Protein 6PBZ (pdb70)

Structure (mmCIF, N/CA/C/O backbone):
data_6PBZ
#
_entry.id   6PBZ
#
_cell.length_a   83.829
_cell.length_b   162.510
_cell.length_c   165.669
_cell.angle_alpha   90.00
_cell.angle_beta   90.00
_cell.angle_gamma   90.00
#
_symmetry.space_group_name_H-M   'P 21 21 21'
#
loop_
_entity.id
_entity.type
_entity.pdbx_description
1 polymer "Guanosine-5'-triphosphate,3'-diphosphate pyrophosphatase"
2 non-polymer 'CHLORIDE ION'
3 water water
#
loop_
_atom_site.group_PDB
_atom_site.id
_atom_site.type_symbol
_atom_site.label_atom_id
_atom_site.label_alt_id
_atom_site.label_comp_id
_atom_site.label_asym_id
_atom_site.label_entity_id
_atom_site.label_seq_id
_atom_site.pdbx_PDB_ins_code
_atom_site.Cartn_x
_atom_site.Cartn_y
_atom_site.Cartn_z
_atom_site.occupancy
_atom_site.B_iso_or_equiv
_atom_site.auth_seq_id
_atom_site.auth_comp_id
_atom_site.auth_asym_id
_atom_site.auth_atom_id
_atom_site.pdbx_PDB_model_num
ATOM 1 N N . SER A 1 6 ? 56.926 114.876 89.524 1.00 82.17 6 SER A N 1
ATOM 2 C CA . SER A 1 6 ? 58.316 114.791 89.991 1.00 82.64 6 SER A CA 1
ATOM 3 C C . SER A 1 6 ? 58.560 113.560 90.896 1.00 80.06 6 SER A C 1
ATOM 4 O O . SER A 1 6 ? 57.613 112.976 91.459 1.00 79.20 6 SER A O 1
ATOM 7 N N . LEU A 1 7 ? 59.840 113.204 91.046 1.00 77.30 7 LEU A N 1
ATOM 8 C CA . LEU A 1 7 ? 60.253 111.921 91.612 1.00 74.79 7 LEU A CA 1
ATOM 9 C C . LEU A 1 7 ? 60.463 111.954 93.120 1.00 76.55 7 LEU A C 1
ATOM 10 O O . LEU A 1 7 ? 60.888 112.969 93.678 1.00 77.97 7 LEU A O 1
ATOM 15 N N . TYR A 1 8 ? 60.147 110.827 93.774 1.00 76.58 8 TYR A N 1
ATOM 16 C CA . TYR A 1 8 ? 60.414 110.594 95.189 1.00 75.96 8 TYR A CA 1
ATOM 17 C C . TYR A 1 8 ? 60.999 109.190 95.347 1.00 75.63 8 TYR A C 1
ATOM 18 O O . TYR A 1 8 ? 60.652 108.261 94.599 1.00 75.65 8 TYR A O 1
ATOM 27 N N . ALA A 1 9 ? 61.889 109.037 96.337 1.00 73.23 9 ALA A N 1
ATOM 28 C CA . ALA A 1 9 ? 62.708 107.845 96.475 1.00 71.26 9 ALA A CA 1
ATOM 29 C C . ALA A 1 9 ? 62.849 107.461 97.939 1.00 70.36 9 ALA A C 1
ATOM 30 O O . ALA A 1 9 ? 62.913 108.325 98.818 1.00 72.68 9 ALA A O 1
ATOM 32 N N . ALA A 1 10 ? 62.914 106.152 98.192 1.00 66.63 10 ALA A N 1
ATOM 33 C CA . ALA A 1 10 ? 63.001 105.633 99.550 1.00 63.51 10 ALA A CA 1
ATOM 34 C C . ALA A 1 10 ? 64.000 104.486 99.611 1.00 65.65 10 ALA A C 1
ATOM 35 O O . ALA A 1 10 ? 63.851 103.504 98.874 1.00 68.14 10 ALA A O 1
ATOM 37 N N . ILE A 1 11 ? 65.000 104.590 100.498 1.00 63.73 11 ILE A N 1
ATOM 38 C CA . ILE A 1 11 ? 66.004 103.546 100.705 1.00 61.87 11 ILE A CA 1
ATOM 39 C C . ILE A 1 11 ? 65.792 102.904 102.073 1.00 60.16 11 ILE A C 1
ATOM 40 O O . ILE A 1 11 ? 65.746 103.598 103.095 1.00 58.47 11 ILE A O 1
ATOM 45 N N . ASP A 1 12 ? 65.699 101.576 102.089 1.00 60.15 12 ASP A N 1
ATOM 46 C CA . ASP A 1 12 ? 65.600 100.793 103.311 1.00 63.18 12 ASP A CA 1
ATOM 47 C C . ASP A 1 12 ? 66.870 99.954 103.453 1.00 63.39 12 ASP A C 1
ATOM 48 O O . ASP A 1 12 ? 67.053 98.952 102.744 1.00 64.12 12 ASP A O 1
ATOM 53 N N . LEU A 1 13 ? 67.746 100.354 104.369 1.00 62.09 13 LEU A N 1
ATOM 54 C CA . LEU A 1 13 ? 68.964 99.605 104.636 1.00 60.59 13 LEU A CA 1
ATOM 55 C C . LEU A 1 13 ? 68.611 98.567 105.689 1.00 58.64 13 LEU A C 1
ATOM 56 O O . LEU A 1 13 ? 68.443 98.903 106.864 1.00 58.21 13 LEU A O 1
ATOM 61 N N . GLY A 1 14 ? 68.437 97.318 105.258 1.00 58.24 14 GLY A N 1
ATOM 62 C CA . GLY A 1 14 ? 67.930 96.263 106.103 1.00 59.39 14 GLY A CA 1
ATOM 63 C C . GLY A 1 14 ? 69.010 95.242 106.420 1.00 62.09 14 GLY A C 1
ATOM 64 O O . GLY A 1 14 ? 70.147 95.311 105.953 1.00 63.18 14 GLY A O 1
ATOM 65 N N . SER A 1 15 ? 68.618 94.271 107.235 1.00 63.15 15 SER A N 1
ATOM 66 C CA . SER A 1 15 ? 69.573 93.266 107.675 1.00 67.71 15 SER A CA 1
ATOM 67 C C . SER A 1 15 ? 70.095 92.440 106.497 1.00 72.20 15 SER A C 1
ATOM 68 O O . SER A 1 15 ? 71.310 92.353 106.269 1.00 72.36 15 SER A O 1
ATOM 71 N N . ASN A 1 16 ? 69.188 91.863 105.701 1.00 74.66 16 ASN A N 1
ATOM 72 C CA . ASN A 1 16 ? 69.592 91.017 104.578 1.00 75.83 16 ASN A CA 1
ATOM 73 C C . ASN A 1 16 ? 69.691 91.748 103.250 1.00 72.15 16 ASN A C 1
ATOM 74 O O . ASN A 1 16 ? 70.427 91.297 102.365 1.00 70.91 16 ASN A O 1
ATOM 79 N N . SER A 1 17 ? 68.966 92.844 103.087 1.00 71.01 17 SER A N 1
ATOM 80 C CA . SER A 1 17 ? 68.809 93.449 101.780 1.00 70.14 17 SER A CA 1
ATOM 81 C C . SER A 1 17 ? 68.721 94.963 101.909 1.00 64.00 17 SER A C 1
ATOM 82 O O . SER A 1 17 ? 68.175 95.489 102.890 1.00 61.20 17 SER A O 1
ATOM 85 N N . PHE A 1 18 ? 69.270 95.652 100.893 1.00 60.81 18 PHE A N 1
ATOM 86 C CA . PHE A 1 18 ? 69.060 97.082 100.670 1.00 61.98 18 PHE A CA 1
ATOM 87 C C . PHE A 1 18 ? 67.955 97.263 99.625 1.00 63.70 18 PHE A C 1
ATOM 88 O O . PHE A 1 18 ? 68.072 96.781 98.491 1.00 62.97 18 PHE A O 1
ATOM 96 N N . HIS A 1 19 ? 66.891 97.965 99.998 1.00 65.76 19 HIS A N 1
ATOM 97 C CA . HIS A 1 19 ? 65.728 98.149 99.138 1.00 65.40 19 HIS A CA 1
ATOM 98 C C . HIS A 1 19 ? 65.679 99.590 98.666 1.00 64.56 19 HIS A C 1
ATOM 99 O O . HIS A 1 19 ? 66.012 100.508 99.419 1.00 64.76 19 HIS A O 1
ATOM 106 N N . MET A 1 20 ? 65.293 99.772 97.408 1.00 64.54 20 MET A N 1
ATOM 107 C CA . MET A 1 20 ? 65.033 101.080 96.840 1.00 64.59 20 MET A CA 1
ATOM 108 C C . MET A 1 20 ? 63.635 101.087 96.245 1.00 66.32 20 MET A C 1
ATOM 109 O O . MET A 1 20 ? 63.131 100.072 95.745 1.00 68.45 20 MET A O 1
ATOM 114 N N . LEU A 1 21 ? 63.001 102.242 96.337 1.00 64.84 21 LEU A N 1
ATOM 115 C CA . LEU A 1 21 ? 61.710 102.470 95.719 1.00 64.01 21 LEU A CA 1
ATOM 116 C C . LEU A 1 21 ? 61.820 103.841 95.095 1.00 64.67 21 LEU A C 1
ATOM 117 O O . LEU A 1 21 ? 62.216 104.788 95.775 1.00 65.28 21 LEU A O 1
ATOM 122 N N . VAL A 1 22 ? 61.545 103.942 93.810 1.00 65.31 22 VAL A N 1
ATOM 123 C CA . VAL A 1 22 ? 61.463 105.243 93.170 1.00 66.83 22 VAL A CA 1
ATOM 124 C C . VAL A 1 22 ? 60.051 105.381 92.654 1.00 67.08 22 VAL A C 1
ATOM 125 O O . VAL A 1 22 ? 59.411 104.404 92.251 1.00 65.80 22 VAL A O 1
ATOM 129 N N . VAL A 1 23 ? 59.549 106.605 92.709 1.00 69.00 23 VAL A N 1
ATOM 130 C CA . VAL A 1 23 ? 58.112 106.813 92.624 1.00 69.93 23 VAL A CA 1
ATOM 131 C C . VAL A 1 23 ? 57.831 108.189 92.037 1.00 71.74 23 VAL A C 1
ATOM 132 O O . VAL A 1 23 ? 58.636 109.118 92.159 1.00 71.04 23 VAL A O 1
ATOM 136 N N . ARG A 1 24 ? 56.662 108.306 91.396 1.00 74.08 24 ARG A N 1
ATOM 137 C CA . ARG A 1 24 ? 56.243 109.482 90.644 1.00 75.09 24 ARG A CA 1
ATOM 138 C C . ARG A 1 24 ? 54.805 109.858 90.995 1.00 76.19 24 ARG A C 1
ATOM 139 O O . ARG A 1 24 ? 53.940 108.985 91.097 1.00 73.09 24 ARG A O 1
ATOM 147 N N . GLU A 1 25 ? 54.566 111.159 91.168 1.00 81.69 25 GLU A N 1
ATOM 148 C CA . GLU A 1 25 ? 53.210 111.682 91.471 1.00 87.28 25 GLU A CA 1
ATOM 149 C C . GLU A 1 25 ? 52.469 111.912 90.155 1.00 91.16 25 GLU A C 1
ATOM 150 O O . GLU A 1 25 ? 52.753 112.912 89.497 1.00 93.17 25 GLU A O 1
ATOM 156 N N . VAL A 1 26 ? 51.578 110.991 89.789 1.00 92.10 26 VAL A N 1
ATOM 157 C CA . VAL A 1 26 ? 50.772 111.108 88.540 1.00 92.37 26 VAL A CA 1
ATOM 158 C C . VAL A 1 26 ? 49.314 111.299 88.938 1.00 93.90 26 VAL A C 1
ATOM 159 O O . VAL A 1 26 ? 48.875 110.591 89.849 1.00 97.14 26 VAL A O 1
ATOM 163 N N . ALA A 1 27 ? 48.608 112.185 88.236 1.00 92.01 27 ALA A N 1
ATOM 164 C CA . ALA A 1 27 ? 47.225 112.550 88.601 1.00 89.69 27 ALA A CA 1
ATOM 165 C C . ALA A 1 27 ? 47.237 112.956 90.077 1.00 90.26 27 ALA A C 1
ATOM 166 O O . ALA A 1 27 ? 47.998 113.875 90.418 1.00 92.51 27 ALA A O 1
ATOM 168 N N . GLY A 1 28 ? 46.476 112.274 90.928 1.00 87.43 28 GLY A N 1
ATOM 169 C CA . GLY A 1 28 ? 46.457 112.681 92.343 1.00 86.69 28 GLY A CA 1
ATOM 170 C C . GLY A 1 28 ? 46.981 111.591 93.249 1.00 85.98 28 GLY A C 1
ATOM 171 O O . GLY A 1 28 ? 46.703 111.639 94.457 1.00 86.59 28 GLY A O 1
ATOM 172 N N . SER A 1 29 ? 47.687 110.621 92.677 1.00 83.46 29 SER A N 1
ATOM 173 C CA . SER A 1 29 ? 48.220 109.508 93.494 1.00 81.28 29 SER A CA 1
ATOM 174 C C . SER A 1 29 ? 49.679 109.247 93.138 1.00 78.62 29 SER A C 1
ATOM 175 O O . SER A 1 29 ? 50.321 110.118 92.564 1.00 77.74 29 SER A O 1
ATOM 178 N N . ILE A 1 30 ? 50.142 108.048 93.454 1.00 77.93 30 ILE A N 1
ATOM 179 C CA . ILE A 1 30 ? 51.519 107.646 93.236 1.00 78.79 30 ILE A CA 1
ATOM 180 C C . ILE A 1 30 ? 51.568 106.624 92.118 1.00 78.27 30 ILE A C 1
ATOM 181 O O . ILE A 1 30 ? 50.663 105.788 91.984 1.00 80.93 30 ILE A O 1
ATOM 186 N N . GLN A 1 31 ? 52.650 106.649 91.349 1.00 75.61 31 GLN A N 1
ATOM 187 C CA . GLN A 1 31 ? 52.983 105.578 90.423 1.00 73.27 31 GLN A CA 1
ATOM 188 C C . GLN A 1 31 ? 54.415 105.104 90.652 1.00 70.83 31 GLN A C 1
ATOM 189 O O . GLN A 1 31 ? 55.351 105.910 90.645 1.00 68.56 31 GLN A O 1
ATOM 195 N N . THR A 1 32 ? 54.583 103.796 90.811 1.00 70.16 32 THR A N 1
ATOM 196 C CA . THR A 1 32 ? 55.897 103.215 91.014 1.00 71.91 32 THR A CA 1
ATOM 197 C C . THR A 1 32 ? 56.681 103.090 89.699 1.00 73.23 32 THR A C 1
ATOM 198 O O . THR A 1 32 ? 56.178 102.532 88.714 1.00 74.22 32 THR A O 1
ATOM 202 N N . LEU A 1 33 ? 57.922 103.604 89.691 1.00 72.32 33 LEU A N 1
ATOM 203 C CA . LEU A 1 33 ? 58.854 103.498 88.562 1.00 71.60 33 LEU A CA 1
ATOM 204 C C . LEU A 1 33 ? 59.842 102.342 88.690 1.00 70.69 33 LEU A C 1
ATOM 205 O O . LEU A 1 33 ? 59.953 101.514 87.777 1.00 70.37 33 LEU A O 1
ATOM 210 N N . THR A 1 34 ? 60.633 102.330 89.768 1.00 70.35 34 THR A N 1
ATOM 211 C CA . THR A 1 34 ? 61.599 101.274 90.038 1.00 70.09 34 THR A CA 1
ATOM 212 C C . THR A 1 34 ? 61.358 100.734 91.443 1.00 68.12 34 THR A C 1
ATOM 213 O O . THR A 1 34 ? 60.973 101.479 92.346 1.00 66.01 34 THR A O 1
ATOM 217 N N . ARG A 1 35 ? 61.539 99.420 91.612 1.00 70.36 35 ARG A N 1
ATOM 218 C CA . ARG A 1 35 ? 61.452 98.692 92.910 1.00 74.13 35 ARG A CA 1
ATOM 219 C C . ARG A 1 35 ? 62.647 97.740 92.915 1.00 76.71 35 ARG A C 1
ATOM 220 O O . ARG A 1 35 ? 62.652 96.813 92.107 1.00 78.01 35 ARG A O 1
ATOM 228 N N . ILE A 1 36 ? 63.644 97.999 93.769 1.00 76.81 36 ILE A N 1
ATOM 229 C CA . ILE A 1 36 ? 64.928 97.320 93.682 1.00 75.22 36 ILE A CA 1
ATOM 230 C C . ILE A 1 36 ? 65.285 96.739 95.045 1.00 74.14 36 ILE A C 1
ATOM 231 O O . ILE A 1 36 ? 65.185 97.426 96.069 1.00 73.93 36 ILE A O 1
ATOM 236 N N . LYS A 1 37 ? 65.650 95.456 95.058 1.00 72.58 37 LYS A N 1
ATOM 237 C CA . LYS A 1 37 ? 66.245 94.789 96.209 1.00 70.85 37 LYS A CA 1
ATOM 238 C C . LYS A 1 37 ? 67.586 94.189 95.811 1.00 70.40 37 LYS A C 1
ATOM 239 O O . LYS A 1 37 ? 67.668 93.423 94.846 1.00 69.97 37 LYS A O 1
ATOM 245 N N . ARG A 1 38 ? 68.634 94.539 96.549 1.00 71.57 38 ARG A N 1
ATOM 246 C CA . ARG A 1 38 ? 69.939 93.908 96.413 1.00 73.00 38 ARG A CA 1
ATOM 247 C C . ARG A 1 38 ? 70.369 93.339 97.759 1.00 76.69 38 ARG A C 1
ATOM 248 O O . ARG A 1 38 ? 70.382 94.050 98.777 1.00 75.21 38 ARG A O 1
ATOM 256 N N . LYS A 1 39 ? 70.709 92.050 97.759 1.00 81.16 39 LYS A N 1
ATOM 257 C CA . LYS A 1 39 ? 71.207 91.387 98.956 1.00 84.75 39 LYS A CA 1
ATOM 258 C C . LYS A 1 39 ? 72.648 91.811 99.179 1.00 82.33 39 LYS A C 1
ATOM 259 O O . LYS A 1 39 ? 73.530 91.452 98.393 1.00 81.93 39 LYS A O 1
ATOM 265 N N . VAL A 1 40 ? 72.873 92.620 100.214 1.00 80.06 40 VAL A N 1
ATOM 266 C CA . VAL A 1 40 ? 74.212 92.830 100.737 1.00 79.59 40 VAL A CA 1
ATOM 267 C C . VAL A 1 40 ? 74.469 91.919 101.919 1.00 80.78 40 VAL A C 1
ATOM 268 O O . VAL A 1 40 ? 75.638 91.635 102.227 1.00 80.60 40 VAL A O 1
ATOM 272 N N . ARG A 1 41 ? 73.419 91.372 102.528 1.00 82.62 41 ARG A N 1
ATOM 273 C CA . ARG A 1 41 ? 73.559 90.571 103.729 1.00 84.99 41 ARG A CA 1
ATOM 274 C C . ARG A 1 41 ? 74.474 91.279 104.714 1.00 85.97 41 ARG A C 1
ATOM 275 O O . ARG A 1 41 ? 75.540 90.770 105.069 1.00 86.81 41 ARG A O 1
ATOM 283 N N . LEU A 1 42 ? 74.073 92.475 105.138 1.00 86.18 42 LEU A N 1
ATOM 284 C CA . LEU A 1 42 ? 74.907 93.228 106.067 1.00 85.80 42 LEU A CA 1
ATOM 285 C C . LEU A 1 42 ? 75.020 92.512 107.405 1.00 83.96 42 LEU A C 1
ATOM 286 O O . LEU A 1 42 ? 76.116 92.411 107.963 1.00 83.43 42 LEU A O 1
ATOM 291 N N . ALA A 1 43 ? 73.906 91.991 107.931 1.00 82.95 43 ALA A N 1
ATOM 292 C CA . ALA A 1 43 ? 73.978 91.248 109.184 1.00 83.43 43 ALA A CA 1
ATOM 293 C C . ALA A 1 43 ? 74.931 90.061 109.083 1.00 87.65 43 ALA A C 1
ATOM 294 O O . ALA A 1 43 ? 75.538 89.668 110.084 1.00 88.75 43 ALA A O 1
ATOM 296 N N . ALA A 1 44 ? 75.090 89.485 107.889 1.00 89.80 44 ALA A N 1
ATOM 297 C CA . ALA A 1 44 ? 76.038 88.392 107.719 1.00 91.92 44 ALA A CA 1
ATOM 298 C C . ALA A 1 44 ? 77.476 88.805 108.023 1.00 93.53 44 ALA A C 1
ATOM 299 O O . ALA A 1 44 ? 78.296 87.945 108.348 1.00 94.40 44 ALA A O 1
ATOM 301 N N . GLY A 1 45 ? 77.809 90.086 107.920 1.00 94.04 45 GLY A N 1
ATOM 302 C CA . GLY A 1 45 ? 79.136 90.545 108.269 1.00 94.75 45 GLY A CA 1
ATOM 303 C C . GLY A 1 45 ? 79.291 91.025 109.699 1.00 96.77 45 GLY A C 1
ATOM 304 O O . GLY A 1 45 ? 80.374 91.496 110.073 1.00 96.70 45 GLY A O 1
ATOM 305 N N . LEU A 1 46 ? 78.232 90.932 110.504 1.00 98.35 46 LEU A N 1
ATOM 306 C CA . LEU A 1 46 ? 78.322 91.166 111.939 1.00 99.47 46 LEU A CA 1
ATOM 307 C C . LEU A 1 46 ? 79.139 90.050 112.580 1.00 102.66 46 LEU A C 1
ATOM 308 O O . LEU A 1 46 ? 79.296 88.970 112.005 1.00 104.02 46 LEU A O 1
ATOM 313 N N . ASN A 1 47 ? 79.669 90.312 113.778 1.00 103.77 47 ASN A N 1
ATOM 314 C CA . ASN A 1 47 ? 80.473 89.312 114.484 1.00 105.17 47 ASN A CA 1
ATOM 315 C C . ASN A 1 47 ? 79.921 89.117 115.897 1.00 107.84 47 ASN A C 1
ATOM 316 O O . ASN A 1 47 ? 78.914 89.728 116.283 1.00 109.37 47 ASN A O 1
ATOM 321 N N . SER A 1 48 ? 80.581 88.231 116.663 1.00 108.06 48 SER A N 1
ATOM 322 C CA . SER A 1 48 ? 80.174 87.980 118.046 1.00 107.03 48 SER A CA 1
ATOM 323 C C . SER A 1 48 ? 80.228 89.254 118.871 1.00 107.01 48 SER A C 1
ATOM 324 O O . SER A 1 48 ? 79.379 89.467 119.742 1.00 107.92 48 SER A O 1
ATOM 327 N N . GLU A 1 49 ? 81.194 90.124 118.587 1.00 106.71 49 GLU A N 1
ATOM 328 C CA . GLU A 1 49 ? 81.275 91.425 119.231 1.00 107.21 49 GLU A CA 1
ATOM 329 C C . GLU A 1 49 ? 80.344 92.467 118.610 1.00 106.91 49 GLU A C 1
ATOM 330 O O . GLU A 1 49 ? 80.311 93.600 119.102 1.00 108.90 49 GLU A O 1
ATOM 336 N N . ASN A 1 50 ? 79.589 92.115 117.564 1.00 103.62 50 ASN A N 1
ATOM 337 C CA . ASN A 1 50 ? 78.672 93.039 116.881 1.00 101.09 50 ASN A CA 1
ATOM 338 C C . ASN A 1 50 ? 79.415 94.176 116.180 1.00 98.69 50 ASN A C 1
ATOM 339 O O . ASN A 1 50 ? 79.086 95.351 116.339 1.00 99.62 50 ASN A O 1
ATOM 344 N N . ALA A 1 51 ? 80.416 93.822 115.387 1.00 95.81 51 ALA A N 1
ATOM 345 C CA . ALA A 1 51 ? 81.067 94.765 114.496 1.00 94.06 51 ALA A CA 1
ATOM 346 C C . ALA A 1 51 ? 81.004 94.240 113.067 1.00 93.15 51 ALA A C 1
ATOM 347 O O . ALA A 1 51 ? 81.082 93.028 112.820 1.00 93.50 51 ALA A O 1
ATOM 349 N N . LEU A 1 52 ? 80.854 95.163 112.122 1.00 90.59 52 LEU A N 1
ATOM 350 C CA . LEU A 1 52 ? 80.608 94.797 110.736 1.00 88.31 52 LEU A CA 1
ATOM 351 C C . LEU A 1 52 ? 81.916 94.479 110.034 1.00 87.17 52 LEU A C 1
ATOM 352 O O . LEU A 1 52 ? 82.800 95.336 109.946 1.00 87.57 52 LEU A O 1
ATOM 357 N N . SER A 1 53 ? 82.024 93.265 109.507 1.00 86.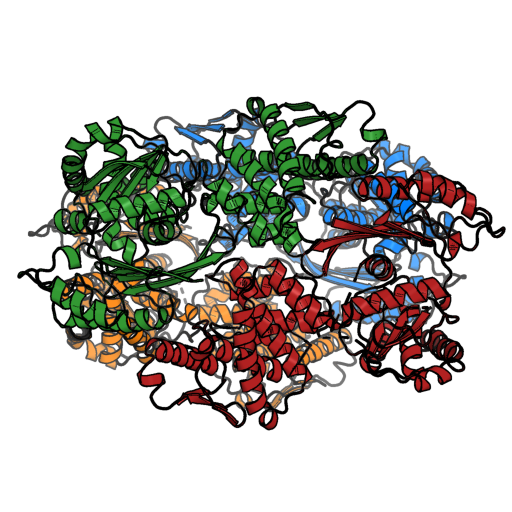14 53 SER A N 1
ATOM 358 C CA . SER A 1 53 ? 83.158 92.941 108.664 1.00 86.30 53 SER A CA 1
ATOM 359 C C . SER A 1 53 ? 83.324 94.013 107.597 1.00 89.57 53 SER A C 1
ATOM 360 O O . SER A 1 53 ? 82.347 94.523 107.051 1.00 90.20 53 SER A O 1
ATOM 363 N N . ASN A 1 54 ? 84.570 94.386 107.323 1.00 92.50 54 ASN A N 1
ATOM 364 C CA . ASN A 1 54 ? 84.791 95.253 106.177 1.00 95.88 54 ASN A CA 1
ATOM 365 C C . ASN A 1 54 ? 84.426 94.554 104.874 1.00 98.10 54 ASN A C 1
ATOM 366 O O . ASN A 1 54 ? 84.281 95.226 103.848 1.00 98.46 54 ASN A O 1
ATOM 371 N N . GLU A 1 55 ? 84.268 93.224 104.899 1.00 100.24 55 GLU A N 1
ATOM 372 C CA . GLU A 1 55 ? 83.652 92.503 103.787 1.00 102.19 55 GLU A CA 1
ATOM 373 C C . GLU A 1 55 ? 82.211 92.949 103.592 1.00 99.98 55 GLU A C 1
ATOM 374 O O . GLU A 1 55 ? 81.830 93.404 102.507 1.00 99.47 55 GLU A O 1
ATOM 380 N N . ALA A 1 56 ? 81.387 92.794 104.642 1.00 97.78 56 ALA A N 1
ATOM 381 C CA . ALA A 1 56 ? 79.998 93.250 104.605 1.00 95.55 56 ALA A CA 1
ATOM 382 C C . ALA A 1 56 ? 79.914 94.733 104.273 1.00 94.77 56 ALA A C 1
ATOM 383 O O . ALA A 1 56 ? 79.252 95.136 103.312 1.00 93.28 56 ALA A O 1
ATOM 385 N N . MET A 1 57 ? 80.584 95.560 105.062 1.00 96.82 57 MET A N 1
ATOM 386 C CA . MET A 1 57 ? 80.560 96.995 104.840 1.00 98.83 57 MET A CA 1
ATOM 387 C C . MET A 1 57 ? 80.943 97.374 103.413 1.00 94.82 57 MET A C 1
ATOM 388 O O . MET A 1 57 ? 80.441 98.367 102.868 1.00 93.68 57 MET A O 1
ATOM 393 N N . GLU A 1 58 ? 81.822 96.598 102.791 1.00 92.01 58 GLU A N 1
ATOM 394 C CA . GLU A 1 58 ? 82.176 96.839 101.398 1.00 90.27 58 GLU A CA 1
ATOM 395 C C . GLU A 1 58 ? 81.002 96.549 100.469 1.00 85.48 58 GLU A C 1
ATOM 396 O O . GLU A 1 58 ? 80.710 97.336 99.557 1.00 85.04 58 GLU A O 1
ATOM 402 N N . ARG A 1 59 ? 80.340 95.404 100.666 1.00 81.73 59 ARG A N 1
ATOM 403 C CA . ARG A 1 59 ? 79.168 95.075 99.863 1.00 80.84 59 ARG A CA 1
ATOM 404 C C . ARG A 1 59 ? 78.116 96.178 99.965 1.00 79.86 59 ARG A C 1
ATOM 405 O O . ARG A 1 59 ? 77.549 96.610 98.949 1.00 79.54 59 ARG A O 1
ATOM 413 N N . GLY A 1 60 ? 77.882 96.683 101.174 1.00 77.77 60 GLY A N 1
ATOM 414 C CA . GLY A 1 60 ? 76.930 97.749 101.406 1.00 77.42 60 GLY A CA 1
ATOM 415 C C . GLY A 1 60 ? 77.233 99.018 100.646 1.00 78.63 60 GLY A C 1
ATOM 416 O O . GLY A 1 60 ? 76.385 99.506 99.897 1.00 79.44 60 GLY A O 1
ATOM 417 N N . TRP A 1 61 ? 78.436 99.563 100.815 1.00 80.07 61 TRP A N 1
ATOM 418 C CA . TRP A 1 61 ? 78.800 100.768 100.074 1.00 81.17 61 TRP A CA 1
ATOM 419 C C . TRP A 1 61 ? 78.662 100.569 98.578 1.00 81.75 61 TRP A C 1
ATOM 420 O O . TRP A 1 61 ? 78.169 101.454 97.866 1.00 82.27 61 TRP A O 1
ATOM 431 N N . GLN A 1 62 ? 79.123 99.428 98.075 1.00 82.24 62 GLN A N 1
ATOM 432 C CA . GLN A 1 62 ? 79.096 99.205 96.637 1.00 81.71 62 GLN A CA 1
ATOM 433 C C . GLN A 1 62 ? 77.665 99.273 96.099 1.00 81.49 62 GLN A C 1
ATOM 434 O O . GLN A 1 62 ? 77.412 99.860 95.033 1.00 80.97 62 GLN A O 1
ATOM 440 N N . CYS A 1 63 ? 76.712 98.712 96.852 1.00 80.06 63 CYS A N 1
ATOM 441 C CA . CYS A 1 63 ? 75.301 98.827 96.508 1.00 77.07 63 CYS A CA 1
ATOM 442 C C . CYS A 1 63 ? 74.862 100.278 96.531 1.00 75.32 63 CYS A C 1
ATOM 443 O O . CYS A 1 63 ? 74.276 100.778 95.563 1.00 75.73 63 CYS A O 1
ATOM 446 N N . LEU A 1 64 ? 75.159 100.981 97.624 1.00 73.03 64 LEU A N 1
ATOM 447 C CA . LEU A 1 64 ? 74.767 102.381 97.717 1.00 71.93 64 LEU A CA 1
ATOM 448 C C . LEU A 1 64 ? 75.409 103.210 96.619 1.00 74.73 64 LEU A C 1
ATOM 449 O O . LEU A 1 64 ? 74.856 104.238 96.216 1.00 75.29 64 LEU A O 1
ATOM 454 N N . ARG A 1 65 ? 76.553 102.773 96.100 1.00 77.64 65 ARG A N 1
ATOM 455 C CA . ARG A 1 65 ? 77.135 103.470 94.961 1.00 82.20 65 ARG A CA 1
ATOM 456 C C . ARG A 1 65 ? 76.231 103.375 93.744 1.00 81.83 65 ARG A C 1
ATOM 457 O O . ARG A 1 65 ? 76.166 104.310 92.940 1.00 81.84 65 ARG A O 1
ATOM 465 N N . LEU A 1 66 ? 75.534 102.243 93.579 1.00 81.78 66 LEU A N 1
ATOM 466 C CA . LEU A 1 66 ? 74.567 102.097 92.489 1.00 79.27 66 LEU A CA 1
ATOM 467 C C . LEU A 1 66 ? 73.297 102.887 92.775 1.00 75.74 66 LEU A C 1
ATOM 468 O O . LEU A 1 66 ? 72.858 103.699 91.953 1.00 73.19 66 LEU A O 1
ATOM 473 N N . PHE A 1 67 ? 72.698 102.663 93.952 1.00 75.54 67 PHE A N 1
ATOM 474 C CA . PHE A 1 67 ? 71.554 103.463 94.372 1.00 74.92 67 PHE A CA 1
ATOM 475 C C . PHE A 1 67 ? 71.829 104.939 94.141 1.00 76.96 67 PHE A C 1
ATOM 476 O O . PHE A 1 67 ? 70.943 105.687 93.701 1.00 78.67 67 PHE A O 1
ATOM 484 N N . ALA A 1 68 ? 73.076 105.359 94.379 1.00 75.33 68 ALA A N 1
ATOM 485 C CA . ALA A 1 68 ? 73.465 106.743 94.168 1.00 73.53 68 ALA A CA 1
ATOM 486 C C . ALA A 1 68 ? 73.236 107.167 92.727 1.00 76.62 68 ALA A C 1
ATOM 487 O O . ALA A 1 68 ? 72.492 108.116 92.463 1.00 77.91 68 ALA A O 1
ATOM 489 N N . GLU A 1 69 ? 73.857 106.466 91.769 1.00 78.83 69 GLU A N 1
ATOM 490 C CA . GLU A 1 69 ? 73.727 106.845 90.357 1.00 81.18 69 GLU A CA 1
ATOM 491 C C . GLU A 1 69 ? 72.263 106.893 89.925 1.00 84.14 69 GLU A C 1
ATOM 492 O O . GLU A 1 69 ? 71.864 107.759 89.134 1.00 85.62 69 GLU A O 1
ATOM 498 N N . ARG A 1 70 ? 71.447 105.971 90.445 1.00 84.40 70 ARG A N 1
ATOM 499 C CA . ARG A 1 70 ? 70.004 106.001 90.230 1.00 83.02 70 ARG A CA 1
ATOM 500 C C . ARG A 1 70 ? 69.380 107.255 90.823 1.00 81.03 70 ARG A C 1
ATOM 501 O O . ARG A 1 70 ? 68.379 107.764 90.315 1.00 79.83 70 ARG A O 1
ATOM 509 N N . LEU A 1 71 ? 69.979 107.776 91.875 1.00 82.09 71 LEU A N 1
ATOM 510 C CA . LEU A 1 71 ? 69.415 108.844 92.675 1.00 84.28 71 LEU A CA 1
ATOM 511 C C . LEU A 1 71 ? 69.712 110.229 92.132 1.00 88.89 71 LEU A C 1
ATOM 512 O O . LEU A 1 71 ? 69.073 111.199 92.557 1.00 90.68 71 LEU A O 1
ATOM 517 N N . GLN A 1 72 ? 70.687 110.354 91.240 1.00 91.59 72 GLN A N 1
ATOM 518 C CA . GLN A 1 72 ? 71.144 111.670 90.835 1.00 93.43 72 GLN A CA 1
ATOM 519 C C . GLN A 1 72 ? 70.038 112.401 90.097 1.00 94.61 72 GLN A C 1
ATOM 520 O O . GLN A 1 72 ? 69.212 111.793 89.412 1.00 95.00 72 GLN A O 1
ATOM 526 N N . ASP A 1 73 ? 70.038 113.726 90.246 1.00 96.64 73 ASP A N 1
ATOM 527 C CA . ASP A 1 73 ? 69.012 114.616 89.692 1.00 99.00 73 ASP A CA 1
ATOM 528 C C . ASP A 1 73 ? 67.648 114.388 90.345 1.00 97.81 73 ASP A C 1
ATOM 529 O O . ASP A 1 73 ? 66.611 114.705 89.757 1.00 98.94 73 ASP A O 1
ATOM 534 N N . ILE A 1 74 ? 67.615 113.840 91.553 1.00 95.18 74 ILE A N 1
ATOM 535 C CA . ILE A 1 74 ? 66.423 113.881 92.396 1.00 91.32 74 ILE A CA 1
ATOM 536 C C . ILE A 1 74 ? 66.758 114.713 93.627 1.00 89.18 74 ILE A C 1
ATOM 537 O O . ILE A 1 74 ? 67.747 114.417 94.313 1.00 88.56 74 ILE A O 1
ATOM 542 N N . PRO A 1 75 ? 65.975 115.740 93.945 1.00 88.87 75 PRO A N 1
ATOM 543 C CA . PRO A 1 75 ? 66.277 116.608 95.103 1.00 89.09 75 PRO A CA 1
ATOM 544 C C . PRO A 1 75 ? 66.297 115.840 96.416 1.00 91.11 75 PRO A C 1
ATOM 545 O O . PRO A 1 75 ? 65.395 115.035 96.695 1.00 93.15 75 PRO A O 1
ATOM 549 N N . PRO A 1 76 ? 67.280 116.105 97.284 1.00 89.92 76 PRO A N 1
ATOM 550 C CA . PRO A 1 76 ? 67.268 115.479 98.622 1.00 87.88 76 PRO A CA 1
ATOM 551 C C . PRO A 1 76 ? 66.008 115.778 99.437 1.00 84.29 76 PRO A C 1
ATOM 552 O O . PRO A 1 76 ? 65.760 115.094 100.439 1.00 83.63 76 PRO A O 1
ATOM 556 N N . SER A 1 77 ? 65.212 116.774 99.055 1.00 82.67 77 SER A N 1
ATOM 557 C CA . SER A 1 77 ? 63.950 116.998 99.749 1.00 82.20 77 SER A CA 1
ATOM 558 C C . SER A 1 77 ? 63.017 115.823 99.552 1.00 81.68 77 SER A C 1
ATOM 559 O O . SER A 1 77 ? 62.241 115.471 100.450 1.00 81.62 77 SER A O 1
ATOM 562 N N . GLN A 1 78 ? 63.084 115.202 98.386 1.00 81.25 78 GLN A N 1
ATOM 563 C CA . GLN A 1 78 ? 62.155 114.148 98.018 1.00 81.13 78 GLN A CA 1
ATOM 564 C C . GLN A 1 78 ? 62.740 112.747 98.210 1.00 77.76 78 GLN A C 1
ATOM 565 O O . GLN A 1 78 ? 62.246 111.790 97.599 1.00 78.40 78 GLN A O 1
ATOM 571 N N . ILE A 1 79 ? 63.794 112.611 99.019 1.00 73.27 79 ILE A N 1
ATOM 572 C CA . ILE A 1 79 ? 64.400 111.319 99.321 1.00 70.53 79 ILE A CA 1
ATOM 573 C C . ILE A 1 79 ? 64.405 111.078 100.829 1.00 67.94 79 ILE A C 1
ATOM 574 O O . ILE A 1 79 ? 64.549 112.021 101.619 1.00 67.22 79 ILE A O 1
ATOM 579 N N . ARG A 1 80 ? 64.235 109.808 101.226 1.00 66.33 80 ARG A N 1
ATOM 580 C CA . ARG A 1 80 ? 64.440 109.358 102.604 1.00 66.38 80 ARG A CA 1
ATOM 581 C C . ARG A 1 80 ? 65.168 108.017 102.603 1.00 67.73 80 ARG A C 1
ATOM 582 O O . ARG A 1 80 ? 64.681 107.040 102.020 1.00 69.11 80 ARG A O 1
ATOM 590 N N . VAL A 1 81 ? 66.327 107.975 103.261 1.00 65.82 81 VAL A N 1
ATOM 591 C CA . VAL A 1 81 ? 67.120 106.764 103.463 1.00 62.35 81 VAL A CA 1
ATOM 592 C C . VAL A 1 81 ? 67.043 106.405 104.945 1.00 63.39 81 VAL A C 1
ATOM 593 O O . VAL A 1 81 ? 67.210 107.280 105.804 1.00 65.04 81 VAL A O 1
ATOM 597 N N . VAL A 1 82 ? 66.767 105.135 105.259 1.00 61.52 82 VAL A N 1
ATOM 598 C CA . VAL A 1 82 ? 66.614 104.716 106.651 1.00 62.09 82 VAL A CA 1
ATOM 599 C C . VAL A 1 82 ? 67.379 103.417 106.869 1.00 64.08 82 VAL A C 1
ATOM 600 O O . VAL A 1 82 ? 67.505 102.588 105.965 1.00 63.99 82 VAL A O 1
ATOM 604 N N . ALA A 1 83 ? 67.900 103.254 108.084 1.00 65.81 83 ALA A N 1
ATOM 605 C CA . ALA A 1 83 ? 68.572 102.046 108.528 1.00 65.12 83 ALA A CA 1
ATOM 606 C C . ALA A 1 83 ? 67.854 101.505 109.745 1.00 65.83 83 ALA A C 1
ATOM 607 O O . ALA A 1 83 ? 67.352 102.272 110.570 1.00 67.28 83 ALA A O 1
ATOM 609 N N . THR A 1 84 ? 67.834 100.184 109.868 1.00 65.59 84 THR A N 1
ATOM 610 C CA . THR A 1 84 ? 66.970 99.507 110.834 1.00 66.34 84 THR A CA 1
ATOM 611 C C . THR A 1 84 ? 67.834 98.619 111.730 1.00 66.99 84 THR A C 1
ATOM 612 O O . THR A 1 84 ? 69.023 98.882 111.951 1.00 67.79 84 THR A O 1
ATOM 616 N N . ALA A 1 85 ? 67.193 97.638 112.362 1.00 66.31 85 ALA A N 1
ATOM 617 C CA . ALA A 1 85 ? 67.749 96.777 113.398 1.00 65.57 85 ALA A CA 1
ATOM 618 C C . ALA A 1 85 ? 69.237 96.434 113.295 1.00 69.09 85 ALA A C 1
ATOM 619 O O . ALA A 1 85 ? 69.949 96.560 114.297 1.00 70.58 85 ALA A O 1
ATOM 621 N N . THR A 1 86 ? 69.746 96.000 112.135 1.00 70.17 86 THR A N 1
ATOM 622 C CA . THR A 1 86 ? 71.161 95.611 112.108 1.00 70.15 86 THR A CA 1
ATOM 623 C C . THR A 1 86 ? 72.069 96.807 112.343 1.00 74.48 86 THR A C 1
ATOM 624 O O . THR A 1 86 ? 73.042 96.713 113.105 1.00 76.40 86 THR A O 1
ATOM 628 N N . LEU A 1 87 ? 71.759 97.950 111.721 1.00 75.56 87 LEU A N 1
ATOM 629 C CA . LEU A 1 87 ? 72.613 99.121 111.876 1.00 74.25 87 LEU A CA 1
ATOM 630 C C . LEU A 1 87 ? 72.372 99.847 113.188 1.00 77.03 87 LEU A C 1
ATOM 631 O O . LEU A 1 87 ? 73.225 100.640 113.585 1.00 79.82 87 LEU A O 1
ATOM 636 N N . ARG A 1 88 ? 71.265 99.599 113.882 1.00 76.80 88 ARG A N 1
ATOM 637 C CA . ARG A 1 88 ? 71.166 100.078 115.248 1.00 77.77 88 ARG A CA 1
ATOM 638 C C . ARG A 1 88 ? 71.722 99.062 116.225 1.00 84.14 88 ARG A C 1
ATOM 639 O O . ARG A 1 88 ? 71.542 99.214 117.429 1.00 87.18 88 ARG A O 1
ATOM 647 N N . LEU A 1 89 ? 72.373 98.010 115.732 1.00 87.43 89 LEU A N 1
ATOM 648 C CA . LEU A 1 89 ? 73.056 97.051 116.594 1.00 89.20 89 LEU A CA 1
ATOM 649 C C . LEU A 1 89 ? 74.558 97.273 116.575 1.00 90.52 89 LEU A C 1
ATOM 650 O O . LEU A 1 89 ? 75.162 97.556 117.612 1.00 92.74 89 LEU A O 1
ATOM 655 N N . ALA A 1 90 ? 75.159 97.178 115.395 1.00 90.19 90 ALA A N 1
ATOM 656 C CA . ALA A 1 90 ? 76.606 97.211 115.260 1.00 89.97 90 ALA A CA 1
ATOM 657 C C . ALA A 1 90 ? 77.211 98.408 115.989 1.00 92.30 90 ALA A C 1
ATOM 658 O O . ALA A 1 90 ? 76.828 99.561 115.759 1.00 94.02 90 ALA A O 1
ATOM 660 N N . VAL A 1 91 ? 78.144 98.112 116.901 1.00 91.34 91 VAL A N 1
ATOM 661 C CA . VAL A 1 91 ? 79.017 99.145 117.453 1.00 89.09 91 VAL A CA 1
ATOM 662 C C . VAL A 1 91 ? 79.718 99.862 116.325 1.00 87.51 91 VAL A C 1
ATOM 663 O O . VAL A 1 91 ? 79.859 101.090 116.320 1.00 87.69 91 VAL A O 1
ATOM 667 N N . ASN A 1 92 ? 80.173 99.089 115.355 1.00 86.95 92 ASN A N 1
ATOM 668 C CA . ASN A 1 92 ? 80.808 99.584 114.153 1.00 88.76 92 ASN A CA 1
ATOM 669 C C . ASN A 1 92 ? 79.963 100.613 113.404 1.00 90.73 92 ASN A C 1
ATOM 670 O O . ASN A 1 92 ? 80.522 101.415 112.638 1.00 92.15 92 ASN A O 1
ATOM 675 N N . ALA A 1 93 ? 78.638 100.609 113.618 1.00 89.84 93 ALA A N 1
ATOM 676 C CA . ALA A 1 93 ? 77.688 101.153 112.644 1.00 87.76 93 ALA A CA 1
ATOM 677 C C . ALA A 1 93 ? 78.016 102.572 112.203 1.00 85.78 93 ALA A C 1
ATOM 678 O O . ALA A 1 93 ? 77.890 102.896 111.016 1.00 85.39 93 ALA A O 1
ATOM 680 N N . GLY A 1 94 ? 78.423 103.437 113.141 1.00 84.07 94 GLY A N 1
ATOM 681 C CA . GLY A 1 94 ? 78.692 104.822 112.793 1.00 82.74 94 GLY A CA 1
ATOM 682 C C . GLY A 1 94 ? 79.652 104.971 111.630 1.00 83.59 94 GLY A C 1
ATOM 683 O O . GLY A 1 94 ? 79.621 105.979 110.920 1.00 82.60 94 GLY A O 1
ATOM 684 N N . ASP A 1 95 ? 80.512 103.968 111.405 1.00 87.11 95 ASP A N 1
ATOM 685 C CA . ASP A 1 95 ? 81.506 104.041 110.329 1.00 91.40 95 ASP A CA 1
ATOM 686 C C . ASP A 1 95 ? 80.892 103.766 108.959 1.00 90.56 95 ASP A C 1
ATOM 687 O O . ASP A 1 95 ? 81.216 104.455 107.985 1.00 92.11 95 ASP A O 1
ATOM 692 N N . PHE A 1 96 ? 80.031 102.746 108.855 1.00 87.06 96 PHE A N 1
ATOM 693 C CA . PHE A 1 96 ? 79.352 102.485 107.588 1.00 81.91 96 PHE A CA 1
ATOM 694 C C . PHE A 1 96 ? 78.505 103.675 107.164 1.00 75.03 96 PHE A C 1
ATOM 695 O O . PHE A 1 96 ? 78.507 104.057 105.983 1.00 72.78 96 PHE A O 1
ATOM 703 N N . ILE A 1 97 ? 77.791 104.286 108.118 1.00 71.13 97 ILE A N 1
ATOM 704 C CA . ILE A 1 97 ? 76.877 105.371 107.779 1.00 70.92 97 ILE A CA 1
ATOM 705 C C . ILE A 1 97 ? 77.625 106.507 107.112 1.00 74.35 97 ILE A C 1
ATOM 706 O O . ILE A 1 97 ? 77.255 106.964 106.024 1.00 74.43 97 ILE A O 1
ATOM 711 N N . ALA A 1 98 ? 78.693 106.976 107.755 1.00 76.77 98 ALA A N 1
ATOM 712 C CA . ALA A 1 98 ? 79.352 108.197 107.315 1.00 78.99 98 ALA A CA 1
ATOM 713 C C . ALA A 1 98 ? 79.794 108.106 105.857 1.00 78.19 98 ALA A C 1
ATOM 714 O O . ALA A 1 98 ? 79.531 109.016 105.059 1.00 78.56 98 ALA A O 1
ATOM 716 N N . LYS A 1 99 ? 80.451 107.005 105.480 1.00 76.93 99 LYS A N 1
ATOM 717 C CA . LYS A 1 99 ? 80.827 106.834 104.080 1.00 77.74 99 LYS A CA 1
ATOM 718 C C . LYS A 1 99 ? 79.588 106.685 103.208 1.00 78.54 99 LYS A C 1
ATOM 719 O O . LYS A 1 99 ? 79.416 107.425 102.235 1.00 79.36 99 LYS A O 1
ATOM 725 N N . ALA A 1 100 ? 78.686 105.761 103.570 1.00 79.44 100 ALA A N 1
ATOM 726 C CA . ALA A 1 100 ? 77.398 105.651 102.879 1.00 79.83 100 ALA A CA 1
ATOM 727 C C . ALA A 1 100 ? 76.711 107.000 102.753 1.00 79.57 100 ALA A C 1
ATOM 728 O O . ALA A 1 100 ? 76.178 107.339 101.690 1.00 79.99 100 ALA A O 1
ATOM 730 N N . GLN A 1 101 ? 76.737 107.797 103.817 1.00 79.75 101 GLN A N 1
ATOM 731 C CA . GLN A 1 101 ? 76.074 109.094 103.791 1.00 81.11 101 GLN A CA 1
ATOM 732 C C . GLN A 1 101 ? 76.683 110.013 102.757 1.00 83.00 101 GLN A C 1
ATOM 733 O O . GLN A 1 101 ? 76.026 110.962 102.313 1.00 83.50 101 GLN A O 1
ATOM 739 N N . GLU A 1 102 ? 77.948 109.793 102.406 1.00 85.45 102 GLU A N 1
ATOM 740 C CA . GLU A 1 102 ? 78.570 110.591 101.362 1.00 88.41 102 GLU A CA 1
ATOM 741 C C . GLU A 1 102 ? 78.733 109.840 100.040 1.00 87.35 102 GLU A C 1
ATOM 742 O O . GLU A 1 102 ? 78.960 110.482 99.008 1.00 87.80 102 GLU A O 1
ATOM 748 N N . ILE A 1 103 ? 78.535 108.518 100.024 1.00 85.85 103 ILE A N 1
ATOM 749 C CA . ILE A 1 103 ? 78.360 107.816 98.754 1.00 83.33 103 ILE A CA 1
ATOM 750 C C . ILE A 1 103 ? 77.021 108.184 98.124 1.00 84.03 103 ILE A C 1
ATOM 751 O O . ILE A 1 103 ? 76.942 108.445 96.925 1.00 83.03 103 ILE A O 1
ATOM 756 N N . LEU A 1 104 ? 75.950 108.229 98.925 1.00 87.15 104 LEU A N 1
ATOM 757 C CA . LEU A 1 104 ? 74.709 108.891 98.532 1.00 88.72 104 LEU A CA 1
ATOM 758 C C . LEU A 1 104 ? 74.886 110.395 98.710 1.00 92.84 104 LEU A C 1
ATOM 759 O O . LEU A 1 104 ? 75.918 110.866 99.201 1.00 94.78 104 LEU A O 1
ATOM 764 N N . GLY A 1 105 ? 73.871 111.173 98.357 1.00 93.99 105 GLY A N 1
ATOM 765 C CA . GLY A 1 105 ? 74.036 112.607 98.529 1.00 95.04 105 GLY A CA 1
ATOM 766 C C . GLY A 1 105 ? 73.319 113.186 99.727 1.00 94.58 105 GLY A C 1
ATOM 767 O O . GLY A 1 105 ? 73.052 114.393 99.768 1.00 94.26 105 GLY A O 1
ATOM 768 N N . CYS A 1 106 ? 73.008 112.338 100.714 1.00 93.26 106 CYS A N 1
ATOM 769 C CA . CYS A 1 106 ? 71.955 112.691 101.661 1.00 89.28 106 CYS A CA 1
ATOM 770 C C . CYS A 1 106 ? 72.104 111.926 102.964 1.00 81.56 106 CYS A C 1
ATOM 771 O O . CYS A 1 106 ? 73.016 111.096 103.087 1.00 81.54 106 CYS A O 1
ATOM 774 N N . PRO A 1 107 ? 71.255 112.199 103.959 1.00 73.91 107 PRO A N 1
ATOM 775 C CA . PRO A 1 107 ? 71.411 111.549 105.266 1.00 71.00 107 PRO A CA 1
ATOM 776 C C . PRO A 1 107 ? 70.827 110.148 105.339 1.00 71.38 107 PRO A C 1
ATOM 777 O O . PRO A 1 107 ? 69.767 109.870 104.786 1.00 73.45 107 PRO A O 1
ATOM 781 N N . VAL A 1 108 ? 71.511 109.288 106.083 1.00 71.71 108 VAL A N 1
ATOM 782 C CA . VAL A 1 108 ? 71.038 107.958 106.457 1.00 71.87 108 VAL A CA 1
ATOM 783 C C . VAL A 1 108 ? 70.574 107.990 107.915 1.00 71.35 108 VAL A C 1
ATOM 784 O O . VAL A 1 108 ? 71.396 108.119 108.821 1.00 72.28 108 VAL A O 1
ATOM 788 N N . GLN A 1 109 ? 69.280 107.815 108.173 1.00 70.77 109 GLN A N 1
ATOM 789 C CA . GLN A 1 109 ? 68.714 107.961 109.511 1.00 71.73 109 GLN A CA 1
ATOM 790 C C . GLN A 1 109 ? 68.417 106.591 110.129 1.00 72.40 109 GLN A C 1
ATOM 791 O O . GLN A 1 109 ? 67.489 105.892 109.700 1.00 73.02 109 GLN A O 1
ATOM 797 N N . VAL A 1 110 ? 69.161 106.232 111.176 1.00 70.84 110 VAL A N 1
ATOM 798 C CA . VAL A 1 110 ? 68.797 105.061 111.967 1.00 70.72 110 VAL A CA 1
ATOM 799 C C . VAL A 1 110 ? 67.449 105.331 112.620 1.00 70.38 110 VAL A C 1
ATOM 800 O O . VAL A 1 110 ? 67.214 106.422 113.158 1.00 72.38 110 VAL A O 1
ATOM 804 N N . ILE A 1 111 ? 66.534 104.370 112.533 1.00 67.68 111 ILE A N 1
ATOM 805 C CA . ILE A 1 111 ? 65.242 104.557 113.177 1.00 65.34 111 ILE A CA 1
ATOM 806 C C . ILE A 1 111 ? 65.074 103.517 114.269 1.00 61.71 111 ILE A C 1
ATOM 807 O O . ILE A 1 111 ? 65.604 102.407 114.193 1.00 60.88 111 ILE A O 1
ATOM 812 N N . SER A 1 112 ? 64.321 103.886 115.290 1.00 62.15 112 SER A N 1
ATOM 813 C CA . SER A 1 112 ? 63.938 102.926 116.308 1.00 64.44 112 SER A CA 1
ATOM 814 C C . SER A 1 112 ? 62.954 101.914 115.732 1.00 65.12 112 SER A C 1
ATOM 815 O O . SER A 1 112 ? 62.366 102.121 114.672 1.00 65.58 112 SER A O 1
ATOM 818 N N . GLY A 1 113 ? 62.787 100.800 116.450 1.00 65.44 113 GLY A N 1
ATOM 819 C CA . GLY A 1 113 ? 61.685 99.902 116.163 1.00 65.10 113 GLY A CA 1
ATOM 820 C C . GLY A 1 113 ? 60.331 100.585 116.215 1.00 65.96 113 GLY A C 1
ATOM 821 O O . GLY A 1 113 ? 59.397 100.175 115.527 1.00 65.21 113 GLY A O 1
ATOM 822 N N . GLU A 1 114 ? 60.202 101.637 117.024 1.00 68.72 114 GLU A N 1
ATOM 823 C CA . GLU A 1 114 ? 58.942 102.367 117.108 1.00 72.23 114 GLU A CA 1
ATOM 824 C C . GLU A 1 114 ? 58.708 103.229 115.874 1.00 74.06 114 GLU A C 1
ATOM 825 O O . GLU A 1 114 ? 57.603 103.226 115.306 1.00 75.43 114 GLU A O 1
ATOM 831 N N . GLU A 1 115 ? 59.726 103.993 115.454 1.00 73.08 115 GLU A N 1
ATOM 832 C CA . GLU A 1 115 ? 59.618 104.744 114.206 1.00 72.10 115 GLU A CA 1
ATOM 833 C C . GLU A 1 115 ? 59.479 103.809 113.006 1.00 70.36 115 GLU A C 1
ATOM 834 O O . GLU A 1 115 ? 58.791 104.138 112.031 1.00 68.86 115 GLU A O 1
ATOM 840 N N . GLU A 1 116 ? 60.127 102.647 113.065 1.00 68.45 116 GLU A N 1
ATOM 841 C CA . GLU A 1 116 ? 59.863 101.598 112.098 1.00 67.30 116 GLU A CA 1
ATOM 842 C C . GLU A 1 116 ? 58.388 101.202 112.120 1.00 64.17 116 GLU A C 1
ATOM 843 O O . GLU A 1 116 ? 57.761 101.080 111.065 1.00 64.33 116 GLU A O 1
ATOM 849 N N . ALA A 1 117 ? 57.799 101.043 113.309 1.00 60.97 117 ALA A N 1
ATOM 850 C CA . ALA A 1 117 ? 56.380 100.696 113.383 1.00 60.12 117 ALA A CA 1
ATOM 851 C C . ALA A 1 117 ? 55.507 101.784 112.772 1.00 61.07 117 ALA A C 1
ATOM 852 O O . ALA A 1 117 ? 54.515 101.490 112.105 1.00 60.54 117 ALA A O 1
ATOM 854 N N . ARG A 1 118 ? 55.845 103.045 113.008 1.00 62.90 118 ARG A N 1
ATOM 855 C CA . ARG A 1 118 ? 54.966 104.126 112.607 1.00 64.24 118 ARG A CA 1
ATOM 856 C C . ARG A 1 118 ? 54.904 104.233 111.098 1.00 66.37 118 ARG A C 1
ATOM 857 O O . ARG A 1 118 ? 53.817 104.419 110.529 1.00 69.14 118 ARG A O 1
ATOM 865 N N . LEU A 1 119 ? 56.055 104.075 110.430 1.00 63.71 119 LEU A N 1
ATOM 866 C CA . LEU A 1 119 ? 56.089 104.082 108.971 1.00 60.21 119 LEU A CA 1
ATOM 867 C C . LEU A 1 119 ? 55.386 102.862 108.376 1.00 58.15 119 LEU A C 1
ATOM 868 O O . LEU A 1 119 ? 54.758 102.960 107.310 1.00 53.46 119 LEU A O 1
ATOM 873 N N . ILE A 1 120 ? 55.454 101.714 109.050 1.00 58.23 120 ILE A N 1
ATOM 874 C CA . ILE A 1 120 ? 54.727 100.553 108.554 1.00 57.82 120 ILE A CA 1
ATOM 875 C C . ILE A 1 120 ? 53.236 100.841 108.540 1.00 59.53 120 ILE A C 1
ATOM 876 O O . ILE A 1 120 ? 52.575 100.672 107.516 1.00 58.50 120 ILE A O 1
ATOM 881 N N . TYR A 1 121 ? 52.695 101.332 109.664 1.00 61.40 121 TYR A N 1
ATOM 882 C CA . TYR A 1 121 ? 51.275 101.654 109.716 1.00 62.35 121 TYR A CA 1
ATOM 883 C C . TYR A 1 121 ? 50.903 102.691 108.655 1.00 65.48 121 TYR A C 1
ATOM 884 O O . TYR A 1 121 ? 49.880 102.546 107.970 1.00 66.20 121 TYR A O 1
ATOM 893 N N . GLN A 1 122 ? 51.719 103.740 108.495 1.00 66.23 122 GLN A N 1
ATOM 894 C CA . GLN A 1 122 ? 51.469 104.691 107.413 1.00 66.62 122 GLN A CA 1
ATOM 895 C C . GLN A 1 122 ? 51.459 103.995 106.049 1.00 62.51 122 GLN A C 1
ATOM 896 O O . GLN A 1 122 ? 50.618 104.293 105.199 1.00 59.78 122 GLN A O 1
ATOM 902 N N . GLY A 1 123 ? 52.373 103.054 105.825 1.00 59.83 123 GLY A N 1
ATOM 903 C CA . GLY A 1 123 ? 52.362 102.314 104.577 1.00 56.18 123 GLY A CA 1
ATOM 904 C C . GLY A 1 123 ? 51.068 101.553 104.376 1.00 56.99 123 GLY A C 1
ATOM 905 O O . GLY A 1 123 ? 50.461 101.600 103.295 1.00 55.68 123 GLY A O 1
ATOM 906 N N . VAL A 1 124 ? 50.605 100.855 105.417 1.00 56.86 124 VAL A N 1
ATOM 907 C CA . VAL A 1 124 ? 49.415 100.066 105.167 1.00 59.34 124 VAL A CA 1
ATOM 908 C C . VAL A 1 124 ? 48.195 100.964 105.050 1.00 62.16 124 VAL A C 1
ATOM 909 O O . VAL A 1 124 ? 47.291 100.681 104.253 1.00 61.84 124 VAL A O 1
ATOM 913 N N . ALA A 1 125 ? 48.168 102.097 105.761 1.00 64.85 125 ALA A N 1
ATOM 914 C CA . ALA A 1 125 ? 46.925 102.874 105.810 1.00 67.61 125 ALA A CA 1
ATOM 915 C C . ALA A 1 125 ? 46.640 103.604 104.499 1.00 68.38 125 ALA A C 1
ATOM 916 O O . ALA A 1 125 ? 45.517 104.076 104.281 1.00 70.13 125 ALA A O 1
ATOM 918 N N . HIS A 1 126 ? 47.648 103.779 103.665 1.00 66.24 126 HIS A N 1
ATOM 919 C CA . HIS A 1 126 ? 47.439 104.458 102.397 1.00 66.74 126 HIS A CA 1
ATOM 920 C C . HIS A 1 126 ? 47.160 103.465 101.273 1.00 65.07 126 HIS A C 1
ATOM 921 O O . HIS A 1 126 ? 46.754 103.867 100.183 1.00 64.49 126 HIS A O 1
ATOM 928 N N . THR A 1 127 ? 47.401 102.183 101.515 1.00 63.43 127 THR A N 1
ATOM 929 C CA . THR A 1 127 ? 47.306 101.154 100.497 1.00 61.52 127 THR A CA 1
ATOM 930 C C . THR A 1 127 ? 46.261 100.076 100.795 1.00 58.73 127 THR A C 1
ATOM 931 O O . THR A 1 127 ? 46.157 99.111 100.037 1.00 56.48 127 THR A O 1
ATOM 935 N N . THR A 1 128 ? 45.578 100.119 101.917 1.00 58.86 128 THR A N 1
ATOM 936 C CA . THR A 1 128 ? 44.808 98.968 102.358 1.00 60.69 128 THR A CA 1
ATOM 937 C C . THR A 1 128 ? 43.347 99.344 102.503 1.00 64.32 128 THR A C 1
ATOM 938 O O . THR A 1 128 ? 43.006 100.227 103.304 1.00 65.90 128 THR A O 1
ATOM 942 N N . GLY A 1 129 ? 42.483 98.637 101.765 1.00 63.97 129 GLY A N 1
ATOM 943 C CA . GLY A 1 129 ? 41.055 98.828 101.860 1.00 63.36 129 GLY A CA 1
ATOM 944 C C . GLY A 1 129 ? 40.473 97.997 102.984 1.00 62.59 129 GLY A C 1
ATOM 945 O O . GLY A 1 129 ? 41.177 97.255 103.675 1.00 63.67 129 GLY A O 1
ATOM 946 N N . GLY A 1 130 ? 39.163 98.135 103.162 1.00 59.66 130 GLY A N 1
ATOM 947 C CA . GLY A 1 130 ? 38.459 97.537 104.281 1.00 57.38 130 GLY A CA 1
ATOM 948 C C . GLY A 1 130 ? 38.185 98.545 105.380 1.00 56.24 130 GLY A C 1
ATOM 949 O O . GLY A 1 130 ? 38.388 99.759 105.233 1.00 56.92 130 GLY A O 1
ATOM 950 N N . ALA A 1 131 ? 37.701 98.010 106.503 1.00 53.51 131 ALA A N 1
ATOM 951 C CA . ALA A 1 131 ? 37.463 98.815 107.688 1.00 52.64 131 ALA A CA 1
ATOM 952 C C . ALA A 1 131 ? 38.729 99.582 108.014 1.00 52.71 131 ALA A C 1
ATOM 953 O O . ALA A 1 131 ? 39.826 99.005 108.007 1.00 57.78 131 ALA A O 1
ATOM 955 N N . ASP A 1 132 ? 38.608 100.884 108.229 1.00 100.51 132 ASP A N 1
ATOM 956 C CA . ASP A 1 132 ? 39.828 101.633 108.445 1.00 92.11 132 ASP A CA 1
ATOM 957 C C . ASP A 1 132 ? 40.291 101.584 109.895 1.00 83.98 132 ASP A C 1
ATOM 958 O O . ASP A 1 132 ? 41.295 102.217 110.221 1.00 82.42 132 ASP A O 1
ATOM 963 N N . GLN A 1 133 ? 39.614 100.816 110.754 1.00 77.99 133 GLN A N 1
ATOM 964 C CA . GLN A 1 133 ? 39.988 100.634 112.154 1.00 71.52 133 GLN A CA 1
ATOM 965 C C . GLN A 1 133 ? 40.629 99.254 112.282 1.00 66.67 133 GLN A C 1
ATOM 966 O O . GLN A 1 133 ? 39.938 98.225 112.319 1.00 65.87 133 GLN A O 1
ATOM 972 N N . ARG A 1 134 ? 41.948 99.228 112.349 1.00 63.91 134 ARG A N 1
ATOM 973 C CA . ARG A 1 134 ? 42.666 98.017 111.999 1.00 64.47 134 ARG A CA 1
ATOM 974 C C . ARG A 1 134 ? 43.747 97.693 113.024 1.00 63.93 134 ARG A C 1
ATOM 975 O O . ARG A 1 134 ? 44.178 98.555 113.793 1.00 65.56 134 ARG A O 1
ATOM 983 N N . LEU A 1 135 ? 44.138 96.413 113.050 1.00 61.94 135 LEU A N 1
ATOM 984 C CA . LEU A 1 135 ? 45.322 95.920 113.751 1.00 58.34 135 LEU A CA 1
ATOM 985 C C . LEU A 1 135 ? 46.336 95.455 112.707 1.00 55.25 135 LEU A C 1
ATOM 986 O O . LEU A 1 135 ? 45.988 94.691 111.790 1.00 55.60 135 LEU A O 1
ATOM 991 N N . VAL A 1 136 ? 47.578 95.923 112.840 1.00 53.29 136 VAL A N 1
ATOM 992 C CA . VAL A 1 136 ? 48.667 95.663 111.897 1.00 53.04 136 VAL A CA 1
ATOM 993 C C . VAL A 1 136 ? 49.758 94.865 112.605 1.00 56.16 136 VAL A C 1
ATOM 994 O O . VAL A 1 136 ? 50.259 95.281 113.662 1.00 57.48 136 VAL A O 1
ATOM 998 N N . VAL A 1 137 ? 50.153 93.737 112.025 1.00 56.18 137 VAL A N 1
ATOM 999 C CA . VAL A 1 137 ? 51.180 92.900 112.625 1.00 55.26 137 VAL A CA 1
ATOM 1000 C C . VAL A 1 137 ? 52.297 92.760 111.620 1.00 59.25 137 VAL A C 1
ATOM 1001 O O . VAL A 1 137 ? 52.045 92.437 110.454 1.00 61.16 137 VAL A O 1
ATOM 1005 N N . ASP A 1 138 ? 53.523 93.025 112.064 1.00 60.41 138 ASP A N 1
ATOM 1006 C CA . ASP A 1 138 ? 54.691 92.862 111.219 1.00 61.94 138 ASP A CA 1
ATOM 1007 C C . ASP A 1 138 ? 55.750 92.106 111.996 1.00 58.03 138 ASP A C 1
ATOM 1008 O O . ASP A 1 138 ? 56.417 92.675 112.866 1.00 56.98 138 ASP A O 1
ATOM 1013 N N . ILE A 1 139 ? 55.938 90.851 111.644 1.00 57.09 139 ILE A N 1
ATOM 1014 C CA . ILE A 1 139 ? 56.915 89.998 112.289 1.00 60.19 139 ILE A CA 1
ATOM 1015 C C . ILE A 1 139 ? 58.193 90.104 111.477 1.00 64.41 139 ILE A C 1
ATOM 1016 O O . ILE A 1 139 ? 58.244 89.646 110.326 1.00 65.92 139 ILE A O 1
ATOM 1021 N N . GLY A 1 140 ? 59.217 90.717 112.085 1.00 65.51 140 GLY A N 1
ATOM 1022 C CA . GLY A 1 140 ? 60.507 90.902 111.458 1.00 66.00 140 GLY A CA 1
ATOM 1023 C C . GLY A 1 140 ? 61.527 89.907 111.973 1.00 65.17 140 GLY A C 1
ATOM 1024 O O . GLY A 1 140 ? 61.203 88.932 112.653 1.00 64.40 140 GLY A O 1
ATOM 1025 N N . GLY A 1 141 ? 62.782 90.147 111.608 1.00 65.19 141 GLY A N 1
ATOM 1026 C CA . GLY A 1 141 ? 63.817 89.221 111.999 1.00 66.68 141 GLY A CA 1
ATOM 1027 C C . GLY A 1 141 ? 63.996 89.205 113.501 1.00 68.52 141 GLY A C 1
ATOM 1028 O O . GLY A 1 141 ? 64.035 88.132 114.118 1.00 68.62 141 GLY A O 1
ATOM 1029 N N . ALA A 1 142 ? 64.160 90.397 114.085 1.00 69.57 142 ALA A N 1
ATOM 1030 C CA . ALA A 1 142 ? 64.446 90.550 115.500 1.00 71.27 142 ALA A CA 1
ATOM 1031 C C . ALA A 1 142 ? 63.291 91.113 116.305 1.00 70.19 142 ALA A C 1
ATOM 1032 O O . ALA A 1 142 ? 63.300 90.968 117.534 1.00 70.55 142 ALA A O 1
ATOM 1034 N N . SER A 1 143 ? 62.301 91.724 115.651 1.00 68.41 143 SER A N 1
ATOM 1035 C CA . SER A 1 143 ? 61.248 92.430 116.357 1.00 66.31 143 SER A CA 1
ATOM 1036 C C . SER A 1 143 ? 59.921 92.237 115.639 1.00 67.70 143 SER A C 1
ATOM 1037 O O . SER A 1 143 ? 59.866 91.904 114.455 1.00 70.09 143 SER A O 1
ATOM 1040 N N . THR A 1 144 ? 58.849 92.425 116.396 1.00 67.16 144 THR A N 1
ATOM 1041 C CA . THR A 1 144 ? 57.478 92.276 115.929 1.00 64.73 144 THR A CA 1
ATOM 1042 C C . THR A 1 144 ? 56.750 93.570 116.263 1.00 67.53 144 THR A C 1
ATOM 1043 O O . THR A 1 144 ? 56.531 93.877 117.447 1.00 68.56 144 THR A O 1
ATOM 1047 N N . GLU A 1 145 ? 56.365 94.323 115.231 1.00 66.82 145 GLU A N 1
ATOM 1048 C CA . GLU A 1 145 ? 55.525 95.496 115.448 1.00 68.02 145 GLU A CA 1
ATOM 1049 C C . GLU A 1 145 ? 54.047 95.101 115.502 1.00 63.78 145 GLU A C 1
ATOM 1050 O O . GLU A 1 145 ? 53.576 94.299 114.688 1.00 61.17 145 GLU A O 1
ATOM 1056 N N . LEU A 1 146 ? 53.339 95.625 116.506 1.00 61.85 146 LEU A N 1
ATOM 1057 C CA . LEU A 1 146 ? 51.885 95.587 116.575 1.00 60.01 146 LEU A CA 1
ATOM 1058 C C . LEU A 1 146 ? 51.380 97.012 116.727 1.00 60.55 146 LEU A C 1
ATOM 1059 O O . LEU A 1 146 ? 51.685 97.682 117.722 1.00 59.42 146 LEU A O 1
ATOM 1064 N N . VAL A 1 147 ? 50.627 97.483 115.737 1.00 59.68 147 VAL A N 1
ATOM 1065 C CA . VAL A 1 147 ? 50.078 98.825 115.776 1.00 58.09 147 VAL A CA 1
ATOM 1066 C C . VAL A 1 147 ? 48.577 98.719 115.610 1.00 58.00 147 VAL A C 1
ATOM 1067 O O . VAL A 1 147 ? 48.061 97.867 114.887 1.00 58.79 147 VAL A O 1
ATOM 1071 N N . THR A 1 148 ? 47.884 99.596 116.284 1.00 57.57 148 THR A N 1
ATOM 1072 C CA . THR A 1 148 ? 46.446 99.637 116.297 1.00 56.86 148 THR A CA 1
ATOM 1073 C C . THR A 1 148 ? 46.098 101.026 115.810 1.00 57.92 148 THR A C 1
ATOM 1074 O O . THR A 1 148 ? 46.793 101.993 116.137 1.00 60.08 148 THR A O 1
ATOM 1078 N N . GLY A 1 149 ? 45.112 101.132 114.944 1.00 58.60 149 GLY A N 1
ATOM 1079 C CA . GLY A 1 149 ? 44.947 102.437 114.337 1.00 60.24 149 GLY A CA 1
ATOM 1080 C C . GLY A 1 149 ? 43.644 102.551 113.594 1.00 64.78 149 GLY A C 1
ATOM 1081 O O . GLY A 1 149 ? 42.962 101.557 113.323 1.00 67.13 149 GLY A O 1
ATOM 1082 N N . THR A 1 150 ? 43.304 103.801 113.286 1.00 65.45 150 THR A N 1
ATOM 1083 C CA . THR A 1 150 ? 42.125 104.125 112.501 1.00 67.06 150 THR A CA 1
ATOM 1084 C C . THR A 1 150 ? 42.547 105.122 111.436 1.00 68.01 150 THR A C 1
ATOM 1085 O O . THR A 1 150 ? 42.962 106.241 111.758 1.00 68.15 150 THR A O 1
ATOM 1089 N N . GLY A 1 151 ? 42.497 104.687 110.181 1.00 69.67 151 GLY A N 1
ATOM 1090 C CA . GLY A 1 151 ? 42.590 105.541 109.021 1.00 74.30 151 GLY A CA 1
ATOM 1091 C C . GLY A 1 151 ? 43.673 106.590 109.080 1.00 78.93 151 GLY A C 1
ATOM 1092 O O . GLY A 1 151 ? 43.380 107.794 108.995 1.00 84.18 151 GLY A O 1
ATOM 1093 N N . ALA A 1 152 ? 44.916 106.149 109.256 1.00 78.62 152 ALA A N 1
ATOM 1094 C CA . ALA A 1 152 ? 46.128 106.957 109.377 1.00 79.57 152 ALA A CA 1
ATOM 1095 C C . ALA A 1 152 ? 46.368 107.548 110.775 1.00 79.18 152 ALA A C 1
ATOM 1096 O O . ALA A 1 152 ? 47.404 108.181 110.975 1.00 80.87 152 ALA A O 1
ATOM 1098 N N . GLN A 1 153 ? 45.469 107.373 111.745 1.00 77.87 153 GLN A N 1
ATOM 1099 C CA . GLN A 1 153 ? 45.691 107.824 113.120 1.00 77.80 153 GLN A CA 1
ATOM 1100 C C . GLN A 1 153 ? 45.957 106.609 114.001 1.00 75.25 153 GLN A C 1
ATOM 1101 O O . GLN A 1 153 ? 45.043 105.822 114.251 1.00 76.74 153 GLN A O 1
ATOM 1107 N N . THR A 1 154 ? 47.189 106.452 114.481 1.00 72.74 154 THR A N 1
ATOM 1108 C CA .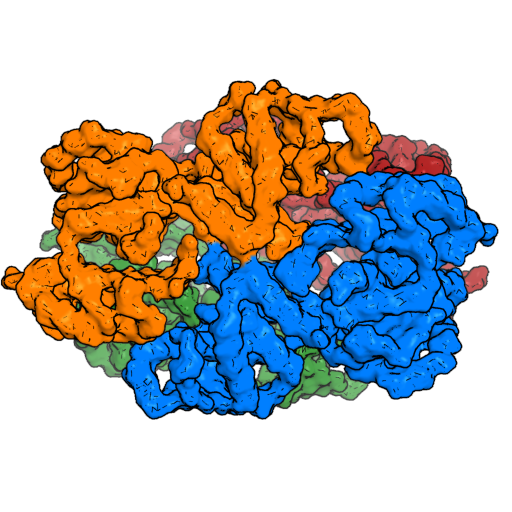 THR A 1 154 ? 47.518 105.318 115.341 1.00 71.89 154 THR A CA 1
ATOM 1109 C C . THR A 1 154 ? 46.948 105.551 116.728 1.00 72.21 154 THR A C 1
ATOM 1110 O O . THR A 1 154 ? 47.200 106.598 117.331 1.00 74.55 154 THR A O 1
ATOM 1114 N N . THR A 1 155 ? 46.227 104.564 117.263 1.00 69.75 155 THR A N 1
ATOM 1115 C CA . THR A 1 155 ? 45.801 104.645 118.655 1.00 68.46 155 THR A CA 1
ATOM 1116 C C . THR A 1 155 ? 46.688 103.851 119.627 1.00 68.62 155 THR A C 1
ATOM 1117 O O . THR A 1 155 ? 46.585 104.067 120.844 1.00 70.58 155 THR A O 1
ATOM 1121 N N . SER A 1 156 ? 47.546 102.949 119.148 1.00 66.35 156 SER A N 1
ATOM 1122 C CA . SER A 1 156 ? 48.500 102.292 120.034 1.00 66.08 156 SER A CA 1
ATOM 1123 C C . SER A 1 156 ? 49.588 101.659 119.182 1.00 65.83 156 SER A C 1
ATOM 1124 O O . SER A 1 156 ? 49.352 101.332 118.017 1.00 66.74 156 SER A O 1
ATOM 1127 N N . LEU A 1 157 ? 50.789 101.513 119.750 1.00 64.55 157 LEU A N 1
ATOM 1128 C CA . LEU A 1 157 ? 51.954 101.168 118.932 1.00 64.86 157 LEU A CA 1
ATOM 1129 C C . LEU A 1 157 ? 53.060 100.549 119.776 1.00 66.94 157 LEU A C 1
ATOM 1130 O O . LEU A 1 157 ? 53.475 101.129 120.775 1.00 70.14 157 LEU A O 1
ATOM 1135 N N . PHE A 1 158 ? 53.591 99.418 119.321 1.00 66.06 158 PHE A N 1
ATOM 1136 C CA . PHE A 1 158 ? 54.491 98.593 120.113 1.00 66.81 158 PHE A CA 1
ATOM 1137 C C . PHE A 1 158 ? 55.510 97.923 119.204 1.00 66.38 158 PHE A C 1
ATOM 1138 O O . PHE A 1 158 ? 55.154 97.409 118.135 1.00 66.42 158 PHE A O 1
ATOM 1146 N N . SER A 1 159 ? 56.768 97.892 119.659 1.00 66.38 159 SER A N 1
ATOM 1147 C CA . SER A 1 159 ? 57.852 97.167 118.999 1.00 64.97 159 SER A CA 1
ATOM 1148 C C . SER A 1 159 ? 58.471 96.242 120.039 1.00 65.46 159 SER A C 1
ATOM 1149 O O . SER A 1 159 ? 59.187 96.705 120.935 1.00 67.12 159 SER A O 1
ATOM 1152 N N . LEU A 1 160 ? 58.219 94.943 119.883 1.00 63.29 160 LEU A N 1
ATOM 1153 C CA . LEU A 1 160 ? 58.518 93.904 120.861 1.00 61.60 160 LEU A CA 1
ATOM 1154 C C . LEU A 1 160 ? 59.661 93.010 120.377 1.00 59.83 160 LEU A C 1
ATOM 1155 O O . LEU A 1 160 ? 59.712 92.653 119.191 1.00 59.56 160 LEU A O 1
ATOM 1160 N N . SER A 1 161 ? 60.533 92.592 121.302 1.00 59.53 161 SER A N 1
ATOM 1161 C CA . SER A 1 161 ? 61.682 91.737 120.982 1.00 62.72 161 SER A CA 1
ATOM 1162 C C . SER A 1 161 ? 61.244 90.278 120.849 1.00 65.56 161 SER A C 1
ATOM 1163 O O . SER A 1 161 ? 61.431 89.474 121.774 1.00 67.84 161 SER A O 1
ATOM 1166 N N . MET A 1 162 ? 60.693 89.937 119.680 1.00 65.10 162 MET A N 1
ATOM 1167 C CA . MET A 1 162 ? 60.644 88.578 119.159 1.00 65.51 162 MET A CA 1
ATOM 1168 C C . MET A 1 162 ? 60.623 88.675 117.640 1.00 64.31 162 MET A C 1
ATOM 1169 O O . MET A 1 162 ? 60.079 89.625 117.064 1.00 64.30 162 MET A O 1
ATOM 1174 N N . GLY A 1 163 ? 61.198 87.685 116.995 1.00 63.68 163 GLY A N 1
ATOM 1175 C CA . GLY A 1 163 ? 61.242 87.692 115.551 1.00 64.36 163 GLY A CA 1
ATOM 1176 C C . GLY A 1 163 ? 61.687 86.327 115.084 1.00 67.79 163 GLY A C 1
ATOM 1177 O O . GLY A 1 163 ? 62.189 85.507 115.868 1.00 69.04 163 GLY A O 1
ATOM 1178 N N . CYS A 1 164 ? 61.478 86.086 113.794 1.00 69.27 164 CYS A N 1
ATOM 1179 C CA . CYS A 1 164 ? 61.755 84.757 113.271 1.00 70.61 164 CYS A CA 1
ATOM 1180 C C . CYS A 1 164 ? 63.208 84.390 113.499 1.00 69.07 164 CYS A C 1
ATOM 1181 O O . CYS A 1 164 ? 63.508 83.267 113.909 1.00 70.76 164 CYS A O 1
ATOM 1184 N N . VAL A 1 165 ? 64.130 85.329 113.304 1.00 65.39 165 VAL A N 1
ATOM 1185 C CA . VAL A 1 165 ? 65.525 84.925 113.381 1.00 64.03 165 VAL A CA 1
ATOM 1186 C C . VAL A 1 165 ? 65.892 84.580 114.824 1.00 67.00 165 VAL A C 1
ATOM 1187 O O . VAL A 1 165 ? 66.371 83.476 115.101 1.00 70.44 165 VAL A O 1
ATOM 1191 N N . THR A 1 166 ? 65.618 85.488 115.773 1.00 65.77 166 THR A N 1
ATOM 1192 C CA . THR A 1 166 ? 65.871 85.198 117.186 1.00 66.87 166 THR A CA 1
ATOM 1193 C C . THR A 1 166 ? 65.093 83.971 117.679 1.00 65.00 166 THR A C 1
ATOM 1194 O O . THR A 1 166 ? 65.647 83.126 118.405 1.00 63.76 166 THR A O 1
ATOM 1198 N N . TRP A 1 167 ? 63.800 83.861 117.324 1.00 64.41 167 TRP A N 1
ATOM 1199 C CA . TRP A 1 167 ? 63.020 82.718 117.798 1.00 63.81 167 TRP A CA 1
ATOM 1200 C C . TRP A 1 167 ? 63.531 81.402 117.220 1.00 65.69 167 TRP A C 1
ATOM 1201 O O . TRP A 1 167 ? 63.504 80.373 117.907 1.00 69.79 167 TRP A O 1
ATOM 1212 N N . LEU A 1 168 ? 64.035 81.399 115.992 1.00 63.80 168 LEU A N 1
ATOM 1213 C CA . LEU A 1 168 ? 64.595 80.154 115.477 1.00 66.29 168 LEU A CA 1
ATOM 1214 C C . LEU A 1 168 ? 65.773 79.700 116.337 1.00 70.20 168 LEU A C 1
ATOM 1215 O O . LEU A 1 168 ? 65.962 78.499 116.594 1.00 70.99 168 LEU A O 1
ATOM 1220 N N . GLU A 1 169 ? 66.555 80.659 116.823 1.00 71.89 169 GLU A N 1
ATOM 1221 C CA . GLU A 1 169 ? 67.733 80.333 117.604 1.00 76.35 169 GLU A CA 1
ATOM 1222 C C . GLU A 1 169 ? 67.378 79.787 118.982 1.00 75.34 169 GLU A C 1
ATOM 1223 O O . GLU A 1 169 ? 67.899 78.746 119.385 1.00 77.45 169 GLU A O 1
ATOM 1229 N N . ARG A 1 170 ? 66.511 80.464 119.732 1.00 73.74 170 ARG A N 1
ATOM 1230 C CA . ARG A 1 170 ? 66.239 79.986 121.089 1.00 76.08 170 ARG A CA 1
ATOM 1231 C C . ARG A 1 170 ? 65.419 78.694 121.081 1.00 76.87 170 ARG A C 1
ATOM 1232 O O . ARG A 1 170 ? 65.788 77.701 121.723 1.00 80.88 170 ARG A O 1
ATOM 1240 N N . TYR A 1 171 ? 64.286 78.686 120.393 1.00 74.00 171 TYR A N 1
ATOM 1241 C CA . TYR A 1 171 ? 63.333 77.608 120.585 1.00 72.78 171 TYR A CA 1
ATOM 1242 C C . TYR A 1 171 ? 63.461 76.497 119.566 1.00 73.25 171 TYR A C 1
ATOM 1243 O O . TYR A 1 171 ? 62.979 75.391 119.811 1.00 73.78 171 TYR A O 1
ATOM 1252 N N . PHE A 1 172 ? 64.162 76.727 118.478 1.00 73.85 172 PHE A N 1
ATOM 1253 C CA . PHE A 1 172 ? 64.459 75.673 117.521 1.00 75.08 172 PHE A CA 1
ATOM 1254 C C . PHE A 1 172 ? 65.948 75.402 117.537 1.00 78.85 172 PHE A C 1
ATOM 1255 O O . PHE A 1 172 ? 66.612 75.228 116.511 1.00 77.69 172 PHE A O 1
ATOM 1263 N N . ALA A 1 173 ? 66.442 75.373 118.778 1.00 83.65 173 ALA A N 1
ATOM 1264 C CA . ALA A 1 173 ? 67.820 75.105 119.131 1.00 89.68 173 ALA A CA 1
ATOM 1265 C C . ALA A 1 173 ? 68.414 73.957 118.326 1.00 94.36 173 ALA A C 1
ATOM 1266 O O . ALA A 1 173 ? 69.289 74.155 117.469 1.00 95.70 173 ALA A O 1
ATOM 1268 N N . ASP A 1 174 ? 67.874 72.753 118.532 1.00 96.17 174 ASP A N 1
ATOM 1269 C CA . ASP A 1 174 ? 68.434 71.538 117.970 1.00 97.95 174 ASP A CA 1
ATOM 1270 C C . ASP A 1 174 ? 67.898 71.225 116.566 1.00 97.43 174 ASP A C 1
ATOM 1271 O O . ASP A 1 174 ? 67.962 70.069 116.140 1.00 100.01 174 ASP A O 1
ATOM 1276 N N . ARG A 1 175 ? 67.331 72.213 115.864 1.00 94.49 175 ARG A N 1
ATOM 1277 C CA . ARG A 1 175 ? 66.868 72.071 114.475 1.00 93.91 175 ARG A CA 1
ATOM 1278 C C . ARG A 1 175 ? 65.663 71.139 114.319 1.00 91.91 175 ARG A C 1
ATOM 1279 O O . ARG A 1 175 ? 65.342 70.740 113.197 1.00 92.90 175 ARG A O 1
ATOM 1287 N N . ASN A 1 176 ? 64.963 70.782 115.392 1.00 89.32 176 ASN A N 1
ATOM 1288 C CA . ASN A 1 176 ? 63.797 69.905 115.282 1.00 86.49 176 ASN A CA 1
ATOM 1289 C C . ASN A 1 176 ? 62.507 70.707 115.186 1.00 80.30 176 ASN A C 1
ATOM 1290 O O . ASN A 1 176 ? 62.326 71.715 115.881 1.00 74.85 176 ASN A O 1
ATOM 1295 N N . LEU A 1 177 ? 61.609 70.233 114.315 1.00 81.03 177 LEU A N 1
ATOM 1296 C CA . LEU A 1 177 ? 60.318 70.849 114.039 1.00 80.45 177 LEU A CA 1
ATOM 1297 C C . LEU A 1 177 ? 59.195 70.187 114.820 1.00 81.44 177 LEU A C 1
ATOM 1298 O O . LEU A 1 177 ? 58.048 70.173 114.359 1.00 82.76 177 LEU A O 1
ATOM 1303 N N . GLY A 1 178 ? 59.521 69.574 115.950 1.00 79.41 178 GLY A N 1
ATOM 1304 C CA . GLY A 1 178 ? 58.540 68.817 116.685 1.00 78.50 178 GLY A CA 1
ATOM 1305 C C . GLY A 1 178 ? 57.637 69.697 117.520 1.00 76.34 178 GLY A C 1
ATOM 1306 O O . GLY A 1 178 ? 57.821 70.911 117.652 1.00 74.31 178 GLY A O 1
ATOM 1307 N N . GLN A 1 179 ? 56.633 69.040 118.108 1.00 78.97 179 GLN A N 1
ATOM 1308 C CA . GLN A 1 179 ? 55.695 69.716 119.002 1.00 81.56 179 GLN A CA 1
ATOM 1309 C C . GLN A 1 179 ? 56.395 70.293 120.221 1.00 81.65 179 GLN A C 1
ATOM 1310 O O . GLN A 1 179 ? 55.917 71.276 120.795 1.00 80.10 179 GLN A O 1
ATOM 1316 N N . GLU A 1 180 ? 57.512 69.697 120.639 1.00 84.61 180 GLU A N 1
ATOM 1317 C CA . GLU A 1 180 ? 58.259 70.235 121.773 1.00 88.82 180 GLU A CA 1
ATOM 1318 C C . GLU A 1 180 ? 58.679 71.682 121.515 1.00 86.56 180 GLU A C 1
ATOM 1319 O O . GLU A 1 180 ? 58.343 72.596 122.282 1.00 86.51 180 GLU A O 1
ATOM 1325 N N . ASN A 1 181 ? 59.396 71.913 120.412 1.00 83.39 181 ASN A N 1
ATOM 1326 C CA . ASN A 1 181 ? 59.982 73.227 120.172 1.00 78.88 181 ASN A CA 1
ATOM 1327 C C . ASN A 1 181 ? 58.915 74.252 119.827 1.00 73.14 181 ASN A C 1
ATOM 1328 O O . ASN A 1 181 ? 58.993 75.412 120.256 1.00 70.68 181 ASN A O 1
ATOM 1333 N N . PHE A 1 182 ? 57.905 73.833 119.067 1.00 71.93 182 PHE A N 1
ATOM 1334 C CA . PHE A 1 182 ? 56.791 74.716 118.751 1.00 71.06 182 PHE A CA 1
ATOM 1335 C C . PHE A 1 182 ? 56.114 75.227 120.014 1.00 72.87 182 PHE A C 1
ATOM 1336 O O . PHE A 1 182 ? 55.926 76.439 120.186 1.00 73.87 182 PHE A O 1
ATOM 1344 N N . ASP A 1 183 ? 55.737 74.313 120.908 1.00 73.92 183 ASP A N 1
ATOM 1345 C CA . ASP A 1 183 ? 55.163 74.702 122.191 1.00 73.69 183 ASP A CA 1
ATOM 1346 C C . ASP A 1 183 ? 56.018 75.760 122.909 1.00 70.97 183 ASP A C 1
ATOM 1347 O O . ASP A 1 183 ? 55.495 76.776 123.389 1.00 69.91 183 ASP A O 1
ATOM 1352 N N . ALA A 1 184 ? 57.340 75.554 122.982 1.00 70.37 184 ALA A N 1
ATOM 1353 C CA . ALA A 1 184 ? 58.203 76.552 123.622 1.00 70.26 184 ALA A CA 1
ATOM 1354 C C . ALA A 1 184 ? 58.138 77.890 122.891 1.00 70.41 184 ALA A C 1
ATOM 1355 O O . ALA A 1 184 ? 57.891 78.937 123.508 1.00 69.60 184 ALA A O 1
ATOM 1357 N N . ALA A 1 185 ? 58.343 77.867 121.563 1.00 69.25 185 ALA A N 1
ATOM 1358 C CA . ALA A 1 185 ? 58.354 79.093 120.765 1.00 67.61 185 ALA A CA 1
ATOM 1359 C C . ALA A 1 185 ? 57.071 79.899 120.942 1.00 68.08 185 ALA A C 1
ATOM 1360 O O . ALA A 1 185 ? 57.108 81.108 121.208 1.00 67.68 185 ALA A O 1
ATOM 1362 N N . GLU A 1 186 ? 55.923 79.236 120.787 1.00 69.31 186 GLU A N 1
ATOM 1363 C CA . GLU A 1 186 ? 54.642 79.896 120.986 1.00 68.41 186 GLU A CA 1
ATOM 1364 C C . GLU A 1 186 ? 54.498 80.401 122.416 1.00 69.22 186 GLU A C 1
ATOM 1365 O O . GLU A 1 186 ? 54.009 81.518 122.635 1.00 69.36 186 GLU A O 1
ATOM 1371 N N . LYS A 1 187 ? 54.929 79.604 123.404 1.00 69.32 187 LYS A N 1
ATOM 1372 C CA . LYS A 1 187 ? 54.778 80.028 124.796 1.00 72.05 187 LYS A CA 1
ATOM 1373 C C . LYS A 1 187 ? 55.548 81.315 125.076 1.00 71.26 187 LYS A C 1
ATOM 1374 O O . LYS A 1 187 ? 55.046 82.213 125.769 1.00 72.21 187 LYS A O 1
ATOM 1380 N N . ALA A 1 188 ? 56.769 81.430 124.546 1.00 69.39 188 ALA A N 1
ATOM 1381 C CA . ALA A 1 188 ? 57.549 82.640 124.772 1.00 68.11 188 ALA A CA 1
ATOM 1382 C C . ALA A 1 188 ? 56.912 83.843 124.086 1.00 66.57 188 ALA A C 1
ATOM 1383 O O . ALA A 1 188 ? 56.873 84.938 124.657 1.00 67.87 188 ALA A O 1
ATOM 1385 N N . ALA A 1 189 ? 56.375 83.662 122.883 1.00 65.35 189 ALA A N 1
ATOM 1386 C CA . ALA A 1 189 ? 55.800 84.796 122.166 1.00 64.78 189 ALA A CA 1
ATOM 1387 C C . ALA A 1 189 ? 54.550 85.310 122.866 1.00 63.63 189 ALA A C 1
ATOM 1388 O O . ALA A 1 189 ? 54.336 86.530 122.973 1.00 61.37 189 ALA A O 1
ATOM 1390 N N . ARG A 1 190 ? 53.719 84.398 123.367 1.00 65.48 190 ARG A N 1
ATOM 1391 C CA . ARG A 1 190 ? 52.581 84.844 124.155 1.00 66.45 190 ARG A CA 1
ATOM 1392 C C . ARG A 1 190 ? 53.063 85.634 125.353 1.00 66.45 190 ARG A C 1
ATOM 1393 O O . ARG A 1 190 ? 52.450 86.640 125.722 1.00 66.09 190 ARG A O 1
ATOM 1401 N N . GLU A 1 191 ? 54.214 85.247 125.919 1.00 67.25 191 GLU A N 1
ATOM 1402 C CA . GLU A 1 191 ? 54.725 85.952 127.093 1.00 69.68 191 GLU A CA 1
ATOM 1403 C C . GLU A 1 191 ? 55.359 87.294 126.728 1.00 67.49 191 GLU A C 1
ATOM 1404 O O . GLU A 1 191 ? 55.315 88.226 127.541 1.00 67.07 191 GLU A O 1
ATOM 1410 N N . VAL A 1 192 ? 55.941 87.418 125.522 1.00 65.57 192 VAL A N 1
ATOM 1411 C CA . VAL A 1 192 ? 56.349 88.735 125.036 1.00 64.82 192 VAL A CA 1
ATOM 1412 C C . VAL A 1 192 ? 55.127 89.607 124.860 1.00 64.23 192 VAL A C 1
ATOM 1413 O O . VAL A 1 192 ? 55.049 90.712 125.396 1.00 62.99 192 VAL A O 1
ATOM 1417 N N . LEU A 1 193 ? 54.130 89.084 124.141 1.00 66.59 193 LEU A N 1
ATOM 1418 C CA . LEU A 1 193 ? 52.972 89.862 123.720 1.00 66.30 193 LEU A CA 1
ATOM 1419 C C . LEU A 1 193 ? 52.041 90.192 124.885 1.00 65.27 193 LEU A C 1
ATOM 1420 O O . LEU A 1 193 ? 51.545 91.321 124.977 1.00 64.06 193 LEU A O 1
ATOM 1425 N N . ARG A 1 194 ? 51.796 89.228 125.786 1.00 65.87 194 ARG A N 1
ATOM 1426 C CA . ARG A 1 194 ? 50.788 89.317 126.839 1.00 67.58 194 ARG A CA 1
ATOM 1427 C C . ARG A 1 194 ? 50.661 90.690 127.509 1.00 67.13 194 ARG A C 1
ATOM 1428 O O . ARG A 1 194 ? 49.531 91.185 127.647 1.00 67.88 194 ARG A O 1
ATOM 1436 N N . PRO A 1 195 ? 51.750 91.354 127.934 1.00 66.06 195 PRO A N 1
ATOM 1437 C CA . PRO A 1 195 ? 51.572 92.611 128.690 1.00 67.02 195 PRO A CA 1
ATOM 1438 C C . PRO A 1 195 ? 50.891 93.719 127.915 1.00 68.40 195 PRO A C 1
ATOM 1439 O O . PRO A 1 195 ? 50.166 94.526 128.519 1.00 71.38 195 PRO A O 1
ATOM 1443 N N . VAL A 1 196 ? 51.098 93.781 126.593 1.00 65.71 196 VAL A N 1
ATOM 1444 C CA . VAL A 1 196 ? 50.501 94.823 125.765 1.00 63.35 196 VAL A CA 1
ATOM 1445 C C . VAL A 1 196 ? 49.147 94.411 125.236 1.00 61.28 196 VAL A C 1
ATOM 1446 O O . VAL A 1 196 ? 48.467 95.224 124.595 1.00 59.76 196 VAL A O 1
ATOM 1450 N N . ALA A 1 197 ? 48.722 93.176 125.501 1.00 62.52 197 ALA A N 1
ATOM 1451 C CA . ALA A 1 197 ? 47.473 92.690 124.936 1.00 65.09 197 ALA A CA 1
ATOM 1452 C C . ALA A 1 197 ? 46.298 93.577 125.338 1.00 70.22 197 ALA A C 1
ATOM 1453 O O . ALA A 1 197 ? 45.486 93.960 124.490 1.00 70.87 197 ALA A O 1
ATOM 1455 N N . ASP A 1 198 ? 46.199 93.937 126.627 1.00 73.59 198 ASP A N 1
ATOM 1456 C CA . ASP A 1 198 ? 45.067 94.746 127.087 1.00 76.25 198 ASP A CA 1
ATOM 1457 C C . ASP A 1 198 ? 44.967 96.081 126.344 1.00 78.46 198 ASP A C 1
ATOM 1458 O O . ASP A 1 198 ? 43.861 96.517 125.995 1.00 81.12 198 ASP A O 1
ATOM 1463 N N . GLU A 1 199 ? 46.098 96.760 126.099 1.00 77.38 199 GLU A N 1
ATOM 1464 C CA . GLU A 1 199 ? 46.026 98.026 125.365 1.00 75.89 199 GLU A CA 1
ATOM 1465 C C . GLU A 1 199 ? 45.573 97.793 123.933 1.00 73.71 199 GLU A C 1
ATOM 1466 O O . GLU A 1 199 ? 44.799 98.589 123.388 1.00 74.40 199 GLU A O 1
ATOM 1472 N N . LEU A 1 200 ? 46.012 96.684 123.321 1.00 71.03 200 LEU A N 1
ATOM 1473 C CA . LEU A 1 200 ? 45.615 96.390 121.946 1.00 68.72 200 LEU A CA 1
ATOM 1474 C C . LEU A 1 200 ? 44.116 96.122 121.845 1.00 70.74 200 LEU A C 1
ATOM 1475 O O . LEU A 1 200 ? 43.448 96.640 120.940 1.00 70.94 200 LEU A O 1
ATOM 1480 N N . ARG A 1 201 ? 43.571 95.320 122.768 1.00 71.90 201 ARG A N 1
ATOM 1481 C CA . ARG A 1 201 ? 42.148 94.995 122.742 1.00 71.85 201 ARG A CA 1
ATOM 1482 C C . ARG A 1 201 ? 41.296 96.198 123.130 1.00 72.78 201 ARG A C 1
ATOM 1483 O O . ARG A 1 201 ? 40.184 96.361 122.601 1.00 73.69 201 ARG A O 1
ATOM 1491 N N . TYR A 1 202 ? 41.811 97.048 124.029 1.00 72.42 202 TYR A N 1
ATOM 1492 C CA . TYR A 1 202 ? 41.102 98.254 124.434 1.00 75.31 202 TYR A CA 1
ATOM 1493 C C . TYR A 1 202 ? 40.701 99.081 123.228 1.00 76.36 202 TYR A C 1
ATOM 1494 O O . TYR A 1 202 ? 39.518 99.371 123.012 1.00 79.10 202 TYR A O 1
ATOM 1503 N N . HIS A 1 203 ? 41.689 99.451 122.411 1.00 74.42 203 HIS A N 1
ATOM 1504 C CA . HIS A 1 203 ? 41.402 100.190 121.192 1.00 73.63 203 HIS A CA 1
ATOM 1505 C C . HIS A 1 203 ? 40.712 99.331 120.146 1.00 72.61 203 HIS A C 1
ATOM 1506 O O . HIS A 1 203 ? 40.060 99.878 119.253 1.00 71.93 203 HIS A O 1
ATOM 1513 N N . GLY A 1 204 ? 40.870 98.012 120.214 1.00 74.26 204 GLY A N 1
ATOM 1514 C CA . GLY A 1 204 ? 40.170 97.104 119.320 1.00 76.86 204 GLY A CA 1
ATOM 1515 C C . GLY A 1 204 ? 40.577 97.237 117.858 1.00 76.96 204 GLY A C 1
ATOM 1516 O O . GLY A 1 204 ? 41.488 97.967 117.477 1.00 75.69 204 GLY A O 1
ATOM 1517 N N . TRP A 1 205 ? 39.882 96.468 117.028 1.00 77.71 205 TRP A N 1
ATOM 1518 C CA . TRP A 1 205 ? 40.060 96.557 115.591 1.00 75.70 205 TRP A CA 1
ATOM 1519 C C . TRP A 1 205 ? 38.858 95.895 114.937 1.00 75.10 205 TRP A C 1
ATOM 1520 O O . TRP A 1 205 ? 38.273 94.954 115.481 1.00 73.35 205 TRP A O 1
ATOM 1531 N N . LYS A 1 206 ? 38.465 96.438 113.792 1.00 77.04 206 LYS A N 1
ATOM 1532 C CA . LYS A 1 206 ? 37.509 95.738 112.948 1.00 78.27 206 LYS A CA 1
ATOM 1533 C C . LYS A 1 206 ? 38.224 94.804 111.975 1.00 76.49 206 LYS A C 1
ATOM 1534 O O . LYS A 1 206 ? 37.639 93.796 111.563 1.00 77.90 206 LYS A O 1
ATOM 1540 N N . VAL A 1 207 ? 39.471 95.098 111.586 1.00 71.84 207 VAL A N 1
ATOM 1541 C CA . VAL A 1 207 ? 40.159 94.252 110.615 1.00 68.35 207 VAL A CA 1
ATOM 1542 C C . VAL A 1 207 ? 41.638 94.122 110.964 1.00 67.82 207 VAL A C 1
ATOM 1543 O O . VAL A 1 207 ? 42.317 95.105 111.292 1.00 67.96 207 VAL A O 1
ATOM 1547 N N . CYS A 1 208 ? 42.147 92.893 110.873 1.00 66.67 208 CYS A N 1
ATOM 1548 C CA . CYS A 1 208 ? 43.546 92.606 111.153 1.00 63.62 208 CYS A CA 1
ATOM 1549 C C . CYS A 1 208 ? 44.279 92.318 109.855 1.00 64.07 208 CYS A C 1
ATOM 1550 O O . CYS A 1 208 ? 43.913 91.409 109.104 1.00 63.37 208 CYS A O 1
ATOM 1553 N N . VAL A 1 209 ? 45.341 93.064 109.618 1.00 67.21 209 VAL A N 1
ATOM 1554 C CA . VAL A 1 209 ? 46.098 92.989 108.381 1.00 68.46 209 VAL A CA 1
ATOM 1555 C C . VAL A 1 209 ? 47.580 92.914 108.744 1.00 69.32 209 VAL A C 1
ATOM 1556 O O . VAL A 1 209 ? 48.008 93.496 109.750 1.00 69.28 209 VAL A O 1
ATOM 1560 N N . GLY A 1 210 ? 48.349 92.143 107.968 1.00 69.75 210 GLY A N 1
ATOM 1561 C CA . GLY A 1 210 ? 49.713 91.794 108.312 1.00 69.06 210 GLY A CA 1
ATOM 1562 C C . GLY A 1 210 ? 50.705 92.167 107.225 1.00 68.60 210 GLY A C 1
ATOM 1563 O O . GLY A 1 210 ? 50.326 92.517 106.100 1.00 68.67 210 GLY A O 1
ATOM 1564 N N . ALA A 1 211 ? 51.992 92.059 107.569 1.00 68.51 211 ALA A N 1
ATOM 1565 C CA . ALA A 1 211 ? 52.890 92.752 106.659 1.00 71.10 211 ALA A CA 1
ATOM 1566 C C . ALA A 1 211 ? 54.185 92.072 106.203 1.00 75.21 211 ALA A C 1
ATOM 1567 O O . ALA A 1 211 ? 54.596 92.310 105.058 1.00 78.61 211 ALA A O 1
ATOM 1569 N N . SER A 1 212 ? 54.852 91.238 107.002 1.00 74.52 212 SER A N 1
ATOM 1570 C CA . SER A 1 212 ? 56.225 90.951 106.518 1.00 75.63 212 SER A CA 1
ATOM 1571 C C . SER A 1 212 ? 56.377 89.526 105.937 1.00 69.57 212 SER A C 1
ATOM 1572 O O . SER A 1 212 ? 55.423 88.962 105.399 1.00 70.40 212 SER A O 1
ATOM 1575 N N . GLY A 1 213 ? 57.616 89.017 105.897 1.00 62.16 213 GLY A N 1
ATOM 1576 C CA . GLY A 1 213 ? 57.903 87.725 105.280 1.00 59.85 213 GLY A CA 1
ATOM 1577 C C . GLY A 1 213 ? 56.958 86.593 105.637 1.00 58.74 213 GLY A C 1
ATOM 1578 O O . GLY A 1 213 ? 56.553 85.808 104.775 1.00 59.49 213 GLY A O 1
ATOM 1579 N N . THR A 1 214 ? 56.655 86.439 106.922 1.00 58.56 214 THR A N 1
ATOM 1580 C CA . THR A 1 214 ? 55.826 85.323 107.369 1.00 59.65 214 THR A CA 1
ATOM 1581 C C . THR A 1 214 ? 54.441 85.398 106.762 1.00 64.53 214 THR A C 1
ATOM 1582 O O . THR A 1 214 ? 53.894 84.388 106.293 1.00 68.59 214 THR A O 1
ATOM 1586 N N . VAL A 1 215 ? 53.858 86.602 106.751 1.00 62.06 215 VAL A N 1
ATOM 1587 C CA . VAL A 1 215 ? 52.568 86.815 106.114 1.00 60.57 215 VAL A CA 1
ATOM 1588 C C . VAL A 1 215 ? 52.683 86.572 104.610 1.00 62.00 215 VAL A C 1
ATOM 1589 O O . VAL A 1 215 ? 51.795 85.970 103.990 1.00 62.33 215 VAL A O 1
ATOM 1593 N N . GLN A 1 216 ? 53.795 86.988 104.002 1.00 62.97 216 GLN A N 1
ATOM 1594 C CA . GLN A 1 216 ? 53.953 86.768 102.573 1.00 68.95 216 GLN A CA 1
ATOM 1595 C C . GLN A 1 216 ? 54.128 85.288 102.274 1.00 70.94 216 GLN A C 1
ATOM 1596 O O . GLN A 1 216 ? 53.613 84.777 101.264 1.00 73.99 216 GLN A O 1
ATOM 1602 N N . ALA A 1 217 ? 54.866 84.583 103.129 1.00 67.88 217 ALA A N 1
ATOM 1603 C CA . ALA A 1 217 ? 54.986 83.153 102.935 1.00 65.80 217 ALA A CA 1
ATOM 1604 C C . ALA A 1 217 ? 53.607 82.517 102.944 1.00 63.43 217 ALA A C 1
ATOM 1605 O O . ALA A 1 217 ? 53.313 81.619 102.140 1.00 63.45 217 ALA A O 1
ATOM 1607 N N . LEU A 1 218 ? 52.725 83.026 103.807 1.00 59.24 218 LEU A N 1
ATOM 1608 C CA . LEU A 1 218 ? 51.393 82.466 103.923 1.00 58.52 218 LEU A CA 1
ATOM 1609 C C . LEU A 1 218 ? 50.564 82.727 102.681 1.00 59.63 218 LEU A C 1
ATOM 1610 O O . LEU A 1 218 ? 49.851 81.833 102.207 1.00 57.86 218 LEU A O 1
ATOM 1615 N N . GLN A 1 219 ? 50.613 83.950 102.161 1.00 62.00 219 GLN A N 1
ATOM 1616 C CA . GLN A 1 219 ? 49.893 84.247 100.931 1.00 65.66 219 GLN A CA 1
ATOM 1617 C C . GLN A 1 219 ? 50.361 83.328 99.821 1.00 65.55 219 GLN A C 1
ATOM 1618 O O . GLN A 1 219 ? 49.548 82.729 99.109 1.00 66.31 219 GLN A O 1
ATOM 1624 N N . GLU A 1 220 ? 51.682 83.148 99.710 1.00 65.78 220 GLU A N 1
ATOM 1625 C CA . GLU A 1 220 ? 52.236 82.325 98.637 1.00 67.50 220 GLU A CA 1
ATOM 1626 C C . GLU A 1 220 ? 51.938 80.844 98.850 1.00 67.21 220 GLU A C 1
ATOM 1627 O O . GLU A 1 220 ? 51.743 80.103 97.883 1.00 68.61 220 GLU A O 1
ATOM 1633 N N . ILE A 1 221 ? 51.918 80.387 100.095 1.00 64.75 221 ILE A N 1
ATOM 1634 C CA . ILE A 1 221 ? 51.557 79.001 100.354 1.00 64.36 221 ILE A CA 1
ATOM 1635 C C . ILE A 1 221 ? 50.089 78.756 100.019 1.00 63.12 221 ILE A C 1
ATOM 1636 O O . ILE A 1 221 ? 49.746 77.796 99.312 1.00 61.23 221 ILE A O 1
ATOM 1641 N N . MET A 1 222 ? 49.208 79.591 100.573 1.00 63.82 222 MET A N 1
ATOM 1642 C CA . MET A 1 222 ? 47.740 79.445 100.380 1.00 67.02 222 MET A CA 1
ATOM 1643 C C . MET A 1 222 ? 47.409 79.531 98.892 1.00 70.88 222 MET A C 1
ATOM 1644 O O . MET A 1 222 ? 46.701 78.656 98.393 1.00 70.80 222 MET A O 1
ATOM 1649 N N . MET A 1 223 ? 47.855 80.594 98.237 1.00 72.74 223 MET A N 1
ATOM 1650 C CA . MET A 1 223 ? 47.713 80.691 96.793 1.00 75.36 223 MET A CA 1
ATOM 1651 C C . MET A 1 223 ? 48.031 79.349 96.146 1.00 70.30 223 MET A C 1
ATOM 1652 O O . MET A 1 223 ? 47.180 78.748 95.479 1.00 68.62 223 MET A O 1
ATOM 1657 N N . ALA A 1 224 ? 49.241 78.826 96.408 1.00 65.24 224 ALA A N 1
ATOM 1658 C CA . ALA A 1 224 ? 49.687 77.586 95.764 1.00 62.77 224 ALA A CA 1
ATOM 1659 C C . ALA A 1 224 ? 48.752 76.420 96.035 1.00 63.19 224 ALA A C 1
ATOM 1660 O O . ALA A 1 224 ? 48.464 75.633 95.134 1.00 64.80 224 ALA A O 1
ATOM 1662 N N . GLN A 1 225 ? 48.281 76.277 97.268 1.00 64.51 225 GLN A N 1
ATOM 1663 C CA . GLN A 1 225 ? 47.477 75.122 97.630 1.00 65.80 225 GLN A CA 1
ATOM 1664 C C . GLN A 1 225 ? 46.008 75.293 97.257 1.00 67.38 225 GLN A C 1
ATOM 1665 O O . GLN A 1 225 ? 45.233 74.339 97.373 1.00 70.16 225 GLN A O 1
ATOM 1671 N N . GLY A 1 226 ? 45.610 76.452 96.753 1.00 65.43 226 GLY A N 1
ATOM 1672 C CA . GLY A 1 226 ? 44.261 76.599 96.254 1.00 64.48 226 GLY A CA 1
ATOM 1673 C C . GLY A 1 226 ? 43.265 77.139 97.245 1.00 63.23 226 GLY A C 1
ATOM 1674 O O . GLY A 1 226 ? 42.057 77.023 97.021 1.00 66.28 226 GLY A O 1
ATOM 1675 N N . MET A 1 227 ? 43.725 77.730 98.329 1.00 61.72 227 MET A N 1
ATOM 1676 C CA . MET A 1 227 ? 42.859 78.311 99.340 1.00 61.49 227 MET A CA 1
ATOM 1677 C C . MET A 1 227 ? 42.577 79.768 98.993 1.00 60.67 227 MET A C 1
ATOM 1678 O O . MET A 1 227 ? 43.219 80.361 98.118 1.00 59.86 227 MET A O 1
ATOM 1683 N N . ASP A 1 228 ? 41.640 80.377 99.710 1.00 61.59 228 ASP A N 1
ATOM 1684 C CA . ASP A 1 228 ? 41.536 81.816 99.521 1.00 64.53 228 ASP A CA 1
ATOM 1685 C C . ASP A 1 228 ? 42.689 82.510 100.263 1.00 63.39 228 ASP A C 1
ATOM 1686 O O . ASP A 1 228 ? 43.525 81.868 100.910 1.00 59.11 228 ASP A O 1
ATOM 1691 N N . GLU A 1 229 ? 42.730 83.840 100.186 1.00 66.05 229 GLU A N 1
ATOM 1692 C CA . GLU A 1 229 ? 43.835 84.621 100.725 1.00 65.36 229 GLU A CA 1
ATOM 1693 C C . GLU A 1 229 ? 43.611 85.007 102.183 1.00 65.46 229 GLU A C 1
ATOM 1694 O O . GLU A 1 229 ? 44.294 85.899 102.687 1.00 66.98 229 GLU A O 1
ATOM 1700 N N . ARG A 1 230 ? 42.651 84.395 102.860 1.00 65.91 230 ARG A N 1
ATOM 1701 C CA . ARG A 1 230 ? 42.356 84.726 104.251 1.00 66.42 230 ARG A CA 1
ATOM 1702 C C . ARG A 1 230 ? 43.141 83.819 105.196 1.00 61.93 230 ARG A C 1
ATOM 1703 O O . ARG A 1 230 ? 42.895 82.611 105.242 1.00 60.67 230 ARG A O 1
ATOM 1711 N N . ILE A 1 231 ? 44.056 84.402 105.964 1.00 59.04 231 ILE A N 1
ATOM 1712 C CA . ILE A 1 231 ? 44.816 83.646 106.954 1.00 60.19 231 ILE A CA 1
ATOM 1713 C C . ILE A 1 231 ? 43.942 83.416 108.181 1.00 63.68 231 ILE A C 1
ATOM 1714 O O . ILE A 1 231 ? 43.402 84.367 108.768 1.00 64.93 231 ILE A O 1
ATOM 1719 N N . THR A 1 232 ? 43.807 82.153 108.581 1.00 65.03 232 THR A N 1
ATOM 1720 C CA . THR A 1 232 ? 42.997 81.767 109.726 1.00 65.92 232 THR A CA 1
ATOM 1721 C C . THR A 1 232 ? 43.840 80.911 110.655 1.00 65.06 232 THR A C 1
ATOM 1722 O O . THR A 1 232 ? 44.842 80.325 110.244 1.00 63.17 232 THR A O 1
ATOM 1726 N N . LEU A 1 233 ? 43.419 80.854 111.923 1.00 66.37 233 LEU A N 1
ATOM 1727 C CA . LEU A 1 233 ? 44.094 79.995 112.891 1.00 67.83 233 LEU A CA 1
ATOM 1728 C C . LEU A 1 233 ? 44.142 78.549 112.404 1.00 71.40 233 LEU A C 1
ATOM 1729 O O . LEU A 1 233 ? 45.201 77.906 112.438 1.00 70.41 233 LEU A O 1
ATOM 1734 N N . GLU A 1 234 ? 43.008 78.043 111.895 1.00 75.03 234 GLU A N 1
ATOM 1735 C CA . GLU A 1 234 ? 42.921 76.673 111.383 1.00 77.74 234 GLU A CA 1
ATOM 1736 C C . GLU A 1 234 ? 44.010 76.390 110.358 1.00 73.52 234 GLU A C 1
ATOM 1737 O O . GLU A 1 234 ? 44.704 75.367 110.437 1.00 74.24 234 GLU A O 1
ATOM 1743 N N . LYS A 1 235 ? 44.172 77.292 109.385 1.00 68.50 235 LYS A N 1
ATOM 1744 C CA . LYS A 1 235 ? 45.166 77.084 108.341 1.00 64.60 235 LYS A CA 1
ATOM 1745 C C . LYS A 1 235 ? 46.580 77.122 108.906 1.00 62.47 235 LYS A C 1
ATOM 1746 O O . LYS A 1 235 ? 47.446 76.354 108.470 1.00 61.98 235 LYS A O 1
ATOM 1752 N N . LEU A 1 236 ? 46.822 77.975 109.907 1.00 62.46 236 LEU A N 1
ATOM 1753 C CA . LEU A 1 236 ? 48.128 78.008 110.567 1.00 59.95 236 LEU A CA 1
ATOM 1754 C C . LEU A 1 236 ? 48.404 76.721 111.329 1.00 59.06 236 LEU A C 1
ATOM 1755 O O . LEU A 1 236 ? 49.526 76.203 111.288 1.00 56.35 236 LEU A O 1
ATOM 1760 N N . GLN A 1 237 ? 47.388 76.194 112.026 1.00 62.07 237 GLN A N 1
ATOM 1761 C CA . GLN A 1 237 ? 47.539 74.919 112.723 1.00 64.04 237 GLN A CA 1
ATOM 1762 C C . GLN A 1 237 ? 47.834 73.791 111.744 1.00 67.14 237 GLN A C 1
ATOM 1763 O O . GLN A 1 237 ? 48.686 72.936 112.021 1.00 69.23 237 GLN A O 1
ATOM 1769 N N . GLN A 1 238 ? 47.178 73.796 110.570 1.00 66.43 238 GLN A N 1
ATOM 1770 C CA . GLN A 1 238 ? 47.443 72.754 109.583 1.00 67.03 238 GLN A CA 1
ATOM 1771 C C . GLN A 1 238 ? 48.882 72.847 109.096 1.00 61.39 238 GLN A C 1
ATOM 1772 O O . GLN A 1 238 ? 49.599 71.839 109.047 1.00 60.04 238 GLN A O 1
ATOM 1778 N N . LEU A 1 239 ? 49.345 74.060 108.802 1.00 58.66 239 LEU A N 1
ATOM 1779 C CA . LEU A 1 239 ? 50.747 74.223 108.435 1.00 60.14 239 LEU A CA 1
ATOM 1780 C C . LEU A 1 239 ? 51.666 73.713 109.543 1.00 63.20 239 LEU A C 1
ATOM 1781 O O . LEU A 1 239 ? 52.668 73.043 109.260 1.00 62.75 239 LEU A O 1
ATOM 1786 N N . LYS A 1 240 ? 51.297 73.955 110.814 1.00 65.56 240 LYS A N 1
ATOM 1787 C CA . LYS A 1 240 ? 52.137 73.555 111.941 1.00 67.36 240 LYS A CA 1
ATOM 1788 C C . LYS A 1 240 ? 52.273 72.047 112.007 1.00 71.54 240 LYS A C 1
ATOM 1789 O O . LYS A 1 240 ? 53.386 71.512 112.081 1.00 73.27 240 LYS A O 1
ATOM 1795 N N . GLN A 1 241 ? 51.138 71.344 111.995 1.00 73.35 241 GLN A N 1
ATOM 1796 C CA . GLN A 1 241 ? 51.158 69.887 111.929 1.00 73.29 241 GLN A CA 1
ATOM 1797 C C . GLN A 1 241 ? 51.970 69.408 110.728 1.00 71.16 241 GLN A C 1
ATOM 1798 O O . GLN A 1 241 ? 52.688 68.399 110.816 1.00 71.33 241 GLN A O 1
ATOM 1804 N N . ARG A 1 242 ? 51.885 70.127 109.598 1.00 66.76 242 ARG A N 1
ATOM 1805 C CA . ARG A 1 242 ? 52.722 69.774 108.463 1.00 65.92 242 ARG A CA 1
ATOM 1806 C C . ARG A 1 242 ? 54.199 69.948 108.803 1.00 66.37 242 ARG A C 1
ATOM 1807 O O . ARG A 1 242 ? 55.012 69.047 108.563 1.00 67.79 242 ARG A O 1
ATOM 1815 N N . ALA A 1 243 ? 54.569 71.095 109.383 1.00 63.92 243 ALA A N 1
ATOM 1816 C CA . ALA A 1 243 ? 55.964 71.303 109.764 1.00 63.88 243 ALA A CA 1
ATOM 1817 C C . ALA A 1 243 ? 56.447 70.227 110.738 1.00 65.58 243 ALA A C 1
ATOM 1818 O O . ALA A 1 243 ? 57.562 69.707 110.604 1.00 66.23 243 ALA A O 1
ATOM 1820 N N . ILE A 1 244 ? 55.611 69.868 111.715 1.00 66.29 244 ILE A N 1
ATOM 1821 C CA . ILE A 1 244 ? 55.980 68.854 112.690 1.00 69.11 244 ILE A CA 1
ATOM 1822 C C . ILE A 1 244 ? 56.169 67.512 112.012 1.00 73.11 244 ILE A C 1
ATOM 1823 O O . ILE A 1 244 ? 56.979 66.677 112.450 1.00 76.56 244 ILE A O 1
ATOM 1828 N N . HIS A 1 245 ? 55.410 67.271 110.950 1.00 74.19 245 HIS A N 1
ATOM 1829 C CA . HIS A 1 245 ? 55.521 66.013 110.231 1.00 76.05 245 HIS A CA 1
ATOM 1830 C C . HIS A 1 245 ? 56.889 65.883 109.560 1.00 78.33 245 HIS A C 1
ATOM 1831 O O . HIS A 1 245 ? 57.499 64.802 109.581 1.00 80.16 245 HIS A O 1
ATOM 1838 N N . CYS A 1 246 ? 57.399 66.982 108.971 1.00 77.39 246 CYS A N 1
ATOM 1839 C CA . CYS A 1 246 ? 58.724 66.952 108.342 1.00 79.15 246 CYS A CA 1
ATOM 1840 C C . CYS A 1 246 ? 59.849 66.764 109.381 1.00 81.83 246 CYS A C 1
ATOM 1841 O O . CYS A 1 246 ? 60.850 66.086 109.107 1.00 85.23 246 CYS A O 1
ATOM 1844 N N . GLY A 1 247 ? 59.722 67.372 110.569 1.00 79.64 247 GLY A N 1
ATOM 1845 C CA . GLY A 1 247 ? 60.453 66.952 111.752 1.00 80.48 247 GLY A CA 1
ATOM 1846 C C . GLY A 1 247 ? 61.844 67.528 111.916 1.00 80.65 247 GLY A C 1
ATOM 1847 O O . GLY A 1 247 ? 62.321 67.645 113.045 1.00 81.08 247 GLY A O 1
ATOM 1848 N N . ARG A 1 248 ? 62.506 67.887 110.830 1.00 81.26 248 ARG A N 1
ATOM 1849 C CA . ARG A 1 248 ? 63.825 68.494 110.871 1.00 82.52 248 ARG A CA 1
ATOM 1850 C C . ARG A 1 248 ? 63.770 69.697 109.957 1.00 81.57 248 ARG A C 1
ATOM 1851 O O . ARG A 1 248 ? 63.271 69.577 108.833 1.00 81.74 248 ARG A O 1
ATOM 1859 N N . LEU A 1 249 ? 64.254 70.853 110.428 1.00 80.86 249 LEU A N 1
ATOM 1860 C CA . LEU A 1 249 ? 64.197 72.080 109.624 1.00 78.53 249 LEU A CA 1
ATOM 1861 C C . LEU A 1 249 ? 64.717 71.874 108.204 1.00 80.58 249 LEU A C 1
ATOM 1862 O O . LEU A 1 249 ? 64.113 72.354 107.243 1.00 78.18 249 LEU A O 1
ATOM 1867 N N . GLU A 1 250 ? 65.804 71.129 108.055 1.00 85.26 250 GLU A N 1
ATOM 1868 C CA . GLU A 1 250 ? 66.349 70.873 106.729 1.00 89.35 250 GLU A CA 1
ATOM 1869 C C . GLU A 1 250 ? 65.439 70.009 105.840 1.00 87.81 250 GLU A C 1
ATOM 1870 O O . GLU A 1 250 ? 65.658 69.969 104.622 1.00 90.16 250 GLU A O 1
ATOM 1876 N N . GLU A 1 251 ? 64.423 69.341 106.393 1.00 83.65 251 GLU A N 1
ATOM 1877 C CA . GLU A 1 251 ? 63.495 68.539 105.591 1.00 80.81 251 GLU A CA 1
ATOM 1878 C C . GLU A 1 251 ? 62.114 69.194 105.410 1.00 76.86 251 GLU A C 1
ATOM 1879 O O . GLU A 1 251 ? 61.182 68.548 104.910 1.00 76.55 251 GLU A O 1
ATOM 1885 N N . LEU A 1 252 ? 61.973 70.463 105.778 1.00 73.15 252 LEU A N 1
ATOM 1886 C CA . LEU A 1 252 ? 60.718 71.181 105.616 1.00 70.90 252 LEU A CA 1
ATOM 1887 C C . LEU A 1 252 ? 60.328 71.287 104.142 1.00 73.25 252 LEU A C 1
ATOM 1888 O O . LEU A 1 252 ? 61.069 71.865 103.340 1.00 74.97 252 LEU A O 1
ATOM 1893 N N . GLU A 1 253 ? 59.163 70.736 103.779 1.00 73.00 253 GLU A N 1
ATOM 1894 C CA . GLU A 1 253 ? 58.604 70.934 102.443 1.00 73.92 253 GLU A CA 1
ATOM 1895 C C . GLU A 1 253 ? 57.110 71.180 102.569 1.00 71.45 253 GLU A C 1
ATOM 1896 O O . GLU A 1 253 ? 56.362 70.295 102.998 1.00 72.37 253 GLU A O 1
ATOM 1902 N N . ILE A 1 254 ? 56.687 72.396 102.222 1.00 68.12 254 ILE A N 1
ATOM 1903 C CA . ILE A 1 254 ? 55.283 72.777 102.189 1.00 64.66 254 ILE A CA 1
ATOM 1904 C C . ILE A 1 254 ? 54.996 73.350 100.812 1.00 65.29 254 ILE A C 1
ATOM 1905 O O . ILE A 1 254 ? 55.666 74.293 100.379 1.00 63.55 254 ILE A O 1
ATOM 1910 N N . ASP A 1 255 ? 54.015 72.775 100.123 1.00 69.60 255 ASP A N 1
ATOM 1911 C CA . ASP A 1 255 ? 53.614 73.302 98.826 1.00 74.64 255 ASP A CA 1
ATOM 1912 C C . ASP A 1 255 ? 53.296 74.796 98.949 1.00 73.47 255 ASP A C 1
ATOM 1913 O O . ASP A 1 255 ? 52.446 75.206 99.754 1.00 72.92 255 ASP A O 1
ATOM 1918 N N . GLY A 1 256 ? 54.005 75.613 98.172 1.00 71.91 256 GLY A N 1
ATOM 1919 C CA . GLY A 1 256 ? 53.882 77.046 98.245 1.00 70.86 256 GLY A CA 1
ATOM 1920 C C . GLY A 1 256 ? 55.006 77.732 98.989 1.00 71.20 256 GLY A C 1
ATOM 1921 O O . GLY A 1 256 ? 55.148 78.958 98.890 1.00 72.06 256 GLY A O 1
ATOM 1922 N N . LEU A 1 257 ? 55.815 76.975 99.722 1.00 71.47 257 LEU A N 1
ATOM 1923 C CA . LEU A 1 257 ? 56.850 77.545 100.583 1.00 70.28 257 LEU A CA 1
ATOM 1924 C C . LEU A 1 257 ? 58.177 77.532 99.822 1.00 75.04 257 LEU A C 1
ATOM 1925 O O . LEU A 1 257 ? 58.723 76.463 99.512 1.00 78.30 257 LEU A O 1
ATOM 1930 N N . THR A 1 258 ? 58.682 78.718 99.491 1.00 75.29 258 THR A N 1
ATOM 1931 C CA . THR A 1 258 ? 59.935 78.829 98.762 1.00 76.49 258 THR A CA 1
ATOM 1932 C C . THR A 1 258 ? 61.121 78.493 99.663 1.00 76.19 258 THR A C 1
ATOM 1933 O O . THR A 1 258 ? 60.996 78.318 100.883 1.00 73.25 258 THR A O 1
ATOM 1937 N N . LEU A 1 259 ? 62.300 78.467 99.031 1.00 78.81 259 LEU A N 1
ATOM 1938 C CA . LEU A 1 259 ? 63.533 78.094 99.716 1.00 81.45 259 LEU A CA 1
ATOM 1939 C C . LEU A 1 259 ? 63.877 79.077 100.824 1.00 81.88 259 LEU A C 1
ATOM 1940 O O . LEU A 1 259 ? 64.075 78.681 101.979 1.00 80.58 259 LEU A O 1
ATOM 1945 N N . GLU A 1 260 ? 63.960 80.363 100.492 1.00 84.69 260 GLU A N 1
ATOM 1946 C CA . GLU A 1 260 ? 64.449 81.336 101.456 1.00 86.42 260 GLU A CA 1
ATOM 1947 C C . GLU A 1 260 ? 63.398 81.759 102.473 1.00 80.94 260 GLU A C 1
ATOM 1948 O O . GLU A 1 260 ? 63.772 82.278 103.533 1.00 81.44 260 GLU A O 1
ATOM 1954 N N . ARG A 1 261 ? 62.105 81.569 102.187 1.00 75.94 261 ARG A N 1
ATOM 1955 C CA . ARG A 1 261 ? 61.124 81.713 103.259 1.00 71.54 261 ARG A CA 1
ATOM 1956 C C . ARG A 1 261 ? 61.180 80.536 104.218 1.00 71.33 261 ARG A C 1
ATOM 1957 O O . ARG A 1 261 ? 60.847 80.687 105.397 1.00 70.32 261 ARG A O 1
ATOM 1965 N N . ALA A 1 262 ? 61.582 79.362 103.728 1.00 72.34 262 ALA A N 1
ATOM 1966 C CA . ALA A 1 262 ? 61.476 78.156 104.538 1.00 72.20 262 ALA A CA 1
ATOM 1967 C C . ALA A 1 262 ? 62.434 78.183 105.720 1.00 73.67 262 ALA A C 1
ATOM 1968 O O . ALA A 1 262 ? 62.137 77.618 106.779 1.00 72.99 262 ALA A O 1
ATOM 1970 N N . LEU A 1 263 ? 63.570 78.852 105.566 1.00 76.51 263 LEU A N 1
ATOM 1971 C CA . LEU A 1 263 ? 64.562 78.884 106.634 1.00 79.84 263 LEU A CA 1
ATOM 1972 C C . LEU A 1 263 ? 63.998 79.542 107.889 1.00 79.45 263 LEU A C 1
ATOM 1973 O O . LEU A 1 263 ? 64.205 79.049 109.005 1.00 81.99 263 LEU A O 1
ATOM 1978 N N . VAL A 1 264 ? 63.273 80.650 107.732 1.00 75.46 264 VAL A N 1
ATOM 1979 C CA . VAL A 1 264 ? 62.700 81.363 108.872 1.00 71.17 264 VAL A CA 1
ATOM 1980 C C . VAL A 1 264 ? 61.209 81.063 109.055 1.00 69.29 264 VAL A C 1
ATOM 1981 O O . VAL A 1 264 ? 60.522 81.787 109.780 1.00 68.45 264 VAL A O 1
ATOM 1985 N N . PHE A 1 265 ? 60.680 80.039 108.392 1.00 68.84 265 PHE A N 1
ATOM 1986 C CA . PHE A 1 265 ? 59.229 79.859 108.437 1.00 66.29 265 PHE A CA 1
ATOM 1987 C C . PHE A 1 265 ? 58.724 79.265 109.752 1.00 61.62 265 PHE A C 1
ATOM 1988 O O . PHE A 1 265 ? 57.724 79.772 110.297 1.00 56.74 265 PHE A O 1
ATOM 1996 N N . PRO A 1 266 ? 59.304 78.192 110.290 1.00 64.14 266 PRO A N 1
ATOM 1997 C CA . PRO A 1 266 ? 58.719 77.635 111.521 1.00 63.72 266 PRO A CA 1
ATOM 1998 C C . PRO A 1 266 ? 58.639 78.646 112.657 1.00 62.13 266 PRO A C 1
ATOM 1999 O O . PRO A 1 266 ? 57.584 78.756 113.307 1.00 60.86 266 PRO A O 1
ATOM 2003 N N . SER A 1 267 ? 59.710 79.413 112.905 1.00 62.07 267 SER A N 1
ATOM 2004 C CA . SER A 1 267 ? 59.675 80.335 114.040 1.00 60.94 267 SER A CA 1
ATOM 2005 C C . SER A 1 267 ? 58.628 81.427 113.820 1.00 59.83 267 SER A C 1
ATOM 2006 O O . SER A 1 267 ? 57.791 81.679 114.695 1.00 61.98 267 SER A O 1
ATOM 2009 N N . GLY A 1 268 ? 58.631 82.058 112.646 1.00 56.88 268 GLY A N 1
ATOM 2010 C CA . GLY A 1 268 ? 57.552 82.978 112.324 1.00 55.02 268 GLY A CA 1
ATOM 2011 C C . GLY A 1 268 ? 56.185 82.341 112.470 1.00 53.75 268 GLY A C 1
ATOM 2012 O O . GLY A 1 268 ? 55.275 82.923 113.068 1.00 51.74 268 GLY A O 1
ATOM 2013 N N . LEU A 1 269 ? 56.018 81.129 111.926 1.00 54.53 269 LEU A N 1
ATOM 2014 C CA . LEU A 1 269 ? 54.715 80.484 112.035 1.00 57.07 269 LEU A CA 1
ATOM 2015 C C . LEU A 1 269 ? 54.321 80.377 113.492 1.00 55.68 269 LEU A C 1
ATOM 2016 O O . LEU A 1 269 ? 53.170 80.641 113.855 1.00 55.63 269 LEU A O 1
ATOM 2021 N N . ALA A 1 270 ? 55.291 80.090 114.350 1.00 55.64 270 ALA A N 1
ATOM 2022 C CA . ALA A 1 270 ? 54.996 79.929 115.766 1.00 58.31 270 ALA A CA 1
ATOM 2023 C C . ALA A 1 270 ? 54.577 81.253 116.397 1.00 58.95 270 ALA A C 1
ATOM 2024 O O . ALA A 1 270 ? 53.580 81.317 117.126 1.00 60.68 270 ALA A O 1
ATOM 2026 N N . ILE A 1 271 ? 55.342 82.316 116.151 1.00 56.70 271 ILE A N 1
ATOM 2027 C CA . ILE A 1 271 ? 54.992 83.640 116.664 1.00 54.32 271 ILE A CA 1
ATOM 2028 C C . ILE A 1 271 ? 53.594 84.072 116.222 1.00 53.95 271 ILE A C 1
ATOM 2029 O O . ILE A 1 271 ? 52.809 84.612 117.019 1.00 54.11 271 ILE A O 1
ATOM 2034 N N . LEU A 1 272 ? 53.253 83.827 114.949 1.00 52.21 272 LEU A N 1
ATOM 2035 C CA . LEU A 1 272 ? 51.998 84.308 114.399 1.00 50.94 272 LEU A CA 1
ATOM 2036 C C . LEU A 1 272 ? 50.804 83.543 114.961 1.00 53.59 272 LEU A C 1
ATOM 2037 O O . LEU A 1 272 ? 49.723 84.122 115.162 1.00 53.59 272 LEU A O 1
ATOM 2042 N N . ILE A 1 273 ? 50.984 82.249 115.224 1.00 54.59 273 ILE A N 1
ATOM 2043 C CA . ILE A 1 273 ? 49.963 81.471 115.909 1.00 54.47 273 ILE A CA 1
ATOM 2044 C C . ILE A 1 273 ? 49.793 81.978 117.326 1.00 56.57 273 ILE A C 1
ATOM 2045 O O . ILE A 1 273 ? 48.670 82.054 117.855 1.00 57.30 273 ILE A O 1
ATOM 2050 N N . ALA A 1 274 ? 50.921 82.317 117.974 1.00 56.75 274 ALA A N 1
ATOM 2051 C CA . ALA A 1 274 ? 50.887 82.856 119.325 1.00 57.06 274 ALA A CA 1
ATOM 2052 C C . ALA A 1 274 ? 50.182 84.194 119.343 1.00 55.74 274 ALA A C 1
ATOM 2053 O O . ALA A 1 274 ? 49.384 84.469 120.253 1.00 57.10 274 ALA A O 1
ATOM 2055 N N . ILE A 1 275 ? 50.451 85.029 118.333 1.00 53.89 275 ILE A N 1
ATOM 2056 C CA . ILE A 1 275 ? 49.730 86.289 118.209 1.00 54.40 275 ILE A CA 1
ATOM 2057 C C . ILE A 1 275 ? 48.265 86.029 117.917 1.00 55.80 275 ILE A C 1
ATOM 2058 O O . ILE A 1 275 ? 47.381 86.665 118.508 1.00 57.47 275 ILE A O 1
ATOM 2063 N N . PHE A 1 276 ? 47.982 85.072 117.024 1.00 54.55 276 PHE A N 1
ATOM 2064 C CA . PHE A 1 276 ? 46.599 84.783 116.657 1.00 55.38 276 PHE A CA 1
ATOM 2065 C C . PHE A 1 276 ? 45.795 84.338 117.859 1.00 59.72 276 PHE A C 1
ATOM 2066 O O . PHE A 1 276 ? 44.596 84.640 117.961 1.00 61.42 276 PHE A O 1
ATOM 2074 N N . THR A 1 277 ? 46.432 83.597 118.769 1.00 61.62 277 THR A N 1
ATOM 2075 C CA . THR A 1 277 ? 45.727 83.048 119.916 1.00 64.33 277 THR A CA 1
ATOM 2076 C C . THR A 1 277 ? 45.527 84.093 121.003 1.00 68.51 277 THR A C 1
ATOM 2077 O O . THR A 1 277 ? 44.421 84.233 121.544 1.00 72.16 277 THR A O 1
ATOM 2081 N N . GLU A 1 278 ? 46.584 84.836 121.334 1.00 67.33 278 GLU A N 1
ATOM 2082 C CA . GLU A 1 278 ? 46.512 85.774 122.450 1.00 68.70 278 GLU A CA 1
ATOM 2083 C C . GLU A 1 278 ? 45.513 86.897 122.198 1.00 67.42 278 GLU A C 1
ATOM 2084 O O . GLU A 1 278 ? 44.866 87.374 123.140 1.00 70.00 278 GLU A O 1
ATOM 2090 N N . LEU A 1 279 ? 45.406 87.371 120.960 1.00 62.79 279 LEU A N 1
ATOM 2091 C CA . LEU A 1 279 ? 44.501 88.465 120.646 1.00 62.90 279 LEU A CA 1
ATOM 2092 C C . LEU A 1 279 ? 43.198 87.997 119.992 1.00 65.07 279 LEU A C 1
ATOM 2093 O O . LEU A 1 279 ? 42.333 88.827 119.670 1.00 65.96 279 LEU A O 1
ATOM 2098 N N . ASN A 1 280 ? 43.047 86.694 119.784 1.00 65.16 280 ASN A N 1
ATOM 2099 C CA . ASN A 1 280 ? 41.856 86.101 119.167 1.00 67.40 280 ASN A CA 1
ATOM 2100 C C . ASN A 1 280 ? 41.563 86.663 117.777 1.00 67.13 280 ASN A C 1
ATOM 2101 O O . ASN A 1 280 ? 40.433 87.035 117.450 1.00 69.43 280 ASN A O 1
ATOM 2106 N N . ILE A 1 281 ? 42.591 86.714 116.935 1.00 65.09 281 ILE A N 1
ATOM 2107 C CA . ILE A 1 281 ? 42.373 87.203 115.586 1.00 63.06 281 ILE A CA 1
ATOM 2108 C C . ILE A 1 281 ? 41.565 86.168 114.827 1.00 64.84 281 ILE A C 1
ATOM 2109 O O . ILE A 1 281 ? 41.922 84.986 114.786 1.00 63.23 281 ILE A O 1
ATOM 2114 N N . GLN A 1 282 ? 40.441 86.596 114.270 1.00 69.03 282 GLN A N 1
ATOM 2115 C CA . GLN A 1 282 ? 39.639 85.693 113.452 1.00 73.63 282 GLN A CA 1
ATOM 2116 C C . GLN A 1 282 ? 40.241 85.518 112.066 1.00 75.50 282 GLN A C 1
ATOM 2117 O O . GLN A 1 282 ? 40.285 84.406 111.528 1.00 76.81 282 GLN A O 1
ATOM 2123 N N . CYS A 1 283 ? 40.732 86.600 111.486 1.00 75.94 283 CYS A N 1
ATOM 2124 C CA . CYS A 1 283 ? 41.169 86.580 110.106 1.00 73.86 283 CYS A CA 1
ATOM 2125 C C . CYS A 1 283 ? 42.227 87.646 109.904 1.00 65.56 283 CYS A C 1
ATOM 2126 O O . CYS A 1 283 ? 42.097 88.761 110.409 1.00 63.92 283 CYS A O 1
ATOM 2129 N N . MET A 1 284 ? 43.275 87.288 109.178 1.00 61.94 284 MET A N 1
ATOM 2130 C CA . MET A 1 284 ? 44.327 88.223 108.811 1.00 60.90 284 MET A CA 1
ATOM 2131 C C . MET A 1 284 ? 44.518 88.180 107.301 1.00 63.40 284 MET A C 1
ATOM 2132 O O . MET A 1 284 ? 44.640 87.096 106.719 1.00 61.38 284 MET A O 1
ATOM 2137 N N . THR A 1 285 ? 44.526 89.351 106.669 1.00 68.56 285 THR A N 1
ATOM 2138 C CA . THR A 1 285 ? 44.871 89.474 105.263 1.00 74.27 285 THR A CA 1
ATOM 2139 C C . THR A 1 285 ? 46.171 90.266 105.116 1.00 82.02 285 THR A C 1
ATOM 2140 O O . THR A 1 285 ? 46.748 90.762 106.081 1.00 77.43 285 THR A O 1
ATOM 2144 N N . LEU A 1 286 ? 46.633 90.365 103.877 1.00 50.59 286 LEU A N 1
ATOM 2145 C CA . LEU A 1 286 ? 47.933 90.936 103.561 1.00 61.31 286 LEU A CA 1
ATOM 2146 C C . LEU A 1 286 ? 47.765 92.419 103.278 1.00 67.32 286 LEU A C 1
ATOM 2147 O O . LEU A 1 286 ? 46.949 92.813 102.434 1.00 69.18 286 LEU A O 1
ATOM 2152 N N . ALA A 1 287 ? 48.532 93.237 103.987 1.00 68.33 287 ALA A N 1
ATOM 2153 C CA . ALA A 1 287 ? 48.409 94.672 103.786 1.00 68.12 287 ALA A CA 1
ATOM 2154 C C . ALA A 1 287 ? 48.908 95.056 102.396 1.00 63.81 287 ALA A C 1
ATOM 2155 O O . ALA A 1 287 ? 49.689 94.336 101.771 1.00 62.13 287 ALA A O 1
ATOM 2157 N N . GLY A 1 288 ? 48.461 96.228 101.931 1.00 62.83 288 GLY A N 1
ATOM 2158 C CA . GLY A 1 288 ? 48.902 96.791 100.664 1.00 61.38 288 GLY A CA 1
ATOM 2159 C C . GLY A 1 288 ? 50.273 97.433 100.661 1.00 60.36 288 GLY A C 1
ATOM 2160 O O . GLY A 1 288 ? 50.758 97.787 99.584 1.00 60.96 288 GLY A O 1
ATOM 2161 N N . GLY A 1 289 ? 50.920 97.577 101.818 1.00 58.97 289 GLY A N 1
ATOM 2162 C CA . GLY A 1 289 ? 52.128 98.383 101.909 1.00 57.08 289 GLY A CA 1
ATOM 2163 C C . GLY A 1 289 ? 52.762 98.269 103.278 1.00 58.30 289 GLY A C 1
ATOM 2164 O O . GLY A 1 289 ? 52.245 97.621 104.188 1.00 55.99 289 GLY A O 1
ATOM 2165 N N . ALA A 1 290 ? 53.902 98.922 103.414 1.00 63.26 290 ALA A N 1
ATOM 2166 C CA . ALA A 1 290 ? 54.819 98.634 104.504 1.00 66.21 290 ALA A CA 1
ATOM 2167 C C . ALA A 1 290 ? 55.740 99.845 104.682 1.00 65.96 290 ALA A C 1
ATOM 2168 O O . ALA A 1 290 ? 55.377 100.973 104.323 1.00 66.22 290 ALA A O 1
ATOM 2170 N N . LEU A 1 291 ? 56.912 99.605 105.272 1.00 64.76 291 LEU A N 1
ATOM 2171 C CA . LEU A 1 291 ? 57.820 100.676 105.645 1.00 63.43 291 LEU A CA 1
ATOM 2172 C C . LEU A 1 291 ? 58.110 101.596 104.468 1.00 62.46 291 LEU A C 1
ATOM 2173 O O . LEU A 1 291 ? 58.097 102.823 104.605 1.00 62.97 291 LEU A O 1
ATOM 2178 N N . ARG A 1 292 ? 58.399 101.027 103.306 1.00 61.42 292 ARG A N 1
ATOM 2179 C CA . ARG A 1 292 ? 58.860 101.874 102.216 1.00 63.01 292 ARG A CA 1
ATOM 2180 C C . ARG A 1 292 ? 57.714 102.699 101.640 1.00 64.97 292 ARG A C 1
ATOM 2181 O O . ARG A 1 292 ? 57.902 103.871 101.297 1.00 65.07 292 ARG A O 1
ATOM 2189 N N . GLU A 1 293 ? 56.505 102.120 101.555 1.00 65.02 293 GLU A N 1
ATOM 2190 C CA . GLU A 1 293 ? 55.333 102.941 101.261 1.00 65.40 293 GLU A CA 1
ATOM 2191 C C . GLU A 1 293 ? 55.180 104.053 102.301 1.00 66.79 293 GLU A C 1
ATOM 2192 O O . GLU A 1 293 ? 54.902 105.211 101.951 1.00 66.02 293 GLU A O 1
ATOM 2198 N N . GLY A 1 294 ? 55.340 103.710 103.592 1.00 65.24 294 GLY A N 1
ATOM 2199 C CA . GLY A 1 294 ? 55.300 104.722 104.632 1.00 64.64 294 GLY A CA 1
ATOM 2200 C C . GLY A 1 294 ? 56.231 105.885 104.367 1.00 64.81 294 GLY A C 1
ATOM 2201 O O . GLY A 1 294 ? 55.825 107.044 104.433 1.00 65.69 294 GLY A O 1
ATOM 2202 N N . LEU A 1 295 ? 57.502 105.593 104.058 1.00 63.83 295 LEU A N 1
ATOM 2203 C CA . LEU A 1 295 ? 58.450 106.666 103.761 1.00 64.63 295 LEU A CA 1
ATOM 2204 C C . LEU A 1 295 ? 57.957 107.558 102.626 1.00 67.32 295 LEU A C 1
ATOM 2205 O O . LEU A 1 295 ? 58.110 108.784 102.675 1.00 68.09 295 LEU A O 1
ATOM 2210 N N . VAL A 1 296 ? 57.370 106.963 101.589 1.00 69.13 296 VAL A N 1
ATOM 2211 C CA . VAL A 1 296 ? 57.039 107.730 100.396 1.00 70.08 296 VAL A CA 1
ATOM 2212 C C . VAL A 1 296 ? 55.799 108.581 100.626 1.00 71.63 296 VAL A C 1
ATOM 2213 O O . VAL A 1 296 ? 55.744 109.751 100.218 1.00 72.55 296 VAL A O 1
ATOM 2217 N N . TYR A 1 297 ? 54.779 108.021 101.270 1.00 71.60 297 TYR A N 1
ATOM 2218 C CA . TYR A 1 297 ? 53.548 108.786 101.409 1.00 72.22 297 TYR A CA 1
ATOM 2219 C C . TYR A 1 297 ? 53.731 109.972 102.349 1.00 71.59 297 TYR A C 1
ATOM 2220 O O . TYR A 1 297 ? 52.941 110.908 102.301 1.00 71.90 297 TYR A O 1
ATOM 2229 N N . GLY A 1 298 ? 54.773 109.973 103.177 1.00 72.41 298 GLY A N 1
ATOM 2230 C CA . GLY A 1 298 ? 55.020 111.109 104.043 1.00 75.14 298 GLY A CA 1
ATOM 2231 C C . GLY A 1 298 ? 55.671 112.279 103.345 1.00 78.75 298 GLY A C 1
ATOM 2232 O O . GLY A 1 298 ? 55.523 113.423 103.782 1.00 79.82 298 GLY A O 1
ATOM 2233 N N . MET A 1 299 ? 56.421 112.028 102.278 1.00 81.79 299 MET A N 1
ATOM 2234 C CA . MET A 1 299 ? 56.997 113.133 101.526 1.00 84.49 299 MET A CA 1
ATOM 2235 C C . MET A 1 299 ? 55.984 113.797 100.603 1.00 88.03 299 MET A C 1
ATOM 2236 O O . MET A 1 299 ? 56.268 114.873 100.071 1.00 89.82 299 MET A O 1
ATOM 2241 N N . LEU A 1 300 ? 54.816 113.186 100.409 1.00 90.09 300 LEU A N 1
ATOM 2242 C CA . LEU A 1 300 ? 53.771 113.732 99.549 1.00 91.11 300 LEU A CA 1
ATOM 2243 C C . LEU A 1 300 ? 52.876 114.744 100.251 1.00 95.62 300 LEU A C 1
ATOM 2244 O O . LEU A 1 300 ? 52.358 115.662 99.602 1.00 96.55 300 LEU A O 1
ATOM 2249 N N . HIS A 1 301 ? 52.649 114.560 101.550 1.00 102.13 301 HIS A N 1
ATOM 2250 C CA . HIS A 1 301 ? 51.941 115.516 102.404 1.00 110.36 301 HIS A CA 1
ATOM 2251 C C . HIS A 1 301 ? 50.411 115.485 102.220 1.00 115.30 301 HIS A C 1
ATOM 2252 O O . HIS A 1 301 ? 49.740 116.498 102.441 1.00 116.06 301 HIS A O 1
ATOM 2259 N N . GLN A 1 306 ? 40.345 109.247 102.798 1.00 107.80 306 GLN A N 1
ATOM 2260 C CA . GLN A 1 306 ? 39.801 108.371 103.870 1.00 106.52 306 GLN A CA 1
ATOM 2261 C C . GLN A 1 306 ? 39.520 106.991 103.277 1.00 104.67 306 GLN A C 1
ATOM 2262 O O . GLN A 1 306 ? 39.973 105.995 103.873 1.00 107.53 306 GLN A O 1
ATOM 2268 N N . ASP A 1 307 ? 38.794 106.952 102.157 1.00 97.67 307 ASP A N 1
ATOM 2269 C CA . ASP A 1 307 ? 38.454 105.674 101.483 1.00 90.15 307 ASP A CA 1
ATOM 2270 C C . ASP A 1 307 ? 39.539 105.383 100.450 1.00 82.31 307 ASP A C 1
ATOM 2271 O O . ASP A 1 307 ? 39.536 106.029 99.411 1.00 82.05 307 ASP A O 1
ATOM 2276 N N . ILE A 1 308 ? 40.431 104.444 100.748 1.00 75.63 308 ILE A N 1
ATOM 2277 C CA . ILE A 1 308 ? 41.548 104.103 99.825 1.00 69.92 308 ILE A CA 1
ATOM 2278 C C . ILE A 1 308 ? 40.974 103.682 98.475 1.00 65.77 308 ILE A C 1
ATOM 2279 O O . ILE A 1 308 ? 41.432 104.183 97.466 1.00 65.03 308 ILE A O 1
ATOM 2284 N N . ARG A 1 309 ? 39.996 102.789 98.470 1.00 63.79 309 ARG A N 1
ATOM 2285 C CA . ARG A 1 309 ? 39.412 102.345 97.203 1.00 63.27 309 ARG A CA 1
ATOM 2286 C C . ARG A 1 309 ? 38.972 103.513 96.330 1.00 63.94 309 ARG A C 1
ATOM 2287 O O . ARG A 1 309 ? 39.281 103.567 95.135 1.00 64.59 309 ARG A O 1
ATOM 2295 N N . SER A 1 310 ? 38.247 104.460 96.911 1.00 63.42 310 SER A N 1
ATOM 2296 C CA . SER A 1 310 ? 37.704 105.535 96.097 1.00 64.00 310 SER A CA 1
ATOM 2297 C C . SER A 1 310 ? 38.800 106.423 95.529 1.00 60.39 310 SER A C 1
ATOM 2298 O O . SER A 1 310 ? 38.717 106.832 94.366 1.00 58.53 310 SER A O 1
ATOM 2301 N N . ARG A 1 311 ? 39.831 106.736 96.317 1.00 60.18 311 ARG A N 1
ATOM 2302 C CA . ARG A 1 311 ? 40.971 107.448 95.745 1.00 61.82 311 ARG A CA 1
ATOM 2303 C C . ARG A 1 311 ? 41.537 106.705 94.548 1.00 59.99 311 ARG A C 1
ATOM 2304 O O . ARG A 1 311 ? 41.869 107.318 93.527 1.00 60.11 311 ARG A O 1
ATOM 2312 N N . THR A 1 312 ? 41.649 105.383 94.655 1.00 58.53 312 THR A N 1
ATOM 2313 C CA . THR A 1 312 ? 42.196 104.590 93.566 1.00 59.34 312 THR A CA 1
ATOM 2314 C C . THR A 1 312 ? 41.286 104.636 92.340 1.00 60.36 312 THR A C 1
ATOM 2315 O O . THR A 1 312 ? 41.737 104.921 91.221 1.00 58.79 312 THR A O 1
ATOM 2319 N N . LEU A 1 313 ? 39.995 104.357 92.537 1.00 61.23 313 LEU A N 1
ATOM 2320 C CA . LEU A 1 313 ? 39.036 104.374 91.436 1.00 63.15 313 LEU A CA 1
ATOM 2321 C C . LEU A 1 313 ? 39.049 105.707 90.696 1.00 66.14 313 LEU A C 1
ATOM 2322 O O . LEU A 1 313 ? 39.182 105.748 89.462 1.00 68.56 313 LEU A O 1
ATOM 2327 N N . ARG A 1 314 ? 38.938 106.808 91.436 1.00 64.14 314 ARG A N 1
ATOM 2328 C CA . ARG A 1 314 ? 38.986 108.121 90.813 1.00 65.57 314 ARG A CA 1
ATOM 2329 C C . ARG A 1 314 ? 40.301 108.340 90.068 1.00 63.92 314 ARG A C 1
ATOM 2330 O O . ARG A 1 314 ? 40.307 108.800 88.917 1.00 63.28 314 ARG A O 1
ATOM 2338 N N . ASN A 1 315 ? 41.431 108.016 90.695 1.00 62.95 315 ASN A N 1
ATOM 2339 C CA . ASN A 1 315 ? 42.708 108.276 90.033 1.00 64.10 315 ASN A CA 1
ATOM 2340 C C . ASN A 1 315 ? 42.844 107.488 88.723 1.00 62.83 315 ASN A C 1
ATOM 2341 O O . ASN A 1 315 ? 43.345 108.011 87.714 1.00 60.18 315 ASN A O 1
ATOM 2346 N N . ILE A 1 316 ? 42.402 106.229 88.722 1.00 62.81 316 ILE A N 1
ATOM 2347 C CA . ILE A 1 316 ? 42.381 105.448 87.491 1.00 60.31 316 ILE A CA 1
ATOM 2348 C C . ILE A 1 316 ? 41.472 106.099 86.446 1.00 60.86 316 ILE A C 1
ATOM 2349 O O . ILE A 1 316 ? 41.819 106.169 85.256 1.00 61.00 316 ILE A O 1
ATOM 2354 N N . GLN A 1 317 ? 40.290 106.576 86.866 1.00 59.86 317 GLN A N 1
ATOM 2355 C CA . GLN A 1 317 ? 39.380 107.224 85.927 1.00 57.93 317 GLN A CA 1
ATOM 2356 C C . GLN A 1 317 ? 40.049 108.419 85.281 1.00 58.64 317 GLN A C 1
ATOM 2357 O O . GLN A 1 317 ? 39.936 108.624 84.066 1.00 58.13 317 GLN A O 1
ATOM 2363 N N . ARG A 1 318 ? 40.784 109.197 86.077 1.00 60.20 318 ARG A N 1
ATOM 2364 C CA . ARG A 1 318 ? 41.520 110.331 85.543 1.00 64.95 318 ARG A CA 1
ATOM 2365 C C . ARG A 1 318 ? 42.571 109.890 84.543 1.00 67.12 318 ARG A C 1
ATOM 2366 O O . ARG A 1 318 ? 42.656 110.431 83.436 1.00 68.46 318 ARG A O 1
ATOM 2374 N N . ARG A 1 319 ? 43.399 108.926 84.937 1.00 67.73 319 ARG A N 1
ATOM 2375 C CA . ARG A 1 319 ? 44.504 108.459 84.109 1.00 65.68 319 ARG A CA 1
ATOM 2376 C C . ARG A 1 319 ? 44.031 107.952 82.760 1.00 62.74 319 ARG A C 1
ATOM 2377 O O . ARG A 1 319 ? 44.710 108.133 81.742 1.00 62.65 319 ARG A O 1
ATOM 2385 N N . PHE A 1 320 ? 42.901 107.267 82.730 1.00 58.26 320 PHE A N 1
ATOM 2386 C CA . PHE A 1 320 ? 42.435 106.673 81.491 1.00 55.15 320 PHE A CA 1
ATOM 2387 C C . PHE A 1 320 ? 41.285 107.449 80.858 1.00 57.14 320 PHE A C 1
ATOM 2388 O O . PHE A 1 320 ? 40.618 106.937 79.948 1.00 52.02 320 PHE A O 1
ATOM 2396 N N . MET A 1 321 ? 41.037 108.668 81.331 1.00 65.91 321 MET A N 1
ATOM 2397 C CA . MET A 1 321 ? 40.019 109.536 80.770 1.00 73.24 321 MET A CA 1
ATOM 2398 C C . MET A 1 321 ? 38.634 108.881 80.771 1.00 68.52 321 MET A C 1
ATOM 2399 O O . MET A 1 321 ? 37.826 109.077 79.850 1.00 65.15 321 MET A O 1
ATOM 2404 N N . ILE A 1 322 ? 38.349 108.081 81.796 1.00 65.75 322 ILE A N 1
ATOM 2405 C CA . ILE A 1 322 ? 37.044 107.457 81.851 1.00 66.17 322 ILE A CA 1
ATOM 2406 C C . ILE A 1 322 ? 36.026 108.547 82.114 1.00 66.00 322 ILE A C 1
ATOM 2407 O O . ILE A 1 322 ? 36.292 109.499 82.858 1.00 65.69 322 ILE A O 1
ATOM 2412 N N . ASP A 1 323 ? 34.852 108.410 81.491 1.00 66.43 323 ASP A N 1
ATOM 2413 C CA . ASP A 1 323 ? 33.727 109.308 81.723 1.00 66.08 323 ASP A CA 1
ATOM 2414 C C . ASP A 1 323 ? 33.161 109.055 83.116 1.00 66.27 323 ASP A C 1
ATOM 2415 O O . ASP A 1 323 ? 32.508 108.026 83.356 1.00 65.55 323 ASP A O 1
ATOM 2420 N N . ILE A 1 324 ? 33.366 110.006 84.028 1.00 66.39 324 ILE A N 1
ATOM 2421 C CA . ILE A 1 324 ? 33.007 109.733 85.419 1.00 66.10 324 ILE A CA 1
ATOM 2422 C C . ILE A 1 324 ? 31.498 109.825 85.660 1.00 67.03 324 ILE A C 1
ATOM 2423 O O . ILE A 1 324 ? 30.977 109.148 86.565 1.00 67.18 324 ILE A O 1
ATOM 2428 N N . ASP A 1 325 ? 30.773 110.625 84.852 1.00 66.80 325 ASP A N 1
ATOM 2429 C CA . ASP A 1 325 ? 29.319 110.720 85.006 1.00 67.46 325 ASP A CA 1
ATOM 2430 C C . ASP A 1 325 ? 28.635 109.453 84.537 1.00 64.66 325 ASP A C 1
ATOM 2431 O O . ASP A 1 325 ? 27.707 108.959 85.191 1.00 64.58 325 ASP A O 1
ATOM 2436 N N . GLN A 1 326 ? 29.078 108.911 83.408 1.00 62.71 326 GLN A N 1
ATOM 2437 C CA . GLN A 1 326 ? 28.593 107.602 83.006 1.00 61.52 326 GLN A CA 1
ATOM 2438 C C . GLN A 1 326 ? 28.902 106.546 84.066 1.00 63.06 326 GLN A C 1
ATOM 2439 O O . GLN A 1 326 ? 28.034 105.730 84.406 1.00 62.82 326 GLN A O 1
ATOM 2445 N N . ALA A 1 327 ? 30.123 106.559 84.620 1.00 65.43 327 ALA A N 1
ATOM 2446 C CA . ALA A 1 327 ? 30.484 105.599 85.663 1.00 69.10 327 ALA A CA 1
ATOM 2447 C C . ALA A 1 327 ? 29.521 105.660 86.841 1.00 72.32 327 ALA A C 1
ATOM 2448 O O . ALA A 1 327 ? 28.961 104.635 87.250 1.00 73.48 327 ALA A O 1
ATOM 2450 N N . GLN A 1 328 ? 29.318 106.854 87.401 1.00 74.77 328 GLN A N 1
ATOM 2451 C CA . GLN A 1 328 ? 28.373 107.006 88.508 1.00 77.21 328 GLN A CA 1
ATOM 2452 C C . GLN A 1 328 ? 26.945 106.598 88.118 1.00 73.35 328 GLN A C 1
ATOM 2453 O O . GLN A 1 328 ? 26.265 105.882 88.867 1.00 73.63 328 GLN A O 1
ATOM 2459 N N . ARG A 1 329 ? 26.481 107.033 86.951 1.00 68.59 329 ARG A N 1
ATOM 2460 C CA . ARG A 1 329 ? 25.183 106.620 86.437 1.00 65.46 329 ARG A CA 1
ATOM 2461 C C . ARG A 1 329 ? 25.005 105.102 86.529 1.00 65.87 329 ARG A C 1
ATOM 2462 O O . ARG A 1 329 ? 24.073 104.610 87.184 1.00 65.20 329 ARG A O 1
ATOM 2470 N N . VAL A 1 330 ? 25.935 104.344 85.915 1.00 65.89 330 VAL A N 1
ATOM 2471 C CA . VAL A 1 330 ? 25.875 102.881 85.913 1.00 64.10 330 VAL A CA 1
ATOM 2472 C C . VAL A 1 330 ? 25.985 102.330 87.328 1.00 63.24 330 VAL A C 1
ATOM 2473 O O . VAL A 1 330 ? 25.313 101.352 87.681 1.00 63.26 330 VAL A O 1
ATOM 2477 N N . ALA A 1 331 ? 26.832 102.934 88.158 1.00 62.71 331 ALA A N 1
ATOM 2478 C CA . ALA A 1 331 ? 26.965 102.456 89.529 1.00 65.23 331 ALA A CA 1
ATOM 2479 C C . ALA A 1 331 ? 25.674 102.651 90.313 1.00 68.21 331 ALA A C 1
ATOM 2480 O O . ALA A 1 331 ? 25.321 101.825 91.163 1.00 68.29 331 ALA A O 1
ATOM 2482 N N . LYS A 1 332 ? 24.957 103.740 90.040 1.00 70.59 332 LYS A N 1
ATOM 2483 C CA . LYS A 1 332 ? 23.694 103.983 90.719 1.00 73.27 332 LYS A CA 1
ATOM 2484 C C . LYS A 1 332 ? 22.671 102.922 90.338 1.00 68.21 332 LYS A C 1
ATOM 2485 O O . LYS A 1 332 ? 22.024 102.317 91.205 1.00 69.25 332 LYS A O 1
ATOM 2491 N N . VAL A 1 333 ? 22.539 102.655 89.043 1.00 61.64 333 VAL A N 1
ATOM 2492 C CA . VAL A 1 333 ? 21.624 101.607 88.621 1.00 61.52 333 VAL A CA 1
ATOM 2493 C C . VAL A 1 333 ? 22.045 100.264 89.204 1.00 66.52 333 VAL A C 1
ATOM 2494 O O . VAL A 1 333 ? 21.210 99.501 89.709 1.00 69.13 333 VAL A O 1
ATOM 2498 N N . ALA A 1 334 ? 23.347 99.956 89.173 1.00 67.39 334 ALA A N 1
ATOM 2499 C CA . ALA A 1 334 ? 23.802 98.691 89.733 1.00 66.80 334 ALA A CA 1
ATOM 2500 C C . ALA A 1 334 ? 23.492 98.610 91.215 1.00 68.48 334 ALA A C 1
ATOM 2501 O O . ALA A 1 334 ? 22.900 97.625 91.686 1.00 67.75 334 ALA A O 1
ATOM 2503 N N . ALA A 1 335 ? 23.863 99.653 91.966 1.00 69.26 335 ALA A N 1
ATOM 2504 C CA . ALA A 1 335 ? 23.688 99.610 93.412 1.00 71.08 335 ALA A CA 1
ATOM 2505 C C . ALA A 1 335 ? 22.221 99.425 93.796 1.00 75.50 335 ALA A C 1
ATOM 2506 O O . ALA A 1 335 ? 21.914 98.812 94.833 1.00 76.84 335 ALA A O 1
ATOM 2508 N N . ASN A 1 336 ? 21.300 99.916 92.968 1.00 76.85 336 ASN A N 1
ATOM 2509 C CA . ASN A 1 336 ? 19.901 99.814 93.339 1.00 78.54 336 ASN A CA 1
ATOM 2510 C C . ASN A 1 336 ? 19.319 98.452 92.972 1.00 77.67 336 ASN A C 1
ATOM 2511 O O . ASN A 1 336 ? 18.446 97.945 93.683 1.00 77.98 336 ASN A O 1
ATOM 2516 N N . PHE A 1 337 ? 19.791 97.854 91.875 1.00 76.38 337 PHE A N 1
ATOM 2517 C CA . PHE A 1 337 ? 19.484 96.460 91.565 1.00 73.77 337 PHE A CA 1
ATOM 2518 C C . PHE A 1 337 ? 19.891 95.544 92.707 1.00 72.08 337 PHE A C 1
ATOM 2519 O O . PHE A 1 337 ? 19.140 94.649 93.116 1.00 70.97 337 PHE A O 1
ATOM 2527 N N . PHE A 1 338 ? 21.096 95.759 93.228 1.00 71.29 338 PHE A N 1
ATOM 2528 C CA . PHE A 1 338 ? 21.613 94.960 94.327 1.00 71.29 338 PHE A CA 1
ATOM 2529 C C . PHE A 1 338 ? 20.639 94.966 95.497 1.00 72.86 338 PHE A C 1
ATOM 2530 O O . PHE A 1 338 ? 20.275 93.908 96.023 1.00 72.83 338 PHE A O 1
ATOM 2538 N N . ASP A 1 339 ? 20.163 96.154 95.885 1.00 73.58 339 ASP A N 1
ATOM 2539 C CA . ASP A 1 339 ? 19.300 96.264 97.058 1.00 73.37 339 ASP A CA 1
ATOM 2540 C C . ASP A 1 339 ? 17.984 95.520 96.859 1.00 71.38 339 ASP A C 1
ATOM 2541 O O . ASP A 1 339 ? 17.532 94.791 97.745 1.00 71.81 339 ASP A O 1
ATOM 2546 N N . GLN A 1 340 ? 17.355 95.675 95.705 1.00 69.66 340 GLN A N 1
ATOM 2547 C CA . GLN A 1 340 ? 16.105 94.959 95.496 1.00 70.39 340 GLN A CA 1
ATOM 2548 C C . GLN A 1 340 ? 16.291 93.441 95.583 1.00 72.87 340 GLN A C 1
ATOM 2549 O O . GLN A 1 340 ? 15.338 92.712 95.903 1.00 75.42 340 GLN A O 1
ATOM 2555 N N . VAL A 1 341 ? 17.492 92.937 95.277 1.00 72.19 341 VAL A N 1
ATOM 2556 C CA . VAL A 1 341 ? 17.732 91.497 95.266 1.00 70.97 341 VAL A CA 1
ATOM 2557 C C . VAL A 1 341 ? 18.601 91.033 96.414 1.00 69.87 341 VAL A C 1
ATOM 2558 O O . VAL A 1 341 ? 18.691 89.817 96.646 1.00 68.96 341 VAL A O 1
ATOM 2562 N N . GLU A 1 342 ? 19.247 91.946 97.135 1.00 71.78 342 GLU A N 1
ATOM 2563 C CA . GLU A 1 342 ? 20.151 91.546 98.214 1.00 76.45 342 GLU A CA 1
ATOM 2564 C C . GLU A 1 342 ? 19.469 90.615 99.204 1.00 82.15 342 GLU A C 1
ATOM 2565 O O . GLU A 1 342 ? 20.127 89.750 99.797 1.00 83.76 342 GLU A O 1
ATOM 2571 N N . ASN A 1 343 ? 18.157 90.784 99.398 1.00 84.91 343 ASN A N 1
ATOM 2572 C CA . ASN A 1 343 ? 17.354 89.904 100.227 1.00 86.99 343 ASN A CA 1
ATOM 2573 C C . ASN A 1 343 ? 17.410 88.452 99.780 1.00 83.79 343 ASN A C 1
ATOM 2574 O O . ASN A 1 343 ? 17.981 87.593 100.461 1.00 81.27 343 ASN A O 1
ATOM 2579 N N . GLU A 1 344 ? 16.826 88.200 98.607 1.00 83.79 344 GLU A N 1
ATOM 2580 C CA . GLU A 1 344 ? 16.620 86.838 98.133 1.00 84.06 344 GLU A CA 1
ATOM 2581 C C . GLU A 1 344 ? 17.937 86.129 97.886 1.00 82.66 344 GLU A C 1
ATOM 2582 O O . GLU A 1 344 ? 18.012 84.899 98.013 1.00 83.54 344 GLU A O 1
ATOM 2588 N N . TRP A 1 345 ? 18.978 86.883 97.535 1.00 80.58 345 TRP A N 1
ATOM 2589 C CA . TRP A 1 345 ? 20.278 86.331 97.188 1.00 77.67 345 TRP A CA 1
ATOM 2590 C C . TRP A 1 345 ? 21.283 86.412 98.334 1.00 78.41 345 TRP A C 1
ATOM 2591 O O . TRP A 1 345 ? 22.436 86.008 98.156 1.00 80.14 345 TRP A O 1
ATOM 2602 N N . HIS A 1 346 ? 20.880 86.924 99.492 1.00 77.97 346 HIS A N 1
ATOM 2603 C CA . HIS A 1 346 ? 21.696 86.902 100.709 1.00 79.66 346 HIS A CA 1
ATOM 2604 C C . HIS A 1 346 ? 23.104 87.442 100.468 1.00 79.77 346 HIS A C 1
ATOM 2605 O O . HIS A 1 346 ? 24.094 86.756 100.710 1.00 80.28 346 HIS A O 1
ATOM 2612 N N . LEU A 1 347 ? 23.192 88.689 100.005 1.00 79.46 347 LEU A N 1
ATOM 2613 C CA . LEU A 1 347 ? 24.459 89.262 99.561 1.00 79.33 347 LEU A CA 1
ATOM 2614 C C . LEU A 1 347 ? 25.034 90.205 100.609 1.00 78.94 347 LEU A C 1
ATOM 2615 O O . LEU A 1 347 ? 24.303 90.969 101.239 1.00 79.47 347 LEU A O 1
ATOM 2620 N N . GLU A 1 348 ? 26.348 90.164 100.773 1.00 78.62 348 GLU A N 1
ATOM 2621 C CA . GLU A 1 348 ? 27.017 90.924 101.810 1.00 78.90 348 GLU A CA 1
ATOM 2622 C C . GLU A 1 348 ? 27.529 92.272 101.299 1.00 78.84 348 GLU A C 1
ATOM 2623 O O . GLU A 1 348 ? 27.550 92.553 100.098 1.00 77.93 348 GLU A O 1
ATOM 2629 N N . ALA A 1 349 ? 28.002 93.100 102.243 1.00 80.00 349 ALA A N 1
ATOM 2630 C CA . ALA A 1 349 ? 28.490 94.437 101.918 1.00 81.16 349 ALA A CA 1
ATOM 2631 C C . ALA A 1 349 ? 29.739 94.381 101.060 1.00 83.30 349 ALA A C 1
ATOM 2632 O O . ALA A 1 349 ? 29.999 95.302 100.271 1.00 82.57 349 ALA A O 1
ATOM 2634 N N . ILE A 1 350 ? 30.515 93.314 101.203 1.00 85.03 350 ILE A N 1
ATOM 2635 C CA . ILE A 1 350 ? 31.697 93.145 100.371 1.00 87.34 350 ILE A CA 1
ATOM 2636 C C . ILE A 1 350 ? 31.304 93.109 98.901 1.00 77.00 350 ILE A C 1
ATOM 2637 O O . ILE A 1 350 ? 31.905 93.797 98.067 1.00 73.00 350 ILE A O 1
ATOM 2642 N N . SER A 1 351 ? 30.262 92.326 98.567 1.00 72.69 351 SER A N 1
ATOM 2643 C CA . SER A 1 351 ? 29.820 92.205 97.176 1.00 69.49 351 SER A CA 1
ATOM 2644 C C . SER A 1 351 ? 29.411 93.559 96.609 1.00 66.99 351 SER A C 1
ATOM 2645 O O . SER A 1 351 ? 29.806 93.924 95.493 1.00 65.36 351 SER A O 1
ATOM 2648 N N . ARG A 1 352 ? 28.635 94.328 97.387 1.00 65.68 352 ARG A N 1
ATOM 2649 C CA . ARG A 1 352 ? 28.130 95.619 96.934 1.00 65.53 352 ARG A CA 1
ATOM 2650 C C . ARG A 1 352 ? 29.269 96.521 96.508 1.00 65.27 352 ARG A C 1
ATOM 2651 O O . ARG A 1 352 ? 29.233 97.100 95.416 1.00 65.25 352 ARG A O 1
ATOM 2659 N N . ASP A 1 353 ? 30.288 96.648 97.366 1.00 65.59 353 ASP A N 1
ATOM 2660 C CA . ASP A 1 353 ? 31.510 97.369 97.023 1.00 66.39 353 ASP A CA 1
ATOM 2661 C C . ASP A 1 353 ? 32.185 96.841 95.765 1.00 61.38 353 ASP A C 1
ATOM 2662 O O . ASP A 1 353 ? 32.685 97.623 94.939 1.00 58.98 353 ASP A O 1
ATOM 2667 N N . LEU A 1 354 ? 32.255 95.522 95.615 1.00 57.71 354 LEU A N 1
ATOM 2668 C CA . LEU A 1 354 ? 32.940 95.013 94.448 1.00 57.18 354 LEU A CA 1
ATOM 2669 C C . LEU A 1 354 ? 32.127 95.296 93.195 1.00 58.94 354 LEU A C 1
ATOM 2670 O O . LEU A 1 354 ? 32.683 95.695 92.163 1.00 61.86 354 LEU A O 1
ATOM 2675 N N . LEU A 1 355 ? 30.803 95.153 93.283 1.00 57.64 355 LEU A N 1
ATOM 2676 C CA . LEU A 1 355 ? 29.919 95.477 92.166 1.00 55.61 355 LEU A CA 1
ATOM 2677 C C . LEU A 1 355 ? 30.082 96.925 91.745 1.00 56.62 355 LEU A C 1
ATOM 2678 O O . LEU A 1 355 ? 30.266 97.226 90.563 1.00 57.85 355 LEU A O 1
ATOM 2683 N N . ILE A 1 356 ? 30.020 97.837 92.702 1.00 57.65 356 ILE A N 1
ATOM 2684 C CA . ILE A 1 356 ? 30.120 99.258 92.388 1.00 59.99 356 ILE A CA 1
ATOM 2685 C C . ILE A 1 356 ? 31.478 99.578 91.774 1.00 61.40 356 ILE A C 1
ATOM 2686 O O . ILE A 1 356 ? 31.571 100.340 90.795 1.00 63.38 356 ILE A O 1
ATOM 2691 N N . SER A 1 357 ? 32.551 99.013 92.346 1.00 59.02 357 SER A N 1
ATOM 2692 C CA . SER A 1 357 ? 33.897 99.259 91.828 1.00 57.37 357 SER A CA 1
ATOM 2693 C C . SER A 1 357 ? 34.010 98.818 90.382 1.00 53.18 357 SER A C 1
ATOM 2694 O O . SER A 1 357 ? 34.482 99.575 89.524 1.00 51.08 357 SER A O 1
ATOM 2697 N N . ALA A 1 358 ? 33.546 97.605 90.082 1.00 53.21 358 ALA A N 1
ATOM 2698 C CA . ALA A 1 358 ? 33.415 97.198 88.682 1.00 53.71 358 ALA A CA 1
ATOM 2699 C C . ALA A 1 358 ? 32.739 98.281 87.846 1.00 55.17 358 ALA A C 1
ATOM 2700 O O . ALA A 1 358 ? 33.225 98.640 86.759 1.00 55.50 358 ALA A O 1
ATOM 2702 N N . CYS A 1 359 ? 31.614 98.824 88.351 1.00 54.16 359 CYS A N 1
ATOM 2703 C CA . CYS A 1 359 ? 30.858 99.822 87.594 1.00 54.67 359 CYS A CA 1
ATOM 2704 C C . CYS A 1 359 ? 31.674 101.072 87.338 1.00 54.36 359 CYS A C 1
ATOM 2705 O O . CYS A 1 359 ? 31.513 101.708 86.295 1.00 54.47 359 CYS A O 1
ATOM 2708 N N . GLN A 1 360 ? 32.526 101.450 88.280 1.00 53.52 360 GLN A N 1
ATOM 2709 C CA . GLN A 1 360 ? 33.306 102.664 88.124 1.00 56.07 360 GLN A CA 1
ATOM 2710 C C . GLN A 1 360 ? 34.365 102.521 87.037 1.00 56.34 360 GLN A C 1
ATOM 2711 O O . GLN A 1 360 ? 34.811 103.522 86.451 1.00 55.12 360 GLN A O 1
ATOM 2717 N N . LEU A 1 361 ? 34.828 101.300 86.805 1.00 56.17 361 LEU A N 1
ATOM 2718 C CA . LEU A 1 361 ? 35.919 101.049 85.885 1.00 55.02 361 LEU A CA 1
ATOM 2719 C C . LEU A 1 361 ? 35.430 100.421 84.583 1.00 54.92 361 LEU A C 1
ATOM 2720 O O . LEU A 1 361 ? 36.210 100.305 83.623 1.00 54.48 361 LEU A O 1
ATOM 2725 N N . HIS A 1 362 ? 34.143 100.067 84.517 1.00 53.86 362 HIS A N 1
ATOM 2726 C CA . HIS A 1 362 ? 33.680 99.166 83.472 1.00 56.49 362 HIS A CA 1
ATOM 2727 C C . HIS A 1 362 ? 33.975 99.706 82.086 1.00 57.66 362 HIS A C 1
ATOM 2728 O O . HIS A 1 362 ? 34.181 98.932 81.148 1.00 59.54 362 HIS A O 1
ATOM 2735 N N . GLU A 1 363 ? 34.066 101.008 81.933 1.00 57.87 363 GLU A N 1
ATOM 2736 C CA . GLU A 1 363 ? 34.291 101.535 80.606 1.00 58.39 363 GLU A CA 1
ATOM 2737 C C . GLU A 1 363 ? 35.752 101.748 80.278 1.00 58.91 363 GLU A C 1
ATOM 2738 O O . GLU A 1 363 ? 36.046 102.351 79.238 1.00 61.13 363 GLU A O 1
ATOM 2744 N N . ILE A 1 364 ? 36.672 101.312 81.139 1.00 55.44 364 ILE A N 1
ATOM 2745 C CA . ILE A 1 364 ? 38.076 101.629 80.921 1.00 52.63 364 ILE A CA 1
ATOM 2746 C C . ILE A 1 364 ? 38.645 100.991 79.646 1.00 51.61 364 ILE A C 1
ATOM 2747 O O . ILE A 1 364 ? 39.651 101.474 79.102 1.00 50.41 364 ILE A O 1
ATOM 2752 N N . GLY A 1 365 ? 38.036 99.919 79.146 1.00 50.60 365 GLY A N 1
ATOM 2753 C CA . GLY A 1 365 ? 38.537 99.327 77.923 1.00 52.43 365 GLY A CA 1
ATOM 2754 C C . GLY A 1 365 ? 38.352 100.249 76.742 1.00 54.82 365 GLY A C 1
ATOM 2755 O O . GLY A 1 365 ? 39.119 100.185 75.763 1.00 54.32 365 GLY A O 1
ATOM 2756 N N . LEU A 1 366 ? 37.342 101.126 76.811 1.00 54.85 366 LEU A N 1
ATOM 2757 C CA . LEU A 1 366 ? 37.151 102.087 75.737 1.00 56.79 366 LEU A CA 1
ATOM 2758 C C . LEU A 1 366 ? 38.363 102.970 75.537 1.00 58.33 366 LEU A C 1
ATOM 2759 O O . LEU A 1 366 ? 38.558 103.483 74.437 1.00 59.23 366 LEU A O 1
ATOM 2764 N N . SER A 1 367 ? 39.176 103.165 76.566 1.00 59.23 367 SER A N 1
ATOM 2765 C CA . SER A 1 367 ? 40.360 103.988 76.383 1.00 62.92 367 SER A CA 1
ATOM 2766 C C . SER A 1 367 ? 41.379 103.373 75.433 1.00 61.00 367 SER A C 1
ATOM 2767 O O . SER A 1 367 ? 42.347 104.056 75.079 1.00 60.04 367 SER A O 1
ATOM 2770 N N . VAL A 1 368 ? 41.225 102.098 75.074 1.00 60.22 368 VAL A N 1
ATOM 2771 C CA . VAL A 1 368 ? 42.093 101.449 74.098 1.00 60.44 368 VAL A CA 1
ATOM 2772 C C . VAL A 1 368 ? 41.402 101.468 72.748 1.00 61.34 368 VAL A C 1
ATOM 2773 O O . VAL A 1 368 ? 41.964 101.960 71.777 1.00 64.13 368 VAL A O 1
ATOM 2777 N N . ASP A 1 369 ? 40.206 100.891 72.663 1.00 60.61 369 ASP A N 1
ATOM 2778 C CA . ASP A 1 369 ? 39.434 100.872 71.429 1.00 60.95 369 ASP A CA 1
ATOM 2779 C C . ASP A 1 369 ? 38.105 100.194 71.710 1.00 59.57 369 ASP A C 1
ATOM 2780 O O . ASP A 1 369 ? 38.032 99.295 72.546 1.00 60.18 369 ASP A O 1
ATOM 2785 N N . PHE A 1 370 ? 37.077 100.567 70.928 1.00 58.04 370 PHE A N 1
ATOM 2786 C CA . PHE A 1 370 ? 35.698 100.158 71.194 1.00 56.60 370 PHE A CA 1
ATOM 2787 C C . PHE A 1 370 ? 35.399 98.708 70.812 1.00 57.52 370 PHE A C 1
ATOM 2788 O O . PHE A 1 370 ? 34.533 98.085 71.445 1.00 57.76 370 PHE A O 1
ATOM 2796 N N . LYS A 1 371 ? 36.064 98.158 69.783 1.00 58.02 371 LYS A N 1
ATOM 2797 C CA . LYS A 1 371 ? 35.678 96.848 69.253 1.00 60.23 371 LYS A CA 1
ATOM 2798 C C . LYS A 1 371 ? 35.694 95.777 70.336 1.00 64.22 371 LYS A C 1
ATOM 2799 O O . LYS A 1 371 ? 34.677 95.115 70.599 1.00 64.57 371 LYS A O 1
ATOM 2805 N N . GLN A 1 372 ? 36.862 95.582 70.956 1.00 64.58 372 GLN A N 1
ATOM 2806 C CA . GLN A 1 372 ? 37.139 94.546 71.934 1.00 64.42 372 GLN A CA 1
ATOM 2807 C C . GLN A 1 372 ? 37.168 95.062 73.383 1.00 61.77 372 GLN A C 1
ATOM 2808 O O . GLN A 1 372 ? 37.934 94.537 74.214 1.00 59.07 372 GLN A O 1
ATOM 2814 N N . ALA A 1 373 ? 36.455 96.146 73.663 1.00 59.41 373 ALA A N 1
ATOM 2815 C CA . ALA A 1 373 ? 36.630 96.903 74.889 1.00 56.97 373 ALA A CA 1
ATOM 2816 C C . ALA A 1 373 ? 36.515 96.034 76.148 1.00 54.67 373 ALA A C 1
ATOM 2817 O O . ALA A 1 373 ? 37.249 96.270 77.116 1.00 55.85 373 ALA A O 1
ATOM 2819 N N . PRO A 1 374 ? 35.646 95.023 76.206 1.00 52.85 374 PRO A N 1
ATOM 2820 C CA . PRO A 1 374 ? 35.683 94.143 77.387 1.00 53.62 374 PRO A CA 1
ATOM 2821 C C . PRO A 1 374 ? 37.027 93.445 77.571 1.00 55.75 374 PRO A C 1
ATOM 2822 O O . PRO A 1 374 ? 37.604 93.463 78.676 1.00 54.28 374 PRO A O 1
ATOM 2826 N N A GLN A 1 375 ? 37.547 92.863 76.484 0.50 56.91 375 GLN A N 1
ATOM 2827 N N B GLN A 1 375 ? 37.540 92.788 76.530 0.50 56.90 375 GLN A N 1
ATOM 2828 C CA A GLN A 1 375 ? 38.848 92.202 76.473 0.50 56.71 375 GLN A CA 1
ATOM 2829 C CA B GLN A 1 375 ? 38.871 92.203 76.628 0.50 57.44 375 GLN A CA 1
ATOM 2830 C C A GLN A 1 375 ? 39.972 93.140 76.932 0.50 57.88 375 GLN A C 1
ATOM 2831 C C B GLN A 1 375 ? 39.877 93.223 77.149 0.50 57.45 375 GLN A C 1
ATOM 2832 O O A GLN A 1 375 ? 40.894 92.714 77.637 0.50 58.39 375 GLN A O 1
ATOM 2833 O O B GLN A 1 375 ? 40.595 92.957 78.121 0.50 58.30 375 GLN A O 1
ATOM 2844 N N . HIS A 1 376 ? 39.906 94.422 76.549 1.00 56.35 376 HIS A N 1
ATOM 2845 C CA . HIS A 1 376 ? 40.883 95.427 76.983 1.00 55.47 376 HIS A CA 1
ATOM 2846 C C . HIS A 1 376 ? 40.699 95.824 78.441 1.00 54.71 376 HIS A C 1
ATOM 2847 O O . HIS A 1 376 ? 41.687 96.081 79.151 1.00 52.19 376 HIS A O 1
ATOM 2854 N N . ALA A 1 377 ? 39.440 95.973 78.877 1.00 53.58 377 ALA A N 1
ATOM 2855 C CA . ALA A 1 377 ? 39.164 96.333 80.264 1.00 52.24 377 ALA A CA 1
ATOM 2856 C C . ALA A 1 377 ? 39.776 95.320 81.237 1.00 49.50 377 ALA A C 1
ATOM 2857 O O . ALA A 1 377 ? 40.515 95.683 82.162 1.00 50.73 377 ALA A O 1
ATOM 2859 N N . ALA A 1 378 ? 39.475 94.042 81.043 1.00 46.82 378 ALA A N 1
ATOM 2860 C CA . ALA A 1 378 ? 40.124 92.990 81.811 1.00 46.07 378 ALA A CA 1
ATOM 2861 C C . ALA A 1 378 ? 41.651 93.096 81.766 1.00 46.24 378 ALA A C 1
ATOM 2862 O O . ALA A 1 378 ? 42.300 92.980 82.812 1.00 45.17 378 ALA A O 1
ATOM 2864 N N . TYR A 1 379 ? 42.255 93.338 80.584 1.00 46.20 379 TYR A N 1
ATOM 2865 C CA . TYR A 1 379 ? 43.723 93.409 80.531 1.00 47.36 379 TYR A CA 1
ATOM 2866 C C . TYR A 1 379 ? 44.245 94.547 81.406 1.00 49.95 379 TYR A C 1
ATOM 2867 O O . TYR A 1 379 ? 45.197 94.379 82.191 1.00 48.98 379 TYR A O 1
ATOM 2876 N N . LEU A 1 380 ? 43.619 95.721 81.289 1.00 50.80 380 LEU A N 1
ATOM 2877 C CA . LEU A 1 380 ? 44.051 96.867 82.072 1.00 51.27 380 LEU A CA 1
ATOM 2878 C C . LEU A 1 380 ? 43.864 96.615 83.565 1.00 52.79 380 LEU A C 1
ATOM 2879 O O . LEU A 1 380 ? 44.815 96.763 84.350 1.00 52.28 380 LEU A O 1
ATOM 2884 N N . VAL A 1 381 ? 42.644 96.210 83.974 1.00 51.70 381 VAL A N 1
ATOM 2885 C CA . VAL A 1 381 ? 42.400 95.961 85.392 1.00 54.57 381 VAL A CA 1
ATOM 2886 C C . VAL A 1 381 ? 43.305 94.850 85.920 1.00 57.01 381 VAL A C 1
ATOM 2887 O O . VAL A 1 381 ? 43.799 94.922 87.054 1.00 56.42 381 VAL A O 1
ATOM 2891 N N . ARG A 1 382 ? 43.506 93.784 85.140 1.00 57.60 382 ARG A N 1
ATOM 2892 C CA . ARG A 1 382 ? 44.326 92.684 85.638 1.00 58.18 382 ARG A CA 1
ATOM 2893 C C . ARG A 1 382 ? 45.712 93.161 85.995 1.00 57.64 382 ARG A C 1
ATOM 2894 O O . ARG A 1 382 ? 46.270 92.732 87.009 1.00 56.71 382 ARG A O 1
ATOM 2902 N N . ASN A 1 383 ? 46.277 94.072 85.187 1.00 57.38 383 ASN A N 1
ATOM 2903 C CA . ASN A 1 383 ? 47.680 94.445 85.288 1.00 55.30 383 ASN A CA 1
ATOM 2904 C C . ASN A 1 383 ? 47.943 95.752 86.033 1.00 54.71 383 ASN A C 1
ATOM 2905 O O . ASN A 1 383 ? 49.108 96.013 86.384 1.00 54.22 383 ASN A O 1
ATOM 2910 N N . LEU A 1 384 ? 46.913 96.578 86.260 1.00 54.06 384 LEU A N 1
ATOM 2911 C CA . LEU A 1 384 ? 47.076 97.852 86.953 1.00 53.54 384 LEU A CA 1
ATOM 2912 C C . LEU A 1 384 ? 47.331 97.580 88.426 1.00 53.64 384 LEU A C 1
ATOM 2913 O O . LEU A 1 384 ? 46.874 96.573 88.961 1.00 53.71 384 LEU A O 1
ATOM 2918 N N . ASP A 1 385 ? 48.082 98.466 89.078 1.00 52.35 385 ASP A N 1
ATOM 2919 C CA . ASP A 1 385 ? 48.130 98.438 90.531 1.00 54.93 385 ASP A CA 1
ATOM 2920 C C . ASP A 1 385 ? 46.910 99.178 91.047 1.00 53.95 385 ASP A C 1
ATOM 2921 O O . ASP A 1 385 ? 46.593 100.273 90.571 1.00 54.42 385 ASP A O 1
ATOM 2926 N N . LEU A 1 386 ? 46.209 98.567 91.994 1.00 53.12 386 LEU A N 1
ATOM 2927 C CA . LEU A 1 386 ? 44.965 99.104 92.527 1.00 53.38 386 LEU A CA 1
ATOM 2928 C C . LEU A 1 386 ? 44.995 99.111 94.041 1.00 52.88 386 LEU A C 1
ATOM 2929 O O . LEU A 1 386 ? 44.452 98.194 94.675 1.00 54.49 386 LEU A O 1
ATOM 2934 N N . PRO A 1 387 ? 45.578 100.135 94.655 1.00 51.59 387 PRO A N 1
ATOM 2935 C CA . PRO A 1 387 ? 45.649 100.153 96.121 1.00 51.10 387 PRO A CA 1
ATOM 2936 C C . PRO A 1 387 ? 44.253 100.176 96.703 1.00 52.37 387 PRO A C 1
ATOM 2937 O O . PRO A 1 387 ? 43.391 100.940 96.262 1.00 54.30 387 PRO A O 1
ATOM 2941 N N . GLY A 1 388 ? 44.031 99.310 97.679 1.00 51.75 388 GLY A N 1
ATOM 2942 C CA . GLY A 1 388 ? 42.733 99.140 98.289 1.00 52.47 388 GLY A CA 1
ATOM 2943 C C . GLY A 1 388 ? 42.060 97.864 97.861 1.00 54.19 388 GLY A C 1
ATOM 2944 O O . GLY A 1 388 ? 41.015 97.515 98.418 1.00 55.14 388 GLY A O 1
ATOM 2945 N N . PHE A 1 389 ? 42.626 97.162 96.888 1.00 54.97 389 PHE A N 1
ATOM 2946 C CA . PHE A 1 389 ? 42.057 95.943 96.340 1.00 56.13 389 PHE A CA 1
ATOM 2947 C C . PHE A 1 389 ? 43.088 94.831 96.459 1.00 57.67 389 PHE A C 1
ATOM 2948 O O . PHE A 1 389 ? 44.280 95.054 96.224 1.00 59.06 389 PHE A O 1
ATOM 2956 N N . THR A 1 390 ? 42.654 93.656 96.869 1.00 57.19 390 THR A N 1
ATOM 2957 C CA . THR A 1 390 ? 43.590 92.549 96.914 1.00 58.79 390 THR A CA 1
ATOM 2958 C C . THR A 1 390 ? 43.722 91.910 95.533 1.00 60.03 390 THR A C 1
ATOM 2959 O O . THR A 1 390 ? 42.866 92.114 94.660 1.00 62.41 390 THR A O 1
ATOM 2963 N N . PRO A 1 391 ? 44.778 91.111 95.312 1.00 56.36 391 PRO A N 1
ATOM 2964 C CA . PRO A 1 391 ? 44.910 90.439 94.008 1.00 53.05 391 PRO A CA 1
ATOM 2965 C C . PRO A 1 391 ? 43.707 89.582 93.681 1.00 55.91 391 PRO A C 1
ATOM 2966 O O . PRO A 1 391 ? 43.259 89.545 92.522 1.00 55.95 391 PRO A O 1
ATOM 2970 N N . ALA A 1 392 ? 43.139 88.905 94.678 1.00 59.08 392 ALA A N 1
ATOM 2971 C CA . ALA A 1 392 ? 41.934 88.136 94.404 1.00 61.18 392 ALA A CA 1
ATOM 2972 C C . ALA A 1 392 ? 40.791 89.049 93.986 1.00 61.92 392 ALA A C 1
ATOM 2973 O O . ALA A 1 392 ? 40.048 88.726 93.049 1.00 62.76 392 ALA A O 1
ATOM 2975 N N . GLN A 1 393 ? 40.641 90.209 94.648 1.00 60.77 393 GLN A N 1
ATOM 2976 C CA . GLN A 1 393 ? 39.563 91.123 94.257 1.00 58.71 393 GLN A CA 1
ATOM 2977 C C . GLN A 1 393 ? 39.854 91.731 92.895 1.00 56.95 393 GLN A C 1
ATOM 2978 O O . GLN A 1 393 ? 38.955 91.844 92.047 1.00 56.97 393 GLN A O 1
ATOM 2984 N N . LYS A 1 394 ? 41.123 92.060 92.654 1.00 52.02 394 LYS A N 1
ATOM 2985 C CA . LYS A 1 394 ? 41.494 92.641 91.382 1.00 51.18 394 LYS A CA 1
ATOM 2986 C C . LYS A 1 394 ? 41.090 91.729 90.240 1.00 52.30 394 LYS A C 1
ATOM 2987 O O . LYS A 1 394 ? 40.643 92.184 89.176 1.00 50.66 394 LYS A O 1
ATOM 2993 N N . LYS A 1 395 ? 41.248 90.435 90.449 1.00 52.99 395 LYS A N 1
ATOM 2994 C CA . LYS A 1 395 ? 41.041 89.485 89.383 1.00 54.61 395 LYS A CA 1
ATOM 2995 C C . LYS A 1 395 ? 39.550 89.310 89.120 1.00 53.91 395 LYS A C 1
ATOM 2996 O O . LYS A 1 395 ? 39.119 89.318 87.963 1.00 52.71 395 LYS A O 1
ATOM 3002 N N . LEU A 1 396 ? 38.752 89.228 90.193 1.00 53.21 396 LEU A N 1
ATOM 3003 C CA . LEU A 1 396 ? 37.297 89.314 90.077 1.00 51.10 396 LEU A CA 1
ATOM 3004 C C . LEU A 1 396 ? 36.862 90.516 89.232 1.00 46.57 396 LEU A C 1
ATOM 3005 O O . LEU A 1 396 ? 36.182 90.358 88.215 1.00 44.17 396 LEU A O 1
ATOM 3010 N N . LEU A 1 397 ? 37.224 91.731 89.651 1.00 44.98 397 LEU A N 1
ATOM 3011 C CA . LEU A 1 397 ? 36.795 92.912 88.909 1.00 47.65 397 LEU A CA 1
ATOM 3012 C C . LEU A 1 397 ? 37.088 92.728 87.446 1.00 52.05 397 LEU A C 1
ATOM 3013 O O . LEU A 1 397 ? 36.198 92.870 86.596 1.00 55.83 397 LEU A O 1
ATOM 3018 N N . ALA A 1 398 ? 38.328 92.351 87.140 1.00 52.05 398 ALA A N 1
ATOM 3019 C CA . ALA A 1 398 ? 38.710 92.164 85.752 1.00 51.89 398 ALA A CA 1
ATOM 3020 C C . ALA A 1 398 ? 37.761 91.225 85.025 1.00 50.33 398 ALA A C 1
ATOM 3021 O O . ALA A 1 398 ? 37.427 91.456 83.854 1.00 49.38 398 ALA A O 1
ATOM 3023 N N . THR A 1 399 ? 37.333 90.150 85.683 1.00 49.81 399 THR A N 1
ATOM 3024 C CA . THR A 1 399 ? 36.518 89.171 84.973 1.00 52.79 399 THR A CA 1
ATOM 3025 C C . THR A 1 399 ? 35.055 89.569 84.894 1.00 55.08 399 THR A C 1
ATOM 3026 O O . THR A 1 399 ? 34.359 89.128 83.964 1.00 56.40 399 THR A O 1
ATOM 3030 N N . LEU A 1 400 ? 34.559 90.368 85.847 1.00 54.72 400 LEU A N 1
ATOM 3031 C CA . LEU A 1 400 ? 33.242 90.955 85.654 1.00 52.39 400 LEU A CA 1
ATOM 3032 C C . LEU A 1 400 ? 33.266 91.860 84.432 1.00 52.15 400 LEU A C 1
ATOM 3033 O O . LEU A 1 400 ? 32.319 91.873 83.636 1.00 51.01 400 LEU A O 1
ATOM 3038 N N . LEU A 1 401 ? 34.373 92.573 84.234 1.00 51.49 401 LEU A N 1
ATOM 3039 C CA . LEU A 1 401 ? 34.448 93.480 83.100 1.00 53.27 401 LEU A CA 1
ATOM 3040 C C . LEU A 1 401 ? 34.557 92.705 81.810 1.00 57.19 401 LEU A C 1
ATOM 3041 O O . LEU A 1 401 ? 33.912 93.068 80.806 1.00 58.88 401 LEU A O 1
ATOM 3046 N N . LEU A 1 402 ? 35.352 91.621 81.813 1.00 56.09 402 LEU A N 1
ATOM 3047 C CA . LEU A 1 402 ? 35.439 90.801 80.609 1.00 55.11 402 LEU A CA 1
ATOM 3048 C C . LEU A 1 402 ? 34.053 90.320 80.182 1.00 56.32 402 LEU A C 1
ATOM 3049 O O . LEU A 1 402 ? 33.779 90.183 78.980 1.00 56.85 402 LEU A O 1
ATOM 3054 N N . ASN A 1 403 ? 33.146 90.113 81.136 1.00 55.22 403 ASN A N 1
ATOM 3055 C CA . ASN A 1 403 ? 31.832 89.584 80.807 1.00 54.64 403 ASN A CA 1
ATOM 3056 C C . ASN A 1 403 ? 30.741 90.647 80.816 1.00 52.95 403 ASN A C 1
ATOM 3057 O O . ASN A 1 403 ? 29.561 90.302 80.858 1.00 52.33 403 ASN A O 1
ATOM 3062 N N . GLN A 1 404 ? 31.103 91.928 80.772 1.00 53.80 404 GLN A N 1
ATOM 3063 C CA . GLN A 1 404 ? 30.091 92.978 80.889 1.00 56.01 404 GLN A CA 1
ATOM 3064 C C . GLN A 1 404 ? 29.056 93.000 79.738 1.00 55.72 404 GLN A C 1
ATOM 3065 O O . GLN A 1 404 ? 28.021 93.647 79.898 1.00 55.68 404 GLN A O 1
ATOM 3071 N N . THR A 1 405 ? 29.380 92.351 78.638 1.00 55.46 405 THR A N 1
ATOM 3072 C CA . THR A 1 405 ? 28.460 92.256 77.486 1.00 56.22 405 THR A CA 1
ATOM 3073 C C . THR A 1 405 ? 28.839 91.038 76.651 1.00 57.61 405 THR A C 1
ATOM 3074 O O . THR A 1 405 ? 29.776 90.331 77.029 1.00 57.94 405 THR A O 1
ATOM 3078 N N . ASN A 1 406 ? 28.036 90.753 75.626 1.00 59.50 406 ASN A N 1
ATOM 3079 C CA . ASN A 1 406 ? 28.183 89.604 74.690 1.00 60.22 406 ASN A CA 1
ATOM 3080 C C . ASN A 1 406 ? 27.824 88.275 75.366 1.00 58.24 406 ASN A C 1
ATOM 3081 O O . ASN A 1 406 ? 27.316 88.257 76.488 1.00 58.29 406 ASN A O 1
ATOM 3086 N N . PRO A 1 407 ? 28.002 87.130 74.695 1.00 55.94 407 PRO A N 1
ATOM 3087 C CA . PRO A 1 407 ? 27.652 85.865 75.301 1.00 55.96 407 PRO A CA 1
ATOM 3088 C C . PRO A 1 407 ? 28.446 85.657 76.594 1.00 57.88 407 PRO A C 1
ATOM 3089 O O . PRO A 1 407 ? 29.617 85.903 76.602 1.00 57.97 407 PRO A O 1
ATOM 3093 N N . VAL A 1 408 ? 27.760 85.267 77.664 1.00 58.15 408 VAL A N 1
ATOM 3094 C CA . VAL A 1 408 ? 28.454 84.977 78.903 1.00 58.91 408 VAL A CA 1
ATOM 3095 C C . VAL A 1 408 ? 29.470 83.862 78.687 1.00 59.25 408 VAL A C 1
ATOM 3096 O O . VAL A 1 408 ? 29.210 82.865 77.991 1.00 59.69 408 VAL A O 1
ATOM 3100 N N . ASP A 1 409 ? 30.635 84.036 79.286 1.00 57.17 409 ASP A N 1
ATOM 3101 C CA . ASP A 1 409 ? 31.704 83.057 79.303 1.00 56.81 409 ASP A CA 1
ATOM 3102 C C . ASP A 1 409 ? 31.886 82.654 80.769 1.00 56.79 409 ASP A C 1
ATOM 3103 O O . ASP A 1 409 ? 32.596 83.329 81.528 1.00 56.94 409 ASP A O 1
ATOM 3108 N N . LEU A 1 410 ? 31.249 81.557 81.183 1.00 56.00 410 LEU A N 1
ATOM 3109 C CA . LEU A 1 410 ? 31.378 81.157 82.587 1.00 56.49 410 LEU A CA 1
ATOM 3110 C C . LEU A 1 410 ? 32.796 80.737 82.895 1.00 55.44 410 LEU A C 1
ATOM 3111 O O . LEU A 1 410 ? 33.296 80.981 83.999 1.00 54.29 410 LEU A O 1
ATOM 3116 N N . SER A 1 411 ? 33.444 80.083 81.928 1.00 55.36 411 SER A N 1
ATOM 3117 C CA . SER A 1 411 ? 34.815 79.633 82.098 1.00 54.21 411 SER A CA 1
ATOM 3118 C C . SER A 1 411 ? 35.700 80.786 82.508 1.00 51.68 411 SER A C 1
ATOM 3119 O O . SER A 1 411 ? 36.494 80.663 83.442 1.00 53.10 411 SER A O 1
ATOM 3122 N N . SER A 1 412 ? 35.580 81.929 81.840 1.00 49.22 412 SER A N 1
ATOM 3123 C CA . SER A 1 412 ? 36.442 83.010 82.292 1.00 49.40 412 SER A CA 1
ATOM 3124 C C . SER A 1 412 ? 35.888 83.664 83.544 1.00 53.14 412 SER A C 1
ATOM 3125 O O . SER A 1 412 ? 36.667 84.098 84.397 1.00 54.50 412 SER A O 1
ATOM 3128 N N . LEU A 1 413 ? 34.562 83.713 83.703 1.00 55.92 413 LEU A N 1
ATOM 3129 C CA . LEU A 1 413 ? 33.997 84.320 84.910 1.00 58.60 413 LEU A CA 1
ATOM 3130 C C . LEU A 1 413 ? 34.549 83.668 86.180 1.00 55.70 413 LEU A C 1
ATOM 3131 O O . LEU A 1 413 ? 34.864 84.356 87.158 1.00 52.48 413 LEU A O 1
ATOM 3136 N N . HIS A 1 414 ? 34.738 82.349 86.154 1.00 55.48 414 HIS A N 1
ATOM 3137 C CA . HIS A 1 414 ? 35.005 81.578 87.352 1.00 54.80 414 HIS A CA 1
ATOM 3138 C C . HIS A 1 414 ? 36.483 81.372 87.664 1.00 56.98 414 HIS A C 1
ATOM 3139 O O . HIS A 1 414 ? 36.798 80.542 88.522 1.00 57.59 414 HIS A O 1
ATOM 3146 N N . GLN A 1 415 ? 37.406 82.067 86.999 1.00 59.36 415 GLN A N 1
ATOM 3147 C CA . GLN A 1 415 ? 38.799 82.015 87.425 1.00 60.19 415 GLN A CA 1
ATOM 3148 C C . GLN A 1 415 ? 38.940 83.205 88.345 1.00 57.72 415 GLN A C 1
ATOM 3149 O O . GLN A 1 415 ? 39.511 84.233 88.012 1.00 57.22 415 GLN A O 1
ATOM 3155 N N . GLN A 1 416 ? 38.460 83.009 89.541 1.00 56.60 416 GLN A N 1
ATOM 3156 C CA . GLN A 1 416 ? 38.214 84.104 90.437 1.00 55.68 416 GLN A CA 1
ATOM 3157 C C . GLN A 1 416 ? 38.091 83.438 91.794 1.00 56.74 416 GLN A C 1
ATOM 3158 O O . GLN A 1 416 ? 37.530 82.343 91.907 1.00 54.32 416 GLN A O 1
ATOM 3164 N N . ASN A 1 417 ? 38.660 84.084 92.799 1.00 60.23 417 ASN A N 1
ATOM 3165 C CA . ASN A 1 417 ? 38.747 83.527 94.137 1.00 62.70 417 ASN A CA 1
ATOM 3166 C C . ASN A 1 417 ? 38.056 84.374 95.181 1.00 59.77 417 ASN A C 1
ATOM 3167 O O . ASN A 1 417 ? 37.959 83.937 96.334 1.00 60.32 417 ASN A O 1
ATOM 3172 N N . ALA A 1 418 ? 37.590 85.568 94.805 1.00 56.24 418 ALA A N 1
ATOM 3173 C CA . ALA A 1 418 ? 37.303 86.629 95.756 1.00 51.28 418 ALA A CA 1
ATOM 3174 C C . ALA A 1 418 ? 35.914 86.506 96.356 1.00 53.00 418 ALA A C 1
ATOM 3175 O O . ALA A 1 418 ? 35.753 86.658 97.575 1.00 57.23 418 ALA A O 1
ATOM 3177 N N . VAL A 1 419 ? 34.912 86.200 95.547 1.00 48.68 419 VAL A N 1
ATOM 3178 C CA . VAL A 1 419 ? 33.571 85.952 96.067 1.00 49.07 419 VAL A CA 1
ATOM 3179 C C . VAL A 1 419 ? 33.265 84.466 95.895 1.00 51.37 419 VAL A C 1
ATOM 3180 O O . VAL A 1 419 ? 34.064 83.747 95.280 1.00 51.91 419 VAL A O 1
ATOM 3184 N N . PRO A 1 420 ? 32.179 83.926 96.459 1.00 53.11 420 PRO A N 1
ATOM 3185 C CA . PRO A 1 420 ? 31.831 82.546 96.144 1.00 53.46 420 PRO A CA 1
ATOM 3186 C C . PRO A 1 420 ? 31.359 82.454 94.709 1.00 54.06 420 PRO A C 1
ATOM 3187 O O . PRO A 1 420 ? 30.822 83.435 94.155 1.00 55.94 420 PRO A O 1
ATOM 3191 N N . PRO A 1 421 ? 31.513 81.293 94.055 1.00 51.22 421 PRO A N 1
ATOM 3192 C CA . PRO A 1 421 ? 31.145 81.215 92.626 1.00 52.32 421 PRO A CA 1
ATOM 3193 C C . PRO A 1 421 ? 29.744 81.733 92.277 1.00 53.68 421 PRO A C 1
ATOM 3194 O O . PRO A 1 421 ? 29.624 82.521 91.325 1.00 55.04 421 PRO A O 1
ATOM 3198 N N . ARG A 1 422 ? 28.689 81.355 93.019 1.00 53.10 422 ARG A N 1
ATOM 3199 C CA . ARG A 1 422 ? 27.342 81.833 92.692 1.00 50.78 422 ARG A CA 1
ATOM 3200 C C . ARG A 1 422 ? 27.260 83.355 92.766 1.00 51.32 422 ARG A C 1
ATOM 3201 O O . ARG A 1 422 ? 26.634 83.998 91.915 1.00 52.70 422 ARG A O 1
ATOM 3209 N N . VAL A 1 423 ? 27.919 83.953 93.753 1.00 51.83 423 VAL A N 1
ATOM 3210 C CA . VAL A 1 423 ? 27.913 85.405 93.903 1.00 51.80 423 VAL A CA 1
ATOM 3211 C C . VAL A 1 423 ? 28.640 86.100 92.759 1.00 54.44 423 VAL A C 1
ATOM 3212 O O . VAL A 1 423 ? 28.277 87.222 92.379 1.00 57.87 423 VAL A O 1
ATOM 3216 N N . ALA A 1 424 ? 29.705 85.488 92.218 1.00 51.11 424 ALA A N 1
ATOM 3217 C CA . ALA A 1 424 ? 30.342 86.062 91.035 1.00 48.50 424 ALA A CA 1
ATOM 3218 C C . ALA A 1 424 ? 29.356 86.175 89.870 1.00 48.13 424 ALA A C 1
ATOM 3219 O O . ALA A 1 424 ? 29.353 87.174 89.147 1.00 48.00 424 ALA A O 1
ATOM 3221 N N . GLU A 1 425 ? 28.522 85.157 89.663 1.00 50.04 425 GLU A N 1
ATOM 3222 C CA . GLU A 1 425 ? 27.514 85.205 88.606 1.00 55.83 425 GLU A CA 1
ATOM 3223 C C . GLU A 1 425 ? 26.477 86.298 88.848 1.00 57.60 425 GLU A C 1
ATOM 3224 O O . GLU A 1 425 ? 26.211 87.131 87.963 1.00 56.42 425 GLU A O 1
ATOM 3230 N N . GLN A 1 426 ? 25.841 86.261 90.029 1.00 56.57 426 GLN A N 1
ATOM 3231 C CA . GLN A 1 426 ? 24.840 87.244 90.406 1.00 56.95 426 GLN A CA 1
ATOM 3232 C C . GLN A 1 426 ? 25.335 88.664 90.160 1.00 58.89 426 GLN A C 1
ATOM 3233 O O . GLN A 1 426 ? 24.649 89.476 89.526 1.00 60.29 426 GLN A O 1
ATOM 3239 N N . LEU A 1 427 ? 26.547 88.970 90.628 1.00 59.04 427 LEU A N 1
ATOM 3240 C CA . LEU A 1 427 ? 27.102 90.309 90.484 1.00 56.40 427 LEU A CA 1
ATOM 3241 C C . LEU A 1 427 ? 27.305 90.633 89.028 1.00 54.31 427 LEU A C 1
ATOM 3242 O O . LEU A 1 427 ? 27.043 91.759 88.573 1.00 51.21 427 LEU A O 1
ATOM 3247 N N . CYS A 1 428 ? 27.788 89.647 88.287 1.00 53.58 428 CYS A N 1
ATOM 3248 C CA . CYS A 1 428 ? 27.925 89.811 86.860 1.00 52.37 428 CYS A CA 1
ATOM 3249 C C . CYS A 1 428 ? 26.582 90.181 86.236 1.00 53.30 428 CYS A C 1
ATOM 3250 O O . CYS A 1 428 ? 26.481 91.181 85.519 1.00 54.78 428 CYS A O 1
ATOM 3253 N N . ARG A 1 429 ? 25.518 89.430 86.554 1.00 54.35 429 ARG A N 1
ATOM 3254 C CA . ARG A 1 429 ? 24.201 89.751 86.002 1.00 55.77 429 ARG A CA 1
ATOM 3255 C C . ARG A 1 429 ? 23.791 91.174 86.327 1.00 57.43 429 ARG A C 1
ATOM 3256 O O . ARG A 1 429 ? 23.228 91.864 85.474 1.00 59.05 429 ARG A O 1
ATOM 3264 N N . LEU A 1 430 ? 24.042 91.636 87.549 1.00 55.99 430 LEU A N 1
ATOM 3265 C CA . LEU A 1 430 ? 23.637 92.999 87.847 1.00 55.04 430 LEU A CA 1
ATOM 3266 C C . LEU A 1 430 ? 24.454 93.986 87.050 1.00 56.10 430 LEU A C 1
ATOM 3267 O O . LEU A 1 430 ? 23.930 95.029 86.636 1.00 57.50 430 LEU A O 1
ATOM 3272 N N . LEU A 1 431 ? 25.726 93.663 86.793 1.00 54.03 431 LEU A N 1
ATOM 3273 C CA . LEU A 1 431 ? 26.575 94.613 86.089 1.00 50.39 431 LEU A CA 1
ATOM 3274 C C . LEU A 1 431 ? 26.115 94.745 84.651 1.00 49.67 431 LEU A C 1
ATOM 3275 O O . LEU A 1 431 ? 26.045 95.861 84.124 1.00 48.43 431 LEU A O 1
ATOM 3280 N N . ARG A 1 432 ? 25.722 93.621 84.037 1.00 50.09 432 ARG A N 1
ATOM 3281 C CA . ARG A 1 432 ? 25.239 93.625 82.655 1.00 51.53 432 ARG A CA 1
ATOM 3282 C C . ARG A 1 432 ? 23.960 94.458 82.508 1.00 54.30 432 ARG A C 1
ATOM 3283 O O . ARG A 1 432 ? 23.899 95.380 81.694 1.00 54.44 432 ARG A O 1
ATOM 3291 N N . LEU A 1 433 ? 22.938 94.174 83.320 1.00 57.19 433 LEU A N 1
ATOM 3292 C CA . LEU A 1 433 ? 21.717 94.982 83.312 1.00 60.16 433 LEU A CA 1
ATOM 3293 C C . LEU A 1 433 ? 22.015 96.455 83.601 1.00 61.50 433 LEU A C 1
ATOM 3294 O O . LEU A 1 433 ? 21.604 97.343 82.843 1.00 63.15 433 LEU A O 1
ATOM 3299 N N . ALA A 1 434 ? 22.743 96.739 84.686 1.00 59.74 434 ALA A N 1
ATOM 3300 C CA . ALA A 1 434 ? 22.983 98.127 85.071 1.00 57.51 434 ALA A CA 1
ATOM 3301 C C . ALA A 1 434 ? 23.544 98.929 83.907 1.00 58.75 434 ALA A C 1
ATOM 3302 O O . ALA A 1 434 ? 23.102 100.056 83.640 1.00 58.23 434 ALA A O 1
ATOM 3304 N N . ILE A 1 435 ? 24.518 98.338 83.196 1.00 59.96 435 ILE A N 1
ATOM 3305 C CA . ILE A 1 435 ? 25.115 98.935 82.000 1.00 58.96 435 ILE A CA 1
ATOM 3306 C C . ILE A 1 435 ? 24.056 99.185 80.931 1.00 60.89 435 ILE A C 1
ATOM 3307 O O . ILE A 1 435 ? 24.047 100.234 80.267 1.00 59.89 435 ILE A O 1
ATOM 3312 N N . ILE A 1 436 ? 23.161 98.209 80.725 1.00 62.85 436 ILE A N 1
ATOM 3313 C CA . ILE A 1 436 ? 22.167 98.304 79.657 1.00 60.76 436 ILE A CA 1
ATOM 3314 C C . ILE A 1 436 ? 21.251 99.505 79.871 1.00 60.79 436 ILE A C 1
ATOM 3315 O O . ILE A 1 436 ? 20.893 100.214 78.922 1.00 58.65 436 ILE A O 1
ATOM 3320 N N . PHE A 1 437 ? 20.872 99.769 81.106 1.00 63.04 437 PHE A N 1
ATOM 3321 C CA . PHE A 1 437 ? 19.893 100.818 81.341 1.00 66.63 437 PHE A CA 1
ATOM 3322 C C . PHE A 1 437 ? 20.516 102.186 81.557 1.00 69.24 437 PHE A C 1
ATOM 3323 O O . PHE A 1 437 ? 19.790 103.158 81.795 1.00 69.44 437 PHE A O 1
ATOM 3331 N N . ALA A 1 438 ? 21.838 102.284 81.493 1.00 69.66 438 ALA A N 1
ATOM 3332 C CA . ALA A 1 438 ? 22.502 103.566 81.434 1.00 68.82 438 ALA A CA 1
ATOM 3333 C C . ALA A 1 438 ? 22.939 103.872 80.021 1.00 71.84 438 ALA A C 1
ATOM 3334 O O . ALA A 1 438 ? 23.647 104.854 79.799 1.00 72.86 438 ALA A O 1
ATOM 3336 N N . SER A 1 439 ? 22.523 103.045 79.062 1.00 75.35 439 SER A N 1
ATOM 3337 C CA . SER A 1 439 ? 23.137 103.038 77.741 1.00 80.85 439 SER A CA 1
ATOM 3338 C C . SER A 1 439 ? 23.024 104.370 77.008 1.00 84.80 439 SER A C 1
ATOM 3339 O O . SER A 1 439 ? 23.780 104.603 76.053 1.00 84.68 439 SER A O 1
ATOM 3342 N N . ARG A 1 440 ? 22.084 105.232 77.392 1.00 87.45 440 ARG A N 1
ATOM 3343 C CA . ARG A 1 440 ? 21.894 106.473 76.656 1.00 89.40 440 ARG A CA 1
ATOM 3344 C C . ARG A 1 440 ? 22.601 107.678 77.292 1.00 90.07 440 ARG A C 1
ATOM 3345 O O . ARG A 1 440 ? 22.651 108.745 76.666 1.00 92.03 440 ARG A O 1
ATOM 3353 N N . ARG A 1 441 ? 23.183 107.521 78.488 1.00 88.20 441 ARG A N 1
ATOM 3354 C CA . ARG A 1 441 ? 24.155 108.473 79.056 1.00 86.94 441 ARG A CA 1
ATOM 3355 C C . ARG A 1 441 ? 23.508 109.763 79.544 1.00 87.61 441 ARG A C 1
ATOM 3356 O O . ARG A 1 441 ? 24.080 110.849 79.410 1.00 87.35 441 ARG A O 1
ATOM 3364 N N . ARG A 1 442 ? 22.319 109.639 80.120 1.00 88.70 442 ARG A N 1
ATOM 3365 C CA . ARG A 1 442 ? 21.604 110.772 80.678 1.00 90.07 442 ARG A CA 1
ATOM 3366 C C . ARG A 1 442 ? 20.830 110.274 81.885 1.00 90.09 442 ARG A C 1
ATOM 3367 O O . ARG A 1 442 ? 20.115 109.270 81.793 1.00 88.65 442 ARG A O 1
ATOM 3375 N N . ASP A 1 443 ? 20.984 110.967 83.017 1.00 92.82 443 ASP A N 1
ATOM 3376 C CA . ASP A 1 443 ? 20.359 110.500 84.255 1.00 96.41 443 ASP A CA 1
ATOM 3377 C C . ASP A 1 443 ? 18.840 110.492 84.153 1.00 100.02 443 ASP A C 1
ATOM 3378 O O . ASP A 1 443 ? 18.173 109.705 84.832 1.00 101.40 443 ASP A O 1
ATOM 3383 N N . ASP A 1 444 ? 18.277 111.364 83.325 1.00 102.47 444 ASP A N 1
ATOM 3384 C CA . ASP A 1 444 ? 16.832 111.485 83.185 1.00 104.21 444 ASP A CA 1
ATOM 3385 C C . ASP A 1 444 ? 16.246 110.351 82.369 1.00 103.95 444 ASP A C 1
ATOM 3386 O O . ASP A 1 444 ? 15.069 110.010 82.542 1.00 104.99 444 ASP A O 1
ATOM 3391 N N . LEU A 1 445 ? 17.059 109.749 81.510 1.00 102.48 445 LEU A N 1
ATOM 3392 C CA . LEU A 1 445 ? 16.645 108.716 80.574 1.00 100.19 445 LEU A CA 1
ATOM 3393 C C . LEU A 1 445 ? 16.621 107.322 81.185 1.00 96.45 445 LEU A C 1
ATOM 3394 O O . LEU A 1 445 ? 16.258 106.367 80.487 1.00 94.36 445 LEU A O 1
ATOM 3399 N N . VAL A 1 446 ? 16.998 107.153 82.452 1.00 95.33 446 VAL A N 1
ATOM 3400 C CA . VAL A 1 446 ? 17.042 105.833 83.076 1.00 95.26 446 VAL A CA 1
ATOM 3401 C C . VAL A 1 446 ? 15.658 105.538 83.647 1.00 92.95 446 VAL A C 1
ATOM 3402 O O . VAL A 1 446 ? 15.172 106.304 84.490 1.00 93.09 446 VAL A O 1
ATOM 3406 N N . PRO A 1 447 ? 14.991 104.479 83.199 1.00 91.18 447 PRO A N 1
ATOM 3407 C CA . PRO A 1 447 ? 13.619 104.218 83.642 1.00 92.15 447 PRO A CA 1
ATOM 3408 C C . PRO A 1 447 ? 13.516 103.913 85.131 1.00 94.46 447 PRO A C 1
ATOM 3409 O O . PRO A 1 447 ? 14.498 103.583 85.805 1.00 96.43 447 PRO A O 1
ATOM 3413 N N . GLU A 1 448 ? 12.290 104.064 85.647 1.00 93.11 448 GLU A N 1
ATOM 3414 C CA . GLU A 1 448 ? 11.934 103.502 86.940 1.00 90.27 448 GLU A CA 1
ATOM 3415 C C . GLU A 1 448 ? 11.797 101.998 86.795 1.00 87.65 448 GLU A C 1
ATOM 3416 O O . GLU A 1 448 ? 11.083 101.511 85.912 1.00 88.00 448 GLU A O 1
ATOM 3422 N N . MET A 1 449 ? 12.486 101.250 87.647 1.00 85.06 449 MET A N 1
ATOM 3423 C CA . MET A 1 449 ? 12.465 99.802 87.517 1.00 82.84 449 MET A CA 1
ATOM 3424 C C . MET A 1 449 ? 12.342 99.140 88.878 1.00 82.44 449 MET A C 1
ATOM 3425 O O . MET A 1 449 ? 12.749 99.681 89.909 1.00 83.08 449 MET A O 1
ATOM 3430 N N . THR A 1 450 ? 11.788 97.946 88.851 1.00 81.93 450 THR A N 1
ATOM 3431 C CA . THR A 1 450 ? 11.806 97.060 89.992 1.00 81.11 450 THR A CA 1
ATOM 3432 C C . THR A 1 450 ? 12.346 95.722 89.521 1.00 79.26 450 THR A C 1
ATOM 3433 O O . THR A 1 450 ? 11.979 95.224 88.450 1.00 78.87 450 THR A O 1
ATOM 3437 N N . LEU A 1 451 ? 13.236 95.161 90.323 1.00 76.45 451 LEU A N 1
ATOM 3438 C CA . LEU A 1 451 ? 13.831 93.868 90.057 1.00 73.41 451 LEU A CA 1
ATOM 3439 C C . LEU A 1 451 ? 13.580 92.986 91.266 1.00 74.03 451 LEU A C 1
ATOM 3440 O O . LEU A 1 451 ? 14.048 93.297 92.366 1.00 74.03 451 LEU A O 1
ATOM 3445 N N . GLN A 1 452 ? 12.830 91.909 91.082 1.00 75.41 452 GLN A N 1
ATOM 3446 C CA . GLN A 1 452 ? 12.696 90.902 92.124 1.00 79.40 452 GLN A CA 1
ATOM 3447 C C . GLN A 1 452 ? 13.454 89.653 91.704 1.00 80.40 452 GLN A C 1
ATOM 3448 O O . GLN A 1 452 ? 13.334 89.196 90.560 1.00 80.41 452 GLN A O 1
ATOM 3454 N N . ALA A 1 453 ? 14.136 89.056 92.672 1.00 80.35 453 ALA A N 1
ATOM 3455 C CA . ALA A 1 453 ? 14.872 87.807 92.413 1.00 78.65 453 ALA A CA 1
ATOM 3456 C C . ALA A 1 453 ? 14.094 86.664 93.050 1.00 78.12 453 ALA A C 1
ATOM 3457 O O . ALA A 1 453 ? 13.717 86.796 94.210 1.00 76.96 453 ALA A O 1
ATOM 3459 N N . ASN A 1 454 ? 13.819 85.623 92.275 1.00 80.56 454 ASN A N 1
ATOM 3460 C CA . ASN A 1 454 ? 13.159 84.404 92.798 1.00 84.87 454 ASN A CA 1
ATOM 3461 C C . ASN A 1 454 ? 14.116 83.267 92.483 1.00 86.00 454 ASN A C 1
ATOM 3462 O O . ASN A 1 454 ? 14.053 82.759 91.369 1.00 87.65 454 ASN A O 1
ATOM 3467 N N . HIS A 1 455 ? 14.987 82.946 93.434 1.00 86.47 455 HIS A N 1
ATOM 3468 C CA . HIS A 1 455 ? 16.052 81.931 93.250 1.00 87.22 455 HIS A CA 1
ATOM 3469 C C . HIS A 1 455 ? 16.924 82.392 92.083 1.00 86.44 455 HIS A C 1
ATOM 3470 O O . HIS A 1 455 ? 17.454 83.494 92.168 1.00 88.47 455 HIS A O 1
ATOM 3477 N N . GLU A 1 456 ? 17.017 81.609 91.017 1.00 84.13 456 GLU A N 1
ATOM 3478 C CA . GLU A 1 456 ? 17.929 81.976 89.909 1.00 84.19 456 GLU A CA 1
ATOM 3479 C C . GLU A 1 456 ? 17.242 82.937 88.943 1.00 80.83 456 GLU A C 1
ATOM 3480 O O . GLU A 1 456 ? 17.930 83.462 88.069 1.00 81.20 456 GLU A O 1
ATOM 3486 N N . LEU A 1 457 ? 15.950 83.194 89.121 1.00 76.95 457 LEU A N 1
ATOM 3487 C CA . LEU A 1 457 ? 15.242 84.041 88.131 1.00 72.93 457 LEU A CA 1
ATOM 3488 C C . LEU A 1 457 ? 15.151 85.505 88.553 1.00 69.86 457 LEU A C 1
ATOM 3489 O O . LEU A 1 457 ? 14.771 85.775 89.689 1.00 69.59 457 LEU A O 1
ATOM 3494 N N . LEU A 1 458 ? 15.522 86.399 87.642 1.00 68.56 458 LEU A N 1
ATOM 3495 C CA . LEU A 1 458 ? 15.310 87.818 87.834 1.00 69.60 458 LEU A CA 1
ATOM 3496 C C . LEU A 1 458 ? 14.045 88.190 87.071 1.00 73.47 458 LEU A C 1
ATOM 3497 O O . LEU A 1 458 ? 13.867 87.785 85.911 1.00 73.53 458 LEU A O 1
ATOM 3502 N N . THR A 1 459 ? 13.143 88.899 87.745 1.00 74.67 459 THR A N 1
ATOM 3503 C CA . THR A 1 459 ? 12.030 89.562 87.088 1.00 74.72 459 THR A CA 1
ATOM 3504 C C . THR A 1 459 ? 12.267 91.057 87.190 1.00 73.51 459 THR A C 1
ATOM 3505 O O . THR A 1 459 ? 12.537 91.578 88.280 1.00 73.53 459 THR A O 1
ATOM 3509 N N . LEU A 1 460 ? 12.227 91.717 86.040 1.00 73.06 460 LEU A N 1
ATOM 3510 C CA . LEU A 1 460 ? 12.411 93.153 85.908 1.00 73.93 460 LEU A CA 1
ATOM 3511 C C . LEU A 1 460 ? 11.151 93.711 85.271 1.00 73.42 460 LEU A C 1
ATOM 3512 O O . LEU A 1 460 ? 10.754 93.262 84.189 1.00 74.03 460 LEU A O 1
ATOM 3517 N N . THR A 1 461 ? 10.505 94.653 85.950 1.00 72.08 461 THR A N 1
ATOM 3518 C CA . THR A 1 461 ? 9.322 95.316 85.425 1.00 71.08 461 THR A CA 1
ATOM 3519 C C . THR A 1 461 ? 9.712 96.744 85.106 1.00 72.09 461 THR A C 1
ATOM 3520 O O . THR A 1 461 ? 10.284 97.452 85.954 1.00 69.95 461 THR A O 1
ATOM 3524 N N . LEU A 1 462 ? 9.461 97.127 83.837 1.00 75.93 462 LEU A N 1
ATOM 3525 C CA . LEU A 1 462 ? 9.676 98.415 83.198 1.00 80.00 462 LEU A CA 1
ATOM 3526 C C . LEU A 1 462 ? 8.413 99.279 83.248 1.00 81.72 462 LEU A C 1
ATOM 3527 O O . LEU A 1 462 ? 7.287 98.767 83.356 1.00 80.93 462 LEU A O 1
ATOM 3532 N N . PRO A 1 463 ? 8.568 100.603 83.151 1.00 82.76 463 PRO A N 1
ATOM 3533 C CA . PRO A 1 463 ? 7.392 101.478 83.052 1.00 84.47 463 PRO A CA 1
ATOM 3534 C C . PRO A 1 463 ? 6.520 101.075 81.871 1.00 88.98 463 PRO A C 1
ATOM 3535 O O . PRO A 1 463 ? 7.005 100.537 80.869 1.00 90.66 463 PRO A O 1
ATOM 3539 N N . GLN A 1 464 ? 5.215 101.343 82.013 1.00 90.29 464 GLN A N 1
ATOM 3540 C CA . GLN A 1 464 ? 4.209 100.829 81.091 1.00 90.63 464 GLN A CA 1
ATOM 3541 C C . GLN A 1 464 ? 4.553 101.159 79.646 1.00 89.95 464 GLN A C 1
ATOM 3542 O O . GLN A 1 464 ? 4.813 102.313 79.299 1.00 90.78 464 GLN A O 1
ATOM 3548 N N . GLY A 1 465 ? 4.579 100.128 78.808 1.00 88.23 465 GLY A N 1
ATOM 3549 C CA . GLY A 1 465 ? 4.886 100.342 77.409 1.00 87.70 465 GLY A CA 1
ATOM 3550 C C . GLY A 1 465 ? 6.224 100.989 77.130 1.00 87.13 465 GLY A C 1
ATOM 3551 O O . GLY A 1 465 ? 6.431 101.492 76.021 1.00 87.19 465 GLY A O 1
ATOM 3552 N N . TRP A 1 466 ? 7.147 100.993 78.100 1.00 86.22 466 TRP A N 1
ATOM 3553 C CA . TRP A 1 466 ? 8.497 101.481 77.827 1.00 86.39 466 TRP A CA 1
ATOM 3554 C C . TRP A 1 466 ? 9.159 100.670 76.723 1.00 84.61 466 TRP A C 1
ATOM 3555 O O . TRP A 1 466 ? 9.834 101.226 75.844 1.00 83.34 466 TRP A O 1
ATOM 3566 N N . LEU A 1 467 ? 8.963 99.348 76.747 1.00 84.62 467 LEU A N 1
ATOM 3567 C CA . LEU A 1 467 ? 9.446 98.495 75.668 1.00 85.18 467 LEU A CA 1
ATOM 3568 C C . LEU A 1 467 ? 8.901 98.926 74.312 1.00 87.16 467 LEU A C 1
ATOM 3569 O O . LEU A 1 467 ? 9.651 98.978 73.327 1.00 87.30 467 LEU A O 1
ATOM 3574 N N . THR A 1 468 ? 7.596 99.215 74.228 1.00 88.60 468 THR A N 1
ATOM 3575 C CA . THR A 1 468 ? 7.012 99.556 72.932 1.00 90.83 468 THR A CA 1
ATOM 3576 C C . THR A 1 468 ? 7.546 100.891 72.424 1.00 92.25 468 THR A C 1
ATOM 3577 O O . THR A 1 468 ? 7.709 101.078 71.211 1.00 93.97 468 THR A O 1
ATOM 3581 N N . GLN A 1 469 ? 7.881 101.799 73.337 1.00 91.03 469 GLN A N 1
ATOM 3582 C CA . GLN A 1 469 ? 8.375 103.120 72.972 1.00 90.91 469 GLN A CA 1
ATOM 3583 C C . GLN A 1 469 ? 9.836 103.142 72.526 1.00 89.31 469 GLN A C 1
ATOM 3584 O O . GLN A 1 469 ? 10.228 104.056 71.787 1.00 88.76 469 GLN A O 1
ATOM 3590 N N . HIS A 1 470 ? 10.659 102.185 72.962 1.00 87.08 470 HIS A N 1
ATOM 3591 C CA . HIS A 1 470 ? 12.093 102.194 72.673 1.00 83.54 470 HIS A CA 1
ATOM 3592 C C . HIS A 1 470 ? 12.482 100.951 71.888 1.00 84.40 470 HIS A C 1
ATOM 3593 O O . HIS A 1 470 ? 12.905 99.945 72.471 1.00 85.12 470 HIS A O 1
ATOM 3600 N N . PRO A 1 471 ? 12.390 100.980 70.563 1.00 84.05 471 PRO A N 1
ATOM 3601 C CA . PRO A 1 471 ? 12.660 99.752 69.803 1.00 82.90 471 PRO A CA 1
ATOM 3602 C C . PRO A 1 471 ? 14.125 99.311 69.890 1.00 79.80 471 PRO A C 1
ATOM 3603 O O . PRO A 1 471 ? 14.429 98.152 69.561 1.00 77.94 471 PRO A O 1
ATOM 3607 N N . LEU A 1 472 ? 15.036 100.206 70.310 1.00 77.58 472 LEU A N 1
ATOM 3608 C CA . LEU A 1 472 ? 16.435 99.844 70.549 1.00 75.72 472 LEU A CA 1
ATOM 3609 C C . LEU A 1 472 ? 16.607 99.180 71.910 1.00 75.53 472 LEU A C 1
ATOM 3610 O O . LEU A 1 472 ? 17.004 98.015 71.993 1.00 74.64 472 LEU A O 1
ATOM 3615 N N . GLY A 1 473 ? 16.308 99.919 72.986 1.00 75.95 473 GLY A N 1
ATOM 3616 C CA . GLY A 1 473 ? 16.282 99.319 74.315 1.00 77.43 473 GLY A CA 1
ATOM 3617 C C . GLY A 1 473 ? 15.602 97.961 74.334 1.00 77.87 473 GLY A C 1
ATOM 3618 O O . GLY A 1 473 ? 16.112 97.001 74.913 1.00 78.20 473 GLY A O 1
ATOM 3619 N N . LYS A 1 474 ? 14.460 97.851 73.667 1.00 77.28 474 LYS A N 1
ATOM 3620 C CA . LYS A 1 474 ? 13.804 96.560 73.563 1.00 76.89 474 LYS A CA 1
ATOM 3621 C C . LYS A 1 474 ? 14.706 95.556 72.868 1.00 74.58 474 LYS A C 1
ATOM 3622 O O . LYS A 1 474 ? 14.879 94.434 73.344 1.00 75.20 474 LYS A O 1
ATOM 3628 N N . GLU A 1 475 ? 15.302 95.943 71.741 1.00 73.32 475 GLU A N 1
ATOM 3629 C CA . GLU A 1 475 ? 16.129 95.011 70.969 1.00 72.59 475 GLU A CA 1
ATOM 3630 C C . GLU A 1 475 ? 17.294 94.473 71.800 1.00 70.08 475 GLU A C 1
ATOM 3631 O O . GLU A 1 475 ? 17.542 93.260 71.840 1.00 68.44 475 GLU A O 1
ATOM 3637 N N . ILE A 1 476 ? 18.014 95.371 72.468 1.00 69.16 476 ILE A N 1
ATOM 3638 C CA . ILE A 1 476 ? 19.158 94.994 73.291 1.00 69.77 476 ILE A CA 1
ATOM 3639 C C . ILE A 1 476 ? 18.717 94.113 74.453 1.00 72.52 476 ILE A C 1
ATOM 3640 O O . ILE A 1 476 ? 19.305 93.048 74.709 1.00 75.05 476 ILE A O 1
ATOM 3645 N N . ILE A 1 477 ? 17.696 94.565 75.199 1.00 69.51 477 ILE A N 1
ATOM 3646 C CA . ILE A 1 477 ? 17.186 93.783 76.316 1.00 66.64 477 ILE A CA 1
ATOM 3647 C C . ILE A 1 477 ? 16.861 92.375 75.862 1.00 64.79 477 ILE A C 1
ATOM 3648 O O . ILE A 1 477 ? 17.190 91.394 76.536 1.00 65.08 477 ILE A O 1
ATOM 3653 N N . ALA A 1 478 ? 16.238 92.245 74.699 1.00 64.27 478 ALA A N 1
ATOM 3654 C CA . ALA A 1 478 ? 15.877 90.916 74.229 1.00 65.53 478 ALA A CA 1
ATOM 3655 C C . ALA A 1 478 ? 17.124 90.066 74.045 1.00 66.47 478 ALA A C 1
ATOM 3656 O O . ALA A 1 478 ? 17.160 88.891 74.442 1.00 66.08 478 ALA A O 1
ATOM 3658 N N . GLN A 1 479 ? 18.170 90.666 73.457 1.00 66.44 479 GLN A N 1
ATOM 3659 C CA . GLN A 1 479 ? 19.446 89.981 73.282 1.00 65.69 479 GLN A CA 1
ATOM 3660 C C . GLN A 1 479 ? 20.056 89.583 74.628 1.00 62.13 479 GLN A C 1
ATOM 3661 O O . GLN A 1 479 ? 20.536 88.452 74.785 1.00 61.31 479 GLN A O 1
ATOM 3667 N N . GLU A 1 480 ? 20.019 90.484 75.616 1.00 57.77 480 GLU A N 1
ATOM 3668 C CA . GLU A 1 480 ? 20.577 90.176 76.925 1.00 58.39 480 GLU A CA 1
ATOM 3669 C C . GLU A 1 480 ? 19.821 89.056 77.626 1.00 62.99 480 GLU A C 1
ATOM 3670 O O . GLU A 1 480 ? 20.423 88.285 78.382 1.00 65.48 480 GLU A O 1
ATOM 3676 N N . SER A 1 481 ? 18.518 88.923 77.380 1.00 64.67 481 SER A N 1
ATOM 3677 C CA . SER A 1 481 ? 17.783 87.813 77.985 1.00 66.43 481 SER A CA 1
ATOM 3678 C C . SER A 1 481 ? 18.140 86.494 77.322 1.00 63.51 481 SER A C 1
ATOM 3679 O O . SER A 1 481 ? 18.104 85.429 77.967 1.00 59.17 481 SER A O 1
ATOM 3682 N N . GLN A 1 482 ? 18.481 86.557 76.035 1.00 63.71 482 GLN A N 1
ATOM 3683 C CA . GLN A 1 482 ? 18.940 85.376 75.322 1.00 67.06 482 GLN A CA 1
ATOM 3684 C C . GLN A 1 482 ? 20.300 84.951 75.825 1.00 64.45 482 GLN A C 1
ATOM 3685 O O . GLN A 1 482 ? 20.507 83.781 76.180 1.00 63.77 482 GLN A O 1
ATOM 3691 N N . TRP A 1 483 ? 21.242 85.904 75.855 1.00 62.06 483 TRP A N 1
ATOM 3692 C CA . TRP A 1 483 ? 22.576 85.650 76.384 1.00 57.53 483 TRP A CA 1
ATOM 3693 C C . TRP A 1 483 ? 22.480 85.011 77.755 1.00 57.93 483 TRP A C 1
ATOM 3694 O O . TRP A 1 483 ? 23.073 83.957 77.989 1.00 59.59 483 TRP A O 1
ATOM 3705 N N . GLN A 1 484 ? 21.664 85.592 78.656 1.00 56.21 484 GLN A N 1
ATOM 3706 C CA . GLN A 1 484 ? 21.533 85.018 79.992 1.00 55.19 484 GLN A CA 1
ATOM 3707 C C . GLN A 1 484 ? 20.954 83.617 79.941 1.00 59.66 484 GLN A C 1
ATOM 3708 O O . GLN A 1 484 ? 21.289 82.771 80.791 1.00 61.53 484 GLN A O 1
ATOM 3714 N N . SER A 1 485 ? 20.117 83.340 78.939 1.00 60.40 485 SER A N 1
ATOM 3715 C CA . SER A 1 485 ? 19.420 82.060 78.877 1.00 61.78 485 SER A CA 1
ATOM 3716 C C . SER A 1 485 ? 20.328 80.935 78.398 1.00 64.38 485 SER A C 1
ATOM 3717 O O . SER A 1 485 ? 20.073 79.768 78.720 1.00 66.63 485 SER A O 1
ATOM 3720 N N . TYR A 1 486 ? 21.354 81.258 77.601 1.00 65.60 486 TYR A N 1
ATOM 3721 C CA . TYR A 1 486 ? 22.327 80.261 77.138 1.00 67.03 486 TYR A CA 1
ATOM 3722 C C . TYR A 1 486 ? 23.169 79.712 78.288 1.00 63.10 486 TYR A C 1
ATOM 3723 O O . TYR A 1 486 ? 23.763 78.631 78.177 1.00 61.78 486 TYR A O 1
ATOM 3732 N N . VAL A 1 487 ? 23.278 80.491 79.361 1.00 61.78 487 VAL A N 1
ATOM 3733 C CA . VAL A 1 487 ? 23.947 80.128 80.604 1.00 59.85 487 VAL A CA 1
ATOM 3734 C C . VAL A 1 487 ? 22.941 79.682 81.665 1.00 57.70 487 VAL A C 1
ATOM 3735 O O . VAL A 1 487 ? 23.323 79.287 82.778 1.00 57.07 487 VAL A O 1
ATOM 3739 N N . HIS A 1 488 ? 21.649 79.661 81.312 1.00 56.96 488 HIS A N 1
ATOM 3740 C CA . HIS A 1 488 ? 20.555 79.244 82.194 1.00 54.03 488 HIS A CA 1
ATOM 3741 C C . HIS A 1 488 ? 20.329 80.249 83.306 1.00 53.17 488 HIS A C 1
ATOM 3742 O O . HIS A 1 488 ? 20.035 79.882 84.432 1.00 54.29 488 HIS A O 1
ATOM 3749 N N . TRP A 1 489 ? 20.455 81.520 82.976 1.00 53.91 489 TRP A N 1
ATOM 3750 C CA . TRP A 1 489 ? 20.024 82.578 83.867 1.00 57.45 489 TRP A CA 1
ATOM 3751 C C . TRP A 1 489 ? 18.664 83.072 83.401 1.00 59.82 489 TRP A C 1
ATOM 3752 O O . TRP A 1 489 ? 18.582 83.752 82.363 1.00 60.73 489 TRP A O 1
ATOM 3763 N N . PRO A 1 490 ? 17.578 82.713 84.071 1.00 61.52 490 PRO A N 1
ATOM 3764 C CA . PRO A 1 490 ? 16.257 83.162 83.622 1.00 64.23 490 PRO A CA 1
ATOM 3765 C C . PRO A 1 490 ? 16.035 84.627 83.970 1.00 66.76 490 PRO A C 1
ATOM 3766 O O . PRO A 1 490 ? 16.215 85.057 85.118 1.00 67.45 490 PRO A O 1
ATOM 3770 N N . LEU A 1 491 ? 15.630 85.388 82.960 1.00 68.02 491 LEU A N 1
ATOM 3771 C CA . LEU A 1 491 ? 15.426 86.825 83.081 1.00 71.00 491 LEU A CA 1
ATOM 3772 C C . LEU A 1 491 ? 14.105 87.176 82.401 1.00 76.67 491 LEU A C 1
ATOM 3773 O O . LEU A 1 491 ? 13.921 86.865 81.214 1.00 77.35 491 LEU A O 1
ATOM 3778 N N . GLU A 1 492 ? 13.186 87.799 83.161 1.00 79.69 492 GLU A N 1
ATOM 3779 C CA . GLU A 1 492 ? 11.874 88.236 82.682 1.00 82.22 492 GLU A CA 1
ATOM 3780 C C . GLU A 1 492 ? 11.800 89.754 82.702 1.00 80.15 492 GLU A C 1
ATOM 3781 O O . GLU A 1 492 ? 12.040 90.379 83.738 1.00 78.41 492 GLU A O 1
ATOM 3787 N N . VAL A 1 493 ? 11.450 90.341 81.570 1.00 81.94 493 VAL A N 1
ATOM 3788 C CA . VAL A 1 493 ? 11.316 91.788 81.480 1.00 84.54 493 VAL A CA 1
ATOM 3789 C C . VAL A 1 493 ? 10.114 92.121 80.605 1.00 85.33 493 VAL A C 1
ATOM 3790 O O . VAL A 1 493 ? 9.938 91.550 79.519 1.00 83.47 493 VAL A O 1
ATOM 3794 N N . HIS A 1 494 ? 9.261 93.008 81.111 1.00 88.19 494 HIS A N 1
ATOM 3795 C CA . HIS A 1 494 ? 8.109 93.498 80.377 1.00 90.69 494 HIS A CA 1
ATOM 3796 C C . HIS A 1 494 ? 7.942 94.969 80.696 1.00 90.21 494 HIS A C 1
ATOM 3797 O O . HIS A 1 494 ? 8.424 95.447 81.729 1.00 89.51 494 HIS A O 1
ATOM 3805 N N . SER B 1 6 ? 32.028 117.333 72.039 1.00 93.22 6 SER B N 1
ATOM 3806 C CA . SER B 1 6 ? 31.053 116.353 72.522 1.00 92.88 6 SER B CA 1
ATOM 3807 C C . SER B 1 6 ? 31.045 115.143 71.553 1.00 91.09 6 SER B C 1
ATOM 3808 O O . SER B 1 6 ? 32.050 114.883 70.873 1.00 92.19 6 SER B O 1
ATOM 3811 N N . LEU B 1 7 ? 29.934 114.402 71.509 1.00 86.85 7 LEU B N 1
ATOM 3812 C CA . LEU B 1 7 ? 29.775 113.305 70.559 1.00 83.26 7 LEU B CA 1
ATOM 3813 C C . LEU B 1 7 ? 29.311 113.811 69.201 1.00 82.78 7 LEU B C 1
ATOM 3814 O O . LEU B 1 7 ? 28.544 114.768 69.114 1.00 85.94 7 LEU B O 1
ATOM 3819 N N . TYR B 1 8 ? 29.763 113.155 68.141 1.00 79.45 8 TYR B N 1
ATOM 3820 C CA . TYR B 1 8 ? 29.345 113.467 66.782 1.00 77.86 8 TYR B CA 1
ATOM 3821 C C . TYR B 1 8 ? 28.817 112.212 66.111 1.00 75.36 8 TYR B C 1
ATOM 3822 O O . TYR B 1 8 ? 29.273 111.109 66.396 1.00 75.11 8 TYR B O 1
ATOM 3831 N N . ALA B 1 9 ? 27.862 112.385 65.214 1.00 74.17 9 ALA B N 1
ATOM 3832 C CA . ALA B 1 9 ? 27.284 111.276 64.475 1.00 73.47 9 ALA B CA 1
ATOM 3833 C C . ALA B 1 9 ? 27.368 111.530 62.969 1.00 72.34 9 ALA B C 1
ATOM 3834 O O . ALA B 1 9 ? 27.499 112.672 62.523 1.00 71.70 9 ALA B O 1
ATOM 3836 N N . ALA B 1 10 ? 27.313 110.444 62.186 1.00 72.91 10 ALA B N 1
ATOM 3837 C CA . ALA B 1 10 ? 27.241 110.519 60.724 1.00 75.45 10 ALA B CA 1
ATOM 3838 C C . ALA B 1 10 ? 26.455 109.339 60.167 1.00 77.25 10 ALA B C 1
ATOM 3839 O O . ALA B 1 10 ? 26.770 108.181 60.467 1.00 76.11 10 ALA B O 1
ATOM 3841 N N . ILE B 1 11 ? 25.439 109.649 59.349 1.00 78.89 11 ILE B N 1
ATOM 3842 C CA . ILE B 1 11 ? 24.476 108.683 58.836 1.00 81.04 11 ILE B CA 1
ATOM 3843 C C . ILE B 1 11 ? 24.516 108.690 57.319 1.00 84.34 11 ILE B C 1
ATOM 3844 O O . ILE B 1 11 ? 24.414 109.751 56.696 1.00 85.89 11 ILE B O 1
ATOM 3849 N N . ASP B 1 12 ? 24.570 107.504 56.731 1.00 86.03 12 ASP B N 1
ATOM 3850 C CA . ASP B 1 12 ? 24.705 107.321 55.291 1.00 88.50 12 ASP B CA 1
ATOM 3851 C C . ASP B 1 12 ? 23.557 106.454 54.795 1.00 87.61 12 ASP B C 1
ATOM 3852 O O . ASP B 1 12 ? 23.517 105.251 55.066 1.00 87.31 12 ASP B O 1
ATOM 3857 N N . LEU B 1 13 ? 22.637 107.049 54.049 1.00 87.78 13 LEU B N 1
ATOM 3858 C CA . LEU B 1 13 ? 21.473 106.326 53.559 1.00 89.18 13 LEU B CA 1
ATOM 3859 C C . LEU B 1 13 ? 21.803 105.754 52.185 1.00 90.24 13 LEU B C 1
ATOM 3860 O O . LEU B 1 13 ? 21.805 106.482 51.187 1.00 90.82 13 LEU B O 1
ATOM 3865 N N . GLY B 1 14 ? 22.086 104.446 52.134 1.00 89.97 14 GLY B N 1
ATOM 3866 C CA . GLY B 1 14 ? 22.423 103.778 50.898 1.00 90.35 14 GLY B CA 1
ATOM 3867 C C . GLY B 1 14 ? 21.248 103.008 50.321 1.00 91.34 14 GLY B C 1
ATOM 3868 O O . GLY B 1 14 ? 20.210 102.823 50.944 1.00 91.19 14 GLY B O 1
ATOM 3869 N N . SER B 1 15 ? 21.427 102.552 49.087 1.00 93.71 15 SER B N 1
ATOM 3870 C CA . SER B 1 15 ? 20.386 101.729 48.484 1.00 96.64 15 SER B CA 1
ATOM 3871 C C . SER B 1 15 ? 20.252 100.404 49.221 1.00 97.83 15 SER B C 1
ATOM 3872 O O . SER B 1 15 ? 19.147 99.869 49.353 1.00 98.81 15 SER B O 1
ATOM 3875 N N . ASN B 1 16 ? 21.363 99.886 49.734 1.00 98.27 16 ASN B N 1
ATOM 3876 C CA . ASN B 1 16 ? 21.418 98.611 50.436 1.00 98.57 16 ASN B CA 1
ATOM 3877 C C . ASN B 1 16 ? 21.224 98.796 51.941 1.00 95.80 16 ASN B C 1
ATOM 3878 O O . ASN B 1 16 ? 20.303 98.221 52.533 1.00 95.35 16 ASN B O 1
ATOM 3883 N N . SER B 1 17 ? 22.074 99.606 52.570 1.00 93.47 17 SER B N 1
ATOM 3884 C CA . SER B 1 17 ? 22.084 99.733 54.018 1.00 91.33 17 SER B CA 1
ATOM 3885 C C . SER B 1 17 ? 22.194 101.186 54.462 1.00 89.97 17 SER B C 1
ATOM 3886 O O . SER B 1 17 ? 22.619 102.072 53.709 1.00 88.06 17 SER B O 1
ATOM 3889 N N . PHE B 1 18 ? 21.776 101.411 55.712 1.00 89.97 18 PHE B N 1
ATOM 3890 C CA . PHE B 1 18 ? 21.976 102.674 56.411 1.00 89.25 18 PHE B CA 1
ATOM 3891 C C . PHE B 1 18 ? 23.137 102.497 57.379 1.00 86.24 18 PHE B C 1
ATOM 3892 O O . PHE B 1 18 ? 23.259 101.461 58.037 1.00 85.44 18 PHE B O 1
ATOM 3900 N N . HIS B 1 19 ? 24.000 103.497 57.445 1.00 85.10 19 HIS B N 1
ATOM 3901 C CA . HIS B 1 19 ? 25.268 103.369 58.139 1.00 86.13 19 HIS B CA 1
ATOM 3902 C C . HIS B 1 19 ? 25.404 104.514 59.118 1.00 85.41 19 HIS B C 1
ATOM 3903 O O . HIS B 1 19 ? 25.291 105.681 58.734 1.00 85.73 19 HIS B O 1
ATOM 3910 N N . MET B 1 20 ? 25.651 104.176 60.372 1.00 84.44 20 MET B N 1
ATOM 3911 C CA . MET B 1 20 ? 25.923 105.159 61.396 1.00 82.19 20 MET B CA 1
ATOM 3912 C C . MET B 1 20 ? 27.370 105.036 61.842 1.00 79.30 20 MET B C 1
ATOM 3913 O O . MET B 1 20 ? 27.966 103.957 61.792 1.00 78.80 20 MET B O 1
ATOM 3918 N N . LEU B 1 21 ? 27.929 106.171 62.242 1.00 76.43 21 LEU B N 1
ATOM 3919 C CA . LEU B 1 21 ? 29.249 106.246 62.840 1.00 73.68 21 LEU B CA 1
ATOM 3920 C C . LEU B 1 21 ? 29.152 107.245 63.977 1.00 74.33 21 LEU B C 1
ATOM 3921 O O . LEU B 1 21 ? 28.807 108.405 63.749 1.00 74.87 21 LEU B O 1
ATOM 3926 N N . VAL B 1 22 ? 29.427 106.807 65.197 1.00 74.93 22 VAL B N 1
ATOM 3927 C CA . VAL B 1 22 ? 29.399 107.702 66.341 1.00 75.14 22 VAL B CA 1
ATOM 3928 C C . VAL B 1 22 ? 30.766 107.726 66.998 1.00 76.30 22 VAL B C 1
ATOM 3929 O O . VAL B 1 22 ? 31.435 106.694 67.107 1.00 75.54 22 VAL B O 1
ATOM 3933 N N . VAL B 1 23 ? 31.143 108.907 67.481 1.00 78.79 23 VAL B N 1
ATOM 3934 C CA . VAL B 1 23 ? 32.525 109.274 67.754 1.00 81.54 23 VAL B CA 1
ATOM 3935 C C . VAL B 1 23 ? 32.541 110.236 68.932 1.00 84.92 23 VAL B C 1
ATOM 3936 O O . VAL B 1 23 ? 31.628 111.047 69.096 1.00 85.38 23 VAL B O 1
ATOM 3940 N N . ARG B 1 24 ? 33.569 110.121 69.769 1.00 87.95 24 ARG B N 1
ATOM 3941 C CA . ARG B 1 24 ? 33.805 111.032 70.877 1.00 91.55 24 ARG B CA 1
ATOM 3942 C C . ARG B 1 24 ? 35.057 111.837 70.572 1.00 94.31 24 ARG B C 1
ATOM 3943 O O . ARG B 1 24 ? 36.071 111.290 70.124 1.00 92.04 24 ARG B O 1
ATOM 3951 N N . GLU B 1 25 ? 34.972 113.139 70.791 1.00 99.66 25 GLU B N 1
ATOM 3952 C CA . GLU B 1 25 ? 36.119 114.027 70.698 1.00 104.58 25 GLU B CA 1
ATOM 3953 C C . GLU B 1 25 ? 36.660 114.209 72.113 1.00 107.69 25 GLU B C 1
ATOM 3954 O O . GLU B 1 25 ? 36.111 114.987 72.907 1.00 107.40 25 GLU B O 1
ATOM 3960 N N . SER B 1 29 ? 41.284 115.449 69.117 1.00 106.02 29 SER B N 1
ATOM 3961 C CA . SER B 1 29 ? 41.218 114.286 68.235 1.00 103.58 29 SER B CA 1
ATOM 3962 C C . SER B 1 29 ? 40.136 113.319 68.727 1.00 99.64 29 SER B C 1
ATOM 3963 O O . SER B 1 29 ? 39.673 113.403 69.872 1.00 100.23 29 SER B O 1
ATOM 3966 N N . ILE B 1 30 ? 39.716 112.396 67.849 1.00 94.77 30 ILE B N 1
ATOM 3967 C CA . ILE B 1 30 ? 38.457 111.675 68.034 1.00 90.87 30 ILE B CA 1
ATOM 3968 C C . ILE B 1 30 ? 38.664 110.168 68.031 1.00 88.63 30 ILE B C 1
ATOM 3969 O O . ILE B 1 30 ? 39.650 109.653 67.509 1.00 88.52 30 ILE B O 1
ATOM 3974 N N . GLN B 1 31 ? 37.683 109.457 68.592 1.00 86.82 31 GLN B N 1
ATOM 3975 C CA . GLN B 1 31 ? 37.731 108.004 68.686 1.00 85.86 31 GLN B CA 1
ATOM 3976 C C . GLN B 1 31 ? 36.345 107.395 68.527 1.00 83.22 31 GLN B C 1
ATOM 3977 O O . GLN B 1 31 ? 35.361 107.927 69.047 1.00 84.86 31 GLN B O 1
ATOM 3983 N N . THR B 1 32 ? 36.282 106.265 67.825 1.00 79.53 32 THR B N 1
ATOM 3984 C CA . THR B 1 32 ? 35.009 105.607 67.548 1.00 77.21 32 THR B CA 1
ATOM 3985 C C . THR B 1 32 ? 34.403 105.007 68.808 1.00 77.96 32 THR B C 1
ATOM 3986 O O . THR B 1 32 ? 35.096 104.378 69.610 1.00 78.60 32 THR B O 1
ATOM 3990 N N . LEU B 1 33 ? 33.089 105.164 68.953 1.00 77.86 33 LEU B N 1
ATOM 3991 C CA . LEU B 1 33 ? 32.351 104.499 70.014 1.00 78.51 33 LEU B CA 1
ATOM 3992 C C . LEU B 1 33 ? 31.465 103.388 69.464 1.00 79.71 33 LEU B C 1
ATOM 3993 O O . LEU B 1 33 ? 31.559 102.244 69.924 1.00 82.10 33 LEU B O 1
ATOM 3998 N N . THR B 1 34 ? 30.614 103.676 68.480 1.00 78.27 34 THR B N 1
ATOM 3999 C CA . THR B 1 34 ? 29.817 102.636 67.847 1.00 77.78 34 THR B CA 1
ATOM 4000 C C . THR B 1 34 ? 29.920 102.772 66.333 1.00 74.79 34 THR B C 1
ATOM 4001 O O . THR B 1 34 ? 30.190 103.851 65.803 1.00 73.30 34 THR B O 1
ATOM 4005 N N . ARG B 1 35 ? 29.803 101.639 65.647 1.00 75.60 35 ARG B N 1
ATOM 4006 C CA . ARG B 1 35 ? 29.922 101.574 64.193 1.00 78.31 35 ARG B CA 1
ATOM 4007 C C . ARG B 1 35 ? 28.879 100.578 63.709 1.00 82.96 35 ARG B C 1
ATOM 4008 O O . ARG B 1 35 ? 29.062 99.363 63.848 1.00 85.43 35 ARG B O 1
ATOM 4016 N N . ILE B 1 36 ? 27.794 101.091 63.132 1.00 84.37 36 ILE B N 1
ATOM 4017 C CA . ILE B 1 36 ? 26.554 100.346 62.961 1.00 84.27 36 ILE B CA 1
ATOM 4018 C C . ILE B 1 36 ? 26.221 100.264 61.482 1.00 84.26 36 ILE B C 1
ATOM 4019 O O . ILE B 1 36 ? 26.431 101.218 60.725 1.00 83.02 36 ILE B O 1
ATOM 4024 N N . LYS B 1 37 ? 25.668 99.126 61.088 1.00 85.68 37 LYS B N 1
ATOM 4025 C CA . LYS B 1 37 ? 25.156 98.914 59.745 1.00 87.44 37 LYS B CA 1
ATOM 4026 C C . LYS B 1 37 ? 23.874 98.118 59.891 1.00 90.74 37 LYS B C 1
ATOM 4027 O O . LYS B 1 37 ? 23.877 97.056 60.524 1.00 91.62 37 LYS B O 1
ATOM 4033 N N . ARG B 1 38 ? 22.798 98.673 59.339 1.00 93.30 38 ARG B N 1
ATOM 4034 C CA . ARG B 1 38 ? 21.473 98.014 59.357 1.00 95.74 38 ARG B CA 1
ATOM 4035 C C . ARG B 1 38 ? 21.082 97.736 57.906 1.00 101.39 38 ARG B C 1
ATOM 4036 O O . ARG B 1 38 ? 21.499 98.493 57.021 1.00 101.07 38 ARG B O 1
ATOM 4044 N N . LYS B 1 39 ? 20.310 96.677 57.694 1.00 106.65 39 LYS B N 1
ATOM 4045 C CA . LYS B 1 39 ? 19.975 96.213 56.348 1.00 109.54 39 LYS B CA 1
ATOM 4046 C C . LYS B 1 39 ? 18.557 96.666 55.984 1.00 109.14 39 LYS B C 1
ATOM 4047 O O . LYS B 1 39 ? 17.592 96.330 56.684 1.00 106.97 39 LYS B O 1
ATOM 4053 N N . VAL B 1 40 ? 18.425 97.430 54.892 1.00 111.30 40 VAL B N 1
ATOM 4054 C CA . VAL B 1 40 ? 17.197 98.171 54.584 1.00 112.46 40 VAL B CA 1
ATOM 4055 C C . VAL B 1 40 ? 16.528 97.685 53.292 1.00 115.22 40 VAL B C 1
ATOM 4056 O O . VAL B 1 40 ? 15.308 97.489 53.257 1.00 116.06 40 VAL B O 1
ATOM 4060 N N . ARG B 1 41 ? 17.306 97.525 52.206 1.00 116.58 41 ARG B N 1
ATOM 4061 C CA . ARG B 1 41 ? 16.800 97.112 50.884 1.00 117.65 41 ARG B CA 1
ATOM 4062 C C . ARG B 1 41 ? 15.927 98.200 50.244 1.00 117.04 41 ARG B C 1
ATOM 4063 O O . ARG B 1 41 ? 14.826 97.934 49.760 1.00 116.62 41 ARG B O 1
ATOM 4071 N N . LEU B 1 42 ? 16.425 99.438 50.251 1.00 117.08 42 LEU B N 1
ATOM 4072 C CA . LEU B 1 42 ? 15.726 100.501 49.540 1.00 117.25 42 LEU B CA 1
ATOM 4073 C C . LEU B 1 42 ? 15.837 100.365 48.020 1.00 120.21 42 LEU B C 1
ATOM 4074 O O . LEU B 1 42 ? 15.117 101.068 47.302 1.00 121.67 42 LEU B O 1
ATOM 4079 N N . ALA B 1 43 ? 16.714 99.489 47.512 1.00 120.74 43 ALA B N 1
ATOM 4080 C CA . ALA B 1 43 ? 16.793 99.237 46.076 1.00 120.51 43 ALA B CA 1
ATOM 4081 C C . ALA B 1 43 ? 15.641 98.372 45.570 1.00 120.76 43 ALA B C 1
ATOM 4082 O O . ALA B 1 43 ? 15.370 98.372 44.362 1.00 121.11 43 ALA B O 1
ATOM 4084 N N . ALA B 1 44 ? 14.962 97.644 46.460 1.00 120.65 44 ALA B N 1
ATOM 4085 C CA . ALA B 1 44 ? 13.849 96.772 46.101 1.00 121.36 44 ALA B CA 1
ATOM 4086 C C . ALA B 1 44 ? 12.486 97.445 46.244 1.00 122.83 44 ALA B C 1
ATOM 4087 O O . ALA B 1 44 ? 11.456 96.770 46.125 1.00 122.71 44 ALA B O 1
ATOM 4089 N N . GLY B 1 45 ? 12.454 98.747 46.518 1.00 124.28 45 GLY B N 1
ATOM 4090 C CA . GLY B 1 45 ? 11.214 99.500 46.479 1.00 125.31 45 GLY B CA 1
ATOM 4091 C C . GLY B 1 45 ? 11.100 100.326 45.213 1.00 126.49 45 GLY B C 1
ATOM 4092 O O . GLY B 1 45 ? 10.083 100.986 44.966 1.00 126.82 45 GLY B O 1
ATOM 4093 N N . LEU B 1 46 ? 12.156 100.289 44.400 1.00 127.09 46 LEU B N 1
ATOM 4094 C CA . LEU B 1 46 ? 12.236 101.079 43.178 1.00 128.06 46 LEU B CA 1
ATOM 4095 C C . LEU B 1 46 ? 11.748 100.229 42.007 1.00 129.18 46 LEU B C 1
ATOM 4096 O O . LEU B 1 46 ? 12.422 99.275 41.595 1.00 129.37 46 LEU B O 1
ATOM 4101 N N . ASN B 1 47 ? 10.580 100.588 41.466 1.00 129.39 47 ASN B N 1
ATOM 4102 C CA . ASN B 1 47 ? 9.915 99.824 40.418 1.00 128.80 47 ASN B CA 1
ATOM 4103 C C . ASN B 1 47 ? 10.362 100.308 39.039 1.00 129.22 47 ASN B C 1
ATOM 4104 O O . ASN B 1 47 ? 11.353 101.030 38.895 1.00 129.21 47 ASN B O 1
ATOM 4109 N N . SER B 1 48 ? 9.613 99.900 38.009 1.00 129.25 48 SER B N 1
ATOM 4110 C CA . SER B 1 48 ? 10.015 100.138 36.624 1.00 128.89 48 SER B CA 1
ATOM 4111 C C . SER B 1 48 ? 9.940 101.614 36.238 1.00 129.85 48 SER B C 1
ATOM 4112 O O . SER B 1 48 ? 10.731 102.066 35.399 1.00 130.92 48 SER B O 1
ATOM 4115 N N . GLU B 1 49 ? 9.004 102.375 36.824 1.00 129.20 49 GLU B N 1
ATOM 4116 C CA . GLU B 1 49 ? 8.874 103.814 36.581 1.00 128.62 49 GLU B CA 1
ATOM 4117 C C . GLU B 1 49 ? 9.660 104.659 37.604 1.00 128.06 49 GLU B C 1
ATOM 4118 O O . GLU B 1 49 ? 9.578 105.896 37.577 1.00 127.38 49 GLU B O 1
ATOM 4124 N N . ASN B 1 50 ? 10.415 104.006 38.496 1.00 127.69 50 ASN B N 1
ATOM 4125 C CA . ASN B 1 50 ? 11.463 104.636 39.315 1.00 126.57 50 ASN B CA 1
ATOM 4126 C C . ASN B 1 50 ? 10.900 105.605 40.355 1.00 125.16 50 ASN B C 1
ATOM 4127 O O . ASN B 1 50 ? 11.397 106.719 40.544 1.00 126.06 50 ASN B O 1
ATOM 4132 N N . ALA B 1 51 ? 9.866 105.155 41.051 1.00 122.10 51 ALA B N 1
ATOM 4133 C CA . ALA B 1 51 ? 9.445 105.758 42.296 1.00 119.40 51 ALA B CA 1
ATOM 4134 C C . ALA B 1 51 ? 9.599 104.716 43.394 1.00 118.99 51 ALA B C 1
ATOM 4135 O O . ALA B 1 51 ? 9.637 103.506 43.136 1.00 118.44 51 ALA B O 1
ATOM 4137 N N . LEU B 1 52 ? 9.727 105.206 44.625 1.00 118.59 52 LEU B N 1
ATOM 4138 C CA . LEU B 1 52 ? 10.011 104.355 45.772 1.00 117.92 52 LEU B CA 1
ATOM 4139 C C . LEU B 1 52 ? 8.716 103.827 46.380 1.00 116.56 52 LEU B C 1
ATOM 4140 O O . LEU B 1 52 ? 7.761 104.583 46.595 1.00 115.37 52 LEU B O 1
ATOM 4145 N N . SER B 1 53 ? 8.699 102.527 46.660 1.00 116.79 53 SER B N 1
ATOM 4146 C CA . SER B 1 53 ? 7.523 101.853 47.179 1.00 117.06 53 SER B CA 1
ATOM 4147 C C . SER B 1 53 ? 7.363 102.093 48.677 1.00 117.76 53 SER B C 1
ATOM 4148 O O . SER B 1 53 ? 8.321 102.392 49.393 1.00 118.07 53 SER B O 1
ATOM 4151 N N . ASN B 1 54 ? 6.125 101.926 49.148 1.00 117.95 54 ASN B N 1
ATOM 4152 C CA . ASN B 1 54 ? 5.757 102.159 50.543 1.00 117.82 54 ASN B CA 1
ATOM 4153 C C . ASN B 1 54 ? 5.979 100.933 51.431 1.00 118.50 54 ASN B C 1
ATOM 4154 O O . ASN B 1 54 ? 5.611 100.966 52.613 1.00 118.94 54 ASN B O 1
ATOM 4159 N N . GLU B 1 55 ? 6.555 99.855 50.889 1.00 118.44 55 GLU B N 1
ATOM 4160 C CA . GLU B 1 55 ? 7.007 98.743 51.725 1.00 118.77 55 GLU B CA 1
ATOM 4161 C C . GLU B 1 55 ? 8.366 99.072 52.346 1.00 118.43 55 GLU B C 1
ATOM 4162 O O . GLU B 1 55 ? 8.510 99.111 53.576 1.00 118.97 55 GLU B O 1
ATOM 4168 N N . ALA B 1 56 ? 9.362 99.370 51.495 1.00 116.74 56 ALA B N 1
ATOM 4169 C CA . ALA B 1 56 ? 10.678 99.755 51.973 1.00 114.62 56 ALA B CA 1
ATOM 4170 C C . ALA B 1 56 ? 10.642 101.118 52.631 1.00 115.31 56 ALA B C 1
ATOM 4171 O O . ALA B 1 56 ? 11.454 101.394 53.517 1.00 114.85 56 ALA B O 1
ATOM 4173 N N . MET B 1 57 ? 9.719 101.981 52.206 1.00 117.87 57 MET B N 1
ATOM 4174 C CA . MET B 1 57 ? 9.551 103.282 52.847 1.00 120.20 57 MET B CA 1
ATOM 4175 C C . MET B 1 57 ? 9.425 103.143 54.363 1.00 116.19 57 MET B C 1
ATOM 4176 O O . MET B 1 57 ? 10.067 103.883 55.121 1.00 114.79 57 MET B O 1
ATOM 4181 N N . GLU B 1 58 ? 8.629 102.174 54.823 1.00 112.87 58 GLU B N 1
ATOM 4182 C CA . GLU B 1 58 ? 8.504 101.930 56.257 1.00 109.88 58 GLU B CA 1
ATOM 4183 C C . GLU B 1 58 ? 9.768 101.294 56.833 1.00 107.55 58 GLU B C 1
ATOM 4184 O O . GLU B 1 58 ? 10.135 101.561 57.989 1.00 106.19 58 GLU B O 1
ATOM 4190 N N . ARG B 1 59 ? 10.443 100.453 56.036 1.00 105.79 59 ARG B N 1
ATOM 4191 C CA . ARG B 1 59 ? 11.634 99.732 56.495 1.00 103.00 59 ARG B CA 1
ATOM 4192 C C . ARG B 1 59 ? 12.764 100.682 56.890 1.00 98.56 59 ARG B C 1
ATOM 4193 O O . ARG B 1 59 ? 13.304 100.597 57.998 1.00 97.47 59 ARG B O 1
ATOM 4201 N N . GLY B 1 60 ? 13.162 101.564 55.986 1.00 96.61 60 GLY B N 1
ATOM 4202 C CA . GLY B 1 60 ? 14.171 102.544 56.329 1.00 96.04 60 GLY B CA 1
ATOM 4203 C C . GLY B 1 60 ? 13.734 103.439 57.463 1.00 96.41 60 GLY B C 1
ATOM 4204 O O . GLY B 1 60 ? 14.558 103.868 58.270 1.00 96.55 60 GLY B O 1
ATOM 4205 N N . TRP B 1 61 ? 12.433 103.726 57.547 1.00 97.45 61 TRP B N 1
ATOM 4206 C CA . TRP B 1 61 ? 11.902 104.494 58.668 1.00 97.74 61 TRP B CA 1
ATOM 4207 C C . TRP B 1 61 ? 12.010 103.706 59.968 1.00 94.72 61 TRP B C 1
ATOM 4208 O O . TRP B 1 61 ? 12.450 104.242 60.993 1.00 94.45 61 TRP B O 1
ATOM 4219 N N . GLN B 1 62 ? 11.616 102.425 59.943 1.00 91.50 62 GLN B N 1
ATOM 4220 C CA . GLN B 1 62 ? 11.797 101.571 61.111 1.00 88.82 62 GLN B CA 1
ATOM 4221 C C . GLN B 1 62 ? 13.265 101.488 61.499 1.00 85.43 62 GLN B C 1
ATOM 4222 O O . GLN B 1 62 ? 13.601 101.443 62.689 1.00 84.29 62 GLN B O 1
ATOM 4228 N N . CYS B 1 63 ? 14.159 101.484 60.508 1.00 83.98 63 CYS B N 1
ATOM 4229 C CA . CYS B 1 63 ? 15.581 101.545 60.813 1.00 83.88 63 CYS B CA 1
ATOM 4230 C C . CYS B 1 63 ? 15.966 102.902 61.382 1.00 83.83 63 CYS B C 1
ATOM 4231 O O . CYS B 1 63 ? 16.790 102.982 62.302 1.00 84.50 63 CYS B O 1
ATOM 4234 N N . LEU B 1 64 ? 15.379 103.981 60.865 1.00 82.43 64 LEU B N 1
ATOM 4235 C CA . LEU B 1 64 ? 15.754 105.297 61.361 1.00 80.90 64 LEU B CA 1
ATOM 4236 C C . LEU B 1 64 ? 15.254 105.543 62.781 1.00 80.33 64 LEU B C 1
ATOM 4237 O O . LEU B 1 64 ? 15.874 106.319 63.515 1.00 78.95 64 LEU B O 1
ATOM 4242 N N . ARG B 1 65 ? 14.161 104.894 63.208 1.00 81.14 65 ARG B N 1
ATOM 4243 C CA . ARG B 1 65 ? 13.739 105.110 64.591 1.00 83.50 65 ARG B CA 1
ATOM 4244 C C . ARG B 1 65 ? 14.687 104.435 65.586 1.00 83.05 65 ARG B C 1
ATOM 4245 O O . ARG B 1 65 ? 14.830 104.907 66.727 1.00 83.87 65 ARG B O 1
ATOM 4253 N N . LEU B 1 66 ? 15.357 103.356 65.167 1.00 79.60 66 LEU B N 1
ATOM 4254 C CA . LEU B 1 66 ? 16.432 102.796 65.972 1.00 76.59 66 LEU B CA 1
ATOM 4255 C C . LEU B 1 66 ? 17.634 103.733 66.011 1.00 76.63 66 LEU B C 1
ATOM 4256 O O . LEU B 1 66 ? 18.131 104.063 67.090 1.00 75.91 66 LEU B O 1
ATOM 4261 N N . PHE B 1 67 ? 18.111 104.203 64.851 1.00 78.41 67 PHE B N 1
ATOM 4262 C CA . PHE B 1 67 ? 19.193 105.196 64.873 1.00 79.53 67 PHE B CA 1
ATOM 4263 C C . PHE B 1 67 ? 18.799 106.426 65.678 1.00 78.75 67 PHE B C 1
ATOM 4264 O O . PHE B 1 67 ? 19.667 107.114 66.227 1.00 79.73 67 PHE B O 1
ATOM 4272 N N . ALA B 1 68 ? 17.498 106.721 65.754 1.00 78.07 68 ALA B N 1
ATOM 4273 C CA . ALA B 1 68 ? 17.040 107.925 66.436 1.00 78.76 68 ALA B CA 1
ATOM 4274 C C . ALA B 1 68 ? 17.188 107.785 67.940 1.00 80.54 68 ALA B C 1
ATOM 4275 O O . ALA B 1 68 ? 17.701 108.691 68.610 1.00 80.99 68 ALA B O 1
ATOM 4277 N N . GLU B 1 69 ? 16.747 106.645 68.486 1.00 81.68 69 GLU B N 1
ATOM 4278 C CA . GLU B 1 69 ? 16.900 106.390 69.912 1.00 82.90 69 GLU B CA 1
ATOM 4279 C C . GLU B 1 69 ? 18.360 106.418 70.322 1.00 84.80 69 GLU B C 1
ATOM 4280 O O . GLU B 1 69 ? 18.670 106.738 71.470 1.00 87.03 69 GLU B O 1
ATOM 4286 N N . ARG B 1 70 ? 19.271 106.108 69.404 1.00 84.96 70 ARG B N 1
ATOM 4287 C CA . ARG B 1 70 ? 20.688 106.191 69.730 1.00 84.88 70 ARG B CA 1
ATOM 4288 C C . ARG B 1 70 ? 21.183 107.628 69.730 1.00 84.74 70 ARG B C 1
ATOM 4289 O O . ARG B 1 70 ? 22.057 107.979 70.522 1.00 83.30 70 ARG B O 1
ATOM 4297 N N . LEU B 1 71 ? 20.638 108.477 68.875 1.00 87.66 71 LEU B N 1
ATOM 4298 C CA . LEU B 1 71 ? 21.266 109.765 68.633 1.00 91.26 71 LEU B CA 1
ATOM 4299 C C . LEU B 1 71 ? 20.664 110.901 69.438 1.00 95.73 71 LEU B C 1
ATOM 4300 O O . LEU B 1 71 ? 21.026 112.063 69.203 1.00 97.51 71 LEU B O 1
ATOM 4305 N N . GLN B 1 72 ? 19.773 110.608 70.381 1.00 98.36 72 GLN B N 1
ATOM 4306 C CA . GLN B 1 72 ? 19.386 111.658 71.313 1.00 100.64 72 GLN B CA 1
ATOM 4307 C C . GLN B 1 72 ? 20.593 112.063 72.155 1.00 101.59 72 GLN B C 1
ATOM 4308 O O . GLN B 1 72 ? 21.560 111.308 72.296 1.00 102.46 72 GLN B O 1
ATOM 4314 N N . ASP B 1 73 ? 20.537 113.291 72.689 1.00 102.03 73 ASP B N 1
ATOM 4315 C CA . ASP B 1 73 ? 21.619 113.922 73.457 1.00 103.13 73 ASP B CA 1
ATOM 4316 C C . ASP B 1 73 ? 22.762 114.389 72.554 1.00 101.05 73 ASP B C 1
ATOM 4317 O O . ASP B 1 73 ? 23.714 115.022 73.029 1.00 100.54 73 ASP B O 1
ATOM 4322 N N . ILE B 1 74 ? 22.698 114.102 71.256 1.00 99.85 74 ILE B N 1
ATOM 4323 C CA . ILE B 1 74 ? 23.633 114.692 70.302 1.00 98.17 74 ILE B CA 1
ATOM 4324 C C . ILE B 1 74 ? 22.906 115.831 69.593 1.00 98.60 74 ILE B C 1
ATOM 4325 O O . ILE B 1 74 ? 21.944 115.567 68.843 1.00 98.92 74 ILE B O 1
ATOM 4330 N N . PRO B 1 75 ? 23.302 117.089 69.811 1.00 97.72 75 PRO B N 1
ATOM 4331 C CA . PRO B 1 75 ? 22.709 118.213 69.090 1.00 96.62 75 PRO B CA 1
ATOM 4332 C C . PRO B 1 75 ? 22.865 118.022 67.599 1.00 97.37 75 PRO B C 1
ATOM 4333 O O . PRO B 1 75 ? 23.904 117.519 67.144 1.00 99.21 75 PRO B O 1
ATOM 4337 N N . PRO B 1 76 ? 21.852 118.394 66.815 1.00 95.70 76 PRO B N 1
ATOM 4338 C CA . PRO B 1 76 ? 21.954 118.236 65.355 1.00 93.82 76 PRO B CA 1
ATOM 4339 C C . PRO B 1 76 ? 23.096 119.015 64.732 1.00 90.43 76 PRO B C 1
ATOM 4340 O O . PRO B 1 76 ? 23.534 118.650 63.633 1.00 89.53 76 PRO B O 1
ATOM 4344 N N . SER B 1 77 ? 23.609 120.063 65.387 1.00 88.99 77 SER B N 1
ATOM 4345 C CA . SER B 1 77 ? 24.781 120.732 64.832 1.00 88.48 77 SER B CA 1
ATOM 4346 C C . SER B 1 77 ? 25.922 119.737 64.665 1.00 90.19 77 SER B C 1
ATOM 4347 O O . SER B 1 77 ? 26.612 119.737 63.638 1.00 93.02 77 SER B O 1
ATOM 4350 N N . GLN B 1 78 ? 26.076 118.821 65.625 1.00 88.34 78 GLN B N 1
ATOM 4351 C CA . GLN B 1 78 ? 27.078 117.761 65.589 1.00 85.95 78 GLN B CA 1
ATOM 4352 C C . GLN B 1 78 ? 26.574 116.458 64.951 1.00 81.49 78 GLN B C 1
ATOM 4353 O O . GLN B 1 78 ? 27.189 115.407 65.151 1.00 80.11 78 GLN B O 1
ATOM 4359 N N . ILE B 1 79 ? 25.463 116.492 64.221 1.00 79.36 79 ILE B N 1
ATOM 4360 C CA . ILE B 1 79 ? 25.049 115.380 63.372 1.00 77.48 79 ILE B CA 1
ATOM 4361 C C . ILE B 1 79 ? 25.124 115.828 61.923 1.00 78.32 79 ILE B C 1
ATOM 4362 O O . ILE B 1 79 ? 24.961 117.015 61.615 1.00 80.04 79 ILE B O 1
ATOM 4367 N N . ARG B 1 80 ? 25.412 114.879 61.033 1.00 78.20 80 ARG B N 1
ATOM 4368 C CA . ARG B 1 80 ? 25.351 115.111 59.597 1.00 78.81 80 ARG B CA 1
ATOM 4369 C C . ARG B 1 80 ? 24.766 113.874 58.939 1.00 78.75 80 ARG B C 1
ATOM 4370 O O . ARG B 1 80 ? 25.263 112.766 59.156 1.00 78.86 80 ARG B O 1
ATOM 4378 N N . VAL B 1 81 ? 23.697 114.058 58.165 1.00 78.52 81 VAL B N 1
ATOM 4379 C CA . VAL B 1 81 ? 23.045 112.960 57.466 1.00 78.78 81 VAL B CA 1
ATOM 4380 C C . VAL B 1 81 ? 23.120 113.224 55.969 1.00 82.48 81 VAL B C 1
ATOM 4381 O O . VAL B 1 81 ? 23.102 114.374 55.517 1.00 84.38 81 VAL B O 1
ATOM 4385 N N . VAL B 1 82 ? 23.250 112.142 55.199 1.00 83.30 82 VAL B N 1
ATOM 4386 C CA . VAL B 1 82 ? 23.300 112.203 53.745 1.00 85.60 82 VAL B CA 1
ATOM 4387 C C . VAL B 1 82 ? 22.575 110.991 53.184 1.00 88.48 82 VAL B C 1
ATOM 4388 O O . VAL B 1 82 ? 22.533 109.921 53.805 1.00 88.86 82 VAL B O 1
ATOM 4392 N N . ALA B 1 83 ? 22.002 111.158 51.994 1.00 90.25 83 ALA B N 1
ATOM 4393 C CA . ALA B 1 83 ? 21.329 110.036 51.303 1.00 91.60 83 ALA B CA 1
ATOM 4394 C C . ALA B 1 83 ? 21.981 109.886 49.932 1.00 90.98 83 ALA B C 1
ATOM 4395 O O . ALA B 1 83 ? 22.339 110.900 49.341 1.00 89.93 83 ALA B O 1
ATOM 4397 N N . THR B 1 84 ? 22.169 108.657 49.467 1.00 91.82 84 THR B N 1
ATOM 4398 C CA . THR B 1 84 ? 22.848 108.472 48.168 1.00 93.93 84 THR B CA 1
ATOM 4399 C C . THR B 1 84 ? 22.195 107.317 47.418 1.00 100.94 84 THR B C 1
ATOM 4400 O O . THR B 1 84 ? 21.195 106.779 47.908 1.00 103.34 84 THR B O 1
ATOM 4404 N N . ALA B 1 85 ? 22.754 106.957 46.266 1.00 104.22 85 ALA B N 1
ATOM 4405 C CA . ALA B 1 85 ? 22.282 105.803 45.470 1.00 105.91 85 ALA B CA 1
ATOM 4406 C C . ALA B 1 85 ? 20.793 105.899 45.136 1.00 106.23 85 ALA B C 1
ATOM 4407 O O . ALA B 1 85 ? 20.390 106.820 44.420 1.00 106.70 85 ALA B O 1
ATOM 4409 N N . THR B 1 86 ? 20.016 104.946 45.650 1.00 105.46 86 THR B N 1
ATOM 4410 C CA . THR B 1 86 ? 18.561 104.831 45.373 1.00 104.24 86 THR B CA 1
ATOM 4411 C C . THR B 1 86 ? 17.816 106.142 45.633 1.00 103.85 86 THR B C 1
ATOM 4412 O O . THR B 1 86 ? 16.974 106.506 44.810 1.00 103.90 86 THR B O 1
ATOM 4416 N N . LEU B 1 87 ? 18.132 106.842 46.718 1.00 103.43 87 LEU B N 1
ATOM 4417 C CA . LEU B 1 87 ? 17.392 108.080 47.062 1.00 103.24 87 LEU B CA 1
ATOM 4418 C C . LEU B 1 87 ? 17.431 109.128 45.945 1.00 105.17 87 LEU B C 1
ATOM 4419 O O . LEU B 1 87 ? 16.421 109.824 45.799 1.00 105.67 87 LEU B O 1
ATOM 4424 N N . ARG B 1 88 ? 18.528 109.266 45.198 1.00 106.35 88 ARG B N 1
ATOM 4425 C CA . ARG B 1 88 ? 18.501 110.287 44.120 1.00 107.85 88 ARG B CA 1
ATOM 4426 C C . ARG B 1 88 ? 17.414 109.926 43.102 1.00 108.39 88 ARG B C 1
ATOM 4427 O O . ARG B 1 88 ? 16.510 110.744 42.907 1.00 107.48 88 ARG B O 1
ATOM 4435 N N . LEU B 1 89 ? 17.523 108.736 42.506 1.00 110.24 89 LEU B N 1
ATOM 4436 C CA . LEU B 1 89 ? 16.630 108.209 41.438 1.00 112.62 89 LEU B CA 1
ATOM 4437 C C . LEU B 1 89 ? 15.146 108.384 41.761 1.00 115.97 89 LEU B C 1
ATOM 4438 O O . LEU B 1 89 ? 14.500 109.255 41.156 1.00 117.65 89 LEU B O 1
ATOM 4443 N N . ALA B 1 90 ? 14.606 107.501 42.598 1.00 116.46 90 ALA B N 1
ATOM 4444 C CA . ALA B 1 90 ? 13.198 107.579 42.959 1.00 116.25 90 ALA B CA 1
ATOM 4445 C C . ALA B 1 90 ? 12.679 109.016 42.923 1.00 114.91 90 ALA B C 1
ATOM 4446 O O . ALA B 1 90 ? 13.229 109.916 43.571 1.00 114.01 90 ALA B O 1
ATOM 4448 N N . VAL B 1 91 ? 11.621 109.224 42.135 1.00 113.78 91 VAL B N 1
ATOM 4449 C CA . VAL B 1 91 ? 10.895 110.487 42.170 1.00 111.61 91 VAL B CA 1
ATOM 4450 C C . VAL B 1 91 ? 10.111 110.595 43.474 1.00 110.24 91 VAL B C 1
ATOM 4451 O O . VAL B 1 91 ? 9.924 111.692 44.011 1.00 109.34 91 VAL B O 1
ATOM 4455 N N . ASN B 1 92 ? 9.682 109.453 44.009 1.00 110.24 92 ASN B N 1
ATOM 4456 C CA . ASN B 1 92 ? 9.048 109.368 45.314 1.00 110.37 92 ASN B CA 1
ATOM 4457 C C . ASN B 1 92 ? 9.988 109.768 46.446 1.00 111.10 92 ASN B C 1
ATOM 4458 O O . ASN B 1 92 ? 9.514 110.187 47.511 1.00 113.00 92 ASN B O 1
ATOM 4463 N N . ALA B 1 93 ? 11.304 109.663 46.226 1.00 109.35 93 ALA B N 1
ATOM 4464 C CA . ALA B 1 93 ? 12.282 109.753 47.310 1.00 106.75 93 ALA B CA 1
ATOM 4465 C C . ALA B 1 93 ? 12.018 110.926 48.242 1.00 104.94 93 ALA B C 1
ATOM 4466 O O . ALA B 1 93 ? 12.175 110.797 49.459 1.00 105.55 93 ALA B O 1
ATOM 4468 N N . GLY B 1 94 ? 11.603 112.070 47.698 1.00 102.77 94 GLY B N 1
ATOM 4469 C CA . GLY B 1 94 ? 11.302 113.212 48.551 1.00 101.81 94 GLY B CA 1
ATOM 4470 C C . GLY B 1 94 ? 10.319 112.887 49.660 1.00 101.58 94 GLY B C 1
ATOM 4471 O O . GLY B 1 94 ? 10.445 113.382 50.785 1.00 99.39 94 GLY B O 1
ATOM 4472 N N . ASP B 1 95 ? 9.328 112.039 49.359 1.00 103.86 95 ASP B N 1
ATOM 4473 C CA . ASP B 1 95 ? 8.352 111.635 50.370 1.00 105.92 95 ASP B CA 1
ATOM 4474 C C . ASP B 1 95 ? 9.043 110.958 51.541 1.00 106.22 95 ASP B C 1
ATOM 4475 O O . ASP B 1 95 ? 8.833 111.328 52.704 1.00 106.78 95 ASP B O 1
ATOM 4480 N N . PHE B 1 96 ? 9.873 109.953 51.243 1.00 104.39 96 PHE B N 1
ATOM 4481 C CA . PHE B 1 96 ? 10.680 109.283 52.257 1.00 101.27 96 PHE B CA 1
ATOM 4482 C C . PHE B 1 96 ? 11.529 110.273 53.035 1.00 97.12 96 PHE B C 1
ATOM 4483 O O . PHE B 1 96 ? 11.425 110.378 54.265 1.00 96.24 96 PHE B O 1
ATOM 4491 N N . ILE B 1 97 ? 12.376 111.014 52.323 1.00 94.52 97 ILE B N 1
ATOM 4492 C CA . ILE B 1 97 ? 13.283 111.968 52.945 1.00 94.16 97 ILE B CA 1
ATOM 4493 C C . ILE B 1 97 ? 12.552 112.905 53.895 1.00 96.87 97 ILE B C 1
ATOM 4494 O O . ILE B 1 97 ? 13.145 113.432 54.848 1.00 97.83 97 ILE B O 1
ATOM 4499 N N . ALA B 1 98 ? 11.256 113.117 53.670 1.00 98.18 98 ALA B N 1
ATOM 4500 C CA . ALA B 1 98 ? 10.515 114.082 54.471 1.00 98.04 98 ALA B CA 1
ATOM 4501 C C . ALA B 1 98 ? 10.164 113.510 55.837 1.00 97.19 98 ALA B C 1
ATOM 4502 O O . ALA B 1 98 ? 10.354 114.175 56.861 1.00 96.52 98 ALA B O 1
ATOM 4504 N N . LYS B 1 99 ? 9.659 112.271 55.876 1.00 96.90 99 LYS B N 1
ATOM 4505 C CA . LYS B 1 99 ? 9.303 111.646 57.146 1.00 96.70 99 LYS B CA 1
ATOM 4506 C C . LYS B 1 99 ? 10.531 111.118 57.880 1.00 96.95 99 LYS B C 1
ATOM 4507 O O . LYS B 1 99 ? 10.576 111.147 59.117 1.00 96.09 99 LYS B O 1
ATOM 4513 N N . ALA B 1 100 ? 11.524 110.629 57.137 1.00 97.24 100 ALA B N 1
ATOM 4514 C CA . ALA B 1 100 ? 12.840 110.392 57.714 1.00 97.24 100 ALA B CA 1
ATOM 4515 C C . ALA B 1 100 ? 13.335 111.621 58.466 1.00 97.51 100 ALA B C 1
ATOM 4516 O O . ALA B 1 100 ? 13.851 111.520 59.585 1.00 97.27 100 ALA B O 1
ATOM 4518 N N . GLN B 1 101 ? 13.180 112.798 57.861 1.00 98.59 101 GLN B N 1
ATOM 4519 C CA . GLN B 1 101 ? 13.607 114.034 58.505 1.00 100.27 101 GLN B CA 1
ATOM 4520 C C . GLN B 1 101 ? 12.812 114.319 59.766 1.00 100.12 101 GLN B C 1
ATOM 4521 O O . GLN B 1 101 ? 13.315 114.982 60.676 1.00 98.76 101 GLN B O 1
ATOM 4527 N N . GLU B 1 102 ? 11.562 113.866 59.825 1.00 101.52 102 GLU B N 1
ATOM 4528 C CA . GLU B 1 102 ? 10.779 114.067 61.038 1.00 101.93 102 GLU B CA 1
ATOM 4529 C C . GLU B 1 102 ? 11.215 113.089 62.124 1.00 99.73 102 GLU B C 1
ATOM 4530 O O . GLU B 1 102 ? 11.283 113.454 63.308 1.00 99.73 102 GLU B O 1
ATOM 4536 N N . ILE B 1 103 ? 11.539 111.856 61.721 1.00 96.65 103 ILE B N 1
ATOM 4537 C CA . ILE B 1 103 ? 12.003 110.837 62.659 1.00 92.98 103 ILE B CA 1
ATOM 4538 C C . ILE B 1 103 ? 13.275 111.295 63.371 1.00 93.69 103 ILE B C 1
ATOM 4539 O O . ILE B 1 103 ? 13.381 111.217 64.604 1.00 94.43 103 ILE B O 1
ATOM 4544 N N . LEU B 1 104 ? 14.254 111.792 62.613 1.00 91.99 104 LEU B N 1
ATOM 4545 C CA . LEU B 1 104 ? 15.460 112.345 63.212 1.00 90.11 104 LEU B CA 1
ATOM 4546 C C . LEU B 1 104 ? 15.279 113.834 63.469 1.00 90.65 104 LEU B C 1
ATOM 4547 O O . LEU B 1 104 ? 14.615 114.545 62.717 1.00 89.99 104 LEU B O 1
ATOM 4552 N N . GLY B 1 105 ? 15.894 114.314 64.534 1.00 92.77 105 GLY B N 1
ATOM 4553 C CA . GLY B 1 105 ? 15.689 115.707 64.895 1.00 92.92 105 GLY B CA 1
ATOM 4554 C C . GLY B 1 105 ? 16.445 116.702 64.037 1.00 92.43 105 GLY B C 1
ATOM 4555 O O . GLY B 1 105 ? 16.761 117.805 64.497 1.00 93.34 105 GLY B O 1
ATOM 4556 N N . CYS B 1 106 ? 16.739 116.340 62.796 1.00 90.78 106 CYS B N 1
ATOM 4557 C CA . CYS B 1 106 ? 17.784 117.034 62.062 1.00 89.89 106 CYS B CA 1
ATOM 4558 C C . CYS B 1 106 ? 17.585 116.816 60.567 1.00 88.23 106 CYS B C 1
ATOM 4559 O O . CYS B 1 106 ? 16.819 115.935 60.147 1.00 87.93 106 CYS B O 1
ATOM 4562 N N . PRO B 1 107 ? 18.263 117.603 59.731 1.00 86.12 107 PRO B N 1
ATOM 4563 C CA . PRO B 1 107 ? 18.036 117.505 58.289 1.00 86.23 107 PRO B CA 1
ATOM 4564 C C . PRO B 1 107 ? 18.783 116.351 57.647 1.00 88.70 107 PRO B C 1
ATOM 4565 O O . PRO B 1 107 ? 19.891 115.982 58.050 1.00 90.75 107 PRO B O 1
ATOM 4569 N N . VAL B 1 108 ? 18.146 115.791 56.625 1.00 88.04 108 VAL B N 1
ATOM 4570 C CA . VAL B 1 108 ? 18.775 114.872 55.692 1.00 89.08 108 VAL B CA 1
ATOM 4571 C C . VAL B 1 108 ? 18.930 115.606 54.368 1.00 93.72 108 VAL B C 1
ATOM 4572 O O . VAL B 1 108 ? 17.970 116.216 53.878 1.00 95.04 108 VAL B O 1
ATOM 4576 N N . GLN B 1 109 ? 20.139 115.573 53.805 1.00 95.60 109 GLN B N 1
ATOM 4577 C CA . GLN B 1 109 ? 20.399 116.099 52.473 1.00 96.40 109 GLN B CA 1
ATOM 4578 C C . GLN B 1 109 ? 20.733 114.951 51.527 1.00 96.93 109 GLN B C 1
ATOM 4579 O O . GLN B 1 109 ? 21.374 113.972 51.921 1.00 98.18 109 GLN B O 1
ATOM 4585 N N . VAL B 1 110 ? 20.251 115.061 50.293 1.00 95.72 110 VAL B N 1
ATOM 4586 C CA . VAL B 1 110 ? 20.629 114.157 49.214 1.00 92.90 110 VAL B CA 1
ATOM 4587 C C . VAL B 1 110 ? 21.895 114.714 48.574 1.00 92.73 110 VAL B C 1
ATOM 4588 O O . VAL B 1 110 ? 21.932 115.881 48.168 1.00 92.37 110 VAL B O 1
ATOM 4592 N N . ILE B 1 111 ? 22.944 113.892 48.515 1.00 93.31 111 ILE B N 1
ATOM 4593 C CA . ILE B 1 111 ? 24.208 114.273 47.895 1.00 94.14 111 ILE B CA 1
ATOM 4594 C C . ILE B 1 111 ? 24.404 113.446 46.626 1.00 95.48 111 ILE B C 1
ATOM 4595 O O . ILE B 1 111 ? 23.914 112.316 46.503 1.00 95.60 111 ILE B O 1
ATOM 4600 N N . SER B 1 112 ? 25.118 114.036 45.664 1.00 95.92 112 SER B N 1
ATOM 4601 C CA . SER B 1 112 ? 25.437 113.395 44.397 1.00 95.27 112 SER B CA 1
ATOM 4602 C C . SER B 1 112 ? 26.553 112.375 44.588 1.00 97.98 112 SER B C 1
ATOM 4603 O O . SER B 1 112 ? 27.114 112.230 45.676 1.00 99.99 112 SER B O 1
ATOM 4606 N N . GLY B 1 113 ? 26.905 111.674 43.503 1.00 97.89 113 GLY B N 1
ATOM 4607 C CA . GLY B 1 113 ? 28.026 110.749 43.556 1.00 98.36 113 GLY B CA 1
ATOM 4608 C C . GLY B 1 113 ? 29.372 111.442 43.561 1.00 99.51 113 GLY B C 1
ATOM 4609 O O . GLY B 1 113 ? 30.355 110.899 44.082 1.00 100.55 113 GLY B O 1
ATOM 4610 N N . GLU B 1 114 ? 29.442 112.645 42.995 1.00 99.13 114 GLU B N 1
ATOM 4611 C CA . GLU B 1 114 ? 30.696 113.385 42.963 1.00 98.21 114 GLU B CA 1
ATOM 4612 C C . GLU B 1 114 ? 30.952 114.099 44.285 1.00 96.27 114 GLU B C 1
ATOM 4613 O O . GLU B 1 114 ? 32.107 114.226 44.714 1.00 95.83 114 GLU B O 1
ATOM 4619 N N . GLU B 1 115 ? 29.891 114.561 44.946 1.00 95.32 115 GLU B N 1
ATOM 4620 C CA . GLU B 1 115 ? 30.038 115.034 46.314 1.00 93.90 115 GLU B CA 1
ATOM 4621 C C . GLU B 1 115 ? 30.306 113.863 47.255 1.00 93.35 115 GLU B C 1
ATOM 4622 O O . GLU B 1 115 ? 31.142 113.961 48.166 1.00 94.47 115 GLU B O 1
ATOM 4628 N N . GLU B 1 116 ? 29.634 112.730 47.018 1.00 90.13 116 GLU B N 1
ATOM 4629 C CA . GLU B 1 116 ? 29.979 111.488 47.697 1.00 85.68 116 GLU B CA 1
ATOM 4630 C C . GLU B 1 116 ? 31.471 111.198 47.593 1.00 84.15 116 GLU B C 1
ATOM 4631 O O . GLU B 1 116 ? 32.111 110.837 48.591 1.00 83.43 116 GLU B O 1
ATOM 4637 N N . ALA B 1 117 ? 32.056 111.403 46.403 1.00 83.27 117 ALA B N 1
ATOM 4638 C CA . ALA B 1 117 ? 33.482 111.141 46.221 1.00 82.38 117 ALA B CA 1
ATOM 4639 C C . ALA B 1 117 ? 34.354 112.209 46.874 1.00 82.99 117 ALA B C 1
ATOM 4640 O O . ALA B 1 117 ? 35.506 111.937 47.237 1.00 82.29 117 ALA B O 1
ATOM 4642 N N . ARG B 1 118 ? 33.846 113.425 47.035 1.00 83.91 118 ARG B N 1
ATOM 4643 C CA . ARG B 1 118 ? 34.679 114.399 47.718 1.00 87.54 118 ARG B CA 1
ATOM 4644 C C . ARG B 1 118 ? 34.721 114.114 49.213 1.00 87.77 118 ARG B C 1
ATOM 4645 O O . ARG B 1 118 ? 35.800 114.129 49.817 1.00 87.07 118 ARG B O 1
ATOM 4653 N N . LEU B 1 119 ? 33.558 113.837 49.819 1.00 87.80 119 LEU B N 1
ATOM 4654 C CA . LEU B 1 119 ? 33.536 113.463 51.230 1.00 87.41 119 LEU B CA 1
ATOM 4655 C C . LEU B 1 119 ? 34.366 112.209 51.475 1.00 86.47 119 LEU B C 1
ATOM 4656 O O . LEU B 1 119 ? 34.970 112.064 52.549 1.00 88.17 119 LEU B O 1
ATOM 4661 N N . ILE B 1 120 ? 34.410 111.301 50.493 1.00 82.14 120 ILE B N 1
ATOM 4662 C CA . ILE B 1 120 ? 35.251 110.116 50.611 1.00 77.32 120 ILE B CA 1
ATOM 4663 C C . ILE B 1 120 ? 36.721 110.507 50.650 1.00 75.01 120 ILE B C 1
ATOM 4664 O O . ILE B 1 120 ? 37.467 110.087 51.540 1.00 74.24 120 ILE B O 1
ATOM 4669 N N . TYR B 1 121 ? 37.167 111.307 49.677 1.00 74.27 121 TYR B N 1
ATOM 4670 C CA . TYR B 1 121 ? 38.560 111.736 49.685 1.00 74.28 121 TYR B CA 1
ATOM 4671 C C . TYR B 1 121 ? 38.886 112.486 50.967 1.00 75.56 121 TYR B C 1
ATOM 4672 O O . TYR B 1 121 ? 39.957 112.284 51.555 1.00 73.92 121 TYR B O 1
ATOM 4681 N N . GLN B 1 122 ? 37.967 113.346 51.427 1.00 78.28 122 GLN B N 1
ATOM 4682 C CA . GLN B 1 122 ? 38.194 114.057 52.683 1.00 81.05 122 GLN B CA 1
ATOM 4683 C C . GLN B 1 122 ? 38.412 113.088 53.843 1.00 79.11 122 GLN B C 1
ATOM 4684 O O . GLN B 1 122 ? 39.240 113.351 54.732 1.00 77.19 122 GLN B O 1
ATOM 4690 N N . GLY B 1 123 ? 37.684 111.961 53.837 1.00 77.34 123 GLY B N 1
ATOM 4691 C CA . GLY B 1 123 ? 37.861 110.944 54.867 1.00 75.94 123 GLY B CA 1
ATOM 4692 C C . GLY B 1 123 ? 39.266 110.364 54.915 1.00 75.49 123 GLY B C 1
ATOM 4693 O O . GLY B 1 123 ? 39.891 110.305 55.975 1.00 73.94 123 GLY B O 1
ATOM 4694 N N . VAL B 1 124 ? 39.785 109.915 53.767 1.00 75.63 124 VAL B N 1
ATOM 4695 C CA . VAL B 1 124 ? 41.148 109.391 53.797 1.00 73.41 124 VAL B CA 1
ATOM 4696 C C . VAL B 1 124 ? 42.146 110.510 54.109 1.00 74.15 124 VAL B C 1
ATOM 4697 O O . VAL B 1 124 ? 43.141 110.279 54.804 1.00 74.05 124 VAL B O 1
ATOM 4701 N N . ALA B 1 125 ? 41.876 111.747 53.666 1.00 75.76 125 ALA B N 1
ATOM 4702 C CA . ALA B 1 125 ? 42.860 112.824 53.787 1.00 77.91 125 ALA B CA 1
ATOM 4703 C C . ALA B 1 125 ? 43.173 113.165 55.231 1.00 81.15 125 ALA B C 1
ATOM 4704 O O . ALA B 1 125 ? 44.287 113.608 55.541 1.00 80.42 125 ALA B O 1
ATOM 4706 N N . HIS B 1 126 ? 42.183 113.042 56.116 1.00 85.16 126 HIS B N 1
ATOM 4707 C CA . HIS B 1 126 ? 42.380 113.400 57.519 1.00 87.64 126 HIS B CA 1
ATOM 4708 C C . HIS B 1 126 ? 42.910 112.229 58.331 1.00 86.01 126 HIS B C 1
ATOM 4709 O O . HIS B 1 126 ? 43.563 112.432 59.357 1.00 86.95 126 HIS B O 1
ATOM 4716 N N . THR B 1 127 ? 42.605 111.004 57.908 1.00 84.08 127 THR B N 1
ATOM 4717 C CA . THR B 1 127 ? 42.959 109.782 58.627 1.00 81.69 127 THR B CA 1
ATOM 4718 C C . THR B 1 127 ? 44.231 109.094 58.118 1.00 82.40 127 THR B C 1
ATOM 4719 O O . THR B 1 127 ? 44.994 108.546 58.924 1.00 81.93 127 THR B O 1
ATOM 4723 N N . THR B 1 128 ? 44.452 109.077 56.796 1.00 82.53 128 THR B N 1
ATOM 4724 C CA . THR B 1 128 ? 45.501 108.256 56.183 1.00 81.21 128 THR B CA 1
ATOM 4725 C C . THR B 1 128 ? 46.879 108.921 56.183 1.00 82.36 128 THR B C 1
ATOM 4726 O O . THR B 1 128 ? 47.037 110.100 55.836 1.00 82.83 128 THR B O 1
ATOM 4730 N N . GLY B 1 129 ? 47.897 108.132 56.530 1.00 82.55 129 GLY B N 1
ATOM 4731 C CA . GLY B 1 129 ? 49.273 108.554 56.396 1.00 83.62 129 GLY B CA 1
ATOM 4732 C C . GLY B 1 129 ? 49.824 108.310 54.997 1.00 86.06 129 GLY B C 1
ATOM 4733 O O . GLY B 1 129 ? 49.151 107.828 54.084 1.00 86.53 129 GLY B O 1
ATOM 4734 N N . GLY B 1 130 ? 51.093 108.652 54.833 1.00 87.52 130 GLY B N 1
ATOM 4735 C CA . GLY B 1 130 ? 51.727 108.545 53.539 1.00 86.54 130 GLY B CA 1
ATOM 4736 C C . GLY B 1 130 ? 51.546 109.824 52.764 1.00 84.68 130 GLY B C 1
ATOM 4737 O O . GLY B 1 130 ? 50.804 110.721 53.160 1.00 85.51 130 GLY B O 1
ATOM 4738 N N . ALA B 1 131 ? 52.258 109.887 51.631 1.00 81.73 131 ALA B N 1
ATOM 4739 C CA . ALA B 1 131 ? 52.323 111.074 50.793 1.00 76.56 131 ALA B CA 1
ATOM 4740 C C . ALA B 1 131 ? 50.954 111.706 50.614 1.00 70.77 131 ALA B C 1
ATOM 4741 O O . ALA B 1 131 ? 49.973 111.022 50.296 1.00 74.94 131 ALA B O 1
ATOM 4743 N N . ASP B 1 132 ? 50.897 113.004 50.817 1.00 132.61 132 ASP B N 1
ATOM 4744 C CA . ASP B 1 132 ? 49.691 113.782 50.668 1.00 124.32 132 ASP B CA 1
ATOM 4745 C C . ASP B 1 132 ? 49.234 113.871 49.231 1.00 115.40 132 ASP B C 1
ATOM 4746 O O . ASP B 1 132 ? 48.217 114.525 48.997 1.00 114.42 132 ASP B O 1
ATOM 4751 N N . GLN B 1 133 ? 49.953 113.235 48.301 1.00 107.84 133 GLN B N 1
ATOM 4752 C CA . GLN B 1 133 ? 49.634 113.245 46.876 1.00 99.75 133 GLN B CA 1
ATOM 4753 C C . GLN B 1 133 ? 49.251 111.818 46.508 1.00 94.02 133 GLN B C 1
ATOM 4754 O O . GLN B 1 133 ? 50.110 110.932 46.455 1.00 93.26 133 GLN B O 1
ATOM 4760 N N . ARG B 1 134 ? 47.964 111.584 46.281 1.00 90.02 134 ARG B N 1
ATOM 4761 C CA . ARG B 1 134 ? 47.459 110.223 46.342 1.00 86.52 134 ARG B CA 1
ATOM 4762 C C . ARG B 1 134 ? 46.361 109.993 45.312 1.00 86.74 134 ARG B C 1
ATOM 4763 O O . ARG B 1 134 ? 45.811 110.924 44.720 1.00 87.12 134 ARG B O 1
ATOM 4771 N N . LEU B 1 135 ? 46.095 108.709 45.087 1.00 87.00 135 LEU B N 1
ATOM 4772 C CA . LEU B 1 135 ? 44.987 108.200 44.293 1.00 88.03 135 LEU B CA 1
ATOM 4773 C C . LEU B 1 135 ? 44.122 107.368 45.235 1.00 85.79 135 LEU B C 1
ATOM 4774 O O . LEU B 1 135 ? 44.645 106.517 45.961 1.00 84.65 135 LEU B O 1
ATOM 4779 N N . VAL B 1 136 ? 42.818 107.636 45.258 1.00 85.35 136 VAL B N 1
ATOM 4780 C CA . VAL B 1 136 ? 41.877 106.954 46.144 1.00 84.22 136 VAL B CA 1
ATOM 4781 C C . VAL B 1 136 ? 40.909 106.147 45.282 1.00 87.92 136 VAL B C 1
ATOM 4782 O O . VAL B 1 136 ? 40.245 106.696 44.389 1.00 89.72 136 VAL B O 1
ATOM 4786 N N . VAL B 1 137 ? 40.835 104.843 45.540 1.00 89.52 137 VAL B N 1
ATOM 4787 C CA . VAL B 1 137 ? 39.892 103.956 44.874 1.00 92.37 137 VAL B CA 1
ATOM 4788 C C . VAL B 1 137 ? 38.904 103.453 45.917 1.00 94.29 137 VAL B C 1
ATOM 4789 O O . VAL B 1 137 ? 39.308 103.009 46.998 1.00 94.74 137 VAL B O 1
ATOM 4793 N N . ASP B 1 138 ? 37.612 103.557 45.601 1.00 96.39 138 ASP B N 1
ATOM 4794 C CA . ASP B 1 138 ? 36.520 103.048 46.429 1.00 97.77 138 ASP B CA 1
ATOM 4795 C C . ASP B 1 138 ? 35.481 102.420 45.505 1.00 99.28 138 ASP B C 1
ATOM 4796 O O . ASP B 1 138 ? 34.877 103.112 44.676 1.00 98.81 138 ASP B O 1
ATOM 4801 N N . ILE B 1 139 ? 35.292 101.111 45.645 1.00 101.42 139 ILE B N 1
ATOM 4802 C CA . ILE B 1 139 ? 34.365 100.335 44.834 1.00 104.25 139 ILE B CA 1
ATOM 4803 C C . ILE B 1 139 ? 33.135 100.047 45.683 1.00 105.55 139 ILE B C 1
ATOM 4804 O O . ILE B 1 139 ? 33.136 99.109 46.485 1.00 106.32 139 ILE B O 1
ATOM 4809 N N . GLY B 1 140 ? 32.064 100.803 45.483 1.00 107.34 140 GLY B N 1
ATOM 4810 C CA . GLY B 1 140 ? 30.786 100.409 46.028 1.00 109.51 140 GLY B CA 1
ATOM 4811 C C . GLY B 1 140 ? 30.297 99.134 45.358 1.00 113.05 140 GLY B C 1
ATOM 4812 O O . GLY B 1 140 ? 30.936 98.557 44.478 1.00 113.40 140 GLY B O 1
ATOM 4813 N N . GLY B 1 141 ? 29.127 98.675 45.801 1.00 116.34 141 GLY B N 1
ATOM 4814 C CA . GLY B 1 141 ? 28.491 97.574 45.099 1.00 120.04 141 GLY B CA 1
ATOM 4815 C C . GLY B 1 141 ? 27.899 97.977 43.766 1.00 122.51 141 GLY B C 1
ATOM 4816 O O . GLY B 1 141 ? 27.669 97.109 42.918 1.00 124.95 141 GLY B O 1
ATOM 4817 N N . ALA B 1 142 ? 27.634 99.279 43.573 1.00 121.95 142 ALA B N 1
ATOM 4818 C CA . ALA B 1 142 ? 27.092 99.807 42.321 1.00 123.36 142 ALA B CA 1
ATOM 4819 C C . ALA B 1 142 ? 27.991 100.866 41.683 1.00 122.55 142 ALA B C 1
ATOM 4820 O O . ALA B 1 142 ? 28.304 100.791 40.489 1.00 125.51 142 ALA B O 1
ATOM 4822 N N . SER B 1 143 ? 28.371 101.876 42.470 1.00 118.72 143 SER B N 1
ATOM 4823 C CA . SER B 1 143 ? 29.163 103.010 42.005 1.00 116.46 143 SER B CA 1
ATOM 4824 C C . SER B 1 143 ? 30.622 102.822 42.406 1.00 112.70 143 SER B C 1
ATOM 4825 O O . SER B 1 143 ? 30.913 102.340 43.506 1.00 111.60 143 SER B O 1
ATOM 4828 N N . THR B 1 144 ? 31.542 103.190 41.509 1.00 110.63 144 THR B N 1
ATOM 4829 C CA . THR B 1 144 ? 32.977 103.138 41.787 1.00 106.63 144 THR B CA 1
ATOM 4830 C C . THR B 1 144 ? 33.564 104.535 41.726 1.00 104.37 144 THR B C 1
ATOM 4831 O O . THR B 1 144 ? 33.458 105.213 40.699 1.00 105.62 144 THR B O 1
ATOM 4835 N N . GLU B 1 145 ? 34.150 104.973 42.836 1.00 102.35 145 GLU B N 1
ATOM 4836 C CA . GLU B 1 145 ? 34.717 106.341 42.908 1.00 101.52 145 GLU B CA 1
ATOM 4837 C C . GLU B 1 145 ? 36.240 106.269 42.833 1.00 100.42 145 GLU B C 1
ATOM 4838 O O . GLU B 1 145 ? 36.812 105.378 43.452 1.00 100.81 145 GLU B O 1
ATOM 4844 N N . LEU B 1 146 ? 36.844 107.167 42.057 1.00 99.50 146 LEU B N 1
ATOM 4845 C CA . LEU B 1 146 ? 38.315 107.269 41.903 1.00 97.44 146 LEU B CA 1
ATOM 4846 C C . LEU B 1 146 ? 38.640 108.751 42.037 1.00 95.25 146 LEU B C 1
ATOM 4847 O O . LEU B 1 146 ? 37.985 109.535 41.353 1.00 96.85 146 LEU B O 1
ATOM 4852 N N . VAL B 1 147 ? 39.607 109.122 42.869 1.00 91.53 147 VAL B N 1
ATOM 4853 C CA . VAL B 1 147 ? 39.832 110.581 43.053 1.00 90.54 147 VAL B CA 1
ATOM 4854 C C . VAL B 1 147 ? 41.311 110.898 43.256 1.00 89.70 147 VAL B C 1
ATOM 4855 O O . VAL B 1 147 ? 41.882 110.423 44.224 1.00 88.56 147 VAL B O 1
ATOM 4859 N N . THR B 1 148 ? 41.905 111.651 42.340 1.00 91.43 148 THR B N 1
ATOM 4860 C CA . THR B 1 148 ? 43.234 112.188 42.569 1.00 92.61 148 THR B CA 1
ATOM 4861 C C . THR B 1 148 ? 43.120 113.339 43.542 1.00 89.13 148 THR B C 1
ATOM 4862 O O . THR B 1 148 ? 42.102 114.034 43.585 1.00 89.18 148 THR B O 1
ATOM 4866 N N . GLY B 1 149 ? 44.176 113.549 44.310 1.00 87.18 149 GLY B N 1
ATOM 4867 C CA . GLY B 1 149 ? 44.252 114.737 45.131 1.00 88.10 149 GLY B CA 1
ATOM 4868 C C . GLY B 1 149 ? 45.634 114.919 45.708 1.00 89.11 149 GLY B C 1
ATOM 4869 O O . GLY B 1 149 ? 46.472 114.016 45.666 1.00 90.83 149 GLY B O 1
ATOM 4870 N N . THR B 1 150 ? 45.867 116.114 46.230 1.00 90.07 150 THR B N 1
ATOM 4871 C CA . THR B 1 150 ? 47.082 116.425 46.974 1.00 91.40 150 THR B CA 1
ATOM 4872 C C . THR B 1 150 ? 46.661 117.082 48.282 1.00 91.85 150 THR B C 1
ATOM 4873 O O . THR B 1 150 ? 46.146 118.207 48.277 1.00 92.14 150 THR B O 1
ATOM 4877 N N . GLY B 1 151 ? 46.826 116.345 49.385 1.00 92.59 151 GLY B N 1
ATOM 4878 C CA . GLY B 1 151 ? 46.679 116.829 50.746 1.00 93.59 151 GLY B CA 1
ATOM 4879 C C . GLY B 1 151 ? 45.427 117.616 51.074 1.00 94.99 151 GLY B C 1
ATOM 4880 O O . GLY B 1 151 ? 45.510 118.820 51.364 1.00 97.45 151 GLY B O 1
ATOM 4881 N N . ALA B 1 152 ? 44.268 116.974 50.993 1.00 93.91 152 ALA B N 1
ATOM 4882 C CA . ALA B 1 152 ? 42.960 117.530 51.323 1.00 94.09 152 ALA B CA 1
ATOM 4883 C C . ALA B 1 152 ? 42.408 118.528 50.279 1.00 94.78 152 ALA B C 1
ATOM 4884 O O . ALA B 1 152 ? 41.262 118.951 50.418 1.00 94.95 152 ALA B O 1
ATOM 4886 N N . GLN B 1 153 ? 43.172 118.935 49.262 1.00 97.26 153 GLN B N 1
ATOM 4887 C CA . GLN B 1 153 ? 42.614 119.600 48.082 1.00 101.12 153 GLN B CA 1
ATOM 4888 C C . GLN B 1 153 ? 42.653 118.610 46.925 1.00 99.90 153 GLN B C 1
ATOM 4889 O O . GLN B 1 153 ? 43.694 118.007 46.663 1.00 100.28 153 GLN B O 1
ATOM 4895 N N . THR B 1 154 ? 41.528 118.426 46.248 1.00 99.62 154 THR B N 1
ATOM 4896 C CA . THR B 1 154 ? 41.430 117.354 45.266 1.00 99.47 154 THR B CA 1
ATOM 4897 C C . THR B 1 154 ? 41.744 117.876 43.868 1.00 102.17 154 THR B C 1
ATOM 4898 O O . THR B 1 154 ? 41.142 118.850 43.403 1.00 103.72 154 THR B O 1
ATOM 4902 N N . THR B 1 155 ? 42.690 117.213 43.201 1.00 102.88 155 THR B N 1
ATOM 4903 C CA . THR B 1 155 ? 43.061 117.559 41.831 1.00 106.47 155 THR B CA 1
ATOM 4904 C C . THR B 1 155 ? 42.090 117.001 40.789 1.00 107.28 155 THR B C 1
ATOM 4905 O O . THR B 1 155 ? 41.987 117.561 39.693 1.00 110.67 155 THR B O 1
ATOM 4909 N N . SER B 1 156 ? 41.429 115.881 41.073 1.00 105.04 156 SER B N 1
ATOM 4910 C CA . SER B 1 156 ? 40.577 115.212 40.092 1.00 106.65 156 SER B CA 1
ATOM 4911 C C . SER B 1 156 ? 39.630 114.262 40.820 1.00 105.16 156 SER B C 1
ATOM 4912 O O . SER B 1 156 ? 39.972 113.719 41.873 1.00 101.88 156 SER B O 1
ATOM 4915 N N . LEU B 1 157 ? 38.437 114.065 40.251 1.00 108.13 157 LEU B N 1
ATOM 4916 C CA . LEU B 1 157 ? 37.363 113.375 40.968 1.00 107.67 157 LEU B CA 1
ATOM 4917 C C . LEU B 1 157 ? 36.408 112.713 39.984 1.00 109.59 157 LEU B C 1
ATOM 4918 O O . LEU B 1 157 ? 35.962 113.361 39.033 1.00 113.95 157 LEU B O 1
ATOM 4923 N N . PHE B 1 158 ? 36.064 111.445 40.238 1.00 106.82 158 PHE B N 1
ATOM 4924 C CA . PHE B 1 158 ? 35.249 110.641 39.332 1.00 107.41 158 PHE B CA 1
ATOM 4925 C C . PHE B 1 158 ? 34.383 109.664 40.109 1.00 106.39 158 PHE B C 1
ATOM 4926 O O . PHE B 1 158 ? 34.798 109.157 41.148 1.00 105.07 158 PHE B O 1
ATOM 4934 N N . SER B 1 159 ? 33.180 109.404 39.597 1.00 108.80 159 SER B N 1
ATOM 4935 C CA . SER B 1 159 ? 32.280 108.360 40.094 1.00 108.76 159 SER B CA 1
ATOM 4936 C C . SER B 1 159 ? 31.721 107.640 38.870 1.00 112.32 159 SER B C 1
ATOM 4937 O O . SER B 1 159 ? 30.914 108.208 38.122 1.00 115.20 159 SER B O 1
ATOM 4940 N N . LEU B 1 160 ? 32.156 106.402 38.649 1.00 112.39 160 LEU B N 1
ATOM 4941 C CA . LEU B 1 160 ? 31.788 105.663 37.452 1.00 115.45 160 LEU B CA 1
ATOM 4942 C C . LEU B 1 160 ? 30.652 104.689 37.760 1.00 115.96 160 LEU B C 1
ATOM 4943 O O . LEU B 1 160 ? 30.096 104.663 38.859 1.00 114.27 160 LEU B O 1
ATOM 4948 N N . SER B 1 161 ? 30.285 103.903 36.751 1.00 119.08 161 SER B N 1
ATOM 4949 C CA . SER B 1 161 ? 29.245 102.883 36.851 1.00 121.24 161 SER B CA 1
ATOM 4950 C C . SER B 1 161 ? 29.923 101.527 36.730 1.00 123.34 161 SER B C 1
ATOM 4951 O O . SER B 1 161 ? 30.172 101.034 35.627 1.00 127.88 161 SER B O 1
ATOM 4954 N N . MET B 1 162 ? 30.247 100.958 37.875 1.00 120.63 162 MET B N 1
ATOM 4955 C CA . MET B 1 162 ? 30.655 99.577 38.029 1.00 120.09 162 MET B CA 1
ATOM 4956 C C . MET B 1 162 ? 30.709 99.335 39.525 1.00 119.20 162 MET B C 1
ATOM 4957 O O . MET B 1 162 ? 30.944 100.261 40.303 1.00 117.76 162 MET B O 1
ATOM 4962 N N . GLY B 1 163 ? 30.493 98.090 39.916 1.00 120.87 163 GLY B N 1
ATOM 4963 C CA . GLY B 1 163 ? 30.484 97.768 41.323 1.00 120.50 163 GLY B CA 1
ATOM 4964 C C . GLY B 1 163 ? 30.459 96.275 41.512 1.00 123.80 163 GLY B C 1
ATOM 4965 O O . GLY B 1 163 ? 30.161 95.517 40.588 1.00 125.00 163 GLY B O 1
ATOM 4966 N N . CYS B 1 164 ? 30.778 95.867 42.738 1.00 125.93 164 CYS B N 1
ATOM 4967 C CA . CYS B 1 164 ? 30.774 94.455 43.101 1.00 129.43 164 CYS B CA 1
ATOM 4968 C C . CYS B 1 164 ? 29.436 93.805 42.774 1.00 132.38 164 CYS B C 1
ATOM 4969 O O . CYS B 1 164 ? 29.373 92.804 42.051 1.00 134.15 164 CYS B O 1
ATOM 4972 N N . VAL B 1 165 ? 28.352 94.377 43.304 1.00 133.08 165 VAL B N 1
ATOM 4973 C CA . VAL B 1 165 ? 27.029 93.777 43.157 1.00 135.80 165 VAL B CA 1
ATOM 4974 C C . VAL B 1 165 ? 26.599 93.760 41.694 1.00 139.40 165 VAL B C 1
ATOM 4975 O O . VAL B 1 165 ? 26.093 92.747 41.191 1.00 143.13 165 VAL B O 1
ATOM 4979 N N . THR B 1 166 ? 26.794 94.877 40.986 1.00 138.27 166 THR B N 1
ATOM 4980 C CA . THR B 1 166 ? 26.395 94.960 39.583 1.00 139.55 166 THR B CA 1
ATOM 4981 C C . THR B 1 166 ? 27.175 93.966 38.730 1.00 139.65 166 THR B C 1
ATOM 4982 O O . THR B 1 166 ? 26.589 93.187 37.967 1.00 141.86 166 THR B O 1
ATOM 4986 N N . TRP B 1 167 ? 28.506 93.965 38.866 1.00 137.29 167 TRP B N 1
ATOM 4987 C CA . TRP B 1 167 ? 29.374 93.049 38.133 1.00 137.70 167 TRP B CA 1
ATOM 4988 C C . TRP B 1 167 ? 29.174 91.597 38.546 1.00 139.20 167 TRP B C 1
ATOM 4989 O O . TRP B 1 167 ? 29.548 90.692 37.791 1.00 141.31 167 TRP B O 1
ATOM 5000 N N . LEU B 1 168 ? 28.601 91.356 39.725 1.00 138.49 168 LEU B N 1
ATOM 5001 C CA . LEU B 1 168 ? 28.164 90.014 40.071 1.00 140.48 168 LEU B CA 1
ATOM 5002 C C . LEU B 1 168 ? 26.894 89.628 39.327 1.00 144.74 168 LEU B C 1
ATOM 5003 O O . LEU B 1 168 ? 26.580 88.436 39.247 1.00 148.31 168 LEU B O 1
ATOM 5008 N N . GLU B 1 169 ? 26.152 90.604 38.790 1.00 144.53 169 GLU B N 1
ATOM 5009 C CA . GLU B 1 169 ? 24.947 90.300 38.006 1.00 147.08 169 GLU B CA 1
ATOM 5010 C C . GLU B 1 169 ? 25.273 90.231 36.518 1.00 148.04 169 GLU B C 1
ATOM 5011 O O . GLU B 1 169 ? 25.222 89.157 35.915 1.00 150.36 169 GLU B O 1
ATOM 5017 N N . ARG B 1 170 ? 25.661 91.365 35.931 1.00 146.41 170 ARG B N 1
ATOM 5018 C CA . ARG B 1 170 ? 25.770 91.426 34.478 1.00 148.41 170 ARG B CA 1
ATOM 5019 C C . ARG B 1 170 ? 26.889 90.524 33.982 1.00 149.34 170 ARG B C 1
ATOM 5020 O O . ARG B 1 170 ? 26.655 89.573 33.228 1.00 152.72 170 ARG B O 1
ATOM 5028 N N . TYR B 1 171 ? 28.104 90.773 34.427 1.00 146.82 171 TYR B N 1
ATOM 5029 C CA . TYR B 1 171 ? 29.239 90.051 33.890 1.00 148.10 171 TYR B CA 1
ATOM 5030 C C . TYR B 1 171 ? 29.552 88.773 34.659 1.00 148.48 171 TYR B C 1
ATOM 5031 O O . TYR B 1 171 ? 30.603 88.166 34.429 1.00 149.07 171 TYR B O 1
ATOM 5040 N N . PHE B 1 172 ? 28.603 88.345 35.494 1.00 148.56 172 PHE B N 1
ATOM 5041 C CA . PHE B 1 172 ? 28.739 87.092 36.282 1.00 150.38 172 PHE B CA 1
ATOM 5042 C C . PHE B 1 172 ? 27.353 86.480 36.501 1.00 153.51 172 PHE B C 1
ATOM 5043 O O . PHE B 1 172 ? 26.845 86.534 37.633 1.00 152.43 172 PHE B O 1
ATOM 5051 N N . ALA B 1 173 ? 26.793 85.870 35.451 1.00 157.37 173 ALA B N 1
ATOM 5052 C CA . ALA B 1 173 ? 25.424 85.303 35.489 1.00 160.27 173 ALA B CA 1
ATOM 5053 C C . ALA B 1 173 ? 25.432 83.813 35.844 1.00 161.60 173 ALA B C 1
ATOM 5054 O O . ALA B 1 173 ? 24.504 83.105 35.414 1.00 163.99 173 ALA B O 1
ATOM 5056 N N . ASP B 1 174 ? 26.436 83.369 36.601 1.00 160.05 174 ASP B N 1
ATOM 5057 C CA . ASP B 1 174 ? 26.538 81.955 37.047 1.00 162.33 174 ASP B CA 1
ATOM 5058 C C . ASP B 1 174 ? 27.544 81.909 38.198 1.00 161.54 174 ASP B C 1
ATOM 5059 O O . ASP B 1 174 ? 27.580 82.873 38.974 1.00 164.58 174 ASP B O 1
ATOM 5064 N N . ARG B 1 175 ? 28.332 80.839 38.287 1.00 157.83 175 ARG B N 1
ATOM 5065 C CA . ARG B 1 175 ? 29.355 80.690 39.353 1.00 157.64 175 ARG B CA 1
ATOM 5066 C C . ARG B 1 175 ? 30.615 80.101 38.717 1.00 159.37 175 ARG B C 1
ATOM 5067 O O . ARG B 1 175 ? 31.064 79.037 39.184 1.00 161.39 175 ARG B O 1
ATOM 5075 N N . ASN B 1 176 ? 31.165 80.738 37.677 1.00 159.08 176 ASN B N 1
ATOM 5076 C CA . ASN B 1 176 ? 32.304 80.088 37.043 1.00 160.79 176 ASN B CA 1
ATOM 5077 C C . ASN B 1 176 ? 33.382 81.137 36.841 1.00 157.69 176 ASN B C 1
ATOM 5078 O O . ASN B 1 176 ? 33.230 82.027 35.996 1.00 157.05 176 ASN B O 1
ATOM 5083 N N . LEU B 1 177 ? 34.467 81.029 37.605 1.00 156.13 177 LEU B N 1
ATOM 5084 C CA . LEU B 1 177 ? 35.567 81.969 37.475 1.00 153.53 177 LEU B CA 1
ATOM 5085 C C . LEU B 1 177 ? 36.463 81.642 36.291 1.00 155.47 177 LEU B C 1
ATOM 5086 O O . LEU B 1 177 ? 37.544 82.225 36.168 1.00 154.06 177 LEU B O 1
ATOM 5091 N N . GLY B 1 178 ? 36.051 80.714 35.433 1.00 158.64 178 GLY B N 1
ATOM 5092 C CA . GLY B 1 178 ? 36.703 80.558 34.152 1.00 160.44 178 GLY B CA 1
ATOM 5093 C C . GLY B 1 178 ? 36.938 81.905 33.501 1.00 158.23 178 GLY B C 1
ATOM 5094 O O . GLY B 1 178 ? 36.123 82.824 33.634 1.00 155.74 178 GLY B O 1
ATOM 5095 N N . GLN B 1 179 ? 38.070 82.035 32.811 1.00 159.41 179 GLN B N 1
ATOM 5096 C CA . GLN B 1 179 ? 38.531 83.323 32.299 1.00 157.94 179 GLN B CA 1
ATOM 5097 C C . GLN B 1 179 ? 37.550 83.979 31.332 1.00 159.84 179 GLN B C 1
ATOM 5098 O O . GLN B 1 179 ? 37.702 85.172 31.046 1.00 159.11 179 GLN B O 1
ATOM 5104 N N . GLU B 1 180 ? 36.551 83.243 30.832 1.00 162.18 180 GLU B N 1
ATOM 5105 C CA . GLU B 1 180 ? 35.622 83.809 29.855 1.00 162.80 180 GLU B CA 1
ATOM 5106 C C . GLU B 1 180 ? 34.682 84.821 30.501 1.00 160.21 180 GLU B C 1
ATOM 5107 O O . GLU B 1 180 ? 34.518 85.940 29.999 1.00 159.34 180 GLU B O 1
ATOM 5113 N N . ASN B 1 181 ? 34.049 84.446 31.613 1.00 159.50 181 ASN B N 1
ATOM 5114 C CA . ASN B 1 181 ? 33.159 85.363 32.319 1.00 157.87 181 ASN B CA 1
ATOM 5115 C C . ASN B 1 181 ? 33.935 86.368 33.166 1.00 154.56 181 ASN B C 1
ATOM 5116 O O . ASN B 1 181 ? 33.441 87.474 33.426 1.00 152.93 181 ASN B O 1
ATOM 5121 N N . PHE B 1 182 ? 35.142 85.997 33.595 1.00 153.29 182 PHE B N 1
ATOM 5122 C CA . PHE B 1 182 ? 35.979 86.883 34.398 1.00 148.85 182 PHE B CA 1
ATOM 5123 C C . PHE B 1 182 ? 36.439 88.086 33.581 1.00 145.92 182 PHE B C 1
ATOM 5124 O O . PHE B 1 182 ? 36.183 89.240 33.946 1.00 143.06 182 PHE B O 1
ATOM 5132 N N . ASP B 1 183 ? 37.102 87.834 32.448 1.00 146.90 183 ASP B N 1
ATOM 5133 C CA . ASP B 1 183 ? 37.706 88.895 31.649 1.00 145.47 183 ASP B CA 1
ATOM 5134 C C . ASP B 1 183 ? 36.699 89.710 30.841 1.00 145.14 183 ASP B C 1
ATOM 5135 O O . ASP B 1 183 ? 37.054 90.794 30.360 1.00 144.17 183 ASP B O 1
ATOM 5140 N N . ALA B 1 184 ? 35.464 89.233 30.679 1.00 146.23 184 ALA B N 1
ATOM 5141 C CA . ALA B 1 184 ? 34.418 90.117 30.180 1.00 146.72 184 ALA B CA 1
ATOM 5142 C C . ALA B 1 184 ? 34.168 91.251 31.160 1.00 143.04 184 ALA B C 1
ATOM 5143 O O . ALA B 1 184 ? 33.906 92.387 30.750 1.00 143.19 184 ALA B O 1
ATOM 5145 N N . ALA B 1 185 ? 34.263 90.959 32.465 1.00 139.80 185 ALA B N 1
ATOM 5146 C CA . ALA B 1 185 ? 34.147 91.984 33.496 1.00 135.35 185 ALA B CA 1
ATOM 5147 C C . ALA B 1 185 ? 35.428 92.795 33.622 1.00 132.11 185 ALA B C 1
ATOM 5148 O O . ALA B 1 185 ? 35.379 94.012 33.827 1.00 129.83 185 ALA B O 1
ATOM 5150 N N . GLU B 1 186 ? 36.583 92.145 33.490 1.00 132.52 186 GLU B N 1
ATOM 5151 C CA . GLU B 1 186 ? 37.840 92.878 33.483 1.00 132.28 186 GLU B CA 1
ATOM 5152 C C . GLU B 1 186 ? 38.001 93.744 32.236 1.00 134.98 186 GLU B C 1
ATOM 5153 O O . GLU B 1 186 ? 38.938 94.551 32.174 1.00 134.32 186 GLU B O 1
ATOM 5159 N N . LYS B 1 187 ? 37.125 93.586 31.240 1.00 138.00 187 LYS B N 1
ATOM 5160 C CA . LYS B 1 187 ? 37.078 94.481 30.088 1.00 139.61 187 LYS B CA 1
ATOM 5161 C C . LYS B 1 187 ? 35.954 95.500 30.220 1.00 138.68 187 LYS B C 1
ATOM 5162 O O . LYS B 1 187 ? 36.208 96.707 30.228 1.00 138.35 187 LYS B O 1
ATOM 5168 N N . ALA B 1 188 ? 34.712 95.027 30.365 1.00 138.20 188 ALA B N 1
ATOM 5169 C CA . ALA B 1 188 ? 33.576 95.942 30.413 1.00 137.95 188 ALA B CA 1
ATOM 5170 C C . ALA B 1 188 ? 33.683 96.927 31.573 1.00 135.68 188 ALA B C 1
ATOM 5171 O O . ALA B 1 188 ? 33.091 98.013 31.516 1.00 136.78 188 ALA B O 1
ATOM 5173 N N . ALA B 1 189 ? 34.430 96.575 32.629 1.00 132.42 189 ALA B N 1
ATOM 5174 C CA . ALA B 1 189 ? 34.804 97.559 33.642 1.00 127.97 189 ALA B CA 1
ATOM 5175 C C . ALA B 1 189 ? 35.993 98.402 33.194 1.00 128.13 189 ALA B C 1
ATOM 5176 O O . ALA B 1 189 ? 36.000 99.622 33.399 1.00 128.09 189 ALA B O 1
ATOM 5178 N N . ARG B 1 190 ? 36.998 97.766 32.579 1.00 127.54 190 ARG B N 1
ATOM 5179 C CA . ARG B 1 190 ? 38.179 98.494 32.126 1.00 125.84 190 ARG B CA 1
ATOM 5180 C C . ARG B 1 190 ? 37.841 99.528 31.056 1.00 127.67 190 ARG B C 1
ATOM 5181 O O . ARG B 1 190 ? 38.465 100.596 31.007 1.00 127.28 190 ARG B O 1
ATOM 5189 N N . GLU B 1 191 ? 36.854 99.244 30.207 1.00 129.75 191 GLU B N 1
ATOM 5190 C CA . GLU B 1 191 ? 36.376 100.244 29.259 1.00 133.26 191 GLU B CA 1
ATOM 5191 C C . GLU B 1 191 ? 35.455 101.278 29.908 1.00 132.33 191 GLU B C 1
ATOM 5192 O O . GLU B 1 191 ? 35.260 102.355 29.338 1.00 134.76 191 GLU B O 1
ATOM 5198 N N . VAL B 1 192 ? 34.891 100.977 31.082 1.00 129.66 192 VAL B N 1
ATOM 5199 C CA . VAL B 1 192 ? 34.052 101.942 31.793 1.00 127.62 192 VAL B CA 1
ATOM 5200 C C . VAL B 1 192 ? 34.878 103.141 32.241 1.00 126.35 192 VAL B C 1
ATOM 5201 O O . VAL B 1 192 ? 34.443 104.295 32.123 1.00 128.02 192 VAL B O 1
ATOM 5205 N N . LEU B 1 193 ? 36.076 102.896 32.763 1.00 123.12 193 LEU B N 1
ATOM 5206 C CA . LEU B 1 193 ? 36.944 103.962 33.231 1.00 119.97 193 LEU B CA 1
ATOM 5207 C C . LEU B 1 193 ? 38.012 104.340 32.216 1.00 118.93 193 LEU B C 1
ATOM 5208 O O . LEU B 1 193 ? 38.779 105.274 32.462 1.00 117.14 193 LEU B O 1
ATOM 5213 N N . ARG B 1 194 ? 38.072 103.647 31.083 1.00 120.09 194 ARG B N 1
ATOM 5214 C CA . ARG B 1 194 ? 38.977 104.053 30.011 1.00 122.45 194 ARG B CA 1
ATOM 5215 C C . ARG B 1 194 ? 38.766 105.483 29.507 1.00 123.39 194 ARG B C 1
ATOM 5216 O O . ARG B 1 194 ? 39.767 106.128 29.146 1.00 124.77 194 ARG B O 1
ATOM 5224 N N . PRO B 1 195 ? 37.542 106.027 29.431 1.00 122.75 195 PRO B N 1
ATOM 5225 C CA . PRO B 1 195 ? 37.412 107.458 29.076 1.00 123.57 195 PRO B CA 1
ATOM 5226 C C . PRO B 1 195 ? 38.062 108.406 30.069 1.00 121.81 195 PRO B C 1
ATOM 5227 O O . PRO B 1 195 ? 38.846 109.281 29.674 1.00 123.28 195 PRO B O 1
ATOM 5231 N N . VAL B 1 196 ? 37.758 108.251 31.363 1.00 118.81 196 VAL B N 1
ATOM 5232 C CA . VAL B 1 196 ? 38.359 109.085 32.399 1.00 116.02 196 VAL B CA 1
ATOM 5233 C C . VAL B 1 196 ? 39.826 108.758 32.624 1.00 114.47 196 VAL B C 1
ATOM 5234 O O . VAL B 1 196 ? 40.531 109.555 33.255 1.00 114.67 196 VAL B O 1
ATOM 5238 N N . ALA B 1 197 ? 40.303 107.620 32.107 1.00 112.81 197 ALA B N 1
ATOM 5239 C CA . ALA B 1 197 ? 41.618 107.087 32.466 1.00 109.18 197 ALA B CA 1
ATOM 5240 C C . ALA B 1 197 ? 42.727 108.136 32.390 1.00 110.75 197 ALA B C 1
ATOM 5241 O O . ALA B 1 197 ? 43.508 108.301 33.335 1.00 108.07 197 ALA B O 1
ATOM 5243 N N . ASP B 1 198 ? 42.802 108.863 31.272 1.00 116.12 198 ASP B N 1
ATOM 5244 C CA . ASP B 1 198 ? 43.995 109.652 30.953 1.00 117.92 198 ASP B CA 1
ATOM 5245 C C . ASP B 1 198 ? 44.200 110.821 31.920 1.00 115.84 198 ASP B C 1
ATOM 5246 O O . ASP B 1 198 ? 45.347 111.171 32.243 1.00 113.30 198 ASP B O 1
ATOM 5251 N N . GLU B 1 199 ? 43.106 111.439 32.388 1.00 116.99 199 GLU B N 1
ATOM 5252 C CA . GLU B 1 199 ? 43.208 112.600 33.273 1.00 117.00 199 GLU B CA 1
ATOM 5253 C C . GLU B 1 199 ? 43.714 112.216 34.660 1.00 111.95 199 GLU B C 1
ATOM 5254 O O . GLU B 1 199 ? 44.357 113.032 35.333 1.00 111.26 199 GLU B O 1
ATOM 5260 N N . LEU B 1 200 ? 43.439 110.987 35.099 1.00 108.44 200 LEU B N 1
ATOM 5261 C CA . LEU B 1 200 ? 43.988 110.507 36.363 1.00 103.40 200 LEU B CA 1
ATOM 5262 C C . LEU B 1 200 ? 45.492 110.297 36.258 1.00 103.84 200 LEU B C 1
ATOM 5263 O O . LEU B 1 200 ? 46.260 110.736 37.124 1.00 102.10 200 LEU B O 1
ATOM 5268 N N . ARG B 1 201 ? 45.926 109.625 35.192 1.00 106.15 201 ARG B N 1
ATOM 5269 C CA . ARG B 1 201 ? 47.318 109.217 35.062 1.00 107.66 201 ARG B CA 1
ATOM 5270 C C . ARG B 1 201 ? 48.249 110.411 34.923 1.00 107.61 201 ARG B C 1
ATOM 5271 O O . ARG B 1 201 ? 49.414 110.341 35.325 1.00 105.41 201 ARG B O 1
ATOM 5279 N N . TYR B 1 202 ? 47.770 111.504 34.347 1.00 111.29 202 TYR B N 1
ATOM 5280 C CA . TYR B 1 202 ? 48.644 112.658 34.206 1.00 115.41 202 TYR B CA 1
ATOM 5281 C C . TYR B 1 202 ? 48.609 113.551 35.439 1.00 113.58 202 TYR B C 1
ATOM 5282 O O . TYR B 1 202 ? 49.634 114.141 35.794 1.00 114.70 202 TYR B O 1
ATOM 5291 N N . HIS B 1 203 ? 47.461 113.642 36.112 1.00 111.42 203 HIS B N 1
ATOM 5292 C CA . HIS B 1 203 ? 47.429 114.289 37.423 1.00 109.80 203 HIS B CA 1
ATOM 5293 C C . HIS B 1 203 ? 48.385 113.610 38.388 1.00 105.03 203 HIS B C 1
ATOM 5294 O O . HIS B 1 203 ? 49.060 114.277 39.183 1.00 102.62 203 HIS B O 1
ATOM 5301 N N . GLY B 1 204 ? 48.437 112.288 38.351 1.00 104.13 204 GLY B N 1
ATOM 5302 C CA . GLY B 1 204 ? 49.480 111.554 39.017 1.00 103.90 204 GLY B CA 1
ATOM 5303 C C . GLY B 1 204 ? 49.307 111.498 40.524 1.00 102.21 204 GLY B C 1
ATOM 5304 O O . GLY B 1 204 ? 48.560 112.258 41.141 1.00 103.53 204 GLY B O 1
ATOM 5305 N N . TRP B 1 205 ? 50.020 110.550 41.118 1.00 98.75 205 TRP B N 1
ATOM 5306 C CA . TRP B 1 205 ? 49.947 110.340 42.548 1.00 93.52 205 TRP B CA 1
ATOM 5307 C C . TRP B 1 205 ? 51.242 109.685 42.986 1.00 91.30 205 TRP B C 1
ATOM 5308 O O . TRP B 1 205 ? 51.845 108.911 42.239 1.00 89.69 205 TRP B O 1
ATOM 5319 N N . LYS B 1 206 ? 51.660 110.006 44.207 1.00 91.22 206 LYS B N 1
ATOM 5320 C CA . LYS B 1 206 ? 52.785 109.307 44.811 1.00 92.22 206 LYS B CA 1
ATOM 5321 C C . LYS B 1 206 ? 52.363 107.995 45.479 1.00 87.57 206 LYS B C 1
ATOM 5322 O O . LYS B 1 206 ? 53.198 107.103 45.647 1.00 86.28 206 LYS B O 1
ATOM 5328 N N . VAL B 1 207 ? 51.096 107.850 45.869 1.00 85.97 207 VAL B N 1
ATOM 5329 C CA . VAL B 1 207 ? 50.645 106.684 46.632 1.00 84.81 207 VAL B CA 1
ATOM 5330 C C . VAL B 1 207 ? 49.193 106.408 46.281 1.00 82.28 207 VAL B C 1
ATOM 5331 O O . VAL B 1 207 ? 48.412 107.336 46.059 1.00 80.45 207 VAL B O 1
ATOM 5335 N N . CYS B 1 208 ? 48.830 105.125 46.241 1.00 83.32 208 CYS B N 1
ATOM 5336 C CA . CYS B 1 208 ? 47.460 104.705 45.978 1.00 85.59 208 CYS B CA 1
ATOM 5337 C C . CYS B 1 208 ? 46.893 103.979 47.188 1.00 87.22 208 CYS B C 1
ATOM 5338 O O . CYS B 1 208 ? 47.468 102.989 47.659 1.00 88.84 208 CYS B O 1
ATOM 5341 N N . VAL B 1 209 ? 45.754 104.464 47.672 1.00 86.65 209 VAL B N 1
ATOM 5342 C CA . VAL B 1 209 ? 45.069 103.888 48.820 1.00 85.24 209 VAL B CA 1
ATOM 5343 C C . VAL B 1 209 ? 43.625 103.576 48.428 1.00 82.53 209 VAL B C 1
ATOM 5344 O O . VAL B 1 209 ? 43.059 104.196 47.521 1.00 80.11 209 VAL B O 1
ATOM 5348 N N . GLY B 1 210 ? 43.041 102.569 49.089 1.00 83.26 210 GLY B N 1
ATOM 5349 C CA . GLY B 1 210 ? 41.721 102.092 48.754 1.00 86.26 210 GLY B CA 1
ATOM 5350 C C . GLY B 1 210 ? 40.835 101.993 49.985 1.00 89.20 210 GLY B C 1
ATOM 5351 O O . GLY B 1 210 ? 41.317 101.897 51.122 1.00 87.32 210 GLY B O 1
ATOM 5352 N N . ALA B 1 211 ? 39.496 101.985 49.748 1.00 93.79 211 ALA B N 1
ATOM 5353 C CA . ALA B 1 211 ? 38.614 102.081 50.911 1.00 96.73 211 ALA B CA 1
ATOM 5354 C C . ALA B 1 211 ? 37.351 101.222 50.926 1.00 98.96 211 ALA B C 1
ATOM 5355 O O . ALA B 1 211 ? 36.615 101.284 51.917 1.00 100.78 211 ALA B O 1
ATOM 5357 N N . SER B 1 212 ? 37.057 100.416 49.915 1.00 98.63 212 SER B N 1
ATOM 5358 C CA . SER B 1 212 ? 35.779 99.705 49.923 1.00 97.30 212 SER B CA 1
ATOM 5359 C C . SER B 1 212 ? 35.948 98.308 50.529 1.00 95.08 212 SER B C 1
ATOM 5360 O O . SER B 1 212 ? 36.953 98.028 51.186 1.00 93.99 212 SER B O 1
ATOM 5363 N N . GLY B 1 213 ? 34.962 97.432 50.359 1.00 95.62 213 GLY B N 1
ATOM 5364 C CA . GLY B 1 213 ? 35.099 96.054 50.790 1.00 96.64 213 GLY B CA 1
ATOM 5365 C C . GLY B 1 213 ? 36.303 95.375 50.169 1.00 96.77 213 GLY B C 1
ATOM 5366 O O . GLY B 1 213 ? 37.176 94.868 50.884 1.00 96.45 213 GLY B O 1
ATOM 5367 N N . THR B 1 214 ? 36.339 95.358 48.835 1.00 98.04 214 THR B N 1
ATOM 5368 C CA . THR B 1 214 ? 37.385 94.716 48.043 1.00 99.58 214 THR B CA 1
ATOM 5369 C C . THR B 1 214 ? 38.782 94.967 48.608 1.00 98.70 214 THR B C 1
ATOM 5370 O O . THR B 1 214 ? 39.598 94.041 48.702 1.00 100.30 214 THR B O 1
ATOM 5374 N N . VAL B 1 215 ? 39.045 96.211 49.014 1.00 96.28 215 VAL B N 1
ATOM 5375 C CA . VAL B 1 215 ? 40.348 96.572 49.563 1.00 95.45 215 VAL B CA 1
ATOM 5376 C C . VAL B 1 215 ? 40.535 96.024 50.987 1.00 97.76 215 VAL B C 1
ATOM 5377 O O . VAL B 1 215 ? 41.664 95.717 51.395 1.00 99.39 215 VAL B O 1
ATOM 5381 N N . GLN B 1 216 ? 39.464 95.886 51.773 1.00 97.91 216 GLN B N 1
ATOM 5382 C CA . GLN B 1 216 ? 39.633 95.285 53.093 1.00 98.50 216 GLN B CA 1
ATOM 5383 C C . GLN B 1 216 ? 39.841 93.781 52.997 1.00 100.33 216 GLN B C 1
ATOM 5384 O O . GLN B 1 216 ? 40.522 93.194 53.849 1.00 101.76 216 GLN B O 1
ATOM 5390 N N . ALA B 1 217 ? 39.248 93.150 51.979 1.00 99.89 217 ALA B N 1
ATOM 5391 C CA . ALA B 1 217 ? 39.467 91.729 51.765 1.00 101.57 217 ALA B CA 1
ATOM 5392 C C . ALA B 1 217 ? 40.928 91.441 51.482 1.00 101.23 217 ALA B C 1
ATOM 5393 O O . ALA B 1 217 ? 41.430 90.379 51.856 1.00 103.62 217 ALA B O 1
ATOM 5395 N N . LEU B 1 218 ? 41.621 92.388 50.846 1.00 98.15 218 LEU B N 1
ATOM 5396 C CA . LEU B 1 218 ? 43.018 92.209 50.470 1.00 96.92 218 LEU B CA 1
ATOM 5397 C C . LEU B 1 218 ? 43.974 92.504 51.618 1.00 96.59 218 LEU B C 1
ATOM 5398 O O . LEU B 1 218 ? 44.942 91.760 51.817 1.00 97.46 218 LEU B O 1
ATOM 5403 N N . GLN B 1 219 ? 43.751 93.602 52.349 1.00 95.58 219 GLN B N 1
ATOM 5404 C CA . GLN B 1 219 ? 44.520 93.849 53.565 1.00 96.90 219 GLN B CA 1
ATOM 5405 C C . GLN B 1 219 ? 44.458 92.644 54.490 1.00 101.75 219 GLN B C 1
ATOM 5406 O O . GLN B 1 219 ? 45.487 92.215 55.030 1.00 103.62 219 GLN B O 1
ATOM 5412 N N . GLU B 1 220 ? 43.263 92.054 54.646 1.00 104.28 220 GLU B N 1
ATOM 5413 C CA . GLU B 1 220 ? 43.096 90.903 55.534 1.00 108.51 220 GLU B CA 1
ATOM 5414 C C . GLU B 1 220 ? 43.763 89.657 54.961 1.00 110.44 220 GLU B C 1
ATOM 5415 O O . GLU B 1 220 ? 44.481 88.942 55.672 1.00 112.84 220 GLU B O 1
ATOM 5421 N N . ILE B 1 221 ? 43.518 89.375 53.675 1.00 109.34 221 ILE B N 1
ATOM 5422 C CA . ILE B 1 221 ? 44.183 88.270 52.983 1.00 110.08 221 ILE B CA 1
ATOM 5423 C C . ILE B 1 221 ? 45.697 88.365 53.146 1.00 112.02 221 ILE B C 1
ATOM 5424 O O . ILE B 1 221 ? 46.392 87.346 53.255 1.00 114.64 221 ILE B O 1
ATOM 5429 N N . MET B 1 222 ? 46.231 89.587 53.197 1.00 111.22 222 MET B N 1
ATOM 5430 C CA . MET B 1 222 ? 47.679 89.782 53.180 1.00 111.65 222 MET B CA 1
ATOM 5431 C C . MET B 1 222 ? 48.304 89.593 54.555 1.00 110.70 222 MET B C 1
ATOM 5432 O O . MET B 1 222 ? 49.386 89.004 54.667 1.00 110.25 222 MET B O 1
ATOM 5437 N N . MET B 1 223 ? 47.656 90.097 55.609 1.00 110.09 223 MET B N 1
ATOM 5438 C CA . MET B 1 223 ? 48.182 89.855 56.947 1.00 111.63 223 MET B CA 1
ATOM 5439 C C . MET B 1 223 ? 48.032 88.387 57.336 1.00 110.09 223 MET B C 1
ATOM 5440 O O . MET B 1 223 ? 48.895 87.842 58.036 1.00 110.32 223 MET B O 1
ATOM 5445 N N . ALA B 1 224 ? 46.968 87.729 56.858 1.00 108.43 224 ALA B N 1
ATOM 5446 C CA . ALA B 1 224 ? 46.762 86.314 57.146 1.00 111.06 224 ALA B CA 1
ATOM 5447 C C . ALA B 1 224 ? 47.800 85.447 56.451 1.00 116.02 224 ALA B C 1
ATOM 5448 O O . ALA B 1 224 ? 48.355 84.524 57.062 1.00 120.36 224 ALA B O 1
ATOM 5450 N N . GLN B 1 225 ? 48.076 85.726 55.177 1.00 115.82 225 GLN B N 1
ATOM 5451 C CA . GLN B 1 225 ? 49.026 84.939 54.405 1.00 118.79 225 GLN B CA 1
ATOM 5452 C C . GLN B 1 225 ? 50.477 85.341 54.667 1.00 121.49 225 GLN B C 1
ATOM 5453 O O . GLN B 1 225 ? 51.382 84.768 54.047 1.00 126.00 225 GLN B O 1
ATOM 5459 N N . GLY B 1 226 ? 50.724 86.294 55.569 1.00 119.36 226 GLY B N 1
ATOM 5460 C CA . GLY B 1 226 ? 52.081 86.660 55.956 1.00 119.19 226 GLY B CA 1
ATOM 5461 C C . GLY B 1 226 ? 52.859 87.469 54.940 1.00 116.27 226 GLY B C 1
ATOM 5462 O O . GLY B 1 226 ? 54.074 87.645 55.095 1.00 116.27 226 GLY B O 1
ATOM 5463 N N . MET B 1 227 ? 52.194 87.959 53.901 1.00 114.47 227 MET B N 1
ATOM 5464 C CA . MET B 1 227 ? 52.845 88.789 52.906 1.00 113.85 227 MET B CA 1
ATOM 5465 C C . MET B 1 227 ? 53.082 90.182 53.452 1.00 111.90 227 MET B C 1
ATOM 5466 O O . MET B 1 227 ? 52.476 90.601 54.443 1.00 111.21 227 MET B O 1
ATOM 5471 N N . ASP B 1 228 ? 53.970 90.911 52.781 1.00 111.41 228 ASP B N 1
ATOM 5472 C CA . ASP B 1 228 ? 54.039 92.335 53.048 1.00 109.65 228 ASP B CA 1
ATOM 5473 C C . ASP B 1 228 ? 52.781 92.998 52.498 1.00 106.12 228 ASP B C 1
ATOM 5474 O O . ASP B 1 228 ? 52.048 92.414 51.697 1.00 105.23 228 ASP B O 1
ATOM 5479 N N . GLU B 1 229 ? 52.520 94.225 52.954 1.00 104.90 229 GLU B N 1
ATOM 5480 C CA . GLU B 1 229 ? 51.182 94.800 52.847 1.00 104.38 229 GLU B CA 1
ATOM 5481 C C . GLU B 1 229 ? 50.915 95.569 51.551 1.00 105.44 229 GLU B C 1
ATOM 5482 O O . GLU B 1 229 ? 49.764 95.959 51.312 1.00 106.45 229 GLU B O 1
ATOM 5488 N N . ARG B 1 230 ? 51.911 95.802 50.701 1.00 103.84 230 ARG B N 1
ATOM 5489 C CA . ARG B 1 230 ? 51.644 96.548 49.481 1.00 100.25 230 ARG B CA 1
ATOM 5490 C C . ARG B 1 230 ? 50.989 95.622 48.465 1.00 100.30 230 ARG B C 1
ATOM 5491 O O . ARG B 1 230 ? 51.595 94.645 48.023 1.00 101.94 230 ARG B O 1
ATOM 5499 N N . ILE B 1 231 ? 49.740 95.917 48.123 1.00 99.44 231 ILE B N 1
ATOM 5500 C CA . ILE B 1 231 ? 48.965 95.098 47.192 1.00 99.67 231 ILE B CA 1
ATOM 5501 C C . ILE B 1 231 ? 49.449 95.370 45.774 1.00 98.85 231 ILE B C 1
ATOM 5502 O O . ILE B 1 231 ? 49.363 96.502 45.292 1.00 95.77 231 ILE B O 1
ATOM 5507 N N . THR B 1 232 ? 49.910 94.328 45.090 1.00 101.56 232 THR B N 1
ATOM 5508 C CA . THR B 1 232 ? 50.412 94.438 43.729 1.00 103.38 232 THR B CA 1
ATOM 5509 C C . THR B 1 232 ? 49.506 93.663 42.784 1.00 104.06 232 THR B C 1
ATOM 5510 O O . THR B 1 232 ? 48.732 92.801 43.209 1.00 103.95 232 THR B O 1
ATOM 5514 N N . LEU B 1 233 ? 49.587 93.998 41.491 1.00 105.60 233 LEU B N 1
ATOM 5515 C CA . LEU B 1 233 ? 48.864 93.201 40.507 1.00 108.61 233 LEU B CA 1
ATOM 5516 C C . LEU B 1 233 ? 49.429 91.787 40.428 1.00 112.17 233 LEU B C 1
ATOM 5517 O O . LEU B 1 233 ? 48.705 90.846 40.078 1.00 113.40 233 LEU B O 1
ATOM 5522 N N . GLU B 1 234 ? 50.709 91.617 40.777 1.00 114.60 234 GLU B N 1
ATOM 5523 C CA . GLU B 1 234 ? 51.282 90.279 40.905 1.00 118.46 234 GLU B CA 1
ATOM 5524 C C . GLU B 1 234 ? 50.659 89.537 42.078 1.00 117.87 234 GLU B C 1
ATOM 5525 O O . GLU B 1 234 ? 50.283 88.368 41.955 1.00 120.31 234 GLU B O 1
ATOM 5531 N N . LYS B 1 235 ? 50.534 90.209 43.226 1.00 115.57 235 LYS B N 1
ATOM 5532 C CA . LYS B 1 235 ? 49.767 89.650 44.335 1.00 114.74 235 LYS B CA 1
ATOM 5533 C C . LYS B 1 235 ? 48.302 89.480 43.955 1.00 114.61 235 LYS B C 1
ATOM 5534 O O . LYS B 1 235 ? 47.679 88.467 44.297 1.00 116.70 235 LYS B O 1
ATOM 5540 N N . LEU B 1 236 ? 47.732 90.461 43.244 1.00 112.61 236 LEU B N 1
ATOM 5541 C CA . LEU B 1 236 ? 46.333 90.375 42.836 1.00 112.81 236 LEU B CA 1
ATOM 5542 C C . LEU B 1 236 ? 46.064 89.115 42.044 1.00 116.04 236 LEU B C 1
ATOM 5543 O O . LEU B 1 236 ? 44.946 88.588 42.070 1.00 117.45 236 LEU B O 1
ATOM 5548 N N . GLN B 1 237 ? 47.067 88.625 41.331 1.00 118.93 237 GLN B N 1
ATOM 5549 C CA . GLN B 1 237 ? 46.894 87.491 40.445 1.00 123.35 237 GLN B CA 1
ATOM 5550 C C . GLN B 1 237 ? 47.468 86.188 40.981 1.00 126.76 237 GLN B C 1
ATOM 5551 O O . GLN B 1 237 ? 47.312 85.152 40.331 1.00 129.85 237 GLN B O 1
ATOM 5557 N N . GLN B 1 238 ? 48.110 86.195 42.148 1.00 127.38 238 GLN B N 1
ATOM 5558 C CA . GLN B 1 238 ? 48.180 84.942 42.884 1.00 131.02 238 GLN B CA 1
ATOM 5559 C C . GLN B 1 238 ? 46.789 84.565 43.378 1.00 131.71 238 GLN B C 1
ATOM 5560 O O . GLN B 1 238 ? 46.438 83.376 43.395 1.00 134.76 238 GLN B O 1
ATOM 5566 N N . LEU B 1 239 ? 45.974 85.581 43.730 1.00 128.42 239 LEU B N 1
ATOM 5567 C CA . LEU B 1 239 ? 44.568 85.401 44.099 1.00 127.06 239 LEU B CA 1
ATOM 5568 C C . LEU B 1 239 ? 43.678 85.170 42.884 1.00 128.30 239 LEU B C 1
ATOM 5569 O O . LEU B 1 239 ? 42.626 84.535 43.004 1.00 128.89 239 LEU B O 1
ATOM 5574 N N . LYS B 1 240 ? 44.069 85.685 41.721 1.00 128.86 240 LYS B N 1
ATOM 5575 C CA . LYS B 1 240 ? 43.362 85.333 40.498 1.00 131.26 240 LYS B CA 1
ATOM 5576 C C . LYS B 1 240 ? 43.552 83.867 40.169 1.00 134.37 240 LYS B C 1
ATOM 5577 O O . LYS B 1 240 ? 42.628 83.212 39.676 1.00 135.22 240 LYS B O 1
ATOM 5583 N N . GLN B 1 241 ? 44.754 83.345 40.424 1.00 136.56 241 GLN B N 1
ATOM 5584 C CA . GLN B 1 241 ? 45.082 81.956 40.133 1.00 141.03 241 GLN B CA 1
ATOM 5585 C C . GLN B 1 241 ? 44.562 81.006 41.201 1.00 143.28 241 GLN B C 1
ATOM 5586 O O . GLN B 1 241 ? 44.202 79.864 40.882 1.00 147.02 241 GLN B O 1
ATOM 5592 N N . ARG B 1 242 ? 44.525 81.439 42.463 1.00 140.98 242 ARG B N 1
ATOM 5593 C CA . ARG B 1 242 ? 43.821 80.655 43.463 1.00 142.36 242 ARG B CA 1
ATOM 5594 C C . ARG B 1 242 ? 42.340 81.008 43.516 1.00 141.44 242 ARG B C 1
ATOM 5595 O O . ARG B 1 242 ? 41.618 80.465 44.357 1.00 143.71 242 ARG B O 1
ATOM 5603 N N . ALA B 1 243 ? 41.873 81.900 42.636 1.00 138.19 243 ALA B N 1
ATOM 5604 C CA . ALA B 1 243 ? 40.453 81.979 42.306 1.00 137.04 243 ALA B CA 1
ATOM 5605 C C . ALA B 1 243 ? 40.143 81.041 41.151 1.00 140.38 243 ALA B C 1
ATOM 5606 O O . ALA B 1 243 ? 39.288 80.163 41.271 1.00 142.41 243 ALA B O 1
ATOM 5608 N N . ILE B 1 244 ? 40.858 81.217 40.039 1.00 141.66 244 ILE B N 1
ATOM 5609 C CA . ILE B 1 244 ? 40.653 80.417 38.834 1.00 146.18 244 ILE B CA 1
ATOM 5610 C C . ILE B 1 244 ? 40.699 78.923 39.140 1.00 149.89 244 ILE B C 1
ATOM 5611 O O . ILE B 1 244 ? 39.889 78.139 38.626 1.00 153.23 244 ILE B O 1
ATOM 5616 N N . HIS B 1 245 ? 41.637 78.500 39.987 1.00 149.51 245 HIS B N 1
ATOM 5617 C CA . HIS B 1 245 ? 41.748 77.077 40.287 1.00 152.67 245 HIS B CA 1
ATOM 5618 C C . HIS B 1 245 ? 40.591 76.566 41.134 1.00 153.33 245 HIS B C 1
ATOM 5619 O O . HIS B 1 245 ? 40.544 75.362 41.419 1.00 156.82 245 HIS B O 1
ATOM 5626 N N . CYS B 1 246 ? 39.667 77.442 41.538 1.00 150.24 246 CYS B N 1
ATOM 5627 C CA . CYS B 1 246 ? 38.553 77.095 42.414 1.00 151.21 246 CYS B CA 1
ATOM 5628 C C . CYS B 1 246 ? 37.254 76.770 41.673 1.00 153.94 246 CYS B C 1
ATOM 5629 O O . CYS B 1 246 ? 36.203 76.684 42.318 1.00 154.23 246 CYS B O 1
ATOM 5632 N N . GLY B 1 247 ? 37.287 76.626 40.349 1.00 155.97 247 GLY B N 1
ATOM 5633 C CA . GLY B 1 247 ? 36.124 76.143 39.627 1.00 159.22 247 GLY B CA 1
ATOM 5634 C C . GLY B 1 247 ? 34.888 77.019 39.725 1.00 157.87 247 GLY B C 1
ATOM 5635 O O . GLY B 1 247 ? 34.829 78.091 39.123 1.00 155.39 247 GLY B O 1
ATOM 5636 N N . ARG B 1 248 ? 33.867 76.550 40.440 1.00 159.88 248 ARG B N 1
ATOM 5637 C CA . ARG B 1 248 ? 32.661 77.350 40.628 1.00 158.17 248 ARG B CA 1
ATOM 5638 C C . ARG B 1 248 ? 32.901 78.458 41.659 1.00 154.25 248 ARG B C 1
ATOM 5639 O O . ARG B 1 248 ? 33.976 78.574 42.251 1.00 152.44 248 ARG B O 1
ATOM 5647 N N . LEU B 1 249 ? 31.868 79.291 41.871 1.00 153.26 249 LEU B N 1
ATOM 5648 C CA . LEU B 1 249 ? 31.967 80.462 42.752 1.00 149.74 249 LEU B CA 1
ATOM 5649 C C . LEU B 1 249 ? 31.777 80.099 44.224 1.00 150.48 249 LEU B C 1
ATOM 5650 O O . LEU B 1 249 ? 32.461 80.649 45.098 1.00 147.60 249 LEU B O 1
ATOM 5655 N N . GLU B 1 250 ? 30.836 79.201 44.515 1.00 154.21 250 GLU B N 1
ATOM 5656 C CA . GLU B 1 250 ? 30.565 78.826 45.895 1.00 155.18 250 GLU B CA 1
ATOM 5657 C C . GLU B 1 250 ? 31.741 78.106 46.538 1.00 154.94 250 GLU B C 1
ATOM 5658 O O . GLU B 1 250 ? 31.873 78.127 47.768 1.00 154.48 250 GLU B O 1
ATOM 5664 N N . GLU B 1 251 ? 32.603 77.496 45.728 1.00 154.89 251 GLU B N 1
ATOM 5665 C CA . GLU B 1 251 ? 33.736 76.702 46.182 1.00 154.59 251 GLU B CA 1
ATOM 5666 C C . GLU B 1 251 ? 34.982 77.553 46.461 1.00 150.20 251 GLU B C 1
ATOM 5667 O O . GLU B 1 251 ? 36.052 76.998 46.732 1.00 150.85 251 GLU B O 1
ATOM 5673 N N . LEU B 1 252 ? 34.854 78.882 46.422 1.00 145.69 252 LEU B N 1
ATOM 5674 C CA . LEU B 1 252 ? 36.003 79.782 46.489 1.00 141.75 252 LEU B CA 1
ATOM 5675 C C . LEU B 1 252 ? 36.555 79.877 47.906 1.00 139.34 252 LEU B C 1
ATOM 5676 O O . LEU B 1 252 ? 35.802 80.113 48.853 1.00 138.12 252 LEU B O 1
ATOM 5681 N N . GLU B 1 253 ? 37.872 79.716 48.053 1.00 138.81 253 GLU B N 1
ATOM 5682 C CA . GLU B 1 253 ? 38.495 79.988 49.342 1.00 137.80 253 GLU B CA 1
ATOM 5683 C C . GLU B 1 253 ? 39.977 80.314 49.206 1.00 135.47 253 GLU B C 1
ATOM 5684 O O . GLU B 1 253 ? 40.700 79.690 48.422 1.00 136.13 253 GLU B O 1
ATOM 5690 N N . ILE B 1 254 ? 40.400 81.312 49.993 1.00 132.45 254 ILE B N 1
ATOM 5691 C CA . ILE B 1 254 ? 41.786 81.743 50.141 1.00 130.25 254 ILE B CA 1
ATOM 5692 C C . ILE B 1 254 ? 41.990 82.157 51.598 1.00 128.95 254 ILE B C 1
ATOM 5693 O O . ILE B 1 254 ? 41.036 82.334 52.360 1.00 128.81 254 ILE B O 1
ATOM 5698 N N . ASP B 1 255 ? 43.255 82.317 51.981 1.00 127.69 255 ASP B N 1
ATOM 5699 C CA . ASP B 1 255 ? 43.616 82.555 53.375 1.00 126.48 255 ASP B CA 1
ATOM 5700 C C . ASP B 1 255 ? 43.498 84.046 53.693 1.00 120.09 255 ASP B C 1
ATOM 5701 O O . ASP B 1 255 ? 44.225 84.864 53.121 1.00 118.01 255 ASP B O 1
ATOM 5706 N N . GLY B 1 256 ? 42.581 84.396 54.595 1.00 117.46 256 GLY B N 1
ATOM 5707 C CA . GLY B 1 256 ? 42.355 85.770 55.003 1.00 113.57 256 GLY B CA 1
ATOM 5708 C C . GLY B 1 256 ? 41.104 86.433 54.464 1.00 112.77 256 GLY B C 1
ATOM 5709 O O . GLY B 1 256 ? 40.972 87.657 54.594 1.00 110.31 256 GLY B O 1
ATOM 5710 N N . LEU B 1 257 ? 40.191 85.674 53.861 1.00 115.44 257 LEU B N 1
ATOM 5711 C CA . LEU B 1 257 ? 38.955 86.185 53.280 1.00 115.30 257 LEU B CA 1
ATOM 5712 C C . LEU B 1 257 ? 37.777 85.706 54.118 1.00 118.82 257 LEU B C 1
ATOM 5713 O O . LEU B 1 257 ? 37.800 84.582 54.620 1.00 123.20 257 LEU B O 1
ATOM 5718 N N . THR B 1 258 ? 36.745 86.543 54.272 1.00 117.19 258 THR B N 1
ATOM 5719 C CA . THR B 1 258 ? 35.658 86.274 55.226 1.00 118.54 258 THR B CA 1
ATOM 5720 C C . THR B 1 258 ? 34.296 86.152 54.535 1.00 121.40 258 THR B C 1
ATOM 5721 O O . THR B 1 258 ? 34.190 86.193 53.304 1.00 121.90 258 THR B O 1
ATOM 5725 N N . LEU B 1 259 ? 33.250 86.009 55.370 1.00 123.93 259 LEU B N 1
ATOM 5726 C CA . LEU B 1 259 ? 31.866 85.714 54.977 1.00 126.75 259 LEU B CA 1
ATOM 5727 C C . LEU B 1 259 ? 31.284 86.688 53.955 1.00 124.82 259 LEU B C 1
ATOM 5728 O O . LEU B 1 259 ? 31.013 86.314 52.807 1.00 124.90 259 LEU B O 1
ATOM 5733 N N . GLU B 1 260 ? 31.104 87.945 54.352 1.00 123.33 260 GLU B N 1
ATOM 5734 C CA . GLU B 1 260 ? 30.450 88.872 53.446 1.00 123.14 260 GLU B CA 1
ATOM 5735 C C . GLU B 1 260 ? 31.376 89.212 52.295 1.00 121.62 260 GLU B C 1
ATOM 5736 O O . GLU B 1 260 ? 30.907 89.567 51.206 1.00 120.29 260 GLU B O 1
ATOM 5742 N N . ARG B 1 261 ? 32.691 89.071 52.518 1.00 122.43 261 ARG B N 1
ATOM 5743 C CA . ARG B 1 261 ? 33.732 89.451 51.562 1.00 122.10 261 ARG B CA 1
ATOM 5744 C C . ARG B 1 261 ? 33.626 88.658 50.262 1.00 124.37 261 ARG B C 1
ATOM 5745 O O . ARG B 1 261 ? 33.373 89.235 49.198 1.00 124.65 261 ARG B O 1
ATOM 5753 N N . ALA B 1 262 ? 33.807 87.334 50.340 1.00 125.77 262 ALA B N 1
ATOM 5754 C CA . ALA B 1 262 ? 33.789 86.499 49.143 1.00 126.18 262 ALA B CA 1
ATOM 5755 C C . ALA B 1 262 ? 32.449 86.534 48.421 1.00 126.29 262 ALA B C 1
ATOM 5756 O O . ALA B 1 262 ? 32.401 86.259 47.217 1.00 126.57 262 ALA B O 1
ATOM 5758 N N . LEU B 1 263 ? 31.372 86.881 49.130 1.00 127.51 263 LEU B N 1
ATOM 5759 C CA . LEU B 1 263 ? 30.048 87.018 48.530 1.00 130.49 263 LEU B CA 1
ATOM 5760 C C . LEU B 1 263 ? 30.109 87.784 47.209 1.00 131.96 263 LEU B C 1
ATOM 5761 O O . LEU B 1 263 ? 29.602 87.318 46.183 1.00 134.94 263 LEU B O 1
ATOM 5766 N N . VAL B 1 264 ? 30.713 88.981 47.224 1.00 130.22 264 VAL B N 1
ATOM 5767 C CA . VAL B 1 264 ? 30.894 89.793 46.016 1.00 129.25 264 VAL B CA 1
ATOM 5768 C C . VAL B 1 264 ? 32.363 89.961 45.628 1.00 127.31 264 VAL B C 1
ATOM 5769 O O . VAL B 1 264 ? 32.664 90.769 44.737 1.00 126.77 264 VAL B O 1
ATOM 5773 N N . PHE B 1 265 ? 33.288 89.254 46.290 1.00 126.04 265 PHE B N 1
ATOM 5774 C CA . PHE B 1 265 ? 34.728 89.432 46.075 1.00 123.63 265 PHE B CA 1
ATOM 5775 C C . PHE B 1 265 ? 35.165 89.346 44.619 1.00 124.36 265 PHE B C 1
ATOM 5776 O O . PHE B 1 265 ? 35.934 90.221 44.186 1.00 122.76 265 PHE B O 1
ATOM 5784 N N . PRO B 1 266 ? 34.772 88.330 43.832 1.00 126.29 266 PRO B N 1
ATOM 5785 C CA . PRO B 1 266 ? 35.374 88.190 42.491 1.00 126.79 266 PRO B CA 1
ATOM 5786 C C . PRO B 1 266 ? 35.045 89.332 41.557 1.00 125.41 266 PRO B C 1
ATOM 5787 O O . PRO B 1 266 ? 35.915 89.791 40.803 1.00 124.38 266 PRO B O 1
ATOM 5791 N N . SER B 1 267 ? 33.793 89.791 41.584 1.00 125.72 267 SER B N 1
ATOM 5792 C CA . SER B 1 267 ? 33.375 90.913 40.750 1.00 126.11 267 SER B CA 1
ATOM 5793 C C . SER B 1 267 ? 34.173 92.181 41.051 1.00 124.53 267 SER B C 1
ATOM 5794 O O . SER B 1 267 ? 34.356 93.023 40.165 1.00 124.26 267 SER B O 1
ATOM 5797 N N . GLY B 1 268 ? 34.655 92.337 42.284 1.00 123.39 268 GLY B N 1
ATOM 5798 C CA . GLY B 1 268 ? 35.487 93.474 42.628 1.00 120.60 268 GLY B CA 1
ATOM 5799 C C . GLY B 1 268 ? 36.953 93.215 42.360 1.00 119.25 268 GLY B C 1
ATOM 5800 O O . GLY B 1 268 ? 37.719 94.144 42.066 1.00 119.16 268 GLY B O 1
ATOM 5801 N N . LEU B 1 269 ? 37.355 91.946 42.467 1.00 117.79 269 LEU B N 1
ATOM 5802 C CA . LEU B 1 269 ? 38.719 91.576 42.117 1.00 115.93 269 LEU B CA 1
ATOM 5803 C C . LEU B 1 269 ? 39.005 91.917 40.665 1.00 116.48 269 LEU B C 1
ATOM 5804 O O . LEU B 1 269 ? 40.068 92.464 40.346 1.00 115.46 269 LEU B O 1
ATOM 5809 N N . ALA B 1 270 ? 38.052 91.633 39.774 1.00 118.12 270 ALA B N 1
ATOM 5810 C CA . ALA B 1 270 ? 38.188 92.051 38.386 1.00 119.97 270 ALA B CA 1
ATOM 5811 C C . ALA B 1 270 ? 38.293 93.572 38.281 1.00 119.18 270 ALA B C 1
ATOM 5812 O O . ALA B 1 270 ? 39.152 94.100 37.562 1.00 119.80 270 ALA B O 1
ATOM 5814 N N . ILE B 1 271 ? 37.440 94.298 39.008 1.00 117.28 271 ILE B N 1
ATOM 5815 C CA . ILE B 1 271 ? 37.414 95.751 38.869 1.00 115.24 271 ILE B CA 1
ATOM 5816 C C . ILE B 1 271 ? 38.731 96.351 39.351 1.00 112.10 271 ILE B C 1
ATOM 5817 O O . ILE B 1 271 ? 39.296 97.244 38.707 1.00 111.58 271 ILE B O 1
ATOM 5822 N N . LEU B 1 272 ? 39.271 95.843 40.459 1.00 109.56 272 LEU B N 1
ATOM 5823 C CA . LEU B 1 272 ? 40.516 96.409 40.971 1.00 106.32 272 LEU B CA 1
ATOM 5824 C C . LEU B 1 272 ? 41.688 96.132 40.033 1.00 105.54 272 LEU B C 1
ATOM 5825 O O . LEU B 1 272 ? 42.497 97.026 39.756 1.00 104.46 272 LEU B O 1
ATOM 5830 N N . ILE B 1 273 ? 41.806 94.908 39.534 1.00 106.52 273 ILE B N 1
ATOM 5831 C CA . ILE B 1 273 ? 42.907 94.633 38.624 1.00 107.91 273 ILE B CA 1
ATOM 5832 C C . ILE B 1 273 ? 42.716 95.391 37.315 1.00 107.26 273 ILE B C 1
ATOM 5833 O O . ILE B 1 273 ? 43.697 95.783 36.666 1.00 106.79 273 ILE B O 1
ATOM 5838 N N . ALA B 1 274 ? 41.462 95.652 36.926 1.00 106.68 274 ALA B N 1
ATOM 5839 C CA . ALA B 1 274 ? 41.209 96.486 35.755 1.00 108.18 274 ALA B CA 1
ATOM 5840 C C . ALA B 1 274 ? 41.611 97.932 36.011 1.00 107.40 274 ALA B C 1
ATOM 5841 O O . ALA B 1 274 ? 42.151 98.600 35.121 1.00 108.40 274 ALA B O 1
ATOM 5843 N N . ILE B 1 275 ? 41.350 98.430 37.225 1.00 105.47 275 ILE B N 1
ATOM 5844 C CA . ILE B 1 275 ? 41.846 99.742 37.630 1.00 103.32 275 ILE B CA 1
ATOM 5845 C C . ILE B 1 275 ? 43.362 99.704 37.775 1.00 102.94 275 ILE B C 1
ATOM 5846 O O . ILE B 1 275 ? 44.050 100.687 37.483 1.00 103.16 275 ILE B O 1
ATOM 5851 N N . PHE B 1 276 ? 43.909 98.572 38.211 1.00 102.05 276 PHE B N 1
ATOM 5852 C CA . PHE B 1 276 ? 45.349 98.469 38.393 1.00 101.64 276 PHE B CA 1
ATOM 5853 C C . PHE B 1 276 ? 46.081 98.571 37.063 1.00 105.28 276 PHE B C 1
ATOM 5854 O O . PHE B 1 276 ? 47.143 99.199 36.973 1.00 104.79 276 PHE B O 1
ATOM 5862 N N . THR B 1 277 ? 45.520 97.974 36.017 1.00 109.03 277 THR B N 1
ATOM 5863 C CA . THR B 1 277 ? 46.166 97.954 34.707 1.00 113.55 277 THR B CA 1
ATOM 5864 C C . THR B 1 277 ? 46.025 99.283 33.976 1.00 115.44 277 THR B C 1
ATOM 5865 O O . THR B 1 277 ? 47.022 99.918 33.603 1.00 117.10 277 THR B O 1
ATOM 5869 N N . GLU B 1 278 ? 44.780 99.671 33.704 1.00 114.95 278 GLU B N 1
ATOM 5870 C CA . GLU B 1 278 ? 44.515 100.871 32.927 1.00 116.02 278 GLU B CA 1
ATOM 5871 C C . GLU B 1 278 ? 45.199 102.084 33.548 1.00 113.80 278 GLU B C 1
ATOM 5872 O O . GLU B 1 278 ? 45.721 102.947 32.834 1.00 114.07 278 GLU B O 1
ATOM 5878 N N . LEU B 1 279 ? 45.244 102.146 34.884 1.00 112.41 279 LEU B N 1
ATOM 5879 C CA . LEU B 1 279 ? 45.934 103.209 35.614 1.00 111.21 279 LEU B CA 1
ATOM 5880 C C . LEU B 1 279 ? 47.418 102.932 35.833 1.00 111.23 279 LEU B C 1
ATOM 5881 O O . LEU B 1 279 ? 48.163 103.866 36.162 1.00 110.68 279 LEU B O 1
ATOM 5886 N N . ASN B 1 280 ? 47.855 101.684 35.663 1.00 111.25 280 ASN B N 1
ATOM 5887 C CA . ASN B 1 280 ? 49.233 101.277 35.910 1.00 110.42 280 ASN B CA 1
ATOM 5888 C C . ASN B 1 280 ? 49.646 101.655 37.333 1.00 106.41 280 ASN B C 1
ATOM 5889 O O . ASN B 1 280 ? 50.501 102.510 37.566 1.00 105.74 280 ASN B O 1
ATOM 5894 N N . ILE B 1 281 ? 48.970 100.996 38.282 1.00 104.38 281 ILE B N 1
ATOM 5895 C CA . ILE B 1 281 ? 49.130 101.268 39.712 1.00 101.38 281 ILE B CA 1
ATOM 5896 C C . ILE B 1 281 ? 50.217 100.369 40.274 1.00 103.14 281 ILE B C 1
ATOM 5897 O O . ILE B 1 281 ? 50.182 99.147 40.091 1.00 105.60 281 ILE B O 1
ATOM 5902 N N . GLN B 1 282 ? 51.168 100.966 40.990 1.00 102.52 282 GLN B N 1
ATOM 5903 C CA . GLN B 1 282 ? 52.301 100.196 41.496 1.00 104.08 282 GLN B CA 1
ATOM 5904 C C . GLN B 1 282 ? 51.943 99.381 42.747 1.00 102.63 282 GLN B C 1
ATOM 5905 O O . GLN B 1 282 ? 52.256 98.186 42.819 1.00 100.84 282 GLN B O 1
ATOM 5911 N N . CYS B 1 283 ? 51.287 99.983 43.743 1.00 104.10 283 CYS B N 1
ATOM 5912 C CA . CYS B 1 283 ? 50.791 99.175 44.859 1.00 107.43 283 CYS B CA 1
ATOM 5913 C C . CYS B 1 283 ? 49.675 99.911 45.598 1.00 105.08 283 CYS B C 1
ATOM 5914 O O . CYS B 1 283 ? 49.249 101.002 45.213 1.00 104.52 283 CYS B O 1
ATOM 5917 N N . MET B 1 284 ? 49.200 99.287 46.673 1.00 104.64 284 MET B N 1
ATOM 5918 C CA . MET B 1 284 ? 48.057 99.784 47.420 1.00 104.58 284 MET B CA 1
ATOM 5919 C C . MET B 1 284 ? 48.205 99.483 48.904 1.00 109.02 284 MET B C 1
ATOM 5920 O O . MET B 1 284 ? 48.421 98.331 49.293 1.00 109.91 284 MET B O 1
ATOM 5925 N N . THR B 1 285 ? 48.079 100.515 49.724 1.00 112.57 285 THR B N 1
ATOM 5926 C CA . THR B 1 285 ? 47.748 100.331 51.118 1.00 116.83 285 THR B CA 1
ATOM 5927 C C . THR B 1 285 ? 46.260 100.591 51.286 1.00 123.31 285 THR B C 1
ATOM 5928 O O . THR B 1 285 ? 45.548 100.962 50.353 1.00 119.58 285 THR B O 1
ATOM 5932 N N . LEU B 1 286 ? 45.792 100.376 52.499 1.00 64.42 286 LEU B N 1
ATOM 5933 C CA . LEU B 1 286 ? 44.382 100.479 52.848 1.00 69.05 286 LEU B CA 1
ATOM 5934 C C . LEU B 1 286 ? 44.144 101.850 53.457 1.00 70.16 286 LEU B C 1
ATOM 5935 O O . LEU B 1 286 ? 44.865 102.249 54.381 1.00 71.07 286 LEU B O 1
ATOM 5940 N N . ALA B 1 287 ? 43.180 102.583 52.922 1.00 69.42 287 ALA B N 1
ATOM 5941 C CA . ALA B 1 287 ? 42.912 103.900 53.476 1.00 72.75 287 ALA B CA 1
ATOM 5942 C C . ALA B 1 287 ? 42.315 103.796 54.884 1.00 75.15 287 ALA B C 1
ATOM 5943 O O . ALA B 1 287 ? 41.616 102.831 55.223 1.00 75.48 287 ALA B O 1
ATOM 5945 N N . GLY B 1 288 ? 42.596 104.818 55.706 1.00 75.11 288 GLY B N 1
ATOM 5946 C CA . GLY B 1 288 ? 42.124 104.966 57.067 1.00 74.55 288 GLY B CA 1
ATOM 5947 C C . GLY B 1 288 ? 40.760 105.602 57.262 1.00 75.93 288 GLY B C 1
ATOM 5948 O O . GLY B 1 288 ? 40.293 105.657 58.397 1.00 76.32 288 GLY B O 1
ATOM 5949 N N . GLY B 1 289 ? 40.094 106.099 56.218 1.00 77.19 289 GLY B N 1
ATOM 5950 C CA . GLY B 1 289 ? 38.811 106.760 56.388 1.00 76.48 289 GLY B CA 1
ATOM 5951 C C . GLY B 1 289 ? 38.008 106.752 55.103 1.00 76.47 289 GLY B C 1
ATOM 5952 O O . GLY B 1 289 ? 38.472 106.300 54.053 1.00 76.98 289 GLY B O 1
ATOM 5953 N N . ALA B 1 290 ? 36.788 107.269 55.188 1.00 74.55 290 ALA B N 1
ATOM 5954 C CA . ALA B 1 290 ? 35.888 107.150 54.050 1.00 72.62 290 ALA B CA 1
ATOM 5955 C C . ALA B 1 290 ? 34.794 108.212 54.149 1.00 70.61 290 ALA B C 1
ATOM 5956 O O . ALA B 1 290 ? 35.010 109.303 54.689 1.00 68.62 290 ALA B O 1
ATOM 5958 N N . LEU B 1 291 ? 33.681 107.940 53.480 1.00 71.37 291 LEU B N 1
ATOM 5959 C CA . LEU B 1 291 ? 32.547 108.848 53.472 1.00 72.30 291 LEU B CA 1
ATOM 5960 C C . LEU B 1 291 ? 32.164 109.282 54.882 1.00 72.23 291 LEU B C 1
ATOM 5961 O O . LEU B 1 291 ? 32.215 110.473 55.208 1.00 74.37 291 LEU B O 1
ATOM 5966 N N . ARG B 1 292 ? 31.782 108.332 55.741 1.00 69.60 292 ARG B N 1
ATOM 5967 C CA . ARG B 1 292 ? 31.278 108.744 57.040 1.00 68.81 292 ARG B CA 1
ATOM 5968 C C . ARG B 1 292 ? 32.321 109.525 57.806 1.00 68.22 292 ARG B C 1
ATOM 5969 O O . ARG B 1 292 ? 31.984 110.506 58.481 1.00 68.12 292 ARG B O 1
ATOM 5977 N N . GLU B 1 293 ? 33.594 109.150 57.660 1.00 66.75 293 GLU B N 1
ATOM 5978 C CA . GLU B 1 293 ? 34.674 109.936 58.253 1.00 66.21 293 GLU B CA 1
ATOM 5979 C C . GLU B 1 293 ? 34.773 111.325 57.637 1.00 66.73 293 GLU B C 1
ATOM 5980 O O . GLU B 1 293 ? 35.169 112.275 58.326 1.00 66.91 293 GLU B O 1
ATOM 5986 N N . GLY B 1 294 ? 34.435 111.461 56.352 1.00 66.86 294 GLY B N 1
ATOM 5987 C CA . GLY B 1 294 ? 34.411 112.758 55.715 1.00 67.51 294 GLY B CA 1
ATOM 5988 C C . GLY B 1 294 ? 33.431 113.647 56.438 1.00 68.76 294 GLY B C 1
ATOM 5989 O O . GLY B 1 294 ? 33.816 114.675 57.004 1.00 67.21 294 GLY B O 1
ATOM 5990 N N . LEU B 1 295 ? 32.165 113.210 56.472 1.00 70.98 295 LEU B N 1
ATOM 5991 C CA . LEU B 1 295 ? 31.114 113.924 57.198 1.00 71.97 295 LEU B CA 1
ATOM 5992 C C . LEU B 1 295 ? 31.578 114.362 58.583 1.00 74.00 295 LEU B C 1
ATOM 5993 O O . LEU B 1 295 ? 31.396 115.522 58.978 1.00 74.14 295 LEU B O 1
ATOM 5998 N N . VAL B 1 296 ? 32.225 113.454 59.315 1.00 75.31 296 VAL B N 1
ATOM 5999 C CA . VAL B 1 296 ? 32.605 113.746 60.695 1.00 76.84 296 VAL B CA 1
ATOM 6000 C C . VAL B 1 296 ? 33.667 114.831 60.759 1.00 80.82 296 VAL B C 1
ATOM 6001 O O . VAL B 1 296 ? 33.607 115.728 61.610 1.00 83.25 296 VAL B O 1
ATOM 6005 N N . TYR B 1 297 ? 34.672 114.757 59.898 1.00 82.90 297 TYR B N 1
ATOM 6006 C CA . TYR B 1 297 ? 35.706 115.776 59.943 1.00 84.36 297 TYR B CA 1
ATOM 6007 C C . TYR B 1 297 ? 35.252 117.090 59.329 1.00 87.41 297 TYR B C 1
ATOM 6008 O O . TYR B 1 297 ? 35.853 118.123 59.614 1.00 89.24 297 TYR B O 1
ATOM 6017 N N . GLY B 1 298 ? 34.189 117.092 58.527 1.00 89.64 298 GLY B N 1
ATOM 6018 C CA . GLY B 1 298 ? 33.600 118.354 58.108 1.00 90.92 298 GLY B CA 1
ATOM 6019 C C . GLY B 1 298 ? 33.027 119.140 59.270 1.00 90.96 298 GLY B C 1
ATOM 6020 O O . GLY B 1 298 ? 33.012 120.371 59.241 1.00 90.82 298 GLY B O 1
ATOM 6021 N N . MET B 1 299 ? 32.570 118.449 60.312 1.00 92.25 299 MET B N 1
ATOM 6022 C CA . MET B 1 299 ? 32.040 119.119 61.493 1.00 95.87 299 MET B CA 1
ATOM 6023 C C . MET B 1 299 ? 33.110 119.542 62.492 1.00 99.95 299 MET B C 1
ATOM 6024 O O . MET B 1 299 ? 32.832 120.388 63.349 1.00 100.92 299 MET B O 1
ATOM 6029 N N . LEU B 1 300 ? 34.311 118.974 62.425 1.00 103.33 300 LEU B N 1
ATOM 6030 C CA . LEU B 1 300 ? 35.327 119.337 63.404 1.00 107.46 300 LEU B CA 1
ATOM 6031 C C . LEU B 1 300 ? 36.010 120.661 63.096 1.00 110.82 300 LEU B C 1
ATOM 6032 O O . LEU B 1 300 ? 36.557 121.279 64.018 1.00 109.97 300 LEU B O 1
ATOM 6037 N N . HIS B 1 301 ? 35.996 121.099 61.832 1.00 115.38 301 HIS B N 1
ATOM 6038 C CA . HIS B 1 301 ? 36.611 122.364 61.413 1.00 120.59 301 HIS B CA 1
ATOM 6039 C C . HIS B 1 301 ? 38.052 122.485 61.915 1.00 123.97 301 HIS B C 1
ATOM 6040 O O . HIS B 1 301 ? 38.490 123.542 62.383 1.00 125.19 301 HIS B O 1
ATOM 6047 N N . LEU B 1 302 ? 38.797 121.386 61.825 1.00 125.15 302 LEU B N 1
ATOM 6048 C CA . LEU B 1 302 ? 40.219 121.396 62.129 1.00 125.91 302 LEU B CA 1
ATOM 6049 C C . LEU B 1 302 ? 40.988 121.580 60.827 1.00 126.54 302 LEU B C 1
ATOM 6050 O O . LEU B 1 302 ? 40.703 120.908 59.830 1.00 126.37 302 LEU B O 1
ATOM 6055 N N . GLN B 1 306 ? 48.240 119.136 61.005 1.00 122.03 306 GLN B N 1
ATOM 6056 C CA . GLN B 1 306 ? 49.182 119.230 59.858 1.00 121.69 306 GLN B CA 1
ATOM 6057 C C . GLN B 1 306 ? 49.347 117.830 59.269 1.00 118.37 306 GLN B C 1
ATOM 6058 O O . GLN B 1 306 ? 48.537 117.457 58.398 1.00 119.83 306 GLN B O 1
ATOM 6064 N N . ASP B 1 307 ? 50.375 117.113 59.734 1.00 112.97 307 ASP B N 1
ATOM 6065 C CA . ASP B 1 307 ? 50.644 115.716 59.310 1.00 108.04 307 ASP B CA 1
ATOM 6066 C C . ASP B 1 307 ? 50.039 114.805 60.379 1.00 100.87 307 ASP B C 1
ATOM 6067 O O . ASP B 1 307 ? 50.282 115.052 61.564 1.00 98.68 307 ASP B O 1
ATOM 6072 N N . ILE B 1 308 ? 49.282 113.800 59.944 1.00 96.69 308 ILE B N 1
ATOM 6073 C CA . ILE B 1 308 ? 48.509 112.886 60.834 1.00 94.08 308 ILE B CA 1
ATOM 6074 C C . ILE B 1 308 ? 49.361 112.257 61.936 1.00 90.35 308 ILE B C 1
ATOM 6075 O O . ILE B 1 308 ? 49.072 112.502 63.111 1.00 90.49 308 ILE B O 1
ATOM 6080 N N . ARG B 1 309 ? 50.364 111.471 61.565 1.00 86.27 309 ARG B N 1
ATOM 6081 C CA . ARG B 1 309 ? 51.106 110.715 62.567 1.00 83.95 309 ARG B CA 1
ATOM 6082 C C . ARG B 1 309 ? 51.437 111.551 63.781 1.00 82.89 309 ARG B C 1
ATOM 6083 O O . ARG B 1 309 ? 51.224 111.119 64.918 1.00 84.54 309 ARG B O 1
ATOM 6091 N N . SER B 1 310 ? 51.982 112.742 63.568 1.00 80.72 310 SER B N 1
ATOM 6092 C CA . SER B 1 310 ? 52.333 113.558 64.719 1.00 79.80 310 SER B CA 1
ATOM 6093 C C . SER B 1 310 ? 51.099 113.997 65.489 1.00 78.77 310 SER B C 1
ATOM 6094 O O . SER B 1 310 ? 51.170 114.167 66.713 1.00 78.51 310 SER B O 1
ATOM 6097 N N . ARG B 1 311 ? 49.954 114.141 64.812 1.00 78.12 311 ARG B N 1
ATOM 6098 C CA . ARG B 1 311 ? 48.718 114.412 65.542 1.00 77.87 311 ARG B CA 1
ATOM 6099 C C . ARG B 1 311 ? 48.297 113.205 66.367 1.00 74.06 311 ARG B C 1
ATOM 6100 O O . ARG B 1 311 ? 47.876 113.350 67.523 1.00 73.54 311 ARG B O 1
ATOM 6108 N N . THR B 1 312 ? 48.417 112.007 65.794 1.00 70.19 312 THR B N 1
ATOM 6109 C CA . THR B 1 312 ? 48.131 110.789 66.541 1.00 68.93 312 THR B CA 1
ATOM 6110 C C . THR B 1 312 ? 49.021 110.670 67.770 1.00 68.52 312 THR B C 1
ATOM 6111 O O . THR B 1 312 ? 48.537 110.455 68.887 1.00 67.89 312 THR B O 1
ATOM 6115 N N . LEU B 1 313 ? 50.329 110.815 67.581 1.00 69.25 313 LEU B N 1
ATOM 6116 C CA . LEU B 1 313 ? 51.271 110.585 68.664 1.00 70.75 313 LEU B CA 1
ATOM 6117 C C . LEU B 1 313 ? 50.998 111.500 69.852 1.00 74.37 313 LEU B C 1
ATOM 6118 O O . LEU B 1 313 ? 51.052 111.055 71.008 1.00 74.81 313 LEU B O 1
ATOM 6123 N N . ARG B 1 314 ? 50.700 112.778 69.591 1.00 76.26 314 ARG B N 1
ATOM 6124 C CA . ARG B 1 314 ? 50.333 113.705 70.660 1.00 77.19 314 ARG B CA 1
ATOM 6125 C C . ARG B 1 314 ? 49.082 113.239 71.381 1.00 74.87 314 ARG B C 1
ATOM 6126 O O . ARG B 1 314 ? 49.058 113.155 72.614 1.00 75.41 314 ARG B O 1
ATOM 6134 N N . ASN B 1 315 ? 48.021 112.951 70.623 1.00 73.77 315 ASN B N 1
ATOM 6135 C CA . ASN B 1 315 ? 46.750 112.536 71.209 1.00 73.69 315 ASN B CA 1
ATOM 6136 C C . ASN B 1 315 ? 46.963 111.348 72.133 1.00 74.18 315 ASN B C 1
ATOM 6137 O O . ASN B 1 315 ? 46.579 111.388 73.309 1.00 76.92 315 ASN B O 1
ATOM 6142 N N . ILE B 1 316 ? 47.660 110.315 71.640 1.00 70.37 316 ILE B N 1
ATOM 6143 C CA . ILE B 1 316 ? 47.916 109.124 72.445 1.00 65.04 316 ILE B CA 1
ATOM 6144 C C . ILE B 1 316 ? 48.750 109.475 73.672 1.00 62.76 316 ILE B C 1
ATOM 6145 O O . ILE B 1 316 ? 48.456 109.027 74.789 1.00 64.38 316 ILE B O 1
ATOM 6150 N N . GLN B 1 317 ? 49.759 110.322 73.513 1.00 59.65 317 GLN B N 1
ATOM 6151 C CA . GLN B 1 317 ? 50.574 110.648 74.677 1.00 61.68 317 GLN B CA 1
ATOM 6152 C C . GLN B 1 317 ? 49.770 111.374 75.743 1.00 68.29 317 GLN B C 1
ATOM 6153 O O . GLN B 1 317 ? 50.144 111.342 76.921 1.00 65.27 317 GLN B O 1
ATOM 6159 N N . ARG B 1 318 ? 48.679 112.035 75.348 1.00 79.95 318 ARG B N 1
ATOM 6160 C CA . ARG B 1 318 ? 47.834 112.738 76.306 1.00 88.89 318 ARG B CA 1
ATOM 6161 C C . ARG B 1 318 ? 46.893 111.772 77.020 1.00 77.85 318 ARG B C 1
ATOM 6162 O O . ARG B 1 318 ? 46.740 111.848 78.241 1.00 73.37 318 ARG B O 1
ATOM 6170 N N . ARG B 1 319 ? 46.270 110.853 76.266 1.00 70.43 319 ARG B N 1
ATOM 6171 C CA . ARG B 1 319 ? 45.362 109.879 76.859 1.00 63.85 319 ARG B CA 1
ATOM 6172 C C . ARG B 1 319 ? 46.064 109.029 77.900 1.00 60.65 319 ARG B C 1
ATOM 6173 O O . ARG B 1 319 ? 45.504 108.760 78.964 1.00 60.31 319 ARG B O 1
ATOM 6181 N N . PHE B 1 320 ? 47.287 108.589 77.620 1.00 59.60 320 PHE B N 1
ATOM 6182 C CA . PHE B 1 320 ? 48.017 107.711 78.528 1.00 58.16 320 PHE B CA 1
ATOM 6183 C C . PHE B 1 320 ? 49.043 108.466 79.381 1.00 57.65 320 PHE B C 1
ATOM 6184 O O . PHE B 1 320 ? 49.834 107.850 80.109 1.00 52.88 320 PHE B O 1
ATOM 6192 N N . MET B 1 321 ? 48.994 109.794 79.344 1.00 61.74 321 MET B N 1
ATOM 6193 C CA . MET B 1 321 ? 49.797 110.641 80.207 1.00 66.25 321 MET B CA 1
ATOM 6194 C C . MET B 1 321 ? 51.283 110.308 80.105 1.00 62.65 321 MET B C 1
ATOM 6195 O O . MET B 1 321 ? 52.014 110.291 81.098 1.00 60.21 321 MET B O 1
ATOM 6200 N N . ILE B 1 322 ? 51.721 110.039 78.874 1.00 63.18 322 ILE B N 1
ATOM 6201 C CA . ILE B 1 322 ? 53.127 109.809 78.601 1.00 65.70 322 ILE B CA 1
ATOM 6202 C C . ILE B 1 322 ? 53.908 111.085 78.855 1.00 67.80 322 ILE B C 1
ATOM 6203 O O . ILE B 1 322 ? 53.571 112.159 78.340 1.00 66.62 322 ILE B O 1
ATOM 6208 N N . ASP B 1 323 ? 54.945 110.973 79.675 1.00 71.91 323 ASP B N 1
ATOM 6209 C CA . ASP B 1 323 ? 55.965 112.003 79.755 1.00 74.57 323 ASP B CA 1
ATOM 6210 C C . ASP B 1 323 ? 56.453 112.300 78.348 1.00 77.20 323 ASP B C 1
ATOM 6211 O O . ASP B 1 323 ? 57.126 111.468 77.730 1.00 77.61 323 ASP B O 1
ATOM 6216 N N . ILE B 1 324 ? 56.132 113.500 77.862 1.00 77.85 324 ILE B N 1
ATOM 6217 C CA . ILE B 1 324 ? 56.484 113.917 76.509 1.00 77.01 324 ILE B CA 1
ATOM 6218 C C . ILE B 1 324 ? 57.952 114.318 76.411 1.00 78.79 324 ILE B C 1
ATOM 6219 O O . ILE B 1 324 ? 58.599 114.098 75.372 1.00 80.15 324 ILE B O 1
ATOM 6224 N N . ASP B 1 325 ? 58.492 114.941 77.466 1.00 79.28 325 ASP B N 1
ATOM 6225 C CA . ASP B 1 325 ? 59.891 115.358 77.456 1.00 81.89 325 ASP B CA 1
ATOM 6226 C C . ASP B 1 325 ? 60.808 114.151 77.303 1.00 84.50 325 ASP B C 1
ATOM 6227 O O . ASP B 1 325 ? 61.607 114.068 76.355 1.00 85.98 325 ASP B O 1
ATOM 6232 N N . GLN B 1 326 ? 60.679 113.190 78.226 1.00 83.51 326 GLN B N 1
ATOM 6233 C CA . GLN B 1 326 ? 61.380 111.919 78.111 1.00 81.91 326 GLN B CA 1
ATOM 6234 C C . GLN B 1 326 ? 61.185 111.275 76.727 1.00 80.22 326 GLN B C 1
ATOM 6235 O O . GLN B 1 326 ? 62.129 110.697 76.162 1.00 82.19 326 GLN B O 1
ATOM 6241 N N . ALA B 1 327 ? 59.978 111.375 76.149 1.00 75.27 327 ALA B N 1
ATOM 6242 C CA . ALA B 1 327 ? 59.742 110.782 74.834 1.00 71.11 327 ALA B CA 1
ATOM 6243 C C . ALA B 1 327 ? 60.593 111.453 73.761 1.00 70.14 327 ALA B C 1
ATOM 6244 O O . ALA B 1 327 ? 61.236 110.775 72.956 1.00 69.73 327 ALA B O 1
ATOM 6246 N N . GLN B 1 328 ? 60.617 112.788 73.741 1.00 71.11 328 GLN B N 1
ATOM 6247 C CA . GLN B 1 328 ? 61.509 113.517 72.838 1.00 74.20 328 GLN B CA 1
ATOM 6248 C C . GLN B 1 328 ? 62.969 113.192 73.120 1.00 74.45 328 GLN B C 1
ATOM 6249 O O . GLN B 1 328 ? 63.755 112.914 72.202 1.00 74.66 328 GLN B O 1
ATOM 6255 N N . ARG B 1 329 ? 63.345 113.227 74.395 1.00 74.33 329 ARG B N 1
ATOM 6256 C CA . ARG B 1 329 ? 64.711 112.930 74.810 1.00 74.19 329 ARG B CA 1
ATOM 6257 C C . ARG B 1 329 ? 65.201 111.585 74.277 1.00 75.06 329 ARG B C 1
ATOM 6258 O O . ARG B 1 329 ? 66.344 111.470 73.827 1.00 75.14 329 ARG B O 1
ATOM 6266 N N . VAL B 1 330 ? 64.354 110.556 74.306 1.00 75.15 330 VAL B N 1
ATOM 6267 C CA . VAL B 1 330 ? 64.755 109.262 73.760 1.00 72.62 330 VAL B CA 1
ATOM 6268 C C . VAL B 1 330 ? 64.782 109.308 72.245 1.00 72.98 330 VAL B C 1
ATOM 6269 O O . VAL B 1 330 ? 65.738 108.833 71.613 1.00 73.27 330 VAL B O 1
ATOM 6273 N N . ALA B 1 331 ? 63.731 109.858 71.636 1.00 71.83 331 ALA B N 1
ATOM 6274 C CA . ALA B 1 331 ? 63.743 109.992 70.190 1.00 71.03 331 ALA B CA 1
ATOM 6275 C C . ALA B 1 331 ? 64.922 110.834 69.734 1.00 70.56 331 ALA B C 1
ATOM 6276 O O . ALA B 1 331 ? 65.491 110.567 68.679 1.00 70.54 331 ALA B O 1
ATOM 6278 N N . LYS B 1 332 ? 65.334 111.822 70.528 1.00 71.11 332 LYS B N 1
ATOM 6279 C CA . LYS B 1 332 ? 66.553 112.571 70.228 1.00 75.10 332 LYS B CA 1
ATOM 6280 C C . LYS B 1 332 ? 67.749 111.639 69.999 1.00 78.57 332 LYS B C 1
ATOM 6281 O O . LYS B 1 332 ? 68.344 111.609 68.907 1.00 79.64 332 LYS B O 1
ATOM 6287 N N . VAL B 1 333 ? 68.097 110.855 71.033 1.00 78.75 333 VAL B N 1
ATOM 6288 C CA . VAL B 1 333 ? 69.246 109.957 70.963 1.00 77.06 333 VAL B CA 1
ATOM 6289 C C . VAL B 1 333 ? 69.089 108.981 69.813 1.00 78.73 333 VAL B C 1
ATOM 6290 O O . VAL B 1 333 ? 70.016 108.769 69.024 1.00 82.12 333 VAL B O 1
ATOM 6294 N N . ALA B 1 334 ? 67.916 108.364 69.696 1.00 76.28 334 ALA B N 1
ATOM 6295 C CA . ALA B 1 334 ? 67.738 107.372 68.644 1.00 76.17 334 ALA B CA 1
ATOM 6296 C C . ALA B 1 334 ? 67.853 108.009 67.262 1.00 79.91 334 ALA B C 1
ATOM 6297 O O . ALA B 1 334 ? 68.362 107.381 66.322 1.00 79.83 334 ALA B O 1
ATOM 6299 N N . ALA B 1 335 ? 67.396 109.257 67.119 1.00 82.46 335 ALA B N 1
ATOM 6300 C CA . ALA B 1 335 ? 67.611 109.981 65.874 1.00 85.40 335 ALA B CA 1
ATOM 6301 C C . ALA B 1 335 ? 69.093 110.084 65.577 1.00 88.82 335 ALA B C 1
ATOM 6302 O O . ALA B 1 335 ? 69.558 109.707 64.492 1.00 88.95 335 ALA B O 1
ATOM 6304 N N . ASN B 1 336 ? 69.855 110.579 66.550 1.00 91.32 336 ASN B N 1
ATOM 6305 C CA . ASN B 1 336 ? 71.295 110.707 66.383 1.00 93.03 336 ASN B CA 1
ATOM 6306 C C . ASN B 1 336 ? 71.966 109.358 66.103 1.00 94.15 336 ASN B C 1
ATOM 6307 O O . ASN B 1 336 ? 72.827 109.263 65.218 1.00 96.81 336 ASN B O 1
ATOM 6312 N N . PHE B 1 337 ? 71.578 108.296 66.823 1.00 91.86 337 PHE B N 1
ATOM 6313 C CA . PHE B 1 337 ? 72.146 106.979 66.538 1.00 90.02 337 PHE B CA 1
ATOM 6314 C C . PHE B 1 337 ? 71.820 106.545 65.128 1.00 90.06 337 PHE B C 1
ATOM 6315 O O . PHE B 1 337 ? 72.677 106.000 64.424 1.00 91.05 337 PHE B O 1
ATOM 6323 N N . PHE B 1 338 ? 70.589 106.780 64.695 1.00 89.47 338 PHE B N 1
ATOM 6324 C CA . PHE B 1 338 ? 70.215 106.461 63.325 1.00 89.64 338 PHE B CA 1
ATOM 6325 C C . PHE B 1 338 ? 71.171 107.098 62.318 1.00 88.82 338 PHE B C 1
ATOM 6326 O O . PHE B 1 338 ? 71.648 106.441 61.383 1.00 87.99 338 PHE B O 1
ATOM 6334 N N . ASP B 1 339 ? 71.470 108.379 62.503 1.00 88.30 339 ASP B N 1
ATOM 6335 C CA . ASP B 1 339 ? 72.249 109.105 61.514 1.00 87.55 339 ASP B CA 1
ATOM 6336 C C . ASP B 1 339 ? 73.694 108.650 61.455 1.00 89.64 339 ASP B C 1
ATOM 6337 O O . ASP B 1 339 ? 74.327 108.775 60.404 1.00 90.82 339 ASP B O 1
ATOM 6342 N N . GLN B 1 340 ? 74.231 108.137 62.561 1.00 89.59 340 GLN B N 1
ATOM 6343 C CA . GLN B 1 340 ? 75.623 107.723 62.597 1.00 89.06 340 GLN B CA 1
ATOM 6344 C C . GLN B 1 340 ? 75.822 106.331 62.012 1.00 88.44 340 GLN B C 1
ATOM 6345 O O . GLN B 1 340 ? 76.945 105.980 61.625 1.00 89.91 340 GLN B O 1
ATOM 6351 N N . VAL B 1 341 ? 74.766 105.524 61.950 1.00 87.46 341 VAL B N 1
ATOM 6352 C CA . VAL B 1 341 ? 74.826 104.229 61.281 1.00 89.22 341 VAL B CA 1
ATOM 6353 C C . VAL B 1 341 ? 74.088 104.243 59.943 1.00 91.54 341 VAL B C 1
ATOM 6354 O O . VAL B 1 341 ? 73.848 103.174 59.367 1.00 91.02 341 VAL B O 1
ATOM 6358 N N . GLU B 1 342 ? 73.713 105.432 59.436 1.00 94.61 342 GLU B N 1
ATOM 6359 C CA . GLU B 1 342 ? 72.660 105.538 58.415 1.00 98.21 342 GLU B CA 1
ATOM 6360 C C . GLU B 1 342 ? 73.124 105.019 57.061 1.00 99.30 342 GLU B C 1
ATOM 6361 O O . GLU B 1 342 ? 72.377 104.309 56.367 1.00 96.83 342 GLU B O 1
ATOM 6367 N N . ASN B 1 343 ? 74.351 105.362 56.670 1.00 103.12 343 ASN B N 1
ATOM 6368 C CA . ASN B 1 343 ? 74.840 104.937 55.368 1.00 106.28 343 ASN B CA 1
ATOM 6369 C C . ASN B 1 343 ? 75.248 103.475 55.398 1.00 106.51 343 ASN B C 1
ATOM 6370 O O . ASN B 1 343 ? 74.926 102.718 54.473 1.00 107.43 343 ASN B O 1
ATOM 6375 N N . GLU B 1 344 ? 75.931 103.061 56.468 1.00 105.68 344 GLU B N 1
ATOM 6376 C CA . GLU B 1 344 ? 76.420 101.691 56.542 1.00 105.92 344 GLU B CA 1
ATOM 6377 C C . GLU B 1 344 ? 75.274 100.692 56.458 1.00 106.64 344 GLU B C 1
ATOM 6378 O O . GLU B 1 344 ? 75.402 99.637 55.820 1.00 105.94 344 GLU B O 1
ATOM 6384 N N . TRP B 1 345 ? 74.132 101.020 57.064 1.00 107.71 345 TRP B N 1
ATOM 6385 C CA . TRP B 1 345 ? 73.100 100.030 57.328 1.00 108.29 345 TRP B CA 1
ATOM 6386 C C . TRP B 1 345 ? 71.937 100.058 56.340 1.00 108.02 345 TRP B C 1
ATOM 6387 O O . TRP B 1 345 ? 70.992 99.276 56.509 1.00 108.04 345 TRP B O 1
ATOM 6398 N N . HIS B 1 346 ? 71.988 100.906 55.307 1.00 108.14 346 HIS B N 1
ATOM 6399 C CA . HIS B 1 346 ? 70.950 100.943 54.266 1.00 109.01 346 HIS B CA 1
ATOM 6400 C C . HIS B 1 346 ? 69.611 101.420 54.837 1.00 107.09 346 HIS B C 1
ATOM 6401 O O . HIS B 1 346 ? 68.575 100.763 54.700 1.00 105.47 346 HIS B O 1
ATOM 6408 N N . LEU B 1 347 ? 69.635 102.573 55.501 1.00 106.40 347 LEU B N 1
ATOM 6409 C CA . LEU B 1 347 ? 68.489 103.045 56.270 1.00 104.74 347 LEU B CA 1
ATOM 6410 C C . LEU B 1 347 ? 67.872 104.257 55.577 1.00 105.13 347 LEU B C 1
ATOM 6411 O O . LEU B 1 347 ? 68.485 105.335 55.517 1.00 104.72 347 LEU B O 1
ATOM 6416 N N . GLU B 1 348 ? 66.650 104.073 55.070 1.00 105.07 348 GLU B N 1
ATOM 6417 C CA . GLU B 1 348 ? 65.904 105.085 54.336 1.00 104.35 348 GLU B CA 1
ATOM 6418 C C . GLU B 1 348 ? 64.817 105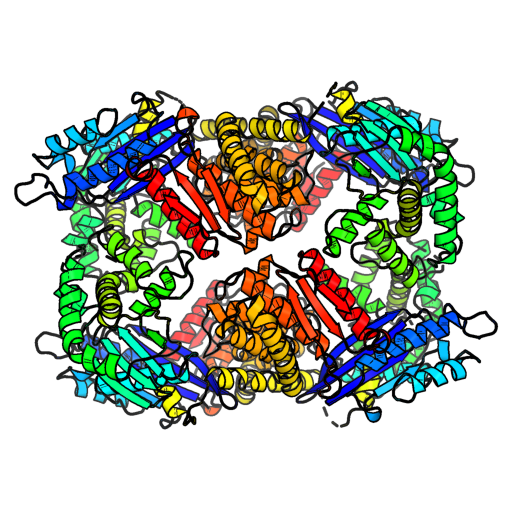.691 55.223 1.00 102.30 348 GLU B C 1
ATOM 6419 O O . GLU B 1 348 ? 64.257 105.017 56.092 1.00 103.45 348 GLU B O 1
ATOM 6425 N N . ALA B 1 349 ? 64.495 106.970 54.959 1.00 98.46 349 ALA B N 1
ATOM 6426 C CA . ALA B 1 349 ? 63.739 107.800 55.906 1.00 94.04 349 ALA B CA 1
ATOM 6427 C C . ALA B 1 349 ? 62.459 107.146 56.412 1.00 92.91 349 ALA B C 1
ATOM 6428 O O . ALA B 1 349 ? 62.085 107.365 57.568 1.00 92.46 349 ALA B O 1
ATOM 6430 N N . ILE B 1 350 ? 61.773 106.358 55.574 1.00 92.67 350 ILE B N 1
ATOM 6431 C CA . ILE B 1 350 ? 60.574 105.646 56.023 1.00 92.42 350 ILE B CA 1
ATOM 6432 C C . ILE B 1 350 ? 60.832 104.982 57.364 1.00 92.41 350 ILE B C 1
ATOM 6433 O O . ILE B 1 350 ? 60.099 105.199 58.338 1.00 94.01 350 ILE B O 1
ATOM 6438 N N . SER B 1 351 ? 61.909 104.194 57.444 1.00 90.70 351 SER B N 1
ATOM 6439 C CA . SER B 1 351 ? 62.274 103.468 58.655 1.00 87.45 351 SER B CA 1
ATOM 6440 C C . SER B 1 351 ? 63.002 104.341 59.667 1.00 84.99 351 SER B C 1
ATOM 6441 O O . SER B 1 351 ? 63.280 103.879 60.778 1.00 85.23 351 SER B O 1
ATOM 6444 N N . ARG B 1 352 ? 63.318 105.587 59.328 1.00 83.78 352 ARG B N 1
ATOM 6445 C CA . ARG B 1 352 ? 63.677 106.517 60.389 1.00 83.51 352 ARG B CA 1
ATOM 6446 C C . ARG B 1 352 ? 62.433 107.010 61.126 1.00 87.19 352 ARG B C 1
ATOM 6447 O O . ARG B 1 352 ? 62.409 107.022 62.361 1.00 87.85 352 ARG B O 1
ATOM 6455 N N . ASP B 1 353 ? 61.380 107.392 60.393 1.00 88.18 353 ASP B N 1
ATOM 6456 C CA . ASP B 1 353 ? 60.147 107.803 61.048 1.00 87.19 353 ASP B CA 1
ATOM 6457 C C . ASP B 1 353 ? 59.653 106.713 62.000 1.00 83.15 353 ASP B C 1
ATOM 6458 O O . ASP B 1 353 ? 59.295 106.994 63.153 1.00 82.26 353 ASP B O 1
ATOM 6463 N N . LEU B 1 354 ? 59.688 105.457 61.559 1.00 78.95 354 LEU B N 1
ATOM 6464 C CA . LEU B 1 354 ? 59.208 104.369 62.402 1.00 75.81 354 LEU B CA 1
ATOM 6465 C C . LEU B 1 354 ? 59.968 104.297 63.721 1.00 77.22 354 LEU B C 1
ATOM 6466 O O . LEU B 1 354 ? 59.373 104.070 64.785 1.00 77.79 354 LEU B O 1
ATOM 6471 N N . LEU B 1 355 ? 61.282 104.495 63.680 1.00 77.16 355 LEU B N 1
ATOM 6472 C CA . LEU B 1 355 ? 62.042 104.539 64.920 1.00 75.26 355 LEU B CA 1
ATOM 6473 C C . LEU B 1 355 ? 61.561 105.678 65.809 1.00 75.55 355 LEU B C 1
ATOM 6474 O O . LEU B 1 355 ? 61.306 105.481 67.002 1.00 77.25 355 LEU B O 1
ATOM 6479 N N . ILE B 1 356 ? 61.398 106.875 65.242 1.00 74.64 356 ILE B N 1
ATOM 6480 C CA . ILE B 1 356 ? 60.964 108.011 66.058 1.00 73.77 356 ILE B CA 1
ATOM 6481 C C . ILE B 1 356 ? 59.551 107.786 66.598 1.00 73.47 356 ILE B C 1
ATOM 6482 O O . ILE B 1 356 ? 59.232 108.174 67.732 1.00 72.17 356 ILE B O 1
ATOM 6487 N N . SER B 1 357 ? 58.689 107.157 65.807 1.00 73.87 357 SER B N 1
ATOM 6488 C CA . SER B 1 357 ? 57.342 106.884 66.279 1.00 75.70 357 SER B CA 1
ATOM 6489 C C . SER B 1 357 ? 57.376 105.892 67.428 1.00 75.55 357 SER B C 1
ATOM 6490 O O . SER B 1 357 ? 56.639 106.049 68.408 1.00 75.20 357 SER B O 1
ATOM 6493 N N . ALA B 1 358 ? 58.243 104.876 67.339 1.00 74.97 358 ALA B N 1
ATOM 6494 C CA . ALA B 1 358 ? 58.361 103.925 68.438 1.00 74.83 358 ALA B CA 1
ATOM 6495 C C . ALA B 1 358 ? 58.837 104.615 69.702 1.00 71.19 358 ALA B C 1
ATOM 6496 O O . ALA B 1 358 ? 58.365 104.302 70.799 1.00 68.32 358 ALA B O 1
ATOM 6498 N N . CYS B 1 359 ? 59.768 105.564 69.559 1.00 71.11 359 CYS B N 1
ATOM 6499 C CA . CYS B 1 359 ? 60.306 106.280 70.710 1.00 70.92 359 CYS B CA 1
ATOM 6500 C C . CYS B 1 359 ? 59.235 107.121 71.400 1.00 69.84 359 CYS B C 1
ATOM 6501 O O . CYS B 1 359 ? 59.091 107.065 72.631 1.00 70.72 359 CYS B O 1
ATOM 6504 N N . GLN B 1 360 ? 58.464 107.903 70.629 1.00 67.90 360 GLN B N 1
ATOM 6505 C CA . GLN B 1 360 ? 57.445 108.762 71.240 1.00 67.10 360 GLN B CA 1
ATOM 6506 C C . GLN B 1 360 ? 56.495 107.958 72.120 1.00 64.94 360 GLN B C 1
ATOM 6507 O O . GLN B 1 360 ? 56.024 108.460 73.142 1.00 65.11 360 GLN B O 1
ATOM 6513 N N . LEU B 1 361 ? 56.258 106.697 71.777 1.00 62.49 361 LEU B N 1
ATOM 6514 C CA . LEU B 1 361 ? 55.320 105.836 72.474 1.00 61.78 361 LEU B CA 1
ATOM 6515 C C . LEU B 1 361 ? 55.990 104.853 73.416 1.00 62.16 361 LEU B C 1
ATOM 6516 O O . LEU B 1 361 ? 55.289 104.118 74.130 1.00 60.28 361 LEU B O 1
ATOM 6521 N N . HIS B 1 362 ? 57.324 104.827 73.444 1.00 63.81 362 HIS B N 1
ATOM 6522 C CA . HIS B 1 362 ? 58.001 103.701 74.074 1.00 64.02 362 HIS B CA 1
ATOM 6523 C C . HIS B 1 362 ? 57.617 103.553 75.548 1.00 64.70 362 HIS B C 1
ATOM 6524 O O . HIS B 1 362 ? 57.626 102.435 76.083 1.00 66.29 362 HIS B O 1
ATOM 6531 N N . GLU B 1 363 ? 57.204 104.629 76.208 1.00 62.48 363 GLU B N 1
ATOM 6532 C CA . GLU B 1 363 ? 56.828 104.507 77.610 1.00 61.06 363 GLU B CA 1
ATOM 6533 C C . GLU B 1 363 ? 55.347 104.243 77.836 1.00 56.72 363 GLU B C 1
ATOM 6534 O O . GLU B 1 363 ? 54.871 104.461 78.947 1.00 55.57 363 GLU B O 1
ATOM 6540 N N . ILE B 1 364 ? 54.595 103.821 76.825 1.00 55.97 364 ILE B N 1
ATOM 6541 C CA . ILE B 1 364 ? 53.150 103.737 77.028 1.00 57.76 364 ILE B CA 1
ATOM 6542 C C . ILE B 1 364 ? 52.790 102.651 78.051 1.00 58.49 364 ILE B C 1
ATOM 6543 O O . ILE B 1 364 ? 51.954 102.876 78.943 1.00 57.66 364 ILE B O 1
ATOM 6548 N N . GLY B 1 365 ? 53.449 101.480 77.982 1.00 59.06 365 GLY B N 1
ATOM 6549 C CA . GLY B 1 365 ? 53.158 100.399 78.928 1.00 58.75 365 GLY B CA 1
ATOM 6550 C C . GLY B 1 365 ? 53.321 100.811 80.382 1.00 58.56 365 GLY B C 1
ATOM 6551 O O . GLY B 1 365 ? 52.664 100.258 81.282 1.00 56.93 365 GLY B O 1
ATOM 6552 N N . LEU B 1 366 ? 54.183 101.792 80.638 1.00 57.78 366 LEU B N 1
ATOM 6553 C CA . LEU B 1 366 ? 54.315 102.304 81.993 1.00 57.49 366 LEU B CA 1
ATOM 6554 C C . LEU B 1 366 ? 53.024 102.955 82.475 1.00 55.95 366 LEU B C 1
ATOM 6555 O O . LEU B 1 366 ? 52.801 103.062 83.685 1.00 53.22 366 LEU B O 1
ATOM 6560 N N . SER B 1 367 ? 52.148 103.363 81.558 1.00 56.95 367 SER B N 1
ATOM 6561 C CA . SER B 1 367 ? 50.864 103.884 82.001 1.00 59.63 367 SER B CA 1
ATOM 6562 C C . SER B 1 367 ? 49.985 102.819 82.605 1.00 57.73 367 SER B C 1
ATOM 6563 O O . SER B 1 367 ? 49.048 103.157 83.322 1.00 58.18 367 SER B O 1
ATOM 6566 N N . VAL B 1 368 ? 50.266 101.555 82.331 1.00 56.26 368 VAL B N 1
ATOM 6567 C CA . VAL B 1 368 ? 49.580 100.451 82.986 1.00 54.86 368 VAL B CA 1
ATOM 6568 C C . VAL B 1 368 ? 50.276 100.112 84.302 1.00 54.99 368 VAL B C 1
ATOM 6569 O O . VAL B 1 368 ? 49.673 100.227 85.382 1.00 55.04 368 VAL B O 1
ATOM 6573 N N . ASP B 1 369 ? 51.545 99.694 84.217 1.00 54.64 369 ASP B N 1
ATOM 6574 C CA . ASP B 1 369 ? 52.339 99.335 85.387 1.00 58.04 369 ASP B CA 1
ATOM 6575 C C . ASP B 1 369 ? 53.784 99.143 84.960 1.00 60.39 369 ASP B C 1
ATOM 6576 O O . ASP B 1 369 ? 54.055 98.736 83.832 1.00 63.17 369 ASP B O 1
ATOM 6581 N N . PHE B 1 370 ? 54.715 99.398 85.884 1.00 59.35 370 PHE B N 1
ATOM 6582 C CA . PHE B 1 370 ? 56.124 99.414 85.487 1.00 59.30 370 PHE B CA 1
ATOM 6583 C C . PHE B 1 370 ? 56.713 98.021 85.384 1.00 58.81 370 PHE B C 1
ATOM 6584 O O . PHE B 1 370 ? 57.670 97.820 84.636 1.00 56.18 370 PHE B O 1
ATOM 6592 N N . LYS B 1 371 ? 56.212 97.070 86.174 1.00 61.32 371 LYS B N 1
ATOM 6593 C CA . LYS B 1 371 ? 56.885 95.781 86.255 1.00 65.15 371 LYS B CA 1
ATOM 6594 C C . LYS B 1 371 ? 57.102 95.174 84.881 1.00 66.71 371 LYS B C 1
ATOM 6595 O O . LYS B 1 371 ? 58.242 94.891 84.490 1.00 70.70 371 LYS B O 1
ATOM 6601 N N . GLN B 1 372 ? 56.017 94.926 84.152 1.00 62.21 372 GLN B N 1
ATOM 6602 C CA . GLN B 1 372 ? 56.086 94.368 82.814 1.00 59.09 372 GLN B CA 1
ATOM 6603 C C . GLN B 1 372 ? 55.697 95.380 81.750 1.00 57.43 372 GLN B C 1
ATOM 6604 O O . GLN B 1 372 ? 55.046 95.009 80.767 1.00 57.77 372 GLN B O 1
ATOM 6610 N N . ALA B 1 373 ? 56.028 96.637 81.950 1.00 55.20 373 ALA B N 1
ATOM 6611 C CA . ALA B 1 373 ? 55.692 97.692 81.003 1.00 53.53 373 ALA B CA 1
ATOM 6612 C C . ALA B 1 373 ? 55.870 97.311 79.534 1.00 53.54 373 ALA B C 1
ATOM 6613 O O . ALA B 1 373 ? 54.963 97.589 78.743 1.00 53.85 373 ALA B O 1
ATOM 6615 N N . PRO B 1 374 ? 56.976 96.676 79.096 1.00 57.10 374 PRO B N 1
ATOM 6616 C CA . PRO B 1 374 ? 57.082 96.375 77.655 1.00 58.68 374 PRO B CA 1
ATOM 6617 C C . PRO B 1 374 ? 55.940 95.530 77.171 1.00 63.12 374 PRO B C 1
ATOM 6618 O O . PRO B 1 374 ? 55.377 95.802 76.104 1.00 66.65 374 PRO B O 1
ATOM 6622 N N . GLN B 1 375 ? 55.559 94.517 77.942 1.00 63.34 375 GLN B N 1
ATOM 6623 C CA . GLN B 1 375 ? 54.432 93.711 77.529 1.00 65.03 375 GLN B CA 1
ATOM 6624 C C . GLN B 1 375 ? 53.170 94.559 77.446 1.00 63.19 375 GLN B C 1
ATOM 6625 O O . GLN B 1 375 ? 52.351 94.377 76.535 1.00 63.75 375 GLN B O 1
ATOM 6631 N N . HIS B 1 376 ? 53.007 95.521 78.357 1.00 58.83 376 HIS B N 1
ATOM 6632 C CA . HIS B 1 376 ? 51.823 96.371 78.295 1.00 56.89 376 HIS B CA 1
ATOM 6633 C C . HIS B 1 376 ? 51.869 97.298 77.085 1.00 60.02 376 HIS B C 1
ATOM 6634 O O . HIS B 1 376 ? 50.833 97.547 76.441 1.00 61.58 376 HIS B O 1
ATOM 6641 N N . ALA B 1 377 ? 53.057 97.820 76.758 1.00 58.25 377 ALA B N 1
ATOM 6642 C CA . ALA B 1 377 ? 53.183 98.738 75.629 1.00 55.57 377 ALA B CA 1
ATOM 6643 C C . ALA B 1 377 ? 52.801 98.055 74.320 1.00 54.46 377 ALA B C 1
ATOM 6644 O O . ALA B 1 377 ? 52.079 98.625 73.493 1.00 54.82 377 ALA B O 1
ATOM 6646 N N . ALA B 1 378 ? 53.230 96.811 74.139 1.00 52.45 378 ALA B N 1
ATOM 6647 C CA . ALA B 1 378 ? 52.847 96.079 72.946 1.00 50.55 378 ALA B CA 1
ATOM 6648 C C . ALA B 1 378 ? 51.345 95.872 72.893 1.00 53.37 378 ALA B C 1
ATOM 6649 O O . ALA B 1 378 ? 50.715 96.085 71.853 1.00 55.65 378 ALA B O 1
ATOM 6651 N N . TYR B 1 379 ? 50.740 95.485 74.003 1.00 55.23 379 TYR B N 1
ATOM 6652 C CA . TYR B 1 379 ? 49.297 95.272 73.989 1.00 58.15 379 TYR B CA 1
ATOM 6653 C C . TYR B 1 379 ? 48.558 96.548 73.572 1.00 60.25 379 TYR B C 1
ATOM 6654 O O . TYR B 1 379 ? 47.774 96.536 72.603 1.00 60.15 379 TYR B O 1
ATOM 6663 N N . LEU B 1 380 ? 48.816 97.668 74.285 1.00 57.98 380 LEU B N 1
ATOM 6664 C CA . LEU B 1 380 ? 48.229 98.958 73.926 1.00 56.25 380 LEU B CA 1
ATOM 6665 C C . LEU B 1 380 ? 48.423 99.273 72.449 1.00 58.02 380 LEU B C 1
ATOM 6666 O O . LEU B 1 380 ? 47.445 99.474 71.717 1.00 59.24 380 LEU B O 1
ATOM 6671 N N . VAL B 1 381 ? 49.674 99.268 71.975 1.00 56.10 381 VAL B N 1
ATOM 6672 C CA . VAL B 1 381 ? 49.929 99.703 70.607 1.00 54.71 381 VAL B CA 1
ATOM 6673 C C . VAL B 1 381 ? 49.292 98.742 69.611 1.00 57.83 381 VAL B C 1
ATOM 6674 O O . VAL B 1 381 ? 48.791 99.152 68.562 1.00 58.06 381 VAL B O 1
ATOM 6678 N N . ARG B 1 382 ? 49.279 97.452 69.929 1.00 60.88 382 ARG B N 1
ATOM 6679 C CA . ARG B 1 382 ? 48.684 96.443 69.050 1.00 61.86 382 ARG B CA 1
ATOM 6680 C C . ARG B 1 382 ? 47.190 96.665 68.853 1.00 65.13 382 ARG B C 1
ATOM 6681 O O . ARG B 1 382 ? 46.659 96.406 67.760 1.00 68.39 382 ARG B O 1
ATOM 6689 N N . ASN B 1 383 ? 46.473 97.067 69.919 1.00 62.93 383 ASN B N 1
ATOM 6690 C CA . ASN B 1 383 ? 45.026 97.208 69.845 1.00 60.14 383 ASN B CA 1
ATOM 6691 C C . ASN B 1 383 ? 44.534 98.652 69.727 1.00 58.54 383 ASN B C 1
ATOM 6692 O O . ASN B 1 383 ? 43.358 98.853 69.397 1.00 57.49 383 ASN B O 1
ATOM 6697 N N . LEU B 1 384 ? 45.385 99.649 69.958 1.00 58.37 384 LEU B N 1
ATOM 6698 C CA . LEU B 1 384 ? 44.942 101.025 69.804 1.00 60.20 384 LEU B CA 1
ATOM 6699 C C . LEU B 1 384 ? 44.702 101.323 68.343 1.00 62.41 384 LEU B C 1
ATOM 6700 O O . LEU B 1 384 ? 45.324 100.736 67.467 1.00 62.07 384 LEU B O 1
ATOM 6705 N N . ASP B 1 385 ? 43.783 102.243 68.087 1.00 67.05 385 ASP B N 1
ATOM 6706 C CA . ASP B 1 385 ? 43.615 102.802 66.749 1.00 70.68 385 ASP B CA 1
ATOM 6707 C C . ASP B 1 385 ? 44.605 103.946 66.554 1.00 69.87 385 ASP B C 1
ATOM 6708 O O . ASP B 1 385 ? 44.571 104.937 67.287 1.00 69.40 385 ASP B O 1
ATOM 6713 N N . LEU B 1 386 ? 45.495 103.811 65.574 1.00 71.86 386 LEU B N 1
ATOM 6714 C CA . LEU B 1 386 ? 46.572 104.771 65.343 1.00 73.80 386 LEU B CA 1
ATOM 6715 C C . LEU B 1 386 ? 46.498 105.302 63.918 1.00 76.02 386 LEU B C 1
ATOM 6716 O O . LEU B 1 386 ? 47.202 104.796 63.028 1.00 78.83 386 LEU B O 1
ATOM 6721 N N . PRO B 1 387 ? 45.668 106.313 63.664 1.00 74.40 387 PRO B N 1
ATOM 6722 C CA . PRO B 1 387 ? 45.603 106.916 62.325 1.00 71.99 387 PRO B CA 1
ATOM 6723 C C . PRO B 1 387 ? 46.959 107.416 61.846 1.00 71.43 387 PRO B C 1
ATOM 6724 O O . PRO B 1 387 ? 47.704 108.068 62.589 1.00 70.20 387 PRO B O 1
ATOM 6728 N N . GLY B 1 388 ? 47.282 107.091 60.590 1.00 71.87 388 GLY B N 1
ATOM 6729 C CA . GLY B 1 388 ? 48.555 107.452 59.998 1.00 73.06 388 GLY B CA 1
ATOM 6730 C C . GLY B 1 388 ? 49.570 106.336 59.979 1.00 75.46 388 GLY B C 1
ATOM 6731 O O . GLY B 1 388 ? 50.722 106.572 59.608 1.00 77.38 388 GLY B O 1
ATOM 6732 N N . PHE B 1 389 ? 49.183 105.136 60.393 1.00 75.48 389 PHE B N 1
ATOM 6733 C CA . PHE B 1 389 ? 50.036 103.963 60.419 1.00 74.15 389 PHE B CA 1
ATOM 6734 C C . PHE B 1 389 ? 49.203 102.827 59.867 1.00 75.16 389 PHE B C 1
ATOM 6735 O O . PHE B 1 389 ? 48.032 102.694 60.233 1.00 76.35 389 PHE B O 1
ATOM 6743 N N . THR B 1 390 ? 49.780 102.049 58.962 1.00 75.28 390 THR B N 1
ATOM 6744 C CA . THR B 1 390 ? 49.100 100.880 58.448 1.00 76.19 390 THR B CA 1
ATOM 6745 C C . THR B 1 390 ? 49.106 99.776 59.498 1.00 75.34 390 THR B C 1
ATOM 6746 O O . THR B 1 390 ? 49.906 99.810 60.430 1.00 74.43 390 THR B O 1
ATOM 6750 N N . PRO B 1 391 ? 48.207 98.795 59.377 1.00 76.20 391 PRO B N 1
ATOM 6751 C CA . PRO B 1 391 ? 48.298 97.611 60.249 1.00 77.77 391 PRO B CA 1
ATOM 6752 C C . PRO B 1 391 ? 49.704 97.044 60.363 1.00 80.95 391 PRO B C 1
ATOM 6753 O O . PRO B 1 391 ? 50.145 96.688 61.468 1.00 82.01 391 PRO B O 1
ATOM 6757 N N . ALA B 1 392 ? 50.430 96.960 59.246 1.00 82.19 392 ALA B N 1
ATOM 6758 C CA . ALA B 1 392 ? 51.776 96.416 59.291 1.00 82.57 392 ALA B CA 1
ATOM 6759 C C . ALA B 1 392 ? 52.696 97.286 60.136 1.00 84.49 392 ALA B C 1
ATOM 6760 O O . ALA B 1 392 ? 53.490 96.768 60.933 1.00 85.31 392 ALA B O 1
ATOM 6762 N N . GLN B 1 393 ? 52.592 98.612 59.994 1.00 84.59 393 GLN B N 1
ATOM 6763 C CA . GLN B 1 393 ? 53.486 99.503 60.737 1.00 84.89 393 GLN B CA 1
ATOM 6764 C C . GLN B 1 393 ? 53.180 99.481 62.239 1.00 82.07 393 GLN B C 1
ATOM 6765 O O . GLN B 1 393 ? 54.090 99.364 63.077 1.00 80.43 393 GLN B O 1
ATOM 6771 N N . LYS B 1 394 ? 51.897 99.600 62.590 1.00 80.49 394 LYS B N 1
ATOM 6772 C CA . LYS B 1 394 ? 51.439 99.375 63.955 1.00 79.15 394 LYS B CA 1
ATOM 6773 C C . LYS B 1 394 ? 52.058 98.117 64.547 1.00 78.50 394 LYS B C 1
ATOM 6774 O O . LYS B 1 394 ? 52.647 98.152 65.633 1.00 78.94 394 LYS B O 1
ATOM 6780 N N . LYS B 1 395 ? 51.962 97.000 63.821 1.00 77.53 395 LYS B N 1
ATOM 6781 C CA . LYS B 1 395 ? 52.395 95.711 64.351 1.00 76.60 395 LYS B CA 1
ATOM 6782 C C . LYS B 1 395 ? 53.883 95.704 64.678 1.00 74.22 395 LYS B C 1
ATOM 6783 O O . LYS B 1 395 ? 54.300 95.135 65.701 1.00 74.18 395 LYS B O 1
ATOM 6789 N N . LEU B 1 396 ? 54.696 96.346 63.835 1.00 72.27 396 LEU B N 1
ATOM 6790 C CA . LEU B 1 396 ? 56.131 96.446 64.100 1.00 70.92 396 LEU B CA 1
ATOM 6791 C C . LEU B 1 396 ? 56.419 97.377 65.272 1.00 72.21 396 LEU B C 1
ATOM 6792 O O . LEU B 1 396 ? 57.323 97.115 66.078 1.00 73.39 396 LEU B O 1
ATOM 6797 N N . LEU B 1 397 ? 55.675 98.478 65.377 1.00 72.62 397 LEU B N 1
ATOM 6798 C CA . LEU B 1 397 ? 55.809 99.364 66.529 1.00 72.73 397 LEU B CA 1
ATOM 6799 C C . LEU B 1 397 ? 55.575 98.617 67.825 1.00 72.68 397 LEU B C 1
ATOM 6800 O O . LEU B 1 397 ? 56.324 98.783 68.798 1.00 73.17 397 LEU B O 1
ATOM 6805 N N . ALA B 1 398 ? 54.508 97.820 67.866 1.00 71.82 398 ALA B N 1
ATOM 6806 C CA . ALA B 1 398 ? 54.264 96.964 69.012 1.00 72.69 398 ALA B CA 1
ATOM 6807 C C . ALA B 1 398 ? 55.497 96.141 69.358 1.00 76.80 398 ALA B C 1
ATOM 6808 O O . ALA B 1 398 ? 55.946 96.149 70.511 1.00 80.98 398 ALA B O 1
ATOM 6810 N N . THR B 1 399 ? 56.106 95.465 68.360 1.00 75.05 399 THR B N 1
ATOM 6811 C CA . THR B 1 399 ? 57.172 94.511 68.685 1.00 73.57 399 THR B CA 1
ATOM 6812 C C . THR B 1 399 ? 58.483 95.210 69.051 1.00 70.26 399 THR B C 1
ATOM 6813 O O . THR B 1 399 ? 59.228 94.711 69.908 1.00 68.14 399 THR B O 1
ATOM 6817 N N . LEU B 1 400 ? 58.773 96.369 68.445 1.00 69.85 400 LEU B N 1
ATOM 6818 C CA . LEU B 1 400 ? 59.874 97.194 68.935 1.00 69.26 400 LEU B CA 1
ATOM 6819 C C . LEU B 1 400 ? 59.684 97.518 70.397 1.00 71.08 400 LEU B C 1
ATOM 6820 O O . LEU B 1 400 ? 60.633 97.453 71.189 1.00 74.12 400 LEU B O 1
ATOM 6825 N N . LEU B 1 401 ? 58.453 97.887 70.773 1.00 69.45 401 LEU B N 1
ATOM 6826 C CA . LEU B 1 401 ? 58.192 98.327 72.134 1.00 65.09 401 LEU B CA 1
ATOM 6827 C C . LEU B 1 401 ? 58.299 97.158 73.089 1.00 61.48 401 LEU B C 1
ATOM 6828 O O . LEU B 1 401 ? 58.944 97.261 74.138 1.00 56.53 401 LEU B O 1
ATOM 6833 N N . LEU B 1 402 ? 57.710 96.026 72.711 1.00 63.39 402 LEU B N 1
ATOM 6834 C CA . LEU B 1 402 ? 57.907 94.782 73.448 1.00 66.90 402 LEU B CA 1
ATOM 6835 C C . LEU B 1 402 ? 59.382 94.487 73.720 1.00 69.79 402 LEU B C 1
ATOM 6836 O O . LEU B 1 402 ? 59.745 94.072 74.830 1.00 71.64 402 LEU B O 1
ATOM 6841 N N . ASN B 1 403 ? 60.242 94.686 72.716 1.00 68.35 403 ASN B N 1
ATOM 6842 C CA . ASN B 1 403 ? 61.640 94.297 72.758 1.00 66.53 403 ASN B CA 1
ATOM 6843 C C . ASN B 1 403 ? 62.556 95.459 73.142 1.00 66.05 403 ASN B C 1
ATOM 6844 O O . ASN B 1 403 ? 63.775 95.384 72.904 1.00 66.51 403 ASN B O 1
ATOM 6849 N N . GLN B 1 404 ? 61.999 96.536 73.709 1.00 63.31 404 GLN B N 1
ATOM 6850 C CA . GLN B 1 404 ? 62.800 97.714 74.059 1.00 62.22 404 GLN B CA 1
ATOM 6851 C C . GLN B 1 404 ? 63.867 97.443 75.121 1.00 61.47 404 GLN B C 1
ATOM 6852 O O . GLN B 1 404 ? 64.756 98.283 75.304 1.00 60.92 404 GLN B O 1
ATOM 6858 N N . THR B 1 405 ? 63.779 96.316 75.822 1.00 63.06 405 THR B N 1
ATOM 6859 C CA . THR B 1 405 ? 64.710 95.887 76.863 1.00 65.12 405 THR B CA 1
ATOM 6860 C C . THR B 1 405 ? 64.419 94.403 77.081 1.00 67.69 405 THR B C 1
ATOM 6861 O O . THR B 1 405 ? 63.569 93.843 76.371 1.00 65.00 405 THR B O 1
ATOM 6865 N N . ASN B 1 406 ? 65.125 93.736 78.112 1.00 72.41 406 ASN B N 1
ATOM 6866 C CA . ASN B 1 406 ? 64.756 92.323 78.273 1.00 76.09 406 ASN B CA 1
ATOM 6867 C C . ASN B 1 406 ? 65.178 91.390 77.131 1.00 79.29 406 ASN B C 1
ATOM 6868 O O . ASN B 1 406 ? 65.197 91.849 75.975 1.00 80.73 406 ASN B O 1
ATOM 6873 N N . PRO B 1 407 ? 65.817 90.249 77.428 1.00 79.03 407 PRO B N 1
ATOM 6874 C CA . PRO B 1 407 ? 66.193 89.293 76.361 1.00 77.77 407 PRO B CA 1
ATOM 6875 C C . PRO B 1 407 ? 65.328 89.453 75.119 1.00 75.62 407 PRO B C 1
ATOM 6876 O O . PRO B 1 407 ? 64.099 89.449 75.198 1.00 73.84 407 PRO B O 1
ATOM 6880 N N . VAL B 1 408 ? 65.993 89.634 73.967 1.00 76.82 408 VAL B N 1
ATOM 6881 C CA . VAL B 1 408 ? 65.333 89.827 72.671 1.00 75.73 408 VAL B CA 1
ATOM 6882 C C . VAL B 1 408 ? 64.508 88.606 72.282 1.00 75.80 408 VAL B C 1
ATOM 6883 O O . VAL B 1 408 ? 64.896 87.471 72.568 1.00 74.67 408 VAL B O 1
ATOM 6887 N N . ASP B 1 409 ? 63.365 88.825 71.616 1.00 79.29 409 ASP B N 1
ATOM 6888 C CA . ASP B 1 409 ? 62.617 87.740 70.976 1.00 84.00 409 ASP B CA 1
ATOM 6889 C C . ASP B 1 409 ? 62.505 88.019 69.484 1.00 86.18 409 ASP B C 1
ATOM 6890 O O . ASP B 1 409 ? 61.708 88.868 69.061 1.00 87.06 409 ASP B O 1
ATOM 6895 N N . LEU B 1 410 ? 63.256 87.247 68.689 1.00 86.70 410 LEU B N 1
ATOM 6896 C CA . LEU B 1 410 ? 63.337 87.490 67.252 1.00 86.22 410 LEU B CA 1
ATOM 6897 C C . LEU B 1 410 ? 62.057 87.108 66.530 1.00 85.82 410 LEU B C 1
ATOM 6898 O O . LEU B 1 410 ? 61.676 87.772 65.561 1.00 84.92 410 LEU B O 1
ATOM 6903 N N . SER B 1 411 ? 61.398 86.030 66.955 1.00 87.72 411 SER B N 1
ATOM 6904 C CA . SER B 1 411 ? 60.197 85.577 66.251 1.00 91.53 411 SER B CA 1
ATOM 6905 C C . SER B 1 411 ? 59.176 86.704 66.100 1.00 91.52 411 SER B C 1
ATOM 6906 O O . SER B 1 411 ? 58.609 86.904 65.017 1.00 91.06 411 SER B O 1
ATOM 6909 N N . SER B 1 412 ? 58.953 87.472 67.174 1.00 91.81 412 SER B N 1
ATOM 6910 C CA . SER B 1 412 ? 57.999 88.576 67.150 1.00 91.17 412 SER B CA 1
ATOM 6911 C C . SER B 1 412 ? 58.545 89.764 66.379 1.00 88.88 412 SER B C 1
ATOM 6912 O O . SER B 1 412 ? 57.773 90.505 65.763 1.00 89.12 412 SER B O 1
ATOM 6915 N N . LEU B 1 413 ? 59.865 89.953 66.425 1.00 86.98 413 LEU B N 1
ATOM 6916 C CA . LEU B 1 413 ? 60.525 90.987 65.644 1.00 86.65 413 LEU B CA 1
ATOM 6917 C C . LEU B 1 413 ? 60.399 90.719 64.152 1.00 89.36 413 LEU B C 1
ATOM 6918 O O . LEU B 1 413 ? 60.349 91.662 63.349 1.00 89.86 413 LEU B O 1
ATOM 6923 N N . HIS B 1 414 ? 60.351 89.446 63.762 1.00 91.81 414 HIS B N 1
ATOM 6924 C CA . HIS B 1 414 ? 60.151 89.047 62.375 1.00 94.03 414 HIS B CA 1
ATOM 6925 C C . HIS B 1 414 ? 58.685 88.791 62.057 1.00 96.02 414 HIS B C 1
ATOM 6926 O O . HIS B 1 414 ? 58.338 88.513 60.906 1.00 96.41 414 HIS B O 1
ATOM 6933 N N . GLN B 1 415 ? 57.816 88.881 63.049 1.00 98.09 415 GLN B N 1
ATOM 6934 C CA . GLN B 1 415 ? 56.383 88.810 62.821 1.00 100.20 415 GLN B CA 1
ATOM 6935 C C . GLN B 1 415 ? 55.916 90.225 62.551 1.00 101.92 415 GLN B C 1
ATOM 6936 O O . GLN B 1 415 ? 55.581 90.965 63.479 1.00 104.83 415 GLN B O 1
ATOM 6942 N N . GLN B 1 416 ? 55.908 90.607 61.287 1.00 100.80 416 GLN B N 1
ATOM 6943 C CA . GLN B 1 416 ? 55.305 91.861 60.875 1.00 100.96 416 GLN B CA 1
ATOM 6944 C C . GLN B 1 416 ? 55.369 91.906 59.356 1.00 102.33 416 GLN B C 1
ATOM 6945 O O . GLN B 1 416 ? 56.171 91.211 58.724 1.00 101.94 416 GLN B O 1
ATOM 6951 N N . ASN B 1 417 ? 54.494 92.721 58.784 1.00 103.58 417 ASN B N 1
ATOM 6952 C CA . ASN B 1 417 ? 54.421 92.914 57.350 1.00 103.95 417 ASN B CA 1
ATOM 6953 C C . ASN B 1 417 ? 55.098 94.210 56.926 1.00 102.34 417 ASN B C 1
ATOM 6954 O O . ASN B 1 417 ? 55.149 94.509 55.730 1.00 103.70 417 ASN B O 1
ATOM 6959 N N . ALA B 1 418 ? 55.622 94.981 57.881 1.00 99.14 418 ALA B N 1
ATOM 6960 C CA . ALA B 1 418 ? 55.925 96.388 57.626 1.00 96.32 418 ALA B CA 1
ATOM 6961 C C . ALA B 1 418 ? 57.284 96.588 56.976 1.00 94.61 418 ALA B C 1
ATOM 6962 O O . ALA B 1 418 ? 57.371 96.971 55.809 1.00 94.07 418 ALA B O 1
ATOM 6964 N N . VAL B 1 419 ? 58.352 96.321 57.716 1.00 94.44 419 VAL B N 1
ATOM 6965 C CA . VAL B 1 419 ? 59.710 96.585 57.247 1.00 94.72 419 VAL B CA 1
ATOM 6966 C C . VAL B 1 419 ? 60.467 95.278 57.402 1.00 96.44 419 VAL B C 1
ATOM 6967 O O . VAL B 1 419 ? 60.083 94.441 58.233 1.00 96.27 419 VAL B O 1
ATOM 6971 N N . PRO B 1 420 ? 61.501 95.047 56.595 1.00 99.41 420 PRO B N 1
ATOM 6972 C CA . PRO B 1 420 ? 62.021 93.692 56.439 1.00 100.45 420 PRO B CA 1
ATOM 6973 C C . PRO B 1 420 ? 62.595 93.156 57.750 1.00 99.98 420 PRO B C 1
ATOM 6974 O O . PRO B 1 420 ? 63.126 93.924 58.569 1.00 100.54 420 PRO B O 1
ATOM 6978 N N . PRO B 1 421 ? 62.483 91.842 57.969 1.00 98.06 421 PRO B N 1
ATOM 6979 C CA . PRO B 1 421 ? 63.038 91.232 59.191 1.00 96.97 421 PRO B CA 1
ATOM 6980 C C . PRO B 1 421 ? 64.426 91.725 59.533 1.00 96.73 421 PRO B C 1
ATOM 6981 O O . PRO B 1 421 ? 64.779 91.812 60.717 1.00 96.49 421 PRO B O 1
ATOM 6985 N N . ARG B 1 422 ? 65.237 92.048 58.529 1.00 97.07 422 ARG B N 1
ATOM 6986 C CA . ARG B 1 422 ? 66.529 92.658 58.796 1.00 96.85 422 ARG B CA 1
ATOM 6987 C C . ARG B 1 422 ? 66.361 93.900 59.649 1.00 92.89 422 ARG B C 1
ATOM 6988 O O . ARG B 1 422 ? 66.827 93.965 60.789 1.00 92.19 422 ARG B O 1
ATOM 6996 N N . VAL B 1 423 ? 65.636 94.879 59.113 1.00 90.34 423 VAL B N 1
ATOM 6997 C CA . VAL B 1 423 ? 65.668 96.234 59.636 1.00 87.38 423 VAL B CA 1
ATOM 6998 C C . VAL B 1 423 ? 64.914 96.325 60.955 1.00 85.21 423 VAL B C 1
ATOM 6999 O O . VAL B 1 423 ? 65.298 97.103 61.842 1.00 83.21 423 VAL B O 1
ATOM 7003 N N . ALA B 1 424 ? 63.855 95.522 61.121 1.00 85.55 424 ALA B N 1
ATOM 7004 C CA . ALA B 1 424 ? 63.154 95.473 62.402 1.00 86.08 424 ALA B CA 1
ATOM 7005 C C . ALA B 1 424 ? 64.135 95.266 63.546 1.00 87.42 424 ALA B C 1
ATOM 7006 O O . ALA B 1 424 ? 63.964 95.821 64.642 1.00 88.67 424 ALA B O 1
ATOM 7008 N N . GLU B 1 425 ? 65.194 94.499 63.287 1.00 86.93 425 GLU B N 1
ATOM 7009 C CA . GLU B 1 425 ? 66.241 94.285 64.272 1.00 86.67 425 GLU B CA 1
ATOM 7010 C C . GLU B 1 425 ? 67.082 95.537 64.463 1.00 83.94 425 GLU B C 1
ATOM 7011 O O . GLU B 1 425 ? 67.206 96.050 65.582 1.00 83.23 425 GLU B O 1
ATOM 7017 N N . GLN B 1 426 ? 67.679 96.037 63.381 1.00 83.28 426 GLN B N 1
ATOM 7018 C CA . GLN B 1 426 ? 68.547 97.207 63.485 1.00 83.72 426 GLN B CA 1
ATOM 7019 C C . GLN B 1 426 ? 67.834 98.367 64.167 1.00 82.04 426 GLN B C 1
ATOM 7020 O O . GLN B 1 426 ? 68.430 99.085 64.987 1.00 81.08 426 GLN B O 1
ATOM 7026 N N . LEU B 1 427 ? 66.555 98.563 63.833 1.00 81.15 427 LEU B N 1
ATOM 7027 C CA . LEU B 1 427 ? 65.730 99.536 64.536 1.00 79.79 427 LEU B CA 1
ATOM 7028 C C . LEU B 1 427 ? 65.608 99.170 66.001 1.00 75.98 427 LEU B C 1
ATOM 7029 O O . LEU B 1 427 ? 65.941 99.974 66.881 1.00 74.81 427 LEU B O 1
ATOM 7034 N N . CYS B 1 428 ? 65.160 97.942 66.279 1.00 75.70 428 CYS B N 1
ATOM 7035 C CA . CYS B 1 428 ? 65.077 97.484 67.661 1.00 77.32 428 CYS B CA 1
ATOM 7036 C C . CYS B 1 428 ? 66.370 97.732 68.425 1.00 77.32 428 CYS B C 1
ATOM 7037 O O . CYS B 1 428 ? 66.338 98.140 69.589 1.00 77.04 428 CYS B O 1
ATOM 7040 N N . ARG B 1 429 ? 67.519 97.515 67.781 1.00 78.52 429 ARG B N 1
ATOM 7041 C CA . ARG B 1 429 ? 68.796 97.727 68.455 1.00 79.47 429 ARG B CA 1
ATOM 7042 C C . ARG B 1 429 ? 68.966 99.174 68.886 1.00 76.35 429 ARG B C 1
ATOM 7043 O O . ARG B 1 429 ? 69.417 99.444 70.002 1.00 74.77 429 ARG B O 1
ATOM 7051 N N . LEU B 1 430 ? 68.593 100.118 68.028 1.00 77.13 430 LEU B N 1
ATOM 7052 C CA . LEU B 1 430 ? 68.884 101.520 68.314 1.00 76.91 430 LEU B CA 1
ATOM 7053 C C . LEU B 1 430 ? 67.970 102.063 69.397 1.00 76.00 430 LEU B C 1
ATOM 7054 O O . LEU B 1 430 ? 68.359 102.970 70.145 1.00 76.20 430 LEU B O 1
ATOM 7059 N N . LEU B 1 431 ? 66.761 101.508 69.495 1.00 74.40 431 LEU B N 1
ATOM 7060 C CA . LEU B 1 431 ? 65.804 101.932 70.510 1.00 72.23 431 LEU B CA 1
ATOM 7061 C C . LEU B 1 431 ? 66.285 101.561 71.902 1.00 71.51 431 LEU B C 1
ATOM 7062 O O . LEU B 1 431 ? 66.299 102.401 72.813 1.00 71.10 431 LEU B O 1
ATOM 7067 N N . ARG B 1 432 ? 66.673 100.298 72.081 1.00 71.41 432 ARG B N 1
ATOM 7068 C CA . ARG B 1 432 ? 67.254 99.862 73.340 1.00 72.09 432 ARG B CA 1
ATOM 7069 C C . ARG B 1 432 ? 68.373 100.789 73.780 1.00 73.80 432 ARG B C 1
ATOM 7070 O O . ARG B 1 432 ? 68.421 101.240 74.934 1.00 74.39 432 ARG B O 1
ATOM 7078 N N . LEU B 1 433 ? 69.279 101.103 72.860 1.00 74.86 433 LEU B N 1
ATOM 7079 C CA . LEU B 1 433 ? 70.412 101.944 73.220 1.00 76.36 433 LEU B CA 1
ATOM 7080 C C . LEU B 1 433 ? 69.959 103.351 73.605 1.00 74.78 433 LEU B C 1
ATOM 7081 O O . LEU B 1 433 ? 70.382 103.887 74.638 1.00 74.45 433 LEU B O 1
ATOM 7086 N N . ALA B 1 434 ? 69.074 103.961 72.804 1.00 72.70 434 ALA B N 1
ATOM 7087 C CA . ALA B 1 434 ? 68.600 105.303 73.142 1.00 69.62 434 ALA B CA 1
ATOM 7088 C C . ALA B 1 434 ? 67.899 105.333 74.506 1.00 67.60 434 ALA B C 1
ATOM 7089 O O . ALA B 1 434 ? 68.153 106.232 75.316 1.00 68.16 434 ALA B O 1
ATOM 7091 N N . ILE B 1 435 ? 67.023 104.360 74.787 1.00 64.64 435 ILE B N 1
ATOM 7092 C CA . ILE B 1 435 ? 66.328 104.339 76.077 1.00 64.88 435 ILE B CA 1
ATOM 7093 C C . ILE B 1 435 ? 67.341 104.413 77.206 1.00 65.94 435 ILE B C 1
ATOM 7094 O O . ILE B 1 435 ? 67.309 105.325 78.048 1.00 65.36 435 ILE B O 1
ATOM 7099 N N . ILE B 1 436 ? 68.305 103.486 77.173 1.00 66.51 436 ILE B N 1
ATOM 7100 C CA . ILE B 1 436 ? 69.278 103.291 78.245 1.00 67.67 436 ILE B CA 1
ATOM 7101 C C . ILE B 1 436 ? 70.023 104.575 78.586 1.00 67.02 436 ILE B C 1
ATOM 7102 O O . ILE B 1 436 ? 70.209 104.910 79.761 1.00 64.87 436 ILE B O 1
ATOM 7107 N N . PHE B 1 437 ? 70.479 105.303 77.582 1.00 69.58 437 PHE B N 1
ATOM 7108 C CA . PHE B 1 437 ? 71.291 106.480 77.864 1.00 74.28 437 PHE B CA 1
ATOM 7109 C C . PHE B 1 437 ? 70.457 107.737 78.041 1.00 76.02 437 PHE B C 1
ATOM 7110 O O . PHE B 1 437 ? 71.008 108.789 78.384 1.00 73.79 437 PHE B O 1
ATOM 7118 N N . ALA B 1 438 ? 69.146 107.649 77.826 1.00 80.08 438 ALA B N 1
ATOM 7119 C CA . ALA B 1 438 ? 68.225 108.693 78.239 1.00 83.73 438 ALA B CA 1
ATOM 7120 C C . ALA B 1 438 ? 67.685 108.459 79.642 1.00 84.13 438 ALA B C 1
ATOM 7121 O O . ALA B 1 438 ? 67.003 109.335 80.187 1.00 84.44 438 ALA B O 1
ATOM 7123 N N . SER B 1 439 ? 68.032 107.328 80.258 1.00 84.11 439 SER B N 1
ATOM 7124 C CA . SER B 1 439 ? 67.384 106.793 81.452 1.00 85.16 439 SER B CA 1
ATOM 7125 C C . SER B 1 439 ? 67.423 107.680 82.691 1.00 84.13 439 SER B C 1
ATOM 7126 O O . SER B 1 439 ? 66.864 107.311 83.727 1.00 84.13 439 SER B O 1
ATOM 7129 N N . ARG B 1 440 ? 68.092 108.816 82.637 1.00 84.37 440 ARG B N 1
ATOM 7130 C CA . ARG B 1 440 ? 68.135 109.652 83.826 1.00 87.08 440 ARG B CA 1
ATOM 7131 C C . ARG B 1 440 ? 67.049 110.733 83.838 1.00 87.16 440 ARG B C 1
ATOM 7132 O O . ARG B 1 440 ? 66.903 111.432 84.846 1.00 85.73 440 ARG B O 1
ATOM 7140 N N . ARG B 1 441 ? 66.284 110.876 82.748 1.00 89.20 441 ARG B N 1
ATOM 7141 C CA . ARG B 1 441 ? 65.146 111.802 82.671 1.00 90.50 441 ARG B CA 1
ATOM 7142 C C . ARG B 1 441 ? 65.587 113.263 82.804 1.00 94.27 441 ARG B C 1
ATOM 7143 O O . ARG B 1 441 ? 64.945 114.065 83.487 1.00 94.57 441 ARG B O 1
ATOM 7151 N N . ARG B 1 442 ? 66.701 113.614 82.153 1.00 97.94 442 ARG B N 1
ATOM 7152 C CA . ARG B 1 442 ? 67.236 114.971 82.202 1.00 101.90 442 ARG B CA 1
ATOM 7153 C C . ARG B 1 442 ? 68.098 115.240 80.975 1.00 101.54 442 ARG B C 1
ATOM 7154 O O . ARG B 1 442 ? 68.906 114.399 80.569 1.00 100.26 442 ARG B O 1
ATOM 7162 N N . ASP B 1 443 ? 67.940 116.411 80.367 1.00 102.84 443 ASP B N 1
ATOM 7163 C CA . ASP B 1 443 ? 68.713 116.719 79.137 1.00 103.68 443 ASP B CA 1
ATOM 7164 C C . ASP B 1 443 ? 70.206 116.809 79.456 1.00 104.16 443 ASP B C 1
ATOM 7165 O O . ASP B 1 443 ? 71.007 116.202 78.736 1.00 103.73 443 ASP B O 1
ATOM 7170 N N . ASP B 1 444 ? 70.548 117.531 80.518 1.00 30.00 444 ASP B N 1
ATOM 7171 C CA . ASP B 1 444 ? 71.969 117.772 80.872 1.00 30.00 444 ASP B CA 1
ATOM 7172 C C . ASP B 1 444 ? 72.708 116.482 81.251 1.00 30.00 444 ASP B C 1
ATOM 7173 O O . ASP B 1 444 ? 73.916 116.582 81.475 1.00 30.00 444 ASP B O 1
ATOM 7178 N N . LEU B 1 445 ? 72.046 115.323 81.327 1.00 101.48 445 LEU B N 1
ATOM 7179 C CA . LEU B 1 445 ? 72.823 114.105 81.667 1.00 99.05 445 LEU B CA 1
ATOM 7180 C C . LEU B 1 445 ? 72.959 113.154 80.473 1.00 97.76 445 LEU B C 1
ATOM 7181 O O . LEU B 1 445 ? 73.432 112.037 80.688 1.00 96.54 445 LEU B O 1
ATOM 7186 N N . VAL B 1 446 ? 72.558 113.538 79.264 1.00 98.73 446 VAL B N 1
ATOM 7187 C CA . VAL B 1 446 ? 72.806 112.565 78.197 1.00 101.05 446 VAL B CA 1
ATOM 7188 C C . VAL B 1 446 ? 74.265 112.672 77.760 1.00 102.78 446 VAL B C 1
ATOM 7189 O O . VAL B 1 446 ? 74.739 113.784 77.475 1.00 104.25 446 VAL B O 1
ATOM 7193 N N . PRO B 1 447 ? 75.008 111.566 77.719 1.00 102.10 447 PRO B N 1
ATOM 7194 C CA . PRO B 1 447 ? 76.434 111.640 77.370 1.00 100.01 447 PRO B CA 1
ATOM 7195 C C . PRO B 1 447 ? 76.635 111.743 75.870 1.00 97.50 447 PRO B C 1
ATOM 7196 O O . PRO B 1 447 ? 75.820 111.255 75.080 1.00 97.73 447 PRO B O 1
ATOM 7200 N N . GLU B 1 448 ? 77.752 112.385 75.491 1.00 94.07 448 GLU B N 1
ATOM 7201 C CA . GLU B 1 448 ? 78.113 112.506 74.082 1.00 90.74 448 GLU B CA 1
ATOM 7202 C C . GLU B 1 448 ? 78.651 111.185 73.558 1.00 87.06 448 GLU B C 1
ATOM 7203 O O . GLU B 1 448 ? 79.402 110.491 74.238 1.00 85.54 448 GLU B O 1
ATOM 7209 N N . MET B 1 449 ? 78.240 110.822 72.349 1.00 87.88 449 MET B N 1
ATOM 7210 C CA . MET B 1 449 ? 78.436 109.452 71.907 1.00 90.73 449 MET B CA 1
ATOM 7211 C C . MET B 1 449 ? 78.666 109.398 70.407 1.00 89.08 449 MET B C 1
ATOM 7212 O O . MET B 1 449 ? 78.125 110.203 69.645 1.00 87.95 449 MET B O 1
ATOM 7217 N N . THR B 1 450 ? 79.462 108.414 70.008 1.00 88.40 450 THR B N 1
ATOM 7218 C CA . THR B 1 450 ? 79.710 108.040 68.625 1.00 88.87 450 THR B CA 1
ATOM 7219 C C . THR B 1 450 ? 79.280 106.595 68.471 1.00 89.29 450 THR B C 1
ATOM 7220 O O . THR B 1 450 ? 79.505 105.789 69.372 1.00 91.45 450 THR B O 1
ATOM 7224 N N . LEU B 1 451 ? 78.666 106.258 67.344 1.00 88.37 451 LEU B N 1
ATOM 7225 C CA . LEU B 1 451 ? 78.160 104.904 67.141 1.00 88.77 451 LEU B CA 1
ATOM 7226 C C . LEU B 1 451 ? 78.479 104.477 65.723 1.00 87.96 451 LEU B C 1
ATOM 7227 O O . LEU B 1 451 ? 78.034 105.125 64.772 1.00 87.18 451 LEU B O 1
ATOM 7232 N N . GLN B 1 452 ? 79.245 103.397 65.577 1.00 89.80 452 GLN B N 1
ATOM 7233 C CA . GLN B 1 452 ? 79.684 102.972 64.253 1.00 94.08 452 GLN B CA 1
ATOM 7234 C C . GLN B 1 452 ? 79.378 101.503 64.009 1.00 94.88 452 GLN B C 1
ATOM 7235 O O . GLN B 1 452 ? 79.687 100.645 64.844 1.00 93.74 452 GLN B O 1
ATOM 7241 N N . ALA B 1 453 ? 78.830 101.239 62.829 1.00 97.67 453 ALA B N 1
ATOM 7242 C CA . ALA B 1 453 ? 78.457 99.862 62.463 1.00 100.70 453 ALA B CA 1
ATOM 7243 C C . ALA B 1 453 ? 79.373 99.351 61.354 1.00 103.48 453 ALA B C 1
ATOM 7244 O O . ALA B 1 453 ? 79.905 100.162 60.589 1.00 104.39 453 ALA B O 1
ATOM 7246 N N . ASN B 1 454 ? 79.552 98.035 61.331 1.00 104.58 454 ASN B N 1
ATOM 7247 C CA . ASN B 1 454 ? 80.319 97.287 60.307 1.00 105.54 454 ASN B CA 1
ATOM 7248 C C . ASN B 1 454 ? 79.653 95.912 60.284 1.00 104.39 454 ASN B C 1
ATOM 7249 O O . ASN B 1 454 ? 79.926 95.122 61.193 1.00 102.93 454 ASN B O 1
ATOM 7254 N N . HIS B 1 455 ? 78.735 95.718 59.335 1.00 105.73 455 HIS B N 1
ATOM 7255 C CA . HIS B 1 455 ? 77.898 94.495 59.202 1.00 107.48 455 HIS B CA 1
ATOM 7256 C C . HIS B 1 455 ? 77.194 94.527 60.564 1.00 106.63 455 HIS B C 1
ATOM 7257 O O . HIS B 1 455 ? 76.526 95.526 60.852 1.00 107.29 455 HIS B O 1
ATOM 7264 N N . GLU B 1 456 ? 77.366 93.486 61.377 1.00 104.12 456 GLU B N 1
ATOM 7265 C CA . GLU B 1 456 ? 76.495 93.243 62.553 1.00 103.04 456 GLU B CA 1
ATOM 7266 C C . GLU B 1 456 ? 77.162 93.724 63.841 1.00 102.59 456 GLU B C 1
ATOM 7267 O O . GLU B 1 456 ? 76.699 93.333 64.911 1.00 104.19 456 GLU B O 1
ATOM 7273 N N . LEU B 1 457 ? 78.229 94.506 63.734 1.00 100.06 457 LEU B N 1
ATOM 7274 C CA . LEU B 1 457 ? 78.887 95.032 64.896 1.00 98.05 457 LEU B CA 1
ATOM 7275 C C . LEU B 1 457 ? 78.427 96.458 65.074 1.00 98.45 457 LEU B C 1
ATOM 7276 O O . LEU B 1 457 ? 78.422 97.238 64.114 1.00 99.95 457 LEU B O 1
ATOM 7281 N N . LEU B 1 458 ? 77.989 96.772 66.282 1.00 96.64 458 LEU B N 1
ATOM 7282 C CA . LEU B 1 458 ? 77.866 98.139 66.740 1.00 95.33 458 LEU B CA 1
ATOM 7283 C C . LEU B 1 458 ? 79.000 98.385 67.713 1.00 93.91 458 LEU B C 1
ATOM 7284 O O . LEU B 1 458 ? 79.315 97.513 68.526 1.00 93.43 458 LEU B O 1
ATOM 7289 N N . THR B 1 459 ? 79.614 99.565 67.608 1.00 94.00 459 THR B N 1
ATOM 7290 C CA . THR B 1 459 ? 80.685 100.019 68.485 1.00 94.75 459 THR B CA 1
ATOM 7291 C C . THR B 1 459 ? 80.376 101.446 68.916 1.00 96.79 459 THR B C 1
ATOM 7292 O O . THR B 1 459 ? 80.167 102.315 68.058 1.00 98.39 459 THR B O 1
ATOM 7296 N N . LEU B 1 460 ? 80.355 101.686 70.237 1.00 96.00 460 LEU B N 1
ATOM 7297 C CA . LEU B 1 460 ? 79.872 102.933 70.829 1.00 94.60 460 LEU B CA 1
ATOM 7298 C C . LEU B 1 460 ? 80.924 103.566 71.726 1.00 92.66 460 LEU B C 1
ATOM 7299 O O . LEU B 1 460 ? 81.391 102.934 72.674 1.00 92.84 460 LEU B O 1
ATOM 7304 N N . THR B 1 461 ? 81.255 104.824 71.470 1.00 91.42 461 THR B N 1
ATOM 7305 C CA . THR B 1 461 ? 82.260 105.514 72.266 1.00 92.09 461 THR B CA 1
ATOM 7306 C C . THR B 1 461 ? 81.579 106.513 73.174 1.00 92.60 461 THR B C 1
ATOM 7307 O O . THR B 1 461 ? 81.035 107.517 72.706 1.00 92.91 461 THR B O 1
ATOM 7311 N N . LEU B 1 462 ? 81.632 106.239 74.456 1.00 93.37 462 LEU B N 1
ATOM 7312 C CA . LEU B 1 462 ? 81.246 107.121 75.539 1.00 93.65 462 LEU B CA 1
ATOM 7313 C C . LEU B 1 462 ? 82.437 107.973 75.960 1.00 95.45 462 LEU B C 1
ATOM 7314 O O . LEU B 1 462 ? 83.588 107.656 75.624 1.00 95.51 462 LEU B O 1
ATOM 7319 N N . PRO B 1 463 ? 82.194 109.074 76.681 1.00 96.11 463 PRO B N 1
ATOM 7320 C CA . PRO B 1 463 ? 83.303 109.931 77.113 1.00 96.94 463 PRO B CA 1
ATOM 7321 C C . PRO B 1 463 ? 84.310 109.161 77.951 1.00 98.38 463 PRO B C 1
ATOM 7322 O O . PRO B 1 463 ? 84.025 108.094 78.501 1.00 98.81 463 PRO B O 1
ATOM 7326 N N . GLN B 1 464 ? 85.520 109.711 78.021 1.00 98.91 464 GLN B N 1
ATOM 7327 C CA . GLN B 1 464 ? 86.566 109.069 78.803 1.00 97.99 464 GLN B CA 1
ATOM 7328 C C . GLN B 1 464 ? 86.165 109.063 80.267 1.00 96.33 464 GLN B C 1
ATOM 7329 O O . GLN B 1 464 ? 85.783 110.095 80.827 1.00 95.75 464 GLN B O 1
ATOM 7335 N N . GLY B 1 465 ? 86.209 107.882 80.872 1.00 95.70 465 GLY B N 1
ATOM 7336 C CA . GLY B 1 465 ? 85.920 107.741 82.280 1.00 95.15 465 GLY B CA 1
ATOM 7337 C C . GLY B 1 465 ? 84.458 107.774 82.647 1.00 94.15 465 GLY B C 1
ATOM 7338 O O . GLY B 1 465 ? 84.138 107.711 83.843 1.00 93.71 465 GLY B O 1
ATOM 7339 N N . TRP B 1 466 ? 83.560 107.878 81.667 1.00 92.66 466 TRP B N 1
ATOM 7340 C CA . TRP B 1 466 ? 82.134 107.770 81.953 1.00 91.11 466 TRP B CA 1
ATOM 7341 C C . TRP B 1 466 ? 81.816 106.428 82.600 1.00 89.50 466 TRP B C 1
ATOM 7342 O O . TRP B 1 466 ? 81.373 106.368 83.757 1.00 90.38 466 TRP B O 1
ATOM 7353 N N . LEU B 1 467 ? 82.066 105.341 81.863 1.00 87.22 467 LEU B N 1
ATOM 7354 C CA . LEU B 1 467 ? 81.761 103.994 82.325 1.00 87.82 467 LEU B CA 1
ATOM 7355 C C . LEU B 1 467 ? 82.278 103.739 83.732 1.00 93.70 467 LEU B C 1
ATOM 7356 O O . LEU B 1 467 ? 81.500 103.416 84.639 1.00 96.51 467 LEU B O 1
ATOM 7361 N N . THR B 1 468 ? 83.593 103.877 83.940 1.00 94.93 468 THR B N 1
ATOM 7362 C CA . THR B 1 468 ? 84.143 103.622 85.269 1.00 96.35 468 THR B CA 1
ATOM 7363 C C . THR B 1 468 ? 83.350 104.368 86.338 1.00 96.45 468 THR B C 1
ATOM 7364 O O . THR B 1 468 ? 83.143 103.855 87.445 1.00 98.45 468 THR B O 1
ATOM 7368 N N . GLN B 1 469 ? 82.853 105.558 86.011 1.00 94.14 469 GLN B N 1
ATOM 7369 C CA . GLN B 1 469 ? 82.148 106.380 86.981 1.00 92.41 469 GLN B CA 1
ATOM 7370 C C . GLN B 1 469 ? 80.634 106.296 86.866 1.00 87.43 469 GLN B C 1
ATOM 7371 O O . GLN B 1 469 ? 79.932 107.126 87.459 1.00 86.06 469 GLN B O 1
ATOM 7377 N N . HIS B 1 470 ? 80.108 105.323 86.136 1.00 84.30 470 HIS B N 1
ATOM 7378 C CA . HIS B 1 470 ? 78.684 105.012 86.191 1.00 82.31 470 HIS B CA 1
ATOM 7379 C C . HIS B 1 470 ? 78.516 103.515 86.368 1.00 78.24 470 HIS B C 1
ATOM 7380 O O . HIS B 1 470 ? 78.246 102.779 85.410 1.00 77.40 470 HIS B O 1
ATOM 7387 N N . PRO B 1 471 ? 78.669 103.034 87.605 1.00 77.37 471 PRO B N 1
ATOM 7388 C CA . PRO B 1 471 ? 78.556 101.589 87.866 1.00 79.17 471 PRO B CA 1
ATOM 7389 C C . PRO B 1 471 ? 77.225 100.993 87.416 1.00 82.84 471 PRO B C 1
ATOM 7390 O O . PRO B 1 471 ? 77.209 99.914 86.797 1.00 83.29 471 PRO B O 1
ATOM 7394 N N . LEU B 1 472 ? 76.101 101.674 87.707 1.00 82.93 472 LEU B N 1
ATOM 7395 C CA . LEU B 1 472 ? 74.795 101.174 87.282 1.00 79.42 472 LEU B CA 1
ATOM 7396 C C . LEU B 1 472 ? 74.669 101.220 85.764 1.00 77.21 472 LEU B C 1
ATOM 7397 O O . LEU B 1 472 ? 74.206 100.257 85.143 1.00 77.13 472 LEU B O 1
ATOM 7402 N N . GLY B 1 473 ? 75.121 102.309 85.143 1.00 75.89 473 GLY B N 1
ATOM 7403 C CA . GLY B 1 473 ? 75.250 102.328 83.700 1.00 75.28 473 GLY B CA 1
ATOM 7404 C C . GLY B 1 473 ? 76.063 101.138 83.231 1.00 76.37 473 GLY B C 1
ATOM 7405 O O . GLY B 1 473 ? 75.545 100.285 82.501 1.00 74.56 473 GLY B O 1
ATOM 7406 N N . LYS B 1 474 ? 77.313 101.042 83.720 1.00 78.69 474 LYS B N 1
ATOM 7407 C CA . LYS B 1 474 ? 78.206 99.924 83.388 1.00 80.22 474 LYS B CA 1
ATOM 7408 C C . LYS B 1 474 ? 77.524 98.568 83.555 1.00 77.93 474 LYS B C 1
ATOM 7409 O O . LYS B 1 474 ? 77.706 97.660 82.729 1.00 75.87 474 LYS B O 1
ATOM 7415 N N . GLU B 1 475 ? 76.717 98.418 84.606 1.00 77.54 475 GLU B N 1
ATOM 7416 C CA . GLU B 1 475 ? 75.997 97.165 84.810 1.00 77.72 475 GLU B CA 1
ATOM 7417 C C . GLU B 1 475 ? 74.915 96.981 83.763 1.00 79.78 475 GLU B C 1
ATOM 7418 O O . GLU B 1 475 ? 74.786 95.901 83.166 1.00 79.53 475 GLU B O 1
ATOM 7424 N N . ILE B 1 476 ? 74.125 98.031 83.525 1.00 81.24 476 ILE B N 1
ATOM 7425 C CA . ILE B 1 476 ? 73.029 97.934 82.567 1.00 81.53 476 ILE B CA 1
ATOM 7426 C C . ILE B 1 476 ? 73.576 97.703 81.164 1.00 80.99 476 ILE B C 1
ATOM 7427 O O . ILE B 1 476 ? 73.036 96.897 80.389 1.00 79.81 476 ILE B O 1
ATOM 7432 N N . ILE B 1 477 ? 74.677 98.389 80.833 1.00 80.98 477 ILE B N 1
ATOM 7433 C CA . ILE B 1 477 ? 75.331 98.211 79.544 1.00 80.81 477 ILE B CA 1
ATOM 7434 C C . ILE B 1 477 ? 75.815 96.775 79.381 1.00 81.54 477 ILE B C 1
ATOM 7435 O O . ILE B 1 477 ? 75.524 96.115 78.371 1.00 81.94 477 ILE B O 1
ATOM 7440 N N . ALA B 1 478 ? 76.551 96.264 80.379 1.00 81.04 478 ALA B N 1
ATOM 7441 C CA . ALA B 1 478 ? 76.976 94.864 80.361 1.00 81.16 478 ALA B CA 1
ATOM 7442 C C . ALA B 1 478 ? 75.807 93.937 80.080 1.00 81.69 478 ALA B C 1
ATOM 7443 O O . ALA B 1 478 ? 75.854 93.123 79.147 1.00 82.66 478 ALA B O 1
ATOM 7445 N N . GLN B 1 479 ? 74.729 94.072 80.861 1.00 81.21 479 GLN B N 1
ATOM 7446 C CA . GLN B 1 479 ? 73.561 93.224 80.654 1.00 80.24 479 GLN B CA 1
ATOM 7447 C C . GLN B 1 479 ? 72.963 93.422 79.276 1.00 79.71 479 GLN B C 1
ATOM 7448 O O . GLN B 1 479 ? 72.382 92.484 78.713 1.00 79.63 479 GLN B O 1
ATOM 7454 N N . GLU B 1 480 ? 73.122 94.616 78.702 1.00 79.85 480 GLU B N 1
ATOM 7455 C CA . GLU B 1 480 ? 72.647 94.841 77.344 1.00 80.93 480 GLU B CA 1
ATOM 7456 C C . GLU B 1 480 ? 73.571 94.231 76.295 1.00 82.61 480 GLU B C 1
ATOM 7457 O O . GLU B 1 480 ? 73.083 93.778 75.253 1.00 84.02 480 GLU B O 1
ATOM 7463 N N . SER B 1 481 ? 74.889 94.192 76.542 1.00 81.94 481 SER B N 1
ATOM 7464 C CA . SER B 1 481 ? 75.781 93.458 75.641 1.00 81.04 481 SER B CA 1
ATOM 7465 C C . SER B 1 481 ? 75.439 91.975 75.624 1.00 81.20 481 SER B C 1
ATOM 7466 O O . SER B 1 481 ? 75.364 91.356 74.557 1.00 80.97 481 SER B O 1
ATOM 7469 N N . GLN B 1 482 ? 75.214 91.382 76.801 1.00 82.28 482 GLN B N 1
ATOM 7470 C CA . GLN B 1 482 ? 74.889 89.959 76.845 1.00 84.91 482 GLN B CA 1
ATOM 7471 C C . GLN B 1 482 ? 73.589 89.661 76.107 1.00 85.69 482 GLN B C 1
ATOM 7472 O O . GLN B 1 482 ? 73.509 88.699 75.332 1.00 86.89 482 GLN B O 1
ATOM 7478 N N . TRP B 1 483 ? 72.549 90.465 76.346 1.00 84.72 483 TRP B N 1
ATOM 7479 C CA . TRP B 1 483 ? 71.259 90.212 75.710 1.00 83.25 483 TRP B CA 1
ATOM 7480 C C . TRP B 1 483 ? 71.368 90.226 74.195 1.00 83.82 483 TRP B C 1
ATOM 7481 O O . TRP B 1 483 ? 70.752 89.397 73.513 1.00 82.38 483 TRP B O 1
ATOM 7492 N N . GLN B 1 484 ? 72.140 91.170 73.647 1.00 85.98 484 GLN B N 1
ATOM 7493 C CA . GLN B 1 484 ? 72.332 91.222 72.200 1.00 87.90 484 GLN B CA 1
ATOM 7494 C C . GLN B 1 484 ? 73.113 90.003 71.710 1.00 92.71 484 GLN B C 1
ATOM 7495 O O . GLN B 1 484 ? 72.684 89.315 70.775 1.00 95.09 484 GLN B O 1
ATOM 7501 N N . SER B 1 485 ? 74.249 89.694 72.350 1.00 93.42 485 SER B N 1
ATOM 7502 C CA . SER B 1 485 ? 75.037 88.545 71.920 1.00 92.92 485 SER B CA 1
ATOM 7503 C C . SER B 1 485 ? 74.204 87.264 71.898 1.00 92.29 485 SER B C 1
ATOM 7504 O O . SER B 1 485 ? 74.280 86.501 70.930 1.00 93.39 485 SER B O 1
ATOM 7507 N N . TYR B 1 486 ? 73.355 87.038 72.917 1.00 90.72 486 TYR B N 1
ATOM 7508 C CA . TYR B 1 486 ? 72.467 85.872 72.896 1.00 91.43 486 TYR B CA 1
ATOM 7509 C C . TYR B 1 486 ? 71.801 85.727 71.550 1.00 89.95 486 TYR B C 1
ATOM 7510 O O . TYR B 1 486 ? 71.570 84.611 71.072 1.00 90.30 486 TYR B O 1
ATOM 7519 N N . VAL B 1 487 ? 71.456 86.858 70.942 1.00 90.51 487 VAL B N 1
ATOM 7520 C CA . VAL B 1 487 ? 70.733 86.917 69.684 1.00 90.85 487 VAL B CA 1
ATOM 7521 C C . VAL B 1 487 ? 71.671 87.252 68.521 1.00 93.24 487 VAL B C 1
ATOM 7522 O O . VAL B 1 487 ? 71.215 87.464 67.383 1.00 92.16 487 VAL B O 1
ATOM 7526 N N . HIS B 1 488 ? 72.989 87.268 68.783 1.00 96.18 488 HIS B N 1
ATOM 7527 C CA . HIS B 1 488 ? 74.058 87.477 67.791 1.00 98.26 488 HIS B CA 1
ATOM 7528 C C . HIS B 1 488 ? 74.132 88.931 67.295 1.00 98.32 488 HIS B C 1
ATOM 7529 O O . HIS B 1 488 ? 74.271 89.188 66.102 1.00 98.57 488 HIS B O 1
ATOM 7536 N N . TRP B 1 489 ? 74.079 89.890 68.224 1.00 97.92 489 TRP B N 1
ATOM 7537 C CA . TRP B 1 489 ? 74.248 91.308 67.895 1.00 97.38 489 TRP B CA 1
ATOM 7538 C C . TRP B 1 489 ? 75.484 91.818 68.624 1.00 96.72 489 TRP B C 1
ATOM 7539 O O . TRP B 1 489 ? 75.405 92.271 69.778 1.00 97.07 489 TRP B O 1
ATOM 7550 N N . PRO B 1 490 ? 76.646 91.756 67.987 1.00 94.98 490 PRO B N 1
ATOM 7551 C CA . PRO B 1 490 ? 77.890 92.177 68.646 1.00 93.06 490 PRO B CA 1
ATOM 7552 C C . PRO B 1 490 ? 77.899 93.662 68.978 1.00 90.65 490 PRO B C 1
ATOM 7553 O O . PRO B 1 490 ? 77.669 94.519 68.119 1.00 88.82 490 PRO B O 1
ATOM 7557 N N . LEU B 1 491 ? 78.222 93.955 70.239 1.00 91.14 491 LEU B N 1
ATOM 7558 C CA . LEU B 1 491 ? 78.167 95.299 70.806 1.00 91.94 491 LEU B CA 1
ATOM 7559 C C . LEU B 1 491 ? 79.417 95.556 71.648 1.00 92.71 491 LEU B C 1
ATOM 7560 O O . LEU B 1 491 ? 79.675 94.832 72.619 1.00 92.62 491 LEU B O 1
ATOM 7565 N N . GLU B 1 492 ? 80.174 96.602 71.301 1.00 93.66 492 GLU B N 1
ATOM 7566 C CA . GLU B 1 492 ? 81.343 97.021 72.067 1.00 96.20 492 GLU B CA 1
ATOM 7567 C C . GLU B 1 492 ? 81.236 98.502 72.389 1.00 95.41 492 GLU B C 1
ATOM 7568 O O . GLU B 1 492 ? 80.826 99.296 71.540 1.00 95.43 492 GLU B O 1
ATOM 7574 N N . VAL B 1 493 ? 81.590 98.871 73.618 1.00 95.61 493 VAL B N 1
ATOM 7575 C CA . VAL B 1 493 ? 81.363 100.235 74.099 1.00 96.72 493 VAL B CA 1
ATOM 7576 C C . VAL B 1 493 ? 82.453 100.616 75.097 1.00 98.80 493 VAL B C 1
ATOM 7577 O O . VAL B 1 493 ? 82.760 99.843 76.007 1.00 98.86 493 VAL B O 1
ATOM 7581 N N . HIS B 1 494 ? 83.028 101.817 74.946 1.00 101.66 494 HIS B N 1
ATOM 7582 C CA . HIS B 1 494 ? 84.191 102.221 75.758 1.00 105.58 494 HIS B CA 1
ATOM 7583 C C . HIS B 1 494 ? 84.338 103.744 75.965 1.00 104.97 494 HIS B C 1
ATOM 7584 O O . HIS B 1 494 ? 85.376 104.359 75.696 1.00 104.59 494 HIS B O 1
ATOM 7592 N N . SER C 1 6 ? 41.894 44.349 59.021 1.00 78.37 6 SER C N 1
ATOM 7593 C CA . SER C 1 6 ? 41.485 44.478 57.618 1.00 77.02 6 SER C CA 1
ATOM 7594 C C . SER C 1 6 ? 40.603 45.715 57.402 1.00 71.49 6 SER C C 1
ATOM 7595 O O . SER C 1 6 ? 39.932 46.193 58.335 1.00 68.37 6 SER C O 1
ATOM 7598 N N . LEU C 1 7 ? 40.629 46.202 56.152 1.00 68.97 7 LEU C N 1
ATOM 7599 C CA . LEU C 1 7 ? 40.048 47.470 55.700 1.00 65.64 7 LEU C CA 1
ATOM 7600 C C . LEU C 1 7 ? 38.663 47.283 55.083 1.00 59.37 7 LEU C C 1
ATOM 7601 O O . LEU C 1 7 ? 38.336 46.211 54.576 1.00 58.77 7 LEU C O 1
ATOM 7606 N N . TYR C 1 8 ? 37.843 48.336 55.162 1.00 57.75 8 TYR C N 1
ATOM 7607 C CA . TYR C 1 8 ? 36.519 48.424 54.533 1.00 56.35 8 TYR C CA 1
ATOM 7608 C C . TYR C 1 8 ? 36.352 49.784 53.870 1.00 55.96 8 TYR C C 1
ATOM 7609 O O . TYR C 1 8 ? 36.819 50.795 54.399 1.00 57.46 8 TYR C O 1
ATOM 7618 N N . ALA C 1 9 ? 35.644 49.818 52.734 1.00 53.79 9 ALA C N 1
ATOM 7619 C CA . ALA C 1 9 ? 35.479 51.049 51.967 1.00 52.88 9 ALA C CA 1
ATOM 7620 C C . ALA C 1 9 ? 34.041 51.236 51.486 1.00 54.50 9 ALA C C 1
ATOM 7621 O O . ALA C 1 9 ? 33.371 50.276 51.097 1.00 54.21 9 ALA C O 1
ATOM 7623 N N . ALA C 1 10 ? 33.571 52.482 51.514 1.00 56.63 10 ALA C N 1
ATOM 7624 C CA . ALA C 1 10 ? 32.292 52.858 50.940 1.00 59.81 10 ALA C CA 1
ATOM 7625 C C . ALA C 1 10 ? 32.502 54.066 50.038 1.00 63.83 10 ALA C C 1
ATOM 7626 O O . ALA C 1 10 ? 33.120 55.053 50.463 1.00 65.56 10 ALA C O 1
ATOM 7628 N N . ILE C 1 11 ? 32.015 53.974 48.793 1.00 62.47 11 ILE C N 1
ATOM 7629 C CA . ILE C 1 11 ? 32.096 55.037 47.790 1.00 59.93 11 ILE C CA 1
ATOM 7630 C C . ILE C 1 11 ? 30.672 55.436 47.406 1.00 59.91 11 ILE C C 1
ATOM 7631 O O . ILE C 1 11 ? 29.865 54.584 47.011 1.00 58.15 11 ILE C O 1
ATOM 7636 N N . ASP C 1 12 ? 30.363 56.722 47.549 1.00 63.20 12 ASP C N 1
ATOM 7637 C CA . ASP C 1 12 ? 29.074 57.305 47.181 1.00 67.46 12 ASP C CA 1
ATOM 7638 C C . ASP C 1 12 ? 29.298 58.216 45.977 1.00 66.39 12 ASP C C 1
ATOM 7639 O O . ASP C 1 12 ? 29.919 59.272 46.101 1.00 64.37 12 ASP C O 1
ATOM 7644 N N . LEU C 1 13 ? 28.803 57.804 44.809 1.00 70.28 13 LEU C N 1
ATOM 7645 C CA . LEU C 1 13 ? 28.835 58.619 43.587 1.00 70.04 13 LEU C CA 1
ATOM 7646 C C . LEU C 1 13 ? 27.565 59.457 43.516 1.00 75.67 13 LEU C C 1
ATOM 7647 O O . LEU C 1 13 ? 26.522 58.965 43.078 1.00 77.29 13 LEU C O 1
ATOM 7652 N N . GLY C 1 14 ? 27.652 60.732 43.907 1.00 79.49 14 GLY C N 1
ATOM 7653 C CA . GLY C 1 14 ? 26.493 61.580 44.056 1.00 81.77 14 GLY C CA 1
ATOM 7654 C C . GLY C 1 14 ? 26.360 62.604 42.950 1.00 83.38 14 GLY C C 1
ATOM 7655 O O . GLY C 1 14 ? 26.896 62.439 41.846 1.00 85.97 14 GLY C O 1
ATOM 7656 N N . SER C 1 15 ? 25.615 63.679 43.250 1.00 81.95 15 SER C N 1
ATOM 7657 C CA . SER C 1 15 ? 25.360 64.732 42.264 1.00 81.05 15 SER C CA 1
ATOM 7658 C C . SER C 1 15 ? 26.569 65.644 42.106 1.00 80.01 15 SER C C 1
ATOM 7659 O O . SER C 1 15 ? 27.156 65.731 41.026 1.00 77.49 15 SER C O 1
ATOM 7662 N N . ASN C 1 16 ? 26.964 66.330 43.183 1.00 82.93 16 ASN C N 1
ATOM 7663 C CA . ASN C 1 16 ? 28.099 67.241 43.063 1.00 85.80 16 ASN C CA 1
ATOM 7664 C C . ASN C 1 16 ? 29.432 66.545 43.334 1.00 84.32 16 ASN C C 1
ATOM 7665 O O . ASN C 1 16 ? 30.392 66.726 42.571 1.00 84.09 16 ASN C O 1
ATOM 7670 N N . SER C 1 17 ? 29.507 65.729 44.387 1.00 82.21 17 SER C N 1
ATOM 7671 C CA . SER C 1 17 ? 30.766 65.145 44.817 1.00 79.44 17 SER C CA 1
ATOM 7672 C C . SER C 1 17 ? 30.761 63.617 44.828 1.00 74.84 17 SER C C 1
ATOM 7673 O O . SER C 1 17 ? 29.719 62.958 44.933 1.00 73.45 17 SER C O 1
ATOM 7676 N N . PHE C 1 18 ? 31.964 63.065 44.700 1.00 72.61 18 PHE C N 1
ATOM 7677 C CA . PHE C 1 18 ? 32.226 61.653 44.936 1.00 71.78 18 PHE C CA 1
ATOM 7678 C C . PHE C 1 18 ? 32.826 61.535 46.331 1.00 72.24 18 PHE C C 1
ATOM 7679 O O . PHE C 1 18 ? 33.786 62.241 46.648 1.00 72.50 18 PHE C O 1
ATOM 7687 N N . HIS C 1 19 ? 32.244 60.678 47.165 1.00 72.82 19 HIS C N 1
ATOM 7688 C CA . HIS C 1 19 ? 32.673 60.481 48.544 1.00 73.96 19 HIS C CA 1
ATOM 7689 C C . HIS C 1 19 ? 33.174 59.054 48.727 1.00 75.73 19 HIS C C 1
ATOM 7690 O O . HIS C 1 19 ? 32.496 58.103 48.326 1.00 77.33 19 HIS C O 1
ATOM 7697 N N . MET C 1 20 ? 34.345 58.905 49.346 1.00 75.35 20 MET C N 1
ATOM 7698 C CA . MET C 1 20 ? 34.922 57.608 49.671 1.00 75.82 20 MET C CA 1
ATOM 7699 C C . MET C 1 20 ? 35.346 57.637 51.133 1.00 76.29 20 MET C C 1
ATOM 7700 O O . MET C 1 20 ? 36.078 58.538 51.555 1.00 78.59 20 MET C O 1
ATOM 7705 N N . LEU C 1 21 ? 34.869 56.668 51.906 1.00 71.77 21 LEU C N 1
ATOM 7706 C CA . LEU C 1 21 ? 35.189 56.548 53.314 1.00 64.71 21 LEU C CA 1
ATOM 7707 C C . LEU C 1 21 ? 35.859 55.200 53.516 1.00 63.25 21 LEU C C 1
ATOM 7708 O O . LEU C 1 21 ? 35.211 54.159 53.402 1.00 62.20 21 LEU C O 1
ATOM 7713 N N . VAL C 1 22 ? 37.161 55.208 53.749 1.00 65.32 22 VAL C N 1
ATOM 7714 C CA . VAL C 1 22 ? 37.866 54.014 54.209 1.00 68.09 22 VAL C CA 1
ATOM 7715 C C . VAL C 1 22 ? 37.718 53.952 55.732 1.00 71.32 22 VAL C C 1
ATOM 7716 O O . VAL C 1 22 ? 37.284 54.929 56.360 1.00 74.91 22 VAL C O 1
ATOM 7720 N N . VAL C 1 23 ? 38.062 52.808 56.330 1.00 69.06 23 VAL C N 1
ATOM 7721 C CA . VAL C 1 23 ? 37.729 52.470 57.705 1.00 66.31 23 VAL C CA 1
ATOM 7722 C C . VAL C 1 23 ? 38.503 51.205 58.067 1.00 68.08 23 VAL C C 1
ATOM 7723 O O . VAL C 1 23 ? 38.905 50.450 57.173 1.00 67.81 23 VAL C O 1
ATOM 7727 N N . ARG C 1 24 ? 38.730 50.937 59.353 1.00 69.99 24 ARG C N 1
ATOM 7728 C CA . ARG C 1 24 ? 39.505 49.759 59.732 1.00 72.12 24 ARG C CA 1
ATOM 7729 C C . ARG C 1 24 ? 38.848 49.053 60.916 1.00 75.99 24 ARG C C 1
ATOM 7730 O O . ARG C 1 24 ? 38.174 49.683 61.731 1.00 74.51 24 ARG C O 1
ATOM 7738 N N . GLU C 1 25 ? 38.997 47.732 60.968 1.00 82.04 25 GLU C N 1
ATOM 7739 C CA . GLU C 1 25 ? 38.362 46.937 62.048 1.00 88.70 25 GLU C CA 1
ATOM 7740 C C . GLU C 1 25 ? 39.315 46.845 63.236 1.00 92.66 25 GLU C C 1
ATOM 7741 O O . GLU C 1 25 ? 40.402 46.292 63.062 1.00 93.97 25 GLU C O 1
ATOM 7747 N N . VAL C 1 26 ? 38.902 47.392 64.383 1.00 94.70 26 VAL C N 1
ATOM 7748 C CA . VAL C 1 26 ? 39.705 47.380 65.642 1.00 96.39 26 VAL C CA 1
ATOM 7749 C C . VAL C 1 26 ? 38.948 46.628 66.730 1.00 99.32 26 VAL C C 1
ATOM 7750 O O . VAL C 1 26 ? 37.943 47.176 67.198 1.00 100.52 26 VAL C O 1
ATOM 7754 N N . ALA C 1 27 ? 39.448 45.454 67.126 1.00 100.85 27 ALA C N 1
ATOM 7755 C CA . ALA C 1 27 ? 38.739 44.563 68.073 1.00 101.02 27 ALA C CA 1
ATOM 7756 C C . ALA C 1 27 ? 37.332 44.333 67.520 1.00 101.60 27 ALA C C 1
ATOM 7757 O O . ALA C 1 27 ? 37.212 43.814 66.401 1.00 102.97 27 ALA C O 1
ATOM 7759 N N . GLY C 1 28 ? 36.311 44.747 68.259 1.00 99.98 28 GLY C N 1
ATOM 7760 C CA . GLY C 1 28 ? 34.938 44.599 67.755 1.00 98.17 28 GLY C CA 1
ATOM 7761 C C . GLY C 1 28 ? 34.408 45.956 67.353 1.00 95.99 28 GLY C C 1
ATOM 7762 O O . GLY C 1 28 ? 33.203 46.208 67.548 1.00 95.76 28 GLY C O 1
ATOM 7763 N N . SER C 1 29 ? 35.290 46.800 66.816 1.00 91.95 29 SER C N 1
ATOM 7764 C CA . SER C 1 29 ? 34.882 48.176 66.450 1.00 88.61 29 SER C CA 1
ATOM 7765 C C . SER C 1 29 ? 35.381 48.550 65.056 1.00 82.49 29 SER C C 1
ATOM 7766 O O . SER C 1 29 ? 35.948 47.704 64.366 1.00 80.40 29 SER C O 1
ATOM 7769 N N . ILE C 1 30 ? 35.232 49.828 64.736 1.00 78.93 30 ILE C N 1
ATOM 7770 C CA . ILE C 1 30 ? 35.512 50.399 63.436 1.00 76.50 30 ILE C CA 1
ATOM 7771 C C . ILE C 1 30 ? 35.945 51.851 63.638 1.00 73.10 30 ILE C C 1
ATOM 7772 O O . ILE C 1 30 ? 35.313 52.592 64.395 1.00 73.26 30 ILE C O 1
ATOM 7777 N N . GLN C 1 31 ? 37.033 52.255 62.990 1.00 72.01 31 GLN C N 1
ATOM 7778 C CA . GLN C 1 31 ? 37.527 53.628 63.042 1.00 71.45 31 GLN C CA 1
ATOM 7779 C C . GLN C 1 31 ? 37.850 54.143 61.652 1.00 69.30 31 GLN C C 1
ATOM 7780 O O . GLN C 1 31 ? 38.406 53.416 60.827 1.00 68.54 31 GLN C O 1
ATOM 7786 N N . THR C 1 32 ? 37.513 55.406 61.407 1.00 68.12 32 THR C N 1
ATOM 7787 C CA . THR C 1 32 ? 37.825 56.048 60.136 1.00 65.28 32 THR C CA 1
ATOM 7788 C C . THR C 1 32 ? 39.327 56.037 59.895 1.00 68.21 32 THR C C 1
ATOM 7789 O O . THR C 1 32 ? 40.109 56.407 60.774 1.00 69.63 32 THR C O 1
ATOM 7793 N N . LEU C 1 33 ? 39.748 55.599 58.710 1.00 69.51 33 LEU C N 1
ATOM 7794 C CA . LEU C 1 33 ? 41.152 55.737 58.331 1.00 70.26 33 LEU C CA 1
ATOM 7795 C C . LEU C 1 33 ? 41.366 56.928 57.395 1.00 72.15 33 LEU C C 1
ATOM 7796 O O . LEU C 1 33 ? 42.231 57.769 57.642 1.00 73.23 33 LEU C O 1
ATOM 7801 N N . THR C 1 34 ? 40.612 56.997 56.292 1.00 72.02 34 THR C N 1
ATOM 7802 C CA . THR C 1 34 ? 40.597 58.140 55.393 1.00 68.86 34 THR C CA 1
ATOM 7803 C C . THR C 1 34 ? 39.146 58.439 55.055 1.00 66.44 34 THR C C 1
ATOM 7804 O O . THR C 1 34 ? 38.349 57.515 54.880 1.00 66.02 34 THR C O 1
ATOM 7808 N N . ARG C 1 35 ? 38.791 59.723 54.991 1.00 66.96 35 ARG C N 1
ATOM 7809 C CA . ARG C 1 35 ? 37.449 60.162 54.600 1.00 69.78 35 ARG C CA 1
ATOM 7810 C C . ARG C 1 35 ? 37.575 61.292 53.583 1.00 73.87 35 ARG C C 1
ATOM 7811 O O . ARG C 1 35 ? 37.944 62.409 53.949 1.00 75.74 35 ARG C O 1
ATOM 7819 N N . ILE C 1 36 ? 37.202 61.021 52.325 1.00 76.77 36 ILE C N 1
ATOM 7820 C CA . ILE C 1 36 ? 37.632 61.772 51.141 1.00 76.41 36 ILE C CA 1
ATOM 7821 C C . ILE C 1 36 ? 36.432 62.243 50.326 1.00 75.64 36 ILE C C 1
ATOM 7822 O O . ILE C 1 36 ? 35.476 61.492 50.125 1.00 76.12 36 ILE C O 1
ATOM 7827 N N . LYS C 1 37 ? 36.493 63.486 49.840 1.00 74.83 37 LYS C N 1
ATOM 7828 C CA . LYS C 1 37 ? 35.442 64.078 49.018 1.00 72.24 37 LYS C CA 1
ATOM 7829 C C . LYS C 1 37 ? 36.075 64.850 47.871 1.00 71.98 37 LYS C C 1
ATOM 7830 O O . LYS C 1 37 ? 36.832 65.797 48.098 1.00 71.18 37 LYS C O 1
ATOM 7836 N N . ARG C 1 38 ? 35.744 64.466 46.645 1.00 75.11 38 ARG C N 1
ATOM 7837 C CA . ARG C 1 38 ? 36.250 65.104 45.437 1.00 77.93 38 ARG C CA 1
ATOM 7838 C C . ARG C 1 38 ? 35.073 65.626 44.621 1.00 80.65 38 ARG C C 1
ATOM 7839 O O . ARG C 1 38 ? 34.095 64.904 44.397 1.00 79.12 38 ARG C O 1
ATOM 7847 N N . LYS C 1 39 ? 35.164 66.883 44.190 1.00 86.63 39 LYS C N 1
ATOM 7848 C CA . LYS C 1 39 ? 34.053 67.595 43.560 1.00 92.29 39 LYS C CA 1
ATOM 7849 C C . LYS C 1 39 ? 34.021 67.279 42.069 1.00 95.18 39 LYS C C 1
ATOM 7850 O O . LYS C 1 39 ? 34.777 67.863 41.286 1.00 97.17 39 LYS C O 1
ATOM 7856 N N . VAL C 1 40 ? 33.126 66.374 41.676 1.00 94.87 40 VAL C N 1
ATOM 7857 C CA . VAL C 1 40 ? 33.049 65.957 40.283 1.00 94.85 40 VAL C CA 1
ATOM 7858 C C . VAL C 1 40 ? 32.160 66.901 39.465 1.00 97.05 40 VAL C C 1
ATOM 7859 O O . VAL C 1 40 ? 32.412 67.098 38.269 1.00 98.92 40 VAL C O 1
ATOM 7863 N N . ARG C 1 41 ? 31.142 67.522 40.083 1.00 97.52 41 ARG C N 1
ATOM 7864 C CA . ARG C 1 41 ? 30.119 68.283 39.354 1.00 98.57 41 ARG C CA 1
ATOM 7865 C C . ARG C 1 41 ? 29.483 67.413 38.262 1.00 98.31 41 ARG C C 1
ATOM 7866 O O . ARG C 1 41 ? 29.480 67.753 37.077 1.00 99.30 41 ARG C O 1
ATOM 7874 N N . LEU C 1 42 ? 28.965 66.255 38.673 1.00 96.47 42 LEU C N 1
ATOM 7875 C CA . LEU C 1 42 ? 28.381 65.301 37.736 1.00 94.64 42 LEU C CA 1
ATOM 7876 C C . LEU C 1 42 ? 26.977 65.713 37.280 1.00 96.00 42 LEU C C 1
ATOM 7877 O O . LEU C 1 42 ? 26.609 65.486 36.122 1.00 94.70 42 LEU C O 1
ATOM 7882 N N . ALA C 1 43 ? 26.183 66.309 38.176 1.00 97.97 43 ALA C N 1
ATOM 7883 C CA . ALA C 1 43 ? 24.851 66.777 37.815 1.00 98.74 43 ALA C CA 1
ATOM 7884 C C . ALA C 1 43 ? 24.909 67.997 36.904 1.00 99.78 43 ALA C C 1
ATOM 7885 O O . ALA C 1 43 ? 23.925 68.289 36.212 1.00 100.18 43 ALA C O 1
ATOM 7887 N N . ALA C 1 44 ? 26.043 68.707 36.888 1.00 100.10 44 ALA C N 1
ATOM 7888 C CA . ALA C 1 44 ? 26.198 69.861 36.014 1.00 99.89 44 ALA C CA 1
ATOM 7889 C C . ALA C 1 44 ? 26.367 69.460 34.560 1.00 100.83 44 ALA C C 1
ATOM 7890 O O . ALA C 1 44 ? 25.960 70.209 33.669 1.00 101.75 44 ALA C O 1
ATOM 7892 N N . GLY C 1 45 ? 26.953 68.299 34.286 1.00 101.47 45 GLY C N 1
ATOM 7893 C CA . GLY C 1 45 ? 27.165 67.913 32.899 1.00 101.93 45 GLY C CA 1
ATOM 7894 C C . GLY C 1 45 ? 25.976 67.266 32.205 1.00 102.39 45 GLY C C 1
ATOM 7895 O O . GLY C 1 45 ? 26.143 66.594 31.184 1.00 102.10 45 GLY C O 1
ATOM 7896 N N . LEU C 1 46 ? 24.773 67.474 32.741 1.00 103.13 46 LEU C N 1
ATOM 7897 C CA . LEU C 1 46 ? 23.566 66.742 32.359 1.00 103.10 46 LEU C CA 1
ATOM 7898 C C . LEU C 1 46 ? 22.566 67.699 31.711 1.00 104.32 46 LEU C C 1
ATOM 7899 O O . LEU C 1 46 ? 22.119 68.661 32.352 1.00 103.95 46 LEU C O 1
ATOM 7904 N N . ASN C 1 47 ? 22.215 67.434 30.438 1.00 106.06 47 ASN C N 1
ATOM 7905 C CA . ASN C 1 47 ? 21.508 68.392 29.585 1.00 106.60 47 ASN C CA 1
ATOM 7906 C C . ASN C 1 47 ? 19.989 68.173 29.601 1.00 107.73 47 ASN C C 1
ATOM 7907 O O . ASN C 1 47 ? 19.452 67.413 30.415 1.00 107.55 47 ASN C O 1
ATOM 7912 N N . SER C 1 48 ? 19.285 68.864 28.686 1.00 109.15 48 SER C N 1
ATOM 7913 C CA . SER C 1 48 ? 17.828 68.777 28.520 1.00 110.89 48 SER C CA 1
ATOM 7914 C C . SER C 1 48 ? 17.362 67.486 27.839 1.00 112.47 48 SER C C 1
ATOM 7915 O O . SER C 1 48 ? 16.168 67.167 27.911 1.00 113.55 48 SER C O 1
ATOM 7918 N N . GLU C 1 49 ? 18.255 66.746 27.176 1.00 112.52 49 GLU C N 1
ATOM 7919 C CA . GLU C 1 49 ? 17.971 65.389 26.729 1.00 112.20 49 GLU C CA 1
ATOM 7920 C C . GLU C 1 49 ? 18.141 64.375 27.858 1.00 111.23 49 GLU C C 1
ATOM 7921 O O . GLU C 1 49 ? 18.020 63.167 27.621 1.00 111.69 49 GLU C O 1
ATOM 7927 N N . ASN C 1 50 ? 18.443 64.847 29.072 1.00 109.73 50 ASN C N 1
ATOM 7928 C CA . ASN C 1 50 ? 18.603 64.007 30.261 1.00 108.38 50 ASN C CA 1
ATOM 7929 C C . ASN C 1 50 ? 19.756 63.007 30.130 1.00 107.29 50 ASN C C 1
ATOM 7930 O O . ASN C 1 50 ? 19.703 61.895 30.671 1.00 107.12 50 ASN C O 1
ATOM 7935 N N . ALA C 1 51 ? 20.811 63.419 29.431 1.00 105.50 51 ALA C N 1
ATOM 7936 C CA . ALA C 1 51 ? 22.038 62.658 29.284 1.00 103.96 51 ALA C CA 1
ATOM 7937 C C . ALA C 1 51 ? 23.211 63.514 29.753 1.00 102.39 51 ALA C C 1
ATOM 7938 O O . ALA C 1 51 ? 23.099 64.741 29.881 1.00 102.40 51 ALA C O 1
ATOM 7940 N N . LEU C 1 52 ? 24.341 62.857 30.026 1.00 99.73 52 LEU C N 1
ATOM 7941 C CA . LEU C 1 52 ? 25.467 63.483 30.717 1.00 97.25 52 LEU C CA 1
ATOM 7942 C C . LEU C 1 52 ? 26.622 63.754 29.766 1.00 92.07 52 LEU C C 1
ATOM 7943 O O . LEU C 1 52 ? 27.095 62.839 29.087 1.00 89.30 52 LEU C O 1
ATOM 7948 N N . SER C 1 53 ? 27.089 65.005 29.760 1.00 91.08 53 SER C N 1
ATOM 7949 C CA . SER C 1 53 ? 28.141 65.454 28.856 1.00 91.12 53 SER C CA 1
ATOM 7950 C C . SER C 1 53 ? 29.428 64.662 29.055 1.00 94.03 53 SER C C 1
ATOM 7951 O O . SER C 1 53 ? 29.754 64.216 30.159 1.00 96.44 53 SER C O 1
ATOM 7954 N N . ASN C 1 54 ? 30.162 64.490 27.950 1.00 93.26 54 ASN C N 1
ATOM 7955 C CA . ASN C 1 54 ? 31.451 63.806 27.991 1.00 91.88 54 ASN C CA 1
ATOM 7956 C C . ASN C 1 54 ? 32.378 64.405 29.037 1.00 89.88 54 ASN C C 1
ATOM 7957 O O . ASN C 1 54 ? 33.096 63.675 29.729 1.00 87.86 54 ASN C O 1
ATOM 7962 N N . GLU C 1 55 ? 32.373 65.734 29.170 1.00 90.30 55 GLU C N 1
ATOM 7963 C CA . GLU C 1 55 ? 33.293 66.393 30.095 1.00 91.53 55 GLU C CA 1
ATOM 7964 C C . GLU C 1 55 ? 33.048 65.961 31.536 1.00 88.88 55 GLU C C 1
ATOM 7965 O O . GLU C 1 55 ? 33.997 65.811 32.324 1.00 88.02 55 GLU C O 1
ATOM 7971 N N . ALA C 1 56 ? 31.781 65.749 31.894 1.00 86.44 56 ALA C N 1
ATOM 7972 C CA . ALA C 1 56 ? 31.431 65.375 33.254 1.00 82.61 56 ALA C CA 1
ATOM 7973 C C . ALA C 1 56 ? 31.733 63.911 33.510 1.00 78.69 56 ALA C C 1
ATOM 7974 O O . ALA C 1 56 ? 32.175 63.551 34.605 1.00 79.75 56 ALA C O 1
ATOM 7976 N N . MET C 1 57 ? 31.544 63.057 32.512 1.00 75.61 57 MET C N 1
ATOM 7977 C CA . MET C 1 57 ? 31.906 61.657 32.706 1.00 75.33 57 MET C CA 1
ATOM 7978 C C . MET C 1 57 ? 33.415 61.459 32.742 1.00 77.86 57 MET C C 1
ATOM 7979 O O . MET C 1 57 ? 33.900 60.500 33.357 1.00 78.59 57 MET C O 1
ATOM 7984 N N . GLU C 1 58 ? 34.171 62.352 32.107 1.00 79.32 58 GLU C N 1
ATOM 7985 C CA . GLU C 1 58 ? 35.617 62.239 32.174 1.00 79.73 58 GLU C CA 1
ATOM 7986 C C . GLU C 1 58 ? 36.126 62.794 33.493 1.00 76.53 58 GLU C C 1
ATOM 7987 O O . GLU C 1 58 ? 36.997 62.182 34.119 1.00 77.68 58 GLU C O 1
ATOM 7993 N N . ARG C 1 59 ? 35.555 63.914 33.959 1.00 71.88 59 ARG C N 1
ATOM 7994 C CA . ARG C 1 59 ? 35.797 64.349 35.335 1.00 70.88 59 ARG C CA 1
ATOM 7995 C C . ARG C 1 59 ? 35.534 63.228 36.339 1.00 69.39 59 ARG C C 1
ATOM 7996 O O . ARG C 1 59 ? 36.387 62.915 37.180 1.00 69.11 59 ARG C O 1
ATOM 8004 N N . GLY C 1 60 ? 34.346 62.623 36.270 1.00 68.01 60 GLY C N 1
ATOM 8005 C CA . GLY C 1 60 ? 34.010 61.557 37.195 1.00 68.31 60 GLY C CA 1
ATOM 8006 C C . GLY C 1 60 ? 34.962 60.384 37.102 1.00 70.86 60 GLY C C 1
ATOM 8007 O O . GLY C 1 60 ? 35.329 59.781 38.114 1.00 73.75 60 GLY C O 1
ATOM 8008 N N . TRP C 1 61 ? 35.393 60.050 35.895 1.00 70.37 61 TRP C N 1
ATOM 8009 C CA . TRP C 1 61 ? 36.225 58.866 35.758 1.00 70.99 61 TRP C CA 1
ATOM 8010 C C . TRP C 1 61 ? 37.639 59.100 36.272 1.00 68.96 61 TRP C C 1
ATOM 8011 O O . TRP C 1 61 ? 38.258 58.182 36.828 1.00 67.55 61 TRP C O 1
ATOM 8022 N N . GLN C 1 62 ? 38.175 60.301 36.063 1.00 68.74 62 GLN C N 1
ATOM 8023 C CA . GLN C 1 62 ? 39.495 60.616 36.584 1.00 70.62 62 GLN C CA 1
ATOM 8024 C C . GLN C 1 62 ? 39.504 60.496 38.095 1.00 71.90 62 GLN C C 1
ATOM 8025 O O . GLN C 1 62 ? 40.402 59.866 38.670 1.00 71.16 62 GLN C O 1
ATOM 8031 N N . CYS C 1 63 ? 38.485 61.076 38.752 1.00 71.87 63 CYS C N 1
ATOM 8032 C CA . CYS C 1 63 ? 38.323 60.928 40.191 1.00 69.35 63 CYS C CA 1
ATOM 8033 C C . CYS C 1 63 ? 38.415 59.477 40.612 1.00 68.83 63 CYS C C 1
ATOM 8034 O O . CYS C 1 63 ? 39.184 59.125 41.516 1.00 70.50 63 CYS C O 1
ATOM 8037 N N . LEU C 1 64 ? 37.632 58.616 39.969 1.00 66.29 64 LEU C N 1
ATOM 8038 C CA . LEU C 1 64 ? 37.629 57.213 40.362 1.00 64.40 64 LEU C CA 1
ATOM 8039 C C . LEU C 1 64 ? 38.965 56.526 40.079 1.00 61.67 64 LEU C C 1
ATOM 8040 O O . LEU C 1 64 ? 39.332 55.585 40.792 1.00 60.48 64 LEU C O 1
ATOM 8045 N N . ARG C 1 65 ? 39.714 56.964 39.068 1.00 60.42 65 ARG C N 1
ATOM 8046 C CA . ARG C 1 65 ? 41.067 56.417 38.898 1.00 59.74 65 ARG C CA 1
ATOM 8047 C C . ARG C 1 65 ? 41.894 56.589 40.173 1.00 56.27 65 ARG C C 1
ATOM 8048 O O . ARG C 1 65 ? 42.724 55.728 40.506 1.00 54.07 65 ARG C O 1
ATOM 8056 N N . LEU C 1 66 ? 41.673 57.702 40.893 1.00 55.36 66 LEU C N 1
ATOM 8057 C CA . LEU C 1 66 ? 42.362 57.958 42.156 1.00 59.18 66 LEU C CA 1
ATOM 8058 C C . LEU C 1 66 ? 41.806 57.095 43.282 1.00 58.45 66 LEU C C 1
ATOM 8059 O O . LEU C 1 66 ? 42.574 56.474 44.025 1.00 58.68 66 LEU C O 1
ATOM 8064 N N . PHE C 1 67 ? 40.475 57.077 43.450 1.00 55.80 67 PHE C N 1
ATOM 8065 C CA . PHE C 1 67 ? 39.843 56.133 44.372 1.00 54.87 67 PHE C CA 1
ATOM 8066 C C . PHE C 1 67 ? 40.288 54.696 44.109 1.00 55.51 67 PHE C C 1
ATOM 8067 O O . PHE C 1 67 ? 40.561 53.938 45.048 1.00 57.50 67 PHE C O 1
ATOM 8075 N N . ALA C 1 68 ? 40.353 54.294 42.846 1.00 54.80 68 ALA C N 1
ATOM 8076 C CA . ALA C 1 68 ? 40.796 52.940 42.542 1.00 57.35 68 ALA C CA 1
ATOM 8077 C C . ALA C 1 68 ? 42.173 52.654 43.123 1.00 62.20 68 ALA C C 1
ATOM 8078 O O . ALA C 1 68 ? 42.449 51.526 43.559 1.00 64.02 68 ALA C O 1
ATOM 8080 N N . GLU C 1 69 ? 43.068 53.649 43.117 1.00 63.63 69 GLU C N 1
ATOM 8081 C CA . GLU C 1 69 ? 44.378 53.404 43.707 1.00 64.14 69 GLU C CA 1
ATOM 8082 C C . GLU C 1 69 ? 44.251 53.072 45.186 1.00 61.77 69 GLU C C 1
ATOM 8083 O O . GLU C 1 69 ? 45.026 52.255 45.712 1.00 58.08 69 GLU C O 1
ATOM 8089 N N . ARG C 1 70 ? 43.260 53.669 45.860 1.00 62.18 70 ARG C N 1
ATOM 8090 C CA . ARG C 1 70 ? 43.060 53.416 47.279 1.00 64.50 70 ARG C CA 1
ATOM 8091 C C . ARG C 1 70 ? 42.460 52.044 47.586 1.00 67.14 70 ARG C C 1
ATOM 8092 O O . ARG C 1 70 ? 42.497 51.625 48.747 1.00 67.05 70 ARG C O 1
ATOM 8100 N N . LEU C 1 71 ? 41.899 51.334 46.605 1.00 67.95 71 LEU C N 1
ATOM 8101 C CA . LEU C 1 71 ? 41.222 50.084 46.918 1.00 66.99 71 LEU C CA 1
ATOM 8102 C C . LEU C 1 71 ? 42.062 48.851 46.677 1.00 68.04 71 LEU C C 1
ATOM 8103 O O . LEU C 1 71 ? 41.568 47.754 46.936 1.00 69.30 71 LEU C O 1
ATOM 8108 N N . GLN C 1 72 ? 43.288 48.988 46.175 1.00 69.11 72 GLN C N 1
ATOM 8109 C CA . GLN C 1 72 ? 44.099 47.817 45.862 1.00 72.87 72 GLN C CA 1
ATOM 8110 C C . GLN C 1 72 ? 44.185 46.878 47.051 1.00 78.93 72 GLN C C 1
ATOM 8111 O O . GLN C 1 72 ? 44.403 47.319 48.182 1.00 78.14 72 GLN C O 1
ATOM 8117 N N . ASP C 1 73 ? 44.014 45.578 46.782 1.00 85.27 73 ASP C N 1
ATOM 8118 C CA . ASP C 1 73 ? 44.060 44.513 47.807 1.00 90.26 73 ASP C CA 1
ATOM 8119 C C . ASP C 1 73 ? 43.200 44.815 49.046 1.00 89.29 73 ASP C C 1
ATOM 8120 O O . ASP C 1 73 ? 43.481 44.314 50.140 1.00 91.06 73 ASP C O 1
ATOM 8125 N N . ILE C 1 74 ? 42.155 45.624 48.894 1.00 85.55 74 ILE C N 1
ATOM 8126 C CA . ILE C 1 74 ? 40.983 45.581 49.767 1.00 81.38 74 ILE C CA 1
ATOM 8127 C C . ILE C 1 74 ? 40.004 44.596 49.138 1.00 85.01 74 ILE C C 1
ATOM 8128 O O . ILE C 1 74 ? 39.564 44.828 47.992 1.00 85.32 74 ILE C O 1
ATOM 8133 N N . PRO C 1 75 ? 39.664 43.490 49.811 1.00 86.61 75 PRO C N 1
ATOM 8134 C CA . PRO C 1 75 ? 38.830 42.449 49.173 1.00 86.80 75 PRO C CA 1
ATOM 8135 C C . PRO C 1 75 ? 37.470 43.019 48.825 1.00 87.09 75 PRO C C 1
ATOM 8136 O O . PRO C 1 75 ? 36.867 43.702 49.665 1.00 87.72 75 PRO C O 1
ATOM 8140 N N . PRO C 1 76 ? 36.979 42.811 47.593 1.00 86.09 76 PRO C N 1
ATOM 8141 C CA . PRO C 1 76 ? 35.740 43.498 47.176 1.00 84.11 76 PRO C CA 1
ATOM 8142 C C . PRO C 1 76 ? 34.537 43.098 48.002 1.00 82.26 76 PRO C C 1
ATOM 8143 O O . PRO C 1 76 ? 33.530 43.824 47.997 1.00 82.16 76 PRO C O 1
ATOM 8147 N N . SER C 1 77 ? 34.630 41.984 48.741 1.00 80.82 77 SER C N 1
ATOM 8148 C CA . SER C 1 77 ? 33.662 41.670 49.793 1.00 79.88 77 SER C CA 1
ATOM 8149 C C . SER C 1 77 ? 33.549 42.798 50.816 1.00 78.14 77 SER C C 1
ATOM 8150 O O . SER C 1 77 ? 32.485 42.989 51.422 1.00 77.19 77 SER C O 1
ATOM 8153 N N . GLN C 1 78 ? 34.635 43.550 51.020 1.00 76.01 78 GLN C N 1
ATOM 8154 C CA . GLN C 1 78 ? 34.679 44.652 51.967 1.00 74.09 78 GLN C CA 1
ATOM 8155 C C . GLN C 1 78 ? 34.511 46.027 51.307 1.00 71.14 78 GLN C C 1
ATOM 8156 O O . GLN C 1 78 ? 34.728 47.045 51.963 1.00 71.71 78 GLN C O 1
ATOM 8162 N N . ILE C 1 79 ? 34.138 46.085 50.029 1.00 68.64 79 ILE C N 1
ATOM 8163 C CA . ILE C 1 79 ? 33.858 47.335 49.324 1.00 64.91 79 ILE C CA 1
ATOM 8164 C C . ILE C 1 79 ? 32.380 47.373 48.953 1.00 63.66 79 ILE C C 1
ATOM 8165 O O . ILE C 1 79 ? 31.803 46.357 48.555 1.00 66.45 79 ILE C O 1
ATOM 8170 N N . ARG C 1 80 ? 31.762 48.537 49.090 1.00 61.62 80 ARG C N 1
ATOM 8171 C CA . ARG C 1 80 ? 30.468 48.782 48.474 1.00 63.44 80 ARG C CA 1
ATOM 8172 C C . ARG C 1 80 ? 30.505 50.161 47.858 1.00 61.98 80 ARG C C 1
ATOM 8173 O O . ARG C 1 80 ? 30.765 51.136 48.564 1.00 62.81 80 ARG C O 1
ATOM 8181 N N . VAL C 1 81 ? 30.246 50.219 46.549 1.00 60.75 81 VAL C N 1
ATOM 8182 C CA . VAL C 1 81 ? 30.085 51.446 45.776 1.00 58.02 81 VAL C CA 1
ATOM 8183 C C . VAL C 1 81 ? 28.627 51.553 45.389 1.00 56.91 81 VAL C C 1
ATOM 8184 O O . VAL C 1 81 ? 28.022 50.566 44.955 1.00 55.61 81 VAL C O 1
ATOM 8188 N N . VAL C 1 82 ? 28.072 52.759 45.522 1.00 57.70 82 VAL C N 1
ATOM 8189 C CA . VAL C 1 82 ? 26.676 53.026 45.216 1.00 58.97 82 VAL C CA 1
ATOM 8190 C C . VAL C 1 82 ? 26.568 54.387 44.549 1.00 61.83 82 VAL C C 1
ATOM 8191 O O . VAL C 1 82 ? 27.471 55.225 44.633 1.00 59.00 82 VAL C O 1
ATOM 8195 N N . ALA C 1 83 ? 25.423 54.600 43.900 1.00 66.48 83 ALA C N 1
ATOM 8196 C CA . ALA C 1 83 ? 25.153 55.823 43.159 1.00 71.26 83 ALA C CA 1
ATOM 8197 C C . ALA C 1 83 ? 23.690 56.219 43.345 1.00 73.97 83 ALA C C 1
ATOM 8198 O O . ALA C 1 83 ? 22.826 55.388 43.655 1.00 73.40 83 ALA C O 1
ATOM 8200 N N . THR C 1 84 ? 23.405 57.482 43.052 1.00 75.79 84 THR C N 1
ATOM 8201 C CA . THR C 1 84 ? 22.238 58.172 43.594 1.00 80.33 84 THR C CA 1
ATOM 8202 C C . THR C 1 84 ? 21.591 58.929 42.447 1.00 84.25 84 THR C C 1
ATOM 8203 O O . THR C 1 84 ? 21.747 58.561 41.279 1.00 86.05 84 THR C O 1
ATOM 8207 N N . ALA C 1 85 ? 20.840 59.975 42.796 1.00 86.63 85 ALA C N 1
ATOM 8208 C CA . ALA C 1 85 ? 19.933 60.668 41.888 1.00 89.36 85 ALA C CA 1
ATOM 8209 C C . ALA C 1 85 ? 20.444 60.813 40.454 1.00 90.46 85 ALA C C 1
ATOM 8210 O O . ALA C 1 85 ? 19.812 60.315 39.518 1.00 92.23 85 ALA C O 1
ATOM 8212 N N . THR C 1 86 ? 21.580 61.493 40.252 1.00 88.74 86 THR C N 1
ATOM 8213 C CA . THR C 1 86 ? 22.043 61.755 38.886 1.00 87.32 86 THR C CA 1
ATOM 8214 C C . THR C 1 86 ? 22.192 60.467 38.087 1.00 83.74 86 THR C C 1
ATOM 8215 O O . THR C 1 86 ? 21.594 60.311 37.018 1.00 82.22 86 THR C O 1
ATOM 8219 N N . LEU C 1 87 ? 22.973 59.520 38.597 1.00 83.61 87 LEU C N 1
ATOM 8220 C CA . LEU C 1 87 ? 23.145 58.254 37.894 1.00 84.75 87 LEU C CA 1
ATOM 8221 C C . LEU C 1 87 ? 21.901 57.374 37.921 1.00 84.86 87 LEU C C 1
ATOM 8222 O O . LEU C 1 87 ? 21.860 56.372 37.198 1.00 83.96 87 LEU C O 1
ATOM 8227 N N . ARG C 1 88 ? 20.909 57.701 38.753 1.00 86.28 88 ARG C N 1
ATOM 8228 C CA . ARG C 1 88 ? 19.614 57.026 38.704 1.00 87.52 88 ARG C CA 1
ATOM 8229 C C . ARG C 1 88 ? 18.831 57.484 37.480 1.00 88.76 88 ARG C C 1
ATOM 8230 O O . ARG C 1 88 ? 18.220 56.673 36.772 1.00 88.87 88 ARG C O 1
ATOM 8238 N N . LEU C 1 89 ? 18.872 58.786 37.204 1.00 89.44 89 LEU C N 1
ATOM 8239 C CA . LEU C 1 89 ? 18.088 59.404 36.147 1.00 91.13 89 LEU C CA 1
ATOM 8240 C C . LEU C 1 89 ? 18.881 59.711 34.881 1.00 94.72 89 LEU C C 1
ATOM 8241 O O . LEU C 1 89 ? 18.331 60.297 33.946 1.00 96.83 89 LEU C O 1
ATOM 8246 N N . ALA C 1 90 ? 20.149 59.362 34.811 1.00 95.31 90 ALA C N 1
ATOM 8247 C CA . ALA C 1 90 ? 20.817 59.479 33.529 1.00 95.12 90 ALA C CA 1
ATOM 8248 C C . ALA C 1 90 ? 20.254 58.436 32.576 1.00 93.71 90 ALA C C 1
ATOM 8249 O O . ALA C 1 90 ? 20.153 57.250 32.922 1.00 93.82 90 ALA C O 1
ATOM 8251 N N . VAL C 1 91 ? 19.871 58.882 31.376 1.00 91.56 91 VAL C N 1
ATOM 8252 C CA . VAL C 1 91 ? 19.635 57.931 30.294 1.00 88.17 91 VAL C CA 1
ATOM 8253 C C . VAL C 1 91 ? 20.965 57.329 29.876 1.00 87.03 91 VAL C C 1
ATOM 8254 O O . VAL C 1 91 ? 21.038 56.195 29.389 1.00 86.06 91 VAL C O 1
ATOM 8258 N N . ASN C 1 92 ? 22.037 58.085 30.117 1.00 87.20 92 ASN C N 1
ATOM 8259 C CA . ASN C 1 92 ? 23.436 57.735 29.902 1.00 85.16 92 ASN C CA 1
ATOM 8260 C C . ASN C 1 92 ? 23.997 56.703 30.893 1.00 81.79 92 ASN C C 1
ATOM 8261 O O . ASN C 1 92 ? 25.007 56.057 30.583 1.00 80.17 92 ASN C O 1
ATOM 8266 N N . ALA C 1 93 ? 23.373 56.556 32.070 1.00 78.87 93 ALA C N 1
ATOM 8267 C CA . ALA C 1 93 ? 24.069 56.062 33.260 1.00 75.76 93 ALA C CA 1
ATOM 8268 C C . ALA C 1 93 ? 24.902 54.820 32.990 1.00 72.08 93 ALA C C 1
ATOM 8269 O O . ALA C 1 93 ? 26.038 54.713 33.466 1.00 70.19 93 ALA C O 1
ATOM 8271 N N . GLY C 1 94 ? 24.359 53.867 32.237 1.00 69.92 94 GLY C N 1
ATOM 8272 C CA . GLY C 1 94 ? 25.097 52.649 32.015 1.00 68.26 94 GLY C CA 1
ATOM 8273 C C . GLY C 1 94 ? 26.380 52.867 31.254 1.00 69.13 94 GLY C C 1
ATOM 8274 O O . GLY C 1 94 ? 27.280 52.028 31.323 1.00 67.89 94 GLY C O 1
ATOM 8275 N N . ASP C 1 95 ? 26.484 53.971 30.514 1.00 72.04 95 ASP C N 1
ATOM 8276 C CA . ASP C 1 95 ? 27.742 54.267 29.832 1.00 75.46 95 ASP C CA 1
ATOM 8277 C C . ASP C 1 95 ? 28.802 54.702 30.840 1.00 76.44 95 ASP C C 1
ATOM 8278 O O . ASP C 1 95 ? 29.967 54.302 30.741 1.00 77.97 95 ASP C O 1
ATOM 8283 N N . PHE C 1 96 ? 28.407 55.497 31.838 1.00 75.39 96 PHE C N 1
ATOM 8284 C CA . PHE C 1 96 ? 29.332 55.878 32.898 1.00 73.49 96 PHE C CA 1
ATOM 8285 C C . PHE C 1 96 ? 29.642 54.712 33.813 1.00 70.99 96 PHE C C 1
ATOM 8286 O O . PHE C 1 96 ? 30.817 54.414 34.076 1.00 72.74 96 PHE C O 1
ATOM 8294 N N . ILE C 1 97 ? 28.599 54.061 34.325 1.00 67.10 97 ILE C N 1
ATOM 8295 C CA . ILE C 1 97 ? 28.783 52.944 35.239 1.00 66.89 97 ILE C CA 1
ATOM 8296 C C . ILE C 1 97 ? 29.691 51.894 34.624 1.00 67.57 97 ILE C C 1
ATOM 8297 O O . ILE C 1 97 ? 30.555 51.328 35.308 1.00 69.68 97 ILE C O 1
ATOM 8302 N N . ALA C 1 98 ? 29.541 51.643 33.317 1.00 64.86 98 ALA C N 1
ATOM 8303 C CA . ALA C 1 98 ? 30.309 50.585 32.664 1.00 64.17 98 ALA C CA 1
ATOM 8304 C C . ALA C 1 98 ? 31.811 50.800 32.819 1.00 64.54 98 ALA C C 1
ATOM 8305 O O . ALA C 1 98 ? 32.536 49.891 33.247 1.00 63.49 98 ALA C O 1
ATOM 8307 N N . LYS C 1 99 ? 32.298 51.996 32.467 1.00 65.92 99 LYS C N 1
ATOM 8308 C CA . LYS C 1 99 ? 33.719 52.299 32.617 1.00 68.71 99 LYS C CA 1
ATOM 8309 C C . LYS C 1 99 ? 34.089 52.487 34.092 1.00 67.83 99 LYS C C 1
ATOM 8310 O O . LYS C 1 99 ? 35.193 52.090 34.510 1.00 65.87 99 LYS C O 1
ATOM 8316 N N . ALA C 1 100 ? 33.163 53.048 34.895 1.00 66.57 100 ALA C N 1
ATOM 8317 C CA . ALA C 1 100 ? 33.380 53.126 36.338 1.00 67.74 100 ALA C CA 1
ATOM 8318 C C . ALA C 1 100 ? 33.767 51.770 36.921 1.00 68.12 100 ALA C C 1
ATOM 8319 O O . ALA C 1 100 ? 34.724 51.671 37.701 1.00 67.32 100 ALA C O 1
ATOM 8321 N N . GLN C 1 101 ? 33.071 50.703 36.517 1.00 68.91 101 GLN C N 1
ATOM 8322 C CA . GLN C 1 101 ? 33.366 49.387 37.067 1.00 71.03 101 GLN C CA 1
ATOM 8323 C C . GLN C 1 101 ? 34.614 48.781 36.474 1.00 74.16 101 GLN C C 1
ATOM 8324 O O . GLN C 1 101 ? 35.118 47.794 37.019 1.00 75.32 101 GLN C O 1
ATOM 8330 N N . GLU C 1 102 ? 35.103 49.306 35.349 1.00 75.56 102 GLU C N 1
ATOM 8331 C CA . GLU C 1 102 ? 36.404 48.848 34.893 1.00 76.18 102 GLU C CA 1
ATOM 8332 C C . GLU C 1 102 ? 37.534 49.591 35.598 1.00 72.58 102 GLU C C 1
ATOM 8333 O O . GLU C 1 102 ? 38.605 49.012 35.793 1.00 72.18 102 GLU C O 1
ATOM 8339 N N . ILE C 1 103 ? 37.295 50.841 36.013 1.00 69.71 103 ILE C N 1
ATOM 8340 C CA . ILE C 1 103 ? 38.326 51.656 36.663 1.00 68.56 103 ILE C CA 1
ATOM 8341 C C . ILE C 1 103 ? 38.572 51.176 38.094 1.00 68.15 103 ILE C C 1
ATOM 8342 O O . ILE C 1 103 ? 39.689 50.761 38.451 1.00 66.77 103 ILE C O 1
ATOM 8347 N N . LEU C 1 104 ? 37.537 51.266 38.943 1.00 68.61 104 LEU C N 1
ATOM 8348 C CA . LEU C 1 104 ? 37.456 50.514 40.189 1.00 68.29 104 LEU C CA 1
ATOM 8349 C C . LEU C 1 104 ? 37.411 49.044 39.844 1.00 72.33 104 LEU C C 1
ATOM 8350 O O . LEU C 1 104 ? 36.969 48.665 38.767 1.00 76.02 104 LEU C O 1
ATOM 8355 N N . GLY C 1 105 ? 37.840 48.195 40.747 1.00 72.28 105 GLY C N 1
ATOM 8356 C CA . GLY C 1 105 ? 37.857 46.828 40.271 1.00 71.96 105 GLY C CA 1
ATOM 8357 C C . GLY C 1 105 ? 36.593 46.040 40.538 1.00 72.54 105 GLY C C 1
ATOM 8358 O O . GLY C 1 105 ? 36.691 44.823 40.753 1.00 73.70 105 GLY C O 1
ATOM 8359 N N . CYS C 1 106 ? 35.417 46.671 40.547 1.00 70.83 106 CYS C N 1
ATOM 8360 C CA . CYS C 1 106 ? 34.335 46.120 41.351 1.00 71.15 106 CYS C CA 1
ATOM 8361 C C . CYS C 1 106 ? 33.012 46.816 40.973 1.00 71.58 106 CYS C C 1
ATOM 8362 O O . CYS C 1 106 ? 33.026 47.896 40.377 1.00 71.12 106 CYS C O 1
ATOM 8365 N N . PRO C 1 107 ? 31.864 46.235 41.362 1.00 72.67 107 PRO C N 1
ATOM 8366 C CA . PRO C 1 107 ? 30.567 46.747 40.880 1.00 72.41 107 PRO C CA 1
ATOM 8367 C C . PRO C 1 107 ? 30.273 48.167 41.324 1.00 74.30 107 PRO C C 1
ATOM 8368 O O . PRO C 1 107 ? 30.814 48.669 42.313 1.00 76.80 107 PRO C O 1
ATOM 8372 N N . VAL C 1 108 ? 29.381 48.798 40.568 1.00 72.46 108 VAL C N 1
ATOM 8373 C CA . VAL C 1 108 ? 28.666 49.988 40.985 1.00 71.15 108 VAL C CA 1
ATOM 8374 C C . VAL C 1 108 ? 27.202 49.610 41.066 1.00 75.00 108 VAL C C 1
ATOM 8375 O O . VAL C 1 108 ? 26.661 49.010 40.137 1.00 77.22 108 VAL C O 1
ATOM 8379 N N . GLN C 1 109 ? 26.573 49.945 42.170 1.00 77.66 109 GLN C N 1
ATOM 8380 C CA . GLN C 1 109 ? 25.175 49.647 42.416 1.00 78.36 109 GLN C CA 1
ATOM 8381 C C . GLN C 1 109 ? 24.432 50.972 42.472 1.00 77.77 109 GLN C C 1
ATOM 8382 O O . GLN C 1 109 ? 24.594 51.741 43.425 1.00 78.50 109 GLN C O 1
ATOM 8388 N N . VAL C 1 110 ? 23.651 51.246 41.431 1.00 76.23 110 VAL C N 1
ATOM 8389 C CA . VAL C 1 110 ? 22.593 52.237 41.524 1.00 74.63 110 VAL C CA 1
ATOM 8390 C C . VAL C 1 110 ? 21.588 51.762 42.557 1.00 77.59 110 VAL C C 1
ATOM 8391 O O . VAL C 1 110 ? 21.282 50.563 42.639 1.00 80.78 110 VAL C O 1
ATOM 8395 N N . ILE C 1 111 ? 21.072 52.689 43.363 1.00 76.18 111 ILE C N 1
ATOM 8396 C CA . ILE C 1 111 ? 20.164 52.343 44.449 1.00 73.34 111 ILE C CA 1
ATOM 8397 C C . ILE C 1 111 ? 18.960 53.268 44.382 1.00 71.96 111 ILE C C 1
ATOM 8398 O O . ILE C 1 111 ? 19.096 54.464 44.090 1.00 70.08 111 ILE C O 1
ATOM 8403 N N . SER C 1 112 ? 17.780 52.701 44.636 1.00 72.76 112 SER C N 1
ATOM 8404 C CA . SER C 1 112 ? 16.557 53.485 44.663 1.00 76.28 112 SER C CA 1
ATOM 8405 C C . SER C 1 112 ? 16.644 54.548 45.748 1.00 79.29 112 SER C C 1
ATOM 8406 O O . SER C 1 112 ? 17.339 54.378 46.748 1.00 80.86 112 SER C O 1
ATOM 8409 N N . GLY C 1 113 ? 15.933 55.663 45.542 1.00 79.82 113 GLY C N 1
ATOM 8410 C CA . GLY C 1 113 ? 15.839 56.669 46.590 1.00 80.05 113 GLY C CA 1
ATOM 8411 C C . GLY C 1 113 ? 15.435 56.086 47.933 1.00 81.96 113 GLY C C 1
ATOM 8412 O O . GLY C 1 113 ? 15.801 56.613 48.981 1.00 81.87 113 GLY C O 1
ATOM 8413 N N . GLU C 1 114 ? 14.705 54.974 47.928 1.00 86.31 114 GLU C N 1
ATOM 8414 C CA . GLU C 1 114 ? 14.333 54.338 49.185 1.00 92.30 114 GLU C CA 1
ATOM 8415 C C . GLU C 1 114 ? 15.490 53.552 49.791 1.00 94.07 114 GLU C C 1
ATOM 8416 O O . GLU C 1 114 ? 15.668 53.552 51.019 1.00 95.37 114 GLU C O 1
ATOM 8422 N N . GLU C 1 115 ? 16.269 52.850 48.954 1.00 92.47 115 GLU C N 1
ATOM 8423 C CA . GLU C 1 115 ? 17.404 52.096 49.479 1.00 90.77 115 GLU C CA 1
ATOM 8424 C C . GLU C 1 115 ? 18.501 53.024 50.004 1.00 86.99 115 GLU C C 1
ATOM 8425 O O . GLU C 1 115 ? 19.267 52.630 50.893 1.00 85.01 115 GLU C O 1
ATOM 8431 N N . GLU C 1 116 ? 18.564 54.255 49.486 1.00 84.01 116 GLU C N 1
ATOM 8432 C CA . GLU C 1 116 ? 19.392 55.293 50.085 1.00 81.62 116 GLU C CA 1
ATOM 8433 C C . GLU C 1 116 ? 18.886 55.666 51.479 1.00 77.72 116 GLU C C 1
ATOM 8434 O O . GLU C 1 116 ? 19.682 55.822 52.415 1.00 76.88 116 GLU C O 1
ATOM 8440 N N . ALA C 1 117 ? 17.562 55.793 51.631 1.00 75.26 117 ALA C N 1
ATOM 8441 C CA . ALA C 1 117 ? 16.957 56.077 52.926 1.00 73.05 117 ALA C CA 1
ATOM 8442 C C . ALA C 1 117 ? 17.224 54.958 53.920 1.00 72.63 117 ALA C C 1
ATOM 8443 O O . ALA C 1 117 ? 17.726 55.203 55.021 1.00 71.91 117 ALA C O 1
ATOM 8445 N N . ARG C 1 118 ? 16.902 53.717 53.554 1.00 75.46 118 ARG C N 1
ATOM 8446 C CA . ARG C 1 118 ? 17.181 52.602 54.457 1.00 80.28 118 ARG C CA 1
ATOM 8447 C C . ARG C 1 118 ? 18.640 52.610 54.916 1.00 78.63 118 ARG C C 1
ATOM 8448 O O . ARG C 1 118 ? 18.937 52.391 56.100 1.00 79.10 118 ARG C O 1
ATOM 8456 N N . LEU C 1 119 ? 19.562 52.885 53.987 1.00 75.28 119 LEU C N 1
ATOM 8457 C CA . LEU C 1 119 ? 20.982 52.895 54.301 1.00 70.10 119 LEU C CA 1
ATOM 8458 C C . LEU C 1 119 ? 21.318 54.010 55.284 1.00 67.38 119 LEU C C 1
ATOM 8459 O O . LEU C 1 119 ? 22.041 53.790 56.268 1.00 65.28 119 LEU C O 1
ATOM 8464 N N . ILE C 1 120 ? 20.800 55.214 55.019 1.00 65.41 120 ILE C N 1
ATOM 8465 C CA . ILE C 1 120 ? 20.996 56.354 55.908 1.00 65.09 120 ILE C CA 1
ATOM 8466 C C . ILE C 1 120 ? 20.493 56.041 57.313 1.00 69.18 120 ILE C C 1
ATOM 8467 O O . ILE C 1 120 ? 21.195 56.273 58.314 1.00 68.17 120 ILE C O 1
ATOM 8472 N N . TYR C 1 121 ? 19.251 55.533 57.410 1.00 70.83 121 TYR C N 1
ATOM 8473 C CA . TYR C 1 121 ? 18.736 55.090 58.695 1.00 70.21 121 TYR C CA 1
ATOM 8474 C C . TYR C 1 121 ? 19.703 54.121 59.336 1.00 68.45 121 TYR C C 1
ATOM 8475 O O . TYR C 1 121 ? 20.134 54.328 60.476 1.00 66.29 121 TYR C O 1
ATOM 8484 N N . GLN C 1 122 ? 20.055 53.051 58.615 1.00 68.29 122 GLN C N 1
ATOM 8485 C CA . GLN C 1 122 ? 20.941 52.047 59.193 1.00 71.43 122 GLN C CA 1
ATOM 8486 C C . GLN C 1 122 ? 22.221 52.689 59.725 1.00 69.11 122 GLN C C 1
ATOM 8487 O O . GLN C 1 122 ? 22.863 52.147 60.629 1.00 67.19 122 GLN C O 1
ATOM 8493 N N . GLY C 1 123 ? 22.576 53.862 59.197 1.00 68.09 123 GLY C N 1
ATOM 8494 C CA . GLY C 1 123 ? 23.760 54.600 59.566 1.00 66.31 123 GLY C CA 1
ATOM 8495 C C . GLY C 1 123 ? 23.572 55.458 60.793 1.00 66.30 123 GLY C C 1
ATOM 8496 O O . GLY C 1 123 ? 24.451 55.511 61.655 1.00 66.35 123 GLY C O 1
ATOM 8497 N N . VAL C 1 124 ? 22.445 56.151 60.907 1.00 66.29 124 VAL C N 1
ATOM 8498 C CA . VAL C 1 124 ? 22.229 56.831 62.175 1.00 66.85 124 VAL C CA 1
ATOM 8499 C C . VAL C 1 124 ? 21.991 55.809 63.297 1.00 67.99 124 VAL C C 1
ATOM 8500 O O . VAL C 1 124 ? 22.471 55.986 64.428 1.00 66.76 124 VAL C O 1
ATOM 8504 N N . ALA C 1 125 ? 21.299 54.698 62.991 1.00 68.26 125 ALA C N 1
ATOM 8505 C CA . ALA C 1 125 ? 20.981 53.719 64.024 1.00 68.15 125 ALA C CA 1
ATOM 8506 C C . ALA C 1 125 ? 22.243 53.162 64.654 1.00 70.86 125 ALA C C 1
ATOM 8507 O O . ALA C 1 125 ? 22.284 52.919 65.868 1.00 73.29 125 ALA C O 1
ATOM 8509 N N . HIS C 1 126 ? 23.292 52.965 63.858 1.00 69.13 126 HIS C N 1
ATOM 8510 C CA . HIS C 1 126 ? 24.541 52.492 64.438 1.00 65.78 126 HIS C CA 1
ATOM 8511 C C . HIS C 1 126 ? 25.295 53.599 65.164 1.00 63.13 126 HIS C C 1
ATOM 8512 O O . HIS C 1 126 ? 26.181 53.305 65.965 1.00 63.74 126 HIS C O 1
ATOM 8519 N N . THR C 1 127 ? 25.018 54.863 64.888 1.00 61.81 127 THR C N 1
ATOM 8520 C CA . THR C 1 127 ? 25.879 55.902 65.433 1.00 62.91 127 THR C CA 1
ATOM 8521 C C . THR C 1 127 ? 25.200 56.872 66.395 1.00 67.32 127 THR C C 1
ATOM 8522 O O . THR C 1 127 ? 25.852 57.828 66.826 1.00 68.95 127 THR C O 1
ATOM 8526 N N . THR C 1 128 ? 23.930 56.691 66.734 1.00 69.62 128 THR C N 1
ATOM 8527 C CA . THR C 1 128 ? 23.205 57.712 67.479 1.00 72.67 128 THR C CA 1
ATOM 8528 C C . THR C 1 128 ? 22.655 57.191 68.808 1.00 74.21 128 THR C C 1
ATOM 8529 O O . THR C 1 128 ? 21.941 56.176 68.857 1.00 72.43 128 THR C O 1
ATOM 8533 N N . GLY C 1 129 ? 22.993 57.918 69.889 1.00 76.64 129 GLY C N 1
ATOM 8534 C CA . GLY C 1 129 ? 22.477 57.649 71.215 1.00 78.81 129 GLY C CA 1
ATOM 8535 C C . GLY C 1 129 ? 21.113 58.297 71.444 1.00 80.76 129 GLY C C 1
ATOM 8536 O O . GLY C 1 129 ? 20.638 59.092 70.627 1.00 82.37 129 GLY C O 1
ATOM 8537 N N . GLY C 1 130 ? 20.490 57.934 72.568 1.00 79.32 130 GLY C N 1
ATOM 8538 C CA . GLY C 1 130 ? 19.087 58.231 72.794 1.00 77.52 130 GLY C CA 1
ATOM 8539 C C . GLY C 1 130 ? 18.198 57.037 72.486 1.00 76.53 130 GLY C C 1
ATOM 8540 O O . GLY C 1 130 ? 18.651 55.895 72.319 1.00 77.45 130 GLY C O 1
ATOM 8541 N N . ALA C 1 131 ? 16.898 57.324 72.392 1.00 74.43 131 ALA C N 1
ATOM 8542 C CA . ALA C 1 131 ? 15.896 56.266 72.343 1.00 71.86 131 ALA C CA 1
ATOM 8543 C C . ALA C 1 131 ? 15.902 55.547 70.998 1.00 67.50 131 ALA C C 1
ATOM 8544 O O . ALA C 1 131 ? 16.202 56.134 69.955 1.00 71.10 131 ALA C O 1
ATOM 8546 N N . ASP C 1 132 ? 15.527 54.264 71.032 1.00 129.98 132 ASP C N 1
ATOM 8547 C CA . ASP C 1 132 ? 15.447 53.472 69.809 1.00 120.80 132 ASP C CA 1
ATOM 8548 C C . ASP C 1 132 ? 14.397 54.018 68.858 1.00 112.47 132 ASP C C 1
ATOM 8549 O O . ASP C 1 132 ? 14.598 54.020 67.637 1.00 110.18 132 ASP C O 1
ATOM 8554 N N . GLN C 1 133 ? 13.260 54.456 69.392 1.00 107.29 133 GLN C N 1
ATOM 8555 C CA . GLN C 1 133 ? 12.184 54.992 68.572 1.00 101.95 133 GLN C CA 1
ATOM 8556 C C . GLN C 1 133 ? 12.549 56.401 68.154 1.00 95.06 133 GLN C C 1
ATOM 8557 O O . GLN C 1 133 ? 12.663 57.289 69.002 1.00 94.14 133 GLN C O 1
ATOM 8563 N N . ARG C 1 134 ? 12.722 56.605 66.853 1.00 90.33 134 ARG C N 1
ATOM 8564 C CA . ARG C 1 134 ? 13.296 57.840 66.355 1.00 85.35 134 ARG C CA 1
ATOM 8565 C C . ARG C 1 134 ? 12.658 58.183 65.023 1.00 84.10 134 ARG C C 1
ATOM 8566 O O . ARG C 1 134 ? 11.993 57.354 64.404 1.00 86.33 134 ARG C O 1
ATOM 8574 N N . LEU C 1 135 ? 12.860 59.429 64.601 1.00 82.31 135 LEU C N 1
ATOM 8575 C CA . LEU C 1 135 ? 12.427 59.921 63.295 1.00 82.98 135 LEU C CA 1
ATOM 8576 C C . LEU C 1 135 ? 13.587 60.669 62.643 1.00 81.47 135 LEU C C 1
ATOM 8577 O O . LEU C 1 135 ? 13.945 61.763 63.089 1.00 80.57 135 LEU C O 1
ATOM 8582 N N . VAL C 1 136 ? 14.157 60.094 61.555 1.00 81.85 136 VAL C N 1
ATOM 8583 C CA . VAL C 1 136 ? 15.321 60.649 60.865 1.00 81.33 136 VAL C CA 1
ATOM 8584 C C . VAL C 1 136 ? 14.877 61.596 59.760 1.00 83.92 136 VAL C C 1
ATOM 8585 O O . VAL C 1 136 ? 13.946 61.310 59.008 1.00 86.42 136 VAL C O 1
ATOM 8589 N N . VAL C 1 137 ? 15.560 62.729 59.650 1.00 84.12 137 VAL C N 1
ATOM 8590 C CA . VAL C 1 137 ? 15.289 63.729 58.634 1.00 87.80 137 VAL C CA 1
ATOM 8591 C C . VAL C 1 137 ? 16.605 64.045 57.936 1.00 89.56 137 VAL C C 1
ATOM 8592 O O . VAL C 1 137 ? 17.538 64.577 58.554 1.00 87.37 137 VAL C O 1
ATOM 8596 N N . ASP C 1 138 ? 16.687 63.710 56.660 1.00 95.89 138 ASP C N 1
ATOM 8597 C CA . ASP C 1 138 ? 17.800 64.082 55.796 1.00 101.44 138 ASP C CA 1
ATOM 8598 C C . ASP C 1 138 ? 17.236 64.990 54.705 1.00 104.90 138 ASP C C 1
ATOM 8599 O O . ASP C 1 138 ? 16.459 64.540 53.850 1.00 106.87 138 ASP C O 1
ATOM 8604 N N . ILE C 1 139 ? 17.624 66.259 54.735 1.00 105.73 139 ILE C N 1
ATOM 8605 C CA . ILE C 1 139 ? 17.222 67.212 53.712 1.00 110.92 139 ILE C CA 1
ATOM 8606 C C . ILE C 1 139 ? 18.386 67.366 52.745 1.00 113.61 139 ILE C C 1
ATOM 8607 O O . ILE C 1 139 ? 19.300 68.170 52.973 1.00 112.79 139 ILE C O 1
ATOM 8612 N N . GLY C 1 140 ? 18.328 66.625 51.640 1.00 117.11 140 GLY C N 1
ATOM 8613 C CA . GLY C 1 140 ? 19.309 66.713 50.587 1.00 119.27 140 GLY C CA 1
ATOM 8614 C C . GLY C 1 140 ? 18.810 67.577 49.438 1.00 124.00 140 GLY C C 1
ATOM 8615 O O . GLY C 1 140 ? 17.700 68.103 49.449 1.00 126.03 140 GLY C O 1
ATOM 8616 N N . GLY C 1 141 ? 19.686 67.718 48.438 1.00 125.65 141 GLY C N 1
ATOM 8617 C CA . GLY C 1 141 ? 19.312 68.445 47.232 1.00 130.04 141 GLY C CA 1
ATOM 8618 C C . GLY C 1 141 ? 18.373 67.654 46.340 1.00 133.44 141 GLY C C 1
ATOM 8619 O O . GLY C 1 141 ? 17.442 68.211 45.747 1.00 135.46 141 GLY C O 1
ATOM 8620 N N . ALA C 1 142 ? 18.608 66.344 46.228 1.00 134.26 142 ALA C N 1
ATOM 8621 C CA . ALA C 1 142 ? 17.792 65.497 45.357 1.00 137.94 142 ALA C CA 1
ATOM 8622 C C . ALA C 1 142 ? 16.460 65.149 46.015 1.00 137.50 142 ALA C C 1
ATOM 8623 O O . ALA C 1 142 ? 15.389 65.537 45.530 1.00 141.40 142 ALA C O 1
ATOM 8625 N N . SER C 1 143 ? 16.516 64.434 47.138 1.00 132.19 143 SER C N 1
ATOM 8626 C CA . SER C 1 143 ? 15.330 64.007 47.856 1.00 130.52 143 SER C CA 1
ATOM 8627 C C . SER C 1 143 ? 15.517 64.282 49.341 1.00 124.51 143 SER C C 1
ATOM 8628 O O . SER C 1 143 ? 16.621 64.157 49.884 1.00 120.93 143 SER C O 1
ATOM 8631 N N . THR C 1 144 ? 14.435 64.690 49.983 1.00 123.46 144 THR C N 1
ATOM 8632 C CA . THR C 1 144 ? 14.398 64.844 51.424 1.00 119.08 144 THR C CA 1
ATOM 8633 C C . THR C 1 144 ? 13.661 63.636 51.983 1.00 118.05 144 THR C C 1
ATOM 8634 O O . THR C 1 144 ? 12.429 63.550 51.894 1.00 119.49 144 THR C O 1
ATOM 8638 N N . GLU C 1 145 ? 14.426 62.700 52.540 1.00 115.67 145 GLU C N 1
ATOM 8639 C CA . GLU C 1 145 ? 13.886 61.483 53.130 1.00 114.91 145 GLU C CA 1
ATOM 8640 C C . GLU C 1 145 ? 13.410 61.728 54.560 1.00 111.03 145 GLU C C 1
ATOM 8641 O O . GLU C 1 145 ? 13.945 62.576 55.281 1.00 110.32 145 GLU C O 1
ATOM 8647 N N . LEU C 1 146 ? 12.378 60.988 54.956 1.00 107.78 146 LEU C N 1
ATOM 8648 C CA . LEU C 1 146 ? 11.888 60.974 56.326 1.00 102.30 146 LEU C CA 1
ATOM 8649 C C . LEU C 1 146 ? 11.595 59.532 56.703 1.00 101.81 146 LEU C C 1
ATOM 8650 O O . LEU C 1 146 ? 10.891 58.839 55.968 1.00 107.56 146 LEU C O 1
ATOM 8655 N N . VAL C 1 147 ? 12.245 59.035 57.758 1.00 95.70 147 VAL C N 1
ATOM 8656 C CA . VAL C 1 147 ? 12.099 57.600 58.139 1.00 94.39 147 VAL C CA 1
ATOM 8657 C C . VAL C 1 147 ? 11.837 57.457 59.638 1.00 91.71 147 VAL C C 1
ATOM 8658 O O . VAL C 1 147 ? 12.517 58.117 60.421 1.00 88.43 147 VAL C O 1
ATOM 8662 N N . THR C 1 148 ? 10.890 56.593 60.000 1.00 92.83 148 THR C N 1
ATOM 8663 C CA . THR C 1 148 ? 10.605 56.300 61.422 1.00 93.34 148 THR C CA 1
ATOM 8664 C C . THR C 1 148 ? 11.128 54.897 61.704 1.00 95.08 148 THR C C 1
ATOM 8665 O O . THR C 1 148 ? 11.119 54.081 60.776 1.00 98.40 148 THR C O 1
ATOM 8669 N N . GLY C 1 149 ? 11.577 54.631 62.927 1.00 91.71 149 GLY C N 1
ATOM 8670 C CA . GLY C 1 149 ? 12.090 53.279 63.192 1.00 89.03 149 GLY C CA 1
ATOM 8671 C C . GLY C 1 149 ? 12.398 53.049 64.650 1.00 87.21 149 GLY C C 1
ATOM 8672 O O . GLY C 1 149 ? 12.515 54.018 65.396 1.00 85.41 149 GLY C O 1
ATOM 8673 N N . THR C 1 150 ? 12.450 51.779 65.029 1.00 89.06 150 THR C N 1
ATOM 8674 C CA . THR C 1 150 ? 12.821 51.371 66.380 1.00 90.32 150 THR C CA 1
ATOM 8675 C C . THR C 1 150 ? 14.015 50.436 66.289 1.00 90.10 150 THR C C 1
ATOM 8676 O O . THR C 1 150 ? 13.903 49.321 65.764 1.00 89.78 150 THR C O 1
ATOM 8680 N N . GLY C 1 151 ? 15.154 50.920 66.777 1.00 93.21 151 GLY C N 1
ATOM 8681 C CA . GLY C 1 151 ? 16.382 50.164 66.946 1.00 97.87 151 GLY C CA 1
ATOM 8682 C C . GLY C 1 151 ? 16.799 49.303 65.777 1.00 102.15 151 GLY C C 1
ATOM 8683 O O . GLY C 1 151 ? 16.916 48.075 65.910 1.00 107.75 151 GLY C O 1
ATOM 8684 N N . ALA C 1 152 ? 16.979 49.928 64.618 1.00 98.83 152 ALA C N 1
ATOM 8685 C CA . ALA C 1 152 ? 17.397 49.223 63.415 1.00 97.55 152 ALA C CA 1
ATOM 8686 C C . ALA C 1 152 ? 16.305 48.330 62.807 1.00 97.74 152 ALA C C 1
ATOM 8687 O O . ALA C 1 152 ? 16.619 47.353 62.124 1.00 99.83 152 ALA C O 1
ATOM 8689 N N . GLN C 1 153 ? 15.020 48.638 63.005 1.00 96.03 153 GLN C N 1
ATOM 8690 C CA . GLN C 1 153 ? 13.998 48.199 62.061 1.00 96.09 153 GLN C CA 1
ATOM 8691 C C . GLN C 1 153 ? 13.194 49.399 61.609 1.00 94.58 153 GLN C C 1
ATOM 8692 O O . GLN C 1 153 ? 12.699 50.166 62.440 1.00 93.67 153 GLN C O 1
ATOM 8698 N N . THR C 1 154 ? 13.065 49.550 60.296 1.00 95.39 154 THR C N 1
ATOM 8699 C CA . THR C 1 154 ? 12.364 50.681 59.715 1.00 96.95 154 THR C CA 1
ATOM 8700 C C . THR C 1 154 ? 10.880 50.362 59.660 1.00 106.64 154 THR C C 1
ATOM 8701 O O . THR C 1 154 ? 10.466 49.380 59.029 1.00 111.42 154 THR C O 1
ATOM 8705 N N . THR C 1 155 ? 10.098 51.172 60.373 1.00 109.54 155 THR C N 1
ATOM 8706 C CA . THR C 1 155 ? 8.624 51.025 60.395 1.00 115.07 155 THR C CA 1
ATOM 8707 C C . THR C 1 155 ? 8.089 51.697 59.133 1.00 117.30 155 THR C C 1
ATOM 8708 O O . THR C 1 155 ? 7.411 51.032 58.349 1.00 122.41 155 THR C O 1
ATOM 8712 N N . SER C 1 156 ? 8.394 52.977 58.960 1.00 113.07 156 SER C N 1
ATOM 8713 C CA . SER C 1 156 ? 7.978 53.691 57.729 1.00 112.93 156 SER C CA 1
ATOM 8714 C C . SER C 1 156 ? 9.240 54.206 57.040 1.00 110.61 156 SER C C 1
ATOM 8715 O O . SER C 1 156 ? 10.226 54.456 57.741 1.00 107.81 156 SER C O 1
ATOM 8718 N N . LEU C 1 157 ? 9.204 54.351 55.718 1.00 112.79 157 LEU C N 1
ATOM 8719 C CA . LEU C 1 157 ? 10.408 54.774 54.964 1.00 111.02 157 LEU C CA 1
ATOM 8720 C C . LEU C 1 157 ? 9.945 55.493 53.700 1.00 114.64 157 LEU C C 1
ATOM 8721 O O . LEU C 1 157 ? 9.417 54.823 52.817 1.00 120.86 157 LEU C O 1
ATOM 8726 N N . PHE C 1 158 ? 10.134 56.812 53.641 1.00 112.53 158 PHE C N 1
ATOM 8727 C CA . PHE C 1 158 ? 9.662 57.623 52.520 1.00 115.49 158 PHE C CA 1
ATOM 8728 C C . PHE C 1 158 ? 10.786 58.495 51.990 1.00 116.37 158 PHE C C 1
ATOM 8729 O O . PHE C 1 158 ? 11.342 59.311 52.731 1.00 113.33 158 PHE C O 1
ATOM 8737 N N . SER C 1 159 ? 11.096 58.343 50.702 1.00 121.86 159 SER C N 1
ATOM 8738 C CA . SER C 1 159 ? 11.958 59.268 49.967 1.00 123.22 159 SER C CA 1
ATOM 8739 C C . SER C 1 159 ? 11.064 60.221 49.166 1.00 126.79 159 SER C C 1
ATOM 8740 O O . SER C 1 159 ? 10.549 59.861 48.095 1.00 130.64 159 SER C O 1
ATOM 8743 N N . LEU C 1 160 ? 10.896 61.440 49.684 1.00 124.44 160 LEU C N 1
ATOM 8744 C CA . LEU C 1 160 ? 10.056 62.467 49.089 1.00 126.00 160 LEU C CA 1
ATOM 8745 C C . LEU C 1 160 ? 10.944 63.445 48.332 1.00 125.94 160 LEU C C 1
ATOM 8746 O O . LEU C 1 160 ? 12.006 63.837 48.821 1.00 121.16 160 LEU C O 1
ATOM 8751 N N . SER C 1 161 ? 10.493 63.844 47.143 1.00 132.71 161 SER C N 1
ATOM 8752 C CA . SER C 1 161 ? 11.291 64.656 46.227 1.00 135.29 161 SER C CA 1
ATOM 8753 C C . SER C 1 161 ? 11.129 66.116 46.629 1.00 137.36 161 SER C C 1
ATOM 8754 O O . SER C 1 161 ? 10.171 66.788 46.233 1.00 141.48 161 SER C O 1
ATOM 8757 N N . MET C 1 162 ? 12.059 66.594 47.441 1.00 134.88 162 MET C N 1
ATOM 8758 C CA . MET C 1 162 ? 12.174 68.000 47.786 1.00 136.48 162 MET C CA 1
ATOM 8759 C C . MET C 1 162 ? 13.654 68.262 47.955 1.00 134.26 162 MET C C 1
ATOM 8760 O O . MET C 1 162 ? 14.344 67.521 48.662 1.00 130.71 162 MET C O 1
ATOM 8765 N N . GLY C 1 163 ? 14.137 69.300 47.313 1.00 136.72 163 GLY C N 1
ATOM 8766 C CA . GLY C 1 163 ? 15.509 69.698 47.482 1.00 134.42 163 GLY C CA 1
ATOM 8767 C C . GLY C 1 163 ? 15.632 70.885 48.405 1.00 133.22 163 GLY C C 1
ATOM 8768 O O . GLY C 1 163 ? 14.659 71.543 48.760 1.00 133.33 163 GLY C O 1
ATOM 8769 N N . CYS C 1 164 ? 16.864 71.114 48.838 1.00 132.68 164 CYS C N 1
ATOM 8770 C CA . CYS C 1 164 ? 17.291 72.456 49.174 1.00 134.33 164 CYS C CA 1
ATOM 8771 C C . CYS C 1 164 ? 17.716 73.209 47.925 1.00 139.14 164 CYS C C 1
ATOM 8772 O O . CYS C 1 164 ? 17.811 74.439 47.956 1.00 141.99 164 CYS C O 1
ATOM 8775 N N . VAL C 1 165 ? 17.980 72.488 46.836 1.00 140.46 165 VAL C N 1
ATOM 8776 C CA . VAL C 1 165 ? 18.228 73.117 45.546 1.00 144.14 165 VAL C CA 1
ATOM 8777 C C . VAL C 1 165 ? 16.918 73.381 44.814 1.00 148.40 165 VAL C C 1
ATOM 8778 O O . VAL C 1 165 ? 16.695 74.479 44.286 1.00 151.44 165 VAL C O 1
ATOM 8782 N N . THR C 1 166 ? 16.032 72.378 44.774 1.00 148.72 166 THR C N 1
ATOM 8783 C CA . THR C 1 166 ? 14.788 72.461 44.014 1.00 153.17 166 THR C CA 1
ATOM 8784 C C . THR C 1 166 ? 13.684 73.223 44.740 1.00 154.08 166 THR C C 1
ATOM 8785 O O . THR C 1 166 ? 12.730 73.664 44.088 1.00 159.26 166 THR C O 1
ATOM 8789 N N . TRP C 1 167 ? 13.765 73.293 46.063 1.00 149.45 167 TRP C N 1
ATOM 8790 C CA . TRP C 1 167 ? 12.809 74.196 46.749 1.00 149.24 167 TRP C CA 1
ATOM 8791 C C . TRP C 1 167 ? 13.393 75.611 46.678 1.00 150.00 167 TRP C C 1
ATOM 8792 O O . TRP C 1 167 ? 12.654 76.551 46.968 1.00 151.24 167 TRP C O 1
ATOM 8803 N N . LEU C 1 168 ? 14.673 75.724 46.294 1.00 149.39 168 LEU C N 1
ATOM 8804 C CA . LEU C 1 168 ? 15.406 77.004 46.146 1.00 150.11 168 LEU C CA 1
ATOM 8805 C C . LEU C 1 168 ? 15.061 77.611 44.785 1.00 155.93 168 LEU C C 1
ATOM 8806 O O . LEU C 1 168 ? 14.248 78.527 44.768 1.00 159.50 168 LEU C O 1
ATOM 8811 N N . GLU C 1 169 ? 15.647 77.091 43.702 1.00 157.26 169 GLU C N 1
ATOM 8812 C CA . GLU C 1 169 ? 15.402 77.608 42.329 1.00 162.97 169 GLU C CA 1
ATOM 8813 C C . GLU C 1 169 ? 13.893 77.747 42.096 1.00 169.27 169 GLU C C 1
ATOM 8814 O O . GLU C 1 169 ? 13.441 78.869 41.795 1.00 176.39 169 GLU C O 1
ATOM 8820 N N . ARG C 1 170 ? 13.151 76.667 42.339 1.00 166.61 170 ARG C N 1
ATOM 8821 C CA . ARG C 1 170 ? 11.678 76.644 42.151 1.00 169.50 170 ARG C CA 1
ATOM 8822 C C . ARG C 1 170 ? 11.009 77.860 42.801 1.00 170.17 170 ARG C C 1
ATOM 8823 O O . ARG C 1 170 ? 10.393 78.652 42.064 1.00 174.61 170 ARG C O 1
ATOM 8831 N N . TYR C 1 171 ? 11.152 78.023 44.121 1.00 165.86 171 TYR C N 1
ATOM 8832 C CA . TYR C 1 171 ? 10.391 79.085 44.841 1.00 166.01 171 TYR C CA 1
ATOM 8833 C C . TYR C 1 171 ? 11.229 80.321 45.201 1.00 164.81 171 TYR C C 1
ATOM 8834 O O . TYR C 1 171 ? 10.692 81.209 45.880 1.00 167.01 171 TYR C O 1
ATOM 8843 N N . PHE C 1 172 ? 12.490 80.381 44.778 1.00 161.78 172 PHE C N 1
ATOM 8844 C CA . PHE C 1 172 ? 13.317 81.589 45.038 1.00 162.02 172 PHE C CA 1
ATOM 8845 C C . PHE C 1 172 ? 14.096 81.923 43.765 1.00 163.94 172 PHE C C 1
ATOM 8846 O O . PHE C 1 172 ? 14.940 81.118 43.342 1.00 160.85 172 PHE C O 1
ATOM 8854 N N . ALA C 1 173 ? 13.801 83.076 43.168 1.00 169.71 173 ALA C N 1
ATOM 8855 C CA . ALA C 1 173 ? 14.516 83.501 41.947 1.00 174.51 173 ALA C CA 1
ATOM 8856 C C . ALA C 1 173 ? 15.554 84.558 42.335 1.00 178.93 173 ALA C C 1
ATOM 8857 O O . ALA C 1 173 ? 15.993 84.509 43.499 1.00 178.84 173 ALA C O 1
ATOM 8859 N N . LEU C 1 177 ? 14.502 86.493 49.220 1.00 163.03 177 LEU C N 1
ATOM 8860 C CA . LEU C 1 177 ? 13.923 85.782 50.351 1.00 159.17 177 LEU C CA 1
ATOM 8861 C C . LEU C 1 177 ? 12.890 86.688 51.005 1.00 159.96 177 LEU C C 1
ATOM 8862 O O . LEU C 1 177 ? 13.248 87.670 51.663 1.00 159.66 177 LEU C O 1
ATOM 8867 N N . GLY C 1 178 ? 11.615 86.358 50.842 1.00 161.38 178 GLY C N 1
ATOM 8868 C CA . GLY C 1 178 ? 10.566 87.020 51.581 1.00 162.63 178 GLY C CA 1
ATOM 8869 C C . GLY C 1 178 ? 10.229 86.261 52.854 1.00 159.04 178 GLY C C 1
ATOM 8870 O O . GLY C 1 178 ? 10.619 85.112 53.051 1.00 156.05 178 GLY C O 1
ATOM 8871 N N . GLN C 1 179 ? 9.507 86.942 53.745 1.00 159.67 179 GLN C N 1
ATOM 8872 C CA . GLN C 1 179 ? 8.876 86.217 54.840 1.00 157.62 179 GLN C CA 1
ATOM 8873 C C . GLN C 1 179 ? 7.865 85.226 54.292 1.00 159.35 179 GLN C C 1
ATOM 8874 O O . GLN C 1 179 ? 7.675 84.142 54.860 1.00 156.80 179 GLN C O 1
ATOM 8880 N N . GLU C 1 180 ? 7.236 85.581 53.172 1.00 163.88 180 GLU C N 1
ATOM 8881 C CA . GLU C 1 180 ? 6.230 84.792 52.472 1.00 167.54 180 GLU C CA 1
ATOM 8882 C C . GLU C 1 180 ? 6.797 83.912 51.358 1.00 167.93 180 GLU C C 1
ATOM 8883 O O . GLU C 1 180 ? 6.080 83.035 50.857 1.00 170.32 180 GLU C O 1
ATOM 8889 N N . ASN C 1 181 ? 8.049 84.132 50.946 1.00 165.63 181 ASN C N 1
ATOM 8890 C CA . ASN C 1 181 ? 8.669 83.241 49.972 1.00 164.25 181 ASN C CA 1
ATOM 8891 C C . ASN C 1 181 ? 8.991 81.886 50.586 1.00 15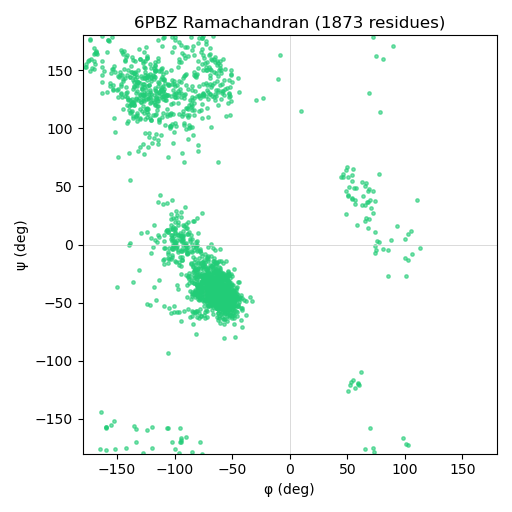7.46 181 ASN C C 1
ATOM 8892 O O . ASN C 1 181 ? 8.964 80.865 49.889 1.00 156.80 181 ASN C O 1
ATOM 8897 N N . PHE C 1 182 ? 9.308 81.890 51.877 1.00 152.52 182 PHE C N 1
ATOM 8898 C CA . PHE C 1 182 ? 9.476 80.596 52.571 1.00 148.39 182 PHE C CA 1
ATOM 8899 C C . PHE C 1 182 ? 8.117 79.915 52.421 1.00 148.62 182 PHE C C 1
ATOM 8900 O O . PHE C 1 182 ? 8.022 78.760 51.996 1.00 146.39 182 PHE C O 1
ATOM 8908 N N . ASP C 1 183 ? 7.108 80.727 52.739 1.00 151.30 183 ASP C N 1
ATOM 8909 C CA . ASP C 1 183 ? 5.649 80.452 52.738 1.00 154.51 183 ASP C CA 1
ATOM 8910 C C . ASP C 1 183 ? 5.270 79.569 51.548 1.00 157.00 183 ASP C C 1
ATOM 8911 O O . ASP C 1 183 ? 4.532 78.596 51.749 1.00 157.88 183 ASP C O 1
ATOM 8916 N N . ALA C 1 184 ? 5.731 79.920 50.352 1.00 158.52 184 ALA C N 1
ATOM 8917 C CA . ALA C 1 184 ? 5.411 79.102 49.165 1.00 160.81 184 ALA C CA 1
ATOM 8918 C C . ALA C 1 184 ? 6.005 77.713 49.377 1.00 157.04 184 ALA C C 1
ATOM 8919 O O . ALA C 1 184 ? 5.237 76.741 49.449 1.00 158.65 184 ALA C O 1
ATOM 8921 N N . ALA C 1 185 ? 7.337 77.648 49.435 1.00 152.33 185 ALA C N 1
ATOM 8922 C CA . ALA C 1 185 ? 8.069 76.371 49.597 1.00 148.26 185 ALA C CA 1
ATOM 8923 C C . ALA C 1 185 ? 7.555 75.624 50.824 1.00 144.88 185 ALA C C 1
ATOM 8924 O O . ALA C 1 185 ? 7.520 74.401 50.770 1.00 143.73 185 ALA C O 1
ATOM 8926 N N . GLU C 1 186 ? 7.186 76.356 51.876 1.00 143.55 186 GLU C N 1
ATOM 8927 C CA . GLU C 1 186 ? 6.664 75.738 53.123 1.00 139.47 186 GLU C CA 1
ATOM 8928 C C . GLU C 1 186 ? 5.445 74.883 52.777 1.00 141.26 186 GLU C C 1
ATOM 8929 O O . GLU C 1 186 ? 5.524 73.659 52.929 1.00 139.50 186 GLU C O 1
ATOM 8935 N N . LYS C 1 187 ? 4.376 75.515 52.287 1.00 145.07 187 LYS C N 1
ATOM 8936 C CA . LYS C 1 187 ? 3.143 74.784 51.894 1.00 147.95 187 LYS C CA 1
ATOM 8937 C C . LYS C 1 187 ? 3.494 73.801 50.773 1.00 150.02 187 LYS C C 1
ATOM 8938 O O . LYS C 1 187 ? 2.985 72.670 50.803 1.00 152.40 187 LYS C O 1
ATOM 8944 N N . ALA C 1 188 ? 4.318 74.234 49.815 1.00 149.26 188 ALA C N 1
ATOM 8945 C CA . ALA C 1 188 ? 4.794 73.353 48.726 1.00 150.35 188 ALA C CA 1
ATOM 8946 C C . ALA C 1 188 ? 5.340 72.064 49.351 1.00 145.24 188 ALA C C 1
ATOM 8947 O O . ALA C 1 188 ? 4.817 70.980 49.043 1.00 146.43 188 ALA C O 1
ATOM 8949 N N . ALA C 1 189 ? 6.309 72.194 50.265 1.00 139.32 189 ALA C N 1
ATOM 8950 C CA . ALA C 1 189 ? 6.893 71.013 50.943 1.00 133.99 189 ALA C CA 1
ATOM 8951 C C . ALA C 1 189 ? 5.845 70.383 51.863 1.00 133.76 189 ALA C C 1
ATOM 8952 O O . ALA C 1 189 ? 5.842 69.152 51.992 1.00 132.91 189 ALA C O 1
ATOM 8954 N N . ARG C 1 190 ? 4.953 71.198 52.435 1.00 135.06 190 ARG C N 1
ATOM 8955 C CA . ARG C 1 190 ? 3.873 70.687 53.317 1.00 136.36 190 ARG C CA 1
ATOM 8956 C C . ARG C 1 190 ? 2.868 69.860 52.512 1.00 141.22 190 ARG C C 1
ATOM 8957 O O . ARG C 1 190 ? 2.215 69.041 53.128 1.00 142.68 190 ARG C O 1
ATOM 8965 N N . GLU C 1 191 ? 2.706 70.100 51.208 1.00 143.92 191 GLU C N 1
ATOM 8966 C CA . GLU C 1 191 ? 1.765 69.275 50.409 1.00 148.35 191 GLU C CA 1
ATOM 8967 C C . GLU C 1 191 ? 2.266 67.828 50.423 1.00 147.07 191 GLU C C 1
ATOM 8968 O O . GLU C 1 191 ? 1.449 66.907 50.626 1.00 149.18 191 GLU C O 1
ATOM 8974 N N . VAL C 1 192 ? 3.579 67.651 50.255 1.00 144.18 192 VAL C N 1
ATOM 8975 C CA . VAL C 1 192 ? 4.224 66.304 50.277 1.00 142.80 192 VAL C CA 1
ATOM 8976 C C . VAL C 1 192 ? 4.178 65.766 51.716 1.00 140.05 192 VAL C C 1
ATOM 8977 O O . VAL C 1 192 ? 4.047 64.545 51.897 1.00 140.26 192 VA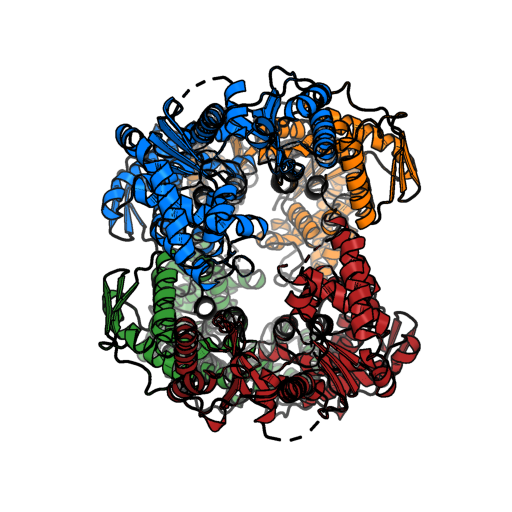L C O 1
ATOM 8981 N N . LEU C 1 193 ? 4.236 66.662 52.702 1.00 136.95 193 LEU C N 1
ATOM 8982 C CA . LEU C 1 193 ? 4.178 66.286 54.136 1.00 133.28 193 LEU C CA 1
ATOM 8983 C C . LEU C 1 193 ? 2.715 66.111 54.550 1.00 136.84 193 LEU C C 1
ATOM 8984 O O . LEU C 1 193 ? 2.467 65.529 55.624 1.00 134.21 193 LEU C O 1
ATOM 8989 N N . ARG C 1 194 ? 1.785 66.605 53.731 1.00 143.28 194 ARG C N 1
ATOM 8990 C CA . ARG C 1 194 ? 0.350 66.537 54.094 1.00 149.08 194 ARG C CA 1
ATOM 8991 C C . ARG C 1 194 ? -0.109 65.084 54.126 1.00 151.68 194 ARG C C 1
ATOM 8992 O O . ARG C 1 194 ? -0.828 64.739 55.077 1.00 155.86 194 ARG C O 1
ATOM 9000 N N . PRO C 1 195 ? 0.212 64.218 53.141 1.00 148.79 195 PRO C N 1
ATOM 9001 C CA . PRO C 1 195 ? -0.261 62.820 53.230 1.00 149.27 195 PRO C CA 1
ATOM 9002 C C . PRO C 1 195 ? 0.342 62.022 54.388 1.00 146.23 195 PRO C C 1
ATOM 9003 O O . PRO C 1 195 ? -0.378 61.244 55.038 1.00 148.72 195 PRO C O 1
ATOM 9007 N N . VAL C 1 196 ? 1.643 62.201 54.678 1.00 140.40 196 VAL C N 1
ATOM 9008 C CA . VAL C 1 196 ? 2.360 61.321 55.601 1.00 134.98 196 VAL C CA 1
ATOM 9009 C C . VAL C 1 196 ? 2.363 61.827 57.045 1.00 133.20 196 VAL C C 1
ATOM 9010 O O . VAL C 1 196 ? 2.921 61.151 57.924 1.00 131.31 196 VAL C O 1
ATOM 9014 N N . ALA C 1 197 ? 1.750 62.982 57.330 1.00 134.06 197 ALA C N 1
ATOM 9015 C CA . ALA C 1 197 ? 1.492 63.337 58.725 1.00 132.38 197 ALA C CA 1
ATOM 9016 C C . ALA C 1 197 ? 0.695 62.245 59.423 1.00 133.33 197 ALA C C 1
ATOM 9017 O O . ALA C 1 197 ? 0.834 62.043 60.636 1.00 129.93 197 ALA C O 1
ATOM 9019 N N . ASP C 1 198 ? -0.148 61.545 58.660 1.00 138.56 198 ASP C N 1
ATOM 9020 C CA . ASP C 1 198 ? -0.892 60.361 59.068 1.00 141.60 198 ASP C CA 1
ATOM 9021 C C . ASP C 1 198 ? 0.080 59.296 59.579 1.00 139.22 198 ASP C C 1
ATOM 9022 O O . ASP C 1 198 ? 0.076 58.960 60.768 1.00 139.43 198 ASP C O 1
ATOM 9027 N N . GLU C 1 199 ? 0.953 58.806 58.689 1.00 136.22 199 GLU C N 1
ATOM 9028 C CA . GLU C 1 199 ? 1.763 57.621 58.968 1.00 132.63 199 GLU C CA 1
ATOM 9029 C C . GLU C 1 199 ? 3.041 57.919 59.746 1.00 125.03 199 GLU C C 1
ATOM 9030 O O . GLU C 1 199 ? 3.615 57.001 60.344 1.00 121.95 199 GLU C O 1
ATOM 9036 N N . LEU C 1 200 ? 3.505 59.164 59.747 1.00 122.80 200 LEU C N 1
ATOM 9037 C CA . LEU C 1 200 ? 4.694 59.477 60.526 1.00 117.91 200 LEU C CA 1
ATOM 9038 C C . LEU C 1 200 ? 4.347 59.718 61.988 1.00 119.33 200 LEU C C 1
ATOM 9039 O O . LEU C 1 200 ? 5.045 59.218 62.876 1.00 118.82 200 LEU C O 1
ATOM 9044 N N . ARG C 1 201 ? 3.269 60.451 62.275 1.00 121.35 201 ARG C N 1
ATOM 9045 C CA . ARG C 1 201 ? 2.835 60.493 63.664 1.00 121.62 201 ARG C CA 1
ATOM 9046 C C . ARG C 1 201 ? 2.043 59.250 64.047 1.00 123.66 201 ARG C C 1
ATOM 9047 O O . ARG C 1 201 ? 1.660 59.111 65.218 1.00 124.17 201 ARG C O 1
ATOM 9055 N N . TYR C 1 202 ? 1.766 58.364 63.085 1.00 124.88 202 TYR C N 1
ATOM 9056 C CA . TYR C 1 202 ? 1.229 57.040 63.381 1.00 127.48 202 TYR C CA 1
ATOM 9057 C C . TYR C 1 202 ? 2.226 56.285 64.249 1.00 124.90 202 TYR C C 1
ATOM 9058 O O . TYR C 1 202 ? 1.975 56.022 65.434 1.00 127.13 202 TYR C O 1
ATOM 9067 N N . HIS C 1 203 ? 3.379 55.965 63.657 1.00 119.72 203 HIS C N 1
ATOM 9068 C CA . HIS C 1 203 ? 4.406 55.237 64.389 1.00 115.52 203 HIS C CA 1
ATOM 9069 C C . HIS C 1 203 ? 5.094 56.136 65.401 1.00 111.60 203 HIS C C 1
ATOM 9070 O O . HIS C 1 203 ? 5.600 55.651 66.419 1.00 109.04 203 HIS C O 1
ATOM 9077 N N . GLY C 1 204 ? 5.107 57.441 65.148 1.00 112.17 204 GLY C N 1
ATOM 9078 C CA . GLY C 1 204 ? 5.671 58.372 66.104 1.00 112.02 204 GLY C CA 1
ATOM 9079 C C . GLY C 1 204 ? 7.185 58.272 66.218 1.00 109.28 204 GLY C C 1
ATOM 9080 O O . GLY C 1 204 ? 7.885 57.819 65.304 1.00 108.74 204 GLY C O 1
ATOM 9081 N N . TRP C 1 205 ? 7.691 58.734 67.363 1.00 107.91 205 TRP C N 1
ATOM 9082 C CA . TRP C 1 205 ? 9.100 58.734 67.747 1.00 103.49 205 TRP C CA 1
ATOM 9083 C C . TRP C 1 205 ? 9.170 59.293 69.159 1.00 102.57 205 TRP C C 1
ATOM 9084 O O . TRP C 1 205 ? 8.284 60.033 69.598 1.00 104.72 205 TRP C O 1
ATOM 9095 N N . LYS C 1 206 ? 10.216 58.918 69.871 1.00 99.89 206 LYS C N 1
ATOM 9096 C CA . LYS C 1 206 ? 10.537 59.650 71.077 1.00 99.93 206 LYS C CA 1
ATOM 9097 C C . LYS C 1 206 ? 11.757 60.553 70.916 1.00 95.62 206 LYS C C 1
ATOM 9098 O O . LYS C 1 206 ? 12.046 61.332 71.827 1.00 96.67 206 LYS C O 1
ATOM 9104 N N . VAL C 1 207 ? 12.480 60.474 69.799 1.00 90.81 207 VAL C N 1
ATOM 9105 C CA . VAL C 1 207 ? 13.585 61.392 69.525 1.00 84.70 207 VAL C CA 1
ATOM 9106 C C . VAL C 1 207 ? 13.628 61.672 68.027 1.00 82.86 207 VAL C C 1
ATOM 9107 O O . VAL C 1 207 ? 13.389 60.777 67.213 1.00 83.76 207 VAL C O 1
ATOM 9111 N N . CYS C 1 208 ? 13.950 62.915 67.661 1.00 81.09 208 CYS C N 1
ATOM 9112 C CA . CYS C 1 208 ? 14.075 63.331 66.267 1.00 81.65 208 CYS C CA 1
ATOM 9113 C C . CYS C 1 208 ? 15.515 63.723 65.933 1.00 81.11 208 CYS C C 1
ATOM 9114 O O . CYS C 1 208 ? 16.168 64.441 66.697 1.00 80.28 208 CYS C O 1
ATOM 9117 N N . VAL C 1 209 ? 16.001 63.289 64.776 1.00 81.94 209 VAL C N 1
ATOM 9118 C CA . VAL C 1 209 ? 17.410 63.453 64.439 1.00 81.55 209 VAL C CA 1
ATOM 9119 C C . VAL C 1 209 ? 17.576 63.793 62.955 1.00 81.97 209 VAL C C 1
ATOM 9120 O O . VAL C 1 209 ? 17.057 63.088 62.079 1.00 81.48 209 VAL C O 1
ATOM 9124 N N . GLY C 1 210 ? 18.313 64.908 62.676 1.00 82.03 210 GLY C N 1
ATOM 9125 C CA . GLY C 1 210 ? 18.637 65.302 61.322 1.00 83.77 210 GLY C CA 1
ATOM 9126 C C . GLY C 1 210 ? 19.953 64.728 60.836 1.00 84.57 210 GLY C C 1
ATOM 9127 O O . GLY C 1 210 ? 20.821 64.349 61.612 1.00 82.38 210 GLY C O 1
ATOM 9128 N N . ALA C 1 211 ? 20.145 64.700 59.517 1.00 88.97 211 ALA C N 1
ATOM 9129 C CA . ALA C 1 211 ? 21.296 63.952 59.016 1.00 90.06 211 ALA C CA 1
ATOM 9130 C C . ALA C 1 211 ? 22.190 64.677 58.020 1.00 95.33 211 ALA C C 1
ATOM 9131 O O . ALA C 1 211 ? 23.352 64.275 57.881 1.00 97.41 211 ALA C O 1
ATOM 9133 N N . SER C 1 212 ? 21.750 65.711 57.308 1.00 97.98 212 SER C N 1
ATOM 9134 C CA . SER C 1 212 ? 22.597 66.120 56.189 1.00 99.90 212 SER C CA 1
ATOM 9135 C C . SER C 1 212 ? 23.077 67.566 56.334 1.00 101.25 212 SER C C 1
ATOM 9136 O O . SER C 1 212 ? 23.259 68.047 57.464 1.00 100.10 212 SER C O 1
ATOM 9139 N N . GLY C 1 213 ? 23.440 68.184 55.203 1.00 103.86 213 GLY C N 1
ATOM 9140 C CA . GLY C 1 213 ? 24.136 69.466 55.216 1.00 103.48 213 GLY C CA 1
ATOM 9141 C C . GLY C 1 213 ? 23.343 70.599 55.840 1.00 102.07 213 GLY C C 1
ATOM 9142 O O . GLY C 1 213 ? 23.865 71.348 56.670 1.00 99.83 213 GLY C O 1
ATOM 9143 N N . THR C 1 214 ? 22.070 70.753 55.443 1.00 103.31 214 THR C N 1
ATOM 9144 C CA . THR C 1 214 ? 21.268 71.799 56.071 1.00 104.35 214 THR C CA 1
ATOM 9145 C C . THR C 1 214 ? 21.174 71.575 57.581 1.00 99.26 214 THR C C 1
ATOM 9146 O O . THR C 1 214 ? 21.345 72.514 58.372 1.00 98.40 214 THR C O 1
ATOM 9150 N N . VAL C 1 215 ? 20.954 70.334 58.006 1.00 95.85 215 VAL C N 1
ATOM 9151 C CA . VAL C 1 215 ? 21.001 70.041 59.433 1.00 93.47 215 VAL C CA 1
ATOM 9152 C C . VAL C 1 215 ? 22.367 70.410 59.995 1.00 90.68 215 VAL C C 1
ATOM 9153 O O . VAL C 1 215 ? 22.479 71.233 60.910 1.00 88.34 215 VAL C O 1
ATOM 9157 N N . GLN C 1 216 ? 23.427 69.797 59.444 1.00 92.16 216 GLN C N 1
ATOM 9158 C CA . GLN C 1 216 ? 24.802 70.131 59.816 1.00 93.92 216 GLN C CA 1
ATOM 9159 C C . GLN C 1 216 ? 25.025 71.635 59.838 1.00 91.98 216 GLN C C 1
ATOM 9160 O O . GLN C 1 216 ? 25.642 72.169 60.772 1.00 89.82 216 GLN C O 1
ATOM 9166 N N . ALA C 1 217 ? 24.527 72.336 58.817 1.00 92.90 217 ALA C N 1
ATOM 9167 C CA . ALA C 1 217 ? 24.684 73.783 58.756 1.00 93.24 217 ALA C CA 1
ATOM 9168 C C . ALA C 1 217 ? 24.127 74.429 60.006 1.00 91.82 217 ALA C C 1
ATOM 9169 O O . ALA C 1 217 ? 24.857 75.070 60.763 1.00 90.72 217 ALA C O 1
ATOM 9171 N N . LEU C 1 218 ? 22.837 74.226 60.258 1.00 92.53 218 LEU C N 1
ATOM 9172 C CA . LEU C 1 218 ? 22.207 74.802 61.437 1.00 91.89 218 LEU C CA 1
ATOM 9173 C C . LEU C 1 218 ? 22.964 74.484 62.716 1.00 90.50 218 LEU C C 1
ATOM 9174 O O . LEU C 1 218 ? 23.152 75.360 63.572 1.00 88.22 218 LEU C O 1
ATOM 9179 N N . GLN C 1 219 ? 23.400 73.235 62.869 1.00 92.96 219 GLN C N 1
ATOM 9180 C CA . GLN C 1 219 ? 24.231 72.889 64.013 1.00 95.59 219 GLN C CA 1
ATOM 9181 C C . GLN C 1 219 ? 25.371 73.884 64.171 1.00 95.37 219 GLN C C 1
ATOM 9182 O O . GLN C 1 219 ? 25.583 74.441 65.252 1.00 96.16 219 GLN C O 1
ATOM 9188 N N . GLU C 1 220 ? 26.075 74.169 63.080 1.00 94.51 220 GLU C N 1
ATOM 9189 C CA . GLU C 1 220 ? 27.258 75.008 63.175 1.00 93.31 220 GLU C CA 1
ATOM 9190 C C . GLU C 1 220 ? 26.934 76.480 63.413 1.00 93.40 220 GLU C C 1
ATOM 9191 O O . GLU C 1 220 ? 27.775 77.193 63.960 1.00 94.58 220 GLU C O 1
ATOM 9197 N N . ILE C 1 221 ? 25.747 76.959 63.045 1.00 92.55 221 ILE C N 1
ATOM 9198 C CA . ILE C 1 221 ? 25.427 78.350 63.364 1.00 93.75 221 ILE C CA 1
ATOM 9199 C C . ILE C 1 221 ? 25.061 78.481 64.828 1.00 92.38 221 ILE C C 1
ATOM 9200 O O . ILE C 1 221 ? 25.375 79.487 65.474 1.00 91.77 221 ILE C O 1
ATOM 9205 N N . MET C 1 222 ? 24.352 77.485 65.359 1.00 93.08 222 MET C N 1
ATOM 9206 C CA . MET C 1 222 ? 24.014 77.499 66.774 1.00 94.40 222 MET C CA 1
ATOM 9207 C C . MET C 1 222 ? 25.283 77.481 67.617 1.00 90.80 222 MET C C 1
ATOM 9208 O O . MET C 1 222 ? 25.467 78.334 68.494 1.00 91.90 222 MET C O 1
ATOM 9213 N N A MET C 1 223 ? 26.152 76.490 67.378 0.50 88.42 223 MET C N 1
ATOM 9214 N N B MET C 1 223 ? 26.204 76.555 67.320 0.50 88.50 223 MET C N 1
ATOM 9215 C CA A MET C 1 223 ? 27.495 76.486 67.951 0.50 86.10 223 MET C CA 1
ATOM 9216 C CA B MET C 1 223 ? 27.470 76.506 68.045 0.50 85.71 223 MET C CA 1
ATOM 9217 C C A MET C 1 223 ? 28.118 77.873 67.886 0.50 89.73 223 MET C C 1
ATOM 9218 C C B MET C 1 223 ? 28.338 77.737 67.782 0.50 89.74 223 MET C C 1
ATOM 9219 O O A MET C 1 223 ? 28.583 78.413 68.898 0.50 90.32 223 MET C O 1
ATOM 9220 O O B MET C 1 223 ? 29.255 78.005 68.566 0.50 90.12 223 MET C O 1
ATOM 9229 N N . ALA C 1 224 ? 28.084 78.488 66.702 1.00 89.16 224 ALA C N 1
ATOM 9230 C CA . ALA C 1 224 ? 28.773 79.757 66.488 1.00 88.08 224 ALA C CA 1
ATOM 9231 C C . ALA C 1 224 ? 28.169 80.893 67.299 1.00 88.40 224 ALA C C 1
ATOM 9232 O O . ALA C 1 224 ? 28.885 81.812 67.702 1.00 89.56 224 ALA C O 1
ATOM 9234 N N . GLN C 1 225 ? 26.866 80.870 67.524 1.00 88.70 225 GLN C N 1
ATOM 9235 C CA . GLN C 1 225 ? 26.209 82.013 68.135 1.00 90.82 225 GLN C CA 1
ATOM 9236 C C . GLN C 1 225 ? 26.089 81.897 69.645 1.00 87.90 225 GLN C C 1
ATOM 9237 O O . GLN C 1 225 ? 25.643 82.849 70.298 1.00 89.10 225 GLN C O 1
ATOM 9243 N N . GLY C 1 226 ? 26.471 80.763 70.210 1.00 84.17 226 GLY C N 1
ATOM 9244 C CA . GLY C 1 226 ? 26.422 80.591 71.639 1.00 82.73 226 GLY C CA 1
ATOM 9245 C C . GLY C 1 226 ? 25.266 79.777 72.179 1.00 81.30 226 GLY C C 1
ATOM 9246 O O . GLY C 1 226 ? 25.096 79.728 73.401 1.00 81.78 226 GLY C O 1
ATOM 9247 N N . MET C 1 227 ? 24.482 79.126 71.323 1.00 80.20 227 MET C N 1
ATOM 9248 C CA . MET C 1 227 ? 23.393 78.285 71.787 1.00 81.29 227 MET C CA 1
ATOM 9249 C C . MET C 1 227 ? 23.886 76.854 71.976 1.00 77.20 227 MET C C 1
ATOM 9250 O O . MET C 1 227 ? 24.982 76.488 71.542 1.00 76.42 227 MET C O 1
ATOM 9255 N N . ASP C 1 228 ? 23.050 76.016 72.593 1.00 76.52 228 ASP C N 1
ATOM 9256 C CA . ASP C 1 228 ? 23.356 74.596 72.693 1.00 77.14 228 ASP C CA 1
ATOM 9257 C C . ASP C 1 228 ? 23.037 73.948 71.348 1.00 75.34 228 ASP C C 1
ATOM 9258 O O . ASP C 1 228 ? 22.792 74.624 70.347 1.00 76.49 228 ASP C O 1
ATOM 9263 N N . GLU C 1 229 ? 23.056 72.627 71.296 1.00 74.85 229 GLU C N 1
ATOM 9264 C CA . GLU C 1 229 ? 22.871 71.919 70.043 1.00 75.02 229 GLU C CA 1
ATOM 9265 C C . GLU C 1 229 ? 21.455 71.413 69.853 1.00 79.62 229 GLU C C 1
ATOM 9266 O O . GLU C 1 229 ? 21.175 70.772 68.840 1.00 81.87 229 GLU C O 1
ATOM 9272 N N . ARG C 1 230 ? 20.558 71.695 70.785 1.00 81.88 230 ARG C N 1
ATOM 9273 C CA . ARG C 1 230 ? 19.155 71.357 70.596 1.00 83.41 230 ARG C CA 1
ATOM 9274 C C . ARG C 1 230 ? 18.543 72.292 69.558 1.00 83.64 230 ARG C C 1
ATOM 9275 O O . ARG C 1 230 ? 18.472 73.504 69.780 1.00 84.77 230 ARG C O 1
ATOM 9283 N N . ILE C 1 231 ? 18.088 71.739 68.440 1.00 82.31 231 ILE C N 1
ATOM 9284 C CA . ILE C 1 231 ? 17.369 72.506 67.428 1.00 83.57 231 ILE C CA 1
ATOM 9285 C C . ILE C 1 231 ? 15.907 72.585 67.853 1.00 88.37 231 ILE C C 1
ATOM 9286 O O . ILE C 1 231 ? 15.197 71.573 67.828 1.00 89.78 231 ILE C O 1
ATOM 9291 N N . THR C 1 232 ? 15.447 73.782 68.220 1.00 90.33 232 THR C N 1
ATOM 9292 C CA . THR C 1 232 ? 14.045 73.986 68.542 1.00 93.31 232 THR C CA 1
ATOM 9293 C C . THR C 1 232 ? 13.411 74.960 67.560 1.00 97.67 232 THR C C 1
ATOM 9294 O O . THR C 1 232 ? 14.082 75.797 66.951 1.00 97.23 232 THR C O 1
ATOM 9298 N N . LEU C 1 233 ? 12.097 74.783 67.409 1.00 102.24 233 LEU C N 1
ATOM 9299 C CA . LEU C 1 233 ? 11.242 75.637 66.588 1.00 105.42 233 LEU C CA 1
ATOM 9300 C C . LEU C 1 233 ? 11.499 77.124 66.829 1.00 104.99 233 LEU C C 1
ATOM 9301 O O . LEU C 1 233 ? 11.581 77.914 65.882 1.00 104.49 233 LEU C O 1
ATOM 9306 N N . GLU C 1 234 ? 11.633 77.524 68.090 1.00 105.51 234 GLU C N 1
ATOM 9307 C CA . GLU C 1 234 ? 11.804 78.934 68.407 1.00 107.88 234 GLU C CA 1
ATOM 9308 C C . GLU C 1 234 ? 13.146 79.456 67.927 1.00 105.69 234 GLU C C 1
ATOM 9309 O O . GLU C 1 234 ? 13.296 80.664 67.715 1.00 106.56 234 GLU C O 1
ATOM 9315 N N . LYS C 1 235 ? 14.128 78.567 67.756 1.00 103.88 235 LYS C N 1
ATOM 9316 C CA . LYS C 1 235 ? 15.458 78.970 67.307 1.00 102.44 235 LYS C CA 1
ATOM 9317 C C . LYS C 1 235 ? 15.509 79.156 65.799 1.00 103.52 235 LYS C C 1
ATOM 9318 O O . LYS C 1 235 ? 16.196 80.057 65.304 1.00 104.00 235 LYS C O 1
ATOM 9324 N N . LEU C 1 236 ? 14.793 78.312 65.057 1.00 105.95 236 LEU C N 1
ATOM 9325 C CA . LEU C 1 236 ? 14.616 78.536 63.629 1.00 110.23 236 LEU C CA 1
ATOM 9326 C C . LEU C 1 236 ? 13.771 79.774 63.340 1.00 116.11 236 LEU C C 1
ATOM 9327 O O . LEU C 1 236 ? 13.811 80.278 62.211 1.00 118.86 236 LEU C O 1
ATOM 9332 N N . GLN C 1 237 ? 12.996 80.261 64.324 1.00 118.16 237 GLN C N 1
ATOM 9333 C CA . GLN C 1 237 ? 12.216 81.488 64.163 1.00 122.48 237 GLN C CA 1
ATOM 9334 C C . GLN C 1 237 ? 13.044 82.745 64.397 1.00 123.43 237 GLN C C 1
ATOM 9335 O O . GLN C 1 237 ? 12.663 83.826 63.926 1.00 126.21 237 GLN C O 1
ATOM 9341 N N . GLN C 1 238 ? 14.159 82.625 65.118 1.00 121.18 238 GLN C N 1
ATOM 9342 C CA . GLN C 1 238 ? 15.155 83.684 65.128 1.00 122.60 238 GLN C CA 1
ATOM 9343 C C . GLN C 1 238 ? 15.672 83.935 63.733 1.00 124.42 238 GLN C C 1
ATOM 9344 O O . GLN C 1 238 ? 16.045 85.063 63.392 1.00 126.66 238 GLN C O 1
ATOM 9350 N N . LEU C 1 239 ? 15.717 82.876 62.932 1.00 124.30 239 LEU C N 1
ATOM 9351 C CA . LEU C 1 239 ? 16.258 82.939 61.585 1.00 126.33 239 LEU C CA 1
ATOM 9352 C C . LEU C 1 239 ? 15.211 83.426 60.594 1.00 130.24 239 LEU C C 1
ATOM 9353 O O . LEU C 1 239 ? 15.409 84.443 59.930 1.00 131.69 239 LEU C O 1
ATOM 9358 N N . LYS C 1 240 ? 14.080 82.714 60.497 1.00 132.38 240 LYS C N 1
ATOM 9359 C CA . LYS C 1 240 ? 13.043 83.056 59.524 1.00 137.59 240 LYS C CA 1
ATOM 9360 C C . LYS C 1 240 ? 12.626 84.519 59.629 1.00 143.17 240 LYS C C 1
ATOM 9361 O O . LYS C 1 240 ? 12.365 85.170 58.610 1.00 147.72 240 LYS C O 1
ATOM 9367 N N . GLN C 1 241 ? 12.565 85.064 60.851 1.00 143.03 241 GLN C N 1
ATOM 9368 C CA . GLN C 1 241 ? 12.234 86.477 61.012 1.00 145.54 241 GLN C CA 1
ATOM 9369 C C . GLN C 1 241 ? 13.436 87.384 60.766 1.00 146.92 241 GLN C C 1
ATOM 9370 O O . GLN C 1 241 ? 13.253 88.572 60.467 1.00 149.89 241 GLN C O 1
ATOM 9376 N N . ARG C 1 242 ? 14.653 86.845 60.872 1.00 144.90 242 ARG C N 1
ATOM 9377 C CA . ARG C 1 242 ? 15.865 87.501 60.401 1.00 145.52 242 ARG C CA 1
ATOM 9378 C C . ARG C 1 242 ? 16.267 87.055 58.993 1.00 148.46 242 ARG C C 1
ATOM 9379 O O . ARG C 1 242 ? 17.347 87.436 58.526 1.00 149.91 242 ARG C O 1
ATOM 9387 N N . ALA C 1 243 ? 15.441 86.221 58.326 1.00 149.01 243 ALA C N 1
ATOM 9388 C CA . ALA C 1 243 ? 15.729 85.659 56.998 1.00 149.13 243 ALA C CA 1
ATOM 9389 C C . ALA C 1 243 ? 15.134 86.449 55.837 1.00 152.04 243 ALA C C 1
ATOM 9390 O O . ALA C 1 243 ? 15.557 86.253 54.690 1.00 152.55 243 ALA C O 1
ATOM 9392 N N . ILE C 1 244 ? 14.143 87.299 56.096 1.00 154.26 244 ILE C N 1
ATOM 9393 C CA . ILE C 1 244 ? 13.837 88.369 55.159 1.00 159.19 244 ILE C CA 1
ATOM 9394 C C . ILE C 1 244 ? 14.668 89.604 55.493 1.00 160.16 244 ILE C C 1
ATOM 9395 O O . ILE C 1 244 ? 14.685 90.565 54.707 1.00 165.13 244 ILE C O 1
ATOM 9400 N N . HIS C 1 245 ? 15.397 89.585 56.617 1.00 155.30 245 HIS C N 1
ATOM 9401 C CA . HIS C 1 245 ? 16.238 90.707 57.030 1.00 154.39 245 HIS C CA 1
ATOM 9402 C C . HIS C 1 245 ? 17.322 91.015 55.998 1.00 156.60 245 HIS C C 1
ATOM 9403 O O . HIS C 1 245 ? 17.586 92.182 55.684 1.00 160.21 245 HIS C O 1
ATOM 9410 N N . CYS C 1 246 ? 17.988 89.983 55.482 1.00 154.51 246 CYS C N 1
ATOM 9411 C CA . CYS C 1 246 ? 18.980 90.189 54.433 1.00 155.54 246 CYS C CA 1
ATOM 9412 C C . CYS C 1 246 ? 18.322 90.227 53.051 1.00 159.55 246 CYS C C 1
ATOM 9413 O O . CYS C 1 246 ? 18.689 91.055 52.210 1.00 163.59 246 CYS C O 1
ATOM 9416 N N . GLY C 1 247 ? 17.343 89.355 52.800 1.00 158.70 247 GLY C N 1
ATOM 9417 C CA . GLY C 1 247 ? 16.325 89.592 51.793 1.00 162.11 247 GLY C CA 1
ATOM 9418 C C . GLY C 1 247 ? 16.482 88.893 50.450 1.00 163.29 247 GLY C C 1
ATOM 9419 O O . GLY C 1 247 ? 15.469 88.664 49.778 1.00 166.73 247 GLY C O 1
ATOM 9420 N N . ARG C 1 248 ? 17.697 88.562 50.030 1.00 160.50 248 ARG C N 1
ATOM 9421 C CA . ARG C 1 248 ? 17.880 87.908 48.728 1.00 160.77 248 ARG C CA 1
ATOM 9422 C C . ARG C 1 248 ? 18.908 86.788 48.750 1.00 157.27 248 ARG C C 1
ATOM 9423 O O . ARG C 1 248 ? 19.827 86.801 49.560 1.00 155.11 248 ARG C O 1
ATOM 9431 N N . THR C 1 258 ? 28.374 78.810 56.330 1.00 116.64 258 THR C N 1
ATOM 9432 C CA . THR C 1 258 ? 29.508 78.477 55.426 1.00 119.39 258 THR C CA 1
ATOM 9433 C C . THR C 1 258 ? 29.132 78.881 54.000 1.00 120.85 258 THR C C 1
ATOM 9434 O O . THR C 1 258 ? 27.959 78.716 53.650 1.00 121.58 258 THR C O 1
ATOM 9438 N N . LEU C 1 259 ? 30.109 79.395 53.245 1.00 121.70 259 LEU C N 1
ATOM 9439 C CA . LEU C 1 259 ? 29.949 79.867 51.844 1.00 124.44 259 LEU C CA 1
ATOM 9440 C C . LEU C 1 259 ? 29.073 78.911 51.034 1.00 125.05 259 LEU C C 1
ATOM 9441 O O . LEU C 1 259 ? 27.950 79.297 50.675 1.00 125.82 259 LEU C O 1
ATOM 9446 N N . GLU C 1 260 ? 29.584 77.720 50.727 1.00 125.17 260 GLU C N 1
ATOM 9447 C CA . GLU C 1 260 ? 28.794 76.750 49.925 1.00 126.74 260 GLU C CA 1
ATOM 9448 C C . GLU C 1 260 ? 27.443 76.504 50.606 1.00 124.98 260 GLU C C 1
ATOM 9449 O O . GLU C 1 260 ? 26.424 76.573 49.913 1.00 127.97 260 GLU C O 1
ATOM 9455 N N . ARG C 1 261 ? 27.444 76.249 51.915 1.00 120.11 261 ARG C N 1
ATOM 9456 C CA . ARG C 1 261 ? 26.182 75.955 52.639 1.00 117.40 261 ARG C CA 1
ATOM 9457 C C . ARG C 1 261 ? 25.173 77.089 52.454 1.00 120.68 261 ARG C C 1
ATOM 9458 O O . ARG C 1 261 ? 24.046 76.796 52.034 1.00 122.22 261 ARG C O 1
ATOM 9466 N N . ALA C 1 262 ? 25.582 78.318 52.775 1.00 121.90 262 ALA C N 1
ATOM 9467 C CA . ALA C 1 262 ? 24.734 79.532 52.732 1.00 125.13 262 ALA C CA 1
ATOM 9468 C C . ALA C 1 262 ? 23.834 79.570 51.495 1.00 128.68 262 ALA C C 1
ATOM 9469 O O . ALA C 1 262 ? 22.617 79.709 51.649 1.00 130.11 262 ALA C O 1
ATOM 9471 N N . LEU C 1 263 ? 24.433 79.447 50.316 1.00 132.96 263 LEU C N 1
ATOM 9472 C CA . LEU C 1 263 ? 23.700 79.528 49.023 1.00 140.24 263 LEU C CA 1
ATOM 9473 C C . LEU C 1 263 ? 22.424 78.672 49.016 1.00 142.62 263 LEU C C 1
ATOM 9474 O O . LEU C 1 263 ? 21.389 79.170 48.534 1.00 145.49 263 LEU C O 1
ATOM 9479 N N . VAL C 1 264 ? 22.509 77.434 49.512 1.00 141.44 264 VAL C N 1
ATOM 9480 C CA . VAL C 1 264 ? 21.412 76.467 49.525 1.00 141.63 264 VAL C CA 1
ATOM 9481 C C . VAL C 1 264 ? 20.643 76.501 50.834 1.00 139.93 264 VAL C C 1
ATOM 9482 O O . VAL C 1 264 ? 19.705 75.710 51.031 1.00 140.25 264 VAL C O 1
ATOM 9486 N N . PHE C 1 265 ? 21.005 77.408 51.730 1.00 137.94 265 PHE C N 1
ATOM 9487 C CA . PHE C 1 265 ? 20.443 77.408 53.075 1.00 134.13 265 PHE C CA 1
ATOM 9488 C C . PHE C 1 265 ? 18.952 77.723 53.151 1.00 134.55 265 PHE C C 1
ATOM 9489 O O . PHE C 1 265 ? 18.223 76.966 53.816 1.00 131.60 265 PHE C O 1
ATOM 9497 N N . PRO C 1 266 ? 18.440 78.808 52.556 1.00 138.19 266 PRO C N 1
ATOM 9498 C CA . PRO C 1 266 ? 17.077 79.243 52.905 1.00 139.69 266 PRO C CA 1
ATOM 9499 C C . PRO C 1 266 ? 16.006 78.229 52.570 1.00 140.20 266 PRO C C 1
ATOM 9500 O O . PRO C 1 266 ? 15.008 78.130 53.299 1.00 139.50 266 PRO C O 1
ATOM 9504 N N . SER C 1 267 ? 16.207 77.504 51.463 1.00 141.75 267 SER C N 1
ATOM 9505 C CA . SER C 1 267 ? 15.241 76.462 51.019 1.00 143.30 267 SER C CA 1
ATOM 9506 C C . SER C 1 267 ? 15.253 75.327 52.037 1.00 140.28 267 SER C C 1
ATOM 9507 O O . SER C 1 267 ? 14.159 74.941 52.498 1.00 140.71 267 SER C O 1
ATOM 9510 N N . GLY C 1 268 ? 16.443 74.786 52.319 1.00 137.20 268 GLY C N 1
ATOM 9511 C CA . GLY C 1 268 ? 16.519 73.778 53.363 1.00 133.13 268 GLY C CA 1
ATOM 9512 C C . GLY C 1 268 ? 15.869 74.265 54.644 1.00 131.02 268 GLY C C 1
ATOM 9513 O O . GLY C 1 268 ? 15.017 73.582 55.220 1.00 132.04 268 GLY C O 1
ATOM 9514 N N . LEU C 1 269 ? 16.250 75.473 55.089 1.00 127.89 269 LEU C N 1
ATOM 9515 C CA . LEU C 1 269 ? 15.654 76.079 56.280 1.00 124.52 269 LEU C CA 1
ATOM 9516 C C . LEU C 1 269 ? 14.141 76.193 56.158 1.00 126.68 269 LEU C C 1
ATOM 9517 O O . LEU C 1 269 ? 13.413 75.936 57.124 1.00 125.33 269 LEU C O 1
ATOM 9522 N N . ALA C 1 270 ? 13.646 76.585 54.983 1.00 130.57 270 ALA C N 1
ATOM 9523 C CA . ALA C 1 270 ? 12.204 76.610 54.779 1.00 134.87 270 ALA C CA 1
ATOM 9524 C C . ALA C 1 270 ? 11.601 75.218 54.898 1.00 135.05 270 ALA C C 1
ATOM 9525 O O . ALA C 1 270 ? 10.467 75.070 55.371 1.00 138.11 270 ALA C O 1
ATOM 9527 N N . ILE C 1 271 ? 12.338 74.189 54.477 1.00 131.45 271 ILE C N 1
ATOM 9528 C CA . ILE C 1 271 ? 11.840 72.823 54.589 1.00 128.71 271 ILE C CA 1
ATOM 9529 C C . ILE C 1 271 ? 11.815 72.386 56.047 1.00 123.68 271 ILE C C 1
ATOM 9530 O O . ILE C 1 271 ? 10.830 71.805 56.517 1.00 123.56 271 ILE C O 1
ATOM 9535 N N . LEU C 1 272 ? 12.879 72.682 56.799 1.00 119.86 272 LEU C N 1
ATOM 9536 C CA . LEU C 1 272 ? 12.917 72.286 58.204 1.00 116.68 272 LEU C CA 1
ATOM 9537 C C . LEU C 1 272 ? 11.843 73.011 59.003 1.00 118.94 272 LEU C C 1
ATOM 9538 O O . LEU C 1 272 ? 11.072 72.378 59.736 1.00 120.87 272 LEU C O 1
ATOM 9543 N N . ILE C 1 273 ? 11.755 74.340 58.860 1.00 118.21 273 ILE C N 1
ATOM 9544 C CA . ILE C 1 273 ? 10.702 75.074 59.555 1.00 116.79 273 ILE C CA 1
ATOM 9545 C C . ILE C 1 273 ? 9.326 74.596 59.101 1.00 117.77 273 ILE C C 1
ATOM 9546 O O . ILE C 1 273 ? 8.337 74.777 59.817 1.00 119.13 273 ILE C O 1
ATOM 9551 N N . ALA C 1 274 ? 9.242 73.945 57.940 1.00 117.07 274 ALA C N 1
ATOM 9552 C CA . ALA C 1 274 ? 7.987 73.316 57.551 1.00 119.15 274 ALA C CA 1
ATOM 9553 C C . ALA C 1 274 ? 7.803 71.965 58.229 1.00 117.51 274 ALA C C 1
ATOM 9554 O O . ALA C 1 274 ? 6.674 71.590 58.567 1.00 121.60 274 ALA C O 1
ATOM 9556 N N . ILE C 1 275 ? 8.891 71.222 58.431 1.00 111.72 275 ILE C N 1
ATOM 9557 C CA . ILE C 1 275 ? 8.767 69.883 59.002 1.00 108.83 275 ILE C CA 1
ATOM 9558 C C . ILE C 1 275 ? 8.516 69.946 60.510 1.00 106.82 275 ILE C C 1
ATOM 9559 O O . ILE C 1 275 ? 7.748 69.144 61.054 1.00 106.41 275 ILE C O 1
ATOM 9564 N N . PHE C 1 276 ? 9.140 70.902 61.207 1.00 105.99 276 PHE C N 1
ATOM 9565 C CA . PHE C 1 276 ? 8.910 71.067 62.644 1.00 105.97 276 PHE C CA 1
ATOM 9566 C C . PHE C 1 276 ? 7.460 71.443 62.939 1.00 111.59 276 PHE C C 1
ATOM 9567 O O . PHE C 1 276 ? 6.867 70.978 63.924 1.00 113.12 276 PHE C O 1
ATOM 9575 N N . THR C 1 277 ? 6.878 72.296 62.097 1.00 113.54 277 THR C N 1
ATOM 9576 C CA . THR C 1 277 ? 5.513 72.760 62.288 1.00 115.55 277 THR C CA 1
ATOM 9577 C C . THR C 1 277 ? 4.502 71.694 61.895 1.00 118.37 277 THR C C 1
ATOM 9578 O O . THR C 1 277 ? 3.484 71.520 62.576 1.00 121.04 277 THR C O 1
ATOM 9582 N N . GLU C 1 278 ? 4.768 70.980 60.798 1.00 117.46 278 GLU C N 1
ATOM 9583 C CA . GLU C 1 278 ? 3.875 69.913 60.363 1.00 120.23 278 GLU C CA 1
ATOM 9584 C C . GLU C 1 278 ? 3.799 68.794 61.394 1.00 121.42 278 GLU C C 1
ATOM 9585 O O . GLU C 1 278 ? 2.710 68.425 61.851 1.00 125.70 278 GLU C O 1
ATOM 9591 N N . LEU C 1 279 ? 4.953 68.246 61.777 1.00 119.02 279 LEU C N 1
ATOM 9592 C CA . LEU C 1 279 ? 5.030 67.059 62.619 1.00 117.78 279 LEU C CA 1
ATOM 9593 C C . LEU C 1 279 ? 5.078 67.377 64.107 1.00 117.26 279 LEU C C 1
ATOM 9594 O O . LEU C 1 279 ? 5.081 66.446 64.916 1.00 118.37 279 LEU C O 1
ATOM 9599 N N . ASN C 1 280 ? 5.077 68.656 64.481 1.00 116.12 280 ASN C N 1
ATOM 9600 C CA . ASN C 1 280 ? 5.209 69.084 65.877 1.00 113.37 280 ASN C CA 1
ATOM 9601 C C . ASN C 1 280 ? 6.406 68.417 66.548 1.00 109.56 280 ASN C C 1
ATOM 9602 O O . ASN C 1 280 ? 6.335 67.962 67.693 1.00 110.56 280 ASN C O 1
ATOM 9607 N N . ILE C 1 281 ? 7.516 68.353 65.811 1.00 104.32 281 ILE C N 1
ATOM 9608 C CA . ILE C 1 281 ? 8.786 67.925 66.375 1.00 98.33 281 ILE C CA 1
ATOM 9609 C C . ILE C 1 281 ? 9.218 68.937 67.419 1.00 98.84 281 ILE C C 1
ATOM 9610 O O . ILE C 1 281 ? 9.328 70.134 67.128 1.00 99.81 281 ILE C O 1
ATOM 9615 N N . GLN C 1 282 ? 9.460 68.471 68.641 1.00 99.24 282 GLN C N 1
ATOM 9616 C CA . GLN C 1 282 ? 9.915 69.397 69.671 1.00 100.26 282 GLN C CA 1
ATOM 9617 C C . GLN C 1 282 ? 11.363 69.787 69.455 1.00 95.92 282 GLN C C 1
ATOM 9618 O O . GLN C 1 282 ? 11.712 70.971 69.508 1.00 92.31 282 GLN C O 1
ATOM 9624 N N . CYS C 1 283 ? 12.210 68.796 69.213 1.00 97.14 283 CYS C N 1
ATOM 9625 C CA . CYS C 1 283 ? 13.651 68.946 69.269 1.00 96.18 283 CYS C CA 1
ATOM 9626 C C . CYS C 1 283 ? 14.270 68.037 68.221 1.00 92.85 283 CYS C C 1
ATOM 9627 O O . CYS C 1 283 ? 13.839 66.894 68.055 1.00 93.29 283 CYS C O 1
ATOM 9630 N N . MET C 1 284 ? 15.259 68.562 67.497 1.00 89.95 284 MET C N 1
ATOM 9631 C CA . MET C 1 284 ? 16.073 67.766 66.593 1.00 87.82 284 MET C CA 1
ATOM 9632 C C . MET C 1 284 ? 17.535 67.972 66.919 1.00 87.38 284 MET C C 1
ATOM 9633 O O . MET C 1 284 ? 17.973 69.097 67.139 1.00 85.99 284 MET C O 1
ATOM 9638 N N . THR C 1 285 ? 18.283 66.885 66.952 1.00 91.23 285 THR C N 1
ATOM 9639 C CA . THR C 1 285 ? 19.721 66.958 67.087 1.00 96.24 285 THR C CA 1
ATOM 9640 C C . THR C 1 285 ? 20.340 66.166 65.954 1.00 105.78 285 THR C C 1
ATOM 9641 O O . THR C 1 285 ? 19.671 65.409 65.252 1.00 104.22 285 THR C O 1
ATOM 9645 N N . LEU C 1 286 ? 21.635 66.375 65.773 1.00 59.24 286 LEU C N 1
ATOM 9646 C CA . LEU C 1 286 ? 22.319 65.919 64.578 1.00 65.19 286 LEU C CA 1
ATOM 9647 C C . LEU C 1 286 ? 22.734 64.468 64.748 1.00 67.88 286 LEU C C 1
ATOM 9648 O O . LEU C 1 286 ? 23.361 64.106 65.750 1.00 69.42 286 LEU C O 1
ATOM 9653 N N . ALA C 1 287 ? 22.353 63.631 63.788 1.00 66.98 287 ALA C N 1
ATOM 9654 C CA . ALA C 1 287 ? 22.839 62.265 63.795 1.00 65.59 287 ALA C CA 1
ATOM 9655 C C . ALA C 1 287 ? 24.343 62.256 63.672 1.00 64.10 287 ALA C C 1
ATOM 9656 O O . ALA C 1 287 ? 24.943 63.132 63.047 1.00 62.12 287 ALA C O 1
ATOM 9658 N N . GLY C 1 288 ? 24.942 61.238 64.253 1.00 66.46 288 GLY C N 1
ATOM 9659 C CA . GLY C 1 288 ? 26.323 60.938 63.989 1.00 68.02 288 GLY C CA 1
ATOM 9660 C C . GLY C 1 288 ? 26.532 60.036 62.798 1.00 68.68 288 GLY C C 1
ATOM 9661 O O . GLY C 1 288 ? 27.654 59.559 62.599 1.00 70.72 288 GLY C O 1
ATOM 9662 N N . GLY C 1 289 ? 25.507 59.791 61.990 1.00 68.69 289 GLY C N 1
ATOM 9663 C CA . GLY C 1 289 ? 25.649 58.886 60.861 1.00 71.17 289 GLY C CA 1
ATOM 9664 C C . GLY C 1 289 ? 24.795 59.291 59.675 1.00 72.12 289 GLY C C 1
ATOM 9665 O O . GLY C 1 289 ? 23.926 60.168 59.769 1.00 73.92 289 GLY C O 1
ATOM 9666 N N . ALA C 1 290 ? 25.082 58.664 58.539 1.00 69.12 290 ALA C N 1
ATOM 9667 C CA . ALA C 1 290 ? 24.422 58.995 57.276 1.00 65.64 290 ALA C CA 1
ATOM 9668 C C . ALA C 1 290 ? 24.596 57.792 56.350 1.00 67.17 290 ALA C C 1
ATOM 9669 O O . ALA C 1 290 ? 24.752 56.657 56.820 1.00 68.92 290 ALA C O 1
ATOM 9671 N N . LEU C 1 291 ? 24.492 58.031 55.041 1.00 65.97 291 LEU C N 1
ATOM 9672 C CA . LEU C 1 291 ? 24.553 56.942 54.078 1.00 65.96 291 LEU C CA 1
ATOM 9673 C C . LEU C 1 291 ? 25.837 56.141 54.225 1.00 63.79 291 LEU C C 1
ATOM 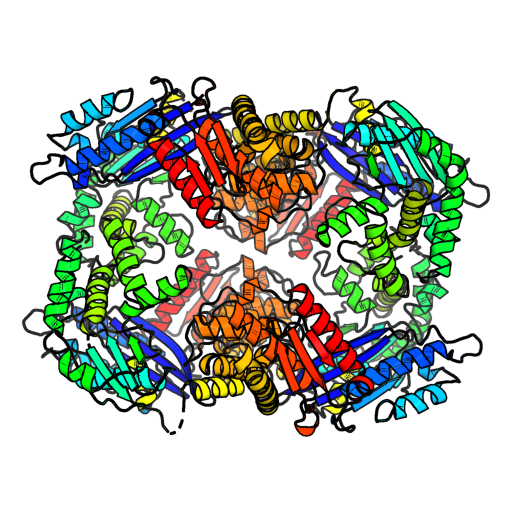9674 O O . LEU C 1 291 ? 25.816 54.903 54.313 1.00 62.04 291 LEU C O 1
ATOM 9679 N N . ARG C 1 292 ? 26.974 56.833 54.220 1.00 63.36 292 ARG C N 1
ATOM 9680 C CA . ARG C 1 292 ? 28.243 56.130 54.072 1.00 62.91 292 ARG C CA 1
ATOM 9681 C C . ARG C 1 292 ? 28.531 55.244 55.278 1.00 63.53 292 ARG C C 1
ATOM 9682 O O . ARG C 1 292 ? 29.124 54.157 55.138 1.00 63.80 292 ARG C O 1
ATOM 9690 N N . GLU C 1 293 ? 28.080 55.665 56.459 1.00 61.27 293 GLU C N 1
ATOM 9691 C CA . GLU C 1 293 ? 28.163 54.793 57.621 1.00 60.65 293 GLU C CA 1
ATOM 9692 C C . GLU C 1 293 ? 27.229 53.598 57.484 1.00 59.02 293 GLU C C 1
ATOM 9693 O O . GLU C 1 293 ? 27.618 52.469 57.817 1.00 57.07 293 GLU C O 1
ATOM 9699 N N . GLY C 1 294 ? 25.998 53.826 56.984 1.00 57.88 294 GLY C N 1
ATOM 9700 C CA . GLY C 1 294 ? 25.110 52.710 56.698 1.00 58.31 294 GLY C CA 1
ATOM 9701 C C . GLY C 1 294 ? 25.795 51.632 55.884 1.00 60.11 294 GLY C C 1
ATOM 9702 O O . GLY C 1 294 ? 25.838 50.462 56.282 1.00 60.97 294 GLY C O 1
ATOM 9703 N N . LEU C 1 295 ? 26.389 52.023 54.753 1.00 59.42 295 LEU C N 1
ATOM 9704 C CA . LEU C 1 295 ? 27.095 51.066 53.916 1.00 62.59 295 LEU C CA 1
ATOM 9705 C C . LEU C 1 295 ? 28.169 50.321 54.678 1.00 63.50 295 LEU C C 1
ATOM 9706 O O . LEU C 1 295 ? 28.337 49.103 54.513 1.00 64.46 295 LEU C O 1
ATOM 9711 N N . VAL C 1 296 ? 28.951 51.034 55.481 1.00 63.42 296 VAL C N 1
ATOM 9712 C CA . VAL C 1 296 ? 30.104 50.343 56.039 1.00 66.23 296 VAL C CA 1
ATOM 9713 C C . VAL C 1 296 ? 29.764 49.621 57.342 1.00 70.29 296 VAL C C 1
ATOM 9714 O O . VAL C 1 296 ? 30.414 48.609 57.674 1.00 71.37 296 VAL C O 1
ATOM 9718 N N . TYR C 1 297 ? 28.723 50.057 58.065 1.00 70.54 297 TYR C N 1
ATOM 9719 C CA . TYR C 1 297 ? 28.242 49.221 59.161 1.00 70.68 297 TYR C CA 1
ATOM 9720 C C . TYR C 1 297 ? 27.519 47.989 58.641 1.00 70.13 297 TYR C C 1
ATOM 9721 O O . TYR C 1 297 ? 27.667 46.913 59.231 1.00 70.55 297 TYR C O 1
ATOM 9730 N N . GLY C 1 298 ? 26.773 48.110 57.531 1.00 67.18 298 GLY C N 1
ATOM 9731 C CA . GLY C 1 298 ? 26.164 46.934 56.943 1.00 66.56 298 GLY C CA 1
ATOM 9732 C C . GLY C 1 298 ? 27.183 45.848 56.666 1.00 69.20 298 GLY C C 1
ATOM 9733 O O . GLY C 1 298 ? 26.896 44.659 56.833 1.00 71.07 298 GLY C O 1
ATOM 9734 N N . MET C 1 299 ? 28.401 46.230 56.280 1.00 70.49 299 MET C N 1
ATOM 9735 C CA . MET C 1 299 ? 29.396 45.224 55.924 1.00 71.37 299 MET C CA 1
ATOM 9736 C C . MET C 1 299 ? 30.036 44.618 57.142 1.00 67.54 299 MET C C 1
ATOM 9737 O O . MET C 1 299 ? 30.714 43.594 57.028 1.00 63.40 299 MET C O 1
ATOM 9742 N N . LEU C 1 300 ? 29.860 45.267 58.288 1.00 69.76 300 LEU C N 1
ATOM 9743 C CA . LEU C 1 300 ? 30.464 44.818 59.535 1.00 70.92 300 LEU C CA 1
ATOM 9744 C C . LEU C 1 300 ? 29.789 43.564 60.086 1.00 70.87 300 LEU C C 1
ATOM 9745 O O . LEU C 1 300 ? 30.428 42.792 60.823 1.00 71.45 300 LEU C O 1
ATOM 9750 N N . HIS C 1 301 ? 28.499 43.367 59.777 1.00 68.98 301 HIS C N 1
ATOM 9751 C CA . HIS C 1 301 ? 27.760 42.191 60.222 1.00 67.90 301 HIS C CA 1
ATOM 9752 C C . HIS C 1 301 ? 27.662 42.148 61.745 1.00 66.92 301 HIS C C 1
ATOM 9753 O O . HIS C 1 301 ? 28.016 41.163 62.397 1.00 66.47 301 HIS C O 1
ATOM 9760 N N . LEU C 1 302 ? 27.169 43.258 62.297 1.00 66.58 302 LEU C N 1
ATOM 9761 C CA . LEU C 1 302 ? 27.084 43.518 63.729 1.00 66.40 302 LEU C CA 1
ATOM 9762 C C . LEU C 1 302 ? 25.655 43.327 64.226 1.00 68.17 302 LEU C C 1
ATOM 9763 O O . LEU C 1 302 ? 24.732 44.006 63.755 1.00 66.48 302 LEU C O 1
ATOM 9768 N N . ALA C 1 303 ? 25.481 42.417 65.183 1.00 71.82 303 ALA C N 1
ATOM 9769 C CA . ALA C 1 303 ? 24.226 42.349 65.913 1.00 74.38 303 ALA C CA 1
ATOM 9770 C C . ALA C 1 303 ? 23.917 43.733 66.441 1.00 75.98 303 ALA C C 1
ATOM 9771 O O . ALA C 1 303 ? 24.775 44.373 67.054 1.00 76.27 303 ALA C O 1
ATOM 9773 N N . VAL C 1 304 ? 22.726 44.228 66.167 1.00 78.28 304 VAL C N 1
ATOM 9774 C CA . VAL C 1 304 ? 22.458 45.611 66.534 1.00 82.87 304 VAL C CA 1
ATOM 9775 C C . VAL C 1 304 ? 22.158 45.676 68.026 1.00 82.88 304 VAL C C 1
ATOM 9776 O O . VAL C 1 304 ? 21.437 44.828 68.571 1.00 81.53 304 VAL C O 1
ATOM 9780 N N . GLU C 1 305 ? 22.744 46.667 68.687 1.00 84.90 305 GLU C N 1
ATOM 9781 C CA . GLU C 1 305 ? 22.755 46.759 70.134 1.00 88.25 305 GLU C CA 1
ATOM 9782 C C . GLU C 1 305 ? 21.482 47.383 70.677 1.00 93.09 305 GLU C C 1
ATOM 9783 O O . GLU C 1 305 ? 20.816 48.188 70.019 1.00 91.04 305 GLU C O 1
ATOM 9789 N N A GLN C 1 306 ? 21.157 46.998 71.920 0.50 97.16 306 GLN C N 1
ATOM 9790 N N B GLN C 1 306 ? 21.163 47.025 71.910 0.50 97.15 306 GLN C N 1
ATOM 9791 C CA A GLN C 1 306 ? 20.068 47.632 72.659 0.50 99.65 306 GLN C CA 1
ATOM 9792 C CA B GLN C 1 306 ? 20.053 47.669 72.585 0.50 98.21 306 GLN C CA 1
ATOM 9793 C C A GLN C 1 306 ? 20.377 49.097 72.938 0.50 97.31 306 GLN C C 1
ATOM 9794 C C B GLN C 1 306 ? 20.375 49.125 72.890 0.50 96.49 306 GLN C C 1
ATOM 9795 O O A GLN C 1 306 ? 19.470 49.937 72.958 0.50 97.34 306 GLN C O 1
ATOM 9796 O O B GLN C 1 306 ? 19.494 49.993 72.835 0.50 97.33 306 GLN C O 1
ATOM 9807 N N . ASP C 1 307 ? 21.644 49.415 73.180 1.00 92.93 307 ASP C N 1
ATOM 9808 C CA . ASP C 1 307 ? 22.088 50.769 73.481 1.00 84.01 307 ASP C CA 1
ATOM 9809 C C . ASP C 1 307 ? 23.456 50.988 72.851 1.00 74.58 307 ASP C C 1
ATOM 9810 O O . ASP C 1 307 ? 24.429 50.321 73.214 1.00 73.58 307 ASP C O 1
ATOM 9815 N N . ILE C 1 308 ? 23.527 51.944 71.935 1.00 68.49 308 ILE C N 1
ATOM 9816 C CA . ILE C 1 308 ? 24.739 52.160 71.151 1.00 64.17 308 ILE C CA 1
ATOM 9817 C C . ILE C 1 308 ? 25.889 52.635 72.038 1.00 60.05 308 ILE C C 1
ATOM 9818 O O . ILE C 1 308 ? 27.028 52.151 71.932 1.00 58.08 308 ILE C O 1
ATOM 9823 N N . ARG C 1 309 ? 25.599 53.563 72.950 1.00 59.76 309 ARG C N 1
ATOM 9824 C CA . ARG C 1 309 ? 26.622 54.062 73.858 1.00 59.80 309 ARG C CA 1
ATOM 9825 C C . ARG C 1 309 ? 27.318 52.942 74.612 1.00 61.86 309 ARG C C 1
ATOM 9826 O O . ARG C 1 309 ? 28.511 53.049 74.920 1.00 64.39 309 ARG C O 1
ATOM 9834 N N . SER C 1 310 ? 26.612 51.854 74.901 1.00 61.83 310 SER C N 1
ATOM 9835 C CA . SER C 1 310 ? 27.263 50.762 75.605 1.00 62.84 310 SER C CA 1
ATOM 9836 C C . SER C 1 310 ? 28.299 50.107 74.727 1.00 59.98 310 SER C C 1
ATOM 9837 O O . SER C 1 310 ? 29.397 49.772 75.196 1.00 59.61 310 SER C O 1
ATOM 9840 N N . ARG C 1 311 ? 27.984 49.947 73.442 1.00 57.50 311 ARG C N 1
ATOM 9841 C CA . ARG C 1 311 ? 28.960 49.354 72.542 1.00 56.37 311 ARG C CA 1
ATOM 9842 C C . ARG C 1 311 ? 30.204 50.223 72.432 1.00 54.78 311 ARG C C 1
ATOM 9843 O O . ARG C 1 311 ? 31.341 49.720 72.427 1.00 53.52 311 ARG C O 1
ATOM 9851 N N . THR C 1 312 ? 29.998 51.533 72.337 1.00 54.71 312 THR C N 1
ATOM 9852 C CA . THR C 1 312 ? 31.117 52.447 72.230 1.00 57.13 312 THR C CA 1
ATOM 9853 C C . THR C 1 312 ? 32.032 52.329 73.438 1.00 58.15 312 THR C C 1
ATOM 9854 O O . THR C 1 312 ? 33.245 52.102 73.301 1.00 56.65 312 THR C O 1
ATOM 9858 N N . LEU C 1 313 ? 31.447 52.466 74.635 1.00 57.59 313 LEU C N 1
ATOM 9859 C CA . LEU C 1 313 ? 32.216 52.389 75.866 1.00 56.42 313 LEU C CA 1
ATOM 9860 C C . LEU C 1 313 ? 32.973 51.075 75.944 1.00 55.34 313 LEU C C 1
ATOM 9861 O O . LEU C 1 313 ? 34.199 51.058 76.166 1.00 54.35 313 LEU C O 1
ATOM 9866 N N . ARG C 1 314 ? 32.257 49.964 75.716 1.00 54.23 314 ARG C N 1
ATOM 9867 C CA . ARG C 1 314 ? 32.893 48.653 75.698 1.00 54.19 314 ARG C CA 1
ATOM 9868 C C . ARG C 1 314 ? 34.101 48.652 74.755 1.00 54.75 314 ARG C C 1
ATOM 9869 O O . ARG C 1 314 ? 35.204 48.262 75.158 1.00 55.50 314 ARG C O 1
ATOM 9877 N N A ASN C 1 315 ? 33.929 49.128 73.516 0.50 52.56 315 ASN C N 1
ATOM 9878 N N B ASN C 1 315 ? 33.934 49.147 73.526 0.50 52.56 315 ASN C N 1
ATOM 9879 C CA A ASN C 1 315 ? 35.046 49.068 72.577 0.50 55.22 315 ASN C CA 1
ATOM 9880 C CA B ASN C 1 315 ? 35.038 49.056 72.576 0.50 57.30 315 ASN C CA 1
ATOM 9881 C C A ASN C 1 315 ? 36.229 49.919 73.038 0.50 52.19 315 ASN C C 1
ATOM 9882 C C B ASN C 1 315 ? 36.219 49.956 72.958 0.50 52.23 315 ASN C C 1
ATOM 9883 O O A ASN C 1 315 ? 37.389 49.505 72.896 0.50 52.49 315 ASN C O 1
ATOM 9884 O O B ASN C 1 315 ? 37.374 49.586 72.712 0.50 52.48 315 ASN C O 1
ATOM 9893 N N . ILE C 1 316 ? 35.962 51.116 73.577 1.00 55.73 316 ILE C N 1
ATOM 9894 C CA . ILE C 1 316 ? 37.053 51.978 74.033 1.00 60.32 316 ILE C CA 1
ATOM 9895 C C . ILE C 1 316 ? 37.795 51.314 75.176 1.00 62.84 316 ILE C C 1
ATOM 9896 O O . ILE C 1 316 ? 39.030 51.399 75.269 1.00 64.08 316 ILE C O 1
ATOM 9901 N N . GLN C 1 317 ? 37.055 50.636 76.055 1.00 63.57 317 GLN C N 1
ATOM 9902 C CA . GLN C 1 317 ? 37.666 49.943 77.174 1.00 66.57 317 GLN C CA 1
ATOM 9903 C C . GLN C 1 317 ? 38.599 48.830 76.712 1.00 76.20 317 GLN C C 1
ATOM 9904 O O . GLN C 1 317 ? 39.689 48.665 77.273 1.00 79.01 317 GLN C O 1
ATOM 9910 N N . ARG C 1 318 ? 38.198 48.049 75.700 1.00 81.51 318 ARG C N 1
ATOM 9911 C CA . ARG C 1 318 ? 39.120 47.072 75.129 1.00 88.94 318 ARG C CA 1
ATOM 9912 C C . ARG C 1 318 ? 40.350 47.773 74.575 1.00 86.37 318 ARG C C 1
ATOM 9913 O O . ARG C 1 318 ? 41.483 47.461 74.957 1.00 91.49 318 ARG C O 1
ATOM 9921 N N . ARG C 1 319 ? 40.131 48.750 73.686 1.00 77.77 319 ARG C N 1
ATOM 9922 C CA . ARG C 1 319 ? 41.218 49.415 72.978 1.00 69.33 319 ARG C CA 1
ATOM 9923 C C . ARG C 1 319 ? 42.294 49.944 73.925 1.00 64.57 319 ARG C C 1
ATOM 9924 O O . ARG C 1 319 ? 43.500 49.797 73.668 1.00 61.42 319 ARG C O 1
ATOM 9932 N N . PHE C 1 320 ? 41.884 50.575 75.023 1.00 62.32 320 PHE C N 1
ATOM 9933 C CA . PHE C 1 320 ? 42.824 51.196 75.947 1.00 61.33 320 PHE C CA 1
ATOM 9934 C C . PHE C 1 320 ? 43.066 50.358 77.216 1.00 59.35 320 PHE C C 1
ATOM 9935 O O . PHE C 1 320 ? 43.604 50.874 78.213 1.00 55.85 320 PHE C O 1
ATOM 9943 N N . MET C 1 321 ? 42.644 49.095 77.205 1.00 60.36 321 MET C N 1
ATOM 9944 C CA . MET C 1 321 ? 42.883 48.175 78.301 1.00 61.85 321 MET C CA 1
ATOM 9945 C C . MET C 1 321 ? 42.495 48.811 79.628 1.00 60.03 321 MET C C 1
ATOM 9946 O O . MET C 1 321 ? 43.224 48.767 80.617 1.00 59.80 321 MET C O 1
ATOM 9951 N N . ILE C 1 322 ? 41.325 49.431 79.622 1.00 57.73 322 ILE C N 1
ATOM 9952 C CA . ILE C 1 322 ? 40.728 49.905 80.855 1.00 57.56 322 ILE C CA 1
ATOM 9953 C C . ILE C 1 322 ? 40.297 48.711 81.692 1.00 61.52 322 ILE C C 1
ATOM 9954 O O . ILE C 1 322 ? 39.585 47.829 81.208 1.00 64.90 322 ILE C O 1
ATOM 9959 N N . ASP C 1 323 ? 40.702 48.695 82.953 1.00 61.51 323 ASP C N 1
ATOM 9960 C CA . ASP C 1 323 ? 40.131 47.799 83.958 1.00 61.18 323 ASP C CA 1
ATOM 9961 C C . ASP C 1 323 ? 38.622 47.960 84.048 1.00 58.56 323 ASP C C 1
ATOM 9962 O O . ASP C 1 323 ? 38.135 48.940 84.624 1.00 57.51 323 ASP C O 1
ATOM 9967 N N . ILE C 1 324 ? 37.909 46.926 83.591 1.00 57.65 324 ILE C N 1
ATOM 9968 C CA . ILE C 1 324 ? 36.446 46.893 83.555 1.00 61.00 324 ILE C CA 1
ATOM 9969 C C . ILE C 1 324 ? 35.832 46.698 84.932 1.00 60.38 324 ILE C C 1
ATOM 9970 O O . ILE C 1 324 ? 34.769 47.251 85.214 1.00 58.99 324 ILE C O 1
ATOM 9975 N N . ASP C 1 325 ? 36.420 45.852 85.783 1.00 65.20 325 ASP C N 1
ATOM 9976 C CA . ASP C 1 325 ? 35.815 45.644 87.100 1.00 71.72 325 ASP C CA 1
ATOM 9977 C C . ASP C 1 325 ? 35.829 46.941 87.887 1.00 69.25 325 ASP C C 1
ATOM 9978 O O . ASP C 1 325 ? 34.794 47.373 88.400 1.00 70.31 325 ASP C O 1
ATOM 9983 N N . GLN C 1 326 ? 36.982 47.625 87.907 1.00 66.69 326 GLN C N 1
ATOM 9984 C CA . GLN C 1 326 ? 37.093 48.920 88.579 1.00 64.03 326 GLN C CA 1
ATOM 9985 C C . GLN C 1 326 ? 36.162 49.954 87.953 1.00 63.06 326 GLN C C 1
ATOM 9986 O O . GLN C 1 326 ? 35.519 50.740 88.663 1.00 62.87 326 GLN C O 1
ATOM 9992 N N . ALA C 1 327 ? 36.073 49.961 86.623 1.00 62.54 327 ALA C N 1
ATOM 9993 C CA . ALA C 1 327 ? 35.130 50.836 85.937 1.00 62.10 327 ALA C CA 1
ATOM 9994 C C . ALA C 1 327 ? 33.699 50.586 86.404 1.00 61.47 327 ALA C C 1
ATOM 9995 O O . ALA C 1 327 ? 32.997 51.520 86.808 1.00 59.79 327 ALA C O 1
ATOM 9997 N N . GLN C 1 328 ? 33.264 49.319 86.384 1.00 64.28 328 GLN C N 1
ATOM 9998 C CA . GLN C 1 328 ? 31.895 48.972 86.763 1.00 69.54 328 GLN C CA 1
ATOM 9999 C C . GLN C 1 328 ? 31.604 49.340 88.203 1.00 69.52 328 GLN C C 1
ATOM 10000 O O . GLN C 1 328 ? 30.512 49.826 88.518 1.00 68.76 328 GLN C O 1
ATOM 10006 N N . ARG C 1 329 ? 32.575 49.124 89.089 1.00 70.39 329 ARG C N 1
ATOM 10007 C CA . ARG C 1 329 ? 32.391 49.379 90.517 1.00 69.58 329 ARG C CA 1
ATOM 10008 C C . ARG C 1 329 ? 32.103 50.853 90.794 1.00 67.17 329 ARG C C 1
ATOM 10009 O O . ARG C 1 329 ? 31.219 51.177 91.597 1.00 67.70 329 ARG C O 1
ATOM 10017 N N . VAL C 1 330 ? 32.816 51.759 90.107 1.00 64.84 330 VAL C N 1
ATOM 10018 C CA . VAL C 1 330 ? 32.594 53.200 90.265 1.00 61.18 330 VAL C CA 1
ATOM 10019 C C . VAL C 1 330 ? 31.235 53.625 89.700 1.00 58.92 330 VAL C C 1
ATOM 10020 O O . VAL C 1 330 ? 30.545 54.490 90.267 1.00 58.43 330 VAL C O 1
ATOM 10024 N N . ALA C 1 331 ? 30.843 53.061 88.562 1.00 58.71 331 ALA C N 1
ATOM 10025 C CA . ALA C 1 331 ? 29.529 53.366 88.018 1.00 59.82 331 ALA C CA 1
ATOM 10026 C C . ALA C 1 331 ? 28.432 53.015 89.018 1.00 62.61 331 ALA C C 1
ATOM 10027 O O . ALA C 1 331 ? 27.519 53.818 89.265 1.00 62.42 331 ALA C O 1
ATOM 10029 N N . LYS C 1 332 ? 28.533 51.833 89.644 1.00 64.75 332 LYS C N 1
ATOM 10030 C CA . LYS C 1 332 ? 27.541 51.425 90.636 1.00 68.13 332 LYS C CA 1
ATOM 10031 C C . LYS C 1 332 ? 27.433 52.452 91.760 1.00 65.22 332 LYS C C 1
ATOM 10032 O O . LYS C 1 332 ? 26.338 52.953 92.054 1.00 64.31 332 LYS C O 1
ATOM 10038 N N . VAL C 1 333 ? 28.565 52.801 92.383 1.00 63.28 333 VAL C N 1
ATOM 10039 C CA . VAL C 1 333 ? 28.544 53.787 93.466 1.00 61.76 333 VAL C CA 1
ATOM 10040 C C . VAL C 1 333 ? 27.937 55.104 92.985 1.00 61.86 333 VAL C C 1
ATOM 10041 O O . VAL C 1 333 ? 27.046 55.670 93.625 1.00 62.96 333 VAL C O 1
ATOM 10045 N N . ALA C 1 334 ? 28.400 55.607 91.844 1.00 60.96 334 ALA C N 1
ATOM 10046 C CA . ALA C 1 334 ? 27.886 56.870 91.326 1.00 60.58 334 ALA C CA 1
ATOM 10047 C C . ALA C 1 334 ? 26.390 56.791 91.026 1.00 58.43 334 ALA C C 1
ATOM 10048 O O . ALA C 1 334 ? 25.636 57.729 91.322 1.00 56.79 334 ALA C O 1
ATOM 10050 N N . ALA C 1 335 ? 25.946 55.686 90.413 1.00 57.49 335 ALA C N 1
ATOM 10051 C CA . ALA C 1 335 ? 24.515 55.478 90.174 1.00 57.69 335 ALA C CA 1
ATOM 10052 C C . ALA C 1 335 ? 23.726 55.499 91.478 1.00 58.32 335 ALA C C 1
ATOM 10053 O O . ALA C 1 335 ? 22.672 56.148 91.582 1.00 55.05 335 ALA C O 1
ATOM 10055 N N . ASN C 1 336 ? 24.242 54.813 92.496 1.00 61.61 336 ASN C N 1
ATOM 10056 C CA . ASN C 1 336 ? 23.585 54.814 93.794 1.00 66.89 336 ASN C CA 1
ATOM 10057 C C . ASN C 1 336 ? 23.480 56.228 94.365 1.00 68.27 336 ASN C C 1
ATOM 10058 O O . ASN C 1 336 ? 22.403 56.655 94.800 1.00 69.42 336 ASN C O 1
ATOM 10063 N N . PHE C 1 337 ? 24.596 56.968 94.373 1.00 68.11 337 PHE C N 1
ATOM 10064 C CA . PHE C 1 337 ? 24.597 58.363 94.814 1.00 66.30 337 PHE C CA 1
ATOM 10065 C C . PHE C 1 337 ? 23.610 59.212 94.021 1.00 62.67 337 PHE C C 1
ATOM 10066 O O . PHE C 1 337 ? 22.912 60.058 94.586 1.00 61.04 337 PHE C O 1
ATOM 10074 N N . PHE C 1 338 ? 23.573 59.035 92.703 1.00 63.07 338 PHE C N 1
ATOM 10075 C CA . PHE C 1 338 ? 22.688 59.843 91.880 1.00 64.09 338 PHE C CA 1
ATOM 10076 C C . PHE C 1 338 ? 21.245 59.622 92.294 1.00 64.63 338 PHE C C 1
ATOM 10077 O O . PHE C 1 338 ? 20.528 60.574 92.638 1.00 64.86 338 PHE C O 1
ATOM 10085 N N . ASP C 1 339 ? 20.823 58.352 92.324 1.00 64.05 339 ASP C N 1
ATOM 10086 C CA . ASP C 1 339 ? 19.468 58.007 92.739 1.00 63.66 339 ASP C CA 1
ATOM 10087 C C . ASP C 1 339 ? 19.094 58.635 94.086 1.00 65.43 339 ASP C C 1
ATOM 10088 O O . ASP C 1 339 ? 17.933 59.030 94.287 1.00 66.29 339 ASP C O 1
ATOM 10093 N N . GLN C 1 340 ? 20.059 58.789 95.000 1.00 63.18 340 GLN C N 1
ATOM 10094 C CA . GLN C 1 340 ? 19.705 59.279 96.326 1.00 65.96 340 GLN C CA 1
ATOM 10095 C C . GLN C 1 340 ? 19.542 60.789 96.386 1.00 68.20 340 GLN C C 1
ATOM 10096 O O . GLN C 1 340 ? 18.960 61.302 97.350 1.00 70.47 340 GLN C O 1
ATOM 10102 N N . VAL C 1 341 ? 20.125 61.515 95.433 1.00 66.46 341 VAL C N 1
ATOM 10103 C CA . VAL C 1 341 ? 19.979 62.958 95.387 1.00 65.24 341 VAL C CA 1
ATOM 10104 C C . VAL C 1 341 ? 19.096 63.391 94.238 1.00 67.09 341 VAL C C 1
ATOM 10105 O O . VAL C 1 341 ? 18.823 64.590 94.088 1.00 67.58 341 VAL C O 1
ATOM 10109 N N . GLU C 1 342 ? 18.636 62.442 93.423 1.00 68.19 342 GLU C N 1
ATOM 10110 C CA . GLU C 1 342 ? 17.879 62.749 92.216 1.00 71.39 342 GLU C CA 1
ATOM 10111 C C . GLU C 1 342 ? 16.715 63.701 92.471 1.00 70.01 342 GLU C C 1
ATOM 10112 O O . GLU C 1 342 ? 16.556 64.705 91.767 1.00 67.66 342 GLU C O 1
ATOM 10118 N N . ASN C 1 343 ? 15.876 63.396 93.462 1.00 71.13 343 ASN C N 1
ATOM 10119 C CA . ASN C 1 343 ? 14.699 64.229 93.696 1.00 73.30 343 ASN C CA 1
ATOM 10120 C C . ASN C 1 343 ? 15.086 65.614 94.204 1.00 70.06 343 ASN C C 1
ATOM 10121 O O . ASN C 1 343 ? 14.570 66.626 93.713 1.00 69.80 343 ASN C O 1
ATOM 10126 N N . GLU C 1 344 ? 15.988 65.690 95.186 1.00 68.62 344 GLU C N 1
ATOM 10127 C CA . GLU C 1 344 ? 16.330 67.006 95.707 1.00 68.11 344 GLU C CA 1
ATOM 10128 C C . GLU C 1 344 ? 17.013 67.865 94.648 1.00 66.70 344 GLU C C 1
ATOM 10129 O O . GLU C 1 344 ? 16.802 69.085 94.604 1.00 66.48 344 GLU C O 1
ATOM 10135 N N . TRP C 1 345 ? 17.806 67.259 93.760 1.00 65.65 345 TRP C N 1
ATOM 10136 C CA . TRP C 1 345 ? 18.480 68.027 92.714 1.00 65.37 345 TRP C CA 1
ATOM 10137 C C . TRP C 1 345 ? 17.745 67.991 91.372 1.00 67.26 345 TRP C C 1
ATOM 10138 O O . TRP C 1 345 ? 18.197 68.628 90.413 1.00 65.28 345 TRP C O 1
ATOM 10149 N N . HIS C 1 346 ? 16.619 67.273 91.293 1.00 69.41 346 HIS C N 1
ATOM 10150 C CA . HIS C 1 346 ? 15.757 67.257 90.114 1.00 71.61 346 HIS C CA 1
ATOM 10151 C C . HIS C 1 346 ? 16.525 66.823 88.876 1.00 70.40 346 HIS C C 1
ATOM 10152 O O . HIS C 1 346 ? 16.317 67.349 87.786 1.00 71.22 346 HIS C O 1
ATOM 10159 N N . LEU C 1 347 ? 17.419 65.857 89.042 1.00 69.11 347 LEU C N 1
ATOM 10160 C CA . LEU C 1 347 ? 18.202 65.393 87.904 1.00 69.93 347 LEU C CA 1
ATOM 10161 C C . LEU C 1 347 ? 17.355 64.557 86.948 1.00 70.12 347 LEU C C 1
ATOM 10162 O O . LEU C 1 347 ? 16.531 63.733 87.367 1.00 68.71 347 LEU C O 1
ATOM 10167 N N . GLU C 1 348 ? 17.567 64.780 85.650 1.00 71.52 348 GLU C N 1
ATOM 10168 C CA . GLU C 1 348 ? 16.898 64.032 84.602 1.00 73.22 348 GLU C CA 1
ATOM 10169 C C . GLU C 1 348 ? 17.788 62.890 84.138 1.00 71.99 348 GLU C C 1
ATOM 10170 O O . GLU C 1 348 ? 18.938 62.758 84.544 1.00 73.12 348 GLU C O 1
ATOM 10176 N N . ALA C 1 349 ? 17.254 62.055 83.257 1.00 69.28 349 ALA C N 1
ATOM 10177 C CA . ALA C 1 349 ? 17.887 60.771 83.017 1.00 63.99 349 ALA C CA 1
ATOM 10178 C C . ALA C 1 349 ? 19.137 60.899 82.173 1.00 63.41 349 ALA C C 1
ATOM 10179 O O . ALA C 1 349 ? 20.077 60.111 82.339 1.00 63.82 349 ALA C O 1
ATOM 10181 N N . ILE C 1 350 ? 19.174 61.864 81.259 1.00 62.13 350 ILE C N 1
ATOM 10182 C CA . ILE C 1 350 ? 20.362 61.971 80.425 1.00 60.11 350 ILE C CA 1
ATOM 10183 C C . ILE C 1 350 ? 21.582 62.282 81.284 1.00 59.17 350 ILE C C 1
ATOM 10184 O O . ILE C 1 350 ? 22.666 61.743 81.045 1.00 58.85 350 ILE C O 1
ATOM 10189 N N . SER C 1 351 ? 21.411 63.103 82.337 1.00 58.59 351 SER C N 1
ATOM 10190 C CA . SER C 1 351 ? 22.481 63.328 83.314 1.00 59.90 351 SER C CA 1
ATOM 10191 C C . SER C 1 351 ? 22.976 62.023 83.942 1.00 62.88 351 SER C C 1
ATOM 10192 O O . SER C 1 351 ? 24.179 61.849 84.177 1.00 61.56 351 SER C O 1
ATOM 10195 N N . ARG C 1 352 ? 22.066 61.095 84.238 1.00 66.33 352 ARG C N 1
ATOM 10196 C CA . ARG C 1 352 ? 22.501 59.814 84.774 1.00 68.58 352 ARG C CA 1
ATOM 10197 C C . ARG C 1 352 ? 23.374 59.074 83.771 1.00 65.68 352 ARG C C 1
ATOM 10198 O O . ARG C 1 352 ? 24.427 58.530 84.135 1.00 66.46 352 ARG C O 1
ATOM 10206 N N . ASP C 1 353 ? 22.956 59.038 82.498 1.00 62.15 353 ASP C N 1
ATOM 10207 C CA . ASP C 1 353 ? 23.762 58.333 81.498 1.00 60.23 353 ASP C CA 1
ATOM 10208 C C . ASP C 1 353 ? 25.087 59.040 81.220 1.00 54.13 353 ASP C C 1
ATOM 10209 O O . ASP C 1 353 ? 26.084 58.377 80.917 1.00 51.58 353 ASP C O 1
ATOM 10214 N N . LEU C 1 354 ? 25.119 60.374 81.307 1.00 50.71 354 LEU C N 1
ATOM 10215 C CA . LEU C 1 354 ? 26.393 61.076 81.197 1.00 50.36 354 LEU C CA 1
ATOM 10216 C C . LEU C 1 354 ? 27.309 60.720 82.372 1.00 47.37 354 LEU C C 1
ATOM 10217 O O . LEU C 1 354 ? 28.483 60.366 82.176 1.00 46.08 354 LEU C O 1
ATOM 10222 N N . LEU C 1 355 ? 26.752 60.721 83.589 1.00 44.64 355 LEU C N 1
ATOM 10223 C CA . LEU C 1 355 ? 27.526 60.384 84.769 1.00 47.39 355 LEU C CA 1
ATOM 10224 C C . LEU C 1 355 ? 28.109 58.983 84.667 1.00 52.97 355 LEU C C 1
ATOM 10225 O O . LEU C 1 355 ? 29.334 58.802 84.787 1.00 55.41 355 LEU C O 1
ATOM 10230 N N . ILE C 1 356 ? 27.256 57.977 84.417 1.00 52.01 356 ILE C N 1
ATOM 10231 C CA . ILE C 1 356 ? 27.754 56.606 84.285 1.00 49.12 356 ILE C CA 1
ATOM 10232 C C . ILE C 1 356 ? 28.804 56.536 83.181 1.00 45.78 356 ILE C C 1
ATOM 10233 O O . ILE C 1 356 ? 29.906 55.988 83.366 1.00 43.75 356 ILE C O 1
ATOM 10238 N N . SER C 1 357 ? 28.478 57.095 82.011 1.00 45.03 357 SER C N 1
ATOM 10239 C CA . SER C 1 357 ? 29.435 57.064 80.908 1.00 47.92 357 SER C CA 1
ATOM 10240 C C . SER C 1 357 ? 30.787 57.617 81.344 1.00 48.56 357 SER C C 1
ATOM 10241 O O . SER C 1 357 ? 31.833 57.018 81.065 1.00 46.02 357 SER C O 1
ATOM 10244 N N . ALA C 1 358 ? 30.778 58.734 82.088 1.00 51.01 358 ALA C N 1
ATOM 10245 C CA . ALA C 1 358 ? 32.010 59.249 82.678 1.00 52.19 358 ALA C CA 1
ATOM 10246 C C . ALA C 1 358 ? 32.730 58.182 83.484 1.00 53.67 358 ALA C C 1
ATOM 10247 O O . ALA C 1 358 ? 33.941 57.971 83.302 1.00 52.27 358 ALA C O 1
ATOM 10249 N N . CYS C 1 359 ? 31.991 57.487 84.380 1.00 54.18 359 CYS C N 1
ATOM 10250 C CA . CYS C 1 359 ? 32.615 56.455 85.220 1.00 54.81 359 CYS C CA 1
ATOM 10251 C C . CYS C 1 359 ? 33.206 55.334 84.383 1.00 54.22 359 CYS C C 1
ATOM 10252 O O . CYS C 1 359 ? 34.260 54.786 84.736 1.00 54.19 359 CYS C O 1
ATOM 10255 N N . GLN C 1 360 ? 32.536 54.948 83.293 1.00 52.92 360 GLN C N 1
ATOM 10256 C CA . GLN C 1 360 ? 33.106 53.874 82.486 1.00 53.73 360 GLN C CA 1
ATOM 10257 C C . GLN C 1 360 ? 34.450 54.287 81.882 1.00 51.87 360 GLN C C 1
ATOM 10258 O O . GLN C 1 360 ? 35.322 53.438 81.656 1.00 50.50 360 GLN C O 1
ATOM 10264 N N . LEU C 1 361 ? 34.658 55.583 81.644 1.00 50.57 361 LEU C N 1
ATOM 10265 C CA . LEU C 1 361 ? 35.868 56.021 80.958 1.00 50.14 361 LEU C CA 1
ATOM 10266 C C . LEU C 1 361 ? 36.911 56.604 81.898 1.00 50.18 361 LEU C C 1
ATOM 10267 O O . LEU C 1 361 ? 38.073 56.761 81.493 1.00 48.76 361 LEU C O 1
ATOM 10272 N N . HIS C 1 362 ? 36.536 56.846 83.160 1.00 50.80 362 HIS C N 1
ATOM 10273 C CA . HIS C 1 362 ? 37.287 57.744 84.031 1.00 49.96 362 HIS C CA 1
ATOM 10274 C C . HIS C 1 362 ? 38.746 57.341 84.219 1.00 47.73 362 HIS C C 1
ATOM 10275 O O . HIS C 1 362 ? 39.567 58.225 84.507 1.00 48.46 362 HIS C O 1
ATOM 10282 N N . GLU C 1 363 ? 39.108 56.064 84.048 1.00 44.68 363 GLU C N 1
ATOM 10283 C CA . GLU C 1 363 ? 40.516 55.701 84.172 1.00 46.35 363 GLU C CA 1
ATOM 10284 C C . GLU C 1 363 ? 41.277 55.649 82.842 1.00 47.61 363 GLU C C 1
ATOM 10285 O O . GLU C 1 363 ? 42.441 55.208 82.829 1.00 47.90 363 GLU C O 1
ATOM 10291 N N . ILE C 1 364 ? 40.673 56.088 81.729 1.00 45.02 364 ILE C N 1
ATOM 10292 C CA . ILE C 1 364 ? 41.357 55.959 80.444 1.00 43.77 364 ILE C CA 1
ATOM 10293 C C . ILE C 1 364 ? 42.683 56.724 80.449 1.00 44.07 364 ILE C C 1
ATOM 10294 O O . ILE C 1 364 ? 43.625 56.342 79.754 1.00 40.19 364 ILE C O 1
ATOM 10299 N N . GLY C 1 365 ? 42.791 57.798 81.245 1.00 47.85 365 GLY C N 1
ATOM 10300 C CA . GLY C 1 365 ? 44.060 58.518 81.343 1.00 50.58 365 GLY C CA 1
ATOM 10301 C C . GLY C 1 365 ? 45.201 57.644 81.831 1.00 52.56 365 GLY C C 1
ATOM 10302 O O . GLY C 1 365 ? 46.361 57.817 81.418 1.00 52.85 365 GLY C O 1
ATOM 10303 N N . LEU C 1 366 ? 44.891 56.678 82.686 1.00 53.36 366 LEU C N 1
ATOM 10304 C CA . LEU C 1 366 ? 45.891 55.715 83.122 1.00 55.42 366 LEU C CA 1
ATOM 10305 C C . LEU C 1 366 ? 46.533 54.958 81.973 1.00 53.87 366 LEU C C 1
ATOM 10306 O O . LEU C 1 366 ? 47.645 54.470 82.148 1.00 52.28 366 LEU C O 1
ATOM 10311 N N . SER C 1 367 ? 45.848 54.813 80.824 1.00 56.17 367 SER C N 1
ATOM 10312 C CA . SER C 1 367 ? 46.474 54.246 79.628 1.00 57.04 367 SER C CA 1
ATOM 10313 C C . SER C 1 367 ? 47.788 54.909 79.337 1.00 54.56 367 SER C C 1
ATOM 10314 O O . SER C 1 367 ? 48.757 54.244 78.949 1.00 54.34 367 SER C O 1
ATOM 10317 N N . VAL C 1 368 ? 47.829 56.229 79.475 1.00 50.82 368 VAL C N 1
ATOM 10318 C CA . VAL C 1 368 ? 48.999 56.980 79.060 1.00 48.26 368 VAL C CA 1
ATOM 10319 C C . VAL C 1 368 ? 50.028 56.916 80.172 1.00 49.80 368 VAL C C 1
ATOM 10320 O O . VAL C 1 368 ? 51.156 56.464 79.950 1.00 52.20 368 VAL C O 1
ATOM 10324 N N . ASP C 1 369 ? 49.657 57.385 81.365 1.00 49.77 369 ASP C N 1
ATOM 10325 C CA . ASP C 1 369 ? 50.579 57.428 82.488 1.00 48.95 369 ASP C CA 1
ATOM 10326 C C . ASP C 1 369 ? 49.827 57.747 83.763 1.00 49.83 369 ASP C C 1
ATOM 10327 O O . ASP C 1 369 ? 48.773 58.378 83.740 1.00 51.77 369 ASP C O 1
ATOM 10332 N N . PHE C 1 370 ? 50.399 57.330 84.888 1.00 50.61 370 PHE C N 1
ATOM 10333 C CA . PHE C 1 370 ? 49.628 57.398 86.131 1.00 49.33 370 PHE C CA 1
ATOM 10334 C C . PHE C 1 370 ? 49.615 58.817 86.700 1.00 49.58 370 PHE C C 1
ATOM 10335 O O . PHE C 1 370 ? 48.561 59.307 87.123 1.00 50.68 370 PHE C O 1
ATOM 10343 N N . LYS C 1 371 ? 50.738 59.514 86.643 1.00 51.00 371 LYS C N 1
ATOM 10344 C CA . LYS C 1 371 ? 50.870 60.842 87.233 1.00 56.09 371 LYS C CA 1
ATOM 10345 C C . LYS C 1 371 ? 49.759 61.830 86.895 1.00 58.61 371 LYS C C 1
ATOM 10346 O O . LYS C 1 371 ? 48.940 62.191 87.742 1.00 59.67 371 LYS C O 1
ATOM 10352 N N . GLN C 1 372 ? 49.693 62.253 85.648 1.00 59.73 372 GLN C N 1
ATOM 10353 C CA . GLN C 1 372 ? 48.715 63.250 85.259 1.00 59.11 372 GLN C CA 1
ATOM 10354 C C . GLN C 1 372 ? 47.524 62.636 84.534 1.00 56.80 372 GLN C C 1
ATOM 10355 O O . GLN C 1 372 ? 47.083 63.197 83.532 1.00 55.18 372 GLN C O 1
ATOM 10361 N N . ALA C 1 373 ? 47.073 61.460 84.951 1.00 58.58 373 ALA C N 1
ATOM 10362 C CA . ALA C 1 373 ? 46.017 60.697 84.284 1.00 59.51 373 ALA C CA 1
ATOM 10363 C C . ALA C 1 373 ? 44.749 61.500 83.958 1.00 54.70 373 ALA C C 1
ATOM 10364 O O . ALA C 1 373 ? 44.173 61.296 82.873 1.00 54.03 373 ALA C O 1
ATOM 10366 N N . PRO C 1 374 ? 44.261 62.412 84.821 1.00 51.35 374 PRO C N 1
ATOM 10367 C CA . PRO C 1 374 ? 43.075 63.205 84.416 1.00 52.07 374 PRO C CA 1
ATOM 10368 C C . PRO C 1 374 ? 43.335 64.103 83.214 1.00 52.77 374 PRO C C 1
ATOM 10369 O O . PRO C 1 374 ? 42.464 64.274 82.354 1.00 52.41 374 PRO C O 1
ATOM 10373 N N . GLN C 1 375 ? 44.526 64.688 83.129 1.00 54.21 375 GLN C N 1
ATOM 10374 C CA . GLN C 1 375 ? 44.899 65.421 81.930 1.00 54.68 375 GLN C CA 1
ATOM 10375 C C . GLN C 1 375 ? 44.800 64.521 80.717 1.00 49.58 375 GLN C C 1
ATOM 10376 O O . GLN C 1 375 ? 44.120 64.862 79.748 1.00 50.31 375 GLN C O 1
ATOM 10382 N N . HIS C 1 376 ? 45.413 63.329 80.790 1.00 44.77 376 HIS C N 1
ATOM 10383 C CA . HIS C 1 376 ? 45.364 62.367 79.694 1.00 42.85 376 HIS C CA 1
ATOM 10384 C C . HIS C 1 376 ? 43.945 61.899 79.410 1.00 44.74 376 HIS C C 1
ATOM 10385 O O . HIS C 1 376 ? 43.574 61.671 78.249 1.00 45.64 376 HIS C O 1
ATOM 10392 N N . ALA C 1 377 ? 43.139 61.722 80.446 1.00 45.71 377 ALA C N 1
ATOM 10393 C CA . ALA C 1 377 ? 41.783 61.271 80.204 1.00 44.38 377 ALA C CA 1
ATOM 10394 C C . ALA C 1 377 ? 41.046 62.290 79.358 1.00 46.07 377 ALA C C 1
ATOM 10395 O O . ALA C 1 377 ? 40.448 61.949 78.326 1.00 47.63 377 ALA C O 1
ATOM 10397 N N . ALA C 1 378 ? 41.140 63.563 79.744 1.00 45.57 378 ALA C N 1
ATOM 10398 C CA . ALA C 1 378 ? 40.409 64.600 79.028 1.00 43.24 378 ALA C CA 1
ATOM 10399 C C . ALA C 1 378 ? 40.969 64.772 77.624 1.00 46.11 378 ALA C C 1
ATOM 10400 O O . ALA C 1 378 ? 40.207 64.971 76.673 1.00 49.44 378 ALA C O 1
ATOM 10402 N N . TYR C 1 379 ? 42.282 64.612 77.443 1.00 46.96 379 TYR C N 1
ATOM 10403 C CA . TYR C 1 379 ? 42.817 64.672 76.086 1.00 46.98 379 TYR C CA 1
ATOM 10404 C C . TYR C 1 379 ? 42.228 63.575 75.227 1.00 46.63 379 TYR C C 1
ATOM 10405 O O . TYR C 1 379 ? 41.794 63.829 74.098 1.00 48.89 379 TYR C O 1
ATOM 10414 N N . LEU C 1 380 ? 42.212 62.339 75.728 1.00 46.31 380 LEU C N 1
ATOM 10415 C CA . LEU C 1 380 ? 41.706 61.243 74.900 1.00 45.79 380 LEU C CA 1
ATOM 10416 C C . LEU C 1 380 ? 40.234 61.420 74.616 1.00 44.98 380 LEU C C 1
ATOM 10417 O O . LEU C 1 380 ? 39.789 61.153 73.507 1.00 45.37 380 LEU C O 1
ATOM 10422 N N . VAL C 1 381 ? 39.458 61.882 75.593 1.00 46.26 381 VAL C N 1
ATOM 10423 C CA . VAL C 1 381 ? 38.013 61.902 75.379 1.00 48.32 381 VAL C CA 1
ATOM 10424 C C . VAL C 1 381 ? 37.588 63.093 74.500 1.00 49.76 381 VAL C C 1
ATOM 10425 O O . VAL C 1 381 ? 36.625 62.980 73.741 1.00 50.94 381 VAL C O 1
ATOM 10429 N N A ARG C 1 382 ? 38.255 64.247 74.592 0.50 49.87 382 ARG C N 1
ATOM 10430 N N B ARG C 1 382 ? 38.303 64.227 74.583 0.50 49.88 382 ARG C N 1
ATOM 10431 C CA A ARG C 1 382 ? 38.012 65.293 73.605 0.50 49.07 382 ARG C CA 1
ATOM 10432 C CA B ARG C 1 382 ? 38.075 65.338 73.660 0.50 49.38 382 ARG C CA 1
ATOM 10433 C C A ARG C 1 382 ? 38.207 64.738 72.209 0.50 51.63 382 ARG C C 1
ATOM 10434 C C B ARG C 1 382 ? 38.329 64.904 72.224 0.50 51.04 382 ARG C C 1
ATOM 10435 O O A ARG C 1 382 ? 37.386 64.953 71.309 0.50 51.95 382 ARG C O 1
ATOM 10436 O O B ARG C 1 382 ? 37.669 65.382 71.293 0.50 52.01 382 ARG C O 1
ATOM 10451 N N . ASN C 1 383 ? 39.285 63.997 72.017 1.00 52.01 383 ASN C N 1
ATOM 10452 C CA . ASN C 1 383 ? 39.702 63.661 70.677 1.00 53.01 383 ASN C CA 1
ATOM 10453 C C . ASN C 1 383 ? 39.235 62.300 70.174 1.00 52.18 383 ASN C C 1
ATOM 10454 O O . ASN C 1 383 ? 39.336 62.065 68.969 1.00 55.47 383 ASN C O 1
ATOM 10459 N N . LEU C 1 384 ? 38.700 61.418 71.019 1.00 48.81 384 LEU C N 1
ATOM 10460 C CA . LEU C 1 384 ? 38.221 60.142 70.501 1.00 45.29 384 LEU C CA 1
ATOM 10461 C C . LEU C 1 384 ? 36.931 60.335 69.712 1.00 45.02 384 LEU C C 1
ATOM 10462 O O . LEU C 1 384 ? 36.179 61.280 69.936 1.00 46.00 384 LEU C O 1
ATOM 10467 N N . ASP C 1 385 ? 36.695 59.455 68.758 1.00 44.25 385 ASP C N 1
ATOM 10468 C CA . ASP C 1 385 ? 35.387 59.402 68.139 1.00 49.79 385 ASP C CA 1
ATOM 10469 C C . ASP C 1 385 ? 34.500 58.557 69.033 1.00 50.46 385 ASP C C 1
ATOM 10470 O O . ASP C 1 385 ? 34.763 57.356 69.213 1.00 49.67 385 ASP C O 1
ATOM 10475 N N . LEU C 1 386 ? 33.456 59.176 69.594 1.00 49.06 386 LEU C N 1
ATOM 10476 C CA . LEU C 1 386 ? 32.553 58.503 70.526 1.00 51.60 386 LEU C CA 1
ATOM 10477 C C . LEU C 1 386 ? 31.158 58.399 69.909 1.00 54.23 386 LEU C C 1
ATOM 10478 O O . LEU C 1 386 ? 30.287 59.269 70.130 1.00 54.50 386 LEU C O 1
ATOM 10483 N N . PRO C 1 387 ? 30.896 57.350 69.129 1.00 53.57 387 PRO C N 1
ATOM 10484 C CA . PRO C 1 387 ? 29.569 57.207 68.513 1.00 54.39 387 PRO C CA 1
ATOM 10485 C C . PRO C 1 387 ? 28.528 56.922 69.584 1.00 56.66 387 PRO C C 1
ATOM 10486 O O . PRO C 1 387 ? 28.745 56.127 70.507 1.00 59.35 387 PRO C O 1
ATOM 10490 N N . GLY C 1 388 ? 27.406 57.597 69.471 1.00 55.11 388 GLY C N 1
ATOM 10491 C CA . GLY C 1 388 ? 26.430 57.615 70.520 1.00 54.43 388 GLY C CA 1
ATOM 10492 C C . GLY C 1 388 ? 26.489 58.863 71.353 1.00 57.35 388 GLY C C 1
ATOM 10493 O O . GLY C 1 388 ? 25.578 59.082 72.171 1.00 61.45 388 GLY C O 1
ATOM 10494 N N . PHE C 1 389 ? 27.543 59.683 71.201 1.00 55.37 389 PHE C N 1
ATOM 10495 C CA . PHE C 1 389 ? 27.691 60.897 71.996 1.00 52.25 389 PHE C CA 1
ATOM 10496 C C . PHE C 1 389 ? 27.861 62.107 71.089 1.00 50.63 389 PHE C C 1
ATOM 10497 O O . PHE C 1 389 ? 28.724 62.117 70.205 1.00 50.95 389 PHE C O 1
ATOM 10505 N N . THR C 1 390 ? 27.056 63.136 71.339 1.00 51.37 390 THR C N 1
ATOM 10506 C CA . THR C 1 390 ? 27.206 64.406 70.664 1.00 53.54 390 THR C CA 1
ATOM 10507 C C . THR C 1 390 ? 28.564 65.063 70.961 1.00 56.57 390 THR C C 1
ATOM 10508 O O . THR C 1 390 ? 29.212 64.791 71.985 1.00 58.78 390 THR C O 1
ATOM 10512 N N . PRO C 1 391 ? 29.024 65.936 70.064 1.00 54.27 391 PRO C N 1
ATOM 10513 C CA . PRO C 1 391 ? 30.205 66.762 70.391 1.00 52.06 391 PRO C CA 1
ATOM 10514 C C . PRO C 1 391 ? 30.111 67.468 71.729 1.00 51.45 391 PRO C C 1
ATOM 10515 O O . PRO C 1 391 ? 31.087 67.464 72.489 1.00 54.37 391 PRO C O 1
ATOM 10519 N N . ALA C 1 392 ? 28.974 68.085 72.038 1.00 49.20 392 ALA C N 1
ATOM 10520 C CA . ALA C 1 392 ? 28.826 68.752 73.330 1.00 47.40 392 ALA C CA 1
ATOM 10521 C C . ALA C 1 392 ? 28.934 67.784 74.502 1.00 46.91 392 ALA C C 1
ATOM 10522 O O . ALA C 1 392 ? 29.377 68.182 75.575 1.00 48.04 392 ALA C O 1
ATOM 10524 N N . GLN C 1 393 ? 28.506 66.537 74.334 1.00 45.24 393 GLN C N 1
ATOM 10525 C CA . GLN C 1 393 ? 28.547 65.574 75.427 1.00 48.49 393 GLN C CA 1
ATOM 10526 C C . GLN C 1 393 ? 29.963 65.090 75.679 1.00 51.47 393 GLN C C 1
ATOM 10527 O O . GLN C 1 393 ? 30.354 64.853 76.842 1.00 51.07 393 GLN C O 1
ATOM 10533 N N . LYS C 1 394 ? 30.730 64.911 74.593 1.00 51.51 394 LYS C N 1
ATOM 10534 C CA . LYS C 1 394 ? 32.132 64.545 74.718 1.00 51.13 394 LYS C CA 1
ATOM 10535 C C . LYS C 1 394 ? 32.866 65.544 75.593 1.00 48.53 394 LYS C C 1
ATOM 10536 O O . LYS C 1 394 ? 33.464 65.161 76.601 1.00 47.73 394 LYS C O 1
ATOM 10542 N N . LYS C 1 395 ? 32.782 66.838 75.248 1.00 48.21 395 LYS C N 1
ATOM 10543 C CA . LYS C 1 395 ? 33.452 67.873 76.026 1.00 49.18 395 LYS C CA 1
ATOM 10544 C C . LYS C 1 395 ? 33.032 67.805 77.483 1.00 46.74 395 LYS C C 1
ATOM 10545 O O . LYS C 1 395 ? 33.875 67.903 78.387 1.00 46.57 395 LYS C O 1
ATOM 10551 N N . LEU C 1 396 ? 31.732 67.639 77.738 1.00 42.49 396 LEU C N 1
ATOM 10552 C CA . LEU C 1 396 ? 31.309 67.468 79.126 1.00 41.31 396 LEU C CA 1
ATOM 10553 C C . LEU C 1 396 ? 32.014 66.278 79.762 1.00 43.30 396 LEU C C 1
ATOM 10554 O O . LEU C 1 396 ? 32.616 66.419 80.821 1.00 44.15 396 LEU C O 1
ATOM 10559 N N . LEU C 1 397 ? 31.930 65.082 79.147 1.00 46.50 397 LEU C N 1
ATOM 10560 C CA . LEU C 1 397 ? 32.646 63.918 79.687 1.00 48.79 397 LEU C CA 1
ATOM 10561 C C . LEU C 1 397 ? 34.108 64.263 79.954 1.00 50.13 397 LEU C C 1
ATOM 10562 O O . LEU C 1 397 ? 34.622 64.038 81.059 1.00 50.78 397 LEU C O 1
ATOM 10567 N N . ALA C 1 398 ? 34.778 64.863 78.956 1.00 49.25 398 ALA C N 1
ATOM 10568 C CA . ALA C 1 398 ? 36.194 65.179 79.087 1.00 51.43 398 ALA C CA 1
ATOM 10569 C C . ALA C 1 398 ? 36.464 66.062 80.301 1.00 50.11 398 ALA C C 1
ATOM 10570 O O . ALA C 1 398 ? 37.378 65.786 81.088 1.00 46.87 398 ALA C O 1
ATOM 10572 N N . THR C 1 399 ? 35.668 67.121 80.480 1.00 51.02 399 THR C N 1
ATOM 10573 C CA . THR C 1 399 ? 35.972 68.052 81.545 1.00 52.14 399 THR C CA 1
ATOM 10574 C C . THR C 1 399 ? 35.587 67.481 82.898 1.00 49.08 399 THR C C 1
ATOM 10575 O O . THR C 1 399 ? 36.248 67.791 83.902 1.00 46.79 399 THR C O 1
ATOM 10579 N N . LEU C 1 400 ? 34.574 66.611 82.926 1.00 46.18 400 LEU C N 1
ATOM 10580 C CA . LEU C 1 400 ? 34.309 65.817 84.120 1.00 44.98 400 LEU C CA 1
ATOM 10581 C C . LEU C 1 400 ? 35.512 64.974 84.483 1.00 43.30 400 LEU C C 1
ATOM 10582 O O . LEU C 1 400 ? 35.876 64.878 85.652 1.00 43.02 400 LEU C O 1
ATOM 10587 N N . LEU C 1 401 ? 36.127 64.339 83.495 1.00 43.94 401 LEU C N 1
ATOM 10588 C CA . LEU C 1 401 ? 37.271 63.483 83.764 1.00 46.17 401 LEU C CA 1
ATOM 10589 C C . LEU C 1 401 ? 38.467 64.294 84.239 1.00 48.37 401 LEU C C 1
ATOM 10590 O O . LEU C 1 401 ? 39.209 63.862 85.133 1.00 48.56 401 LEU C O 1
ATOM 10595 N N . LEU C 1 402 ? 38.663 65.480 83.653 1.00 49.33 402 LEU C N 1
ATOM 10596 C CA . LEU C 1 402 ? 39.718 66.386 84.095 1.00 49.48 402 LEU C CA 1
ATOM 10597 C C . LEU C 1 402 ? 39.577 66.733 85.558 1.00 50.79 402 LEU C C 1
ATOM 10598 O O . LEU C 1 402 ? 40.579 66.918 86.265 1.00 55.71 402 LEU C O 1
ATOM 10603 N N . ASN C 1 403 ? 38.353 66.841 86.042 1.00 48.95 403 ASN C N 1
ATOM 10604 C CA . ASN C 1 403 ? 38.121 67.266 87.413 1.00 48.08 403 ASN C CA 1
ATOM 10605 C C . ASN C 1 403 ? 37.805 66.092 88.345 1.00 46.66 403 ASN C C 1
ATOM 10606 O O . ASN C 1 403 ? 37.180 66.281 89.406 1.00 45.85 403 ASN C O 1
ATOM 10611 N N . GLN C 1 404 ? 38.215 64.883 87.973 1.00 44.56 404 GLN C N 1
ATOM 10612 C CA . GLN C 1 404 ? 37.887 63.745 88.818 1.00 44.57 404 GLN C CA 1
ATOM 10613 C C . GLN C 1 404 ? 38.592 63.772 90.178 1.00 46.64 404 GLN C C 1
ATOM 10614 O O . GLN C 1 404 ? 38.108 63.107 91.104 1.00 48.18 404 GLN C O 1
ATOM 10620 N N . THR C 1 405 ? 39.691 64.494 90.260 1.00 47.52 405 THR C N 1
ATOM 10621 C CA . THR C 1 405 ? 40.418 64.642 91.536 1.00 49.23 405 THR C CA 1
ATOM 10622 C C . THR C 1 405 ? 41.193 65.953 91.507 1.00 49.77 405 THR C C 1
ATOM 10623 O O . THR C 1 405 ? 41.040 66.711 90.549 1.00 51.07 405 THR C O 1
ATOM 10627 N N . ASN C 1 406 ? 41.878 66.252 92.609 1.00 50.92 406 ASN C N 1
ATOM 10628 C CA . ASN C 1 406 ? 42.685 67.480 92.833 1.00 54.71 406 ASN C CA 1
ATOM 10629 C C . ASN C 1 406 ? 41.789 68.706 93.054 1.00 54.73 406 ASN C C 1
ATOM 10630 O O . ASN C 1 406 ? 40.576 68.576 93.172 1.00 55.49 406 ASN C O 1
ATOM 10635 N N . PRO C 1 407 ? 42.351 69.909 93.235 1.00 55.39 407 PRO C N 1
ATOM 10636 C CA . PRO C 1 407 ? 41.530 71.084 93.439 1.00 53.21 407 PRO C CA 1
ATOM 10637 C C . PRO C 1 407 ? 40.573 71.254 92.259 1.00 52.17 407 PRO C C 1
ATOM 10638 O O . PRO C 1 407 ? 41.015 71.183 91.154 1.00 52.92 407 PRO C O 1
ATOM 10642 N N . VAL C 1 408 ? 39.283 71.419 92.546 1.00 51.31 408 VAL C N 1
ATOM 10643 C CA . VAL C 1 408 ? 38.293 71.659 91.501 1.00 51.04 408 VAL C CA 1
ATOM 10644 C C . VAL C 1 408 ? 38.705 72.851 90.648 1.00 49.48 408 VAL C C 1
ATOM 10645 O O . VAL C 1 408 ? 39.109 73.897 91.179 1.00 49.23 408 VAL C O 1
ATOM 10649 N N . ASP C 1 409 ? 38.598 72.707 89.321 1.00 47.42 409 ASP C N 1
ATOM 10650 C CA . ASP C 1 409 ? 38.864 73.813 88.400 1.00 49.99 409 ASP C CA 1
ATOM 10651 C C . ASP C 1 409 ? 37.567 74.204 87.685 1.00 53.22 409 ASP C C 1
ATOM 10652 O O . ASP C 1 409 ? 37.304 73.745 86.560 1.00 53.51 409 ASP C O 1
ATOM 10657 N N . LEU C 1 410 ? 36.822 75.150 88.289 1.00 53.31 410 LEU C N 1
ATOM 10658 C CA . LEU C 1 410 ? 35.521 75.537 87.741 1.00 53.34 410 LEU C CA 1
ATOM 10659 C C . LEU C 1 410 ? 35.661 76.117 86.352 1.00 58.58 410 LEU C C 1
ATOM 10660 O O . LEU C 1 410 ? 34.768 75.952 85.506 1.00 61.22 410 LEU C O 1
ATOM 10665 N N . SER C 1 411 ? 36.760 76.822 86.119 1.00 59.66 411 SER C N 1
ATOM 10666 C CA . SER C 1 411 ? 37.055 77.341 84.793 1.00 60.14 411 SER C CA 1
ATOM 10667 C C . SER C 1 411 ? 36.996 76.245 83.738 1.00 57.72 411 SER C C 1
ATOM 10668 O O . SER C 1 411 ? 36.390 76.419 82.682 1.00 58.51 411 SER C O 1
ATOM 10671 N N . SER C 1 412 ? 37.630 75.108 83.982 1.00 54.66 412 SER C N 1
ATOM 10672 C CA . SER C 1 412 ? 37.580 74.114 82.916 1.00 52.23 412 SER C CA 1
ATOM 10673 C C . SER C 1 412 ? 36.277 73.304 82.949 1.00 50.08 412 SER C C 1
ATOM 10674 O O . SER C 1 412 ? 35.815 72.830 81.909 1.00 49.49 412 SER C O 1
ATOM 10677 N N . LEU C 1 413 ? 35.676 73.163 84.127 1.00 49.76 413 LEU C N 1
ATOM 10678 C CA . LEU C 1 413 ? 34.389 72.494 84.269 1.00 49.91 413 LEU C CA 1
ATOM 10679 C C . LEU C 1 413 ? 33.307 73.158 83.421 1.00 51.35 413 LEU C C 1
ATOM 10680 O O . LEU C 1 413 ? 32.504 72.470 82.775 1.00 50.56 413 LEU C O 1
ATOM 10685 N N . HIS C 1 414 ? 33.277 74.485 83.385 1.00 51.89 414 HIS C N 1
ATOM 10686 C CA . HIS C 1 414 ? 32.197 75.188 82.715 1.00 52.22 414 HIS C CA 1
ATOM 10687 C C . HIS C 1 414 ? 32.511 75.458 81.255 1.00 55.10 414 HIS C C 1
ATOM 10688 O O . HIS C 1 414 ? 31.880 76.307 80.607 1.00 55.06 414 HIS C O 1
ATOM 10695 N N . GLN C 1 415 ? 33.475 74.751 80.732 1.00 58.36 415 GLN C N 1
ATOM 10696 C CA . GLN C 1 415 ? 33.773 74.741 79.321 1.00 61.82 415 GLN C CA 1
ATOM 10697 C C . GLN C 1 415 ? 32.845 73.817 78.553 1.00 63.51 415 GLN C C 1
ATOM 10698 O O . GLN C 1 415 ? 33.246 73.262 77.525 1.00 65.45 415 GLN C O 1
ATOM 10704 N N . GLN C 1 416 ? 31.665 73.521 79.077 1.00 63.19 416 GLN C N 1
ATOM 10705 C CA . GLN C 1 416 ? 30.754 72.588 78.430 1.00 60.60 416 GLN C CA 1
ATOM 10706 C C . GLN C 1 416 ? 29.393 73.263 78.291 1.00 62.52 416 GLN C C 1
ATOM 10707 O O . GLN C 1 416 ? 29.120 74.251 78.971 1.00 64.39 416 GLN C O 1
ATOM 10713 N N . ASN C 1 417 ? 28.582 72.815 77.345 1.00 64.29 417 ASN C N 1
ATOM 10714 C CA . ASN C 1 417 ? 27.207 73.303 77.195 1.00 65.43 417 ASN C CA 1
ATOM 10715 C C . ASN C 1 417 ? 26.174 72.174 77.107 1.00 60.68 417 ASN C C 1
ATOM 10716 O O . ASN C 1 417 ? 25.029 72.423 76.721 1.00 60.06 417 ASN C O 1
ATOM 10721 N N . ALA C 1 418 ? 26.572 70.933 77.378 1.00 56.53 418 ALA C N 1
ATOM 10722 C CA . ALA C 1 418 ? 25.670 69.791 77.251 1.00 52.18 418 ALA C CA 1
ATOM 10723 C C . ALA C 1 418 ? 24.617 69.765 78.356 1.00 54.02 418 ALA C C 1
ATOM 10724 O O . ALA C 1 418 ? 23.454 69.418 78.095 1.00 55.76 418 ALA C O 1
ATOM 10726 N N . VAL C 1 419 ? 24.985 70.119 79.583 1.00 52.35 419 VAL C N 1
ATOM 10727 C CA . VAL C 1 419 ? 24.037 70.177 80.697 1.00 51.32 419 VAL C CA 1
ATOM 10728 C C . VAL C 1 419 ? 24.082 71.574 81.315 1.00 54.26 419 VAL C C 1
ATOM 10729 O O . VAL C 1 419 ? 25.025 72.361 81.111 1.00 55.67 419 VAL C O 1
ATOM 10733 N N . PRO C 1 420 ? 23.047 71.949 82.056 1.00 53.14 420 PRO C N 1
ATOM 10734 C CA . PRO C 1 420 ? 23.092 73.248 82.721 1.00 55.04 420 PRO C CA 1
ATOM 10735 C C . PRO C 1 420 ? 24.273 73.295 83.662 1.00 57.61 420 PRO C C 1
ATOM 10736 O O . PRO C 1 420 ? 24.696 72.253 84.204 1.00 61.23 420 PRO C O 1
ATOM 10740 N N . PRO C 1 421 ? 24.861 74.487 83.887 1.00 53.38 421 PRO C N 1
ATOM 10741 C CA . PRO C 1 421 ? 26.073 74.570 84.713 1.00 50.05 421 PRO C CA 1
ATOM 10742 C C . PRO C 1 421 ? 25.925 73.978 86.093 1.00 49.68 421 PRO C C 1
ATOM 10743 O O . PRO C 1 421 ? 26.781 73.170 86.496 1.00 47.18 421 PRO C O 1
ATOM 10747 N N . ARG C 1 422 ? 24.852 74.337 86.823 1.00 49.33 422 ARG C N 1
ATOM 10748 C CA . ARG C 1 422 ? 24.613 73.737 88.134 1.00 49.62 422 ARG C CA 1
ATOM 10749 C C . ARG C 1 422 ? 24.717 72.225 88.071 1.00 48.55 422 ARG C C 1
ATOM 10750 O O . ARG C 1 422 ? 25.284 71.601 88.971 1.00 49.76 422 ARG C O 1
ATOM 10758 N N . VAL C 1 423 ? 24.164 71.620 87.021 1.00 48.49 423 VAL C N 1
ATOM 10759 C CA . VAL C 1 423 ? 24.138 70.164 86.904 1.00 49.44 423 VAL C CA 1
ATOM 10760 C C . VAL C 1 423 ? 25.543 69.611 86.613 1.00 49.31 423 VAL C C 1
ATOM 10761 O O . VAL C 1 423 ? 25.938 68.560 87.158 1.00 47.37 423 VAL C O 1
ATOM 10765 N N . ALA C 1 424 ? 26.317 70.299 85.752 1.00 47.51 424 ALA C N 1
ATOM 10766 C CA . ALA C 1 424 ? 27.720 69.940 85.561 1.00 47.12 424 ALA C CA 1
ATOM 10767 C C . ALA C 1 424 ? 28.440 69.848 86.898 1.00 49.63 424 ALA C C 1
ATOM 10768 O O . ALA C 1 424 ? 29.077 68.837 87.211 1.00 50.89 424 ALA C O 1
ATOM 10770 N N . GLU C 1 425 ? 28.316 70.882 87.721 1.00 50.38 425 GLU C N 1
ATOM 10771 C CA . GLU C 1 425 ? 28.916 70.827 89.047 1.00 52.87 425 GLU C CA 1
ATOM 10772 C C . GLU C 1 425 ? 28.433 69.612 89.839 1.00 55.48 425 GLU C C 1
ATOM 10773 O O . GLU C 1 425 ? 29.236 68.952 90.515 1.00 59.60 425 GLU C O 1
ATOM 10779 N N . GLN C 1 426 ? 27.144 69.266 89.744 1.00 51.47 426 GLN C N 1
ATOM 10780 C CA . GLN C 1 426 ? 26.643 68.179 90.581 1.00 49.57 426 GLN C CA 1
ATOM 10781 C C . GLN C 1 426 ? 27.168 66.827 90.116 1.00 47.16 426 GLN C C 1
ATOM 10782 O O . GLN C 1 426 ? 27.533 65.980 90.942 1.00 47.03 426 GLN C O 1
ATOM 10788 N N . LEU C 1 427 ? 27.182 66.587 88.808 1.00 45.74 427 LEU C N 1
ATOM 10789 C CA . LEU C 1 427 ? 27.729 65.341 88.303 1.00 43.41 427 LEU C CA 1
ATOM 10790 C C . LEU C 1 427 ? 29.227 65.250 88.603 1.00 44.79 427 LEU C C 1
ATOM 10791 O O . LEU C 1 427 ? 29.737 64.176 88.923 1.00 45.44 427 LEU C O 1
ATOM 10796 N N . CYS C 1 428 ? 29.941 66.367 88.534 1.00 46.08 428 CYS C N 1
ATOM 10797 C CA . CYS C 1 428 ? 31.311 66.411 89.038 1.00 50.39 428 CYS C CA 1
ATOM 10798 C C . CYS C 1 428 ? 31.395 65.892 90.480 1.00 49.89 428 CYS C C 1
ATOM 10799 O O . CYS C 1 428 ? 32.168 64.967 90.785 1.00 48.00 428 CYS C O 1
ATOM 10802 N N . ARG C 1 429 ? 30.595 66.471 91.384 1.00 50.55 429 ARG C N 1
ATOM 10803 C CA . ARG C 1 429 ? 30.613 66.016 92.772 1.00 52.29 429 ARG C CA 1
ATOM 10804 C C . ARG C 1 429 ? 30.307 64.532 92.890 1.00 53.32 429 ARG C C 1
ATOM 10805 O O . ARG C 1 429 ? 30.988 63.813 93.640 1.00 53.29 429 ARG C O 1
ATOM 10813 N N . LEU C 1 430 ? 29.303 64.041 92.156 1.00 52.87 430 LEU C N 1
ATOM 10814 C CA . LEU C 1 430 ? 28.961 62.624 92.264 1.00 54.99 430 LEU C CA 1
ATOM 10815 C C . LEU C 1 430 ? 30.123 61.753 91.810 1.00 56.14 430 LEU C C 1
ATOM 10816 O O . LEU C 1 430 ? 30.502 60.793 92.499 1.00 58.21 430 LEU C O 1
ATOM 10821 N N . LEU C 1 431 ? 30.729 62.100 90.667 1.00 53.51 431 LEU C N 1
ATOM 10822 C CA . LEU C 1 431 ? 31.876 61.352 90.150 1.00 50.72 431 LEU C CA 1
ATOM 10823 C C . LEU C 1 431 ? 33.059 61.372 91.125 1.00 48.94 431 LEU C C 1
ATOM 10824 O O . LEU C 1 431 ? 33.691 60.333 91.375 1.00 46.89 431 LEU C O 1
ATOM 10829 N N . ARG C 1 432 ? 33.395 62.548 91.667 1.00 48.63 432 ARG C N 1
ATOM 10830 C CA . ARG C 1 432 ? 34.537 62.623 92.578 1.00 50.93 432 ARG C CA 1
ATOM 10831 C C . ARG C 1 432 ? 34.324 61.715 93.786 1.00 51.68 432 ARG C C 1
ATOM 10832 O O . ARG C 1 432 ? 35.181 60.884 94.118 1.00 50.31 432 ARG C O 1
ATOM 10840 N N . LEU C 1 433 ? 33.164 61.830 94.443 1.00 54.53 433 LEU C N 1
ATOM 10841 C CA . LEU C 1 433 ? 32.887 60.952 95.584 1.00 53.30 433 LEU C CA 1
ATOM 10842 C C . LEU C 1 433 ? 32.904 59.487 95.157 1.00 54.05 433 LEU C C 1
ATOM 10843 O O . LEU C 1 433 ? 33.545 58.648 95.805 1.00 54.27 433 LEU C O 1
ATOM 10848 N N . ALA C 1 434 ? 32.222 59.165 94.055 1.00 52.07 434 ALA C N 1
ATOM 10849 C CA . ALA C 1 434 ? 32.139 57.773 93.637 1.00 51.22 434 ALA C CA 1
ATOM 10850 C C . ALA C 1 434 ? 33.526 57.144 93.516 1.00 52.94 434 ALA C C 1
ATOM 10851 O O . ALA C 1 434 ? 33.774 56.039 94.019 1.00 53.43 434 ALA C O 1
ATOM 10853 N N . ILE C 1 435 ? 34.454 57.853 92.872 1.00 54.09 435 ILE C N 1
ATOM 10854 C CA . ILE C 1 435 ? 35.808 57.333 92.686 1.00 53.08 435 ILE C CA 1
ATOM 10855 C C . ILE C 1 435 ? 36.465 57.041 94.032 1.00 52.20 435 ILE C C 1
ATOM 10856 O O . ILE C 1 435 ? 37.182 56.052 94.191 1.00 52.42 435 ILE C O 1
ATOM 10861 N N . ILE C 1 436 ? 36.182 57.857 95.030 1.00 53.03 436 ILE C N 1
ATOM 10862 C CA . ILE C 1 436 ? 36.784 57.699 96.352 1.00 55.41 436 ILE C CA 1
ATOM 10863 C C . ILE C 1 436 ? 36.242 56.458 97.079 1.00 63.32 436 ILE C C 1
ATOM 10864 O O . ILE C 1 436 ? 37.009 55.670 97.650 1.00 63.63 436 ILE C O 1
ATOM 10869 N N . PHE C 1 437 ? 34.927 56.264 97.096 1.00 62.62 437 PHE C N 1
ATOM 10870 C CA . PHE C 1 437 ? 34.400 55.155 97.879 1.00 62.31 437 PHE C CA 1
ATOM 10871 C C . PHE C 1 437 ? 34.414 53.823 97.162 1.00 66.86 437 PHE C C 1
ATOM 10872 O O . PHE C 1 437 ? 34.207 52.799 97.812 1.00 66.93 437 PHE C O 1
ATOM 10880 N N . ALA C 1 438 ? 34.681 53.790 95.866 1.00 73.66 438 ALA C N 1
ATOM 10881 C CA . ALA C 1 438 ? 34.994 52.535 95.200 1.00 79.43 438 ALA C CA 1
ATOM 10882 C C . ALA C 1 438 ? 36.491 52.311 95.061 1.00 83.28 438 ALA C C 1
ATOM 10883 O O . ALA C 1 438 ? 36.899 51.363 94.386 1.00 84.49 438 ALA C O 1
ATOM 10885 N N . SER C 1 439 ? 37.323 53.153 95.683 1.00 85.74 439 SER C N 1
ATOM 10886 C CA . SER C 1 439 ? 38.738 53.200 95.317 1.00 88.16 439 SER C CA 1
ATOM 10887 C C . SER C 1 439 ? 39.521 51.955 95.718 1.00 88.67 439 SER C C 1
ATOM 10888 O O . SER C 1 439 ? 40.588 51.711 95.144 1.00 88.25 439 SER C O 1
ATOM 10891 N N . ARG C 1 440 ? 39.028 51.155 96.665 1.00 90.74 440 ARG C N 1
ATOM 10892 C CA . ARG C 1 440 ? 39.814 50.015 97.134 1.00 92.32 440 ARG C CA 1
ATOM 10893 C C . ARG C 1 440 ? 39.930 48.888 96.101 1.00 94.62 440 ARG C C 1
ATOM 10894 O O . ARG C 1 440 ? 40.728 47.961 96.307 1.00 94.77 440 ARG C O 1
ATOM 10902 N N . ARG C 1 441 ? 39.175 48.953 94.999 1.00 95.92 441 ARG C N 1
ATOM 10903 C CA . ARG C 1 441 ? 39.194 47.958 93.924 1.00 96.96 441 ARG C CA 1
ATOM 10904 C C . ARG C 1 441 ? 38.694 46.588 94.374 1.00 98.94 441 ARG C C 1
ATOM 10905 O O . ARG C 1 441 ? 38.971 45.573 93.718 1.00 99.58 441 ARG C O 1
ATOM 10913 N N . ARG C 1 442 ? 37.942 46.536 95.468 1.00 99.82 442 ARG C N 1
ATOM 10914 C CA . ARG C 1 442 ? 37.258 45.324 95.889 1.00 101.01 442 ARG C CA 1
ATOM 10915 C C . ARG C 1 442 ? 35.761 45.572 95.870 1.00 99.68 442 ARG C C 1
ATOM 10916 O O . ARG C 1 442 ? 35.286 46.604 96.354 1.00 98.56 442 ARG C O 1
ATOM 10924 N N . ASP C 1 443 ? 35.019 44.625 95.313 1.00 100.58 443 ASP C N 1
ATOM 10925 C CA . ASP C 1 443 ? 33.576 44.783 95.282 1.00 102.01 443 ASP C CA 1
ATOM 10926 C C . ASP C 1 443 ? 32.948 44.496 96.643 1.00 102.44 443 ASP C C 1
ATOM 10927 O O . ASP C 1 443 ? 31.784 44.854 96.870 1.00 103.32 443 ASP C O 1
ATOM 10932 N N . ASP C 1 444 ? 33.698 43.859 97.547 1.00 101.76 444 ASP C N 1
ATOM 10933 C CA . ASP C 1 444 ? 33.267 43.585 98.912 1.00 100.99 444 ASP C CA 1
ATOM 10934 C C . ASP C 1 444 ? 33.751 44.631 99.912 1.00 98.82 444 ASP C C 1
ATOM 10935 O O . ASP C 1 444 ? 33.302 44.621 101.065 1.00 99.17 444 ASP C O 1
ATOM 10940 N N . LEU C 1 445 ? 34.666 45.520 99.510 1.00 96.17 445 LEU C N 1
ATOM 10941 C CA . LEU C 1 445 ? 35.200 46.571 100.377 1.00 92.64 445 LEU C CA 1
ATOM 10942 C C . LEU C 1 445 ? 34.456 47.901 100.262 1.00 91.43 445 LEU C C 1
ATOM 10943 O O . LEU C 1 445 ? 34.868 48.878 100.915 1.00 90.23 445 LEU C O 1
ATOM 10948 N N . VAL C 1 446 ? 33.389 47.956 99.458 1.00 90.78 446 VAL C N 1
ATOM 10949 C CA . VAL C 1 446 ? 32.649 49.191 99.192 1.00 89.33 446 VAL C CA 1
ATOM 10950 C C . VAL C 1 446 ? 31.562 49.333 100.260 1.00 87.09 446 VAL C C 1
ATOM 10951 O O . VAL C 1 446 ? 30.675 48.464 100.342 1.00 87.40 446 VAL C O 1
ATOM 10955 N N . PRO C 1 447 ? 31.600 50.368 101.097 1.00 85.57 447 PRO C N 1
ATOM 10956 C CA . PRO C 1 447 ? 30.697 50.408 102.253 1.00 84.22 447 PRO C CA 1
ATOM 10957 C C . PRO C 1 447 ? 29.269 50.791 101.882 1.00 83.52 447 PRO C C 1
ATOM 10958 O O . PRO C 1 447 ? 28.977 51.255 100.777 1.00 80.87 447 PRO C O 1
ATOM 10962 N N . GLU C 1 448 ? 28.369 50.552 102.843 1.00 86.03 448 GLU C N 1
ATOM 10963 C CA . GLU C 1 448 ? 26.976 50.986 102.767 1.00 87.58 448 GLU C CA 1
ATOM 10964 C C . GLU C 1 448 ? 26.866 52.425 103.260 1.00 85.80 448 GLU C C 1
ATOM 10965 O O . GLU C 1 448 ? 27.265 52.728 104.390 1.00 85.42 448 GLU C O 1
ATOM 10971 N N . MET C 1 449 ? 26.310 53.310 102.428 1.00 84.33 449 MET C N 1
ATOM 10972 C CA . MET C 1 449 ? 26.326 54.743 102.699 1.00 81.18 449 MET C CA 1
ATOM 10973 C C . MET C 1 449 ? 24.991 55.394 102.372 1.00 75.98 449 MET C C 1
ATOM 10974 O O . MET C 1 449 ? 24.297 54.992 101.443 1.00 75.92 449 MET C O 1
ATOM 10979 N N . THR C 1 450 ? 24.661 56.433 103.127 1.00 74.35 450 THR C N 1
ATOM 10980 C CA . THR C 1 450 ? 23.492 57.265 102.884 1.00 75.92 450 THR C CA 1
ATOM 10981 C C . THR C 1 450 ? 23.945 58.632 102.383 1.00 75.86 450 THR C C 1
ATOM 10982 O O . THR C 1 450 ? 24.783 59.290 103.023 1.00 77.54 450 THR C O 1
ATOM 10986 N N . LEU C 1 451 ? 23.385 59.061 101.244 1.00 70.80 451 LEU C N 1
ATOM 10987 C CA . LEU C 1 451 ? 23.701 60.345 100.638 1.00 66.02 451 LEU C CA 1
ATOM 10988 C C . LEU C 1 451 ? 22.443 61.192 100.599 1.00 63.90 451 LEU C C 1
ATOM 10989 O O . LEU C 1 451 ? 21.429 60.790 100.009 1.00 62.26 451 LEU C O 1
ATOM 10994 N N . GLN C 1 452 ? 22.527 62.370 101.213 1.00 64.36 452 GLN C N 1
ATOM 10995 C CA . GLN C 1 452 ? 21.400 63.272 101.358 1.00 67.73 452 GLN C CA 1
ATOM 10996 C C . GLN C 1 452 ? 21.823 64.672 100.944 1.00 64.88 452 GLN C C 1
ATOM 10997 O O . GLN C 1 452 ? 22.773 65.231 101.497 1.00 63.65 452 GLN C O 1
ATOM 11003 N N . ALA C 1 453 ? 21.080 65.220 99.993 1.00 65.21 453 ALA C N 1
ATOM 11004 C CA . ALA C 1 453 ? 21.366 66.570 99.489 1.00 65.93 453 ALA C CA 1
ATOM 11005 C C . ALA C 1 453 ? 20.304 67.532 100.006 1.00 68.99 453 ALA C C 1
ATOM 11006 O O . ALA C 1 453 ? 19.130 67.222 99.888 1.00 71.44 453 ALA C O 1
ATOM 11008 N N . ASN C 1 454 ? 20.749 68.631 100.601 1.00 70.13 454 ASN C N 1
ATOM 11009 C CA . ASN C 1 454 ? 19.867 69.724 101.072 1.00 71.45 454 ASN C CA 1
ATOM 11010 C C . ASN C 1 454 ? 20.432 70.970 100.403 1.00 70.50 454 ASN C C 1
ATOM 11011 O O . ASN C 1 454 ? 21.419 71.498 100.917 1.00 68.87 454 ASN C O 1
ATOM 11016 N N . HIS C 1 455 ? 19.851 71.342 99.264 1.00 72.49 455 HIS C N 1
ATOM 11017 C CA . HIS C 1 455 ? 20.326 72.456 98.405 1.00 76.32 455 HIS C CA 1
ATOM 11018 C C . HIS C 1 455 ? 21.743 72.023 98.023 1.00 79.73 455 HIS C C 1
ATOM 11019 O O . HIS C 1 455 ? 21.881 70.936 97.470 1.00 81.52 455 HIS C O 1
ATOM 11026 N N . GLU C 1 456 ? 22.753 72.817 98.362 1.00 82.29 456 GLU C N 1
ATOM 11027 C CA . GLU C 1 456 ? 24.135 72.576 97.877 1.00 83.48 456 GLU C CA 1
ATOM 11028 C C . GLU C 1 456 ? 24.925 71.742 98.889 1.00 81.08 456 GLU C C 1
ATOM 11029 O O . GLU C 1 456 ? 26.115 71.555 98.679 1.00 82.43 456 GLU C O 1
ATOM 11035 N N . LEU C 1 457 ? 24.265 71.239 99.925 1.00 77.97 457 LEU C N 1
ATOM 11036 C CA . LEU C 1 457 ? 24.893 70.482 100.971 1.00 74.39 457 LEU C CA 1
ATOM 11037 C C . LEU C 1 457 ? 24.765 69.009 100.628 1.00 70.75 457 LEU C C 1
ATOM 11038 O O . LEU C 1 457 ? 23.682 68.544 100.253 1.00 70.09 457 LEU C O 1
ATOM 11043 N N . LEU C 1 458 ? 25.878 68.299 100.698 1.00 66.99 458 LEU C N 1
ATOM 11044 C CA . LEU C 1 458 ? 25.868 66.853 100.694 1.00 64.09 458 LEU C CA 1
ATOM 11045 C C . LEU C 1 458 ? 26.247 66.357 102.084 1.00 66.91 458 LEU C C 1
ATOM 11046 O O . LEU C 1 458 ? 27.180 66.867 102.723 1.00 68.23 458 LEU C O 1
ATOM 11051 N N . THR C 1 459 ? 25.484 65.397 102.577 1.00 67.85 459 THR C N 1
ATOM 11052 C CA . THR C 1 459 ? 25.802 64.738 103.828 1.00 67.38 459 THR C CA 1
ATOM 11053 C C . THR C 1 459 ? 25.892 63.253 103.529 1.00 66.99 459 THR C C 1
ATOM 11054 O O . THR C 1 459 ? 24.928 62.644 103.045 1.00 66.64 459 THR C O 1
ATOM 11058 N N . LEU C 1 460 ? 27.079 62.701 103.746 1.00 66.69 460 LEU C N 1
ATOM 11059 C CA . LEU C 1 460 ? 27.368 61.299 103.513 1.00 65.63 460 LEU C CA 1
ATOM 11060 C C . LEU C 1 460 ? 27.514 60.625 104.865 1.00 65.17 460 LEU C C 1
ATOM 11061 O O . LEU C 1 460 ? 28.306 61.067 105.702 1.00 65.92 460 LEU C O 1
ATOM 11066 N N . THR C 1 461 ? 26.736 59.590 105.089 1.00 65.19 461 THR C N 1
ATOM 11067 C CA . THR C 1 461 ? 26.738 58.868 106.354 1.00 66.21 461 THR C CA 1
ATOM 11068 C C . THR C 1 461 ? 27.442 57.549 106.118 1.00 65.81 461 THR C C 1
ATOM 11069 O O . THR C 1 461 ? 26.996 56.736 105.298 1.00 64.48 461 THR C O 1
ATOM 11073 N N . LEU C 1 462 ? 28.546 57.370 106.786 1.00 65.85 462 LEU C N 1
ATOM 11074 C CA . LEU C 1 462 ? 29.331 56.168 106.613 1.00 66.82 462 LEU C CA 1
ATOM 11075 C C . LEU C 1 462 ? 28.989 55.150 107.691 1.00 68.87 462 LEU C C 1
ATOM 11076 O O . LEU C 1 462 ? 28.440 55.498 108.748 1.00 67.28 462 LEU C O 1
ATOM 11081 N N . PRO C 1 463 ? 29.286 53.875 107.446 1.00 71.55 463 PRO C N 1
ATOM 11082 C CA . PRO C 1 463 ? 29.072 52.856 108.485 1.00 71.92 463 PRO C CA 1
ATOM 11083 C C . PRO C 1 463 ? 29.749 53.278 109.768 1.00 71.79 463 PRO C C 1
ATOM 11084 O O . PRO C 1 463 ? 30.825 53.872 109.747 1.00 70.10 463 PRO C O 1
ATOM 11088 N N . GLN C 1 464 ? 29.087 53.004 110.887 1.00 75.58 464 GLN C N 1
ATOM 11089 C CA . GLN C 1 464 ? 29.629 53.437 112.165 1.00 79.04 464 GLN C CA 1
ATOM 11090 C C . GLN C 1 464 ? 31.011 52.830 112.328 1.00 77.93 464 GLN C C 1
ATOM 11091 O O . GLN C 1 464 ? 31.213 51.651 112.022 1.00 76.77 464 GLN C O 1
ATOM 11097 N N . GLY C 1 465 ? 31.980 53.676 112.707 1.00 77.49 465 GLY C N 1
ATOM 11098 C CA . GLY C 1 465 ? 33.374 53.293 112.844 1.00 77.42 465 GLY C CA 1
ATOM 11099 C C . GLY C 1 465 ? 34.162 53.121 111.558 1.00 76.50 465 GLY C C 1
ATOM 11100 O O . GLY C 1 465 ? 35.330 52.724 111.623 1.00 74.36 465 GLY C O 1
ATOM 11101 N N . TRP C 1 466 ? 33.567 53.390 110.391 1.00 77.27 466 TRP C N 1
ATOM 11102 C CA . TRP C 1 466 ? 34.285 53.184 109.138 1.00 76.81 466 TRP C CA 1
ATOM 11103 C C . TRP C 1 466 ? 35.493 54.105 109.030 1.00 75.87 466 TRP C C 1
ATOM 11104 O O . TRP C 1 466 ? 36.574 53.679 108.601 1.00 77.24 466 TRP C O 1
ATOM 11115 N N . LEU C 1 467 ? 35.336 55.373 109.411 1.00 73.12 467 LEU C N 1
ATOM 11116 C CA . LEU C 1 467 ? 36.453 56.299 109.291 1.00 73.04 467 LEU C CA 1
ATOM 11117 C C . LEU C 1 467 ? 37.629 55.864 110.147 1.00 75.59 467 LEU C C 1
ATOM 11118 O O . LEU C 1 467 ? 38.743 55.700 109.637 1.00 75.85 467 LEU C O 1
ATOM 11123 N N . THR C 1 468 ? 37.396 55.633 111.447 1.00 78.56 468 THR C N 1
ATOM 11124 C CA . THR C 1 468 ? 38.492 55.253 112.333 1.00 80.34 468 THR C CA 1
ATOM 11125 C C . THR C 1 468 ? 39.083 53.903 111.954 1.00 81.76 468 THR C C 1
ATOM 11126 O O . THR C 1 468 ? 40.198 53.582 112.381 1.00 83.81 468 THR C O 1
ATOM 11130 N N . GLN C 1 469 ? 38.376 53.120 111.153 1.00 81.81 469 GLN C N 1
ATOM 11131 C CA . GLN C 1 469 ? 38.877 51.847 110.658 1.00 84.45 469 GLN C CA 1
ATOM 11132 C C . GLN C 1 469 ? 39.412 51.897 109.227 1.00 84.15 469 GLN C C 1
ATOM 11133 O O . GLN C 1 469 ? 39.776 50.849 108.673 1.00 84.24 469 GLN C O 1
ATOM 11139 N N . HIS C 1 470 ? 39.440 53.065 108.595 1.00 83.15 470 HIS C N 1
ATOM 11140 C CA . HIS C 1 470 ? 40.004 53.209 107.257 1.00 82.66 470 HIS C CA 1
ATOM 11141 C C . HIS C 1 470 ? 40.801 54.504 107.193 1.00 79.98 470 HIS C C 1
ATOM 11142 O O . HIS C 1 470 ? 40.358 55.517 106.635 1.00 82.21 470 HIS C O 1
ATOM 11149 N N . PRO C 1 471 ? 42.022 54.492 107.726 1.00 74.14 471 PRO C N 1
ATOM 11150 C CA . PRO C 1 471 ? 42.752 55.750 107.914 1.00 71.20 471 PRO C CA 1
ATOM 11151 C C . PRO C 1 471 ? 43.221 56.364 106.608 1.00 68.94 471 PRO C C 1
ATOM 11152 O O . PRO C 1 471 ? 43.454 57.583 106.558 1.00 68.23 471 PRO C O 1
ATOM 11156 N N . LEU C 1 472 ? 43.372 55.554 105.550 1.00 67.41 472 LEU C N 1
ATOM 11157 C CA . LEU C 1 472 ? 43.626 56.110 104.221 1.00 65.80 472 LEU C CA 1
ATOM 11158 C C . LEU C 1 472 ? 42.342 56.658 103.613 1.00 61.81 472 LEU C C 1
ATOM 11159 O O . LEU C 1 472 ? 42.362 57.722 102.988 1.00 60.86 472 LEU C O 1
ATOM 11164 N N . GLY C 1 473 ? 41.217 55.959 103.805 1.00 57.52 473 GLY C N 1
ATOM 11165 C CA . GLY C 1 473 ? 39.948 56.534 103.414 1.00 54.11 473 GLY C CA 1
ATOM 11166 C C . GLY C 1 473 ? 39.702 57.850 104.112 1.00 53.03 473 GLY C C 1
ATOM 11167 O O . GLY C 1 473 ? 39.340 58.843 103.486 1.00 50.30 473 GLY C O 1
ATOM 11168 N N . LYS C 1 474 ? 39.940 57.882 105.425 1.00 56.80 474 LYS C N 1
ATOM 11169 C CA . LYS C 1 474 ? 39.700 59.102 106.179 1.00 58.91 474 LYS C CA 1
ATOM 11170 C C . LYS C 1 474 ? 40.506 60.252 105.610 1.00 55.58 474 LYS C C 1
ATOM 11171 O O . LYS C 1 474 ? 39.963 61.322 105.311 1.00 55.78 474 LYS C O 1
ATOM 11177 N N . GLU C 1 475 ? 41.802 60.041 105.439 1.00 54.96 475 GLU C N 1
ATOM 11178 C CA . GLU C 1 475 ? 42.651 61.037 104.799 1.00 58.02 475 GLU C CA 1
ATOM 11179 C C . GLU C 1 475 ? 42.050 61.558 103.483 1.00 57.08 475 GLU C C 1
ATOM 11180 O O . GLU C 1 475 ? 41.934 62.776 103.273 1.00 56.83 475 GLU C O 1
ATOM 11186 N N . ILE C 1 476 ? 41.634 60.651 102.599 1.00 55.72 476 ILE C N 1
ATOM 11187 C CA . ILE C 1 476 ? 41.193 61.043 101.259 1.00 55.33 476 ILE C CA 1
ATOM 11188 C C . ILE C 1 476 ? 39.886 61.831 101.305 1.00 56.19 476 ILE C C 1
ATOM 11189 O O . ILE C 1 476 ? 39.712 62.818 100.561 1.00 53.08 476 ILE C O 1
ATOM 11194 N N . ILE C 1 477 ? 38.946 61.418 102.177 1.00 58.12 477 ILE C N 1
ATOM 11195 C CA . ILE C 1 477 ? 37.686 62.147 102.300 1.00 58.68 477 ILE C CA 1
ATOM 11196 C C . ILE C 1 477 ? 37.893 63.505 102.953 1.00 57.23 477 ILE C C 1
ATOM 11197 O O . ILE C 1 477 ? 37.233 64.488 102.585 1.00 57.95 477 ILE C O 1
ATOM 11202 N N . ALA C 1 478 ? 38.804 63.600 103.925 1.00 53.67 478 ALA C N 1
ATOM 11203 C CA . ALA C 1 478 ? 39.103 64.915 104.494 1.00 51.86 478 ALA C CA 1
ATOM 11204 C C . ALA C 1 478 ? 39.588 65.876 103.409 1.00 52.24 478 ALA C C 1
ATOM 11205 O O . ALA C 1 478 ? 39.078 67.004 103.263 1.00 51.68 478 ALA C O 1
ATOM 11207 N N . GLN C 1 479 ? 40.553 65.411 102.616 1.00 50.17 479 GLN C N 1
ATOM 11208 C CA . GLN C 1 479 ? 41.076 66.169 101.492 1.00 49.46 479 GLN C CA 1
ATOM 11209 C C . GLN C 1 479 ? 39.973 66.543 100.511 1.00 51.57 479 GLN C C 1
ATOM 11210 O O . GLN C 1 479 ? 39.890 67.699 100.063 1.00 51.77 479 GLN C O 1
ATOM 11216 N N . GLU C 1 480 ? 39.129 65.568 100.134 1.00 51.62 480 GLU C N 1
ATOM 11217 C CA . GLU C 1 480 ? 38.030 65.889 99.232 1.00 53.69 480 GLU C CA 1
ATOM 11218 C C . GLU C 1 480 ? 37.113 66.962 99.825 1.00 53.09 480 GLU C C 1
ATOM 11219 O O . GLU C 1 480 ? 36.760 67.932 99.133 1.00 52.95 480 GLU C O 1
ATOM 11225 N N . SER C 1 481 ? 36.756 66.837 101.118 1.00 50.44 481 SER C N 1
ATOM 11226 C CA . SER C 1 481 ? 35.978 67.894 101.770 1.00 51.88 481 SER C CA 1
ATOM 11227 C C . SER C 1 481 ? 36.644 69.245 101.652 1.00 54.42 481 SER C C 1
ATOM 11228 O O . SER C 1 481 ? 35.982 70.253 101.365 1.00 54.17 481 SER C O 1
ATOM 11231 N N . GLN C 1 482 ? 37.953 69.288 101.891 1.00 57.23 482 GLN C N 1
ATOM 11232 C CA . GLN C 1 482 ? 38.698 70.536 101.776 1.00 59.72 482 GLN C CA 1
ATOM 11233 C C . GLN C 1 482 ? 38.537 71.127 100.387 1.00 53.77 482 GLN C C 1
ATOM 11234 O O . GLN C 1 482 ? 38.170 72.297 100.237 1.00 52.68 482 GLN C O 1
ATOM 11240 N N . TRP C 1 483 ? 38.787 70.312 99.355 1.00 49.33 483 TRP C N 1
ATOM 11241 C CA . TRP C 1 483 ? 38.757 70.796 97.974 1.00 48.93 483 TRP C CA 1
ATOM 11242 C C . TRP C 1 483 ? 37.362 71.308 97.587 1.00 48.02 483 TRP C C 1
ATOM 11243 O O . TRP C 1 483 ? 37.223 72.383 96.973 1.00 46.79 483 TRP C O 1
ATOM 11254 N N . GLN C 1 484 ? 36.314 70.533 97.908 1.00 47.06 484 GLN C N 1
ATOM 11255 C CA . GLN C 1 484 ? 34.967 70.997 97.591 1.00 47.03 484 GLN C CA 1
ATOM 11256 C C . GLN C 1 484 ? 34.672 72.316 98.291 1.00 50.51 484 GLN C C 1
ATOM 11257 O O . GLN C 1 484 ? 33.931 73.154 97.748 1.00 54.34 484 GLN C O 1
ATOM 11263 N N . SER C 1 485 ? 35.281 72.554 99.455 1.00 47.37 485 SER C N 1
ATOM 11264 C CA . SER C 1 485 ? 34.982 73.788 100.188 1.00 49.38 485 SER C CA 1
ATOM 11265 C C . SER C 1 485 ? 35.663 75.005 99.570 1.00 49.34 485 SER C C 1
ATOM 11266 O O . SER C 1 485 ? 35.135 76.113 99.669 1.00 49.70 485 SER C O 1
ATOM 11269 N N . TYR C 1 486 ? 36.839 74.833 98.960 1.00 52.08 486 TYR C N 1
ATOM 11270 C CA . TYR C 1 486 ? 37.507 75.938 98.271 1.00 54.95 486 TYR C CA 1
ATOM 11271 C C . TYR C 1 486 ? 36.630 76.496 97.175 1.00 57.80 486 TYR C C 1
ATOM 11272 O O . TYR C 1 486 ? 36.760 77.666 96.775 1.00 58.87 486 TYR C O 1
ATOM 11281 N N . VAL C 1 487 ? 35.772 75.644 96.636 1.00 57.20 487 VAL C N 1
ATOM 11282 C CA . VAL C 1 487 ? 34.892 76.009 95.556 1.00 57.14 487 VAL C CA 1
ATOM 11283 C C . VAL C 1 487 ? 33.451 76.151 96.080 1.00 59.35 487 VAL C C 1
ATOM 11284 O O . VAL C 1 487 ? 32.480 76.245 95.314 1.00 59.24 487 VAL C O 1
ATOM 11288 N N . HIS C 1 488 ? 33.309 76.181 97.405 1.00 58.37 488 HIS C N 1
ATOM 11289 C CA . HIS C 1 488 ? 32.070 76.503 98.095 1.00 56.99 488 HIS C CA 1
ATOM 11290 C C . HIS C 1 488 ? 31.017 75.415 97.884 1.00 56.82 488 HIS C C 1
ATOM 11291 O O . HIS C 1 488 ? 29.820 75.682 97.818 1.00 53.48 488 HIS C O 1
ATOM 11298 N N . TRP C 1 489 ? 31.471 74.161 97.838 1.00 59.77 489 TRP C N 1
ATOM 11299 C CA . TRP C 1 489 ? 30.579 73.016 97.887 1.00 61.39 489 TRP C CA 1
ATOM 11300 C C . TRP C 1 489 ? 30.644 72.382 99.269 1.00 65.37 489 TRP C C 1
ATOM 11301 O O . TRP C 1 489 ? 31.602 71.643 99.551 1.00 67.47 489 TRP C O 1
ATOM 11312 N N . PRO C 1 490 ? 29.675 72.613 100.157 1.00 66.57 490 PRO C N 1
ATOM 11313 C CA . PRO C 1 490 ? 29.752 72.020 101.506 1.00 65.73 490 PRO C CA 1
ATOM 11314 C C . PRO C 1 490 ? 29.618 70.501 101.462 1.00 65.81 490 PRO C C 1
ATOM 11315 O O . PRO C 1 490 ? 28.651 69.955 100.915 1.00 64.89 490 PRO C O 1
ATOM 11319 N N . LEU C 1 491 ? 30.578 69.818 102.085 1.00 64.96 491 LEU C N 1
ATOM 11320 C CA . LEU C 1 491 ? 30.549 68.370 102.212 1.00 64.65 491 LEU C CA 1
ATOM 11321 C C . LEU C 1 491 ? 30.698 67.984 103.675 1.00 68.39 491 LEU C C 1
ATOM 11322 O O . LEU C 1 491 ? 31.634 68.437 104.346 1.00 70.21 491 LEU C O 1
ATOM 11327 N N . GLU C 1 492 ? 29.783 67.146 104.165 1.00 69.01 492 GLU C N 1
ATOM 11328 C CA . GLU C 1 492 ? 29.832 66.611 105.521 1.00 70.03 492 GLU C CA 1
ATOM 11329 C C . GLU C 1 492 ? 29.731 65.096 105.462 1.00 71.25 492 GLU C C 1
ATOM 11330 O O . GLU C 1 492 ? 28.740 64.557 104.969 1.00 71.62 492 GLU C O 1
ATOM 11336 N N . VAL C 1 493 ? 30.749 64.405 105.944 1.00 72.58 493 VAL C N 1
ATOM 11337 C CA . VAL C 1 493 ? 30.757 62.949 105.917 1.00 75.62 493 VAL C CA 1
ATOM 11338 C C . VAL C 1 493 ? 31.049 62.451 107.328 1.00 79.52 493 VAL C C 1
ATOM 11339 O O . VAL C 1 493 ? 32.027 62.877 107.954 1.00 79.46 493 VAL C O 1
ATOM 11343 N N . HIS C 1 494 ? 30.154 61.603 107.852 1.00 83.15 494 HIS C N 1
ATOM 11344 C CA . HIS C 1 494 ? 30.239 61.096 109.227 1.00 86.11 494 HIS C CA 1
ATOM 11345 C C . HIS C 1 494 ? 30.591 59.621 109.234 1.00 87.72 494 HIS C C 1
ATOM 11346 O O . HIS C 1 494 ? 30.031 58.845 108.444 1.00 88.16 494 HIS C O 1
ATOM 11354 N N . SER D 1 6 ? 47.560 41.402 86.475 1.00 78.05 6 SER D N 1
ATOM 11355 C CA . SER D 1 6 ? 47.445 41.483 87.954 1.00 78.82 6 SER D CA 1
ATOM 11356 C C . SER D 1 6 ? 48.362 42.590 88.485 1.00 80.04 6 SER D C 1
ATOM 11357 O O . SER D 1 6 ? 49.230 43.049 87.735 1.00 79.35 6 SER D O 1
ATOM 11360 N N . LEU D 1 7 ? 48.186 42.960 89.753 1.00 81.56 7 LEU D N 1
ATOM 11361 C CA . LEU D 1 7 ? 48.918 44.096 90.367 1.00 81.47 7 LEU D CA 1
ATOM 11362 C C . LEU D 1 7 ? 49.941 43.641 91.410 1.00 79.80 7 LEU D C 1
ATOM 11363 O O . LEU D 1 7 ? 49.603 42.821 92.251 1.00 81.33 7 LEU D O 1
ATOM 11368 N N . TYR D 1 8 ? 51.165 44.166 91.309 1.00 74.73 8 TYR D N 1
ATOM 11369 C CA . TYR D 1 8 ? 52.305 43.815 92.193 1.00 68.64 8 TYR D CA 1
ATOM 11370 C C . TYR D 1 8 ? 52.774 45.051 92.970 1.00 62.29 8 TYR D C 1
ATOM 11371 O O . TYR D 1 8 ? 52.652 46.163 92.461 1.00 61.25 8 TYR D O 1
ATOM 11380 N N . ALA D 1 9 ? 53.343 44.836 94.15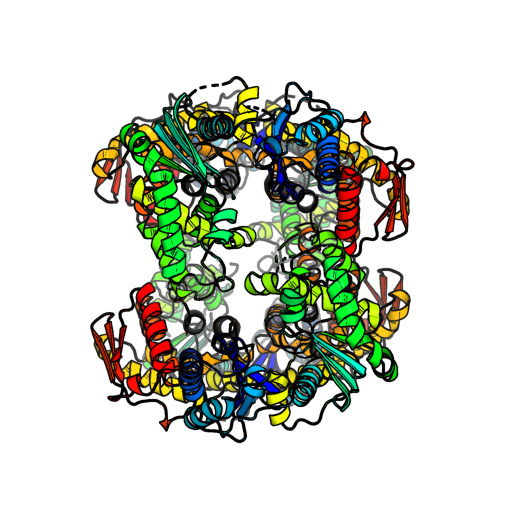5 1.00 55.91 9 ALA D N 1
ATOM 11381 C CA . ALA D 1 9 ? 53.801 45.894 95.048 1.00 52.82 9 ALA D CA 1
ATOM 11382 C C . ALA D 1 9 ? 55.174 45.596 95.634 1.00 53.60 9 ALA D C 1
ATOM 11383 O O . ALA D 1 9 ? 55.466 44.466 96.046 1.00 54.70 9 ALA D O 1
ATOM 11385 N N . ALA D 1 10 ? 56.022 46.620 95.648 1.00 52.83 10 ALA D N 1
ATOM 11386 C CA . ALA D 1 10 ? 57.302 46.622 96.348 1.00 51.35 10 ALA D CA 1
ATOM 11387 C C . ALA D 1 10 ? 57.240 47.703 97.418 1.00 53.53 10 ALA D C 1
ATOM 11388 O O . ALA D 1 10 ? 56.796 48.824 97.139 1.00 54.54 10 ALA D O 1
ATOM 11390 N N . ILE D 1 11 ? 57.665 47.378 98.642 1.00 53.82 11 ILE D N 1
ATOM 11391 C CA . ILE D 1 11 ? 57.722 48.357 99.723 1.00 54.48 11 ILE D CA 1
ATOM 11392 C C . ILE D 1 11 ? 59.102 48.340 100.352 1.00 54.84 11 ILE D C 1
ATOM 11393 O O . ILE D 1 11 ? 59.657 47.274 100.643 1.00 55.72 11 ILE D O 1
ATOM 11398 N N . ASP D 1 12 ? 59.640 49.521 100.563 1.00 55.57 12 ASP D N 1
ATOM 11399 C CA . ASP D 1 12 ? 60.997 49.738 101.021 1.00 58.25 12 ASP D CA 1
ATOM 11400 C C . ASP D 1 12 ? 60.881 50.534 102.321 1.00 57.95 12 ASP D C 1
ATOM 11401 O O . ASP D 1 12 ? 60.442 51.690 102.312 1.00 59.50 12 ASP D O 1
ATOM 11406 N N . LEU D 1 13 ? 61.177 49.899 103.458 1.00 56.30 13 LEU D N 1
ATOM 11407 C CA . LEU D 1 13 ? 61.177 50.590 104.750 1.00 54.44 13 LEU D CA 1
ATOM 11408 C C . LEU D 1 13 ? 62.562 51.198 104.954 1.00 56.14 13 LEU D C 1
ATOM 11409 O O . LEU D 1 13 ? 63.505 50.500 105.336 1.00 57.85 13 LEU D O 1
ATOM 11414 N N . GLY D 1 14 ? 62.705 52.495 104.691 1.00 54.69 14 GLY D N 1
ATOM 11415 C CA . GLY D 1 14 ? 63.986 53.156 104.771 1.00 54.46 14 GLY D CA 1
ATOM 11416 C C . GLY D 1 14 ? 64.214 53.820 106.116 1.00 57.43 14 GLY D C 1
ATOM 11417 O O . GLY D 1 14 ? 63.480 53.607 107.087 1.00 58.32 14 GLY D O 1
ATOM 11418 N N . SER D 1 15 ? 65.282 54.621 106.170 1.00 58.44 15 SER D N 1
ATOM 11419 C CA . SER D 1 15 ? 65.651 55.308 107.400 1.00 61.42 15 SER D CA 1
ATOM 11420 C C . SER D 1 15 ? 64.780 56.528 107.628 1.00 62.35 15 SER D C 1
ATOM 11421 O O . SER D 1 15 ? 64.306 56.781 108.742 1.00 61.20 15 SER D O 1
ATOM 11424 N N . ASN D 1 16 ? 64.586 57.301 106.572 1.00 65.88 16 ASN D N 1
ATOM 11425 C CA . ASN D 1 16 ? 63.840 58.545 106.648 1.00 69.11 16 ASN D CA 1
ATOM 11426 C C . ASN D 1 16 ? 62.391 58.356 106.199 1.00 66.67 16 ASN D C 1
ATOM 11427 O O . ASN D 1 16 ? 61.473 58.980 106.752 1.00 65.25 16 ASN D O 1
ATOM 11432 N N . SER D 1 17 ? 62.178 57.483 105.216 1.00 64.15 17 SER D N 1
ATOM 11433 C CA . SER D 1 17 ? 60.928 57.390 104.489 1.00 61.60 17 SER D CA 1
ATOM 11434 C C . SER D 1 17 ? 60.587 55.932 104.218 1.00 57.82 17 SER D C 1
ATOM 11435 O O . SER D 1 17 ? 61.482 55.095 104.074 1.00 57.78 17 SER D O 1
ATOM 11438 N N . PHE D 1 18 ? 59.283 55.633 104.143 1.00 52.04 18 PHE D N 1
ATOM 11439 C CA . PHE D 1 18 ? 58.805 54.364 103.622 1.00 49.37 18 PHE D CA 1
ATOM 11440 C C . PHE D 1 18 ? 58.337 54.589 102.191 1.00 50.52 18 PHE D C 1
ATOM 11441 O O . PHE D 1 18 ? 57.625 55.556 101.904 1.00 50.54 18 PHE D O 1
ATOM 11449 N N . HIS D 1 19 ? 58.750 53.706 101.294 1.00 50.98 19 HIS D N 1
ATOM 11450 C CA . HIS D 1 19 ? 58.510 53.839 99.869 1.00 49.73 19 HIS D CA 1
ATOM 11451 C C . HIS D 1 19 ? 57.645 52.700 99.406 1.00 51.96 19 HIS D C 1
ATOM 11452 O O . HIS D 1 19 ? 57.767 51.579 99.912 1.00 50.99 19 HIS D O 1
ATOM 11459 N N . MET D 1 20 ? 56.760 53.003 98.457 1.00 55.99 20 MET D N 1
ATOM 11460 C CA . MET D 1 20 ? 55.895 51.992 97.872 1.00 57.56 20 MET D CA 1
ATOM 11461 C C . MET D 1 20 ? 55.776 52.201 96.374 1.00 55.40 20 MET D C 1
ATOM 11462 O O . MET D 1 20 ? 55.729 53.336 95.896 1.00 53.85 20 MET D O 1
ATOM 11467 N N . LEU D 1 21 ? 55.707 51.088 95.654 1.00 55.31 21 LEU D N 1
ATOM 11468 C CA . LEU D 1 21 ? 55.526 51.060 94.212 1.00 56.54 21 LEU D CA 1
ATOM 11469 C C . LEU D 1 21 ? 54.483 50.001 93.902 1.00 60.40 21 LEU D C 1
ATOM 11470 O O . LEU D 1 21 ? 54.681 48.825 94.238 1.00 63.39 21 LEU D O 1
ATOM 11475 N N . VAL D 1 22 ? 53.375 50.404 93.283 1.00 59.33 22 VAL D N 1
ATOM 11476 C CA . VAL D 1 22 ? 52.385 49.464 92.776 1.00 58.69 22 VAL D CA 1
ATOM 11477 C C . VAL D 1 22 ? 52.397 49.500 91.251 1.00 63.21 22 VAL D C 1
ATOM 11478 O O . VAL D 1 22 ? 52.426 50.572 90.629 1.00 64.47 22 VAL D O 1
ATOM 11482 N N . VAL D 1 23 ? 52.367 48.327 90.652 1.00 64.29 23 VAL D N 1
ATOM 11483 C CA . VAL D 1 23 ? 52.630 48.173 89.238 1.00 65.74 23 VAL D CA 1
ATOM 11484 C C . VAL D 1 23 ? 51.619 47.170 88.703 1.00 68.14 23 VAL D C 1
ATOM 11485 O O . VAL D 1 23 ? 51.215 46.246 89.418 1.00 66.28 23 VAL D O 1
ATOM 11489 N N . ARG D 1 24 ? 51.159 47.391 87.468 1.00 72.05 24 ARG D N 1
ATOM 11490 C CA . ARG D 1 24 ? 50.266 46.465 86.784 1.00 77.97 24 ARG D CA 1
ATOM 11491 C C . ARG D 1 24 ? 50.992 45.819 85.616 1.00 80.22 24 ARG D C 1
ATOM 11492 O O . ARG D 1 24 ? 51.614 46.511 84.801 1.00 78.61 24 ARG D O 1
ATOM 11500 N N . GLU D 1 25 ? 50.846 44.497 85.531 1.00 85.51 25 GLU D N 1
ATOM 11501 C CA . GLU D 1 25 ? 51.413 43.684 84.429 1.00 92.94 25 GLU D CA 1
ATOM 11502 C C . GLU D 1 25 ? 50.379 43.655 83.309 1.00 96.27 25 GLU D C 1
ATOM 11503 O O . GLU D 1 25 ? 49.331 43.038 83.513 1.00 98.94 25 GLU D O 1
ATOM 11509 N N . VAL D 1 26 ? 50.653 44.330 82.195 1.00 95.01 26 VAL D N 1
ATOM 11510 C CA . VAL D 1 26 ? 49.698 44.354 81.051 1.00 93.29 26 VAL D CA 1
ATOM 11511 C C . VAL D 1 26 ? 50.508 44.094 79.787 1.00 91.97 26 VAL D C 1
ATOM 11512 O O . VAL D 1 26 ? 51.666 44.513 79.747 1.00 91.11 26 VAL D O 1
ATOM 11516 N N . ALA D 1 27 ? 49.900 43.427 78.810 1.00 91.77 27 ALA D N 1
ATOM 11517 C CA . ALA D 1 27 ? 50.587 43.084 77.548 1.00 90.95 27 ALA D CA 1
ATOM 11518 C C . ALA D 1 27 ? 51.925 42.418 77.859 1.00 91.15 27 ALA D C 1
ATOM 11519 O O . ALA D 1 27 ? 51.937 41.457 78.630 1.00 91.61 27 ALA D O 1
ATOM 11521 N N . GLY D 1 28 ? 53.015 42.946 77.311 1.00 91.80 28 GLY D N 1
ATOM 11522 C CA . GLY D 1 28 ? 54.327 42.299 77.506 1.00 91.31 28 GLY D CA 1
ATOM 11523 C C . GLY D 1 28 ? 55.132 42.831 78.677 1.00 89.84 28 GLY D C 1
ATOM 11524 O O . GLY D 1 28 ? 56.272 42.375 78.837 1.00 89.38 28 GLY D O 1
ATOM 11525 N N . SER D 1 29 ? 54.576 43.746 79.470 1.00 87.74 29 SER D N 1
ATOM 11526 C CA . SER D 1 29 ? 55.403 44.296 80.569 1.00 84.99 29 SER D CA 1
ATOM 11527 C C . SER D 1 29 ? 54.546 44.774 81.736 1.00 83.23 29 SER D C 1
ATOM 11528 O O . SER D 1 29 ? 53.441 44.251 81.936 1.00 83.62 29 SER D O 1
ATOM 11531 N N . ILE D 1 30 ? 55.081 45.758 82.455 1.00 79.86 30 ILE D N 1
ATOM 11532 C CA . ILE D 1 30 ? 54.440 46.338 83.663 1.00 76.58 30 ILE D CA 1
ATOM 11533 C C . ILE D 1 30 ? 54.407 47.859 83.522 1.00 72.20 30 ILE D C 1
ATOM 11534 O O . ILE D 1 30 ? 55.334 48.418 82.943 1.00 70.74 30 ILE D O 1
ATOM 11539 N N . GLN D 1 31 ? 53.347 48.476 84.029 1.00 70.26 31 GLN D N 1
ATOM 11540 C CA . GLN D 1 31 ? 53.210 49.925 84.061 1.00 69.86 31 GLN D CA 1
ATOM 11541 C C . GLN D 1 31 ? 52.975 50.391 85.494 1.00 66.97 31 GLN D C 1
ATOM 11542 O O . GLN D 1 31 ? 52.315 49.709 86.284 1.00 66.43 31 GLN D O 1
ATOM 11548 N N . THR D 1 32 ? 53.518 51.549 85.839 1.00 64.12 32 THR D N 1
ATOM 11549 C CA . THR D 1 32 ? 53.383 52.040 87.203 1.00 61.96 32 THR D CA 1
ATOM 11550 C C . THR D 1 32 ? 51.967 52.503 87.502 1.00 59.33 32 THR D C 1
ATOM 11551 O O . THR D 1 32 ? 51.343 53.176 86.698 1.00 58.24 32 THR D O 1
ATOM 11555 N N . LEU D 1 33 ? 51.460 52.157 88.684 1.00 62.17 33 LEU D N 1
ATOM 11556 C CA . LEU D 1 33 ? 50.136 52.596 89.133 1.00 63.69 33 LEU D CA 1
ATOM 11557 C C . LEU D 1 33 ? 50.210 53.692 90.194 1.00 65.77 33 LEU D C 1
ATOM 11558 O O . LEU D 1 33 ? 49.550 54.728 90.075 1.00 67.93 33 LEU D O 1
ATOM 11563 N N . THR D 1 34 ? 50.940 53.442 91.285 1.00 65.12 34 THR D N 1
ATOM 11564 C CA . THR D 1 34 ? 51.214 54.433 92.313 1.00 61.73 34 THR D CA 1
ATOM 11565 C C . THR D 1 34 ? 52.693 54.370 92.656 1.00 59.17 34 THR D C 1
ATOM 11566 O O . THR D 1 34 ? 53.344 53.332 92.533 1.00 56.85 34 THR D O 1
ATOM 11570 N N . ARG D 1 35 ? 53.228 55.514 93.021 1.00 60.29 35 ARG D N 1
ATOM 11571 C CA . ARG D 1 35 ? 54.604 55.619 93.462 1.00 63.17 35 ARG D CA 1
ATOM 11572 C C . ARG D 1 35 ? 54.564 56.605 94.608 1.00 66.76 35 ARG D C 1
ATOM 11573 O O . ARG D 1 35 ? 54.354 57.801 94.388 1.00 68.89 35 ARG D O 1
ATOM 11581 N N . ILE D 1 36 ? 54.717 56.093 95.826 1.00 67.80 36 ILE D N 1
ATOM 11582 C CA . ILE D 1 36 ? 54.392 56.821 97.041 1.00 67.30 36 ILE D CA 1
ATOM 11583 C C . ILE D 1 36 ? 55.608 56.830 97.941 1.00 66.24 36 ILE D C 1
ATOM 11584 O O . ILE D 1 36 ? 56.373 55.860 97.992 1.00 65.87 36 ILE D O 1
ATOM 11589 N N . LYS D 1 37 ? 55.788 57.949 98.625 1.00 65.47 37 LYS D N 1
ATOM 11590 C CA . LYS D 1 37 ? 56.807 58.155 99.637 1.00 64.90 37 LYS D CA 1
ATOM 11591 C C . LYS D 1 37 ? 56.146 58.806 100.847 1.00 64.63 37 LYS D C 1
ATOM 11592 O O . LYS D 1 37 ? 55.475 59.835 100.716 1.00 65.74 37 LYS D O 1
ATOM 11598 N N . ARG D 1 38 ? 56.295 58.193 102.017 1.00 62.76 38 ARG D N 1
ATOM 11599 C CA . ARG D 1 38 ? 55.834 58.785 103.263 1.00 63.94 38 ARG D CA 1
ATOM 11600 C C . ARG D 1 38 ? 57.013 58.916 104.218 1.00 67.86 38 ARG D C 1
ATOM 11601 O O . ARG D 1 38 ? 57.865 58.021 104.303 1.00 68.74 38 ARG D O 1
ATOM 11609 N N . LYS D 1 39 ? 57.091 60.059 104.896 1.00 69.31 39 LYS D N 1
ATOM 11610 C CA . LYS D 1 39 ? 58.211 60.355 105.780 1.00 70.95 39 LYS D CA 1
ATOM 11611 C C . LYS D 1 39 ? 57.842 59.814 107.159 1.00 71.21 39 LYS D C 1
ATOM 11612 O O . LYS D 1 39 ? 56.882 60.296 107.771 1.00 70.86 39 LYS D O 1
ATOM 11618 N N . VAL D 1 40 ? 58.544 58.752 107.612 1.00 71.61 40 VAL D N 1
ATOM 11619 C CA . VAL D 1 40 ? 58.359 58.218 108.969 1.00 71.60 40 VAL D CA 1
ATOM 11620 C C . VAL D 1 40 ? 59.514 58.564 109.908 1.00 70.79 40 VAL D C 1
ATOM 11621 O O . VAL D 1 40 ? 59.336 58.473 111.135 1.00 70.04 40 VAL D O 1
ATOM 11625 N N . ARG D 1 41 ? 60.671 58.992 109.382 1.00 72.14 41 ARG D N 1
ATOM 11626 C CA . ARG D 1 41 ? 61.816 59.432 110.195 1.00 74.31 41 ARG D CA 1
ATOM 11627 C C . ARG D 1 41 ? 62.185 58.385 111.254 1.00 75.10 41 ARG D C 1
ATOM 11628 O O . ARG D 1 41 ? 62.332 58.678 112.446 1.00 73.99 41 ARG D O 1
ATOM 11636 N N . LEU D 1 42 ? 62.308 57.137 110.793 1.00 74.69 42 LEU D N 1
ATOM 11637 C CA . LEU D 1 42 ? 62.602 56.030 111.690 1.00 72.99 42 LEU D CA 1
ATOM 11638 C C . LEU D 1 42 ? 63.966 56.205 112.336 1.00 76.83 42 LEU D C 1
ATOM 11639 O O . LEU D 1 42 ? 64.096 56.099 113.565 1.00 79.21 42 LEU D O 1
ATOM 11644 N N . ALA D 1 43 ? 64.994 56.513 111.524 1.00 77.00 43 ALA D N 1
ATOM 11645 C CA . ALA D 1 43 ? 66.369 56.615 112.030 1.00 77.06 43 ALA D CA 1
ATOM 11646 C C . ALA D 1 43 ? 66.496 57.638 113.154 1.00 81.42 43 ALA D C 1
ATOM 11647 O O . ALA D 1 43 ? 67.146 57.369 114.176 1.00 83.59 43 ALA D O 1
ATOM 11649 N N . ALA D 1 44 ? 65.873 58.813 112.991 1.00 82.82 44 ALA D N 1
ATOM 11650 C CA . ALA D 1 44 ? 65.836 59.823 114.045 1.00 82.76 44 ALA D CA 1
ATOM 11651 C C . ALA D 1 44 ? 65.425 59.267 115.416 1.00 81.90 44 ALA D C 1
ATOM 11652 O O . ALA D 1 44 ? 65.722 59.895 116.439 1.00 82.32 44 ALA D O 1
ATOM 11654 N N . GLY D 1 45 ? 64.756 58.121 115.470 1.00 80.34 45 GLY D N 1
ATOM 11655 C CA . GLY D 1 45 ? 64.315 57.597 116.746 1.00 81.86 45 GLY D CA 1
ATOM 11656 C C . GLY D 1 45 ? 65.242 56.587 117.402 1.00 83.31 45 GLY D C 1
ATOM 11657 O O . GLY D 1 45 ? 64.791 55.743 118.188 1.00 83.25 45 GLY D O 1
ATOM 11658 N N . LEU D 1 46 ? 66.525 56.649 117.037 1.00 84.09 46 LEU D N 1
ATOM 11659 C CA . LEU D 1 46 ? 67.578 55.769 117.614 1.00 84.77 46 LEU D CA 1
ATOM 11660 C C . LEU D 1 46 ? 68.159 56.522 118.807 1.00 86.96 46 LEU D C 1
ATOM 11661 O O . LEU D 1 46 ? 68.303 57.740 118.687 1.00 88.06 46 LEU D O 1
ATOM 11666 N N . ASN D 1 47 ? 68.540 55.825 119.877 1.00 87.68 47 ASN D N 1
ATOM 11667 C CA . ASN D 1 47 ? 68.930 56.540 121.120 1.00 87.43 47 ASN D CA 1
ATOM 11668 C C . ASN D 1 47 ? 70.406 56.391 121.479 1.00 90.40 47 ASN D C 1
ATOM 11669 O O . ASN D 1 47 ? 70.737 56.813 122.598 1.00 92.86 47 ASN D O 1
ATOM 11674 N N . SER D 1 48 ? 71.211 55.774 120.605 1.00 90.37 48 SER D N 1
ATOM 11675 C CA . SER D 1 48 ? 72.670 55.463 120.741 1.00 89.91 48 SER D CA 1
ATOM 11676 C C . SER D 1 48 ? 72.894 54.138 121.481 1.00 87.76 48 SER D C 1
ATOM 11677 O O . SER D 1 48 ? 74.044 53.725 121.616 1.00 87.59 48 SER D O 1
ATOM 11680 N N . GLU D 1 49 ? 71.812 53.530 121.954 1.00 85.86 49 GLU D N 1
ATOM 11681 C CA . GLU D 1 49 ? 71.811 52.162 122.526 1.00 85.68 49 GLU D CA 1
ATOM 11682 C C . GLU D 1 49 ? 71.281 51.217 121.428 1.00 87.75 49 GLU D C 1
ATOM 11683 O O . GLU D 1 49 ? 71.054 50.034 121.709 1.00 87.69 49 GLU D O 1
ATOM 11689 N N . ASN D 1 50 ? 71.100 51.748 120.210 1.00 88.12 50 ASN D N 1
ATOM 11690 C CA . ASN D 1 50 ? 70.620 51.046 118.995 1.00 86.16 50 ASN D CA 1
ATOM 11691 C C . ASN D 1 50 ? 69.176 50.587 119.189 1.00 85.62 50 ASN D C 1
ATOM 11692 O O . ASN D 1 50 ? 68.820 49.521 118.681 1.00 85.78 50 ASN D O 1
ATOM 11697 N N . ALA D 1 51 ? 68.390 51.369 119.923 1.00 83.99 51 ALA D N 1
ATOM 11698 C CA . ALA D 1 51 ? 66.984 51.038 120.056 1.00 84.00 51 ALA D CA 1
ATOM 11699 C C . ALA D 1 51 ? 66.136 52.154 119.449 1.00 82.94 51 ALA D C 1
ATOM 11700 O O . ALA D 1 51 ? 66.532 53.329 119.435 1.00 82.95 51 ALA D O 1
ATOM 11702 N N . LEU D 1 52 ? 64.976 51.770 118.922 1.00 80.08 52 LEU D N 1
ATOM 11703 C CA . LEU D 1 52 ? 64.077 52.720 118.278 1.00 78.64 52 LEU D CA 1
ATOM 11704 C C . LEU D 1 52 ? 63.062 53.269 119.271 1.00 77.76 52 LEU D C 1
ATOM 11705 O O . LEU D 1 52 ? 62.363 52.495 119.932 1.00 77.53 52 LEU D O 1
ATOM 11710 N N . SER D 1 53 ? 62.943 54.596 119.328 1.00 77.57 53 SER D N 1
ATOM 11711 C CA . SER D 1 53 ? 61.909 55.204 120.153 1.00 79.50 53 SER D CA 1
ATOM 11712 C C . SER D 1 53 ? 60.564 54.568 119.833 1.00 78.61 53 SER D C 1
ATOM 11713 O O . SER D 1 53 ? 60.338 54.081 118.725 1.00 78.57 53 SER D O 1
ATOM 11716 N N . ASN D 1 54 ? 59.676 54.531 120.827 1.00 78.87 54 ASN D N 1
ATOM 11717 C CA . ASN D 1 54 ? 58.352 53.997 120.545 1.00 80.66 54 ASN D CA 1
ATOM 11718 C C . ASN D 1 54 ? 57.540 54.976 119.709 1.00 80.57 54 ASN D C 1
ATOM 11719 O O . ASN D 1 54 ? 56.733 54.549 118.869 1.00 79.83 54 ASN D O 1
ATOM 11724 N N . GLU D 1 55 ? 57.749 56.284 119.895 1.00 81.45 55 GLU D N 1
ATOM 11725 C CA . GLU D 1 55 ? 57.084 57.234 119.013 1.00 83.70 55 GLU D CA 1
ATOM 11726 C C . GLU D 1 55 ? 57.451 56.954 117.567 1.00 83.19 55 GLU D C 1
ATOM 11727 O O . GLU D 1 55 ? 56.580 56.964 116.692 1.00 82.99 55 GLU D O 1
ATOM 11733 N N . ALA D 1 56 ? 58.734 56.671 117.298 1.00 82.41 56 ALA D N 1
ATOM 11734 C CA . ALA D 1 56 ? 59.147 56.318 115.943 1.00 80.50 56 ALA D CA 1
ATOM 11735 C C . ALA D 1 56 ? 58.444 55.055 115.473 1.00 82.62 56 ALA D C 1
ATOM 11736 O O . ALA D 1 56 ? 57.878 55.023 114.379 1.00 83.81 56 ALA D O 1
ATOM 11738 N N . MET D 1 57 ? 58.419 54.014 116.301 1.00 83.30 57 MET D N 1
ATOM 11739 C CA . MET D 1 57 ? 57.660 52.829 115.924 1.00 83.31 57 MET D CA 1
ATOM 11740 C C . MET D 1 57 ? 56.197 53.155 115.657 1.00 83.21 57 MET D C 1
ATOM 11741 O O . MET D 1 57 ? 55.569 52.551 114.777 1.00 84.33 57 MET D O 1
ATOM 11746 N N . GLU D 1 58 ? 55.633 54.100 116.397 1.00 82.01 58 GLU D N 1
ATOM 11747 C CA . GLU D 1 58 ? 54.232 54.432 116.186 1.00 80.68 58 GLU D CA 1
ATOM 11748 C C . GLU D 1 58 ? 54.027 55.074 114.818 1.00 75.75 58 GLU D C 1
ATOM 11749 O O . GLU D 1 58 ? 53.082 54.729 114.098 1.00 75.84 58 GLU D O 1
ATOM 11755 N N . ARG D 1 59 ? 54.932 55.980 114.430 1.00 70.50 59 ARG D N 1
ATOM 11756 C CA . ARG D 1 59 ? 54.891 56.582 113.102 1.00 67.41 59 ARG D CA 1
ATOM 11757 C C . ARG D 1 59 ? 54.978 55.531 112.000 1.00 67.82 59 ARG D C 1
ATOM 11758 O O . ARG D 1 59 ? 54.156 55.516 111.070 1.00 68.56 59 ARG D O 1
ATOM 11766 N N . GLY D 1 60 ? 55.993 54.665 112.073 1.00 66.74 60 GLY D N 1
ATOM 11767 C CA . GLY D 1 60 ? 56.161 53.630 111.067 1.00 68.31 60 GLY D CA 1
ATOM 11768 C C . GLY D 1 60 ? 54.952 52.724 110.942 1.00 69.84 60 GLY D C 1
ATOM 11769 O O . GLY D 1 60 ? 54.525 52.382 109.828 1.00 70.30 60 GLY D O 1
ATOM 11770 N N . TRP D 1 61 ? 54.388 52.316 112.083 1.00 70.52 61 TRP D N 1
ATOM 11771 C CA . TRP D 1 61 ? 53.184 51.505 112.034 1.00 73.05 61 TRP D CA 1
ATOM 11772 C C . TRP D 1 61 ? 52.017 52.289 111.479 1.00 73.00 61 TRP D C 1
ATOM 11773 O O . TRP D 1 61 ? 51.158 51.711 110.807 1.00 74.83 61 TRP D O 1
ATOM 11784 N N . GLN D 1 62 ? 51.945 53.588 111.762 1.00 72.73 62 GLN D N 1
ATOM 11785 C CA . GLN D 1 62 ? 50.838 54.357 111.212 1.00 75.37 62 GLN D CA 1
ATOM 11786 C C . GLN D 1 62 ? 50.954 54.461 109.693 1.00 72.62 62 GLN D C 1
ATOM 11787 O O . GLN D 1 62 ? 49.959 54.279 108.967 1.00 72.15 62 GLN D O 1
ATOM 11793 N N . CYS D 1 63 ? 52.174 54.702 109.196 1.00 68.66 63 CYS D N 1
ATOM 11794 C CA . CYS D 1 63 ? 52.391 54.716 107.757 1.00 64.54 63 CYS D CA 1
ATOM 11795 C C . CYS D 1 63 ? 52.041 53.373 107.140 1.00 62.95 63 CYS D C 1
ATOM 11796 O O . CYS D 1 63 ? 51.422 53.314 106.068 1.00 60.99 63 CYS D O 1
ATOM 11799 N N . LEU D 1 64 ? 52.411 52.281 107.807 1.00 64.06 64 LEU D N 1
ATOM 11800 C CA . LEU D 1 64 ? 52.098 50.976 107.241 1.00 66.76 64 LEU D CA 1
ATOM 11801 C C . LEU D 1 64 ? 50.602 50.718 107.230 1.00 69.90 64 LEU D C 1
ATOM 11802 O O . LEU D 1 64 ? 50.095 50.078 106.298 1.00 70.06 64 LEU D O 1
ATOM 11807 N N . ARG D 1 65 ? 49.884 51.225 108.241 1.00 70.31 65 ARG D N 1
ATOM 11808 C CA . ARG D 1 65 ? 48.434 51.076 108.262 1.00 71.54 65 ARG D CA 1
ATOM 11809 C C . ARG D 1 65 ? 47.810 51.665 107.005 1.00 73.95 65 ARG D C 1
ATOM 11810 O O . ARG D 1 65 ? 46.845 51.113 106.457 1.00 76.03 65 ARG D O 1
ATOM 11818 N N . LEU D 1 66 ? 48.367 52.776 106.514 1.00 72.90 66 LEU D N 1
ATOM 11819 C CA . LEU D 1 66 ? 47.867 53.368 105.280 1.00 70.08 66 LEU D CA 1
ATOM 11820 C C . LEU D 1 66 ? 48.282 52.539 104.077 1.00 69.87 66 LEU D C 1
ATOM 11821 O O . LEU D 1 66 ? 47.445 52.239 103.214 1.00 71.37 66 LEU D O 1
ATOM 11826 N N . PHE D 1 67 ? 49.577 52.160 103.993 1.00 66.67 67 PHE D N 1
ATOM 11827 C CA . PHE D 1 67 ? 50.029 51.264 102.918 1.00 63.84 67 PHE D CA 1
ATOM 11828 C C . PHE D 1 67 ? 49.162 50.014 102.842 1.00 63.12 67 PHE D C 1
ATOM 11829 O O . PHE D 1 67 ? 48.805 49.561 101.747 1.00 61.76 67 PHE D O 1
ATOM 11837 N N . ALA D 1 68 ? 48.826 49.441 104.008 1.00 64.91 68 ALA D N 1
ATOM 11838 C CA . ALA D 1 68 ? 48.090 48.185 104.049 1.00 68.94 68 ALA D CA 1
ATOM 11839 C C . ALA D 1 68 ? 46.672 48.343 103.514 1.00 73.84 68 ALA D C 1
ATOM 11840 O O . ALA D 1 68 ? 46.135 47.422 102.880 1.00 74.96 68 ALA D O 1
ATOM 11842 N N . GLU D 1 69 ? 46.049 49.506 103.746 1.00 76.42 69 GLU D N 1
ATOM 11843 C CA . GLU D 1 69 ? 44.758 49.782 103.114 1.00 78.08 69 GLU D CA 1
ATOM 11844 C C . GLU D 1 69 ? 44.882 49.842 101.589 1.00 77.10 69 GLU D C 1
ATOM 11845 O O . GLU D 1 69 ? 43.999 49.353 100.873 1.00 75.83 69 GLU D O 1
ATOM 11851 N N . ARG D 1 70 ? 45.987 50.378 101.085 1.00 77.70 70 ARG D N 1
ATOM 11852 C CA . ARG D 1 70 ? 46.172 50.517 99.619 1.00 79.66 70 ARG D CA 1
ATOM 11853 C C . ARG D 1 70 ? 46.561 49.179 98.994 1.00 82.14 70 ARG D C 1
ATOM 11854 O O . ARG D 1 70 ? 46.623 49.109 97.769 1.00 83.27 70 ARG D O 1
ATOM 11862 N N . LEU D 1 71 ? 46.780 48.151 99.806 1.00 83.23 71 LEU D N 1
ATOM 11863 C CA . LEU D 1 71 ? 47.268 46.889 99.266 1.00 83.92 71 LEU D CA 1
ATOM 11864 C C . LEU D 1 71 ? 46.252 45.750 99.300 1.00 84.93 71 LEU D C 1
ATOM 11865 O O . LEU D 1 71 ? 46.476 44.733 98.634 1.00 82.98 71 LEU D O 1
ATOM 11870 N N . GLN D 1 72 ? 45.146 45.889 100.028 1.00 87.32 72 GLN D N 1
ATOM 11871 C CA . GLN D 1 72 ? 44.073 44.915 99.886 1.00 89.20 72 GLN D CA 1
ATOM 11872 C C . GLN D 1 72 ? 43.738 44.741 98.410 1.00 91.25 72 GLN D C 1
ATOM 11873 O O . GLN D 1 72 ? 43.845 45.681 97.610 1.00 90.88 72 GLN D O 1
ATOM 11879 N N . ASP D 1 73 ? 43.363 43.512 98.050 1.00 92.80 73 ASP D N 1
ATOM 11880 C CA . ASP D 1 73 ? 43.166 43.017 96.679 1.00 93.00 73 ASP D CA 1
ATOM 11881 C C . ASP D 1 73 ? 44.510 42.792 95.985 1.00 87.86 73 ASP D C 1
ATOM 11882 O O . ASP D 1 73 ? 44.534 42.369 94.808 1.00 88.01 73 ASP D O 1
ATOM 11887 N N . ILE D 1 74 ? 45.627 43.067 96.643 1.00 82.01 74 ILE D N 1
ATOM 11888 C CA . ILE D 1 74 ? 46.923 42.546 96.224 1.00 77.76 74 ILE D CA 1
ATOM 11889 C C . ILE D 1 74 ? 47.230 41.345 97.111 1.00 75.86 74 ILE D C 1
ATOM 11890 O O . ILE D 1 74 ? 47.132 41.462 98.341 1.00 77.63 74 ILE D O 1
ATOM 11895 N N . PRO D 1 75 ? 47.547 40.188 96.548 1.00 72.27 75 PRO D N 1
ATOM 11896 C CA . PRO D 1 75 ? 47.830 38.998 97.363 1.00 69.57 75 PRO D CA 1
ATOM 11897 C C . PRO D 1 75 ? 49.259 38.997 97.859 1.00 66.80 75 PRO D C 1
ATOM 11898 O O . PRO D 1 75 ? 50.173 39.438 97.146 1.00 66.97 75 PRO D O 1
ATOM 11902 N N . PRO D 1 76 ? 49.493 38.496 99.072 1.00 64.73 76 PRO D N 1
ATOM 11903 C CA . PRO D 1 76 ? 50.834 38.599 99.657 1.00 62.98 76 PRO D CA 1
ATOM 11904 C C . PRO D 1 76 ? 51.931 38.050 98.780 1.00 61.48 76 PRO D C 1
ATOM 11905 O O . PRO D 1 76 ? 53.070 38.520 98.883 1.00 61.20 76 PRO D O 1
ATOM 11909 N N . SER D 1 77 ? 51.633 37.090 97.897 1.00 61.84 77 SER D N 1
ATOM 11910 C CA . SER D 1 77 ? 52.700 36.506 97.099 1.00 64.37 77 SER D CA 1
ATOM 11911 C C . SER D 1 77 ? 53.172 37.447 95.997 1.00 70.18 77 SER D C 1
ATOM 11912 O O . SER D 1 77 ? 54.218 37.200 95.370 1.00 70.81 77 SER D O 1
ATOM 11915 N N . GLN D 1 78 ? 52.416 38.505 95.721 1.00 73.37 78 GLN D N 1
ATOM 11916 C CA . GLN D 1 78 ? 52.846 39.485 94.734 1.00 75.23 78 GLN D CA 1
ATOM 11917 C C . GLN D 1 78 ? 53.398 40.744 95.386 1.00 72.55 78 GLN D C 1
ATOM 11918 O O . GLN D 1 78 ? 53.711 41.706 94.673 1.00 73.76 78 GLN D O 1
ATOM 11924 N N . ILE D 1 79 ? 53.527 40.749 96.719 1.00 66.03 79 ILE D N 1
ATOM 11925 C CA . ILE D 1 79 ? 54.112 41.847 97.477 1.00 59.31 79 ILE D CA 1
ATOM 11926 C C . ILE D 1 79 ? 55.461 41.422 98.020 1.00 57.47 79 ILE D C 1
ATOM 11927 O O . ILE D 1 79 ? 55.643 40.278 98.445 1.00 59.72 79 ILE D O 1
ATOM 11932 N N . ARG D 1 80 ? 56.401 42.351 98.029 1.00 53.38 80 ARG D N 1
ATOM 11933 C CA . ARG D 1 80 ? 57.667 42.165 98.715 1.00 50.94 80 ARG D CA 1
ATOM 11934 C C . ARG D 1 80 ? 57.875 43.383 99.590 1.00 51.30 80 ARG D C 1
ATOM 11935 O O . ARG D 1 80 ? 57.891 44.509 99.092 1.00 50.94 80 ARG D O 1
ATOM 11943 N N . VAL D 1 81 ? 58.040 43.171 100.878 1.00 53.03 81 VAL D N 1
ATOM 11944 C CA . VAL D 1 81 ? 58.397 44.241 101.792 1.00 53.91 81 VAL D CA 1
ATOM 11945 C C . VAL D 1 81 ? 59.796 43.955 102.307 1.00 56.24 81 VAL D C 1
ATOM 11946 O O . VAL D 1 81 ? 60.074 42.829 102.741 1.00 57.75 81 VAL D O 1
ATOM 11950 N N . VAL D 1 82 ? 60.672 44.972 102.262 1.00 55.62 82 VAL D N 1
ATOM 11951 C CA . VAL D 1 82 ? 62.060 44.873 102.700 1.00 53.86 82 VAL D CA 1
ATOM 11952 C C . VAL D 1 82 ? 62.381 46.044 103.626 1.00 54.23 82 VAL D C 1
ATOM 11953 O O . VAL D 1 82 ? 61.619 47.008 103.748 1.00 54.12 82 VAL D O 1
ATOM 11957 N N . ALA D 1 83 ? 63.537 45.930 104.292 1.00 53.45 83 ALA D N 1
ATOM 11958 C CA . ALA D 1 83 ? 63.951 46.849 105.338 1.00 53.87 83 ALA D CA 1
ATOM 11959 C C . ALA D 1 83 ? 65.461 47.072 105.263 1.00 55.89 83 ALA D C 1
ATOM 11960 O O . ALA D 1 83 ? 66.229 46.107 105.217 1.00 55.15 83 ALA D O 1
ATOM 11962 N N . THR D 1 84 ? 65.879 48.340 105.222 1.00 61.77 84 THR D N 1
ATOM 11963 C CA . THR D 1 84 ? 67.251 48.782 104.978 1.00 69.77 84 THR D CA 1
ATOM 11964 C C . THR D 1 84 ? 67.970 49.001 106.310 1.00 75.85 84 THR D C 1
ATOM 11965 O O . THR D 1 84 ? 67.434 48.680 107.371 1.00 79.51 84 THR D O 1
ATOM 11969 N N . ALA D 1 85 ? 69.159 49.632 106.272 1.00 75.90 85 ALA D N 1
ATOM 11970 C CA . ALA D 1 85 ? 70.110 49.626 107.397 1.00 74.15 85 ALA D CA 1
ATOM 11971 C C . ALA D 1 85 ? 69.481 49.905 108.772 1.00 71.43 85 ALA D C 1
ATOM 11972 O O . ALA D 1 85 ? 69.842 49.257 109.761 1.00 71.04 85 ALA D O 1
ATOM 11974 N N . THR D 1 86 ? 68.571 50.879 108.868 1.00 68.34 86 THR D N 1
ATOM 11975 C CA . THR D 1 86 ? 68.070 51.278 110.183 1.00 66.82 86 THR D CA 1
ATOM 11976 C C . THR D 1 86 ? 67.431 50.104 110.910 1.00 68.16 86 THR D C 1
ATOM 11977 O O . THR D 1 86 ? 67.752 49.843 112.075 1.00 69.83 86 THR D O 1
ATOM 11981 N N . LEU D 1 87 ? 66.551 49.358 110.242 1.00 67.43 87 LEU D N 1
ATOM 11982 C CA . LEU D 1 87 ? 66.044 48.141 110.866 1.00 68.70 87 LEU D CA 1
ATOM 11983 C C . LEU D 1 87 ? 67.048 46.990 110.793 1.00 69.17 87 LEU D C 1
ATOM 11984 O O . LEU D 1 87 ? 66.803 45.927 111.385 1.00 68.81 87 LEU D O 1
ATOM 11989 N N . ARG D 1 88 ? 68.175 47.171 110.101 1.00 68.85 88 ARG D N 1
ATOM 11990 C CA . ARG D 1 88 ? 69.240 46.181 110.215 1.00 71.25 88 ARG D CA 1
ATOM 11991 C C . ARG D 1 88 ? 69.936 46.299 111.569 1.00 74.72 88 ARG D C 1
ATOM 11992 O O . ARG D 1 88 ? 70.171 45.289 112.241 1.00 75.08 88 ARG D O 1
ATOM 12000 N N . LEU D 1 89 ? 70.251 47.537 111.988 1.00 77.15 89 LEU D N 1
ATOM 12001 C CA . LEU D 1 89 ? 70.829 47.851 113.292 1.00 78.83 89 LEU D CA 1
ATOM 12002 C C . LEU D 1 89 ? 69.732 48.395 114.215 1.00 80.47 89 LEU D C 1
ATOM 12003 O O . LEU D 1 89 ? 69.492 49.601 114.300 1.00 82.29 89 LEU D O 1
ATOM 12008 N N . ALA D 1 90 ? 69.053 47.500 114.894 1.00 79.96 90 ALA D N 1
ATOM 12009 C CA . ALA D 1 90 ? 68.204 47.859 116.011 1.00 80.49 90 ALA D CA 1
ATOM 12010 C C . ALA D 1 90 ? 67.979 46.553 116.721 1.00 82.03 90 ALA D C 1
ATOM 12011 O O . ALA D 1 90 ? 67.643 45.559 116.071 1.00 83.29 90 ALA D O 1
ATOM 12013 N N . VAL D 1 91 ? 68.194 46.545 118.035 1.00 81.41 91 VAL D N 1
ATOM 12014 C CA . VAL D 1 91 ? 67.831 45.349 118.778 1.00 81.65 91 VAL D CA 1
ATOM 12015 C C . VAL D 1 91 ? 66.319 45.306 118.817 1.00 79.64 91 VAL D C 1
ATOM 12016 O O . VAL D 1 91 ? 65.698 44.231 118.794 1.00 78.88 91 VAL D O 1
ATOM 12020 N N . ASN D 1 92 ? 65.733 46.502 118.766 1.00 78.39 92 ASN D N 1
ATOM 12021 C CA . ASN D 1 92 ? 64.302 46.714 118.653 1.00 77.16 92 ASN D CA 1
ATOM 12022 C C . ASN D 1 92 ? 63.706 46.104 117.399 1.00 72.65 92 ASN D C 1
ATOM 12023 O O . ASN D 1 92 ? 62.499 45.819 117.371 1.00 70.70 92 ASN D O 1
ATOM 12028 N N . ALA D 1 93 ? 64.509 45.969 116.339 1.00 70.32 93 ALA D N 1
ATOM 12029 C CA . ALA D 1 93 ? 63.942 45.794 115.010 1.00 68.48 93 ALA D CA 1
ATOM 12030 C C . ALA D 1 93 ? 62.874 44.726 115.026 1.00 67.95 93 ALA D C 1
ATOM 12031 O O . ALA D 1 93 ? 61.739 44.977 114.614 1.00 70.24 93 ALA D O 1
ATOM 12033 N N . GLY D 1 94 ? 63.186 43.566 115.612 1.00 66.06 94 GLY D N 1
ATOM 12034 C CA . GLY D 1 94 ? 62.228 42.470 115.649 1.00 65.34 94 GLY D CA 1
ATOM 12035 C C . GLY D 1 94 ? 60.861 42.856 116.185 1.00 66.23 94 GLY D C 1
ATOM 12036 O O . GLY D 1 94 ? 59.847 42.253 115.815 1.00 66.03 94 GLY D O 1
ATOM 12037 N N . ASP D 1 95 ? 60.801 43.857 117.060 1.00 69.29 95 ASP D N 1
ATOM 12038 C CA . ASP D 1 95 ? 59.511 44.228 117.632 1.00 73.57 95 ASP D CA 1
ATOM 12039 C C . ASP D 1 95 ? 58.711 45.054 116.649 1.00 72.28 95 ASP D C 1
ATOM 12040 O O . ASP D 1 95 ? 57.522 44.796 116.433 1.00 71.31 95 ASP D O 1
ATOM 12045 N N . PHE D 1 96 ? 59.353 46.049 116.039 1.00 71.86 96 PHE D N 1
ATOM 12046 C CA . PHE D 1 96 ? 58.701 46.787 114.965 1.00 70.61 96 PHE D CA 1
ATOM 12047 C C . PHE D 1 96 ? 58.232 45.849 113.864 1.00 68.40 96 PHE D C 1
ATOM 12048 O O . PHE D 1 96 ? 57.035 45.789 113.539 1.00 65.61 96 PHE D O 1
ATOM 12056 N N . ILE D 1 97 ? 59.177 45.105 113.279 1.00 67.24 97 ILE D N 1
ATOM 12057 C CA . ILE D 1 97 ? 58.850 44.218 112.173 1.00 67.52 97 ILE D CA 1
ATOM 12058 C C . ILE D 1 97 ? 57.707 43.286 112.529 1.00 71.71 97 ILE D C 1
ATOM 12059 O O . ILE D 1 97 ? 56.878 42.954 111.672 1.00 74.30 97 ILE D O 1
ATOM 12064 N N . ALA D 1 98 ? 57.599 42.893 113.799 1.00 73.28 98 ALA D N 1
ATOM 12065 C CA . ALA D 1 98 ? 56.547 41.964 114.195 1.00 73.41 98 ALA D CA 1
ATOM 12066 C C . ALA D 1 98 ? 55.162 42.595 114.075 1.00 71.34 98 ALA D C 1
ATOM 12067 O O . ALA D 1 98 ? 54.252 42.011 113.474 1.00 71.62 98 ALA D O 1
ATOM 12069 N N . LYS D 1 99 ? 54.975 43.794 114.636 1.00 69.11 99 LYS D N 1
ATOM 12070 C CA . LYS D 1 99 ? 53.664 44.427 114.503 1.00 69.94 99 LYS D CA 1
ATOM 12071 C C . LYS D 1 99 ? 53.379 44.786 113.053 1.00 68.09 99 LYS D C 1
ATOM 12072 O O . LYS D 1 99 ? 52.274 44.538 112.556 1.00 67.77 99 LYS D O 1
ATOM 12078 N N . ALA D 1 100 ? 54.391 45.335 112.360 1.00 66.48 100 ALA D N 1
ATOM 12079 C CA . ALA D 1 100 ? 54.323 45.629 110.930 1.00 64.06 100 ALA D CA 1
ATOM 12080 C C . ALA D 1 100 ? 53.839 44.461 110.100 1.00 64.79 100 ALA D C 1
ATOM 12081 O O . ALA D 1 100 ? 53.094 44.664 109.140 1.00 66.32 100 ALA D O 1
ATOM 12083 N N . GLN D 1 101 ? 54.275 43.237 110.407 1.00 67.13 101 GLN D N 1
ATOM 12084 C CA . GLN D 1 101 ? 53.837 42.122 109.572 1.00 72.50 101 GLN D CA 1
ATOM 12085 C C . GLN D 1 101 ? 52.399 41.734 109.843 1.00 79.79 101 GLN D C 1
ATOM 12086 O O . GLN D 1 101 ? 51.785 41.064 109.004 1.00 80.54 101 GLN D O 1
ATOM 12092 N N . GLU D 1 102 ? 51.867 42.099 111.010 1.00 86.64 102 GLU D N 1
ATOM 12093 C CA . GLU D 1 102 ? 50.452 41.860 111.252 1.00 92.99 102 GLU D CA 1
ATOM 12094 C C . GLU D 1 102 ? 49.631 42.985 110.647 1.00 91.91 102 GLU D C 1
ATOM 12095 O O . GLU D 1 102 ? 48.518 42.743 110.156 1.00 94.71 102 GLU D O 1
ATOM 12101 N N . ILE D 1 103 ? 50.182 44.207 110.649 1.00 86.02 103 ILE D N 1
ATOM 12102 C CA . ILE D 1 103 ? 49.549 45.319 109.943 1.00 79.74 103 ILE D CA 1
ATOM 12103 C C . ILE D 1 103 ? 49.465 45.014 108.455 1.00 77.11 103 ILE D C 1
ATOM 12104 O O . ILE D 1 103 ? 48.371 44.934 107.880 1.00 78.93 103 ILE D O 1
ATOM 12109 N N . LEU D 1 104 ? 50.618 44.829 107.806 1.00 72.80 104 LEU D N 1
ATOM 12110 C CA . LEU D 1 104 ? 50.613 44.435 106.404 1.00 70.09 104 LEU D CA 1
ATOM 12111 C C . LEU D 1 104 ? 50.098 43.000 106.295 1.00 72.02 104 LEU D C 1
ATOM 12112 O O . LEU D 1 104 ? 49.928 42.290 107.296 1.00 73.21 104 LEU D O 1
ATOM 12117 N N . GLY D 1 105 ? 49.811 42.563 105.083 1.00 71.25 105 GLY D N 1
ATOM 12118 C CA . GLY D 1 105 ? 49.362 41.184 105.050 1.00 72.93 105 GLY D CA 1
ATOM 12119 C C . GLY D 1 105 ? 50.460 40.135 105.021 1.00 72.92 105 GLY D C 1
ATOM 12120 O O . GLY D 1 105 ? 50.194 39.001 104.619 1.00 74.41 105 GLY D O 1
ATOM 12121 N N . CYS D 1 106 ? 51.684 40.461 105.430 1.00 71.09 106 CYS D N 1
ATOM 12122 C CA . CYS D 1 106 ? 52.743 39.700 104.773 1.00 69.02 106 CYS D CA 1
ATOM 12123 C C . CYS D 1 106 ? 54.116 39.908 105.408 1.00 64.30 106 CYS D C 1
ATOM 12124 O O . CYS D 1 106 ? 54.275 40.775 106.275 1.00 63.44 106 CYS D O 1
ATOM 12127 N N . PRO D 1 107 ? 55.121 39.113 105.042 1.00 61.64 107 PRO D N 1
ATOM 12128 C CA . PRO D 1 107 ? 56.397 39.163 105.768 1.00 62.79 107 PRO D CA 1
ATOM 12129 C C . PRO D 1 107 ? 57.177 40.422 105.438 1.00 67.53 107 PRO D C 1
ATOM 12130 O O . PRO D 1 107 ? 56.977 41.040 104.386 1.00 71.27 107 PRO D O 1
ATOM 12134 N N . VAL D 1 108 ? 58.066 40.804 106.367 1.00 64.50 108 VAL D N 1
ATOM 12135 C CA . VAL D 1 108 ? 59.022 41.886 106.162 1.00 62.19 108 VAL D CA 1
ATOM 12136 C C . VAL D 1 108 ? 60.408 41.264 106.160 1.00 65.90 108 VAL D C 1
ATOM 12137 O O . VAL D 1 108 ? 60.822 40.669 107.163 1.00 67.89 108 VAL D O 1
ATOM 12141 N N . GLN D 1 109 ? 61.129 41.393 105.056 1.00 65.56 109 GLN D N 1
ATOM 12142 C CA . GLN D 1 109 ? 62.449 40.784 104.914 1.00 63.68 109 GLN D CA 1
ATOM 12143 C C . GLN D 1 109 ? 63.530 41.854 105.065 1.00 61.56 109 GLN D C 1
ATOM 12144 O O . GLN D 1 109 ? 63.676 42.728 104.201 1.00 61.83 109 GLN D O 1
ATOM 12150 N N . VAL D 1 110 ? 64.288 41.779 106.159 1.00 57.80 110 VAL D N 1
ATOM 12151 C CA . VAL D 1 110 ? 65.486 42.595 106.323 1.00 56.97 110 VAL D CA 1
ATOM 12152 C C . VAL D 1 110 ? 66.538 42.148 105.319 1.00 56.61 110 VAL D C 1
ATOM 12153 O O . VAL D 1 110 ? 66.733 40.949 105.122 1.00 58.25 110 VAL D O 1
ATOM 12157 N N . ILE D 1 111 ? 67.231 43.094 104.666 1.00 56.89 111 ILE D N 1
ATOM 12158 C CA . ILE D 1 111 ? 68.203 42.751 103.619 1.00 57.01 111 ILE D CA 1
ATOM 12159 C C . ILE D 1 111 ? 69.517 43.500 103.814 1.00 58.80 111 ILE D C 1
ATOM 12160 O O . ILE D 1 111 ? 69.533 44.693 104.140 1.00 60.11 111 ILE D O 1
ATOM 12165 N N . SER D 1 112 ? 70.618 42.798 103.573 1.00 59.05 112 SER D N 1
ATOM 12166 C CA . SER D 1 112 ? 71.944 43.379 103.657 1.00 61.90 112 SER D CA 1
ATOM 12167 C C . SER D 1 112 ? 72.153 44.440 102.579 1.00 67.29 112 SER D C 1
ATOM 12168 O O . SER D 1 112 ? 71.472 44.475 101.548 1.00 69.00 112 SER D O 1
ATOM 12171 N N . GLY D 1 113 ? 73.141 45.301 102.826 1.00 69.07 113 GLY D N 1
ATOM 12172 C CA . GLY D 1 113 ? 73.461 46.339 101.868 1.00 68.31 113 GLY D CA 1
ATOM 12173 C C . GLY D 1 113 ? 73.902 45.784 100.533 1.00 68.39 113 GLY D C 1
ATOM 12174 O O . GLY D 1 113 ? 73.577 46.348 99.486 1.00 69.24 113 GLY D O 1
ATOM 12175 N N . GLU D 1 114 ? 74.674 44.690 100.546 1.00 68.27 114 GLU D N 1
ATOM 12176 C CA . GLU D 1 114 ? 75.088 44.089 99.278 1.00 70.39 114 GLU D CA 1
ATOM 12177 C C . GLU D 1 114 ? 73.878 43.593 98.510 1.00 66.15 114 GLU D C 1
ATOM 12178 O O . GLU D 1 114 ? 73.781 43.776 97.289 1.00 64.34 114 GLU D O 1
ATOM 12184 N N . GLU D 1 115 ? 72.944 42.979 99.237 1.00 64.04 115 GLU D N 1
ATOM 12185 C CA . GLU D 1 115 ? 71.720 42.462 98.659 1.00 62.56 115 GLU D CA 1
ATOM 12186 C C . GLU D 1 115 ? 70.834 43.599 98.170 1.00 62.76 115 GLU D C 1
ATOM 12187 O O . GLU D 1 115 ? 70.187 43.496 97.122 1.00 63.02 115 GLU D O 1
ATOM 12193 N N . GLU D 1 116 ? 70.828 44.707 98.898 1.00 63.72 116 GLU D N 1
ATOM 12194 C CA . GLU D 1 116 ? 70.150 45.908 98.442 1.00 63.24 116 GLU D CA 1
ATOM 12195 C C . GLU D 1 116 ? 70.796 46.446 97.180 1.00 64.93 116 GLU D C 1
ATOM 12196 O O . GLU D 1 116 ? 70.098 46.811 96.227 1.00 64.48 116 GLU D O 1
ATOM 12202 N N . ALA D 1 117 ? 72.131 46.492 97.157 1.00 66.51 117 ALA D N 1
ATOM 12203 C CA . ALA D 1 117 ? 72.858 46.814 95.936 1.00 68.21 117 ALA D CA 1
ATOM 12204 C C . ALA D 1 117 ? 72.584 45.806 94.830 1.00 69.39 117 ALA D C 1
ATOM 12205 O O . ALA D 1 117 ? 72.535 46.177 93.649 1.00 70.41 117 ALA D O 1
ATOM 12207 N N . ARG D 1 118 ? 72.418 44.527 95.184 1.00 68.75 118 ARG D N 1
ATOM 12208 C CA . ARG D 1 118 ? 72.029 43.527 94.197 1.00 67.15 118 ARG D CA 1
ATOM 12209 C C . ARG D 1 118 ? 70.657 43.860 93.627 1.00 67.89 118 ARG D C 1
ATOM 12210 O O . ARG D 1 118 ? 70.484 43.994 92.412 1.00 67.56 118 ARG D O 1
ATOM 12218 N N . LEU D 1 119 ? 69.666 44.028 94.499 1.00 68.31 119 LEU D N 1
ATOM 12219 C CA . LEU D 1 119 ? 68.328 44.346 94.025 1.00 66.79 119 LEU D CA 1
ATOM 12220 C C . LEU D 1 119 ? 68.299 45.664 93.258 1.00 69.09 119 LEU D C 1
ATOM 12221 O O . LEU D 1 119 ? 67.637 45.754 92.218 1.00 69.68 119 LEU D O 1
ATOM 12226 N N . ILE D 1 120 ? 68.997 46.701 93.749 1.00 69.30 120 ILE D N 1
ATOM 12227 C CA . ILE D 1 120 ? 69.058 47.968 93.012 1.00 69.10 120 ILE D CA 1
ATOM 12228 C C . ILE D 1 120 ? 69.525 47.734 91.582 1.00 70.94 120 ILE D C 1
ATOM 12229 O O . ILE D 1 120 ? 68.954 48.265 90.623 1.00 69.18 120 ILE D O 1
ATOM 12234 N N . TYR D 1 121 ? 70.598 46.948 91.425 1.00 73.38 121 TYR D N 1
ATOM 12235 C CA . TYR D 1 121 ? 71.163 46.714 90.101 1.00 72.93 121 TYR D CA 1
ATOM 12236 C C . TYR D 1 121 ? 70.184 45.982 89.203 1.00 69.85 121 TYR D C 1
ATOM 12237 O O . TYR D 1 121 ? 70.023 46.337 88.027 1.00 69.60 121 TYR D O 1
ATOM 12246 N N . GLN D 1 122 ? 69.535 44.948 89.725 1.00 66.90 122 GLN D N 1
ATOM 12247 C CA . GLN D 1 122 ? 68.474 44.324 88.957 1.00 67.86 122 GLN D CA 1
ATOM 12248 C C . GLN D 1 122 ? 67.462 45.371 88.502 1.00 66.16 122 GLN D C 1
ATOM 12249 O O . GLN D 1 122 ? 66.935 45.291 87.389 1.00 66.53 122 GLN D O 1
ATOM 12255 N N . GLY D 1 123 ? 67.211 46.385 89.339 1.00 63.67 123 GLY D N 1
ATOM 12256 C CA . GLY D 1 123 ? 66.256 47.421 88.986 1.00 63.15 123 GLY D CA 1
ATOM 12257 C C . GLY D 1 123 ? 66.709 48.261 87.809 1.00 62.94 123 GLY D C 1
ATOM 12258 O O . GLY D 1 123 ? 65.910 48.619 86.947 1.00 62.01 123 GLY D O 1
ATOM 12259 N N . VAL D 1 124 ? 68.000 48.578 87.749 1.00 63.98 124 VAL D N 1
ATOM 12260 C CA . VAL D 1 124 ? 68.469 49.350 86.616 1.00 65.50 124 VAL D CA 1
ATOM 12261 C C . VAL D 1 124 ? 68.563 48.450 85.397 1.00 70.87 124 VAL D C 1
ATOM 12262 O O . VAL D 1 124 ? 68.405 48.912 84.266 1.00 72.26 124 VAL D O 1
ATOM 12266 N N . ALA D 1 125 ? 68.767 47.147 85.594 1.00 74.15 125 ALA D N 1
ATOM 12267 C CA . ALA D 1 125 ? 68.943 46.259 84.448 1.00 74.91 125 ALA D CA 1
ATOM 12268 C C . ALA D 1 125 ? 67.652 46.115 83.650 1.00 74.78 125 ALA D C 1
ATOM 12269 O O . ALA D 1 125 ? 67.664 46.206 82.421 1.00 76.62 125 ALA D O 1
ATOM 12271 N N . HIS D 1 126 ? 66.529 45.899 84.318 1.00 73.23 126 HIS D N 1
ATOM 12272 C CA . HIS D 1 126 ? 65.288 45.657 83.587 1.00 73.46 126 HIS D CA 1
ATOM 12273 C C . HIS D 1 126 ? 64.658 46.925 82.991 1.00 71.91 126 HIS D C 1
ATOM 12274 O O . HIS D 1 126 ? 63.677 46.825 82.247 1.00 69.68 126 HIS D O 1
ATOM 12281 N N . THR D 1 127 ? 65.144 48.111 83.348 1.00 72.91 127 THR D N 1
ATOM 12282 C CA . THR D 1 127 ? 64.505 49.362 82.951 1.00 74.12 127 THR D CA 1
ATOM 12283 C C . THR D 1 127 ? 65.390 50.295 82.133 1.00 77.42 127 THR D C 1
ATOM 12284 O O . THR D 1 127 ? 64.997 51.445 81.902 1.00 78.00 127 THR D O 1
ATOM 12288 N N . THR D 1 128 ? 66.591 49.883 81.753 1.00 78.83 128 THR D N 1
ATOM 12289 C CA . THR D 1 128 ? 67.561 50.824 81.218 1.00 81.79 128 THR D CA 1
ATOM 12290 C C . THR D 1 128 ? 68.029 50.412 79.829 1.00 88.56 128 THR D C 1
ATOM 12291 O O . THR D 1 128 ? 68.665 49.362 79.657 1.00 91.24 128 THR D O 1
ATOM 12295 N N . GLY D 1 129 ? 67.731 51.263 78.845 1.00 90.60 129 GLY D N 1
ATOM 12296 C CA . GLY D 1 129 ? 68.320 51.135 77.534 1.00 91.02 129 GLY D CA 1
ATOM 12297 C C . GLY D 1 129 ? 69.783 51.543 77.531 1.00 91.04 129 GLY D C 1
ATOM 12298 O O . GLY D 1 129 ? 70.340 52.065 78.498 1.00 91.38 129 GLY D O 1
ATOM 12299 N N . GLY D 1 130 ? 70.422 51.311 76.403 1.00 90.30 130 GLY D N 1
ATOM 12300 C CA . GLY D 1 130 ? 71.862 51.356 76.361 1.00 89.66 130 GLY D CA 1
ATOM 12301 C C . GLY D 1 130 ? 72.421 49.952 76.341 1.00 89.81 130 GLY D C 1
ATOM 12302 O O . GLY D 1 130 ? 71.698 48.952 76.222 1.00 91.16 130 GLY D O 1
ATOM 12303 N N . ALA D 1 131 ? 73.746 49.888 76.465 1.00 88.13 131 ALA D N 1
ATOM 12304 C CA . ALA D 1 131 ? 74.456 48.637 76.245 1.00 85.86 131 ALA D CA 1
ATOM 12305 C C . ALA D 1 131 ? 74.274 47.687 77.431 1.00 83.18 131 ALA D C 1
ATOM 12306 O O . ALA D 1 131 ? 73.604 47.991 78.421 1.00 85.36 131 ALA D O 1
ATOM 12308 N N . ASP D 1 132 ? 74.879 46.504 77.321 1.00 163.62 132 ASP D N 1
ATOM 12309 C CA . ASP D 1 132 ? 74.816 45.544 78.414 1.00 153.98 132 ASP D CA 1
ATOM 12310 C C . ASP D 1 132 ? 75.726 45.952 79.568 1.00 145.06 132 ASP D C 1
ATOM 12311 O O . ASP D 1 132 ? 75.255 46.191 80.683 1.00 142.46 132 ASP D O 1
ATOM 12316 N N . GLN D 1 133 ? 77.033 46.051 79.325 1.00 139.60 133 GLN D N 1
ATOM 12317 C CA . GLN D 1 133 ? 77.959 46.365 80.409 1.00 132.38 133 GLN D CA 1
ATOM 12318 C C . GLN D 1 133 ? 77.801 47.815 80.839 1.00 123.32 133 GLN D C 1
ATOM 12319 O O . GLN D 1 133 ? 77.778 48.724 80.007 1.00 122.35 133 GLN D O 1
ATOM 12325 N N . ARG D 1 134 ? 77.677 48.030 82.146 1.00 117.44 134 ARG D N 1
ATOM 12326 C CA . ARG D 1 134 ? 77.364 49.354 82.656 1.00 110.68 134 ARG D CA 1
ATOM 12327 C C . ARG D 1 134 ? 77.893 49.526 84.068 1.00 110.37 134 ARG D C 1
ATOM 12328 O O . ARG D 1 134 ? 78.012 48.562 84.823 1.00 113.04 134 ARG D O 1
ATOM 12336 N N . LEU D 1 135 ? 78.212 50.775 84.408 1.00 107.34 135 LEU D N 1
ATOM 12337 C CA . LEU D 1 135 ? 78.732 51.158 85.716 1.00 106.29 135 LEU D CA 1
ATOM 12338 C C . LEU D 1 135 ? 77.740 52.105 86.392 1.00 101.97 135 LEU D C 1
ATOM 12339 O O . LEU D 1 135 ? 77.582 53.255 85.968 1.00 99.98 135 LEU D O 1
ATOM 12344 N N . VAL D 1 136 ? 77.100 51.624 87.474 1.00 101.54 136 VAL D N 1
ATOM 12345 C CA . VAL D 1 136 ? 76.049 52.334 88.198 1.00 98.86 136 VAL D CA 1
ATOM 12346 C C . VAL D 1 136 ? 76.661 53.122 89.347 1.00 103.44 136 VAL D C 1
ATOM 12347 O O . VAL D 1 136 ? 77.615 52.669 89.988 1.00 107.05 136 VAL D O 1
ATOM 12351 N N . VAL D 1 137 ? 76.121 54.310 89.618 1.00 104.05 137 VAL D N 1
ATOM 12352 C CA . VAL D 1 137 ? 76.638 55.175 90.674 1.00 108.24 137 VAL D CA 1
ATOM 12353 C C . VAL D 1 137 ? 75.472 55.732 91.472 1.00 111.03 137 VAL D C 1
ATOM 12354 O O . VAL D 1 137 ? 74.612 56.433 90.924 1.00 109.97 137 VAL D O 1
ATOM 12358 N N . ASP D 1 138 ? 75.465 55.439 92.767 1.00 115.01 138 ASP D N 1
ATOM 12359 C CA . ASP D 1 138 ? 74.415 55.830 93.693 1.00 116.43 138 ASP D CA 1
ATOM 12360 C C . ASP D 1 138 ? 75.077 56.595 94.832 1.00 122.06 138 ASP D C 1
ATOM 12361 O O . ASP D 1 138 ? 75.926 56.047 95.546 1.00 126.44 138 ASP D O 1
ATOM 12366 N N . ILE D 1 139 ? 74.728 57.871 94.969 1.00 121.81 139 ILE D N 1
ATOM 12367 C CA . ILE D 1 139 ? 75.299 58.685 96.075 1.00 124.64 139 ILE D CA 1
ATOM 12368 C C . ILE D 1 139 ? 74.195 58.863 97.111 1.00 126.95 139 ILE D C 1
ATOM 12369 O O . ILE D 1 139 ? 73.457 59.849 97.013 1.00 125.14 139 ILE D O 1
ATOM 12374 N N . GLU D 1 145 ? 77.129 53.556 96.569 1.00 129.97 145 GLU D N 1
ATOM 12375 C CA . GLU D 1 145 ? 77.041 52.165 96.129 1.00 127.73 145 GLU D CA 1
ATOM 12376 C C . GLU D 1 145 ? 77.193 52.136 94.610 1.00 123.11 145 GLU D C 1
ATOM 12377 O O . GLU D 1 145 ? 76.334 52.649 93.884 1.00 119.39 145 GLU D O 1
ATOM 12383 N N . LEU D 1 146 ? 78.287 51.544 94.130 1.00 123.85 146 LEU D N 1
ATOM 12384 C CA . LEU D 1 146 ? 78.615 51.457 92.709 1.00 119.34 146 LEU D CA 1
ATOM 12385 C C . LEU D 1 146 ? 78.667 49.996 92.288 1.00 118.13 146 LEU D C 1
ATOM 12386 O O . LEU D 1 146 ? 79.120 49.145 93.057 1.00 123.18 146 LEU D O 1
ATOM 12391 N N . VAL D 1 147 ? 78.199 49.700 91.076 1.00 112.17 147 VAL D N 1
ATOM 12392 C CA . VAL D 1 147 ? 78.077 48.323 90.598 1.00 112.17 147 VAL D CA 1
ATOM 12393 C C . VAL D 1 147 ? 78.408 48.276 89.117 1.00 112.72 147 VAL D C 1
ATOM 12394 O O . VAL D 1 147 ? 78.055 49.195 88.371 1.00 111.91 147 VAL D O 1
ATOM 12398 N N . THR D 1 148 ? 79.077 47.197 88.684 1.00 115.22 148 THR D N 1
ATOM 12399 C CA . THR D 1 148 ? 79.216 46.859 87.272 1.00 114.92 148 THR D CA 1
ATOM 12400 C C . THR D 1 148 ? 78.536 45.527 86.978 1.00 115.01 148 THR D C 1
ATOM 12401 O O . THR D 1 148 ? 78.473 44.636 87.835 1.00 118.64 148 THR D O 1
ATOM 12405 N N . GLY D 1 149 ? 78.040 45.399 85.750 1.00 110.61 149 GLY D N 1
ATOM 12406 C CA . GLY D 1 149 ? 77.480 44.138 85.288 1.00 110.28 149 GLY D CA 1
ATOM 12407 C C . GLY D 1 149 ? 77.137 44.198 83.810 1.00 108.60 149 GLY D C 1
ATOM 12408 O O . GLY D 1 149 ? 77.254 45.239 83.156 1.00 105.42 149 GLY D O 1
ATOM 12409 N N . THR D 1 150 ? 76.702 43.046 83.296 1.00 110.92 150 THR D N 1
ATOM 12410 C CA . THR D 1 150 ? 76.280 42.897 81.908 1.00 112.97 150 THR D CA 1
ATOM 12411 C C . THR D 1 150 ? 75.005 42.071 81.867 1.00 113.22 150 THR D C 1
ATOM 12412 O O . THR D 1 150 ? 75.004 40.918 82.318 1.00 116.55 150 THR D O 1
ATOM 12416 N N . GLY D 1 151 ? 73.933 42.657 81.321 1.00 110.35 151 GLY D N 1
ATOM 12417 C CA . GLY D 1 151 ? 72.689 41.955 81.049 1.00 111.07 151 GLY D CA 1
ATOM 12418 C C . GLY D 1 151 ? 72.054 41.224 82.222 1.00 112.83 151 GLY D C 1
ATOM 12419 O O . GLY D 1 151 ? 71.896 39.995 82.176 1.00 117.86 151 GLY D O 1
ATOM 12420 N N . ALA D 1 152 ? 71.713 41.960 83.285 1.00 108.74 152 ALA D N 1
ATOM 12421 C CA . ALA D 1 152 ? 71.056 41.446 84.492 1.00 108.04 152 ALA D CA 1
ATOM 12422 C C . ALA D 1 152 ? 71.939 40.531 85.339 1.00 111.49 152 ALA D C 1
ATOM 12423 O O . ALA D 1 152 ? 71.430 39.744 86.148 1.00 114.50 152 ALA D O 1
ATOM 12425 N N . GLN D 1 153 ? 73.251 40.630 85.202 1.00 111.39 153 GLN D N 1
ATOM 12426 C CA . GLN D 1 153 ? 74.172 39.817 85.976 1.00 115.09 153 GLN D CA 1
ATOM 12427 C C . GLN D 1 153 ? 75.206 40.754 86.581 1.00 115.36 153 GLN D C 1
ATOM 12428 O O . GLN D 1 153 ? 75.963 41.396 85.847 1.00 115.04 153 GLN D O 1
ATOM 12434 N N . THR D 1 154 ? 75.243 40.839 87.906 1.00 116.79 154 THR D N 1
ATOM 12435 C CA . THR D 1 154 ? 76.076 41.823 88.585 1.00 118.26 154 THR D CA 1
ATOM 12436 C C . THR D 1 154 ? 77.470 41.229 88.794 1.00 125.17 154 THR D C 1
ATOM 12437 O O . THR D 1 154 ? 77.641 40.278 89.566 1.00 130.18 154 THR D O 1
ATOM 12441 N N . THR D 1 155 ? 78.463 41.782 88.082 1.00 125.41 155 THR D N 1
ATOM 12442 C CA . THR D 1 155 ? 79.837 41.268 88.116 1.00 130.92 155 THR D CA 1
ATOM 12443 C C . THR D 1 155 ? 80.564 41.724 89.374 1.00 133.99 155 THR D C 1
ATOM 12444 O O . THR D 1 155 ? 81.041 40.903 90.168 1.00 139.07 155 THR D O 1
ATOM 12448 N N . SER D 1 156 ? 80.676 43.035 89.555 1.00 131.83 156 SER D N 1
ATOM 12449 C CA . SER D 1 156 ? 81.267 43.683 90.717 1.00 134.50 156 SER D CA 1
ATOM 12450 C C . SER D 1 156 ? 80.150 44.355 91.531 1.00 134.15 156 SER D C 1
ATOM 12451 O O . SER D 1 156 ? 78.969 44.304 91.160 1.00 131.87 156 SER D O 1
ATOM 12454 N N . LEU D 1 157 ? 80.525 44.981 92.654 1.00 136.82 157 LEU D N 1
ATOM 12455 C CA . LEU D 1 157 ? 79.565 45.533 93.618 1.00 134.43 157 LEU D CA 1
ATOM 12456 C C . LEU D 1 157 ? 80.345 46.294 94.687 1.00 137.90 157 LEU D C 1
ATOM 12457 O O . LEU D 1 157 ? 81.540 46.053 94.884 1.00 142.51 157 LEU D O 1
ATOM 12462 N N . PHE D 1 158 ? 79.662 47.212 95.378 1.00 135.96 158 PHE D N 1
ATOM 12463 C CA . PHE D 1 158 ? 80.363 48.122 96.283 1.00 138.62 158 PHE D CA 1
ATOM 12464 C C . PHE D 1 158 ? 79.414 48.799 97.267 1.00 137.71 158 PHE D C 1
ATOM 12465 O O . PHE D 1 158 ? 78.202 48.898 97.041 1.00 132.78 158 PHE D O 1
ATOM 12473 N N . SER D 1 159 ? 80.014 49.253 98.377 1.00 142.72 159 SER D N 1
ATOM 12474 C CA . SER D 1 159 ? 79.551 50.388 99.175 1.00 142.09 159 SER D CA 1
ATOM 12475 C C . SER D 1 159 ? 80.791 51.151 99.623 1.00 146.99 159 SER D C 1
ATOM 12476 O O . SER D 1 159 ? 81.643 50.589 100.318 1.00 153.19 159 SER D O 1
ATOM 12479 N N . LEU D 1 160 ? 80.896 52.419 99.232 1.00 144.76 160 LEU D N 1
ATOM 12480 C CA . LEU D 1 160 ? 82.052 53.241 99.562 1.00 148.39 160 LEU D CA 1
ATOM 12481 C C . LEU D 1 160 ? 81.764 54.084 100.809 1.00 151.33 160 LEU D C 1
ATOM 12482 O O . LEU D 1 160 ? 80.678 54.029 101.396 1.00 150.17 160 LEU D O 1
ATOM 12487 N N . SER D 1 161 ? 82.752 54.891 101.199 1.00 155.71 161 SER D N 1
ATOM 12488 C CA . SER D 1 161 ? 82.759 55.593 102.477 1.00 159.47 161 SER D CA 1
ATOM 12489 C C . SER D 1 161 ? 82.095 56.969 102.416 1.00 156.31 161 SER D C 1
ATOM 12490 O O . SER D 1 161 ? 82.194 57.737 103.380 1.00 158.17 161 SER D O 1
ATOM 12493 N N . MET D 1 162 ? 81.439 57.301 101.309 1.00 152.17 162 MET D N 1
ATOM 12494 C CA . MET D 1 162 ? 80.726 58.560 101.169 1.00 150.50 162 MET D CA 1
ATOM 12495 C C . MET D 1 162 ? 79.227 58.305 101.049 1.00 149.28 162 MET D C 1
ATOM 12496 O O . MET D 1 162 ? 78.790 57.202 100.714 1.00 147.46 162 MET D O 1
ATOM 12501 N N . GLY D 1 163 ? 78.444 59.340 101.366 1.00 151.73 163 GLY D N 1
ATOM 12502 C CA . GLY D 1 163 ? 76.998 59.332 101.256 1.00 153.22 163 GLY D CA 1
ATOM 12503 C C . GLY D 1 163 ? 76.477 60.738 101.017 1.00 156.38 163 GLY D C 1
ATOM 12504 O O . GLY D 1 163 ? 77.251 61.690 100.901 1.00 154.91 163 GLY D O 1
ATOM 12505 N N . CYS D 1 164 ? 75.150 60.864 100.981 1.00 161.62 164 CYS D N 1
ATOM 12506 C CA . CYS D 1 164 ? 74.500 62.180 100.759 1.00 172.61 164 CYS D CA 1
ATOM 12507 C C . CYS D 1 164 ? 74.901 63.246 101.786 1.00 189.12 164 CYS D C 1
ATOM 12508 O O . CYS D 1 164 ? 75.787 64.078 101.477 1.00 203.10 164 CYS D O 1
ATOM 12511 N N . VAL D 1 165 ? 74.269 63.193 102.964 1.00 186.82 165 VAL D N 1
ATOM 12512 C CA . VAL D 1 165 ? 74.496 64.119 104.117 1.00 173.80 165 VAL D CA 1
ATOM 12513 C C . VAL D 1 165 ? 75.941 64.032 104.614 1.00 166.42 165 VAL D C 1
ATOM 12514 O O . VAL D 1 165 ? 76.549 65.093 104.852 1.00 164.42 165 VAL D O 1
ATOM 12518 N N . THR D 1 166 ? 76.440 62.804 104.764 1.00 162.43 166 THR D N 1
ATOM 12519 C CA . THR D 1 166 ? 77.788 62.467 105.297 1.00 165.01 166 THR D CA 1
ATOM 12520 C C . THR D 1 166 ? 78.871 63.490 104.910 1.00 164.26 166 THR D C 1
ATOM 12521 O O . THR D 1 166 ? 79.547 63.993 105.823 1.00 166.90 166 THR D O 1
ATOM 12525 N N . TRP D 1 167 ? 78.912 63.917 103.648 1.00 161.67 167 TRP D N 1
ATOM 12526 C CA . TRP D 1 167 ? 79.997 64.833 103.196 1.00 162.36 167 TRP D CA 1
ATOM 12527 C C . TRP D 1 167 ? 79.770 66.308 103.552 1.00 163.15 167 TRP D C 1
ATOM 12528 O O . TRP D 1 167 ? 80.783 66.982 103.809 1.00 165.38 167 TRP D O 1
ATOM 12539 N N . LEU D 1 168 ? 78.522 66.787 103.534 1.00 161.64 168 LEU D N 1
ATOM 12540 C CA . LEU D 1 168 ? 78.224 68.231 103.765 1.00 162.19 168 LEU D CA 1
ATOM 12541 C C . LEU D 1 168 ? 78.950 68.766 105.002 1.00 165.90 168 LEU D C 1
ATOM 12542 O O . LEU D 1 168 ? 79.668 69.771 104.876 1.00 166.38 168 LEU D O 1
ATOM 12547 N N . GLU D 1 169 ? 78.764 68.112 106.145 1.00 168.70 169 GLU D N 1
ATOM 12548 C CA . GLU D 1 169 ? 79.391 68.572 107.406 1.00 173.15 169 GLU D CA 1
ATOM 12549 C C . GLU D 1 169 ? 80.918 68.525 107.284 1.00 175.91 169 GLU D C 1
ATOM 12550 O O . GLU D 1 169 ? 81.544 69.601 107.260 1.00 177.76 169 GLU D O 1
ATOM 12556 N N . LEU D 1 177 ? 80.576 78.306 99.428 1.00 182.22 177 LEU D N 1
ATOM 12557 C CA . LEU D 1 177 ? 80.964 77.395 98.353 1.00 179.66 177 LEU D CA 1
ATOM 12558 C C . LEU D 1 177 ? 82.238 77.836 97.628 1.00 180.51 177 LEU D C 1
ATOM 12559 O O . LEU D 1 177 ? 82.568 77.298 96.573 1.00 179.17 177 LEU D O 1
ATOM 12564 N N . GLY D 1 178 ? 82.933 78.830 98.179 1.00 182.82 178 GLY D N 1
ATOM 12565 C CA . GLY D 1 178 ? 84.208 79.256 97.629 1.00 183.84 178 GLY D CA 1
ATOM 12566 C C . GLY D 1 178 ? 85.162 78.096 97.417 1.00 182.19 178 GLY D C 1
ATOM 12567 O O . GLY D 1 178 ? 85.166 77.154 98.217 1.00 182.12 178 GLY D O 1
ATOM 12568 N N . GLN D 1 179 ? 85.996 78.181 96.368 1.00 181.31 179 GLN D N 1
ATOM 12569 C CA . GLN D 1 179 ? 86.686 77.011 95.811 1.00 178.75 179 GLN D CA 1
ATOM 12570 C C . GLN D 1 179 ? 87.305 76.111 96.873 1.00 179.66 179 GLN D C 1
ATOM 12571 O O . GLN D 1 179 ? 87.373 74.888 96.682 1.00 177.68 179 GLN D O 1
ATOM 12577 N N . GLU D 1 180 ? 87.762 76.686 97.988 1.00 182.69 180 GLU D N 1
ATOM 12578 C CA . GLU D 1 180 ? 88.225 75.897 99.122 1.00 184.16 180 GLU D CA 1
ATOM 12579 C C . GLU D 1 180 ? 87.213 74.826 99.511 1.00 181.54 180 GLU D C 1
ATOM 12580 O O . GLU D 1 180 ? 87.490 73.628 99.391 1.00 181.99 180 GLU D O 1
ATOM 12586 N N . ASN D 1 181 ? 86.022 75.258 99.939 1.00 178.79 181 ASN D N 1
ATOM 12587 C CA . ASN D 1 181 ? 85.060 74.330 100.529 1.00 175.90 181 ASN D CA 1
ATOM 12588 C C . ASN D 1 181 ? 84.586 73.284 99.524 1.00 172.18 181 ASN D C 1
ATOM 12589 O O . ASN D 1 181 ? 84.167 72.191 99.923 1.00 170.95 181 ASN D O 1
ATOM 12594 N N . PHE D 1 182 ? 84.660 73.592 98.225 1.00 170.93 182 PHE D N 1
ATOM 12595 C CA . PHE D 1 182 ? 84.330 72.611 97.190 1.00 167.48 182 PHE D CA 1
ATOM 12596 C C . PHE D 1 182 ? 85.410 71.549 97.075 1.00 165.84 182 PHE D C 1
ATOM 12597 O O . PHE D 1 182 ? 85.131 70.350 97.201 1.00 163.42 182 PHE D O 1
ATOM 12605 N N . ASP D 1 183 ? 86.655 71.973 96.834 1.00 167.33 183 ASP D N 1
ATOM 12606 C CA . ASP D 1 183 ? 87.788 71.060 96.782 1.00 168.47 183 ASP D CA 1
ATOM 12607 C C . ASP D 1 183 ? 88.196 70.566 98.168 1.00 171.69 183 ASP D C 1
ATOM 12608 O O . ASP D 1 183 ? 89.043 69.668 98.262 1.00 175.02 183 ASP D O 1
ATOM 12613 N N . ALA D 1 184 ? 87.613 71.124 99.240 1.00 170.94 184 ALA D N 1
ATOM 12614 C CA . ALA D 1 184 ? 87.666 70.465 100.544 1.00 172.36 184 ALA D CA 1
ATOM 12615 C C . ALA D 1 184 ? 86.861 69.174 100.531 1.00 168.46 184 ALA D C 1
ATOM 12616 O O . ALA D 1 184 ? 87.217 68.200 101.202 1.00 170.97 184 ALA D O 1
ATOM 12618 N N . ALA D 1 185 ? 85.756 69.158 99.788 1.00 162.97 185 ALA D N 1
ATOM 12619 C CA . ALA D 1 185 ? 85.021 67.920 99.579 1.00 159.91 185 ALA D CA 1
ATOM 12620 C C . ALA D 1 185 ? 85.634 67.086 98.457 1.00 160.59 185 ALA D C 1
ATOM 12621 O O . ALA D 1 185 ? 85.747 65.864 98.592 1.00 162.69 185 ALA D O 1
ATOM 12623 N N . GLU D 1 186 ? 86.064 67.739 97.367 1.00 158.79 186 GLU D N 1
ATOM 12624 C CA . GLU D 1 186 ? 86.459 67.051 96.134 1.00 155.56 186 GLU D CA 1
ATOM 12625 C C . GLU D 1 186 ? 87.660 66.139 96.340 1.00 157.97 186 GLU D C 1
ATOM 12626 O O . GLU D 1 186 ? 87.587 64.925 96.107 1.00 156.95 186 GLU D O 1
ATOM 12632 N N . LYS D 1 187 ? 88.800 66.724 96.715 1.00 161.39 187 LYS D N 1
ATOM 12633 C CA . LYS D 1 187 ? 90.007 65.926 96.873 1.00 164.90 187 LYS D CA 1
ATOM 12634 C C . LYS D 1 187 ? 89.893 64.988 98.072 1.00 167.34 187 LYS D C 1
ATOM 12635 O O . LYS D 1 187 ? 90.423 63.874 98.026 1.00 170.26 187 LYS D O 1
ATOM 12641 N N . ALA D 1 188 ? 89.174 65.395 99.131 1.00 166.35 188 ALA D N 1
ATOM 12642 C CA . ALA D 1 188 ? 88.858 64.465 100.217 1.00 167.77 188 ALA D CA 1
ATOM 12643 C C . ALA D 1 188 ? 87.925 63.349 99.752 1.00 163.88 188 ALA D C 1
ATOM 12644 O O . ALA D 1 188 ? 87.956 62.244 100.310 1.00 167.48 188 ALA D O 1
ATOM 12646 N N . ALA D 1 189 ? 87.082 63.617 98.747 1.00 156.41 189 ALA D N 1
ATOM 12647 C CA . ALA D 1 189 ? 86.318 62.550 98.107 1.00 150.75 189 ALA D CA 1
ATOM 12648 C C . ALA D 1 189 ? 87.193 61.742 97.159 1.00 150.09 189 ALA D C 1
ATOM 12649 O O . ALA D 1 189 ? 87.164 60.507 97.181 1.00 150.52 189 ALA D O 1
ATOM 12651 N N . ARG D 1 190 ? 87.983 62.426 96.321 1.00 149.62 190 ARG D N 1
ATOM 12652 C CA . ARG D 1 190 ? 88.962 61.728 95.494 1.00 152.20 190 ARG D CA 1
ATOM 12653 C C . ARG D 1 190 ? 89.881 60.856 96.347 1.00 158.43 190 ARG D C 1
ATOM 12654 O O . ARG D 1 190 ? 90.287 59.779 95.902 1.00 160.38 190 ARG D O 1
ATOM 12662 N N . GLU D 1 191 ? 90.185 61.281 97.585 1.00 161.81 191 GLU D N 1
ATOM 12663 C CA . GLU D 1 191 ? 90.936 60.439 98.522 1.00 167.30 191 GLU D CA 1
ATOM 12664 C C . GLU D 1 191 ? 90.194 59.139 98.814 1.00 167.38 191 GLU D C 1
ATOM 12665 O O . GLU D 1 191 ? 90.779 58.049 98.765 1.00 172.67 191 GLU D O 1
ATOM 12671 N N . VAL D 1 192 ? 88.906 59.240 99.152 1.00 161.62 192 VAL D N 1
ATOM 12672 C CA . VAL D 1 192 ? 88.126 58.062 99.519 1.00 159.61 192 VAL D CA 1
ATOM 12673 C C . VAL D 1 192 ? 88.085 57.070 98.371 1.00 156.51 192 VAL D C 1
ATOM 12674 O O . VAL D 1 192 ? 88.199 55.852 98.570 1.00 158.81 192 VAL D O 1
ATOM 12678 N N . LEU D 1 193 ? 87.923 57.567 97.158 1.00 152.16 193 LEU D N 1
ATOM 12679 C CA . LEU D 1 193 ? 87.755 56.709 96.002 1.00 151.26 193 LEU D CA 1
ATOM 12680 C C . LEU D 1 193 ? 89.044 56.501 95.217 1.00 155.82 193 LEU D C 1
ATOM 12681 O O . LEU D 1 193 ? 89.014 55.855 94.165 1.00 156.58 193 LEU D O 1
ATOM 12686 N N . ARG D 1 194 ? 90.172 57.033 95.693 1.00 158.72 194 ARG D N 1
ATOM 12687 C CA . ARG D 1 194 ? 91.434 56.808 94.986 1.00 162.42 194 ARG D CA 1
ATOM 12688 C C . ARG D 1 194 ? 91.922 55.363 95.086 1.00 166.29 194 ARG D C 1
ATOM 12689 O O . ARG D 1 194 ? 92.364 54.814 94.059 1.00 166.97 194 ARG D O 1
ATOM 12697 N N . PRO D 1 195 ? 91.904 54.699 96.254 1.00 169.17 195 PRO D N 1
ATOM 12698 C CA . PRO D 1 195 ? 92.418 53.317 96.296 1.00 173.59 195 PRO D CA 1
ATOM 12699 C C . PRO D 1 195 ? 91.500 52.300 95.635 1.00 169.52 195 PRO D C 1
ATOM 12700 O O . PRO D 1 195 ? 91.981 51.279 95.125 1.00 172.76 195 PRO D O 1
ATOM 12704 N N . VAL D 1 196 ? 90.187 52.551 95.630 1.00 162.60 196 VAL D N 1
ATOM 12705 C CA . VAL D 1 196 ? 89.211 51.589 95.130 1.00 158.36 196 VAL D CA 1
ATOM 12706 C C . VAL D 1 196 ? 88.922 51.768 93.641 1.00 153.25 196 VAL D C 1
ATOM 12707 O O . VAL D 1 196 ? 88.153 50.979 93.071 1.00 150.69 196 VAL D O 1
ATOM 12711 N N . ALA D 1 197 ? 89.541 52.754 92.981 1.00 151.77 197 ALA D N 1
ATOM 12712 C CA . ALA D 1 197 ? 89.283 53.046 91.573 1.00 146.82 197 ALA D CA 1
ATOM 12713 C C . ALA D 1 197 ? 90.020 52.115 90.619 1.00 150.13 197 ALA D C 1
ATOM 12714 O O . ALA D 1 197 ? 89.884 52.267 89.399 1.00 148.12 197 ALA D O 1
ATOM 12716 N N . ASP D 1 198 ? 90.800 51.173 91.145 1.00 155.61 198 ASP D N 1
ATOM 12717 C CA . ASP D 1 198 ? 91.657 50.339 90.311 1.00 159.14 198 ASP D CA 1
ATOM 12718 C C . ASP D 1 198 ? 90.908 49.139 89.753 1.00 154.61 198 ASP D C 1
ATOM 12719 O O . ASP D 1 198 ? 90.771 48.994 88.534 1.00 152.07 198 ASP D O 1
ATOM 12724 N N . GLU D 1 199 ? 90.412 48.269 90.634 1.00 155.27 199 GLU D N 1
ATOM 12725 C CA . GLU D 1 199 ? 89.687 47.089 90.190 1.00 156.13 199 GLU D CA 1
ATOM 12726 C C . GLU D 1 199 ? 88.518 47.439 89.283 1.00 151.94 199 GLU D C 1
ATOM 12727 O O . GLU D 1 199 ? 87.993 46.552 88.600 1.00 152.49 199 GLU D O 1
ATOM 12733 N N . LEU D 1 200 ? 88.122 48.711 89.241 1.00 148.08 200 LEU D N 1
ATOM 12734 C CA . LEU D 1 200 ? 87.001 49.131 88.410 1.00 142.98 200 LEU D CA 1
ATOM 12735 C C . LEU D 1 200 ? 87.366 49.157 86.936 1.00 144.12 200 LEU D C 1
ATOM 12736 O O . LEU D 1 200 ? 86.708 48.507 86.114 1.00 142.57 200 LEU D O 1
ATOM 12741 N N . ARG D 1 201 ? 88.385 49.942 86.573 1.00 146.98 201 ARG D N 1
ATOM 12742 C CA . ARG D 1 201 ? 88.731 50.086 85.163 1.00 148.43 201 ARG D CA 1
ATOM 12743 C C . ARG D 1 201 ? 88.973 48.734 84.497 1.00 150.96 201 ARG D C 1
ATOM 12744 O O . ARG D 1 201 ? 88.722 48.580 83.293 1.00 150.38 201 ARG D O 1
ATOM 12752 N N . TYR D 1 202 ? 89.430 47.739 85.266 1.00 154.00 202 TYR D N 1
ATOM 12753 C CA . TYR D 1 202 ? 89.599 46.384 84.742 1.00 156.29 202 TYR D CA 1
ATOM 12754 C C . TYR D 1 202 ? 88.265 45.803 84.289 1.00 149.58 202 TYR D C 1
ATOM 12755 O O . TYR D 1 202 ? 88.113 45.376 83.138 1.00 149.26 202 TYR D O 1
ATOM 12764 N N . HIS D 1 203 ? 87.281 45.780 85.189 1.00 144.80 203 HIS D N 1
ATOM 12765 C CA . HIS D 1 203 ? 85.975 45.242 84.832 1.00 140.89 203 HIS D CA 1
ATOM 12766 C C . HIS D 1 203 ? 85.364 46.005 83.658 1.00 137.26 203 HIS D C 1
ATOM 12767 O O . HIS D 1 203 ? 84.755 45.396 82.768 1.00 135.92 203 HIS D O 1
ATOM 12774 N N . GLY D 1 204 ? 85.532 47.326 83.620 1.00 136.36 204 GLY D N 1
ATOM 12775 C CA . GLY D 1 204 ? 85.184 48.114 82.451 1.00 134.93 204 GLY D CA 1
ATOM 12776 C C . GLY D 1 204 ? 83.701 48.439 82.352 1.00 130.02 204 GLY D C 1
ATOM 12777 O O . GLY D 1 204 ? 82.844 47.806 82.961 1.00 128.34 204 GLY D O 1
ATOM 12778 N N . TRP D 1 205 ? 83.399 49.477 81.578 1.00 127.67 205 TRP D N 1
ATOM 12779 C CA . TRP D 1 205 ? 82.004 49.834 81.373 1.00 122.68 205 TRP D CA 1
ATOM 12780 C C . TRP D 1 205 ? 81.839 50.534 80.042 1.00 122.20 205 TRP D C 1
ATOM 12781 O O . TRP D 1 205 ? 82.611 51.430 79.702 1.00 123.64 205 TRP D O 1
ATOM 12792 N N . LYS D 1 206 ? 80.825 50.116 79.298 1.00 121.08 206 LYS D N 1
ATOM 12793 C CA . LYS D 1 206 ? 80.437 50.875 78.121 1.00 121.31 206 LYS D CA 1
ATOM 12794 C C . LYS D 1 206 ? 79.555 52.062 78.503 1.00 118.18 206 LYS D C 1
ATOM 12795 O O . LYS D 1 206 ? 79.732 53.164 77.969 1.00 118.79 206 LYS D O 1
ATOM 12801 N N . VAL D 1 207 ? 78.610 51.869 79.424 1.00 115.12 207 VAL D N 1
ATOM 12802 C CA . VAL D 1 207 ? 77.640 52.899 79.785 1.00 111.53 207 VAL D CA 1
ATOM 12803 C C . VAL D 1 207 ? 77.767 53.211 81.270 1.00 111.02 207 VAL D C 1
ATOM 12804 O O . VAL D 1 207 ? 77.744 52.300 82.104 1.00 110.72 207 VAL D O 1
ATOM 12808 N N . CYS D 1 208 ? 77.885 54.492 81.600 1.00 110.72 208 CYS D N 1
ATOM 12809 C CA . CYS D 1 208 ? 77.883 54.931 82.987 1.00 110.42 208 CYS D CA 1
ATOM 12810 C C . CYS D 1 208 ? 76.527 55.525 83.325 1.00 108.37 208 CYS D C 1
ATOM 12811 O O . CYS D 1 208 ? 76.045 56.427 82.629 1.00 107.73 208 CYS D O 1
ATOM 12814 N N . VAL D 1 209 ? 75.923 55.034 84.406 1.00 107.11 209 VAL D N 1
ATOM 12815 C CA . VAL D 1 209 ? 74.569 55.421 84.770 1.00 103.67 209 VAL D CA 1
ATOM 12816 C C . VAL D 1 209 ? 74.550 55.825 86.237 1.00 102.27 209 VAL D C 1
ATOM 12817 O O . VAL D 1 209 ? 75.446 55.483 87.010 1.00 104.32 209 VAL D O 1
ATOM 12821 N N . GLY D 1 210 ? 73.529 56.589 86.604 1.00 99.68 210 GLY D N 1
ATOM 12822 C CA . GLY D 1 210 ? 73.313 56.970 87.991 1.00 99.80 210 GLY D CA 1
ATOM 12823 C C . GLY D 1 210 ? 71.878 56.690 88.380 1.00 99.96 210 GLY D C 1
ATOM 12824 O O . GLY D 1 210 ? 70.954 56.918 87.602 1.00 97.82 210 GLY D O 1
ATOM 12825 N N . ALA D 1 211 ? 71.701 56.175 89.581 1.00 103.13 211 ALA D N 1
ATOM 12826 C CA . ALA D 1 211 ? 70.381 55.744 90.004 1.00 104.82 211 ALA D CA 1
ATOM 12827 C C . ALA D 1 211 ? 69.833 56.585 91.121 1.00 107.69 211 ALA D C 1
ATOM 12828 O O . ALA D 1 211 ? 68.609 56.764 91.210 1.00 107.86 211 ALA D O 1
ATOM 12830 N N . SER D 1 212 ? 70.709 57.123 91.966 1.00 110.23 212 SER D N 1
ATOM 12831 C CA . SER D 1 212 ? 70.241 57.861 93.121 1.00 112.28 212 SER D CA 1
ATOM 12832 C C . SER D 1 212 ? 69.413 59.063 92.689 1.00 111.54 212 SER D C 1
ATOM 12833 O O . SER D 1 212 ? 69.504 59.550 91.555 1.00 109.93 212 SER D O 1
ATOM 12836 N N . GLY D 1 213 ? 68.578 59.525 93.619 1.00 113.11 213 GLY D N 1
ATOM 12837 C CA . GLY D 1 213 ? 67.912 60.801 93.440 1.00 114.29 213 GLY D CA 1
ATOM 12838 C C . GLY D 1 213 ? 68.865 61.940 93.150 1.00 116.14 213 GLY D C 1
ATOM 12839 O O . GLY D 1 213 ? 68.553 62.852 92.380 1.00 116.92 213 GLY D O 1
ATOM 12840 N N . THR D 1 214 ? 70.039 61.926 93.797 1.00 117.72 214 THR D N 1
ATOM 12841 C CA . THR D 1 214 ? 71.013 62.979 93.557 1.00 118.77 214 THR D CA 1
ATOM 12842 C C . THR D 1 214 ? 71.257 63.209 92.071 1.00 117.62 214 THR D C 1
ATOM 12843 O O . THR D 1 214 ? 71.158 64.344 91.598 1.00 119.03 214 THR D O 1
ATOM 12847 N N . VAL D 1 215 ? 71.585 62.143 91.337 1.00 117.25 215 VAL D N 1
ATOM 12848 C CA . VAL D 1 215 ? 71.732 62.182 89.882 1.00 117.26 215 VAL D CA 1
ATOM 12849 C C . VAL D 1 215 ? 70.589 62.975 89.276 1.00 116.30 215 VAL D C 1
ATOM 12850 O O . VAL D 1 215 ? 70.799 63.830 88.410 1.00 115.80 215 VAL D O 1
ATOM 12854 N N . GLN D 1 216 ? 69.372 62.696 89.738 1.00 116.48 216 GLN D N 1
ATOM 12855 C CA . GLN D 1 216 ? 68.216 63.444 89.278 1.00 117.53 216 GLN D CA 1
ATOM 12856 C C . GLN D 1 216 ? 68.219 64.908 89.730 1.00 120.26 216 GLN D C 1
ATOM 12857 O O . GLN D 1 216 ? 67.498 65.712 89.134 1.00 121.71 216 GLN D O 1
ATOM 12863 N N . ALA D 1 217 ? 68.985 65.304 90.753 1.00 121.82 217 ALA D N 1
ATOM 12864 C CA . ALA D 1 217 ? 69.225 66.742 90.866 1.00 125.07 217 ALA D CA 1
ATOM 12865 C C . ALA D 1 217 ? 69.788 67.272 89.556 1.00 127.10 217 ALA D C 1
ATOM 12866 O O . ALA D 1 217 ? 69.407 68.350 89.092 1.00 128.18 217 ALA D O 1
ATOM 12868 N N . LEU D 1 218 ? 70.655 66.490 88.912 1.00 128.32 218 LEU D N 1
ATOM 12869 C CA . LEU D 1 218 ? 71.393 66.974 87.752 1.00 130.96 218 LEU D CA 1
ATOM 12870 C C . LEU D 1 218 ? 70.642 66.794 86.435 1.00 131.87 218 LEU D C 1
ATOM 12871 O O . LEU D 1 218 ? 70.728 67.661 85.557 1.00 134.81 218 LEU D O 1
ATOM 12876 N N . GLN D 1 219 ? 69.954 65.666 86.242 1.00 129.31 219 GLN D N 1
ATOM 12877 C CA . GLN D 1 219 ? 69.260 65.453 84.972 1.00 128.63 219 GLN D CA 1
ATOM 12878 C C . GLN D 1 219 ? 68.211 66.537 84.725 1.00 132.10 219 GLN D C 1
ATOM 12879 O O . GLN D 1 219 ? 68.027 66.982 83.582 1.00 133.77 219 GLN D O 1
ATOM 12885 N N . GLU D 1 220 ? 67.539 67.002 85.786 1.00 133.99 220 GLU D N 1
ATOM 12886 C CA . GLU D 1 220 ? 66.567 68.088 85.645 1.00 137.72 220 GLU D CA 1
ATOM 12887 C C . GLU D 1 220 ? 67.217 69.335 85.051 1.00 141.39 220 GLU D C 1
ATOM 12888 O O . GLU D 1 220 ? 66.629 70.019 84.198 1.00 143.84 220 GLU D O 1
ATOM 12894 N N . ILE D 1 221 ? 68.461 69.613 85.423 1.00 141.49 221 ILE D N 1
ATOM 12895 C CA . ILE D 1 221 ? 69.083 70.833 84.833 1.00 143.11 221 ILE D CA 1
ATOM 12896 C C . ILE D 1 221 ? 69.411 70.583 83.353 1.00 145.77 221 ILE D C 1
ATOM 12897 O O . ILE D 1 221 ? 69.081 71.458 82.530 1.00 150.43 221 ILE D O 1
ATOM 12902 N N . MET D 1 222 ? 69.981 69.416 83.024 1.00 142.58 222 MET D N 1
ATOM 12903 C CA . MET D 1 222 ? 70.390 69.070 81.630 1.00 141.01 222 MET D CA 1
ATOM 12904 C C . MET D 1 222 ? 69.260 69.362 80.639 1.00 140.60 222 MET D C 1
ATOM 12905 O O . MET D 1 222 ? 69.533 70.023 79.622 1.00 143.11 222 MET D O 1
ATOM 12910 N N . MET D 1 223 ? 68.042 68.905 80.938 1.00 137.79 223 MET D N 1
ATOM 12911 C CA . MET D 1 223 ? 66.888 69.161 80.036 1.00 139.17 223 MET D CA 1
ATOM 12912 C C . MET D 1 223 ? 66.069 70.342 80.572 1.00 142.61 223 MET D C 1
ATOM 12913 O O . MET D 1 223 ? 64.854 70.369 80.328 1.00 146.15 223 MET D O 1
ATOM 12918 N N . ALA D 1 224 ? 66.719 71.275 81.277 1.00 141.76 224 ALA D N 1
ATOM 12919 C CA . ALA D 1 224 ? 66.036 72.476 81.811 1.00 144.17 224 ALA D CA 1
ATOM 12920 C C . ALA D 1 224 ? 66.669 73.714 81.178 1.00 147.82 224 ALA D C 1
ATOM 12921 O O . ALA D 1 224 ? 65.937 74.675 80.888 1.00 152.40 224 ALA D O 1
ATOM 12923 N N . GLN D 1 225 ? 67.984 73.673 80.962 1.00 146.70 225 GLN D N 1
ATOM 12924 C CA . GLN D 1 225 ? 68.695 74.834 80.371 1.00 150.38 225 GLN D CA 1
ATOM 12925 C C . GLN D 1 225 ? 68.704 74.714 78.846 1.00 154.68 225 GLN D C 1
ATOM 12926 O O . GLN D 1 225 ? 68.765 75.754 78.176 1.00 158.62 225 GLN D O 1
ATOM 12932 N N . GLY D 1 226 ? 68.620 73.495 78.318 1.00 154.27 226 GLY D N 1
ATOM 12933 C CA . GLY D 1 226 ? 68.688 73.358 76.875 1.00 157.40 226 GLY D CA 1
ATOM 12934 C C . GLY D 1 226 ? 69.951 72.708 76.361 1.00 156.43 226 GLY D C 1
ATOM 12935 O O . GLY D 1 226 ? 70.324 72.920 75.196 1.00 159.36 226 GLY D O 1
ATOM 12936 N N . ILE D 1 231 ? 75.603 63.799 81.315 1.00 133.73 231 ILE D N 1
ATOM 12937 C CA . ILE D 1 231 ? 76.258 64.532 82.387 1.00 131.18 231 ILE D CA 1
ATOM 12938 C C . ILE D 1 231 ? 77.764 64.468 82.160 1.00 132.71 231 ILE D C 1
ATOM 12939 O O . ILE D 1 231 ? 78.360 63.386 82.167 1.00 133.10 231 ILE D O 1
ATOM 12944 N N . THR D 1 232 ? 78.373 65.627 81.924 1.00 133.97 232 THR D N 1
ATOM 12945 C CA . THR D 1 232 ? 79.784 65.744 81.595 1.00 136.13 232 THR D CA 1
ATOM 12946 C C . THR D 1 232 ? 80.496 66.533 82.680 1.00 136.07 232 THR D C 1
ATOM 12947 O O . THR D 1 232 ? 79.883 67.345 83.372 1.00 135.28 232 THR D O 1
ATOM 12951 N N . LEU D 1 233 ? 81.802 66.298 82.829 1.00 137.45 233 LEU D N 1
ATOM 12952 C CA . LEU D 1 233 ? 82.552 67.138 83.757 1.00 138.33 233 LEU D CA 1
ATOM 12953 C C . LEU D 1 233 ? 82.557 68.587 83.299 1.00 139.65 233 LEU D C 1
ATOM 12954 O O . LEU D 1 233 ? 82.558 69.498 84.132 1.00 139.23 233 LEU D O 1
ATOM 12959 N N . GLU D 1 234 ? 82.536 68.812 81.983 1.00 143.21 234 GLU D N 1
ATOM 12960 C CA . GLU D 1 234 ? 82.414 70.160 81.433 1.00 147.82 234 GLU D CA 1
ATOM 12961 C C . GLU D 1 234 ? 81.219 70.898 82.028 1.00 148.09 234 GLU D C 1
ATOM 12962 O O . GLU D 1 234 ? 81.364 71.973 82.624 1.00 150.39 234 GLU D O 1
ATOM 12968 N N . LYS D 1 235 ? 80.018 70.328 81.876 1.00 145.92 235 LYS D N 1
ATOM 12969 C CA . LYS D 1 235 ? 78.829 70.957 82.439 1.00 144.15 235 LYS D CA 1
ATOM 12970 C C . LYS D 1 235 ? 78.779 70.855 83.968 1.00 143.28 235 LYS D C 1
ATOM 12971 O O . LYS D 1 235 ? 78.088 71.663 84.597 1.00 143.80 235 LYS D O 1
ATOM 12977 N N . LEU D 1 236 ? 79.515 69.906 84.575 1.00 142.16 236 LEU D N 1
ATOM 12978 C CA . LEU D 1 236 ? 79.574 69.788 86.036 1.00 140.38 236 LEU D CA 1
ATOM 12979 C C . LEU D 1 236 ? 80.352 70.937 86.657 1.00 142.03 236 LEU D C 1
ATOM 12980 O O . LEU D 1 236 ? 79.867 71.599 87.584 1.00 141.99 236 LEU D O 1
ATOM 12985 N N . GLN D 1 237 ? 81.579 71.163 86.180 1.00 144.77 237 GLN D N 1
ATOM 12986 C CA . GLN D 1 237 ? 82.352 72.317 86.622 1.00 148.69 237 GLN D CA 1
ATOM 12987 C C . GLN D 1 237 ? 81.648 73.615 86.266 1.00 151.32 237 GLN D C 1
ATOM 12988 O O . GLN D 1 237 ? 81.554 74.526 87.097 1.00 152.73 237 GLN D O 1
ATOM 12994 N N . GLN D 1 238 ? 81.134 73.716 85.038 1.00 152.87 238 GLN D N 1
ATOM 12995 C CA . GLN D 1 238 ? 80.379 74.894 84.634 1.00 155.95 238 GLN D CA 1
ATOM 12996 C C . GLN D 1 238 ? 79.083 75.038 85.431 1.00 156.68 238 GLN D C 1
ATOM 12997 O O . GLN D 1 238 ? 78.516 76.136 85.479 1.00 158.96 238 GLN D O 1
ATOM 13003 N N . LEU D 1 239 ? 78.602 73.947 86.047 1.00 155.14 239 LEU D N 1
ATOM 13004 C CA . LEU D 1 239 ? 77.566 74.019 87.079 1.00 153.96 239 LEU D CA 1
ATOM 13005 C C . LEU D 1 239 ? 78.172 74.302 88.445 1.00 154.33 239 LEU D C 1
ATOM 13006 O O . LEU D 1 239 ? 77.654 75.129 89.201 1.00 155.98 239 LEU D O 1
ATOM 13011 N N . LYS D 1 240 ? 79.266 73.614 88.774 1.00 153.90 240 LYS D N 1
ATOM 13012 C CA . LYS D 1 240 ? 79.988 73.904 90.004 1.00 155.33 240 LYS D CA 1
ATOM 13013 C C . LYS D 1 240 ? 80.376 75.374 90.088 1.00 159.08 240 LYS D C 1
ATOM 13014 O O . LYS D 1 240 ? 80.531 75.911 91.191 1.00 160.69 240 LYS D O 1
ATOM 13020 N N . GLN D 1 241 ? 80.529 76.038 88.937 1.00 162.06 241 GLN D N 1
ATOM 13021 C CA . GLN D 1 241 ? 80.774 77.473 88.875 1.00 167.08 241 GLN D CA 1
ATOM 13022 C C . GLN D 1 241 ? 79.492 78.296 88.831 1.00 169.42 241 GLN D C 1
ATOM 13023 O O . GLN D 1 241 ? 79.544 79.503 89.086 1.00 173.08 241 GLN D O 1
ATOM 13029 N N . ARG D 1 242 ? 78.367 77.597 88.702 1.00 167.82 242 ARG D N 1
ATOM 13030 C CA . ARG D 1 242 ? 77.078 78.298 88.881 1.00 169.06 242 ARG D CA 1
ATOM 13031 C C . ARG D 1 242 ? 76.896 78.335 90.400 1.00 169.59 242 ARG D C 1
ATOM 13032 O O . ARG D 1 242 ? 76.152 79.199 90.897 1.00 171.69 242 ARG D O 1
ATOM 13040 N N . ALA D 1 243 ? 77.589 77.420 91.093 1.00 168.21 243 ALA D N 1
ATOM 13041 C CA . ALA D 1 243 ? 77.576 77.381 92.556 1.00 168.73 243 ALA D CA 1
ATOM 13042 C C . ALA D 1 243 ? 78.608 78.328 93.155 1.00 171.99 243 ALA D C 1
ATOM 13043 O O . ALA D 1 243 ? 78.267 79.198 93.962 1.00 173.91 243 ALA D O 1
ATOM 13045 N N . ILE D 1 244 ? 79.881 78.142 92.783 1.00 173.31 244 ILE D N 1
ATOM 13046 C CA . ILE D 1 244 ? 80.964 79.018 93.232 1.00 177.56 244 ILE D CA 1
ATOM 13047 C C . ILE D 1 244 ? 80.546 80.475 93.166 1.00 180.73 244 ILE D C 1
ATOM 13048 O O . ILE D 1 244 ? 80.743 81.243 94.118 1.00 183.97 244 ILE D O 1
ATOM 13053 N N . HIS D 1 245 ? 79.947 80.876 92.045 1.00 180.16 245 HIS D N 1
ATOM 13054 C CA . HIS D 1 245 ? 79.579 82.267 91.823 1.00 183.11 245 HIS D CA 1
ATOM 13055 C C . HIS D 1 245 ? 78.397 82.714 92.681 1.00 183.54 245 HIS D C 1
ATOM 13056 O O . HIS D 1 245 ? 78.126 83.918 92.739 1.00 187.24 245 HIS D O 1
ATOM 13063 N N . CYS D 1 246 ? 77.701 81.789 93.357 1.00 180.30 246 CYS D N 1
ATOM 13064 C CA . CYS D 1 246 ? 76.555 82.161 94.190 1.00 180.39 246 CYS D CA 1
ATOM 13065 C C . CYS D 1 246 ? 76.977 82.706 95.552 1.00 182.56 246 CYS D C 1
ATOM 13066 O O . CYS D 1 246 ? 76.326 83.608 96.090 1.00 185.27 246 CYS D O 1
ATOM 13069 N N . GLY D 1 247 ? 78.036 82.173 96.139 1.00 181.76 247 GLY D N 1
ATOM 13070 C CA . GLY D 1 247 ? 78.481 82.682 97.419 1.00 184.44 247 GLY D CA 1
ATOM 13071 C C . GLY D 1 247 ? 77.782 81.997 98.574 1.00 183.42 247 GLY D C 1
ATOM 13072 O O . GLY D 1 247 ? 78.357 81.837 99.645 1.00 185.47 247 GLY D O 1
ATOM 13073 N N . ALA D 1 262 ? 68.357 70.991 97.462 1.00 145.04 262 ALA D N 1
ATOM 13074 C CA . ALA D 1 262 ? 69.247 72.044 97.935 1.00 147.32 262 ALA D CA 1
ATOM 13075 C C . ALA D 1 262 ? 69.841 71.694 99.282 1.00 149.26 262 ALA D C 1
ATOM 13076 O O . ALA D 1 262 ? 71.010 71.990 99.549 1.00 151.18 262 ALA D O 1
ATOM 13078 N N . LEU D 1 263 ? 69.049 71.050 100.141 1.00 150.59 263 LEU D N 1
ATOM 13079 C CA . LEU D 1 263 ? 69.581 70.496 101.379 1.00 153.54 263 LEU D CA 1
ATOM 13080 C C . LEU D 1 263 ? 70.886 69.748 101.119 1.00 155.20 263 LEU D C 1
ATOM 13081 O O . LEU D 1 263 ? 71.944 70.115 101.645 1.00 157.79 263 LEU D O 1
ATOM 13086 N N . VAL D 1 264 ? 70.850 68.737 100.244 1.00 154.33 264 VAL D N 1
ATOM 13087 C CA . VAL D 1 264 ? 71.986 67.829 100.088 1.00 155.26 264 VAL D CA 1
ATOM 13088 C C . VAL D 1 264 ? 72.831 68.124 98.854 1.00 153.01 264 VAL D C 1
ATOM 13089 O O . VAL D 1 264 ? 73.856 67.457 98.650 1.00 152.03 264 VAL D O 1
ATOM 13093 N N . PHE D 1 265 ? 72.445 69.089 98.028 1.00 152.95 265 PHE D N 1
ATOM 13094 C CA . PHE D 1 265 ? 73.013 69.148 96.682 1.00 152.69 265 PHE D CA 1
ATOM 13095 C C . PHE D 1 265 ? 74.514 69.378 96.630 1.00 153.79 265 PHE D C 1
ATOM 13096 O O . PHE D 1 265 ? 75.194 68.653 95.883 1.00 152.96 265 PHE D O 1
ATOM 13104 N N . PRO D 1 266 ? 75.091 70.363 97.324 1.00 155.87 266 PRO D N 1
ATOM 13105 C CA . PRO D 1 266 ? 76.512 70.662 97.078 1.00 156.17 266 PRO D CA 1
ATOM 13106 C C . PRO D 1 266 ? 77.433 69.521 97.457 1.00 155.10 266 PRO D C 1
ATOM 13107 O O . PRO D 1 266 ? 78.484 69.331 96.827 1.00 15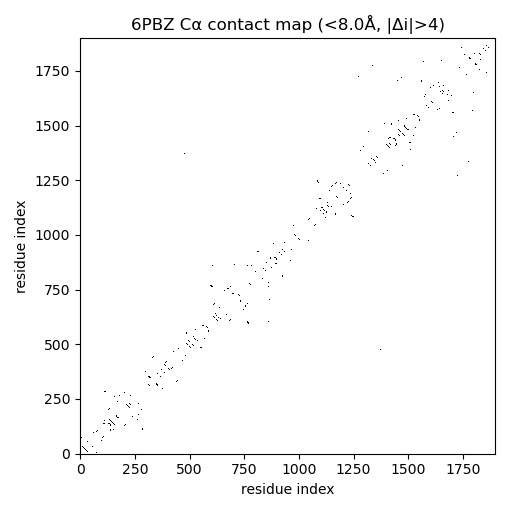4.25 266 PRO D O 1
ATOM 13111 N N . SER D 1 267 ? 77.069 68.766 98.489 1.00 155.22 267 SER D N 1
ATOM 13112 C CA . SER D 1 267 ? 77.768 67.540 98.839 1.00 154.89 267 SER D CA 1
ATOM 13113 C C . SER D 1 267 ? 77.742 66.587 97.657 1.00 150.21 267 SER D C 1
ATOM 13114 O O . SER D 1 267 ? 78.789 66.268 97.086 1.00 149.87 267 SER D O 1
ATOM 13117 N N . GLY D 1 268 ? 76.535 66.154 97.281 1.00 146.83 268 GLY D N 1
ATOM 13118 C CA . GLY D 1 268 ? 76.392 65.208 96.187 1.00 143.91 268 GLY D CA 1
ATOM 13119 C C . GLY D 1 268 ? 77.130 65.633 94.936 1.00 143.25 268 GLY D C 1
ATOM 13120 O O . GLY D 1 268 ? 77.717 64.804 94.242 1.00 143.85 268 GLY D O 1
ATOM 13121 N N . LEU D 1 269 ? 77.119 66.936 94.634 1.00 142.81 269 LEU D N 1
ATOM 13122 C CA . LEU D 1 269 ? 77.844 67.436 93.467 1.00 142.38 269 LEU D CA 1
ATOM 13123 C C . LEU D 1 269 ? 79.341 67.193 93.611 1.00 144.78 269 LEU D C 1
ATOM 13124 O O . LEU D 1 269 ? 79.969 66.562 92.750 1.00 145.54 269 LEU D O 1
ATOM 13129 N N . ALA D 1 270 ? 79.930 67.672 94.711 1.00 145.82 270 ALA D N 1
ATOM 13130 C CA . ALA D 1 270 ? 81.375 67.562 94.880 1.00 146.64 270 ALA D CA 1
ATOM 13131 C C . ALA D 1 270 ? 81.842 66.111 94.846 1.00 144.52 270 ALA D C 1
ATOM 13132 O O . ALA D 1 270 ? 82.936 65.820 94.348 1.00 146.32 270 ALA D O 1
ATOM 13134 N N . ILE D 1 271 ? 81.024 65.190 95.350 1.00 140.85 271 ILE D N 1
ATOM 13135 C CA . ILE D 1 271 ? 81.368 63.777 95.272 1.00 139.23 271 ILE D CA 1
ATOM 13136 C C . ILE D 1 271 ? 81.427 63.333 93.823 1.00 135.11 271 ILE D C 1
ATOM 13137 O O . ILE D 1 271 ? 82.417 62.751 93.372 1.00 135.92 271 ILE D O 1
ATOM 13142 N N . LEU D 1 272 ? 80.369 63.618 93.066 1.00 131.40 272 LEU D N 1
ATOM 13143 C CA . LEU D 1 272 ? 80.262 63.087 91.711 1.00 129.47 272 LEU D CA 1
ATOM 13144 C C . LEU D 1 272 ? 81.373 63.617 90.816 1.00 132.71 272 LEU D C 1
ATOM 13145 O O . LEU D 1 272 ? 82.082 62.841 90.164 1.00 134.71 272 LEU D O 1
ATOM 13150 N N . ILE D 1 273 ? 81.549 64.938 90.766 1.00 133.24 273 ILE D N 1
ATOM 13151 C CA . ILE D 1 273 ? 82.613 65.462 89.923 1.00 134.88 273 ILE D CA 1
ATOM 13152 C C . ILE D 1 273 ? 83.971 65.006 90.433 1.00 136.81 273 ILE D C 1
ATOM 13153 O O . ILE D 1 273 ? 84.962 65.082 89.698 1.00 138.83 273 ILE D O 1
ATOM 13158 N N . ALA D 1 274 ? 84.042 64.519 91.675 1.00 136.89 274 ALA D N 1
ATOM 13159 C CA . ALA D 1 274 ? 85.209 63.747 92.088 1.00 139.83 274 ALA D CA 1
ATOM 13160 C C . ALA D 1 274 ? 85.107 62.304 91.607 1.00 138.16 274 ALA D C 1
ATOM 13161 O O . ALA D 1 274 ? 86.083 61.749 91.093 1.00 140.53 274 ALA D O 1
ATOM 13163 N N . ILE D 1 275 ? 83.926 61.690 91.737 1.00 134.31 275 ILE D N 1
ATOM 13164 C CA . ILE D 1 275 ? 83.733 60.341 91.212 1.00 132.58 275 ILE D CA 1
ATOM 13165 C C . ILE D 1 275 ? 84.032 60.312 89.722 1.00 133.11 275 ILE D C 1
ATOM 13166 O O . ILE D 1 275 ? 84.464 59.287 89.182 1.00 135.12 275 ILE D O 1
ATOM 13171 N N . PHE D 1 276 ? 83.847 61.440 89.037 1.00 132.46 276 PHE D N 1
ATOM 13172 C CA . PHE D 1 276 ? 84.025 61.531 87.589 1.00 132.96 276 PHE D CA 1
ATOM 13173 C C . PHE D 1 276 ? 85.493 61.455 87.200 1.00 135.80 276 PHE D C 1
ATOM 13174 O O . PHE D 1 276 ? 85.911 60.534 86.494 1.00 137.14 276 PHE D O 1
ATOM 13182 N N . THR D 1 277 ? 86.274 62.433 87.667 1.00 137.15 277 THR D N 1
ATOM 13183 C CA . THR D 1 277 ? 87.679 62.533 87.285 1.00 140.71 277 THR D CA 1
ATOM 13184 C C . THR D 1 277 ? 88.456 61.290 87.699 1.00 142.34 277 THR D C 1
ATOM 13185 O O . THR D 1 277 ? 89.189 60.704 86.893 1.00 144.73 277 THR D O 1
ATOM 13189 N N . GLU D 1 278 ? 88.316 60.880 88.963 1.00 141.40 278 GLU D N 1
ATOM 13190 C CA . GLU D 1 278 ? 89.071 59.732 89.452 1.00 144.41 278 GLU D CA 1
ATOM 13191 C C . GLU D 1 278 ? 88.681 58.450 88.722 1.00 143.49 278 GLU D C 1
ATOM 13192 O O . GLU D 1 278 ? 89.502 57.533 88.602 1.00 146.94 278 GLU D O 1
ATOM 13198 N N . LEU D 1 279 ? 87.452 58.369 88.211 1.00 139.22 279 LEU D N 1
ATOM 13199 C CA . LEU D 1 279 ? 87.034 57.230 87.406 1.00 139.13 279 LEU D CA 1
ATOM 13200 C C . LEU D 1 279 ? 87.137 57.476 85.908 1.00 140.36 279 LEU D C 1
ATOM 13201 O O . LEU D 1 279 ? 86.897 56.547 85.128 1.00 140.97 279 LEU D O 1
ATOM 13206 N N . ASN D 1 280 ? 87.490 58.694 85.495 1.00 140.88 280 ASN D N 1
ATOM 13207 C CA . ASN D 1 280 ? 87.702 59.032 84.086 1.00 141.28 280 ASN D CA 1
ATOM 13208 C C . ASN D 1 280 ? 86.471 58.692 83.253 1.00 136.06 280 ASN D C 1
ATOM 13209 O O . ASN D 1 280 ? 86.548 58.061 82.196 1.00 135.56 280 ASN D O 1
ATOM 13214 N N . ILE D 1 281 ? 85.318 59.120 83.746 1.00 133.18 281 ILE D N 1
ATOM 13215 C CA . ILE D 1 281 ? 84.036 58.723 83.189 1.00 130.73 281 ILE D CA 1
ATOM 13216 C C . ILE D 1 281 ? 83.576 59.788 82.203 1.00 130.67 281 ILE D C 1
ATOM 13217 O O . ILE D 1 281 ? 83.672 60.993 82.471 1.00 131.12 281 ILE D O 1
ATOM 13222 N N . GLN D 1 282 ? 83.126 59.339 81.034 1.00 132.93 282 GLN D N 1
ATOM 13223 C CA . GLN D 1 282 ? 82.848 60.254 79.934 1.00 135.97 282 GLN D CA 1
ATOM 13224 C C . GLN D 1 282 ? 81.523 60.976 80.133 1.00 134.01 282 GLN D C 1
ATOM 13225 O O . GLN D 1 282 ? 81.460 62.210 80.098 1.00 135.26 282 GLN D O 1
ATOM 13231 N N . CYS D 1 283 ? 80.446 60.225 80.316 1.00 133.44 283 CYS D N 1
ATOM 13232 C CA . CYS D 1 283 ? 79.146 60.840 80.496 1.00 133.15 283 CYS D CA 1
ATOM 13233 C C . CYS D 1 283 ? 78.265 59.889 81.282 1.00 131.23 283 CYS D C 1
ATOM 13234 O O . CYS D 1 283 ? 78.432 58.667 81.220 1.00 131.72 283 CYS D O 1
ATOM 13237 N N . MET D 1 284 ? 77.326 60.468 82.024 1.00 129.38 284 MET D N 1
ATOM 13238 C CA . MET D 1 284 ? 76.427 59.724 82.889 1.00 128.82 284 MET D CA 1
ATOM 13239 C C . MET D 1 284 ? 74.989 59.984 82.487 1.00 131.21 284 MET D C 1
ATOM 13240 O O . MET D 1 284 ? 74.564 61.139 82.408 1.00 129.64 284 MET D O 1
ATOM 13245 N N . THR D 1 285 ? 74.251 58.906 82.247 1.00 137.26 285 THR D N 1
ATOM 13246 C CA . THR D 1 285 ? 72.811 58.933 82.060 1.00 143.10 285 THR D CA 1
ATOM 13247 C C . THR D 1 285 ? 72.127 58.462 83.342 1.00 147.83 285 THR D C 1
ATOM 13248 O O . THR D 1 285 ? 72.775 58.104 84.326 1.00 152.10 285 THR D O 1
ATOM 13252 N N . LEU D 1 286 ? 70.799 58.466 83.333 1.00 74.40 286 LEU D N 1
ATOM 13253 C CA . LEU D 1 286 ? 70.001 58.135 84.507 1.00 77.02 286 LEU D CA 1
ATOM 13254 C C . LEU D 1 286 ? 69.274 56.820 84.265 1.00 78.34 286 LEU D C 1
ATOM 13255 O O . LEU D 1 286 ? 68.674 56.624 83.202 1.00 79.22 286 LEU D O 1
ATOM 13260 N N . ALA D 1 287 ? 69.339 55.920 85.245 1.00 76.82 287 ALA D N 1
ATOM 13261 C CA . ALA D 1 287 ? 68.689 54.627 85.115 1.00 75.06 287 ALA D CA 1
ATOM 13262 C C . ALA D 1 287 ? 67.197 54.768 85.318 1.00 73.09 287 ALA D C 1
ATOM 13263 O O . ALA D 1 287 ? 66.726 55.689 85.989 1.00 74.58 287 ALA D O 1
ATOM 13265 N N . GLY D 1 288 ? 66.451 53.833 84.748 1.00 69.55 288 GLY D N 1
ATOM 13266 C CA . GLY D 1 288 ? 65.014 53.911 84.881 1.00 68.01 288 GLY D CA 1
ATOM 13267 C C . GLY D 1 288 ? 64.459 53.021 85.962 1.00 67.02 288 GLY D C 1
ATOM 13268 O O . GLY D 1 288 ? 63.291 52.650 85.890 1.00 67.04 288 GLY D O 1
ATOM 13269 N N . GLY D 1 289 ? 65.280 52.654 86.946 1.00 67.78 289 GLY D N 1
ATOM 13270 C CA . GLY D 1 289 ? 64.854 51.755 88.008 1.00 69.39 289 GLY D CA 1
ATOM 13271 C C . GLY D 1 289 ? 65.870 51.693 89.129 1.00 70.86 289 GLY D C 1
ATOM 13272 O O . GLY D 1 289 ? 67.019 52.117 88.981 1.00 72.69 289 GLY D O 1
ATOM 13273 N N . ALA D 1 290 ? 65.427 51.149 90.257 1.00 69.60 290 ALA D N 1
ATOM 13274 C CA . ALA D 1 290 ? 66.189 51.134 91.513 1.00 66.64 290 ALA D CA 1
ATOM 13275 C C . ALA D 1 290 ? 65.682 49.953 92.341 1.00 62.26 290 ALA D C 1
ATOM 13276 O O . ALA D 1 290 ? 65.239 48.944 91.779 1.00 59.86 290 ALA D O 1
ATOM 13278 N N . LEU D 1 291 ? 65.851 50.034 93.665 1.00 60.87 291 LEU D N 1
ATOM 13279 C CA . LEU D 1 291 ? 65.456 48.944 94.545 1.00 61.36 291 LEU D CA 1
ATOM 13280 C C . LEU D 1 291 ? 64.062 48.427 94.206 1.00 61.07 291 LEU D C 1
ATOM 13281 O O . LEU D 1 291 ? 63.890 47.240 93.914 1.00 61.52 291 LEU D O 1
ATOM 13286 N N . ARG D 1 292 ? 63.051 49.310 94.227 1.00 60.46 292 ARG D N 1
ATOM 13287 C CA . ARG D 1 292 ? 61.662 48.849 94.122 1.00 59.06 292 ARG D CA 1
ATOM 13288 C C . ARG D 1 292 ? 61.363 48.235 92.765 1.00 56.14 292 ARG D C 1
ATOM 13289 O O . ARG D 1 292 ? 60.546 47.311 92.662 1.00 56.39 292 ARG D O 1
ATOM 13297 N N . GLU D 1 293 ? 62.024 48.696 91.725 1.00 55.52 293 GLU D N 1
ATOM 13298 C CA . GLU D 1 293 ? 61.912 47.983 90.464 1.00 58.81 293 GLU D CA 1
ATOM 13299 C C . GLU D 1 293 ? 62.528 46.590 90.567 1.00 60.91 293 GLU D C 1
ATOM 13300 O O . GLU D 1 293 ? 61.921 45.599 90.136 1.00 60.64 293 GLU D O 1
ATOM 13306 N N . GLY D 1 294 ? 63.732 46.498 91.152 1.00 61.65 294 GLY D N 1
ATOM 13307 C CA . GLY D 1 294 ? 64.345 45.201 91.390 1.00 61.85 294 GLY D CA 1
ATOM 13308 C C . GLY D 1 294 ? 63.426 44.233 92.106 1.00 61.85 294 GLY D C 1
ATOM 13309 O O . GLY D 1 294 ? 63.319 43.065 91.731 1.00 63.09 294 GLY D O 1
ATOM 13310 N N . LEU D 1 295 ? 62.728 44.703 93.133 1.00 62.76 295 LEU D N 1
ATOM 13311 C CA . LEU D 1 295 ? 61.837 43.795 93.847 1.00 64.15 295 LEU D CA 1
ATOM 13312 C C . LEU D 1 295 ? 60.708 43.325 92.950 1.00 63.98 295 LEU D C 1
ATOM 13313 O O . LEU D 1 295 ? 60.343 42.147 92.992 1.00 64.88 295 LEU D O 1
ATOM 13318 N N . VAL D 1 296 ? 60.157 44.216 92.120 1.00 62.55 296 VAL D N 1
ATOM 13319 C CA . VAL D 1 296 ? 59.031 43.829 91.269 1.00 61.91 296 VAL D CA 1
ATOM 13320 C C . VAL D 1 296 ? 59.474 42.833 90.193 1.00 61.06 296 VAL D C 1
ATOM 13321 O O . VAL D 1 296 ? 58.855 41.778 90.014 1.00 59.07 296 VAL D O 1
ATOM 13325 N N . TYR D 1 297 ? 60.561 43.135 89.480 1.00 63.14 297 TYR D N 1
ATOM 13326 C CA . TYR D 1 297 ? 61.023 42.239 88.422 1.00 67.06 297 TYR D CA 1
ATOM 13327 C C . TYR D 1 297 ? 61.496 40.896 88.966 1.00 70.34 297 TYR D C 1
ATOM 13328 O O . TYR D 1 297 ? 61.321 39.871 88.307 1.00 70.08 297 TYR D O 1
ATOM 13337 N N . GLY D 1 298 ? 62.099 40.873 90.152 1.00 74.06 298 GLY D N 1
ATOM 13338 C CA . GLY D 1 298 ? 62.439 39.610 90.767 1.00 77.57 298 GLY D CA 1
ATOM 13339 C C . GLY D 1 298 ? 61.248 38.730 91.070 1.00 81.36 298 GLY D C 1
ATOM 13340 O O . GLY D 1 298 ? 61.452 37.549 91.357 1.00 81.95 298 GLY D O 1
ATOM 13341 N N . MET D 1 299 ? 60.024 39.265 91.034 1.00 85.10 299 MET D N 1
ATOM 13342 C CA . MET D 1 299 ? 58.807 38.491 91.228 1.00 90.62 299 MET D CA 1
ATOM 13343 C C . MET D 1 299 ? 58.208 38.014 89.926 1.00 95.34 299 MET D C 1
ATOM 13344 O O . MET D 1 299 ? 57.266 37.212 89.941 1.00 94.55 299 MET D O 1
ATOM 13349 N N . LEU D 1 300 ? 58.707 38.524 88.810 1.00 101.08 300 LEU D N 1
ATOM 13350 C CA . LEU D 1 300 ? 58.113 38.292 87.515 1.00 106.02 300 LEU D CA 1
ATOM 13351 C C . LEU D 1 300 ? 58.820 37.143 86.818 1.00 111.60 300 LEU D C 1
ATOM 13352 O O . LEU D 1 300 ? 60.039 36.968 86.910 1.00 112.24 300 LEU D O 1
ATOM 13357 N N . HIS D 1 301 ? 58.012 36.336 86.156 1.00 121.63 301 HIS D N 1
ATOM 13358 C CA . HIS D 1 301 ? 58.436 35.184 85.251 1.00 137.57 301 HIS D CA 1
ATOM 13359 C C . HIS D 1 301 ? 58.579 35.575 83.805 1.00 138.87 301 HIS D C 1
ATOM 13360 O O . HIS D 1 301 ? 57.518 35.285 83.125 1.00 139.08 301 HIS D O 1
ATOM 13367 N N . ASP D 1 307 ? 67.115 43.317 75.033 1.00 111.95 307 ASP D N 1
ATOM 13368 C CA . ASP D 1 307 ? 66.812 44.665 74.569 1.00 105.28 307 ASP D CA 1
ATOM 13369 C C . ASP D 1 307 ? 65.614 45.206 75.341 1.00 99.39 307 ASP D C 1
ATOM 13370 O O . ASP D 1 307 ? 64.497 44.689 75.222 1.00 98.80 307 ASP D O 1
ATOM 13375 N N . ILE D 1 308 ? 65.860 46.250 76.132 1.00 93.81 308 ILE D N 1
ATOM 13376 C CA . ILE D 1 308 ? 64.781 46.952 76.812 1.00 89.57 308 ILE D CA 1
ATOM 13377 C C . ILE D 1 308 ? 63.896 47.658 75.792 1.00 86.43 308 ILE D C 1
ATOM 13378 O O . ILE D 1 308 ? 62.675 47.462 75.766 1.00 87.03 308 ILE D O 1
ATOM 13383 N N . ARG D 1 309 ? 64.515 48.452 74.904 1.00 81.76 309 ARG D N 1
ATOM 13384 C CA . ARG D 1 309 ? 63.806 49.142 73.820 1.00 77.33 309 ARG D CA 1
ATOM 13385 C C . ARG D 1 309 ? 62.814 48.250 73.092 1.00 73.18 309 ARG D C 1
ATOM 13386 O O . ARG D 1 309 ? 61.662 48.632 72.881 1.00 73.03 309 ARG D O 1
ATOM 13394 N N . SER D 1 310 ? 63.264 47.089 72.627 1.00 72.15 310 SER D N 1
ATOM 13395 C CA . SER D 1 310 ? 62.364 46.201 71.904 1.00 72.62 310 SER D CA 1
ATOM 13396 C C . SER D 1 310 ? 61.164 45.837 72.751 1.00 68.53 310 SER D C 1
ATOM 13397 O O . SER D 1 310 ? 60.040 45.770 72.243 1.00 65.54 310 SER D O 1
ATOM 13400 N N . ARG D 1 311 ? 61.384 45.614 74.057 1.00 69.53 311 ARG D N 1
ATOM 13401 C CA . ARG D 1 311 ? 60.290 45.259 74.962 1.00 69.88 311 ARG D CA 1
ATOM 13402 C C . ARG D 1 311 ? 59.279 46.399 75.073 1.00 61.94 311 ARG D C 1
ATOM 13403 O O . ARG D 1 311 ? 58.077 46.215 74.832 1.00 59.53 311 ARG D O 1
ATOM 13411 N N . THR D 1 312 ? 59.763 47.585 75.431 1.00 58.11 312 THR D N 1
ATOM 13412 C CA . THR D 1 312 ? 58.959 48.796 75.402 1.00 57.31 312 THR D CA 1
ATOM 13413 C C . THR D 1 312 ? 58.165 48.931 74.098 1.00 57.09 312 THR D C 1
ATOM 13414 O O . THR D 1 312 ? 56.931 48.918 74.112 1.00 55.96 312 THR D O 1
ATOM 13418 N N . LEU D 1 313 ? 58.867 49.009 72.951 1.00 56.28 313 LEU D N 1
ATOM 13419 C CA . LEU D 1 313 ? 58.217 49.244 71.658 1.00 56.39 313 LEU D CA 1
ATOM 13420 C C . LEU D 1 313 ? 57.053 48.308 71.437 1.00 58.29 313 LEU D C 1
ATOM 13421 O O . LEU D 1 313 ? 55.933 48.750 71.142 1.00 59.35 313 LEU D O 1
ATOM 13426 N N . ARG D 1 314 ? 57.299 47.009 71.601 1.00 59.53 314 ARG D N 1
ATOM 13427 C CA . ARG D 1 314 ? 56.253 46.010 71.413 1.00 62.96 314 ARG D CA 1
ATOM 13428 C C . ARG D 1 314 ? 55.169 46.124 72.481 1.00 58.83 314 ARG D C 1
ATOM 13429 O O . ARG D 1 314 ? 53.974 45.940 72.187 1.00 57.12 314 ARG D O 1
ATOM 13437 N N . ASN D 1 315 ? 55.573 46.431 73.721 1.00 56.86 315 ASN D N 1
ATOM 13438 C CA . ASN D 1 315 ? 54.625 46.709 74.797 1.00 56.85 315 ASN D CA 1
ATOM 13439 C C . ASN D 1 315 ? 53.637 47.812 74.411 1.00 57.29 315 ASN D C 1
ATOM 13440 O O . ASN D 1 315 ? 52.417 47.666 74.585 1.00 54.87 315 ASN D O 1
ATOM 13445 N N . ILE D 1 316 ? 54.159 48.919 73.862 1.00 57.54 316 ILE D N 1
ATOM 13446 C CA . ILE D 1 316 ? 53.325 50.050 73.467 1.00 58.77 316 ILE D CA 1
ATOM 13447 C C . ILE D 1 316 ? 52.420 49.686 72.291 1.00 60.08 316 ILE D C 1
ATOM 13448 O O . ILE D 1 316 ? 51.214 49.995 72.291 1.00 58.47 316 ILE D O 1
ATOM 13453 N N . GLN D 1 317 ? 52.976 49.013 71.276 1.00 61.87 317 GLN D N 1
ATOM 13454 C CA . GLN D 1 317 ? 52.148 48.557 70.164 1.00 64.53 317 GLN D CA 1
ATOM 13455 C C . GLN D 1 317 ? 50.988 47.721 70.669 1.00 67.58 317 GLN D C 1
ATOM 13456 O O . GLN D 1 317 ? 49.839 47.930 70.268 1.00 67.20 317 GLN D O 1
ATOM 13462 N N . ARG D 1 318 ? 51.266 46.774 71.565 1.00 71.63 318 ARG D N 1
ATOM 13463 C CA . ARG D 1 318 ? 50.192 45.964 72.123 1.00 75.43 318 ARG D CA 1
ATOM 13464 C C . ARG D 1 318 ? 49.137 46.844 72.768 1.00 67.95 318 ARG D C 1
ATOM 13465 O O . ARG D 1 318 ? 47.949 46.715 72.475 1.00 65.84 318 ARG D O 1
ATOM 13473 N N . ARG D 1 319 ? 49.564 47.769 73.629 1.00 62.61 319 ARG D N 1
ATOM 13474 C CA . ARG D 1 319 ? 48.630 48.540 74.443 1.00 59.44 319 ARG D CA 1
ATOM 13475 C C . ARG D 1 319 ? 47.722 49.412 73.603 1.00 57.50 319 ARG D C 1
ATOM 13476 O O . ARG D 1 319 ? 46.532 49.552 73.911 1.00 56.67 319 ARG D O 1
ATOM 13484 N N . PHE D 1 320 ? 48.267 50.050 72.575 1.00 57.57 320 PHE D N 1
ATOM 13485 C CA . PHE D 1 320 ? 47.493 50.971 71.762 1.00 57.85 320 PHE D CA 1
ATOM 13486 C C . PHE D 1 320 ? 47.038 50.366 70.437 1.00 59.54 320 PHE D C 1
ATOM 13487 O O . PHE D 1 320 ? 46.649 51.113 69.518 1.00 56.27 320 PHE D O 1
ATOM 13495 N N . MET D 1 321 ? 47.107 49.035 70.310 1.00 63.85 321 MET D N 1
ATOM 13496 C CA . MET D 1 321 ? 46.564 48.302 69.153 1.00 68.09 321 MET D CA 1
ATOM 13497 C C . MET D 1 321 ? 47.108 48.823 67.817 1.00 63.74 321 MET D C 1
ATOM 13498 O O . MET D 1 321 ? 46.398 48.925 66.820 1.00 60.81 321 MET D O 1
ATOM 13503 N N . ILE D 1 322 ? 48.392 49.160 67.808 1.00 62.08 322 ILE D N 1
ATOM 13504 C CA . ILE D 1 322 ? 49.077 49.484 66.570 1.00 60.36 322 ILE D CA 1
ATOM 13505 C C . ILE D 1 322 ? 49.152 48.254 65.665 1.00 60.20 322 ILE D C 1
ATOM 13506 O O . ILE D 1 322 ? 49.409 47.127 66.119 1.00 61.10 322 ILE D O 1
ATOM 13511 N N . ASP D 1 323 ? 48.925 48.474 64.364 1.00 59.11 323 ASP D N 1
ATOM 13512 C CA . ASP D 1 323 ? 49.109 47.470 63.317 1.00 57.07 323 ASP D CA 1
ATOM 13513 C C . ASP D 1 323 ? 50.606 47.168 63.185 1.00 57.16 323 ASP D C 1
ATOM 13514 O O . ASP D 1 323 ? 51.339 47.903 62.506 1.00 54.18 323 ASP D O 1
ATOM 13519 N N . ILE D 1 324 ? 51.050 46.044 63.771 1.00 59.95 324 ILE D N 1
ATOM 13520 C CA . ILE D 1 324 ? 52.483 45.710 63.852 1.00 62.20 324 ILE D CA 1
ATOM 13521 C C . ILE D 1 324 ? 53.082 45.327 62.487 1.00 63.18 324 ILE D C 1
ATOM 13522 O O . ILE D 1 324 ? 54.280 45.556 62.241 1.00 63.54 324 ILE D O 1
ATOM 13527 N N . ASP D 1 325 ? 52.285 44.752 61.581 1.00 62.57 325 ASP D N 1
ATOM 13528 C CA . ASP D 1 325 ? 52.814 44.452 60.257 1.00 63.79 325 ASP D CA 1
ATOM 13529 C C . ASP D 1 325 ? 53.075 45.734 59.477 1.00 64.03 325 ASP D C 1
ATOM 13530 O O . ASP D 1 325 ? 54.068 45.830 58.742 1.00 65.56 325 ASP D O 1
ATOM 13535 N N . GLN D 1 326 ? 52.204 46.732 59.634 1.00 60.64 326 GLN D N 1
ATOM 13536 C CA . GLN D 1 326 ? 52.413 47.998 58.946 1.00 57.34 326 GLN D CA 1
ATOM 13537 C C . GLN D 1 326 ? 53.637 48.731 59.493 1.00 58.02 326 GLN D C 1
ATOM 13538 O O . GLN D 1 326 ? 54.482 49.215 58.717 1.00 58.67 326 GLN D O 1
ATOM 13544 N N . ALA D 1 327 ? 53.755 48.802 60.830 1.00 56.59 327 ALA D N 1
ATOM 13545 C CA . ALA D 1 327 ? 54.936 49.378 61.476 1.00 56.78 327 ALA D CA 1
ATOM 13546 C C . ALA D 1 327 ? 56.229 48.727 60.989 1.00 56.79 327 ALA D C 1
ATOM 13547 O O . ALA D 1 327 ? 57.183 49.424 60.619 1.00 54.94 327 ALA D O 1
ATOM 13549 N N . GLN D 1 328 ? 56.270 47.388 60.959 1.00 58.39 328 GLN D N 1
ATOM 13550 C CA . GLN D 1 328 ? 57.441 46.699 60.420 1.00 62.35 328 GLN D CA 1
ATOM 13551 C C . GLN D 1 328 ? 57.669 47.038 58.952 1.00 61.10 328 GLN D C 1
ATOM 13552 O O . GLN D 1 328 ? 58.816 47.255 58.519 1.00 62.29 328 GLN D O 1
ATOM 13558 N N . ARG D 1 329 ? 56.586 47.062 58.173 1.00 55.09 329 ARG D N 1
ATOM 13559 C CA . ARG D 1 329 ? 56.651 47.445 56.774 1.00 52.55 329 ARG D CA 1
ATOM 13560 C C . ARG D 1 329 ? 57.276 48.835 56.600 1.00 51.86 329 ARG D C 1
ATOM 13561 O O . ARG D 1 329 ? 58.238 49.007 55.837 1.00 50.68 329 ARG D O 1
ATOM 13569 N N . VAL D 1 330 ? 56.762 49.840 57.324 1.00 51.46 330 VAL D N 1
ATOM 13570 C CA . VAL D 1 330 ? 57.361 51.170 57.257 1.00 52.41 330 VAL D CA 1
ATOM 13571 C C . VAL D 1 330 ? 58.820 51.144 57.719 1.00 56.10 330 VAL D C 1
ATOM 13572 O O . VAL D 1 330 ? 59.692 51.795 57.117 1.00 58.09 330 VAL D O 1
ATOM 13576 N N . ALA D 1 331 ? 59.131 50.380 58.770 1.00 56.72 331 ALA D N 1
ATOM 13577 C CA . ALA D 1 331 ? 60.502 50.403 59.289 1.00 58.17 331 ALA D CA 1
ATOM 13578 C C . ALA D 1 331 ? 61.497 49.821 58.286 1.00 64.09 331 ALA D C 1
ATOM 13579 O O . ALA D 1 331 ? 62.581 50.390 58.073 1.00 65.16 331 ALA D O 1
ATOM 13581 N N . LYS D 1 332 ? 61.149 48.692 57.640 1.00 68.14 332 LYS D N 1
ATOM 13582 C CA . LYS D 1 332 ? 62.065 48.132 56.647 1.00 70.28 332 LYS D CA 1
ATOM 13583 C C . LYS D 1 332 ? 62.291 49.105 55.499 1.00 67.63 332 LYS D C 1
ATOM 13584 O O . LYS D 1 332 ? 63.403 49.172 54.970 1.00 68.90 332 LYS D O 1
ATOM 13590 N N . VAL D 1 333 ? 61.278 49.901 55.127 1.00 61.69 333 VAL D N 1
ATOM 13591 C CA . VAL D 1 333 ? 61.482 50.876 54.057 1.00 55.23 333 VAL D CA 1
ATOM 13592 C C . VAL D 1 333 ? 62.409 51.978 54.536 1.00 52.27 333 VAL D C 1
ATOM 13593 O O . VAL D 1 333 ? 63.409 52.295 53.884 1.00 49.60 333 VAL D O 1
ATOM 13597 N N . ALA D 1 334 ? 62.103 52.552 55.710 1.00 52.61 334 ALA D N 1
ATOM 13598 C CA . ALA D 1 334 ? 62.912 53.634 56.260 1.00 53.59 334 ALA D CA 1
ATOM 13599 C C . ALA D 1 334 ? 64.344 53.186 56.529 1.00 56.76 334 ALA D C 1
ATOM 13600 O O . ALA D 1 334 ? 65.300 53.933 56.254 1.00 58.77 334 ALA D O 1
ATOM 13602 N N . ALA D 1 335 ? 64.521 51.983 57.084 1.00 55.82 335 ALA D N 1
ATOM 13603 C CA . ALA D 1 335 ? 65.878 51.506 57.297 1.00 54.92 335 ALA D CA 1
ATOM 13604 C C . ALA D 1 335 ? 66.587 51.260 55.969 1.00 57.27 335 ALA D C 1
ATOM 13605 O O . ALA D 1 335 ? 67.790 51.560 55.824 1.00 56.79 335 ALA D O 1
ATOM 13607 N N . ASN D 1 336 ? 65.863 50.716 54.982 1.00 58.28 336 ASN D N 1
ATOM 13608 C CA . ASN D 1 336 ? 66.448 50.582 53.652 1.00 59.76 336 ASN D CA 1
ATOM 13609 C C . ASN D 1 336 ? 66.848 51.957 53.106 1.00 57.26 336 ASN D C 1
ATOM 13610 O O . ASN D 1 336 ? 68.003 52.174 52.734 1.00 57.43 336 ASN D O 1
ATOM 13615 N N . PHE D 1 337 ? 65.921 52.922 53.111 1.00 56.04 337 PHE D N 1
ATOM 13616 C CA . PHE D 1 337 ? 66.281 54.302 52.798 1.00 56.70 337 PHE D CA 1
ATOM 13617 C C . PHE D 1 337 ? 67.519 54.730 53.582 1.00 58.64 337 PHE D C 1
ATOM 13618 O O . PHE D 1 337 ? 68.495 55.220 53.002 1.00 57.05 337 PHE D O 1
ATOM 13626 N N . PHE D 1 338 ? 67.496 54.544 54.909 1.00 61.57 338 PHE D N 1
ATOM 13627 C CA . PHE D 1 338 ? 68.625 54.947 55.750 1.00 63.97 338 PHE D CA 1
ATOM 13628 C C . PHE D 1 338 ? 69.933 54.408 55.196 1.00 63.65 338 PHE D C 1
ATOM 13629 O O . PHE D 1 338 ? 70.913 55.149 55.033 1.00 60.89 338 PHE D O 1
ATOM 13637 N N . ASP D 1 339 ? 69.956 53.117 54.884 1.00 65.23 339 ASP D N 1
ATOM 13638 C CA . ASP D 1 339 ? 71.190 52.506 54.420 1.00 68.28 339 ASP D CA 1
ATOM 13639 C C . ASP D 1 339 ? 71.698 53.153 53.146 1.00 68.36 339 ASP D C 1
ATOM 13640 O O . ASP D 1 339 ? 72.912 53.186 52.913 1.00 69.16 339 ASP D O 1
ATOM 13645 N N . GLN D 1 340 ? 70.798 53.676 52.315 1.00 66.15 340 GLN D N 1
ATOM 13646 C CA . GLN D 1 340 ? 71.231 54.200 51.028 1.00 64.74 340 GLN D CA 1
ATOM 13647 C C . GLN D 1 340 ? 71.809 55.596 51.166 1.00 65.64 340 GLN D C 1
ATOM 13648 O O . GLN D 1 340 ? 72.623 56.011 50.335 1.00 66.28 340 GLN D O 1
ATOM 13654 N N . VAL D 1 341 ? 71.402 56.332 52.200 1.00 66.07 341 VAL D N 1
ATOM 13655 C CA . VAL D 1 341 ? 71.837 57.713 52.371 1.00 67.71 341 VAL D CA 1
ATOM 13656 C C . VAL D 1 341 ? 72.814 57.883 53.534 1.00 72.47 341 VAL D C 1
ATOM 13657 O O . VAL D 1 341 ? 73.314 59.000 53.759 1.00 71.77 341 VAL D O 1
ATOM 13661 N N . GLU D 1 342 ? 73.103 56.817 54.283 1.00 76.34 342 GLU D N 1
ATOM 13662 C CA . GLU D 1 342 ? 73.842 56.977 55.534 1.00 80.44 342 GLU D CA 1
ATOM 13663 C C . GLU D 1 342 ? 75.321 57.238 55.293 1.00 81.09 342 GLU D C 1
ATOM 13664 O O . GLU D 1 342 ? 75.951 57.988 56.052 1.00 79.61 342 GLU D O 1
ATOM 13670 N N . ASN D 1 343 ? 75.877 56.628 54.246 1.00 82.09 343 ASN D N 1
ATOM 13671 C CA . ASN D 1 343 ? 77.248 56.917 53.853 1.00 82.56 343 ASN D CA 1
ATOM 13672 C C . ASN D 1 343 ? 77.413 58.378 53.469 1.00 80.25 343 ASN D C 1
ATOM 13673 O O . ASN D 1 343 ? 78.361 59.044 53.908 1.00 80.17 343 ASN D O 1
ATOM 13678 N N . GLU D 1 344 ? 76.506 58.892 52.626 1.00 78.38 344 GLU D N 1
ATOM 13679 C CA . GLU D 1 344 ? 76.623 60.282 52.184 1.00 76.91 344 GLU D CA 1
ATOM 13680 C C . GLU D 1 344 ? 76.350 61.258 53.321 1.00 77.89 344 GLU D C 1
ATOM 13681 O O . GLU D 1 344 ? 77.021 62.293 53.429 1.00 78.36 344 GLU D O 1
ATOM 13687 N N . TRP D 1 345 ? 75.382 60.944 54.180 1.00 78.72 345 TRP D N 1
ATOM 13688 C CA . TRP D 1 345 ? 74.933 61.823 55.253 1.00 79.68 345 TRP D CA 1
ATOM 13689 C C . TRP D 1 345 ? 75.672 61.609 56.590 1.00 80.62 345 TRP D C 1
ATOM 13690 O O . TRP D 1 345 ? 75.369 62.310 57.571 1.00 78.83 345 TRP D O 1
ATOM 13701 N N . HIS D 1 346 ? 76.628 60.675 56.648 1.00 82.80 346 HIS D N 1
ATOM 13702 C CA . HIS D 1 346 ? 77.400 60.319 57.857 1.00 84.51 346 HIS D CA 1
ATOM 13703 C C . HIS D 1 346 ? 76.492 60.058 59.064 1.00 82.50 346 HIS D C 1
ATOM 13704 O O . HIS D 1 346 ? 76.487 60.790 60.046 1.00 80.51 346 HIS D O 1
ATOM 13711 N N . LEU D 1 347 ? 75.716 58.989 58.965 1.00 83.35 347 LEU D N 1
ATOM 13712 C CA . LEU D 1 347 ? 74.708 58.682 59.966 1.00 82.04 347 LEU D CA 1
ATOM 13713 C C . LEU D 1 347 ? 75.171 57.521 60.826 1.00 80.97 347 LEU D C 1
ATOM 13714 O O . LEU D 1 347 ? 75.703 56.525 60.320 1.00 78.08 347 LEU D O 1
ATOM 13719 N N . GLU D 1 348 ? 74.945 57.675 62.124 1.00 84.55 348 GLU D N 1
ATOM 13720 C CA . GLU D 1 348 ? 75.327 56.722 63.154 1.00 87.45 348 GLU D CA 1
ATOM 13721 C C . GLU D 1 348 ? 74.322 55.583 63.276 1.00 85.92 348 GLU D C 1
ATOM 13722 O O . GLU D 1 348 ? 73.112 55.784 63.142 1.00 87.48 348 GLU D O 1
ATOM 13728 N N . ALA D 1 349 ? 74.830 54.384 63.592 1.00 82.11 349 ALA D N 1
ATOM 13729 C CA . ALA D 1 349 ? 73.935 53.259 63.871 1.00 79.13 349 ALA D CA 1
ATOM 13730 C C . ALA D 1 349 ? 72.896 53.614 64.929 1.00 77.79 349 ALA D C 1
ATOM 13731 O O . ALA D 1 349 ? 71.803 53.034 64.965 1.00 77.64 349 ALA D O 1
ATOM 13733 N N . ILE D 1 350 ? 73.229 54.569 65.791 1.00 76.36 350 ILE D N 1
ATOM 13734 C CA . ILE D 1 350 ? 72.310 55.050 66.813 1.00 75.27 350 ILE D CA 1
ATOM 13735 C C . ILE D 1 350 ? 71.120 55.751 66.174 1.00 69.93 350 ILE D C 1
ATOM 13736 O O . ILE D 1 350 ? 69.965 55.523 66.549 1.00 68.06 350 ILE D O 1
ATOM 13741 N N . SER D 1 351 ? 71.388 56.622 65.203 1.00 67.16 351 SER D N 1
ATOM 13742 C CA . SER D 1 351 ? 70.307 57.255 64.460 1.00 63.98 351 SER D CA 1
ATOM 13743 C C . SER D 1 351 ? 69.424 56.220 63.779 1.00 60.40 351 SER D C 1
ATOM 13744 O O . SER D 1 351 ? 68.200 56.365 63.734 1.00 59.53 351 SER D O 1
ATOM 13747 N N . ARG D 1 352 ? 70.017 55.153 63.273 1.00 58.89 352 ARG D N 1
ATOM 13748 C CA . ARG D 1 352 ? 69.197 54.137 62.655 1.00 60.07 352 ARG D CA 1
ATOM 13749 C C . ARG D 1 352 ? 68.134 53.661 63.614 1.00 63.97 352 ARG D C 1
ATOM 13750 O O . ARG D 1 352 ? 66.977 53.479 63.224 1.00 66.76 352 ARG D O 1
ATOM 13758 N N . ASP D 1 353 ? 68.488 53.480 64.883 1.00 66.03 353 ASP D N 1
ATOM 13759 C CA . ASP D 1 353 ? 67.540 52.811 65.761 1.00 65.97 353 ASP D CA 1
ATOM 13760 C C . ASP D 1 353 ? 66.497 53.776 66.310 1.00 56.80 353 ASP D C 1
ATOM 13761 O O . ASP D 1 353 ? 65.384 53.357 66.640 1.00 53.36 353 ASP D O 1
ATOM 13766 N N . LEU D 1 354 ? 66.829 55.061 66.410 1.00 52.81 354 LEU D N 1
ATOM 13767 C CA . LEU D 1 354 ? 65.797 56.042 66.682 1.00 51.86 354 LEU D CA 1
ATOM 13768 C C . LEU D 1 354 ? 64.788 56.058 65.549 1.00 53.84 354 LEU D C 1
ATOM 13769 O O . LEU D 1 354 ? 63.573 55.964 65.788 1.00 56.08 354 LEU D O 1
ATOM 13774 N N . LEU D 1 355 ? 65.282 56.126 64.292 1.00 50.27 355 LEU D N 1
ATOM 13775 C CA . LEU D 1 355 ? 64.396 56.124 63.138 1.00 48.37 355 LEU D CA 1
ATOM 13776 C C . LEU D 1 355 ? 63.474 54.923 63.167 1.00 48.78 355 LEU D C 1
ATOM 13777 O O . LEU D 1 355 ? 62.251 55.061 63.033 1.00 48.14 355 LEU D O 1
ATOM 13782 N N . ILE D 1 356 ? 64.030 53.736 63.397 1.00 48.91 356 ILE D N 1
ATOM 13783 C CA . ILE D 1 356 ? 63.193 52.540 63.408 1.00 51.01 356 ILE D CA 1
ATOM 13784 C C . ILE D 1 356 ? 62.172 52.582 64.546 1.00 52.62 356 ILE D C 1
ATOM 13785 O O . ILE D 1 356 ? 60.999 52.203 64.366 1.00 52.84 356 ILE D O 1
ATOM 13790 N N . SER D 1 357 ? 62.592 53.040 65.730 1.00 50.85 357 SER D N 1
ATOM 13791 C CA . SER D 1 357 ? 61.643 53.218 66.820 1.00 53.72 357 SER D CA 1
ATOM 13792 C C . SER D 1 357 ? 60.496 54.127 66.392 1.00 51.51 357 SER D C 1
ATOM 13793 O O . SER D 1 357 ? 59.313 53.761 66.506 1.00 48.44 357 SER D O 1
ATOM 13796 N N . ALA D 1 358 ? 60.832 55.292 65.821 1.00 51.73 358 ALA D N 1
ATOM 13797 C CA . ALA D 1 358 ? 59.801 56.194 65.324 1.00 50.75 358 ALA D CA 1
ATOM 13798 C C . ALA D 1 358 ? 58.834 55.466 64.400 1.00 51.50 358 ALA D C 1
ATOM 13799 O O . ALA D 1 358 ? 57.606 55.537 64.586 1.00 52.08 358 ALA D O 1
ATOM 13801 N N . CYS D 1 359 ? 59.369 54.703 63.428 1.00 49.52 359 CYS D N 1
ATOM 13802 C CA . CYS D 1 359 ? 58.480 53.933 62.554 1.00 51.65 359 CYS D CA 1
ATOM 13803 C C . CYS D 1 359 ? 57.622 52.942 63.343 1.00 54.50 359 CYS D C 1
ATOM 13804 O O . CYS D 1 359 ? 56.457 52.713 62.996 1.00 56.49 359 CYS D O 1
ATOM 13807 N N . GLN D 1 360 ? 58.158 52.339 64.406 1.00 54.49 360 GLN D N 1
ATOM 13808 C CA . GLN D 1 360 ? 57.342 51.369 65.153 1.00 55.92 360 GLN D CA 1
ATOM 13809 C C . GLN D 1 360 ? 56.125 52.024 65.797 1.00 53.91 360 GLN D C 1
ATOM 13810 O O . GLN D 1 360 ? 55.092 51.380 66.006 1.00 54.44 360 GLN D O 1
ATOM 13816 N N . LEU D 1 361 ? 56.223 53.285 66.143 1.00 52.29 361 LEU D N 1
ATOM 13817 C CA . LEU D 1 361 ? 55.123 53.928 66.836 1.00 51.82 361 LEU D CA 1
ATOM 13818 C C . LEU D 1 361 ? 54.374 54.951 65.980 1.00 52.81 361 LEU D C 1
ATOM 13819 O O . LEU D 1 361 ? 53.455 55.619 66.488 1.00 52.00 361 LEU D O 1
ATOM 13824 N N . HIS D 1 362 ? 54.741 55.098 64.707 1.00 50.72 362 HIS D N 1
ATOM 13825 C CA . HIS D 1 362 ? 54.271 56.259 63.965 1.00 50.86 362 HIS D CA 1
ATOM 13826 C C . HIS D 1 362 ? 52.734 56.299 63.853 1.00 49.14 362 HIS D C 1
ATOM 13827 O O . HIS D 1 362 ? 52.153 57.398 63.785 1.00 48.40 362 HIS D O 1
ATOM 13834 N N . GLU D 1 363 ? 52.046 55.148 63.900 1.00 46.49 363 GLU D N 1
ATOM 13835 C CA . GLU D 1 363 ? 50.579 55.155 63.797 1.00 46.46 363 GLU D CA 1
ATOM 13836 C C . GLU D 1 363 ? 49.864 55.215 65.146 1.00 46.08 363 GLU D C 1
ATOM 13837 O O . GLU D 1 363 ? 48.624 55.076 65.184 1.00 43.71 363 GLU D O 1
ATOM 13843 N N . ILE D 1 364 ? 50.605 55.426 66.248 1.00 46.11 364 ILE D N 1
ATOM 13844 C CA . ILE D 1 364 ? 49.967 55.428 67.567 1.00 46.77 364 ILE D CA 1
ATOM 13845 C C . ILE D 1 364 ? 48.924 56.533 67.666 1.00 47.15 364 ILE D C 1
ATOM 13846 O O . ILE D 1 364 ? 47.902 56.359 68.327 1.00 47.28 364 ILE D O 1
ATOM 13851 N N . GLY D 1 365 ? 49.143 57.679 67.009 1.00 47.66 365 GLY D N 1
ATOM 13852 C CA . GLY D 1 365 ? 48.139 58.725 67.065 1.00 50.43 365 GLY D CA 1
ATOM 13853 C C . GLY D 1 365 ? 46.828 58.290 66.461 1.00 53.08 365 GLY D C 1
ATOM 13854 O O . GLY D 1 365 ? 45.773 58.812 66.830 1.00 55.13 365 GLY D O 1
ATOM 13855 N N . LEU D 1 366 ? 46.874 57.310 65.569 1.00 52.88 366 LEU D N 1
ATOM 13856 C CA . LEU D 1 366 ? 45.672 56.808 64.935 1.00 54.99 366 LEU D CA 1
ATOM 13857 C C . LEU D 1 366 ? 44.804 56.032 65.920 1.00 57.26 366 LEU D C 1
ATOM 13858 O O . LEU D 1 366 ? 43.576 55.993 65.783 1.00 58.10 366 LEU D O 1
ATOM 13863 N N . SER D 1 367 ? 45.415 55.429 66.930 1.00 59.34 367 SER D N 1
ATOM 13864 C CA . SER D 1 367 ? 44.644 54.805 68.001 1.00 59.08 367 SER D CA 1
ATOM 13865 C C . SER D 1 367 ? 43.715 55.795 68.676 1.00 54.45 367 SER D C 1
ATOM 13866 O O . SER D 1 367 ? 42.662 55.386 69.186 1.00 52.05 367 SER D O 1
ATOM 13869 N N . VAL D 1 368 ? 44.062 57.092 68.666 1.00 52.05 368 VAL D N 1
ATOM 13870 C CA . VAL D 1 368 ? 43.145 58.111 69.185 1.00 50.05 368 VAL D CA 1
ATOM 13871 C C . VAL D 1 368 ? 42.103 58.498 68.143 1.00 52.11 368 VAL D C 1
ATOM 13872 O O . VAL D 1 368 ? 40.904 58.419 68.417 1.00 53.17 368 VAL D O 1
ATOM 13876 N N . ASP D 1 369 ? 42.537 58.966 66.967 1.00 51.58 369 ASP D N 1
ATOM 13877 C CA . ASP D 1 369 ? 41.655 59.374 65.875 1.00 51.34 369 ASP D CA 1
ATOM 13878 C C . ASP D 1 369 ? 42.485 59.809 64.671 1.00 49.79 369 ASP D C 1
ATOM 13879 O O . ASP D 1 369 ? 43.591 60.340 64.829 1.00 46.38 369 ASP D O 1
ATOM 13884 N N . PHE D 1 370 ? 41.885 59.667 63.462 1.00 50.69 370 PHE D N 1
ATOM 13885 C CA . PHE D 1 370 ? 42.625 59.756 62.193 1.00 52.96 370 PHE D CA 1
ATOM 13886 C C . PHE D 1 370 ? 42.899 61.197 61.759 1.00 57.49 370 PHE D C 1
ATOM 13887 O O . PHE D 1 370 ? 43.958 61.466 61.163 1.00 57.64 370 PHE D O 1
ATOM 13895 N N . LYS D 1 371 ? 41.949 62.115 62.010 1.00 61.09 371 LYS D N 1
ATOM 13896 C CA . LYS D 1 371 ? 42.031 63.505 61.582 1.00 66.87 371 LYS D CA 1
ATOM 13897 C C . LYS D 1 371 ? 43.361 64.147 61.904 1.00 63.51 371 LYS D C 1
ATOM 13898 O O . LYS D 1 371 ? 44.079 64.585 61.006 1.00 65.78 371 LYS D O 1
ATOM 13904 N N . GLN D 1 372 ? 43.677 64.264 63.183 1.00 58.01 372 GLN D N 1
ATOM 13905 C CA . GLN D 1 372 ? 44.886 64.950 63.603 1.00 54.53 372 GLN D CA 1
ATOM 13906 C C . GLN D 1 372 ? 45.844 63.984 64.245 1.00 52.87 372 GLN D C 1
ATOM 13907 O O . GLN D 1 372 ? 46.400 64.296 65.301 1.00 53.95 372 GLN D O 1
ATOM 13913 N N . ALA D 1 373 ? 45.898 62.763 63.726 1.00 51.82 373 ALA D N 1
ATOM 13914 C CA . ALA D 1 373 ? 46.701 61.671 64.246 1.00 50.07 373 ALA D CA 1
ATOM 13915 C C . ALA D 1 373 ? 48.140 62.090 64.539 1.00 51.38 373 ALA D C 1
ATOM 13916 O O . ALA D 1 373 ? 48.699 61.671 65.570 1.00 54.34 373 ALA D O 1
ATOM 13918 N N . PRO D 1 374 ? 48.796 62.900 63.704 1.00 49.93 374 PRO D N 1
ATOM 13919 C CA . PRO D 1 374 ? 50.191 63.249 64.035 1.00 51.58 374 PRO D CA 1
ATOM 13920 C C . PRO D 1 374 ? 50.304 63.972 65.355 1.00 52.16 374 PRO D C 1
ATOM 13921 O O . PRO D 1 374 ? 51.311 63.857 66.073 1.00 52.25 374 PRO D O 1
ATOM 13925 N N . GLN D 1 375 ? 49.283 64.729 65.696 1.00 50.38 375 GLN D N 1
ATOM 13926 C CA . GLN D 1 375 ? 49.389 65.500 66.903 1.00 52.46 375 GLN D CA 1
ATOM 13927 C C . GLN D 1 375 ? 49.054 64.649 68.122 1.00 50.51 375 GLN D C 1
ATOM 13928 O O . GLN D 1 375 ? 49.730 64.754 69.143 1.00 49.16 375 GLN D O 1
ATOM 13934 N N . HIS D 1 376 ? 48.052 63.764 68.022 1.00 49.82 376 HIS D N 1
ATOM 13935 C CA . HIS D 1 376 ? 47.830 62.779 69.076 1.00 47.33 376 HIS D CA 1
ATOM 13936 C C . HIS D 1 376 ? 49.057 61.894 69.257 1.00 48.47 376 HIS D C 1
ATOM 13937 O O . HIS D 1 376 ? 49.353 61.434 70.376 1.00 45.06 376 HIS D O 1
ATOM 13944 N N . ALA D 1 377 ? 49.752 61.588 68.150 1.00 48.66 377 ALA D N 1
ATOM 13945 C CA . ALA D 1 377 ? 50.925 60.744 68.289 1.00 50.69 377 ALA D CA 1
ATOM 13946 C C . ALA D 1 377 ? 51.986 61.452 69.112 1.00 48.46 377 ALA D C 1
ATOM 13947 O O . ALA D 1 377 ? 52.535 60.867 70.056 1.00 49.18 377 ALA D O 1
ATOM 13949 N N . ALA D 1 378 ? 52.257 62.733 68.807 1.00 45.36 378 ALA D N 1
ATOM 13950 C CA . ALA D 1 378 ? 53.234 63.466 69.610 1.00 45.96 378 ALA D CA 1
ATOM 13951 C C . ALA D 1 378 ? 52.773 63.566 71.063 1.00 48.24 378 ALA D C 1
ATOM 13952 O O . ALA D 1 378 ? 53.597 63.530 71.983 1.00 46.87 378 ALA D O 1
ATOM 13954 N N . TYR D 1 379 ? 51.455 63.655 71.286 1.00 47.73 379 TYR D N 1
ATOM 13955 C CA . TYR D 1 379 ? 50.953 63.726 72.640 1.00 48.29 379 TYR D CA 1
ATOM 13956 C C . TYR D 1 379 ? 51.214 62.440 73.393 1.00 48.71 379 TYR D C 1
ATOM 13957 O O . TYR D 1 379 ? 51.679 62.472 74.534 1.00 49.62 379 TYR D O 1
ATOM 13966 N N . LEU D 1 380 ? 50.836 61.303 72.816 1.00 47.91 380 LEU D N 1
ATOM 13967 C CA . LEU D 1 380 ? 51.027 60.032 73.512 1.00 48.23 380 LEU D CA 1
ATOM 13968 C C . LEU D 1 380 ? 52.497 59.799 73.813 1.00 49.59 380 LEU D C 1
ATOM 13969 O O . LEU D 1 380 ? 52.879 59.588 74.967 1.00 50.90 380 LEU D O 1
ATOM 13974 N N . VAL D 1 381 ? 53.348 59.904 72.797 1.00 48.96 381 VAL D N 1
ATOM 13975 C CA . VAL D 1 381 ? 54.762 59.617 73.002 1.00 49.68 381 VAL D CA 1
ATOM 13976 C C . VAL D 1 381 ? 55.358 60.544 74.062 1.00 48.16 381 VAL D C 1
ATOM 13977 O O . VAL D 1 381 ? 56.149 60.109 74.912 1.00 46.78 381 VAL D O 1
ATOM 13981 N N . ARG D 1 382 ? 54.953 61.817 74.069 1.00 47.10 382 ARG D N 1
ATOM 13982 C CA . ARG D 1 382 ? 55.487 62.751 75.061 1.00 48.73 382 ARG D CA 1
ATOM 13983 C C . ARG D 1 382 ? 55.164 62.322 76.482 1.00 48.48 382 ARG D C 1
ATOM 13984 O O . ARG D 1 382 ? 55.963 62.567 77.395 1.00 48.73 382 ARG D O 1
ATOM 13992 N N . ASN D 1 383 ? 53.997 61.720 76.704 1.00 47.47 383 ASN D N 1
ATOM 13993 C CA . ASN D 1 383 ? 53.588 61.417 78.063 1.00 52.86 383 ASN D CA 1
ATOM 13994 C C . ASN D 1 383 ? 53.710 59.953 78.454 1.00 56.25 383 ASN D C 1
ATOM 13995 O O . ASN D 1 383 ? 53.611 59.631 79.649 1.00 58.63 383 ASN D O 1
ATOM 14000 N N . LEU D 1 384 ? 53.921 59.063 77.516 1.00 55.54 384 LEU D N 1
ATOM 14001 C CA . LEU D 1 384 ? 54.139 57.713 77.952 1.00 56.70 384 LEU D CA 1
ATOM 14002 C C . LEU D 1 384 ? 55.486 57.643 78.649 1.00 60.08 384 LEU D C 1
ATOM 14003 O O . LEU D 1 384 ? 56.431 58.370 78.308 1.00 60.85 384 LEU D O 1
ATOM 14008 N N . ASP D 1 385 ? 55.557 56.794 79.664 1.00 60.51 385 ASP D N 1
ATOM 14009 C CA . ASP D 1 385 ? 56.854 56.370 80.158 1.00 61.46 385 ASP D CA 1
ATOM 14010 C C . ASP D 1 385 ? 57.351 55.307 79.197 1.00 57.83 385 ASP D C 1
ATOM 14011 O O . ASP D 1 385 ? 56.615 54.356 78.883 1.00 55.59 385 ASP D O 1
ATOM 14016 N N . LEU D 1 386 ? 58.581 55.497 78.702 1.00 56.52 386 LEU D N 1
ATOM 14017 C CA . LEU D 1 386 ? 59.160 54.681 77.623 1.00 58.01 386 LEU D CA 1
ATOM 14018 C C . LEU D 1 386 ? 60.523 54.143 78.047 1.00 61.16 386 LEU D C 1
ATOM 14019 O O . LEU D 1 386 ? 61.582 54.736 77.748 1.00 61.12 386 LEU D O 1
ATOM 14024 N N . PRO D 1 387 ? 60.533 53.001 78.726 1.00 61.20 387 PRO D N 1
ATOM 14025 C CA . PRO D 1 387 ? 61.801 52.406 79.169 1.00 63.96 387 PRO D CA 1
ATOM 14026 C C . PRO D 1 387 ? 62.716 52.095 77.995 1.00 66.03 387 PRO D C 1
ATOM 14027 O O . PRO D 1 387 ? 62.343 51.376 77.069 1.00 67.36 387 PRO D O 1
ATOM 14031 N N . GLY D 1 388 ? 63.937 52.617 78.059 1.00 67.00 388 GLY D N 1
ATOM 14032 C CA . GLY D 1 388 ? 64.961 52.394 77.056 1.00 66.48 388 GLY D CA 1
ATOM 14033 C C . GLY D 1 388 ? 65.322 53.632 76.273 1.00 67.85 388 GLY D C 1
ATOM 14034 O O . GLY D 1 388 ? 66.194 53.561 75.393 1.00 69.35 388 GLY D O 1
ATOM 14035 N N . PHE D 1 389 ? 64.650 54.758 76.531 1.00 67.28 389 PHE D N 1
ATOM 14036 C CA . PHE D 1 389 ? 64.868 55.994 75.795 1.00 65.86 389 PHE D CA 1
ATOM 14037 C C . PHE D 1 389 ? 65.023 57.115 76.796 1.00 65.51 389 PHE D C 1
ATOM 14038 O O . PHE D 1 389 ? 64.290 57.170 77.787 1.00 65.34 389 PHE D O 1
ATOM 14046 N N . THR D 1 390 ? 65.959 58.014 76.522 1.00 66.68 390 THR D N 1
ATOM 14047 C CA . THR D 1 390 ? 66.170 59.163 77.385 1.00 69.79 390 THR D CA 1
ATOM 14048 C C . THR D 1 390 ? 65.075 60.214 77.170 1.00 69.54 390 THR D C 1
ATOM 14049 O O . THR D 1 390 ? 64.268 60.114 76.243 1.00 68.45 390 THR D O 1
ATOM 14053 N N . PRO D 1 391 ? 64.989 61.218 78.053 1.00 70.14 391 PRO D N 1
ATOM 14054 C CA . PRO D 1 391 ? 64.025 62.298 77.802 1.00 70.26 391 PRO D CA 1
ATOM 14055 C C . PRO D 1 391 ? 64.261 62.974 76.477 1.00 71.46 391 PRO D C 1
ATOM 14056 O O . PRO D 1 391 ? 63.293 63.296 75.780 1.00 72.73 391 PRO D O 1
ATOM 14060 N N . ALA D 1 392 ? 65.525 63.202 76.107 1.00 71.87 392 ALA D N 1
ATOM 14061 C CA . ALA D 1 392 ? 65.793 63.830 74.819 1.00 75.20 392 ALA D CA 1
ATOM 14062 C C . ALA D 1 392 ? 65.309 62.942 73.684 1.00 75.97 392 ALA D C 1
ATOM 14063 O O . ALA D 1 392 ? 64.752 63.434 72.697 1.00 76.76 392 ALA D O 1
ATOM 14065 N N . GLN D 1 393 ? 65.473 61.625 73.845 1.00 73.85 393 GLN D N 1
ATOM 14066 C CA . GLN D 1 393 ? 65.104 60.677 72.810 1.00 72.04 393 GLN D CA 1
ATOM 14067 C C . GLN D 1 393 ? 63.597 60.614 72.619 1.00 69.78 393 GLN D C 1
ATOM 14068 O O . GLN D 1 393 ? 63.106 60.713 71.486 1.00 69.66 393 GLN D O 1
ATOM 14074 N N . LYS D 1 394 ? 62.853 60.443 73.713 1.00 67.71 394 LYS D N 1
ATOM 14075 C CA . LYS D 1 394 ? 61.397 60.511 73.661 1.00 65.42 394 LYS D CA 1
ATOM 14076 C C . LYS D 1 394 ? 60.930 61.825 73.038 1.00 67.98 394 LYS D C 1
ATOM 14077 O O . LYS D 1 394 ? 60.089 61.835 72.130 1.00 67.37 394 LYS D O 1
ATOM 14083 N N . LYS D 1 395 ? 61.491 62.950 73.491 1.00 69.58 395 LYS D N 1
ATOM 14084 C CA . LYS D 1 395 ? 61.137 64.242 72.913 1.00 70.13 395 LYS D CA 1
ATOM 14085 C C . LYS D 1 395 ? 61.389 64.268 71.402 1.00 70.50 395 LYS D C 1
ATOM 14086 O O . LYS D 1 395 ? 60.686 64.975 70.665 1.00 72.65 395 LYS D O 1
ATOM 14092 N N . LEU D 1 396 ? 62.374 63.497 70.922 1.00 66.34 396 LEU D N 1
ATOM 14093 C CA . LEU D 1 396 ? 62.669 63.427 69.493 1.00 62.47 396 LEU D CA 1
ATOM 14094 C C . LEU D 1 396 ? 61.706 62.500 68.752 1.00 60.02 396 LEU D C 1
ATOM 14095 O O . LEU D 1 396 ? 61.280 62.800 67.630 1.00 59.88 396 LEU D O 1
ATOM 14100 N N . LEU D 1 397 ? 61.393 61.349 69.333 1.00 58.22 397 LEU D N 1
ATOM 14101 C CA . LEU D 1 397 ? 60.326 60.527 68.780 1.00 57.00 397 LEU D CA 1
ATOM 14102 C C . LEU D 1 397 ? 59.046 61.341 68.585 1.00 55.19 397 LEU D C 1
ATOM 14103 O O . LEU D 1 397 ? 58.460 61.345 67.492 1.00 56.47 397 LEU D O 1
ATOM 14108 N N . ALA D 1 398 ? 58.624 62.077 69.619 1.00 51.93 398 ALA D N 1
ATOM 14109 C CA . ALA D 1 398 ? 57.397 62.859 69.527 1.00 51.45 398 ALA D CA 1
ATOM 14110 C C . ALA D 1 398 ? 57.396 63.798 68.327 1.00 53.75 398 ALA D C 1
ATOM 14111 O O . ALA D 1 398 ? 56.402 63.902 67.590 1.00 56.16 398 ALA D O 1
ATOM 14113 N N . THR D 1 399 ? 58.500 64.494 68.106 1.00 53.01 399 THR D N 1
ATOM 14114 C CA . THR D 1 399 ? 58.451 65.517 67.075 1.00 51.74 399 THR D CA 1
ATOM 14115 C C . THR D 1 399 ? 58.582 64.899 65.690 1.00 50.00 399 THR D C 1
ATOM 14116 O O . THR D 1 399 ? 57.879 65.313 64.763 1.00 50.37 399 THR D O 1
ATOM 14120 N N . LEU D 1 400 ? 59.429 63.875 65.548 1.00 47.79 400 LEU D N 1
ATOM 14121 C CA . LEU D 1 400 ? 59.388 63.028 64.366 1.00 45.38 400 LEU D CA 1
ATOM 14122 C C . LEU D 1 400 ? 57.961 62.598 64.045 1.00 47.48 400 LEU D C 1
ATOM 14123 O O . LEU D 1 400 ? 57.505 62.692 62.897 1.00 47.12 400 LEU D O 1
ATOM 14128 N N . LEU D 1 401 ? 57.215 62.171 65.064 1.00 47.15 401 LEU D N 1
ATOM 14129 C CA . LEU D 1 401 ? 55.864 61.696 64.805 1.00 47.10 401 LEU D CA 1
ATOM 14130 C C . LEU D 1 401 ? 54.935 62.851 64.440 1.00 46.80 401 LEU D C 1
ATOM 14131 O O . LEU D 1 401 ? 54.167 62.761 63.481 1.00 47.94 401 LEU D O 1
ATOM 14136 N N . LEU D 1 402 ? 55.006 63.953 65.173 1.00 47.46 402 LEU D N 1
ATOM 14137 C CA . LEU D 1 402 ? 54.225 65.130 64.798 1.00 50.02 402 LEU D CA 1
ATOM 14138 C C . LEU D 1 402 ? 54.499 65.556 63.364 1.00 50.99 402 LEU D C 1
ATOM 14139 O O . LEU D 1 402 ? 53.595 66.015 62.658 1.00 54.03 402 LEU D O 1
ATOM 14144 N N . ASN D 1 403 ? 55.735 65.431 62.911 1.00 50.42 403 ASN D N 1
ATOM 14145 C CA . ASN D 1 403 ? 56.086 65.899 61.575 1.00 51.58 403 ASN D CA 1
ATOM 14146 C C . ASN D 1 403 ? 56.071 64.785 60.549 1.00 49.66 403 ASN D C 1
ATOM 14147 O O . ASN D 1 403 ? 56.737 64.903 59.517 1.00 47.40 403 ASN D O 1
ATOM 14152 N N . GLN D 1 404 ? 55.399 63.672 60.843 1.00 48.26 404 GLN D N 1
ATOM 14153 C CA . GLN D 1 404 ? 55.437 62.557 59.909 1.00 46.56 404 GLN D CA 1
ATOM 14154 C C . GLN D 1 404 ? 54.746 62.881 58.569 1.00 47.08 404 GLN D C 1
ATOM 14155 O O . GLN D 1 404 ? 54.948 62.142 57.595 1.00 46.12 404 GLN D O 1
ATOM 14161 N N . THR D 1 405 ? 53.991 63.963 58.565 1.00 48.81 405 THR D N 1
ATOM 14162 C CA . THR D 1 405 ? 53.293 64.504 57.376 1.00 50.92 405 THR D CA 1
ATOM 14163 C C . THR D 1 405 ? 52.886 65.946 57.666 1.00 50.08 405 THR D C 1
ATOM 14164 O O . THR D 1 405 ? 53.277 66.461 58.712 1.00 49.99 405 THR D O 1
ATOM 14168 N N . ASN D 1 406 ? 52.244 66.598 56.695 1.00 52.03 406 ASN D N 1
ATOM 14169 C CA . ASN D 1 406 ? 51.772 68.014 56.736 1.00 54.44 406 ASN D CA 1
ATOM 14170 C C . ASN D 1 406 ? 52.918 69.029 56.638 1.00 53.99 406 ASN D C 1
ATOM 14171 O O . ASN D 1 406 ? 54.076 68.649 56.486 1.00 55.12 406 ASN D O 1
ATOM 14176 N N . PRO D 1 407 ? 52.614 70.337 56.632 1.00 51.81 407 PRO D N 1
ATOM 14177 C CA . PRO D 1 407 ? 53.642 71.365 56.574 1.00 50.52 407 PRO D CA 1
ATOM 14178 C C . PRO D 1 407 ? 54.669 71.136 57.685 1.00 55.44 407 PRO D C 1
ATOM 14179 O O . PRO D 1 407 ? 54.290 70.972 58.804 1.00 57.28 407 PRO D O 1
ATOM 14183 N N . VAL D 1 408 ? 55.943 71.134 57.315 1.00 56.52 408 VAL D N 1
ATOM 14184 C CA . VAL D 1 408 ? 57.051 70.838 58.260 1.00 56.09 408 VAL D CA 1
ATOM 14185 C C . VAL D 1 408 ? 57.267 71.983 59.246 1.00 62.42 408 VAL D C 1
ATOM 14186 O O . VAL D 1 408 ? 57.278 73.139 58.827 1.00 65.06 408 VAL D O 1
ATOM 14190 N N . ASP D 1 409 ? 57.384 71.639 60.524 1.00 64.06 409 ASP D N 1
ATOM 14191 C CA . ASP D 1 409 ? 57.784 72.605 61.538 1.00 65.95 409 ASP D CA 1
ATOM 14192 C C . ASP D 1 409 ? 59.210 72.280 61.979 1.00 66.06 409 ASP D C 1
ATOM 14193 O O . ASP D 1 409 ? 59.428 71.386 62.808 1.00 64.42 409 ASP D O 1
ATOM 14198 N N . LEU D 1 410 ? 60.169 73.066 61.481 1.00 68.92 410 LEU D N 1
ATOM 14199 C CA . LEU D 1 410 ? 61.582 72.827 61.772 1.00 70.98 410 LEU D CA 1
ATOM 14200 C C . LEU D 1 410 ? 61.924 73.126 63.227 1.00 74.41 410 LEU D C 1
ATOM 14201 O O . LEU D 1 410 ? 62.722 72.403 63.843 1.00 74.28 410 LEU D O 1
ATOM 14206 N N . SER D 1 411 ? 61.381 74.226 63.766 1.00 75.30 411 SER D N 1
ATOM 14207 C CA . SER D 1 411 ? 61.557 74.522 65.182 1.00 76.41 411 SER D CA 1
ATOM 14208 C C . SER D 1 411 ? 61.248 73.297 66.027 1.00 75.02 411 SER D C 1
ATOM 14209 O O . SER D 1 411 ? 62.034 72.919 66.900 1.00 75.11 411 SER D O 1
ATOM 14212 N N . SER D 1 412 ? 60.113 72.643 65.761 1.00 73.42 412 SER D N 1
ATOM 14213 C CA . SER D 1 412 ? 59.760 71.448 66.516 1.00 72.01 412 SER D CA 1
ATOM 14214 C C . SER D 1 412 ? 60.855 70.394 66.428 1.00 70.49 412 SER D C 1
ATOM 14215 O O . SER D 1 412 ? 61.277 69.838 67.447 1.00 72.07 412 SER D O 1
ATOM 14218 N N . LEU D 1 413 ? 61.325 70.100 65.218 1.00 67.67 413 LEU D N 1
ATOM 14219 C CA . LEU D 1 413 ? 62.429 69.162 65.072 1.00 66.90 413 LEU D CA 1
ATOM 14220 C C . LEU D 1 413 ? 63.625 69.566 65.918 1.00 68.43 413 LEU D C 1
ATOM 14221 O O . LEU D 1 413 ? 64.442 68.716 66.295 1.00 68.30 413 LEU D O 1
ATOM 14226 N N . HIS D 1 414 ? 63.746 70.855 66.219 1.00 70.88 414 HIS D N 1
ATOM 14227 C CA . HIS D 1 414 ? 64.968 71.372 66.809 1.00 73.70 414 HIS D CA 1
ATOM 14228 C C . HIS D 1 414 ? 64.984 71.336 68.334 1.00 75.18 414 HIS D C 1
ATOM 14229 O O . HIS D 1 414 ? 66.045 71.091 68.920 1.00 75.28 414 HIS D O 1
ATOM 14236 N N . GLN D 1 415 ? 63.855 71.545 69.001 1.00 77.96 415 GLN D N 1
ATOM 14237 C CA . GLN D 1 415 ? 63.875 71.520 70.455 1.00 82.54 415 GLN D CA 1
ATOM 14238 C C . GLN D 1 415 ? 63.870 70.067 70.874 1.00 80.04 415 GLN D C 1
ATOM 14239 O O . GLN D 1 415 ? 62.819 69.496 71.190 1.00 79.28 415 GLN D O 1
ATOM 14245 N N . GLN D 1 416 ? 65.066 69.504 70.924 1.00 79.51 416 GLN D N 1
ATOM 14246 C CA . GLN D 1 416 ? 65.316 68.138 71.339 1.00 79.96 416 GLN D CA 1
ATOM 14247 C C . GLN D 1 416 ? 66.835 68.006 71.396 1.00 81.25 416 GLN D C 1
ATOM 14248 O O . GLN D 1 416 ? 67.537 68.662 70.618 1.00 81.05 416 GLN D O 1
ATOM 14254 N N . ASN D 1 417 ? 67.354 67.159 72.289 1.00 83.41 417 ASN D N 1
ATOM 14255 C CA . ASN D 1 417 ? 68.794 67.038 72.516 1.00 85.71 417 ASN D CA 1
ATOM 14256 C C . ASN D 1 417 ? 69.373 65.682 72.152 1.00 84.55 417 ASN D C 1
ATOM 14257 O O . ASN D 1 417 ? 70.566 65.448 72.388 1.00 85.55 417 ASN D O 1
ATOM 14262 N N . ALA D 1 418 ? 68.564 64.771 71.630 1.00 81.91 418 ALA D N 1
ATOM 14263 C CA . ALA D 1 418 ? 69.089 63.457 71.323 1.00 78.24 418 ALA D CA 1
ATOM 14264 C C . ALA D 1 418 ? 70.011 63.506 70.123 1.00 74.18 418 ALA D C 1
ATOM 14265 O O . ALA D 1 418 ? 70.975 62.733 70.051 1.00 74.53 418 ALA D O 1
ATOM 14267 N N . VAL D 1 419 ? 69.753 64.406 69.182 1.00 68.18 419 VAL D N 1
ATOM 14268 C CA . VAL D 1 419 ? 70.536 64.434 67.948 1.00 64.27 419 VAL D CA 1
ATOM 14269 C C . VAL D 1 419 ? 70.735 65.881 67.535 1.00 61.67 419 VAL D C 1
ATOM 14270 O O . VAL D 1 419 ? 69.991 66.776 67.955 1.00 61.19 419 VAL D O 1
ATOM 14274 N N . PRO D 1 420 ? 71.748 66.143 66.719 1.00 60.85 420 PRO D N 1
ATOM 14275 C CA . PRO D 1 420 ? 71.908 67.481 66.166 1.00 60.60 420 PRO D CA 1
ATOM 14276 C C . PRO D 1 420 ? 70.689 67.856 65.346 1.00 64.76 420 PRO D C 1
ATOM 14277 O O . PRO D 1 420 ? 69.965 66.977 64.856 1.00 65.18 420 PRO D O 1
ATOM 14281 N N . PRO D 1 421 ? 70.413 69.150 65.199 1.00 68.66 421 PRO D N 1
ATOM 14282 C CA . PRO D 1 421 ? 69.241 69.560 64.409 1.00 70.68 421 PRO D CA 1
ATOM 14283 C C . PRO D 1 421 ? 69.215 68.947 63.018 1.00 76.64 421 PRO D C 1
ATOM 14284 O O . PRO D 1 421 ? 68.170 68.432 62.584 1.00 77.43 421 PRO D O 1
ATOM 14288 N N . ARG D 1 422 ? 70.344 68.970 62.302 1.00 79.42 422 ARG D N 1
ATOM 14289 C CA . ARG D 1 422 ? 70.344 68.477 60.927 1.00 81.31 422 ARG D CA 1
ATOM 14290 C C . ARG D 1 422 ? 69.935 67.002 60.867 1.00 75.18 422 ARG D C 1
ATOM 14291 O O . ARG D 1 422 ? 69.229 66.579 59.943 1.00 73.33 422 ARG D O 1
ATOM 14299 N N . VAL D 1 423 ? 70.337 66.216 61.866 1.00 70.90 423 VAL D N 1
ATOM 14300 C CA . VAL D 1 423 ? 70.030 64.791 61.890 1.00 67.80 423 VAL D CA 1
ATOM 14301 C C . VAL D 1 423 ? 68.535 64.566 62.105 1.00 64.69 423 VAL D C 1
ATOM 14302 O O . VAL D 1 423 ? 67.918 63.718 61.441 1.00 63.85 423 VAL D O 1
ATOM 14306 N N . ALA D 1 424 ? 67.926 65.320 63.030 1.00 61.23 424 ALA D N 1
ATOM 14307 C CA . ALA D 1 424 ? 66.485 65.213 63.229 1.00 61.59 424 ALA D CA 1
ATOM 14308 C C . ALA D 1 424 ? 65.726 65.443 61.915 1.00 63.10 424 ALA D C 1
ATOM 14309 O O . ALA D 1 424 ? 64.742 64.742 61.619 1.00 62.38 424 ALA D O 1
ATOM 14311 N N . GLU D 1 425 ? 66.187 66.411 61.106 1.00 63.24 425 GLU D N 1
ATOM 14312 C CA . GLU D 1 425 ? 65.607 66.639 59.788 1.00 65.04 425 GLU D CA 1
ATOM 14313 C C . GLU D 1 425 ? 65.856 65.450 58.870 1.00 67.01 425 GLU D C 1
ATOM 14314 O O . GLU D 1 425 ? 64.930 64.952 58.216 1.00 68.43 425 GLU D O 1
ATOM 14320 N N . GLN D 1 426 ? 67.101 64.986 58.797 1.00 66.97 426 GLN D N 1
ATOM 14321 C CA . GLN D 1 426 ? 67.414 63.887 57.895 1.00 67.66 426 GLN D CA 1
ATOM 14322 C C . GLN D 1 426 ? 66.538 62.677 58.166 1.00 65.77 426 GLN D C 1
ATOM 14323 O O . GLN D 1 426 ? 66.151 61.957 57.232 1.00 66.69 426 GLN D O 1
ATOM 14329 N N . LEU D 1 427 ? 66.226 62.427 59.441 1.00 61.28 427 LEU D N 1
ATOM 14330 C CA . LEU D 1 427 ? 65.489 61.222 59.781 1.00 56.54 427 LEU D CA 1
ATOM 14331 C C . LEU D 1 427 ? 64.009 61.481 59.655 1.00 55.06 427 LEU D C 1
ATOM 14332 O O . LEU D 1 427 ? 63.230 60.551 59.434 1.00 56.05 427 LEU D O 1
ATOM 14337 N N . CYS D 1 428 ? 63.602 62.736 59.819 1.00 53.26 428 CYS D N 1
ATOM 14338 C CA . CYS D 1 428 ? 62.218 63.082 59.556 1.00 50.56 428 CYS D CA 1
ATOM 14339 C C . CYS D 1 428 ? 61.887 62.805 58.108 1.00 54.26 428 CYS D C 1
ATOM 14340 O O . CYS D 1 428 ? 60.868 62.182 57.801 1.00 55.50 428 CYS D O 1
ATOM 14343 N N . ARG D 1 429 ? 62.777 63.222 57.204 1.00 55.60 429 ARG D N 1
ATOM 14344 C CA . ARG D 1 429 ? 62.588 62.984 55.783 1.00 55.42 429 ARG D CA 1
ATOM 14345 C C . ARG D 1 429 ? 62.407 61.512 55.489 1.00 54.34 429 ARG D C 1
ATOM 14346 O O . ARG D 1 429 ? 61.468 61.126 54.783 1.00 54.34 429 ARG D O 1
ATOM 14354 N N . LEU D 1 430 ? 63.306 60.668 56.003 1.00 55.44 430 LEU D N 1
ATOM 14355 C CA . LEU D 1 430 ? 63.220 59.240 55.701 1.00 55.60 430 LEU D CA 1
ATOM 14356 C C . LEU D 1 430 ? 61.897 58.653 56.196 1.00 57.64 430 LEU D C 1
ATOM 14357 O O . LEU D 1 430 ? 61.264 57.823 55.510 1.00 58.36 430 LEU D O 1
ATOM 14362 N N . LEU D 1 431 ? 61.441 59.121 57.365 1.00 54.43 431 LEU D N 1
ATOM 14363 C CA . LEU D 1 431 ? 60.202 58.633 57.950 1.00 53.30 431 LEU D CA 1
ATOM 14364 C C . LEU D 1 431 ? 58.978 59.060 57.138 1.00 51.20 431 LEU D C 1
ATOM 14365 O O . LEU D 1 431 ? 58.048 58.268 56.958 1.00 49.93 431 LEU D O 1
ATOM 14370 N N . ARG D 1 432 ? 58.935 60.314 56.674 1.00 50.46 432 ARG D N 1
ATOM 14371 C CA . ARG D 1 432 ? 57.793 60.778 55.879 1.00 49.49 432 ARG D CA 1
ATOM 14372 C C . ARG D 1 432 ? 57.686 60.000 54.571 1.00 50.62 432 ARG D C 1
ATOM 14373 O O . ARG D 1 432 ? 56.585 59.585 54.168 1.00 50.70 432 ARG D O 1
ATOM 14381 N N . LEU D 1 433 ? 58.830 59.785 53.906 1.00 51.01 433 LEU D N 1
ATOM 14382 C CA . LEU D 1 433 ? 58.853 59.077 52.640 1.00 52.50 433 LEU D CA 1
ATOM 14383 C C . LEU D 1 433 ? 58.615 57.592 52.841 1.00 56.53 433 LEU D C 1
ATOM 14384 O O . LEU D 1 433 ? 58.026 56.936 51.978 1.00 59.71 433 LEU D O 1
ATOM 14389 N N . ALA D 1 434 ? 59.080 57.028 53.949 1.00 58.58 434 ALA D N 1
ATOM 14390 C CA . ALA D 1 434 ? 58.823 55.608 54.190 1.00 57.98 434 ALA D CA 1
ATOM 14391 C C . ALA D 1 434 ? 57.331 55.368 54.392 1.00 54.64 434 ALA D C 1
ATOM 14392 O O . ALA D 1 434 ? 56.783 54.358 53.942 1.00 53.65 434 ALA D O 1
ATOM 14394 N N . ILE D 1 435 ? 56.654 56.327 55.017 1.00 51.83 435 ILE D N 1
ATOM 14395 C CA . ILE D 1 435 ? 55.238 56.191 55.278 1.00 51.11 435 ILE D CA 1
ATOM 14396 C C . ILE D 1 435 ? 54.465 56.239 53.973 1.00 52.59 435 ILE D C 1
ATOM 14397 O O . ILE D 1 435 ? 53.545 55.437 53.753 1.00 52.61 435 ILE D O 1
ATOM 14402 N N . ILE D 1 436 ? 54.841 57.156 53.073 1.00 53.29 436 ILE D N 1
ATOM 14403 C CA . ILE D 1 436 ? 54.115 57.304 51.813 1.00 53.12 436 ILE D CA 1
ATOM 14404 C C . ILE D 1 436 ? 54.156 56.015 51.010 1.00 55.59 436 ILE D C 1
ATOM 14405 O O . ILE D 1 436 ? 53.117 55.523 50.552 1.00 57.71 436 ILE D O 1
ATOM 14410 N N . PHE D 1 437 ? 55.349 55.436 50.828 1.00 54.69 437 PHE D N 1
ATOM 14411 C CA . PHE D 1 437 ? 55.461 54.270 49.961 1.00 55.29 437 PHE D CA 1
ATOM 14412 C C . PHE D 1 437 ? 54.993 52.980 50.621 1.00 56.31 437 PHE D C 1
ATOM 14413 O O . PHE D 1 437 ? 54.945 51.943 49.953 1.00 58.46 437 PHE D O 1
ATOM 14421 N N . ALA D 1 438 ? 54.623 52.999 51.894 1.00 55.22 438 ALA D N 1
ATOM 14422 C CA . ALA D 1 438 ? 53.999 51.832 52.504 1.00 53.79 438 ALA D CA 1
ATOM 14423 C C . ALA D 1 438 ? 52.498 52.023 52.724 1.00 52.92 438 ALA D C 1
ATOM 14424 O O . ALA D 1 438 ? 51.870 51.202 53.392 1.00 52.12 438 ALA D O 1
ATOM 14426 N N . SER D 1 439 ? 51.906 53.078 52.168 1.00 55.63 439 SER D N 1
ATOM 14427 C CA . SER D 1 439 ? 50.514 53.393 52.490 1.00 60.79 439 SER D CA 1
ATOM 14428 C C . SER D 1 439 ? 49.515 52.344 51.988 1.00 64.64 439 SER D C 1
ATOM 14429 O O . SER D 1 439 ? 48.316 52.467 52.264 1.00 66.32 439 SER D O 1
ATOM 14432 N N . ARG D 1 440 ? 49.960 51.316 51.277 1.00 66.83 440 ARG D N 1
ATOM 14433 C CA . ARG D 1 440 ? 49.022 50.299 50.823 1.00 69.39 440 ARG D CA 1
ATOM 14434 C C . ARG D 1 440 ? 48.715 49.242 51.872 1.00 70.73 440 ARG D C 1
ATOM 14435 O O . ARG D 1 440 ? 47.662 48.593 51.768 1.00 71.28 440 ARG D O 1
ATOM 14443 N N . ARG D 1 441 ? 49.611 49.045 52.849 1.00 69.66 441 ARG D N 1
ATOM 14444 C CA . ARG D 1 441 ? 49.506 47.995 53.859 1.00 69.84 441 ARG D CA 1
ATOM 14445 C C . ARG D 1 441 ? 49.745 46.593 53.294 1.00 71.63 441 ARG D C 1
ATOM 14446 O O . ARG D 1 441 ? 49.182 45.620 53.800 1.00 73.88 441 ARG D O 1
ATOM 14454 N N . ARG D 1 442 ? 50.581 46.451 52.266 1.00 71.42 442 ARG D N 1
ATOM 14455 C CA . ARG D 1 442 ? 50.852 45.146 51.673 1.00 70.93 442 ARG D CA 1
ATOM 14456 C C . ARG D 1 442 ? 52.314 45.068 51.285 1.00 70.50 442 ARG D C 1
ATOM 14457 O O . ARG D 1 442 ? 52.813 45.969 50.611 1.00 70.61 442 ARG D O 1
ATOM 14465 N N . ASP D 1 443 ? 52.992 43.995 51.692 1.00 72.08 443 ASP D N 1
ATOM 14466 C CA . ASP D 1 443 ? 54.440 43.920 51.484 1.00 75.26 443 ASP D CA 1
ATOM 14467 C C . ASP D 1 443 ? 54.806 43.992 50.003 1.00 77.74 443 ASP D C 1
ATOM 14468 O O . ASP D 1 443 ? 55.679 44.774 49.603 1.00 78.50 443 ASP D O 1
ATOM 14473 N N . ASP D 1 444 ? 54.145 43.202 49.163 1.00 78.36 444 ASP D N 1
ATOM 14474 C CA . ASP D 1 444 ? 54.575 43.172 47.781 1.00 77.84 444 ASP D CA 1
ATOM 14475 C C . ASP D 1 444 ? 54.032 44.346 46.967 1.00 75.39 444 ASP D C 1
ATOM 14476 O O . ASP D 1 444 ? 54.367 44.458 45.780 1.00 76.58 444 ASP D O 1
ATOM 14481 N N . LEU D 1 445 ? 53.220 45.225 47.563 1.00 69.86 445 LEU D N 1
ATOM 14482 C CA . LEU D 1 445 ? 52.841 46.465 46.891 1.00 64.12 445 LEU D CA 1
ATOM 14483 C C . LEU D 1 445 ? 53.806 47.628 47.165 1.00 63.23 445 LEU D C 1
ATOM 14484 O O . LEU D 1 445 ? 53.655 48.682 46.542 1.00 61.55 445 LEU D O 1
ATOM 14489 N N . VAL D 1 446 ? 54.771 47.496 48.081 1.00 64.08 446 VAL D N 1
ATOM 14490 C CA . VAL D 1 446 ? 55.672 48.630 48.306 1.00 63.57 446 VAL D CA 1
ATOM 14491 C C . VAL D 1 446 ? 56.729 48.527 47.218 1.00 62.01 446 VAL D C 1
ATOM 14492 O O . VAL D 1 446 ? 57.312 47.458 47.018 1.00 61.90 446 VAL D O 1
ATOM 14496 N N . PRO D 1 447 ? 56.931 49.585 46.445 1.00 62.33 447 PRO D N 1
ATOM 14497 C CA . PRO D 1 447 ? 57.779 49.491 45.249 1.00 63.06 447 PRO D CA 1
ATOM 14498 C C . PRO D 1 447 ? 59.262 49.352 45.557 1.00 61.73 447 PRO D C 1
ATOM 14499 O O . PRO D 1 447 ? 59.749 49.709 46.632 1.00 61.13 447 PRO D O 1
ATOM 14503 N N . GLU D 1 448 ? 59.972 48.801 44.586 1.00 63.29 448 GLU D N 1
ATOM 14504 C CA . GLU D 1 448 ? 61.422 48.776 44.614 1.00 67.51 448 GLU D CA 1
ATOM 14505 C C . GLU D 1 448 ? 61.937 50.164 44.266 1.00 67.49 448 GLU D C 1
ATOM 14506 O O . GLU D 1 448 ? 61.553 50.741 43.243 1.00 69.08 448 GLU D O 1
ATOM 14512 N N . MET D 1 449 ? 62.807 50.700 45.112 1.00 65.00 449 MET D N 1
ATOM 14513 C CA . MET D 1 449 ? 63.276 52.062 44.958 1.00 61.69 449 MET D CA 1
ATOM 14514 C C . MET D 1 449 ? 64.772 52.109 45.209 1.00 61.98 449 MET D C 1
ATOM 14515 O O . MET D 1 449 ? 65.361 51.197 45.795 1.00 63.19 449 MET D O 1
ATOM 14520 N N . THR D 1 450 ? 65.379 53.181 44.734 1.00 61.85 450 THR D N 1
ATOM 14521 C CA . THR D 1 450 ? 66.724 53.559 45.101 1.00 64.33 450 THR D CA 1
ATOM 14522 C C . THR D 1 450 ? 66.651 55.007 45.536 1.00 62.08 450 THR D C 1
ATOM 14523 O O . THR D 1 450 ? 65.880 55.785 44.971 1.00 62.23 450 THR D O 1
ATOM 14527 N N . LEU D 1 451 ? 67.440 55.357 46.548 1.00 59.13 451 LEU D N 1
ATOM 14528 C CA . LEU D 1 451 ? 67.477 56.698 47.091 1.00 58.48 451 LEU D CA 1
ATOM 14529 C C . LEU D 1 451 ? 68.935 57.148 47.168 1.00 63.68 451 LEU D C 1
ATOM 14530 O O . LEU D 1 451 ? 69.796 56.420 47.680 1.00 63.11 451 LEU D O 1
ATOM 14535 N N . GLN D 1 452 ? 69.212 58.336 46.633 1.00 68.54 452 GLN D N 1
ATOM 14536 C CA . GLN D 1 452 ? 70.559 58.885 46.513 1.00 70.75 452 GLN D CA 1
ATOM 14537 C C . GLN D 1 452 ? 70.584 60.250 47.188 1.00 65.12 452 GLN D C 1
ATOM 14538 O O . GLN D 1 452 ? 69.721 61.085 46.914 1.00 65.90 452 GLN D O 1
ATOM 14544 N N . ALA D 1 453 ? 71.600 60.484 48.008 1.00 59.60 453 ALA D N 1
ATOM 14545 C CA . ALA D 1 453 ? 71.710 61.786 48.693 1.00 56.37 453 ALA D CA 1
ATOM 14546 C C . ALA D 1 453 ? 72.954 62.546 48.233 1.00 56.03 453 ALA D C 1
ATOM 14547 O O . ALA D 1 453 ? 74.044 61.997 48.297 1.00 57.13 453 ALA D O 1
ATOM 14549 N N . ASN D 1 454 ? 72.749 63.761 47.742 1.00 55.21 454 ASN D N 1
ATOM 14550 C CA . ASN D 1 454 ? 73.836 64.689 47.358 1.00 58.48 454 ASN D CA 1
ATOM 14551 C C . ASN D 1 454 ? 73.567 65.915 48.216 1.00 61.74 454 ASN D C 1
ATOM 14552 O O . ASN D 1 454 ? 72.713 66.706 47.827 1.00 63.97 454 ASN D O 1
ATOM 14557 N N . HIS D 1 455 ? 74.237 66.004 49.361 1.00 62.63 455 HIS D N 1
ATOM 14558 C CA . HIS D 1 455 ? 73.974 67.070 50.359 1.00 62.81 455 HIS D CA 1
ATOM 14559 C C . HIS D 1 455 ? 72.498 66.992 50.739 1.00 60.67 455 HIS D C 1
ATOM 14560 O O . HIS D 1 455 ? 72.065 65.910 51.116 1.00 58.00 455 HIS D O 1
ATOM 14567 N N . GLU D 1 456 ? 71.756 68.084 50.584 1.00 62.52 456 GLU D N 1
ATOM 14568 C CA . GLU D 1 456 ? 70.329 68.090 50.989 1.00 65.55 456 GLU D CA 1
ATOM 14569 C C . GLU D 1 456 ? 69.421 67.544 49.881 1.00 66.13 456 GLU D C 1
ATOM 14570 O O . GLU D 1 456 ? 68.223 67.493 50.111 1.00 67.40 456 GLU D O 1
ATOM 14576 N N . LEU D 1 457 ? 69.969 67.128 48.740 1.00 62.80 457 LEU D N 1
ATOM 14577 C CA . LEU D 1 457 ? 69.138 66.607 47.667 1.00 57.57 457 LEU D CA 1
ATOM 14578 C C . LEU D 1 457 ? 68.883 65.125 47.869 1.00 56.18 457 LEU D C 1
ATOM 14579 O O . LEU D 1 457 ? 69.825 64.325 47.925 1.00 56.15 457 LEU D O 1
ATOM 14584 N N . LEU D 1 458 ? 67.620 64.756 47.979 1.00 55.64 458 LEU D N 1
ATOM 14585 C CA . LEU D 1 458 ? 67.230 63.364 47.843 1.00 56.34 458 LEU D CA 1
ATOM 14586 C C . LEU D 1 458 ? 66.735 63.162 46.428 1.00 58.20 458 LEU D C 1
ATOM 14587 O O . LEU D 1 458 ? 65.980 63.986 45.902 1.00 60.90 458 LEU D O 1
ATOM 14592 N N . THR D 1 459 ? 67.142 62.061 45.828 1.00 57.60 459 THR D N 1
ATOM 14593 C CA . THR D 1 459 ? 66.648 61.648 44.527 1.00 59.69 459 THR D CA 1
ATOM 14594 C C . THR D 1 459 ? 66.085 60.246 44.694 1.00 60.86 459 THR D C 1
ATOM 14595 O O . THR D 1 459 ? 66.829 59.296 44.987 1.00 62.32 459 THR D O 1
ATOM 14599 N N . LEU D 1 460 ? 64.773 60.135 44.528 1.00 59.27 460 LEU D N 1
ATOM 14600 C CA . LEU D 1 460 ? 64.050 58.882 44.628 1.00 57.37 460 LEU D CA 1
ATOM 14601 C C . LEU D 1 460 ? 63.804 58.361 43.222 1.00 57.70 460 LEU D C 1
ATOM 14602 O O . LEU D 1 460 ? 63.323 59.099 42.358 1.00 57.68 460 LEU D O 1
ATOM 14607 N N . THR D 1 461 ? 64.137 57.104 42.984 1.00 56.88 461 THR D N 1
ATOM 14608 C CA . THR D 1 461 ? 63.869 56.481 41.700 1.00 57.45 461 THR D CA 1
ATOM 14609 C C . THR D 1 461 ? 62.899 55.342 41.956 1.00 59.50 461 THR D C 1
ATOM 14610 O O . THR D 1 461 ? 63.188 54.446 42.760 1.00 60.34 461 THR D O 1
ATOM 14614 N N . LEU D 1 462 ? 61.721 55.419 41.323 1.00 60.54 462 LEU D N 1
ATOM 14615 C CA . LEU D 1 462 ? 60.665 54.421 41.375 1.00 60.73 462 LEU D CA 1
ATOM 14616 C C . LEU D 1 462 ? 60.838 53.448 40.224 1.00 65.58 462 LEU D C 1
ATOM 14617 O O . LEU D 1 462 ? 61.601 53.715 39.286 1.00 68.31 462 LEU D O 1
ATOM 14622 N N . PRO D 1 463 ? 60.202 52.280 40.262 1.00 66.28 463 PRO D N 1
ATOM 14623 C CA . PRO D 1 463 ? 60.232 51.425 39.070 1.00 66.98 463 PRO D CA 1
ATOM 14624 C C . PRO D 1 463 ? 59.716 52.212 37.869 1.00 65.44 463 PRO D C 1
ATOM 14625 O O . PRO D 1 463 ? 58.839 53.075 38.001 1.00 63.53 463 PRO D O 1
ATOM 14629 N N A GLN D 1 464 ? 60.315 51.949 36.706 0.50 65.27 464 GLN D N 1
ATOM 14630 N N B GLN D 1 464 ? 60.246 51.851 36.696 0.50 65.25 464 GLN D N 1
ATOM 14631 C CA A GLN D 1 464 ? 59.898 52.634 35.457 0.50 65.07 464 GLN D CA 1
ATOM 14632 C CA B GLN D 1 464 ? 59.835 52.433 35.423 0.50 65.04 464 GLN D CA 1
ATOM 14633 C C A GLN D 1 464 ? 58.386 52.471 35.307 0.50 64.27 464 GLN D C 1
ATOM 14634 C C B GLN D 1 464 ? 58.313 52.412 35.289 0.50 64.44 464 GLN D C 1
ATOM 14635 O O A GLN D 1 464 ? 57.926 51.323 35.314 0.50 64.51 464 GLN D O 1
ATOM 14636 O O B GLN D 1 464 ? 57.674 51.397 35.575 0.50 64.21 464 GLN D O 1
ATOM 14647 N N . GLY D 1 465 ? 57.709 53.543 34.902 1.00 63.96 465 GLY D N 1
ATOM 14648 C CA . GLY D 1 465 ? 56.280 53.497 34.721 1.00 63.41 465 GLY D CA 1
ATOM 14649 C C . GLY D 1 465 ? 55.455 53.572 35.994 1.00 62.53 465 GLY D C 1
ATOM 14650 O O . GLY D 1 465 ? 54.227 53.777 35.901 1.00 62.65 465 GLY D O 1
ATOM 14651 N N . TRP D 1 466 ? 56.071 53.419 37.177 1.00 59.15 466 TRP D N 1
ATOM 14652 C CA . TRP D 1 466 ? 55.284 53.410 38.412 1.00 57.03 466 TRP D CA 1
ATOM 14653 C C . TRP D 1 466 ? 54.424 54.662 38.521 1.00 55.29 466 TRP D C 1
ATOM 14654 O O . TRP D 1 466 ? 53.202 54.574 38.677 1.00 53.53 466 TRP D O 1
ATOM 14665 N N . LEU D 1 467 ? 55.045 55.841 38.403 1.00 55.62 467 LEU D N 1
ATOM 14666 C CA . LEU D 1 467 ? 54.310 57.094 38.573 1.00 55.24 467 LEU D CA 1
ATOM 14667 C C . LEU D 1 467 ? 53.163 57.206 37.587 1.00 58.35 467 LEU D C 1
ATOM 14668 O O . LEU D 1 467 ? 52.074 57.662 37.948 1.00 58.00 467 LEU D O 1
ATOM 14673 N N . THR D 1 468 ? 53.403 56.808 36.333 1.00 59.98 468 THR D N 1
ATOM 14674 C CA . THR D 1 468 ? 52.355 56.735 35.320 1.00 62.86 468 THR D CA 1
ATOM 14675 C C . THR D 1 468 ? 51.141 55.931 35.793 1.00 64.64 468 THR D C 1
ATOM 14676 O O . THR D 1 468 ? 49.990 56.328 35.558 1.00 65.90 468 THR D O 1
ATOM 14680 N N . GLN D 1 469 ? 51.365 54.802 36.453 1.00 65.08 469 GLN D N 1
ATOM 14681 C CA . GLN D 1 469 ? 50.259 53.943 36.844 1.00 66.13 469 GLN D CA 1
ATOM 14682 C C . GLN D 1 469 ? 49.642 54.291 38.206 1.00 63.08 469 GLN D C 1
ATOM 14683 O O . GLN D 1 469 ? 48.643 53.668 38.590 1.00 64.99 469 GLN D O 1
ATOM 14689 N N . HIS D 1 470 ? 50.167 55.286 38.930 1.00 57.03 470 HIS D N 1
ATOM 14690 C CA . HIS D 1 470 ? 49.704 55.607 40.282 1.00 53.32 470 HIS D CA 1
ATOM 14691 C C . HIS D 1 470 ? 49.333 57.083 40.392 1.00 51.78 470 HIS D C 1
ATOM 14692 O O . HIS D 1 470 ? 50.072 57.894 40.962 1.00 49.28 470 HIS D O 1
ATOM 14699 N N . PRO D 1 471 ? 48.166 57.456 39.882 1.00 54.31 471 PRO D N 1
ATOM 14700 C CA . PRO D 1 471 ? 47.788 58.873 39.878 1.00 56.94 471 PRO D CA 1
ATOM 14701 C C . PRO D 1 471 ? 47.672 59.473 41.268 1.00 61.92 471 PRO D C 1
ATOM 14702 O O . PRO D 1 471 ? 48.071 60.631 41.459 1.00 65.52 471 PRO D O 1
ATOM 14706 N N . LEU D 1 472 ? 47.098 58.748 42.243 1.00 60.22 472 LEU D N 1
ATOM 14707 C CA . LEU D 1 472 ? 47.050 59.296 43.597 1.00 57.70 472 LEU D CA 1
ATOM 14708 C C . LEU D 1 472 ? 48.457 59.380 44.182 1.00 52.84 472 LEU D C 1
ATOM 14709 O O . LEU D 1 472 ? 48.819 60.401 44.770 1.00 50.18 472 LEU D O 1
ATOM 14714 N N . GLY D 1 473 ? 49.271 58.331 43.975 1.00 52.02 473 GLY D N 1
ATOM 14715 C CA . GLY D 1 473 ? 50.674 58.379 44.360 1.00 55.93 473 GLY D CA 1
ATOM 14716 C C . GLY D 1 473 ? 51.388 59.596 43.804 1.00 60.06 473 GLY D C 1
ATOM 14717 O O . GLY D 1 473 ? 52.024 60.356 44.544 1.00 61.80 473 GLY D O 1
ATOM 14718 N N . LYS D 1 474 ? 51.285 59.797 42.489 1.00 60.68 474 LYS D N 1
ATOM 14719 C CA . LYS D 1 474 ? 51.812 60.999 41.863 1.00 60.86 474 LYS D CA 1
ATOM 14720 C C . LYS D 1 474 ? 51.379 62.227 42.642 1.00 59.11 474 LYS D C 1
ATOM 14721 O O . LYS D 1 474 ? 52.208 63.066 43.020 1.00 58.11 474 LYS D O 1
ATOM 14727 N N . GLU D 1 475 ? 50.084 62.301 42.964 1.00 59.34 475 GLU D N 1
ATOM 14728 C CA . GLU D 1 475 ? 49.547 63.458 43.676 1.00 61.46 475 GLU D CA 1
ATOM 14729 C C . GLU D 1 475 ? 50.167 63.596 45.066 1.00 61.52 475 GLU D C 1
ATOM 14730 O O . GLU D 1 475 ? 50.585 64.691 45.477 1.00 62.63 475 GLU D O 1
ATOM 14736 N N . ILE D 1 476 ? 50.257 62.486 45.800 1.00 57.94 476 ILE D N 1
ATOM 14737 C CA . ILE D 1 476 ? 50.840 62.540 47.137 1.00 54.82 476 ILE D CA 1
ATOM 14738 C C . ILE D 1 476 ? 52.310 62.919 47.062 1.00 51.62 476 ILE D C 1
ATOM 14739 O O . ILE D 1 476 ? 52.802 63.732 47.853 1.00 48.63 476 ILE D O 1
ATOM 14744 N N . ILE D 1 477 ? 53.034 62.345 46.106 1.00 53.22 477 ILE D N 1
ATOM 14745 C CA . ILE D 1 477 ? 54.467 62.606 46.052 1.00 55.65 477 ILE D CA 1
ATOM 14746 C C . ILE D 1 477 ? 54.742 64.053 45.670 1.00 55.88 477 ILE D C 1
ATOM 14747 O O . ILE D 1 477 ? 55.700 64.660 46.174 1.00 54.96 477 ILE D O 1
ATOM 14752 N N . ALA D 1 478 ? 53.880 64.663 44.842 1.00 55.14 478 ALA D N 1
ATOM 14753 C CA . ALA D 1 478 ? 54.108 66.062 44.496 1.00 55.18 478 ALA D CA 1
ATOM 14754 C C . ALA D 1 478 ? 53.857 66.951 45.687 1.00 55.01 478 ALA D C 1
ATOM 14755 O O . ALA D 1 478 ? 54.629 67.887 45.939 1.00 54.27 478 ALA D O 1
ATOM 14757 N N . GLN D 1 479 ? 52.797 66.650 46.448 1.00 57.09 479 GLN D N 1
ATOM 14758 C CA . GLN D 1 479 ? 52.472 67.435 47.635 1.00 59.29 479 GLN D CA 1
ATOM 14759 C C . GLN D 1 479 ? 53.564 67.320 48.695 1.00 60.70 479 GLN D C 1
ATOM 14760 O O . GLN D 1 479 ? 53.919 68.318 49.329 1.00 61.36 479 GLN D O 1
ATOM 14766 N N . GLU D 1 480 ? 54.117 66.112 48.901 1.00 61.19 480 GLU D N 1
ATOM 14767 C CA . GLU D 1 480 ? 55.260 65.943 49.804 1.00 59.20 480 GLU D CA 1
ATOM 14768 C C . GLU D 1 480 ? 56.464 66.737 49.315 1.00 58.77 480 GLU D C 1
ATOM 14769 O O . GLU D 1 480 ? 57.048 67.538 50.066 1.00 56.32 480 GLU D O 1
ATOM 14775 N N . SER D 1 481 ? 56.828 66.535 48.043 1.00 61.54 481 SER D N 1
ATOM 14776 C CA . SER D 1 481 ? 57.821 67.366 47.365 1.00 64.31 481 SER D CA 1
ATOM 14777 C C . SER D 1 481 ? 57.613 68.840 47.690 1.00 66.48 481 SER D C 1
ATOM 14778 O O . SER D 1 481 ? 58.514 69.512 48.205 1.00 64.13 481 SER D O 1
ATOM 14781 N N . GLN D 1 482 ? 56.397 69.348 47.450 1.00 72.59 482 GLN D N 1
ATOM 14782 C CA . GLN D 1 482 ? 56.118 70.752 47.739 1.00 76.09 482 GLN D CA 1
ATOM 14783 C C . GLN D 1 482 ? 56.405 71.059 49.197 1.00 72.29 482 GLN D C 1
ATOM 14784 O O . GLN D 1 482 ? 57.027 72.082 49.506 1.00 72.54 482 GLN D O 1
ATOM 14790 N N . TRP D 1 483 ? 56.025 70.142 50.109 1.00 66.40 483 TRP D N 1
ATOM 14791 C CA . TRP D 1 483 ? 56.231 70.361 51.543 1.00 60.11 483 TRP D CA 1
ATOM 14792 C C . TRP D 1 483 ? 57.715 70.364 51.889 1.00 56.67 483 TRP D C 1
ATOM 14793 O O . TRP D 1 483 ? 58.197 71.261 52.575 1.00 54.22 483 TRP D O 1
ATOM 14804 N N . GLN D 1 484 ? 58.462 69.359 51.435 1.00 58.26 484 GLN D N 1
ATOM 14805 C CA . GLN D 1 484 ? 59.891 69.331 51.740 1.00 58.87 484 GLN D CA 1
ATOM 14806 C C . GLN D 1 484 ? 60.564 70.613 51.279 1.00 62.71 484 GLN D C 1
ATOM 14807 O O . GLN D 1 484 ? 61.478 71.110 51.938 1.00 64.96 484 GLN D O 1
ATOM 14813 N N . SER D 1 485 ? 60.081 71.204 50.192 1.00 65.17 485 SER D N 1
ATOM 14814 C CA . SER D 1 485 ? 60.782 72.350 49.635 1.00 66.07 485 SER D CA 1
ATOM 14815 C C . SER D 1 485 ? 60.455 73.640 50.366 1.00 64.28 485 SER D C 1
ATOM 14816 O O . SER D 1 485 ? 61.312 74.522 50.430 1.00 63.76 485 SER D O 1
ATOM 14819 N N . TYR D 1 486 ? 59.252 73.769 50.933 1.00 65.32 486 TYR D N 1
ATOM 14820 C CA . TYR D 1 486 ? 58.950 74.950 51.744 1.00 67.64 486 TYR D CA 1
ATOM 14821 C C . TYR D 1 486 ? 59.970 75.106 52.850 1.00 67.06 486 TYR D C 1
ATOM 14822 O O . TYR D 1 486 ? 60.234 76.223 53.314 1.00 67.02 486 TYR D O 1
ATOM 14831 N N . VAL D 1 487 ? 60.567 73.993 53.263 1.00 66.39 487 VAL D N 1
ATOM 14832 C CA . VAL D 1 487 ? 61.499 73.943 54.373 1.00 65.48 487 VAL D CA 1
ATOM 14833 C C . VAL D 1 487 ? 62.949 73.726 53.887 1.00 63.74 487 VAL D C 1
ATOM 14834 O O . VAL D 1 487 ? 63.866 73.490 54.699 1.00 63.28 487 VAL D O 1
ATOM 14838 N N . HIS D 1 488 ? 63.185 73.853 52.567 1.00 63.00 488 HIS D N 1
ATOM 14839 C CA . HIS D 1 488 ? 64.501 73.691 51.924 1.00 62.98 488 HIS D CA 1
ATOM 14840 C C . HIS D 1 488 ? 65.006 72.252 51.988 1.00 62.31 488 HIS D C 1
ATOM 14841 O O . HIS D 1 488 ? 66.197 72.014 52.137 1.00 61.64 488 HIS D O 1
ATOM 14848 N N . TRP D 1 489 ? 64.112 71.285 51.866 1.00 63.94 489 TRP D N 1
ATOM 14849 C CA . TRP D 1 489 ? 64.580 69.937 51.602 1.00 66.45 489 TRP D CA 1
ATOM 14850 C C . TRP D 1 489 ? 64.338 69.670 50.130 1.00 69.33 489 TRP D C 1
ATOM 14851 O O . TRP D 1 489 ? 63.182 69.421 49.735 1.00 72.56 489 TRP D O 1
ATOM 14862 N N . PRO D 1 490 ? 65.363 69.741 49.275 1.00 66.14 490 PRO D N 1
ATOM 14863 C CA . PRO D 1 490 ? 65.155 69.510 47.831 1.00 62.42 490 PRO D CA 1
ATOM 14864 C C . PRO D 1 490 ? 64.978 68.029 47.525 1.00 57.68 490 PRO D C 1
ATOM 14865 O O . PRO D 1 490 ? 65.803 67.201 47.915 1.00 58.09 490 PRO D O 1
ATOM 14869 N N . LEU D 1 491 ? 63.911 67.700 46.791 1.00 55.24 491 LEU D N 1
ATOM 14870 C CA . LEU D 1 491 ? 63.538 66.310 46.539 1.00 56.14 491 LEU D CA 1
ATOM 14871 C C . LEU D 1 491 ? 63.095 66.095 45.095 1.00 58.66 491 LEU D C 1
ATOM 14872 O O . LEU D 1 491 ? 62.028 66.576 44.708 1.00 59.94 491 LEU D O 1
ATOM 14877 N N . GLU D 1 492 ? 63.885 65.333 44.322 1.00 60.54 492 GLU D N 1
ATOM 14878 C CA . GLU D 1 492 ? 63.541 64.853 42.983 1.00 62.71 492 GLU D CA 1
ATOM 14879 C C . GLU D 1 492 ? 63.066 63.412 43.087 1.00 64.06 492 GLU D C 1
ATOM 14880 O O . GLU D 1 492 ? 63.700 62.609 43.781 1.00 66.91 492 GLU D O 1
ATOM 14886 N N . VAL D 1 493 ? 61.987 63.066 42.376 1.00 61.83 493 VAL D N 1
ATOM 14887 C CA . VAL D 1 493 ? 61.553 61.677 42.302 1.00 62.63 493 VAL D CA 1
ATOM 14888 C C . VAL D 1 493 ? 61.199 61.321 40.861 1.00 63.99 493 VAL D C 1
ATOM 14889 O O . VAL D 1 493 ? 60.537 62.095 40.160 1.00 66.91 493 VAL D O 1
ATOM 14893 N N . HIS D 1 494 ? 61.657 60.157 40.420 1.00 62.82 494 HIS D N 1
ATOM 14894 C CA . HIS D 1 494 ? 61.646 59.772 39.012 1.00 61.57 494 HIS D CA 1
ATOM 14895 C C . HIS D 1 494 ? 60.864 58.470 38.850 1.00 60.63 494 HIS D C 1
ATOM 14896 O O . HIS D 1 494 ? 60.817 57.670 39.784 1.00 59.96 494 HIS D O 1
#

Sequence (1899 aa):
SLYAAIDLGSNSFHMLVVREVAGSIQTLTRIKRKVRLAAGLNSENALSNEAMERGWQCLRLFAERLQDIPPSQIRVVATATLRLAVNAGDFIAKAQEILGCPVQVISGEEEARLIYQGVAHTTGGADQRLVVDIGGASTELVTGTGAQTTSLFSLSMGCVTWLERYFADRNLGQENFDAAEKAAREVLRPVADELRYHGWKVCVGASGTVQALQEIMMAQGMDERITLEKLQQLKQRAIHCGRLEELEIDGLTLERALVFPSGLAILIAIFTELNIQCMTLAGGALREGLVYGMLHQDIRSRTLRNIQRRFMIDIDQAQRVAKVAANFFDQVENEWHLEAISRDLLISACQLHEIGLSVDFKQAPQQHAAYLVRNLDLPGFTPAQKKLLATLLLNQTNPVDLSSLHQQNAVPPRVAEQLCRLLRLAIIFASRRRDDLVPEMTLQANHELLTLTLPQGWLTQHPLGKEIIAQESQWQSYVHWPLEVHSLYAAIDLGSNSFHMLVVRESIQTLTRIKRKVRLAAGLNSENALSNEAMERGWQCLRLFAERLQDIPPSQIRVVATATLRLAVNAGDFIAKAQEILGCPVQVISGEEEARLIYQGVAHTTGGADQRLVVDIGGASTELVTGTGAQTTSLFSLSMGCVTWLERYFADRNLGQENFDAAEKAAREVLRPVADELRYHGWKVCVGASGTVQALQEIMMAQGMDERITLEKLQQLKQRAIHCGRLEELEIDGLTLERALVFPSGLAILIAIFTELNIQCMTLAGGALREGLVYGMLHLQDIRSRTLRNIQRRFMIDIDQAQRVAKVAANFFDQVENEWHLEAISRDLLISACQLHEIGLSVDFKQAPQHAAYLVRNLDLPGFTPAQKKLLATLLLNQTNPVDLSSLHQQNAVPPRVAEQLCRLLRLAIIFASRRRDDLVPEMTLQANHELLTLTLPQGWLTQHPLGKEIIAQESQWQSYVHWPLEVHSLYAAIDLGSNSFHMLVVREVAGSIQTLTRIKRKVRLAAGLNSENALSNEAMERGWQCLRLFAERLQDIPPSQIRVVATATLRLAVNAGDFIAKAQEILGCPVQVISGEEEARLIYQGVAHTTGGADQRLVVDIGGASTELVTGTGAQTTSLFSLSMGCVTWLERYFALGQENFDAAEKAAREVLRPVADELRYHGWKVCVGASGTVQALQEIMMMAQGMDERITLEKLQQLKQRAIHCGRTLERALVFPSGLAILIAIFTELNIQCMTLAGGALREGLVYGMLHLAVEQQDIRSRTLRNNIQRRFMIDIDQAQRVAKVAANFFDQVENEWHLEAISRDLLISACQLHEIGLSVDFKQAPQHAAYLVRRNLDLPGFTPAQKKLLATLLLNQTNPVDLSSLHQQNAVPPRVAEQLCRLLRLAIIFASRRRDDLVPEMTLQANHELLTLTLPQGWLTQHPLGKEIIAQESQWQSYVHWPLEVHSLYAAIDLGSNSFHMLVVREVAGSIQTLTRIKRKVRLAAGLNSENALSNEAMERGWQCLRLFAERLQDIPPSQIRVVATATLRLAVNAGDFIAKAQEILGCPVQVISGEEEARLIYQGVAHTTGGADQRLVVDIELVTGTGAQTTSLFSLSMGCVTWLELGQENFDAAEKAAREVLRPVADELRYHGWKVCVGASGTVQALQEIMMAQGITLEKLQQLKQRAIHCGALVFPSGLAILIAIFTELNIQCMTLAGGALREGLVYGMLHDIRSRTLRNIQRRFMIDIDQAQRVAKVAANFFDQVENEWHLEAISRDLLISACQLHEIGLSVDFKQAPQHAAYLVRNLDLPGFTPAQKKLLATLLLNQTNPVDLSSLHQQNAVPPRVAEQLCRLLRLAIIFASRRRDDLVPEMTLQANHELLTLTLPQQGWLTQHPLGKEIIAQESQWQSYVHWPLEVH

InterPro domains:
  IPR003695 Ppx/GppA phosphatase, N-terminal [PF02541] (21-301)
  IPR023709 Guanosine-5'-triphosphate,3'-diphosphate pyrophosphatase [MF_01550] (2-494)
  IPR030673 Pyrophosphatase, GppA/Ppx-type [PIRSF001267] (4-493)
  IPR043129 ATPase, nucleotide binding domain [SSF53067] (7-128)
  IPR043129 ATPase, nucleotide binding domain [SSF53067] (132-300)
  IPR048950 Ppx/GppA phosphatase, C-terminal [PF21447] (308-479)
  IPR050273 GppA/Ppx guanosine pentaphosphate hydrolase [PTHR30005] (3-474)

B-factor: mean 84.94, std 29.11, range [30.0, 203.1]

Secondary structure (DSSP, 8-state):
-EEEEEEE-SSEEEEEEEEEETTEEEEEEEEEEE--TGGG--TT----HHHHHHHHHHHHHHHHHHTTS-GGGEEEEE-TTTTT-TTHHHHHHHHHHHSSS-EEE--HHHHHHHHHHHHHHH--S-SEEEEEEE-SS-EEEEEEETTEEEEEEEES--HHHHHHHHTTTSB-SHHHHHHHHHHHHHHHHHHHHHHHHH--SEEEE-SHHHHHHHHHHHHHT--S-B-HHHHHHHHHHHHHH-BGGG---TT--HHHHHTHHHHHHHHHHHHHHTT---EEE-S--HHHHHHHHHH---HHHHHHHHHHHHTT--HHHHHHHHHHHHHHHHHHHHHHT--HHHHHHHHHHHHHGGGGGGT-STTHHHHHHHHHHHS--TTS-HHHHHHHHHHHHTSSSS--HHHHTS--SS-HHHHHHHHHHHHHHHHTTTT--GGGSPP-EEEEETTEEEEEPSTTHHHH-HHHHHHHHHHHHHHHHTT--EEE-/-EEEEEEE-SSEEEEEEEE---EEEEEEEEE--GGGSB-TT--B-HHHHHHHHHHHHHHHHHHTTS-GGGEEEEE-THHHH-STHHHHHHHHHHHSSS-EEE--HHHHHHHHHHHHHHH--S-SEEEEEEE-SSEEEEEEEETTEEEEEEEEE--HHHHHHTT-SSSB-SHHHHHHHHHHTHHHHHHHHHHHHHH--SEEEE-SHHHHHHHHHHHHTT--S---HHHHHHHHHHHHTT-BSTT---TT--HHHHHHHHHHHHHHHHHHHHHT----EE-S--HHHHHHHHHH----HHHHHHHHHHHHTT--HHHHHHHHHHHHHHHHHSTTTTT--HHHHHHHHHHHHHTTGGGGT-STTHHHHHHHHHHHS--TTS-HHHHHHHHHHHHTSSSS--HHHHS--SSS-HHHHHHHHHHHHHHHHHHTTS-GGGPPP-EEEEETTEEEEEPPTTTGGG-HHHHHHHHHHHHHHHHTT--EEE-/-EEEEEEE-SSEEEEEEEEEETTEEEEEEEEEEE--TTTTB-TTS-B-HHHHHHHHHHHHHHHHHTTTS-GGGEEEEE-HHHHH-SSHHHHHHHHHHHSSS--EE--HHHHHHHHHHHHHHH--S-SEEEEEEE-SS-EEEEEEETTEEEEEEEE---SSHHHHHH----HHHHHHHHHHHHHHHHHHHHHHHHH--SEEEE-SHHHHHHHHHHHHHT--S-EEHHHHHHHHHHHHHH---HHHHHHHHHHHHHHHHHHHHHT--EEEE-S--HHHHHHHHTT-PPPPS-HHHHHHHHHHHHTT--HHHHHHHHHHHHHHHHHHHHHHT--HHHHHHHHHHHHHTTGGGGT-STTHHHHHHHHHHHS--TTS-HHHHHHHHHHHHTSSSS--HHHHTS--SS-HHHHHHHHHHHHHHHHHTTTS-SSSPPP-EEEEETTEEEEEPPTTTTTT-HHHHHHHHHHHHHHHHTT--EEE-/-EEEEEEE-SSEEEEEEEEEETTEEEEEEEEEEE---GGGB-SSS-B-HHHHHHHHHHHHHHHHHHTTS-GGGEEEEE-HHHHS-SSHHHHHHHHHHHSSS-EEE--HHHHHHHHHHHHHHH--S-SSEEEE---EEEESSS-B------S--HHHHH---HHHHHHHHHHHHHHHTGGGHHHHHH--SEEEE-SHHHHHHHHHHHHH---HHHHHHHHHHHHTT---SHHHHHHHHHHHHHHHT---EEE-S--HHHHHHHTT---HHHHHHHHHHHHTT--HHHHHHHHHHHHHHHHHHHHHHT--HHHHHHHHHHHHHTTHHHHH-STTHHHHHHHHHHHS--TT--HHHHHHHHHHHHTSSSS--HHHHHS-SSS-HHHHHHHHHHHHHHHHHTTT--GGGSPP-EEEEETTEEEEEPPTTHHHH-HHHHHHHHHHHHHHHHTT--EEE-

Solvent-accessible surface area: 78159 Å² total; per-residue (Å²): 98,33,27,0,0,0,12,4,12,37,89,10,0,29,1,5,5,3,31,82,16,30,47,20,31,15,35,26,28,114,26,126,51,122,2,98,1,35,63,7,39,69,112,134,45,40,6,35,110,126,0,5,79,80,0,27,84,7,0,71,21,0,21,20,53,10,70,77,18,58,90,95,29,16,66,4,0,0,9,30,10,5,83,96,7,125,32,9,55,101,0,17,59,72,0,64,127,30,4,73,13,97,8,88,62,3,59,11,102,43,26,0,89,5,6,0,37,0,0,7,40,11,12,18,46,36,32,51,4,0,1,0,7,2,20,32,48,21,0,4,0,0,0,2,54,36,40,130,46,68,9,45,33,37,27,88,0,0,11,83,40,4,24,127,123,50,2,70,83,112,63,0,21,76,139,14,0,76,41,0,24,131,18,0,77,94,40,0,109,104,21,0,104,88,0,106,181,55,20,56,128,38,4,1,0,12,32,29,8,0,70,2,1,29,61,0,1,124,54,43,28,10,49,31,110,1,17,51,123,31,0,61,84,8,14,91,90,0,33,87,0,3,78,21,66,31,22,98,11,102,21,25,60,123,106,51,15,98,49,2,0,0,0,0,0,0,0,2,1,0,2,58,16,5,109,6,140,38,0,32,54,12,46,10,31,11,55,25,1,1,1,31,50,23,47,200,191,70,10,36,60,83,9,13,119,10,1,2,130,25,6,79,15,42,56,100,6,1,98,30,0,4,130,13,0,12,56,0,2,59,57,0,72,124,66,18,147,16,107,78,107,7,79,67,2,0,42,2,0,0,21,0,7,32,0,0,30,6,2,10,37,118,86,13,12,77,4,0,0,18,0,0,112,33,0,81,3,34,4,20,32,90,14,27,42,95,0,0,2,9,0,0,51,2,22,54,66,65,18,66,13,13,14,0,9,94,22,55,37,9,51,11,69,22,0,6,28,0,0,6,0,0,2,4,0,32,26,11,1,53,46,65,111,96,113,64,44,19,150,23,74,2,106,11,94,118,103,44,0,33,2,61,16,47,177,26,38,40,123,131,44,24,0,12,93,66,53,9,54,72,4,19,61,44,0,51,61,12,88,10,49,15,76,24,112,82,39,25,0,0,2,15,0,10,28,98,1,0,35,0,4,9,3,57,101,63,38,39,28,35,47,114,35,100,38,83,2,40,0,59,34,3,42,88,118,149,52,30,3,36,104,91,0,4,72,71,0,18,83,10,0,76,20,3,29,20,44,18,68,69,13,59,66,85,28,14,88,2,0,0,6,36,9,2,95,114,4,120,38,4,46,96,0,22,51,78,0,49,139,38,16,74,13,96,10,91,78,9,57,12,94,56,27,0,89,12,9,0,26,0,0,11,37,10,12,19,48,35,78,48,8,0,2,0,17,4,25,30,58,37,0,6,0,3,0,0,60,37,41,141,46,54,10,46,31,26,26,88,1,0,10,73,20,10,58,99,129,66,18,88,73,78,55,8,36,124,162,40,1,57,45,0,25,80,29,0,56,80,44,0,110,103,26,4,102,79,0,94,169,57,18,49,146,48,4,1,0,19,10,31,9,1,66,1,2,36,56,0,3,90,52,40,59,49,55,27,121,2,24,45,146,32,0,73,69,3,19,108,89,4,50,165,25,25,41,30,15,45,5,119,16,81,20,32,65,145,90,39,6,96,36,8,10,0,0,2,0,0,1,4,3,0,3,58,22,1,98,9,132,37,0,29,42,12,49,6,25,11,53,37,1,5,1,23,44,15,19,164,131,209,67,19,32,42,56,6,15,157,39,2,8,153,21,4,74,10,46,95,98,4,1,80,22,0,2,124,7,0,16,63,0,4,73,55,0,58,122,80,23,159,8,131,79,115,11,74,61,0,0,42,2,0,0,24,0,5,24,0,0,19,14,2,13,40,144,99,18,15,70,3,0,2,30,0,0,117,43,0,84,7,49,5,20,19,52,2,27,46,39,0,0,4,8,0,0,58,4,21,45,70,83,24,66,53,77,29,0,69,108,22,15,29,14,80,69,129,22,0,22,11,0,0,4,0,0,0,6,0,30,25,15,1,48,52,58,126,100,109,54,48,14,147,20,73,1,106,4,93,144,63,64,0,36,4,62,1,55,178,41,44,31,99,145,41,34,3,7,93,85,55,14,48,58,5,31,82,45,0,60,144,20,148,10,55,15,102,25,108,86,30,31,0,0,0,10,0,6,41,61,9,0,31,1,3,7,4,19,78,9,38,46,18,28,23,25,37,30,122,46,126,46,61,4,59,1,43,54,10,42,87,111,122,58,25,12,50,118,118,0,12,78,56,0,21,87,9,0,76,23,0,22,19,35,14,58,87,15,58,84,98,26,15,63,6,0,0,12,13,4,4,81,85,13,107,30,12,50,94,4,25,57,65,0,65,145,34,0,74,14,94,14,79,59,4,63,15,94,46,27,0,98,0,6,4,36,0,0,4,11,11,16,17,46,42,55,90,10,0,3,0,11,3,20,28,53,20,0,6,0,4,4,1,62,31,39,126,38,56,4,38,42,35,16,87,1,0,10,66,50,14,38,124,147,74,13,154,42,21,84,128,41,0,73,34,0,7,125,7,0,75,109,48,2,167,92,17,32,109,64,2,128,163,81,5,17,164,48,2,6,0,10,28,28,9,1,73,3,5,23,89,62,10,141,82,102,34,29,42,32,115,0,11,66,117,38,5,80,95,45,48,92,105,14,62,64,72,0,211,109,34,77,75,44,75,30,41,12,0,0,2,0,0,4,12,0,0,5,83,40,4,110,0,120,34,0,40,41,11,52,5,29,14,58,27,0,0,2,22,29,23,28,165,57,93,77,47,161,61,15,22,43,23,10,16,103,10,1,12,131,21,8,70,12,46,79,97,6,2,99,20,0,7,135,11,0,12,48,0,2,65,64,0,62,117,79,24,151,4,129,70,73,6,69,56,2,0,42,4,0,0,18,0,4,28,0,0,18,13,3,11,45,131,92,18,19,86,3,0,1,19,0,0,118,28,0,89,6,36,5,16,32,89,7,27,35,96,0,0,3,11,0,0,54,3,23,60,72,66,19,64,10,17,16,0,12,97,18,65,36,9,49,12,79,26,0,6,28,0,0,6,0,0,2,0,0,30,28,8,0,34,34,52,93,107,121,42,41,23,156,26,66,5,73,14,98,110,106,44,0,24,0,58,9,47,194,32,33,34,121,141,32,27,1,7,91,76,52,2,63,59,3,28,51,44,0,57,50,16,98,7,57,19,85,28,123,81,39,21,0,0,1,14,2,9,42,55,9,0,32,0,2,11,3,36,73,20,22,53,17,31,19,27,28,41,97,47,129,42,35,3,44,0,37,72,9,52,80,114,128,56,16,8,31,93,116,0,6,78,75,0,22,78,9,0,69,18,0,20,10,54,9,64,47,13,57,69,84,26,11,92,5,4,0,24,46,10,3,95,96,15,125,29,9,51,97,0,20,62,71,0,67,121,31,4,62,10,94,13,114,51,12,49,31,124,67,22,1,94,16,14,0,34,0,0,6,51,13,12,20,63,39,79,51,12,1,2,2,26,29,54,14,5,4,2,65,37,36,127,43,83,14,55,50,94,36,87,31,16,36,70,81,47,89,179,65,42,89,154,102,8,54,62,17,28,102,46,0,82,111,39,5,93,96,43,10,114,87,9,129,172,64,19,48,155,35,6,0,0,10,17,49,25,8,79,32,14,39,113,58,59,59,75,111,82,24,51,55,145,55,5,50,84,26,12,60,154,20,32,142,106,78,98,70,41,48,49,5,1,3,3,0,6,1,3,7,3,57,27,0,91,14,138,63,4,57,65,9,48,9,34,12,42,19,0,15,0,21,64,20,53,208,133,28,32,61,71,5,19,127,10,0,7,131,18,4,57,13,47,57,102,5,1,91,22,0,3,100,0,0,10,46,0,4,72,63,0,50,125,73,14,158,17,110,82,101,7,78,59,1,0,32,1,0,0,21,0,6,24,0,0,13,8,3,18,46,140,79,18,17,81,1,0,1,27,0,0,117,41,1,88,6,43,10,20,52,59,13,27,39,89,0,1,2,8,0,0,62,4,22,50,64,95,22,69,52,82,26,0,73,139,12,86,33,15,84,73,97,24,0,29,8,0,0,2,0,0,2,0,0,31,31,10,0,54,54,35,81,102,111,52,18,16,143,12,79,7,119,8,87,132,77,54,0,28,0,56,6,52,169,25,34,35,107,131,34,34,6,5,110,89,56,6,62,66,2,30,88,49,0,60,144,20,152,8,50,18,92,33,119

Organism: Escherichia coli (strain K12) (NCBI:txid83333)

Foldseek 3Di:
DKAKEWEAEQFWIWIWIWDCDQHRIDTDDTDIDGLNQVVQQDPLQAGNVSSLVSVLVVLLVVQVVCPPPDQLRYAAEYEDSLVGHPNNVVSQVSSCVSHVHHYYYDYLQVQLLLFLLFQLLFAADQQFEWEWEAAQQWIKIWTAGNSGTPDIDIWGDHLNVLCCPLVVPQWLAPRSLVVLLVVLLVRCVVCLVVRPVSNGPAYEYEDLQLVLLQQLCVQVPHFQKDALVVLVVLSVQSNVLTGLVSDDGRRGDDVSSNSHSSSSSNVNSVCPNNVHGIYGYGRTGNRSSSNVVSVPHGSQVVQLVSLCVVLVPDQLLLVQLLVQLLVLCVLECVVVVDDPVLNVLLSSLSSQLQSLVSVPDPQSLLSSLVCLLPDRRRNADNLSSNLSNQLSNQLDDAGDLVSLPPGRDDPSVSSVVSSVSSNVSCLQCVVPDNVSRFDWHWHDDPLEIEIETPPCPLVVDVPSVVRVVVSCVSCVVVPRHYHYD/DKAKEWEAEQFWIWMWIWDDVIDTDDTDIDGQNQVVQQDPQGAGHPVSLVRVVVVLLVVQVVCPVPPQLRYAAEYEDSLVGHPNSVVSQVVSCVSHVYHYYYDYVQVQFLLFVLFLLQFAADFQFEWEWEAAQFKIKIWTCGRSGTPGIDIWGAHLNVLCPPLNPFFFLPVPSLVVLLVVLLVRCLVVLPVDLVSDGPAYEYEYLLQQQQQQLQLQVQAFAWAALVNLCVQSVLQNVQGTLVSRDGGRGDDVRSVSNSSVSSNVNSCCPSNVHGTYAYGRTGNRSSVNVVSVPDHGQQVVLLVVLCVVLVPPQLLLVQLLVQLLVQCVLAVVVQVHDVVVNVLLSSLSSQLQSLVSVPDPQSLLSSLVCLLPDDRRNAGNQSSQLSSQLSNLLDDQHDLVSLCSGSHDHSSVSVVSSLSSNVSCLQSVVVDNVRRFDKHWYDDVQEIEMETDPCPLVPCVVSVVRVVVVQVSCVVVPRHYHYD/DKAKEWEAEQFKIWMWIWDCDDLDIGTDDTDIDGLNFNVQADPVQAGHPSSLVSVLVVLLVVLVVCPPVPCLRYAAEYEDSLVRHPCNCVSQVVSCVSRVHHYYYDPLQVQQLLFVLWLLLFAFDFQFEWEWEAAAAWIKIFTGGRSDTPDTDTHGDHLNCLDVVQACQDLCSLVVLLVVLVVSVVVCLCVDVVSDGPAYEYEDLLLVVVQVVCVVVPHDQWDALVVLVVCSVCVCVVPRVPVSVSSHSSVSSNVNSVCVSNVHGTYGYGPTGNRSSVNVVSSPDDGDNGNLVVLLVSLCVVLVPDQLLLVQLLVQLLVQCVQCCVVVVDDVVLNVLLSSLSSQLQSLVSPPDVQSLVSSLVCQLPDDRRNDDNLSSLLSSLLSNLLDDQGDLVSLPPGDPDPSVSSVVSSVSSNVSCLQSVVSDSVSRFDWHWHDDPLEIEIETDVCPCVVCVVSVVRVVVVQVRCVVVPRHYHYD/DKAKEWEAEQFWIWMWIWDQDDLGIHTDDTDIGGLNQNVQQDVVQAGHVSSLVSVLVVLLVVQVVCPVPDQLRYAAEYEDSLVRHPNNVVSQVVSCVSHVYHYHYDYPQVQQLLFVLFLLLFAADAFWEWEDACKIFTGGRSGTDDTDDFDGHQLRQPCAAPCSLVVLQVVLLVRCQVVLPVVVVSNGPAYEYEYCLVVVVVCVVLPVLFALVVLVVVSVVVNVVCPNRHSNSSSNVNSVCVSNVPGGYYYGPTGNGSSVNVVSDPSSQVSLLVSLCVVLVPPQLLLVQLLVQLLVLCVQCCVVVVDDPVLNVLLSSLSSQLQSLVSVPDPQSLQSSLVCLLPDDGRNAGNLSSQLSSLLSNVLDDQDDLVSLPSGDPDHSVSSVVSSVSSNVSCLQSVVVDNVSRFDWHWHDDPLEIEIETPPCPCVVCVVSVVVVVVVCVRCVVVPRHYHYD

Nearest PDB structures (foldseek):
  6pbz-assembly1_A  TM=1.002E+00  e=3.824E-85  Escherichia coli K-12
  6pbz-assembly1_B  TM=9.673E-01  e=1.906E-73  Escherichia coli K-12
  6pbz-assembly1_C  TM=9.876E-01  e=7.225E-71  Escherichia coli K-12
  6pbz-assembly1_D  TM=9.677E-01  e=1.378E-67  Escherichia coli K-12
  2j4r-assembly2_B  TM=8.622E-01  e=6.718E-19  Aquifex aeolicus

GO terms:
  GO:0008894 guanosine-5'-triphosphate,3'-diphosphate diphosphatase activity (F, EXP)
  GO:0008894 guanosine-5'-triphosphate,3'-diphosphate diphosphatase activity (F, IDA)
  GO:0042594 response to starvation (P, IMP)
  GO:0015949 nucleobase-containing small molecule interconversion (P, IMP)
  GO:0006793 phosphorus metabolic process (P, IMP)

Radius of gyration: 38.74 Å; Cα contacts (8 Å, |Δi|>4): 3548; chains: 4; bounding box: 93×87×102 Å